Protein 8BIQ (pdb70)

InterPro domains:
  IPR000873 AMP-dependent synthetase/ligase domain [PF00501] (49-410)
  IPR025110 AMP-binding enzyme, C-terminal domain [PF13193] (460-538)
  IPR042099 ANL, N-terminal domain [G3DSA:3.40.50.12780] (11-444)
  IPR045851 AMP-binding enzyme domain superfamily [G3DSA:3.30.300.30] (447-563)
  IPR051087 Mitochondrial Acyl-CoA Synthetase Medium-Chain [PTHR43605] (36-550)

Organism: Metallosphaera sedula (strain ATCC 51363 / DSM 5348 / JCM 9185 / NBRC 15509 / TH2) (NCBI:txid399549)

Radius of gyration: 42.98 Å; Cα contacts (8 Å, |Δi|>4): 4979; chains: 4; bounding box: 106×104×85 Å

GO terms:
  GO:0031956 medium-chain fatty acid-CoA ligase activity (F, IDA)
  GO:0003987 acetyl-CoA synthetase activity (F, IDA)
  GO:0050218 propionate-CoA ligase activity (F, IDA)

Secondary structure (DSSP, 8-state):
-HHHHHHHHHHHHHS--HHHHHHHHHHHHT---SB--HIIIIIIIIIIHHHTTSEEEEEEETTT--EEEEEHHHHHHHHHHHHHHHHHTT--TT-EEEEE--S-HHHHHHHHHHHHHT-EEEEE-TT--HHHHHHHHHHS--SEEEE-GGGHHHHHHHHTT---EEEESSS--TT-B-SSSS-S--PPP--BTTSEEEEEEE--SSSS-EEEEEETTHHHHHHHHHHHHHT--TT-EEEE---TTSHHIIIIIIIHHHHTTPEEEEEE--SS--HHHHHHHHHHTT-SEEE--HHHHHHHTTS-GGG---TT--EEEEESS---HHHHHHHHHHHS--EEEEE--TTSS--EE--TTSPPPTT--BEE-TTS-EEEE-TTSPBP-STT--EEEEEE-SS--TTS--EES-HHHHHHHEETTEEEEEEEEEE-TT--EEEEEESS--EEETTEEE-HHHHHHHHHTSTTEEEEEEEEEEETTTEEEEEEEEEEPTT----HHHHHHHHHHHHHHS-GGGS-SEEEE-S---B-TTS-B-HHHHHHHHHHHHTTT---TTEEE-/--HHHHHHHHHHHS--HHHHHHHHHHHHT---SB--HIIIIIIIIIIHHHTTSEEEEEEETTT--EEEEEHHHHHHHHHHHHHHHHHTT--TT-EEEEE--S-HHHHHHHHHHHHHT-EEEE--TT--HHHHHHHHHHS--SEEEE-GGGHHHHHHHHTT---EEEESSS--TT-B-SSSS-S--PPP--BTTSEEEEEEE--SSSS-EEEEEETTHHHHHTHHHHHHHT--TT-EEEE---TTSHHHIIIIIIHHHHTT-EEEEEE--SS--HHHHHHHHHHTT-SEEE--HHHHHHHTTS-GGG---TT--EEEEESS---HHHHHHHHHHHS--EEEEE--TTSS--EE--TTSPPPTT--BEE-TTS-EEEE-TTSPBP-STT--EEEEEE-SS--TTS---BS-HHHHHHHEETTEEEEEEEEEE-TT--EEEEEESSS-EEETTEEE-HHHHHHHHHTSTTEEEEEEEEEEETTTEEEEEEEEEEPTT----HHHHHHHHHHHHHHS-GGGS-SEEEE-S---B-TTS-B-HHHHHHHHHHHHTTT---TTEEE-/--HHHHHHHHHHHS--HHHHHHHHHHHHT---SB--HIIIIIIIIIIHHHTTSEEEEEEETTT--EEEEEHHHHHHHHHHHHHHHHHTT--TT-EEEEE--S-HHHHHHHHHHHHHT-EEEE--TT--HHHHHHHHHHS--SEEEE-GGGHHHHHHHHSS---EEEESSS--TT-B-SSSS-S--PPP--BTTSEEEEEEE--SSSS-EEEEEETTHHHHHHHHHHHHHT--SS-EEEE---TTSHHIIIIIIIHHHHTT-EEEEEE--SS--HHHHHHHHHHTT-SEEE--HHHHHHHTTS-GGG---TT--EEEEESS---HHHHHHHHHHHS--EEEEE--TTSS--EE--TTSPPPTT--BEE-TTS-EEEE-TTSPBP-STT--EEEEEE-SS--TTS--EES-HHHHHHHEETTEEEEEEEEEE-TT--EEEEEESSS-EEETTEEE-HHHHHHHHHTSTTEEEEEEEEEEETTTEEEEEEEEEEPTT----HHHHHHHHHHHHHHS-GGGS-SEEEE-S----HHHHHHHHHHHHTTT---TTEEE-/-HHHHHHHHHHHHS--HHHHHHHHHHHHT---SB--HIIIIIIHHTHHHHTTSEEEEEEETTT--EEEEEHHHHHHHHHHHHHHHHHTT--TT-EEEEE--S-HHHHHHHHHHHHHT-EEEE--TT--HHHHHHHHHHS--SEEEE-GGGHHHHHHHHTT---EEEESSS--TT-B-SSSS-S--PPP--BTTSEEEEEEE--SSSS-EEEEEETTHHHHHHHHHHHHHT--TT-EEEE---TTSHHIIIIIIIHHHHTT-EEEEEE--SS--HHHHHHHHHHTT-SEEE--HHHHHHHTTS-GGG---TT--EEEEESS---HHHHHHHHHHHS--EEEEE--TTSS--EE--TTSPPPTT--BEE-TTS-EEEE-TTSPBP-STT--EEEEEE-SS--TTS---BS-HHHHHHHEETTEEEEEEEEEE-TT--EEEEEESSS-EEETTEEE-HHHHHHHHHTSTTEEEEEEEEEEETTTEEEEEEEEEEPTT----HHHHHHHHHHHHHHS-GGGS-SEEEE-S---B-TT--B-HHHHHHHHHHHHTTT---TTEEE-

Foldseek 3Di:
DQVLLVLLLVCLVPPDDVSLVVNLVVVVPDDQQWDFCCVSFLVPPACVPFVAPWQEWEAELVVGDIDTHGSNNLLLLLLLQLQVCVVLPDAAAAEEEEEEFFDSVLLSVLNSLSQRNYEYAQDYQLAFLQNLLVVCVQPPHQEYEYAPSRVVSVVSSCPDDDHAYEHDYDDDPSHDYRRPDGSDDHGDRDGQLRWRYWYFAAFADAGTFTFTDGSCLLLPLLSLVLQQQSAHLAFAEEEPDTTRAQVCSNGQHRSNSSRNHHHYYYGYPDDDPLVSVVCVCLVVLGAGYEYALLSLVVNLPDPPVVDQSVSHHTAEYELDWHALVSQVSCCVRRVYGHKYFYDDRQFHTFATNHPPHDDDHQFRHAGSVLWPWFFAAPVRHTDDDAPDKGWIKTAVVVHRRNGTPATPDVVVRVVQAPPRIGTPQWMWGAHPVRTIHTDGGVGQWDFFQSGTHYFNLLQVLLVVDVFFDGKTWHWAQDPNRRTFTEIETETDPPDDQDPVVVVVSLVSVSNNDRPRNRGQKYAYDNDADADPVRHGPSVVVHVVVVVCVVVVHDHPRMDGD/DAQVLLVLLLVCLVPNDDVSLVVNLVVVVPHDQQWDFLCVRFLCPPQCVPPVAPWQEWEAELVPGDIDTHGSNNLLLLLLLLLQQVVVLPDAAAAEEEEEEWFDSVLLSPLSSLSQRNYEYQFDYNLAFLQNVLVVCVQPPHQEYEYAPSCVVSVCSSCPDDDHAYEHDDDDDPSHDYSNPDGSDDGGDRGGQARWRYWYFAAFQPAGTFTFTDGSFLLLPLLSLVLQQLSAHQAFAEEEDDTTRALVCSNGQHRSQSSRNHNHYYYGYPDDDPLVVVVVVCLVVLGAGYEYALLSLVVNLPDPPVVDQSPRHHTAEHEQDWHALVSQVSCCVRHVYGHKYFYDHSQFHTFAINGPPHDDDHQFRHAGSPLWDWFFAAPVRHTDDDFPDKGWTKTAVVPHRGNGTPAIPDVVVRDVQQPPRIGTPQWMWGAHPVRTIHTDGGVHQWDFFQSGTHYFNVLQVLLVVDVFFPGKTWGWAADPNGRTFTEIETETDPPDDQDPVVVVVSLVSVSNNDRVRNRGQKYAYDNDADADPVRHGPVVVVHVVVVVCVVVVDDDPRMDGD/DQVLLVLLQVCLVPPDDVSLVVNLVVVVVDDQQWDFCCVSFLCPPQCVPPVAPWQEWEAELVVGDIDTDGSNVLLLLLLLLLQQCVVLPDAAAAEEEEEEWFDSVLLSPLSSLSQRNYEYAQDYNLAFLQNVLVVCVQPPHQEYEYAPSRVVSNCSSCPDDDHAYEHPYDDDPSHDYSRPDGSDDGGDRDGQARWRYWYFAAFQDAGTFTFTDGSCLLLPLLSLVLQQLSAHLAFAEEEPDTGRADVCSNRQHRSNSSRNHHHYYYGYPDDDPLVSVVVVCQVVLGAGYEYALLSLVVNLPDPPVVDQSVSYHTAEYEQDWHALVSQVSCCVPRVYGHKYFYDHRQFHTFATQHPPHDDDHQFRHAGSVLWPWFFAAPVGDTDDDAPDKGWIKTAVVVHRRNGTPAIPDPVRRPVQQPPRIGTPQWMWGAHPVRTIHGDGGVGQWDFFQSGTHYFNLLQVLLVVPVFFPGKTWHWDQDPNTRTFIEIETETDPPDDQDLVVVVVSLVSSSNNDRVSNRGQKYFYDNDADADPVRHGPSVVVHVVVVVCVVVPDDDPRIDGD/DLVLLVLLQVCLVPNDDVSLVVNLVVVVVDDQQWDFLCVSFLVVPQCVPPVAPWQEWEAELVVGDIDTHGSNNLLLLLQLQLQVCVVVPDAAAAEEEEEEFFDSVLLSPVSSLSQRNYEYQFDYNLAFLQNVLVVCVQPNHQEYEYAPSRVVSVCSSCVDDDHAYEHPYDDDPSHDYRRPGGSDDHGDRDGQQRWRYWYFAAFAPDGTFTFTAGSFLLLPLLSLVLQQQSAHLAFAEEEPDTTRAVVCSSGQHRSQSSRNHYRYYYGYPDDDPLVVVVVVCLVVLGARYEYALLSLVVNLPDPPVVDQSVRHHTAEYEQDWHALVSQVSCCVRHVYGHKYFYDHSQFHTFAIRHPPHDDDHRFRHAGRPLWPWFFAAPVRHTDDDAPDKGWTKTAVVVHRGNGTPAIPDPVRRVVQAPPRIGTPQWMWGAHPVRTIHTDGGVHQWDFFQSGTHYFVLLQVLLVVPVFFDGKTWGWDADPNGRTFTEIEGETDPPDDQDLVVLVVSLVSVSNNDRVRNRGQKYAYDNDDDPSPVVHVVVVVCVVVVHDHPRIDGD

Nearest PDB structures (foldseek):
  8biq-assembly1_C  TM=1.002E+00  e=0.000E+00  Metallosphaera sedula DSM 5348
  8bit-assembly1_B  TM=9.961E-01  e=0.000E+00  Metallosphaera sedula DSM 5348
  3etc-assembly3_B  TM=9.527E-01  e=1.221E-58  Methanosarcina acetivorans
  3b7w-assembly1_A  TM=9.551E-01  e=7.570E-53  Homo sapiens
  3day-assembly1_A  TM=7.893E-01  e=4.247E-52  Homo sapiens

B-factor: mean 61.15, std 14.41, range [35.47, 150.33]

Sequence (2238 aa):
VQDFFRKFIEFQNSPNEKSLQEIVKLVGQLDLRRFNWVRDVFEDIHVKERGSKTALIWRDINTGEEAKLSYHELSLMSNRVLSTLRKHGLKKGDVVYLMTKVHPMHWAVFLAVIKGGFVMVPSATNLTVAEMKYRFSDLKPSAIISDSLRASVMEEALGSLKVEKFLIDGKRETWNSLEDESSNAEPEDTRGEDVIINYFTSGTTGMPKRVIHTAVSYPVGSITTASIVGVRESDLHLNLSATGWAKFAWSSFFSPLLVGATVVGINYEGKLDTRRYLGEVENLGVTSFCAPPTAWRQFITLDLDQFRFERLRSVVSAGEPLNPEVIKIWKDKFNLTIRDFYGQTETTAMVGNFPFLKVKPGSMGKPHPLYDIRLLDDEGKEITKPYEVGHITVKLNPRPIGLFLGYSDEKKNMESFREGYYYTGDKAYFDEEGYFYFVGRGDDVIKTSDYRVGPFEVESALLEHPAVAEAAVVGVPDTVRWQLVKAYIVLKKGYMPSKELAEEIREKMKTLLSPYKVPRIIEFVDELPKTISGKIRRVELRKREEEKRKKGEVGQNEYVFTVQDFFRKFIEFQNSPNEKSLQEIVKLVGQLDLRRFNWVRDVFEDIHVKERGSKTALIWRDINTGEEAKLSYHELSLMSNRVLSTLRKHGLKKGDVVYLMTKVHPMHWAVFLAVIKGGFVMVPSATNLTVAEMKYRFSDLKPSAIISDSLRASVMEEALGSLKVEKFLIDGKRETWNSLEDESSNAEPEDTRGEDVIINYFTSGTTGMPKRVIHTAVSYPVGSITTASIVGVRESDLHLNLSATGWAKFAWSSFFSPLLVGATVVGINYEGKLDTRRYLGEVENLGVTSFCAPPTAWRQFITLDLDQFRFERLRSVVSAGEPLNPEVIKIWKDKFNLTIRDFYGQTETTAMVGNFPFLKVKPGSMGKPHPLYDIRLLDDEGKEITKPYEVGHITVKLNPRPIGLFLGYSDEKKNMESFREGYYYTGDKAYFDEEGYFYFVGRGDDVIKTSDYRVGPFEVESALLEHPAVAEAAVVGVPDTVRWQLVKAYIVLKKGYMPSKELAEEIREKMKTLLSPYKVPRIIEFVDELPKTISGKIRRVELRKREEEKRKKGEVGQNEYVFVQDFFRKFIEFQNSPNEKSLQEIVKLVGQLDLRRFNWVRDVFEDIHVKERGSKTALIWRDINTGEEAKLSYHELSLMSNRVLSTLRKHGLKKGDVVYLMTKVHPMHWAVFLAVIKGGFVMVPSATNLTVAEMKYRFSDLKPSAIISDSLRASVMEEALGSLKVEKFLIDGKRETWNSLEDESSNAEPEDTRGEDVIINYFTSGTTGMPKRVIHTAVSYPVGSITTASIVGVRESDLHLNLSATGWAKFAWSSFFSPLLVGATVVGINYEGKLDTRRYLGEVENLGVTSFCAPPTAWRQFITLDLDQFRFERLRSVVSAGEPLNPEVIKIWKDKFNLTIRDFYGQTETTAMVGNFPFLKVKPGSMGKPHPLYDIRLLDDEGKEITKPYEVGHITVKLNPRPIGLFLGYSDEKKNMESFREGYYYTGDKAYFDEEGYFYFVGRGDDVIKTSDYRVGPFEVESALLEHPAVAEAAVVGVPDTVRWQLVKAYIVLKKGYMPSKELAEEIREKMKTLLSPYKVPRIIEFVDELPKTISGKIRRVELRKREEEKRKKGEVGQNEYVFVQDFFRKFIEFQNSPNEKSLQEIVKLVGQLDLRRFNWVRDVFEDIHVKERGSKTALIWRDINTGEEAKLSYHELSLMSNRVLSTLRKHGLKKGDVVYLMTKVHPMHWAVFLAVIKGGFVMVPSATNLTVAEMKYRFSDLKPSAIISDSLRASVMEEALGSLKVEKFLIDGKRETWNSLEDESSNAEPEDTRGEDVIINYFTSGTTGMPKRVIHTAVSYPVGSITTASIVGVRESDLHLNLSATGWAKFAWSSFFSPLLVGATVVGINYEGKLDTRRYLGEVENLGVTSFCAPPTAWRQFITLDLDQFRFERLRSVVSAGEPLNPEVIKIWKDKFNLTIRDFYGQTETTAMVGNFPFLKVKPGSMGKPHPLYDIRLLDDEGKEITKPYEVGHITVKLNPRPIGLFLGYSDEKKNMESFREGYYYTGDKAYFDEEGYFYFVGRGDDVIKTSDYRVGPFEVESALLEHPAVAEAAVVGVPDTVRWQLVKAYIVLKKGYMPSKELAEEIREKMKTLLSPYKVPRIIEFVDELPRRVELRKREEEKRKKGEVGQNEYVF

Structure (mmCIF, N/CA/C/O backbone):
data_8BIQ
#
_entry.id   8BIQ
#
_cell.length_a   100.864
_cell.length_b   88.289
_cell.length_c   131.207
_cell.angle_alpha   90.00
_cell.angle_beta   92.97
_cell.angle_gamma   90.00
#
_symmetry.space_group_name_H-M   'P 1 21 1'
#
loop_
_entity.id
_entity.type
_entity.pdbx_description
1 polymer '4-hydroxybutyrate--CoA ligase 1'
2 non-polymer 'ADENOSINE MONOPHOSPHATE'
3 non-polymer '[[(2~{R},3~{S},4~{R},5~{R})-5-(6-aminopurin-9-yl)-3,4-bis(oxidanyl)oxolan-2-yl]methoxy-oxidanyl-phosphoryl] ethanoate'
#
loop_
_atom_site.group_PDB
_atom_site.id
_atom_site.type_symbol
_atom_site.label_atom_id
_atom_site.label_alt_id
_atom_site.label_comp_id
_atom_site.label_asym_id
_atom_site.label_entity_id
_atom_site.label_seq_id
_atom_site.pdbx_PDB_ins_code
_atom_site.Cartn_x
_atom_site.Cartn_y
_atom_site.Cartn_z
_atom_site.occupancy
_atom_site.B_iso_or_equiv
_atom_site.auth_seq_id
_atom_site.auth_comp_id
_atom_site.auth_asym_id
_atom_site.auth_atom_id
_atom_site.pdbx_PDB_model_num
ATOM 1 N N . VAL A 1 10 ? -16.057 -24.723 67.887 1.00 78.23 10 VAL D N 1
ATOM 2 C CA . VAL A 1 10 ? -15.080 -24.231 66.857 1.00 78.00 10 VAL D CA 1
ATOM 3 C C . VAL A 1 10 ? -13.663 -24.755 67.167 1.00 75.18 10 VAL D C 1
ATOM 4 O O . VAL A 1 10 ? -12.907 -25.239 66.337 1.00 69.76 10 VAL D O 1
ATOM 8 N N . GLN A 1 11 ? -13.300 -24.527 68.422 1.00 76.30 11 GLN D N 1
ATOM 9 C CA . GLN A 1 11 ? -12.168 -25.129 69.079 1.00 76.26 11 GLN D CA 1
ATOM 10 C C . GLN A 1 11 ? -12.526 -26.591 69.332 1.00 76.30 11 GLN D C 1
ATOM 11 O O . GLN A 1 11 ? -11.715 -27.471 69.127 1.00 76.42 11 GLN D O 1
ATOM 17 N N . ASP A 1 12 ? -13.774 -26.846 69.740 1.00 77.63 12 ASP D N 1
ATOM 18 C CA . ASP A 1 12 ? -14.247 -28.177 70.094 1.00 78.53 12 ASP D CA 1
ATOM 19 C C . ASP A 1 12 ? -14.147 -29.115 68.892 1.00 76.02 12 ASP D C 1
ATOM 20 O O . ASP A 1 12 ? -13.979 -30.326 69.056 1.00 73.46 12 ASP D O 1
ATOM 25 N N . PHE A 1 13 ? -14.290 -28.534 67.688 1.00 75.89 13 PHE D N 1
ATOM 26 C CA . PHE A 1 13 ? -14.233 -29.285 66.451 1.00 73.43 13 PHE D CA 1
ATOM 27 C C . PHE A 1 13 ? -12.891 -29.993 66.335 1.00 71.09 13 PHE D C 1
ATOM 28 O O . PHE A 1 13 ? -12.831 -31.204 66.050 1.00 70.41 13 PHE D O 1
ATOM 36 N N . PHE A 1 14 ? -11.808 -29.228 66.519 1.00 70.25 14 PHE D N 1
ATOM 37 C CA . PHE A 1 14 ? -10.470 -29.771 66.287 1.00 70.14 14 PHE D CA 1
ATOM 38 C C . PHE A 1 14 ? -10.099 -30.785 67.363 1.00 71.63 14 PHE D C 1
ATOM 39 O O . PHE A 1 14 ? -9.330 -31.705 67.109 1.00 72.01 14 PHE D O 1
ATOM 47 N N . ARG A 1 15 ? -10.654 -30.606 68.558 1.00 73.68 15 ARG D N 1
ATOM 48 C CA . ARG A 1 15 ? -10.402 -31.539 69.634 1.00 75.80 15 ARG D CA 1
ATOM 49 C C . ARG A 1 15 ? -11.089 -32.861 69.274 1.00 76.02 15 ARG D C 1
ATOM 50 O O . ARG A 1 15 ? -10.528 -33.914 69.536 1.00 77.57 15 ARG D O 1
ATOM 58 N N . LYS A 1 16 ? -12.276 -32.817 68.637 1.00 74.65 16 LYS D N 1
ATOM 59 C CA . LYS A 1 16 ? -12.945 -34.025 68.161 1.00 74.89 16 LYS D CA 1
ATOM 60 C C . LYS A 1 16 ? -12.182 -34.616 66.981 1.00 73.34 16 LYS D C 1
ATOM 61 O O . LYS A 1 16 ? -12.077 -35.832 66.818 1.00 73.21 16 LYS D O 1
ATOM 67 N N . PHE A 1 17 ? -11.672 -33.733 66.132 1.00 71.57 17 PHE D N 1
ATOM 68 C CA . PHE A 1 17 ? -10.883 -34.186 65.008 1.00 70.05 17 PHE D CA 1
ATOM 69 C C . PHE A 1 17 ? -9.638 -34.943 65.495 1.00 69.73 17 PHE D C 1
ATOM 70 O O . PHE A 1 17 ? -9.379 -36.061 65.061 1.00 68.18 17 PHE D O 1
ATOM 78 N N . ILE A 1 18 ? -8.873 -34.319 66.393 1.00 71.32 18 ILE D N 1
ATOM 79 C CA . ILE A 1 18 ? -7.638 -34.883 66.947 1.00 71.70 18 ILE D CA 1
ATOM 80 C C . ILE A 1 18 ? -7.878 -36.285 67.528 1.00 72.30 18 ILE D C 1
ATOM 81 O O . ILE A 1 18 ? -7.008 -37.167 67.408 1.00 71.55 18 ILE D O 1
ATOM 86 N N . GLU A 1 19 ? -9.054 -36.491 68.141 1.00 71.90 19 GLU D N 1
ATOM 87 C CA . GLU A 1 19 ? -9.414 -37.803 68.644 1.00 74.74 19 GLU D CA 1
ATOM 88 C C . GLU A 1 19 ? -9.668 -38.781 67.491 1.00 74.06 19 GLU D C 1
ATOM 89 O O . GLU A 1 19 ? -9.166 -39.911 67.503 1.00 73.08 19 GLU D O 1
ATOM 95 N N . PHE A 1 20 ? -10.495 -38.360 66.517 1.00 73.58 20 PHE D N 1
ATOM 96 C CA . PHE A 1 20 ? -10.740 -39.158 65.331 1.00 73.39 20 PHE D CA 1
ATOM 97 C C . PHE A 1 20 ? -9.432 -39.776 64.820 1.00 69.81 20 PHE D C 1
ATOM 98 O O . PHE A 1 20 ? -9.387 -40.944 64.414 1.00 69.67 20 PHE D O 1
ATOM 106 N N . GLN A 1 21 ? -8.359 -38.973 64.854 1.00 66.28 21 GLN D N 1
ATOM 107 C CA . GLN A 1 21 ? -7.068 -39.382 64.340 1.00 65.24 21 GLN D CA 1
ATOM 108 C C . GLN A 1 21 ? -6.462 -40.555 65.111 1.00 66.21 21 GLN D C 1
ATOM 109 O O . GLN A 1 21 ? -5.765 -41.374 64.505 1.00 66.60 21 GLN D O 1
ATOM 115 N N . ASN A 1 22 ? -6.719 -40.638 66.424 1.00 66.76 22 ASN D N 1
ATOM 116 C CA . ASN A 1 22 ? -6.035 -41.607 67.265 1.00 67.73 22 ASN D CA 1
ATOM 117 C C . ASN A 1 22 ? -6.574 -43.015 67.008 1.00 68.07 22 ASN D C 1
ATOM 118 O O . ASN A 1 22 ? -5.917 -44.010 67.315 1.00 68.00 22 ASN D O 1
ATOM 123 N N . SER A 1 23 ? -7.764 -43.101 66.421 1.00 68.77 23 SER D N 1
ATOM 124 C CA . SER A 1 23 ? -8.206 -44.347 65.807 1.00 70.37 23 SER D CA 1
ATOM 125 C C . SER A 1 23 ? -9.326 -44.029 64.835 1.00 70.96 23 SER D C 1
ATOM 126 O O . SER A 1 23 ? -10.467 -43.891 65.232 1.00 71.42 23 SER D O 1
ATOM 129 N N . PRO A 1 24 ? -9.000 -43.859 63.546 1.00 71.18 24 PRO D N 1
ATOM 130 C CA . PRO A 1 24 ? -10.006 -43.453 62.573 1.00 72.83 24 PRO D CA 1
ATOM 131 C C . PRO A 1 24 ? -10.681 -44.621 61.872 1.00 75.94 24 PRO D C 1
ATOM 132 O O . PRO A 1 24 ? -10.112 -45.709 61.762 1.00 75.22 24 PRO D O 1
ATOM 136 N N . ASN A 1 25 ? -11.907 -44.363 61.414 1.00 79.74 25 ASN D N 1
ATOM 137 C CA . ASN A 1 25 ? -12.611 -45.285 60.543 1.00 83.93 25 ASN D CA 1
ATOM 138 C C . ASN A 1 25 ? -13.663 -44.534 59.736 1.00 85.84 25 ASN D C 1
ATOM 139 O O . ASN A 1 25 ? -13.940 -43.351 59.968 1.00 83.99 25 ASN D O 1
ATOM 144 N N . GLU A 1 26 ? -14.188 -45.276 58.754 1.00 89.22 26 GLU D N 1
ATOM 145 C CA . GLU A 1 26 ? -15.142 -44.780 57.785 1.00 91.90 26 GLU D CA 1
ATOM 146 C C . GLU A 1 26 ? -16.258 -43.982 58.450 1.00 90.03 26 GLU D C 1
ATOM 147 O O . GLU A 1 26 ? -16.490 -42.820 58.119 1.00 87.80 26 GLU D O 1
ATOM 153 N N . LYS A 1 27 ? -16.915 -44.637 59.419 1.00 88.18 27 LYS D N 1
ATOM 154 C CA . LYS A 1 27 ? -18.104 -44.123 60.076 1.00 86.36 27 LYS D CA 1
ATOM 155 C C . LYS A 1 27 ? -17.790 -42.817 60.805 1.00 84.42 27 LYS D C 1
ATOM 156 O O . LYS A 1 27 ? -18.493 -41.820 60.632 1.00 84.06 27 LYS D O 1
ATOM 162 N N . SER A 1 28 ? -16.718 -42.829 61.612 1.00 83.68 28 SER D N 1
ATOM 163 C CA . SER A 1 28 ? -16.363 -41.682 62.438 1.00 83.28 28 SER D CA 1
ATOM 164 C C . SER A 1 28 ? -15.881 -40.531 61.555 1.00 81.16 28 SER D C 1
ATOM 165 O O . SER A 1 28 ? -15.992 -39.359 61.915 1.00 78.83 28 SER D O 1
ATOM 168 N N . LEU A 1 29 ? -15.351 -40.867 60.379 1.00 82.48 29 LEU D N 1
ATOM 169 C CA . LEU A 1 29 ? -14.989 -39.848 59.412 1.00 81.99 29 LEU D CA 1
ATOM 170 C C . LEU A 1 29 ? -16.212 -39.022 59.009 1.00 84.63 29 LEU D C 1
ATOM 171 O O . LEU A 1 29 ? -16.154 -37.799 58.967 1.00 83.66 29 LEU D O 1
ATOM 176 N N . GLN A 1 30 ? -17.304 -39.723 58.681 1.00 87.59 30 GLN D N 1
ATOM 177 C CA . GLN A 1 30 ? -18.548 -39.113 58.234 1.00 89.13 30 GLN D CA 1
ATOM 178 C C . GLN A 1 30 ? -19.098 -38.111 59.258 1.00 88.84 30 GLN D C 1
ATOM 179 O O . GLN A 1 30 ? -19.660 -37.089 58.855 1.00 90.15 30 GLN D O 1
ATOM 185 N N . GLU A 1 31 ? -18.976 -38.427 60.561 1.00 87.08 31 GLU D N 1
ATOM 186 C CA . GLU A 1 31 ? -19.327 -37.503 61.633 1.00 87.24 31 GLU D CA 1
ATOM 187 C C . GLU A 1 31 ? -18.481 -36.227 61.513 1.00 81.17 31 GLU D C 1
ATOM 188 O O . GLU A 1 31 ? -18.996 -35.102 61.619 1.00 78.90 31 GLU D O 1
ATOM 194 N N . ILE A 1 32 ? -17.159 -36.403 61.349 1.00 77.38 32 ILE D N 1
ATOM 195 C CA . ILE A 1 32 ? -16.254 -35.274 61.240 1.00 75.24 32 ILE D CA 1
ATOM 196 C C . ILE A 1 32 ? -16.725 -34.356 60.118 1.00 75.04 32 ILE D C 1
ATOM 197 O O . ILE A 1 32 ? -16.834 -33.149 60.312 1.00 73.81 32 ILE D O 1
ATOM 202 N N . VAL A 1 33 ? -16.957 -34.962 58.940 1.00 75.65 33 VAL D N 1
ATOM 203 C CA . VAL A 1 33 ? -17.515 -34.314 57.758 1.00 74.65 33 VAL D CA 1
ATOM 204 C C . VAL A 1 33 ? -18.708 -33.416 58.080 1.00 75.49 33 VAL D C 1
ATOM 205 O O . VAL A 1 33 ? -18.778 -32.261 57.658 1.00 73.58 33 VAL D O 1
ATOM 209 N N . LYS A 1 34 ? -19.684 -33.991 58.777 1.00 78.75 34 LYS D N 1
ATOM 210 C CA . LYS A 1 34 ? -20.915 -33.286 59.087 1.00 81.08 34 LYS D CA 1
ATOM 211 C C . LYS A 1 34 ? -20.631 -32.064 59.966 1.00 79.72 34 LYS D C 1
ATOM 212 O O . LYS A 1 34 ? -21.192 -30.980 59.737 1.00 80.36 34 LYS D O 1
ATOM 218 N N . LEU A 1 35 ? -19.692 -32.237 60.909 1.00 77.51 35 LEU D N 1
ATOM 219 C CA . LEU A 1 35 ? -19.363 -31.201 61.873 1.00 77.56 35 LEU D CA 1
ATOM 220 C C . LEU A 1 35 ? -18.666 -30.009 61.223 1.00 77.25 35 LEU D C 1
ATOM 221 O O . LEU A 1 35 ? -18.808 -28.880 61.670 1.00 77.01 35 LEU D O 1
ATOM 226 N N . VAL A 1 36 ? -17.886 -30.260 60.181 1.00 78.58 36 VAL D N 1
ATOM 227 C CA . VAL A 1 36 ? -17.214 -29.177 59.482 1.00 78.08 36 VAL D CA 1
ATOM 228 C C . VAL A 1 36 ? -18.241 -28.257 58.832 1.00 78.52 36 VAL D C 1
ATOM 229 O O . VAL A 1 36 ? -18.064 -27.038 58.823 1.00 77.02 36 VAL D O 1
ATOM 233 N N . GLY A 1 37 ? -19.297 -28.868 58.281 1.00 80.83 37 GLY D N 1
ATOM 234 C CA . GLY A 1 37 ? -20.345 -28.127 57.596 1.00 84.28 37 GLY D CA 1
ATOM 235 C C . GLY A 1 37 ? -21.028 -27.116 58.514 1.00 86.50 37 GLY D C 1
ATOM 236 O O . GLY A 1 37 ? -21.535 -26.093 58.057 1.00 89.09 37 GLY D O 1
ATOM 237 N N . GLN A 1 38 ? -21.009 -27.413 59.815 1.00 88.71 38 GLN D N 1
ATOM 238 C CA . GLN A 1 38 ? -21.691 -26.609 60.820 1.00 93.80 38 GLN D CA 1
ATOM 239 C C . GLN A 1 38 ? -20.733 -25.665 61.563 1.00 88.82 38 GLN D C 1
ATOM 240 O O . GLN A 1 38 ? -21.124 -25.040 62.549 1.00 86.51 38 GLN D O 1
ATOM 246 N N . LEU A 1 39 ? -19.470 -25.557 61.136 1.00 83.36 39 LEU D N 1
ATOM 247 C CA . LEU A 1 39 ? -18.604 -24.521 61.692 1.00 80.53 39 LEU D CA 1
ATOM 248 C C . LEU A 1 39 ? -19.088 -23.140 61.232 1.00 78.88 39 LEU D C 1
ATOM 249 O O . LEU A 1 39 ? -19.617 -23.035 60.121 1.00 79.94 39 LEU D O 1
ATOM 254 N N . ASP A 1 40 ? -18.921 -22.100 62.071 1.00 76.18 40 ASP D N 1
ATOM 255 C CA . ASP A 1 40 ? -19.153 -20.728 61.634 1.00 75.15 40 ASP D CA 1
ATOM 256 C C . ASP A 1 40 ? -17.833 -20.069 61.260 1.00 72.30 40 ASP D C 1
ATOM 257 O O . ASP A 1 40 ? -17.014 -19.792 62.131 1.00 70.99 40 ASP D O 1
ATOM 262 N N . LEU A 1 41 ? -17.653 -19.830 59.956 1.00 70.98 41 LEU D N 1
ATOM 263 C CA . LEU A 1 41 ? -16.343 -19.517 59.425 1.00 68.77 41 LEU D CA 1
ATOM 264 C C . LEU A 1 41 ? -16.344 -18.151 58.755 1.00 68.89 41 LEU D C 1
ATOM 265 O O . LEU A 1 41 ? -15.389 -17.820 58.103 1.00 67.30 41 LEU D O 1
ATOM 270 N N . ARG A 1 42 ? -17.328 -17.323 59.077 1.00 71.57 42 ARG D N 1
ATOM 271 C CA . ARG A 1 42 ? -17.414 -15.944 58.630 1.00 73.46 42 ARG D CA 1
ATOM 272 C C . ARG A 1 42 ? -16.177 -15.121 59.010 1.00 71.40 42 ARG D C 1
ATOM 273 O O . ARG A 1 42 ? -15.643 -14.401 58.188 1.00 70.24 42 ARG D O 1
ATOM 281 N N . ARG A 1 43 ? -15.793 -15.156 60.294 1.00 71.76 43 ARG D N 1
ATOM 282 C CA . ARG A 1 43 ? -14.571 -14.535 60.783 1.00 70.56 43 ARG D CA 1
ATOM 283 C C . ARG A 1 43 ? -13.669 -15.628 61.358 1.00 68.63 43 ARG D C 1
ATOM 284 O O . ARG A 1 43 ? -14.018 -16.273 62.344 1.00 68.34 43 ARG D O 1
ATOM 292 N N . PHE A 1 44 ? -12.527 -15.873 60.711 1.00 66.64 44 PHE D N 1
ATOM 293 C CA . PHE A 1 44 ? -11.690 -16.997 61.111 1.00 64.08 44 PHE D CA 1
ATOM 294 C C . PHE A 1 44 ? -10.227 -16.629 60.893 1.00 61.72 44 PHE D C 1
ATOM 295 O O . PHE A 1 44 ? -9.903 -15.814 60.030 1.00 61.12 44 PHE D O 1
ATOM 303 N N . ASN A 1 45 ? -9.370 -17.227 61.726 1.00 59.78 45 ASN D N 1
ATOM 304 C CA . ASN A 1 45 ? -7.943 -16.973 61.708 1.00 57.77 45 ASN D CA 1
ATOM 305 C C . ASN A 1 45 ? -7.295 -18.179 62.355 1.00 56.30 45 ASN D C 1
ATOM 306 O O . ASN A 1 45 ? -7.346 -18.367 63.550 1.00 57.24 45 ASN D O 1
ATOM 311 N N . TRP A 1 46 ? -6.734 -19.045 61.544 1.00 54.85 46 TRP D N 1
ATOM 312 C CA . TRP A 1 46 ? -6.296 -20.336 62.016 1.00 53.74 46 TRP D CA 1
ATOM 313 C C . TRP A 1 46 ? -5.204 -20.228 63.089 1.00 55.16 46 TRP D C 1
ATOM 314 O O . TRP A 1 46 ? -5.137 -21.091 63.974 1.00 55.46 46 TRP D O 1
ATOM 325 N N . VAL A 1 47 ? -4.353 -19.194 63.028 1.00 55.44 47 VAL D N 1
ATOM 326 C CA . VAL A 1 47 ? -3.303 -19.031 64.026 1.00 56.13 47 VAL D CA 1
ATOM 327 C C . VAL A 1 47 ? -3.922 -18.755 65.404 1.00 58.44 47 VAL D C 1
ATOM 328 O O . VAL A 1 47 ? -3.698 -19.493 66.369 1.00 59.62 47 VAL D O 1
ATOM 332 N N . ARG A 1 48 ? -4.672 -17.651 65.511 1.00 59.63 48 ARG D N 1
ATOM 333 C CA . ARG A 1 48 ? -5.420 -17.317 66.719 1.00 60.65 48 ARG D CA 1
ATOM 334 C C . ARG A 1 48 ? -6.253 -18.504 67.202 1.00 61.33 48 ARG D C 1
ATOM 335 O O . ARG A 1 48 ? -6.074 -18.973 68.309 1.00 61.83 48 ARG D O 1
ATOM 343 N N . ASP A 1 49 ? -7.114 -19.020 66.317 1.00 61.88 49 ASP D N 1
ATOM 344 C CA . ASP A 1 49 ? -8.200 -19.923 66.695 1.00 62.96 49 ASP D CA 1
ATOM 345 C C . ASP A 1 49 ? -7.735 -21.364 66.949 1.00 63.17 49 ASP D C 1
ATOM 346 O O . ASP A 1 49 ? -8.407 -22.090 67.674 1.00 63.15 49 ASP D O 1
ATOM 351 N N . VAL A 1 50 ? -6.630 -21.794 66.314 1.00 63.22 50 VAL D N 1
ATOM 352 C CA . VAL A 1 50 ? -6.204 -23.188 66.391 1.00 63.15 50 VAL D CA 1
ATOM 353 C C . VAL A 1 50 ? -4.792 -23.246 66.975 1.00 62.75 50 VAL D C 1
ATOM 354 O O . VAL A 1 50 ? -4.535 -23.954 67.947 1.00 63.58 50 VAL D O 1
ATOM 358 N N . PHE A 1 51 ? -3.868 -22.508 66.359 1.00 60.88 51 PHE D N 1
ATOM 359 C CA . PHE A 1 51 ? -2.493 -22.584 66.803 1.00 59.69 51 PHE D CA 1
ATOM 360 C C . PHE A 1 51 ? -2.417 -22.092 68.253 1.00 60.40 51 PHE D C 1
ATOM 361 O O . PHE A 1 51 ? -2.055 -22.843 69.159 1.00 60.56 51 PHE D O 1
ATOM 369 N N . GLU A 1 52 ? -2.822 -20.845 68.451 1.00 60.83 52 GLU D N 1
ATOM 370 C CA . GLU A 1 52 ? -2.674 -20.163 69.722 1.00 62.14 52 GLU D CA 1
ATOM 371 C C . GLU A 1 52 ? -3.698 -20.646 70.751 1.00 64.56 52 GLU D C 1
ATOM 372 O O . GLU A 1 52 ? -3.438 -20.532 71.934 1.00 66.66 52 GLU D O 1
ATOM 378 N N . ASP A 1 53 ? -4.887 -21.083 70.323 1.00 65.78 53 ASP D N 1
ATOM 379 C CA . ASP A 1 53 ? -5.968 -21.343 71.255 1.00 68.11 53 ASP D CA 1
ATOM 380 C C . ASP A 1 53 ? -6.233 -22.828 71.427 1.00 69.00 53 ASP D C 1
ATOM 381 O O . ASP A 1 53 ? -7.149 -23.188 72.147 1.00 70.31 53 ASP D O 1
ATOM 386 N N . ILE A 1 54 ? -5.471 -23.703 70.775 1.00 70.31 54 ILE D N 1
ATOM 387 C CA . ILE A 1 54 ? -5.626 -25.129 71.032 1.00 74.05 54 ILE D CA 1
ATOM 388 C C . ILE A 1 54 ? -4.267 -25.819 71.159 1.00 77.37 54 ILE D C 1
ATOM 389 O O . ILE A 1 54 ? -4.231 -27.042 71.342 1.00 87.35 54 ILE D O 1
ATOM 394 N N . HIS A 1 55 ? -3.147 -25.072 71.019 1.00 72.87 55 HIS D N 1
ATOM 395 C CA . HIS A 1 55 ? -1.842 -25.702 71.013 1.00 66.28 55 HIS D CA 1
ATOM 396 C C . HIS A 1 55 ? -0.832 -24.894 71.817 1.00 63.06 55 HIS D C 1
ATOM 397 O O . HIS A 1 55 ? -0.187 -25.428 72.702 1.00 62.17 55 HIS D O 1
ATOM 404 N N . VAL A 1 56 ? -0.756 -23.592 71.565 1.00 62.12 56 VAL D N 1
ATOM 405 C CA . VAL A 1 56 ? 0.088 -22.725 72.366 1.00 63.74 56 VAL D CA 1
ATOM 406 C C . VAL A 1 56 ? -0.439 -22.719 73.797 1.00 69.02 56 VAL D C 1
ATOM 407 O O . VAL A 1 56 ? 0.337 -22.646 74.756 1.00 71.22 56 VAL D O 1
ATOM 411 N N . LYS A 1 57 ? -1.765 -22.853 73.920 1.00 73.61 57 LYS D N 1
ATOM 412 C CA . LYS A 1 57 ? -2.424 -22.855 75.208 1.00 76.22 57 LYS D CA 1
ATOM 413 C C . LYS A 1 57 ? -2.424 -24.252 75.811 1.00 76.36 57 LYS D C 1
ATOM 414 O O . LYS A 1 57 ? -2.278 -24.348 77.027 1.00 80.52 57 LYS D O 1
ATOM 420 N N . GLU A 1 58 ? -2.618 -25.323 75.023 1.00 74.04 58 GLU D N 1
ATOM 421 C CA . GLU A 1 58 ? -2.713 -26.652 75.631 1.00 73.42 58 GLU D CA 1
ATOM 422 C C . GLU A 1 58 ? -1.380 -27.412 75.683 1.00 70.87 58 GLU D C 1
ATOM 423 O O . GLU A 1 58 ? -1.227 -28.335 76.477 1.00 69.19 58 GLU D O 1
ATOM 429 N N . ARG A 1 59 ? -0.426 -27.082 74.789 1.00 67.84 59 ARG D N 1
ATOM 430 C CA . ARG A 1 59 ? 0.832 -27.800 74.690 1.00 64.76 59 ARG D CA 1
ATOM 431 C C . ARG A 1 59 ? 1.958 -26.841 74.350 1.00 63.54 59 ARG D C 1
ATOM 432 O O . ARG A 1 59 ? 2.989 -27.267 73.848 1.00 63.83 59 ARG D O 1
ATOM 440 N N . GLY A 1 60 ? 1.807 -25.572 74.753 1.00 63.75 60 GLY D N 1
ATOM 441 C CA . GLY A 1 60 ? 2.755 -24.504 74.496 1.00 63.78 60 GLY D CA 1
ATOM 442 C C . GLY A 1 60 ? 4.224 -24.885 74.646 1.00 63.70 60 GLY D C 1
ATOM 443 O O . GLY A 1 60 ? 5.067 -24.322 73.957 1.00 62.87 60 GLY D O 1
ATOM 444 N N . SER A 1 61 ? 4.556 -25.828 75.530 1.00 64.30 61 SER D N 1
ATOM 445 C CA . SER A 1 61 ? 5.965 -26.137 75.688 1.00 64.46 61 SER D CA 1
ATOM 446 C C . SER A 1 61 ? 6.247 -27.582 75.291 1.00 63.90 61 SER D C 1
ATOM 447 O O . SER A 1 61 ? 7.276 -28.136 75.674 1.00 65.96 61 SER D O 1
ATOM 450 N N . LYS A 1 62 ? 5.345 -28.180 74.508 1.00 61.88 62 LYS D N 1
ATOM 451 C CA . LYS A 1 62 ? 5.674 -29.321 73.663 1.00 60.69 62 LYS D CA 1
ATOM 452 C C . LYS A 1 62 ? 6.517 -28.837 72.487 1.00 59.29 62 LYS D C 1
ATOM 453 O O . LYS A 1 62 ? 6.339 -27.709 72.029 1.00 60.03 62 LYS D O 1
ATOM 459 N N . THR A 1 63 ? 7.404 -29.699 71.962 1.00 58.02 63 THR D N 1
ATOM 460 C CA . THR A 1 63 ? 8.131 -29.408 70.726 1.00 56.33 63 THR D CA 1
ATOM 461 C C . THR A 1 63 ? 7.166 -29.365 69.526 1.00 55.28 63 THR D C 1
ATOM 462 O O . THR A 1 63 ? 6.592 -30.393 69.120 1.00 54.41 63 THR D O 1
ATOM 466 N N . ALA A 1 64 ? 7.056 -28.155 68.944 1.00 55.15 64 ALA D N 1
ATOM 467 C CA . ALA A 1 64 ? 6.355 -27.915 67.682 1.00 55.05 64 ALA D CA 1
ATOM 468 C C . ALA A 1 64 ? 7.201 -28.355 66.482 1.00 54.25 64 ALA D C 1
ATOM 469 O O . ALA A 1 64 ? 6.684 -28.963 65.538 1.00 53.03 64 ALA D O 1
ATOM 471 N N . LEU A 1 65 ? 8.496 -27.998 66.532 1.00 54.67 65 LEU D N 1
ATOM 472 C CA . LEU A 1 65 ? 9.407 -28.230 65.425 1.00 54.36 65 LEU D CA 1
ATOM 473 C C . LEU A 1 65 ? 10.769 -28.728 65.921 1.00 55.39 65 LEU D C 1
ATOM 474 O O . LEU A 1 65 ? 11.378 -28.187 66.838 1.00 55.63 65 LEU D O 1
ATOM 479 N N . ILE A 1 66 ? 11.225 -29.792 65.257 1.00 56.13 66 ILE D N 1
ATOM 480 C CA . ILE A 1 66 ? 12.611 -30.237 65.276 1.00 57.57 66 ILE D CA 1
ATOM 481 C C . ILE A 1 66 ? 13.158 -30.051 63.859 1.00 58.09 66 ILE D C 1
ATOM 482 O O . ILE A 1 66 ? 12.628 -30.645 62.914 1.00 58.65 66 ILE D O 1
ATOM 487 N N . TRP A 1 67 ? 14.223 -29.244 63.730 1.00 56.41 67 TRP D N 1
ATOM 488 C CA . TRP A 1 67 ? 14.833 -28.913 62.458 1.00 54.17 67 TRP D CA 1
ATOM 489 C C . TRP A 1 67 ? 16.270 -29.457 62.387 1.00 56.02 67 TRP D C 1
ATOM 490 O O . TRP A 1 67 ? 16.968 -29.569 63.406 1.00 58.11 67 TRP D O 1
ATOM 501 N N . ARG A 1 68 ? 16.709 -29.789 61.158 1.00 55.04 68 ARG D N 1
ATOM 502 C CA . ARG A 1 68 ? 18.057 -30.292 60.951 1.00 55.87 68 ARG D CA 1
ATOM 503 C C . ARG A 1 68 ? 18.501 -30.060 59.511 1.00 55.06 68 ARG D C 1
ATOM 504 O O . ARG A 1 68 ? 17.765 -30.375 58.591 1.00 56.16 68 ARG D O 1
ATOM 512 N N . ASP A 1 69 ? 19.718 -29.533 59.331 1.00 54.35 69 ASP D N 1
ATOM 513 C CA . ASP A 1 69 ? 20.365 -29.300 58.046 1.00 52.59 69 ASP D CA 1
ATOM 514 C C . ASP A 1 69 ? 21.410 -30.393 57.865 1.00 53.57 69 ASP D C 1
ATOM 515 O O . ASP A 1 69 ? 22.345 -30.486 58.645 1.00 54.33 69 ASP D O 1
ATOM 520 N N . ILE A 1 70 ? 21.220 -31.273 56.892 1.00 53.83 70 ILE D N 1
ATOM 521 C CA . ILE A 1 70 ? 22.081 -32.439 56.824 1.00 55.32 70 ILE D CA 1
ATOM 522 C C . ILE A 1 70 ? 23.434 -32.042 56.218 1.00 54.04 70 ILE D C 1
ATOM 523 O O . ILE A 1 70 ? 24.365 -32.837 56.237 1.00 53.81 70 ILE D O 1
ATOM 528 N N . ASN A 1 71 ? 23.549 -30.839 55.648 1.00 52.72 71 ASN D N 1
ATOM 529 C CA . ASN A 1 71 ? 24.832 -30.358 55.150 1.00 53.12 71 ASN D CA 1
ATOM 530 C C . ASN A 1 71 ? 25.600 -29.791 56.348 1.00 54.41 71 ASN D C 1
ATOM 531 O O . ASN A 1 71 ? 26.510 -30.437 56.831 1.00 54.95 71 ASN D O 1
ATOM 536 N N . THR A 1 72 ? 25.112 -28.686 56.933 1.00 55.22 72 THR D N 1
ATOM 537 C CA . THR A 1 72 ? 25.790 -27.955 58.007 1.00 56.55 72 THR D CA 1
ATOM 538 C C . THR A 1 72 ? 25.846 -28.783 59.292 1.00 57.47 72 THR D C 1
ATOM 539 O O . THR A 1 72 ? 26.801 -28.692 60.039 1.00 58.70 72 THR D O 1
ATOM 543 N N . GLY A 1 73 ? 24.814 -29.587 59.565 1.00 57.60 73 GLY D N 1
ATOM 544 C CA . GLY A 1 73 ? 24.758 -30.365 60.794 1.00 59.49 73 GLY D CA 1
ATOM 545 C C . GLY A 1 73 ? 23.874 -29.724 61.876 1.00 59.91 73 GLY D C 1
ATOM 546 O O . GLY A 1 73 ? 23.371 -30.426 62.755 1.00 59.35 73 GLY D O 1
ATOM 547 N N . GLU A 1 74 ? 23.696 -28.388 61.794 1.00 60.44 74 GLU D N 1
ATOM 548 C CA . GLU A 1 74 ? 22.842 -27.612 62.671 1.00 61.07 74 GLU D CA 1
ATOM 549 C C . GLU A 1 74 ? 21.528 -28.346 62.940 1.00 59.72 74 GLU D C 1
ATOM 550 O O . GLU A 1 74 ? 20.932 -28.934 62.034 1.00 57.50 74 GLU D O 1
ATOM 556 N N . GLU A 1 75 ? 21.082 -28.230 64.204 1.00 59.48 75 GLU D N 1
ATOM 557 C CA . GLU A 1 75 ? 19.783 -28.657 64.677 1.00 58.63 75 GLU D CA 1
ATOM 558 C C . GLU A 1 75 ? 19.201 -27.475 65.447 1.00 58.67 75 GLU D C 1
ATOM 559 O O . GLU A 1 75 ? 19.940 -26.666 65.981 1.00 58.52 75 GLU D O 1
ATOM 565 N N . ALA A 1 76 ? 17.871 -27.397 65.489 1.00 58.82 76 ALA D N 1
ATOM 566 C CA . ALA A 1 76 ? 17.170 -26.439 66.334 1.00 58.44 76 ALA D CA 1
ATOM 567 C C . ALA A 1 76 ? 15.806 -27.012 66.695 1.00 58.86 76 ALA D C 1
ATOM 568 O O . ALA A 1 76 ? 15.180 -27.712 65.894 1.00 59.30 76 ALA D O 1
ATOM 570 N N . LYS A 1 77 ? 15.356 -26.696 67.919 1.00 59.60 77 LYS D N 1
ATOM 571 C CA . LYS A 1 77 ? 14.147 -27.277 68.467 1.00 59.56 77 LYS D CA 1
ATOM 572 C C . LYS A 1 77 ? 13.289 -26.157 69.022 1.00 59.90 77 LYS D C 1
ATOM 573 O O . LYS A 1 77 ? 13.795 -25.339 69.781 1.00 59.95 77 LYS D O 1
ATOM 579 N N . LEU A 1 78 ? 12.022 -26.087 68.581 1.00 59.72 78 LEU D N 1
ATOM 580 C CA . LEU A 1 78 ? 11.141 -24.987 68.952 1.00 59.32 78 LEU D CA 1
ATOM 581 C C . LEU A 1 78 ? 9.830 -25.552 69.475 1.00 58.54 78 LEU D C 1
ATOM 582 O O . LEU A 1 78 ? 9.213 -26.442 68.888 1.00 57.06 78 LEU D O 1
ATOM 587 N N . SER A 1 79 ? 9.446 -25.034 70.646 1.00 59.68 79 SER D N 1
ATOM 588 C CA . SER A 1 79 ? 8.167 -25.351 71.239 1.00 59.53 79 SER D CA 1
ATOM 589 C C . SER A 1 79 ? 7.083 -24.504 70.576 1.00 59.17 79 SER D C 1
ATOM 590 O O . SER A 1 79 ? 7.383 -23.483 69.939 1.00 59.92 79 SER D O 1
ATOM 593 N N . TYR A 1 80 ? 5.825 -24.939 70.744 1.00 58.00 80 TYR D N 1
ATOM 594 C CA . TYR A 1 80 ? 4.681 -24.202 70.241 1.00 57.64 80 TYR D CA 1
ATOM 595 C C . TYR A 1 80 ? 4.714 -22.751 70.725 1.00 58.65 80 TYR D C 1
ATOM 596 O O . TYR A 1 80 ? 4.326 -21.839 69.996 1.00 58.85 80 TYR D O 1
ATOM 605 N N . HIS A 1 81 ? 5.215 -22.540 71.945 1.00 60.16 81 HIS D N 1
ATOM 606 C CA . HIS A 1 81 ? 5.389 -21.206 72.508 1.00 61.80 81 HIS D CA 1
ATOM 607 C C . HIS A 1 81 ? 6.442 -20.432 71.710 1.00 61.59 81 HIS D C 1
ATOM 608 O O . HIS A 1 81 ? 6.099 -19.467 71.023 1.00 61.26 81 HIS D O 1
ATOM 615 N N . GLU A 1 82 ? 7.711 -20.874 71.776 1.00 61.84 82 GLU D N 1
ATOM 616 C CA . GLU A 1 82 ? 8.809 -20.125 71.180 1.00 63.01 82 GLU D CA 1
ATOM 617 C C . GLU A 1 82 ? 8.450 -19.777 69.728 1.00 60.71 82 GLU D C 1
ATOM 618 O O . GLU A 1 82 ? 8.789 -18.696 69.251 1.00 60.34 82 GLU D O 1
ATOM 624 N N . LEU A 1 83 ? 7.764 -20.704 69.047 1.00 58.07 83 LEU D N 1
ATOM 625 C CA . LEU A 1 83 ? 7.389 -20.554 67.653 1.00 57.00 83 LEU D CA 1
ATOM 626 C C . LEU A 1 83 ? 6.347 -19.452 67.479 1.00 56.96 83 LEU D C 1
ATOM 627 O O . LEU A 1 83 ? 6.438 -18.632 66.556 1.00 55.87 83 LEU D O 1
ATOM 632 N N . SER A 1 84 ? 5.366 -19.434 68.390 1.00 57.71 84 SER D N 1
ATOM 633 C CA . SER A 1 84 ? 4.344 -18.396 68.352 1.00 59.00 84 SER D CA 1
ATOM 634 C C . SER A 1 84 ? 4.960 -17.024 68.616 1.00 59.90 84 SER D C 1
ATOM 635 O O . SER A 1 84 ? 4.482 -16.032 68.067 1.00 59.89 84 SER D O 1
ATOM 638 N N . LEU A 1 85 ? 5.983 -16.974 69.484 1.00 60.45 85 LEU D N 1
ATOM 639 C CA . LEU A 1 85 ? 6.652 -15.735 69.831 1.00 61.60 85 LEU D CA 1
ATOM 640 C C . LEU A 1 85 ? 7.446 -15.261 68.636 1.00 61.37 85 LEU D C 1
ATOM 641 O O . LEU A 1 85 ? 7.337 -14.127 68.220 1.00 61.93 85 LEU D O 1
ATOM 646 N N . MET A 1 86 ? 8.231 -16.182 68.100 1.00 60.71 86 MET D N 1
ATOM 647 C CA . MET A 1 86 ? 9.117 -15.915 66.986 1.00 60.74 86 MET D CA 1
ATOM 648 C C . MET A 1 86 ? 8.344 -15.374 65.789 1.00 59.28 86 MET D C 1
ATOM 649 O O . MET A 1 86 ? 8.811 -14.464 65.099 1.00 58.86 86 MET D O 1
ATOM 654 N N . SER A 1 87 ? 7.164 -15.962 65.550 1.00 58.15 87 SER D N 1
ATOM 655 C CA . SER A 1 87 ? 6.258 -15.528 64.493 1.00 57.32 87 SER D CA 1
ATOM 656 C C . SER A 1 87 ? 5.706 -14.135 64.790 1.00 58.65 87 SER D C 1
ATOM 657 O O . SER A 1 87 ? 5.535 -13.349 63.879 1.00 58.28 87 SER D O 1
ATOM 660 N N . ASN A 1 88 ? 5.424 -13.807 66.057 1.00 60.24 88 ASN D N 1
ATOM 661 C CA . ASN A 1 88 ? 4.913 -12.483 66.383 1.00 62.43 88 ASN D CA 1
ATOM 662 C C . ASN A 1 88 ? 5.982 -11.423 66.109 1.00 64.44 88 ASN D C 1
ATOM 663 O O . ASN A 1 88 ? 5.647 -10.319 65.704 1.00 65.26 88 ASN D O 1
ATOM 668 N N . ARG A 1 89 ? 7.262 -11.743 66.351 1.00 65.60 89 ARG D N 1
ATOM 669 C CA . ARG A 1 89 ? 8.368 -10.835 66.065 1.00 67.20 89 ARG D CA 1
ATOM 670 C C . ARG A 1 89 ? 8.444 -10.569 64.565 1.00 64.79 89 ARG D C 1
ATOM 671 O O . ARG A 1 89 ? 8.707 -9.446 64.160 1.00 64.78 89 ARG D O 1
ATOM 679 N N . VAL A 1 90 ? 8.170 -11.596 63.755 1.00 62.28 90 VAL D N 1
ATOM 680 C CA . VAL A 1 90 ? 8.050 -11.431 62.312 1.00 61.25 90 VAL D CA 1
ATOM 681 C C . VAL A 1 90 ? 6.947 -10.411 62.019 1.00 61.84 90 VAL D C 1
ATOM 682 O O . VAL A 1 90 ? 7.182 -9.366 61.446 1.00 61.81 90 VAL D O 1
ATOM 686 N N . LEU A 1 91 ? 5.735 -10.721 62.463 1.00 62.20 91 LEU D N 1
ATOM 687 C CA . LEU A 1 91 ? 4.555 -9.926 62.190 1.00 63.36 91 LEU D CA 1
ATOM 688 C C . LEU A 1 91 ? 4.693 -8.522 62.771 1.00 65.38 91 LEU D C 1
ATOM 689 O O . LEU A 1 91 ? 4.228 -7.580 62.147 1.00 67.86 91 LEU D O 1
ATOM 694 N N . SER A 1 92 ? 5.315 -8.366 63.943 1.00 65.35 92 SER D N 1
ATOM 695 C CA . SER A 1 92 ? 5.610 -7.042 64.468 1.00 67.57 92 SER D CA 1
ATOM 696 C C . SER A 1 92 ? 6.579 -6.297 63.560 1.00 68.59 92 SER D C 1
ATOM 697 O O . SER A 1 92 ? 6.340 -5.128 63.275 1.00 69.76 92 SER D O 1
ATOM 700 N N . THR A 1 93 ? 7.649 -6.977 63.118 1.00 68.80 93 THR D N 1
ATOM 701 C CA . THR A 1 93 ? 8.637 -6.401 62.207 1.00 70.08 93 THR D CA 1
ATOM 702 C C . THR A 1 93 ? 7.974 -5.998 60.872 1.00 69.51 93 THR D C 1
ATOM 703 O O . THR A 1 93 ? 8.232 -4.903 60.377 1.00 70.26 93 THR D O 1
ATOM 707 N N . LEU A 1 94 ? 7.073 -6.832 60.321 1.00 67.99 94 LEU D N 1
ATOM 708 C CA . LEU A 1 94 ? 6.401 -6.541 59.061 1.00 68.72 94 LEU D CA 1
ATOM 709 C C . LEU A 1 94 ? 5.545 -5.291 59.169 1.00 71.52 94 LEU D C 1
ATOM 710 O O . LEU A 1 94 ? 5.615 -4.421 58.289 1.00 72.94 94 LEU D O 1
ATOM 715 N N . ARG A 1 95 ? 4.727 -5.275 60.237 1.00 72.25 95 ARG D N 1
ATOM 716 C CA . ARG A 1 95 ? 3.794 -4.203 60.566 1.00 74.19 95 ARG D CA 1
ATOM 717 C C . ARG A 1 95 ? 4.549 -2.895 60.770 1.00 78.10 95 ARG D C 1
ATOM 718 O O . ARG A 1 95 ? 4.040 -1.830 60.409 1.00 80.15 95 ARG D O 1
ATOM 726 N N . LYS A 1 96 ? 5.752 -3.021 61.353 1.00 79.30 96 LYS D N 1
ATOM 727 C CA . LYS A 1 96 ? 6.642 -1.910 61.647 1.00 82.14 96 LYS D CA 1
ATOM 728 C C . LYS A 1 96 ? 7.123 -1.289 60.344 1.00 80.43 96 LYS D C 1
ATOM 729 O O . LYS A 1 96 ? 7.328 -0.085 60.315 1.00 82.65 96 LYS D O 1
ATOM 735 N N . HIS A 1 97 ? 7.262 -2.109 59.290 1.00 77.59 97 HIS D N 1
ATOM 736 C CA . HIS A 1 97 ? 7.621 -1.653 57.947 1.00 77.42 97 HIS D CA 1
ATOM 737 C C . HIS A 1 97 ? 6.363 -1.348 57.122 1.00 76.91 97 HIS D C 1
ATOM 738 O O . HIS A 1 97 ? 6.411 -1.276 55.909 1.00 75.78 97 HIS D O 1
ATOM 745 N N . GLY A 1 98 ? 5.232 -1.150 57.799 1.00 78.47 98 GLY D N 1
ATOM 746 C CA . GLY A 1 98 ? 4.024 -0.600 57.212 1.00 79.48 98 GLY D CA 1
ATOM 747 C C . GLY A 1 98 ? 3.275 -1.612 56.349 1.00 77.79 98 GLY D C 1
ATOM 748 O O . GLY A 1 98 ? 2.826 -1.235 55.287 1.00 80.31 98 GLY D O 1
ATOM 749 N N . LEU A 1 99 ? 3.126 -2.862 56.801 1.00 75.91 99 LEU D N 1
ATOM 750 C CA . LEU A 1 99 ? 2.395 -3.874 56.052 1.00 73.54 99 LEU D CA 1
ATOM 751 C C . LEU A 1 99 ? 0.988 -4.035 56.616 1.00 74.58 99 LEU D C 1
ATOM 752 O O . LEU A 1 99 ? 0.797 -4.476 57.756 1.00 75.03 99 LEU D O 1
ATOM 757 N N . LYS A 1 100 ? 0.018 -3.630 55.785 1.00 75.24 100 LYS D N 1
ATOM 758 C CA . LYS A 1 100 ? -1.397 -3.783 56.059 1.00 75.70 100 LYS D CA 1
ATOM 759 C C . LYS A 1 100 ? -1.827 -5.168 55.584 1.00 73.09 100 LYS D C 1
ATOM 760 O O . LYS A 1 100 ? -1.058 -5.852 54.921 1.00 70.53 100 LYS D O 1
ATOM 766 N N . LYS A 1 101 ? -3.059 -5.552 55.942 1.00 73.21 101 LYS D N 1
ATOM 767 C CA . LYS A 1 101 ? -3.707 -6.787 55.520 1.00 70.70 101 LYS D CA 1
ATOM 768 C C . LYS A 1 101 ? -3.809 -6.794 54.007 1.00 70.40 101 LYS D C 1
ATOM 769 O O . LYS A 1 101 ? -4.065 -5.754 53.407 1.00 72.51 101 LYS D O 1
ATOM 775 N N . GLY A 1 102 ? -3.590 -7.971 53.404 1.00 68.86 102 GLY D N 1
ATOM 776 C CA . GLY A 1 102 ? -3.770 -8.148 51.966 1.00 67.66 102 GLY D CA 1
ATOM 777 C C . GLY A 1 102 ? -2.512 -7.842 51.160 1.00 66.42 102 GLY D C 1
ATOM 778 O O . GLY A 1 102 ? -2.470 -8.187 49.988 1.00 65.99 102 GLY D O 1
ATOM 779 N N . ASP A 1 103 ? -1.492 -7.246 51.809 1.00 66.61 103 ASP D N 1
ATOM 780 C CA . ASP A 1 103 ? -0.206 -6.926 51.203 1.00 65.92 103 ASP D CA 1
ATOM 781 C C . ASP A 1 103 ? 0.578 -8.183 50.834 1.00 63.07 103 ASP D C 1
ATOM 782 O O . ASP A 1 103 ? 0.588 -9.189 51.539 1.00 61.14 103 ASP D O 1
ATOM 787 N N . VAL A 1 104 ? 1.319 -8.063 49.735 1.00 62.77 104 VAL D N 1
ATOM 788 C CA . VAL A 1 104 ? 1.973 -9.211 49.142 1.00 61.13 104 VAL D CA 1
ATOM 789 C C . VAL A 1 104 ? 3.369 -9.423 49.729 1.00 59.82 104 VAL D C 1
ATOM 790 O O . VAL A 1 104 ? 4.194 -8.498 49.790 1.00 60.02 104 VAL D O 1
ATOM 794 N N . VAL A 1 105 ? 3.619 -10.687 50.091 1.00 58.00 105 VAL D N 1
ATOM 795 C CA . VAL A 1 105 ? 4.885 -11.086 50.677 1.00 57.40 105 VAL D CA 1
ATOM 796 C C . VAL A 1 105 ? 5.428 -12.317 49.967 1.00 55.27 105 VAL D C 1
ATOM 797 O O . VAL A 1 105 ? 4.883 -13.417 50.092 1.00 54.38 105 VAL D O 1
ATOM 801 N N . TYR A 1 106 ? 6.529 -12.119 49.250 1.00 54.55 106 TYR D N 1
ATOM 802 C CA . TYR A 1 106 ? 7.202 -13.241 48.631 1.00 53.20 106 TYR D CA 1
ATOM 803 C C . TYR A 1 106 ? 8.098 -13.868 49.683 1.00 51.97 106 TYR D C 1
ATOM 804 O O . TYR A 1 106 ? 8.756 -13.157 50.448 1.00 52.37 106 TYR D O 1
ATOM 813 N N . LEU A 1 107 ? 8.109 -15.203 49.689 1.00 50.20 107 LEU D N 1
ATOM 814 C CA . LEU A 1 107 ? 8.907 -15.934 50.657 1.00 49.60 107 LEU D CA 1
ATOM 815 C C . LEU A 1 107 ? 9.699 -17.034 49.962 1.00 47.80 107 LEU D C 1
ATOM 816 O O . LEU A 1 107 ? 9.184 -18.107 49.587 1.00 46.25 107 LEU D O 1
ATOM 821 N N . MET A 1 108 ? 11.005 -16.776 49.955 1.00 47.62 108 MET D N 1
ATOM 822 C CA . MET A 1 108 ? 11.955 -17.668 49.333 1.00 47.10 108 MET D CA 1
ATOM 823 C C . MET A 1 108 ? 13.001 -18.021 50.385 1.00 46.86 108 MET D C 1
ATOM 824 O O . MET A 1 108 ? 13.987 -17.324 50.543 1.00 47.66 108 MET D O 1
ATOM 829 N N . THR A 1 109 ? 12.820 -19.130 51.086 1.00 45.99 109 THR D N 1
ATOM 830 C CA . THR A 1 109 ? 13.896 -19.564 51.963 1.00 46.35 109 THR D CA 1
ATOM 831 C C . THR A 1 109 ? 13.985 -21.071 51.937 1.00 45.96 109 THR D C 1
ATOM 832 O O . THR A 1 109 ? 13.045 -21.745 51.570 1.00 45.43 109 THR D O 1
ATOM 836 N N . LYS A 1 110 ? 15.155 -21.537 52.354 1.00 47.10 110 LYS D N 1
ATOM 837 C CA . LYS A 1 110 ? 15.400 -22.936 52.640 1.00 47.41 110 LYS D CA 1
ATOM 838 C C . LYS A 1 110 ? 14.492 -23.379 53.786 1.00 47.55 110 LYS D C 1
ATOM 839 O O . LYS A 1 110 ? 13.857 -22.551 54.440 1.00 47.94 110 LYS D O 1
ATOM 845 N N . VAL A 1 111 ? 14.469 -24.701 54.007 1.00 47.02 111 VAL D N 1
ATOM 846 C CA . VAL A 1 111 ? 13.826 -25.282 55.159 1.00 46.85 111 VAL D CA 1
ATOM 847 C C . VAL A 1 111 ? 14.596 -24.800 56.393 1.00 48.25 111 VAL D C 1
ATOM 848 O O . VAL A 1 111 ? 15.814 -24.944 56.475 1.00 50.17 111 VAL D O 1
ATOM 852 N N . HIS A 1 112 ? 13.868 -24.181 57.334 1.00 48.30 112 HIS D N 1
ATOM 853 C CA . HIS A 1 112 ? 14.410 -23.467 58.485 1.00 48.87 112 HIS D CA 1
ATOM 854 C C . HIS A 1 112 ? 13.241 -23.100 59.387 1.00 48.77 112 HIS D C 1
ATOM 855 O O . HIS A 1 112 ? 12.149 -22.831 58.896 1.00 48.40 112 HIS D O 1
ATOM 862 N N . PRO A 1 113 ? 13.432 -23.031 60.715 1.00 49.64 113 PRO D N 1
ATOM 863 C CA . PRO A 1 113 ? 12.334 -22.670 61.625 1.00 50.08 113 PRO D CA 1
ATOM 864 C C . PRO A 1 113 ? 11.640 -21.376 61.203 1.00 50.26 113 PRO D C 1
ATOM 865 O O . PRO A 1 113 ? 10.408 -21.287 61.191 1.00 50.04 113 PRO D O 1
ATOM 869 N N . MET A 1 114 ? 12.457 -20.402 60.795 1.00 50.40 114 MET D N 1
ATOM 870 C CA . MET A 1 114 ? 11.976 -19.075 60.459 1.00 50.81 114 MET D CA 1
ATOM 871 C C . MET A 1 114 ? 11.013 -19.130 59.263 1.00 49.47 114 MET D C 1
ATOM 872 O O . MET A 1 114 ? 10.222 -18.220 59.038 1.00 49.75 114 MET D O 1
ATOM 877 N N . HIS A 1 115 ? 11.009 -20.248 58.535 1.00 48.07 115 HIS D N 1
ATOM 878 C CA . HIS A 1 115 ? 10.049 -20.458 57.472 1.00 47.36 115 HIS D CA 1
ATOM 879 C C . HIS A 1 115 ? 8.662 -20.601 58.077 1.00 46.96 115 HIS D C 1
ATOM 880 O O . HIS A 1 115 ? 7.729 -19.870 57.701 1.00 47.42 115 HIS D O 1
ATOM 887 N N . TRP A 1 116 ? 8.546 -21.537 59.021 1.00 46.49 116 TRP D N 1
ATOM 888 C CA . TRP A 1 116 ? 7.293 -21.740 59.739 1.00 46.29 116 TRP D CA 1
ATOM 889 C C . TRP A 1 116 ? 6.865 -20.425 60.371 1.00 47.00 116 TRP D C 1
ATOM 890 O O . TRP A 1 116 ? 5.727 -19.981 60.241 1.00 47.37 116 TRP D O 1
ATOM 901 N N . ALA A 1 117 ? 7.833 -19.776 60.998 1.00 47.61 117 ALA D N 1
ATOM 902 C CA . ALA A 1 117 ? 7.600 -18.481 61.602 1.00 49.32 117 ALA D CA 1
ATOM 903 C C . ALA A 1 117 ? 6.898 -17.519 60.654 1.00 49.81 117 ALA D C 1
ATOM 904 O O . ALA A 1 117 ? 5.911 -16.870 61.014 1.00 50.52 117 ALA D O 1
ATOM 906 N N . VAL A 1 118 ? 7.436 -17.406 59.444 1.00 49.85 118 VAL D N 1
ATOM 907 C CA . VAL A 1 118 ? 6.903 -16.434 58.518 1.00 50.39 118 VAL D CA 1
ATOM 908 C C . VAL A 1 118 ? 5.486 -16.857 58.112 1.00 50.10 118 VAL D C 1
ATOM 909 O O . VAL A 1 118 ? 4.568 -16.025 58.082 1.00 51.00 118 VAL D O 1
ATOM 913 N N . PHE A 1 119 ? 5.318 -18.148 57.796 1.00 49.06 119 PHE D N 1
ATOM 914 C CA . PHE A 1 119 ? 3.998 -18.683 57.510 1.00 48.88 119 PHE D CA 1
ATOM 915 C C . PHE A 1 119 ? 2.962 -18.179 58.512 1.00 49.70 119 PHE D C 1
ATOM 916 O O . PHE A 1 119 ? 1.924 -17.620 58.159 1.00 49.69 119 PHE D O 1
ATOM 924 N N . LEU A 1 120 ? 3.277 -18.396 59.787 1.00 50.06 120 LEU D N 1
ATOM 925 C CA . LEU A 1 120 ? 2.376 -18.035 60.866 1.00 50.96 120 LEU D CA 1
ATOM 926 C C . LEU A 1 120 ? 2.133 -16.534 60.855 1.00 51.67 120 LEU D C 1
ATOM 927 O O . LEU A 1 120 ? 1.007 -16.097 61.030 1.00 52.30 120 LEU D O 1
ATOM 932 N N . ALA A 1 121 ? 3.200 -15.749 60.708 1.00 51.97 121 ALA D N 1
ATOM 933 C CA . ALA A 1 121 ? 3.071 -14.307 60.829 1.00 53.66 121 ALA D CA 1
ATOM 934 C C . ALA A 1 121 ? 2.119 -13.775 59.766 1.00 54.49 121 ALA D C 1
ATOM 935 O O . ALA A 1 121 ? 1.307 -12.893 60.058 1.00 55.57 121 ALA D O 1
ATOM 937 N N . VAL A 1 122 ? 2.239 -14.345 58.546 1.00 53.91 122 VAL D N 1
ATOM 938 C CA . VAL A 1 122 ? 1.399 -14.015 57.401 1.00 54.18 122 VAL D CA 1
ATOM 939 C C . VAL A 1 122 ? -0.062 -14.381 57.668 1.00 55.07 122 VAL D C 1
ATOM 940 O O . VAL A 1 122 ? -0.958 -13.576 57.449 1.00 56.63 122 VAL D O 1
ATOM 944 N N . ILE A 1 123 ? -0.316 -15.632 58.076 1.00 54.40 123 ILE D N 1
ATOM 945 C CA . ILE A 1 123 ? -1.677 -16.113 58.301 1.00 54.76 123 ILE D CA 1
ATOM 946 C C . ILE A 1 123 ? -2.360 -15.233 59.362 1.00 56.54 123 ILE D C 1
ATOM 947 O O . ILE A 1 123 ? -3.541 -14.894 59.253 1.00 57.56 123 ILE D O 1
ATOM 952 N N . LYS A 1 124 ? -1.596 -14.890 60.403 1.00 57.62 124 LYS D N 1
ATOM 953 C CA . LYS A 1 124 ? -2.107 -14.182 61.564 1.00 59.71 124 LYS D CA 1
ATOM 954 C C . LYS A 1 124 ? -2.399 -12.738 61.161 1.00 60.79 124 LYS D C 1
ATOM 955 O O . LYS A 1 124 ? -3.388 -12.149 61.609 1.00 62.10 124 LYS D O 1
ATOM 961 N N . GLY A 1 125 ? -1.494 -12.193 60.337 1.00 60.14 125 GLY D N 1
ATOM 962 C CA . GLY A 1 125 ? -1.517 -10.792 59.974 1.00 61.65 125 GLY D CA 1
ATOM 963 C C . GLY A 1 125 ? -2.399 -10.538 58.759 1.00 62.00 125 GLY D C 1
ATOM 964 O O . GLY A 1 125 ? -2.527 -9.389 58.340 1.00 63.32 125 GLY D O 1
ATOM 965 N N . GLY A 1 126 ? -2.957 -11.605 58.159 1.00 61.16 126 GLY D N 1
ATOM 966 C CA . GLY A 1 126 ? -3.884 -11.465 57.036 1.00 61.42 126 GLY D CA 1
ATOM 967 C C . GLY A 1 126 ? -3.215 -10.950 55.763 1.00 61.16 126 GLY D C 1
ATOM 968 O O . GLY A 1 126 ? -3.834 -10.299 54.931 1.00 62.71 126 GLY D O 1
ATOM 969 N N . PHE A 1 127 ? -1.940 -11.287 55.605 1.00 60.22 127 PHE D N 1
ATOM 970 C CA . PHE A 1 127 ? -1.169 -10.914 54.441 1.00 60.38 127 PHE D CA 1
ATOM 971 C C . PHE A 1 127 ? -1.388 -11.999 53.397 1.00 59.28 127 PHE D C 1
ATOM 972 O O . PHE A 1 127 ? -1.885 -13.076 53.725 1.00 58.75 127 PHE D O 1
ATOM 980 N N . VAL A 1 128 ? -1.018 -11.657 52.149 1.00 59.18 128 VAL D N 1
ATOM 981 C CA . VAL A 1 128 ? -0.960 -12.576 51.026 1.00 56.94 128 VAL D CA 1
ATOM 982 C C . VAL A 1 128 ? 0.504 -12.997 50.857 1.00 55.99 128 VAL D C 1
ATOM 983 O O . VAL A 1 128 ? 1.399 -12.204 50.554 1.00 56.23 128 VAL D O 1
ATOM 987 N N . MET A 1 129 ? 0.740 -14.273 51.105 1.00 55.11 129 MET D N 1
ATOM 988 C CA . MET A 1 129 ? 2.060 -14.816 50.926 1.00 55.74 129 MET D CA 1
ATOM 989 C C . MET A 1 129 ? 2.096 -15.506 49.577 1.00 55.00 129 MET D C 1
ATOM 990 O O . MET A 1 129 ? 1.103 -16.142 49.178 1.00 55.76 129 MET D O 1
ATOM 995 N N . VAL A 1 130 ? 3.256 -15.352 48.924 1.00 53.63 130 VAL D N 1
ATOM 996 C CA . VAL A 1 130 ? 3.575 -16.046 47.687 1.00 51.95 130 VAL D CA 1
ATOM 997 C C . VAL A 1 130 ? 4.797 -16.915 47.965 1.00 50.51 130 VAL D C 1
ATOM 998 O O . VAL A 1 130 ? 5.925 -16.439 47.984 1.00 50.85 130 VAL D O 1
ATOM 1002 N N . PRO A 1 131 ? 4.601 -18.222 48.221 1.00 49.13 131 PRO D N 1
ATOM 1003 C CA . PRO A 1 131 ? 5.709 -19.164 48.322 1.00 49.13 131 PRO D CA 1
ATOM 1004 C C . PRO A 1 131 ? 6.510 -19.141 47.027 1.00 51.27 131 PRO D C 1
ATOM 1005 O O . PRO A 1 131 ? 5.976 -19.272 45.917 1.00 52.01 131 PRO D O 1
ATOM 1009 N N . SER A 1 132 ? 7.811 -18.908 47.184 1.00 53.30 132 SER D N 1
ATOM 1010 C CA . SER A 1 132 ? 8.736 -18.864 46.054 1.00 53.02 132 SER D CA 1
ATOM 1011 C C . SER A 1 132 ? 9.857 -19.872 46.290 1.00 51.68 132 SER D C 1
ATOM 1012 O O . SER A 1 132 ? 10.349 -19.988 47.417 1.00 55.67 132 SER D O 1
ATOM 1015 N N . ALA A 1 133 ? 10.097 -20.730 45.295 1.00 49.55 133 ALA D N 1
ATOM 1016 C CA . ALA A 1 133 ? 11.075 -21.793 45.456 1.00 48.62 133 ALA D CA 1
ATOM 1017 C C . ALA A 1 133 ? 12.503 -21.232 45.372 1.00 49.62 133 ALA D C 1
ATOM 1018 O O . ALA A 1 133 ? 12.737 -20.196 44.746 1.00 50.37 133 ALA D O 1
ATOM 1020 N N . THR A 1 134 ? 13.465 -21.950 45.982 1.00 49.51 134 THR D N 1
ATOM 1021 C CA . THR A 1 134 ? 14.843 -21.490 46.048 1.00 51.06 134 THR D CA 1
ATOM 1022 C C . THR A 1 134 ? 15.628 -21.780 44.762 1.00 52.35 134 THR D C 1
ATOM 1023 O O . THR A 1 134 ? 16.757 -21.302 44.630 1.00 55.30 134 THR D O 1
ATOM 1027 N N . ASN A 1 135 ? 15.088 -22.572 43.825 1.00 50.80 135 ASN D N 1
ATOM 1028 C CA . ASN A 1 135 ? 15.780 -22.858 42.573 1.00 49.76 135 ASN D CA 1
ATOM 1029 C C . ASN A 1 135 ? 15.223 -22.012 41.422 1.00 50.73 135 ASN D C 1
ATOM 1030 O O . ASN A 1 135 ? 15.591 -22.194 40.237 1.00 52.39 135 ASN D O 1
ATOM 1035 N N . LEU A 1 136 ? 14.351 -21.049 41.742 1.00 49.96 136 LEU D N 1
ATOM 1036 C CA . LEU A 1 136 ? 13.800 -20.125 40.743 1.00 48.93 136 LEU D CA 1
ATOM 1037 C C . LEU A 1 136 ? 14.870 -19.147 40.280 1.00 48.38 136 LEU D C 1
ATOM 1038 O O . LEU A 1 136 ? 15.588 -18.568 41.091 1.00 48.36 136 LEU D O 1
ATOM 1043 N N . THR A 1 137 ? 14.848 -18.905 38.960 1.00 47.71 137 THR D N 1
ATOM 1044 C CA . THR A 1 137 ? 15.797 -18.057 38.262 1.00 47.74 137 THR D CA 1
ATOM 1045 C C . THR A 1 137 ? 15.337 -16.608 38.341 1.00 48.07 137 THR D C 1
ATOM 1046 O O . THR A 1 137 ? 14.166 -16.326 38.585 1.00 47.61 137 THR D O 1
ATOM 1050 N N . VAL A 1 138 ? 16.295 -15.703 38.138 1.00 48.87 138 VAL D N 1
ATOM 1051 C CA . VAL A 1 138 ? 16.046 -14.270 38.086 1.00 49.79 138 VAL D CA 1
ATOM 1052 C C . VAL A 1 138 ? 14.884 -13.977 37.141 1.00 49.71 138 VAL D C 1
ATOM 1053 O O . VAL A 1 138 ? 14.018 -13.179 37.464 1.00 50.28 138 VAL D O 1
ATOM 1057 N N . ALA A 1 139 ? 14.868 -14.677 36.009 1.00 49.69 139 ALA D N 1
ATOM 1058 C CA . ALA A 1 139 ? 13.853 -14.546 34.969 1.00 50.34 139 ALA D CA 1
ATOM 1059 C C . ALA A 1 139 ? 12.465 -14.920 35.485 1.00 50.23 139 ALA D C 1
ATOM 1060 O O . ALA A 1 139 ? 11.510 -14.162 35.352 1.00 50.16 139 ALA D O 1
ATOM 1062 N N . GLU A 1 140 ? 12.369 -16.119 36.059 1.00 50.28 140 GLU D N 1
ATOM 1063 C CA . GLU A 1 140 ? 11.118 -16.603 36.611 1.00 50.21 140 GLU D CA 1
ATOM 1064 C C . GLU A 1 140 ? 10.625 -15.618 37.669 1.00 53.30 140 GLU D C 1
ATOM 1065 O O . GLU A 1 140 ? 9.434 -15.327 37.717 1.00 54.38 140 GLU D O 1
ATOM 1071 N N . MET A 1 141 ? 11.538 -15.072 38.486 1.00 55.57 141 MET D N 1
ATOM 1072 C CA . MET A 1 141 ? 11.111 -14.200 39.568 1.00 59.04 141 MET D CA 1
ATOM 1073 C C . MET A 1 141 ? 10.593 -12.852 39.052 1.00 62.01 141 MET D C 1
ATOM 1074 O O . MET A 1 141 ? 9.633 -12.303 39.618 1.00 65.25 141 MET D O 1
ATOM 1079 N N . LYS A 1 142 ? 11.247 -12.310 38.014 1.00 62.06 142 LYS D N 1
ATOM 1080 C CA . LYS A 1 142 ? 10.788 -11.100 37.349 1.00 63.75 142 LYS D CA 1
ATOM 1081 C C . LYS A 1 142 ? 9.406 -11.301 36.729 1.00 64.67 142 LYS D C 1
ATOM 1082 O O . LYS A 1 142 ? 8.609 -10.355 36.706 1.00 67.79 142 LYS D O 1
ATOM 1088 N N . TYR A 1 143 ? 9.130 -12.511 36.201 1.00 62.42 143 TYR D N 1
ATOM 1089 C CA . TYR A 1 143 ? 7.812 -12.834 35.649 1.00 60.72 143 TYR D CA 1
ATOM 1090 C C . TYR A 1 143 ? 6.760 -12.658 36.744 1.00 59.72 143 TYR D C 1
ATOM 1091 O O . TYR A 1 143 ? 5.725 -12.025 36.542 1.00 59.95 143 TYR D O 1
ATOM 1100 N N . ARG A 1 144 ? 7.071 -13.231 37.911 1.00 59.33 144 ARG D N 1
ATOM 1101 C CA . ARG A 1 144 ? 6.202 -13.185 39.074 1.00 59.32 144 ARG D CA 1
ATOM 1102 C C . ARG A 1 144 ? 5.896 -11.743 39.457 1.00 62.06 144 ARG D C 1
ATOM 1103 O O . ARG A 1 144 ? 4.746 -11.419 39.718 1.00 62.02 144 ARG D O 1
ATOM 1111 N N . PHE A 1 145 ? 6.932 -10.895 39.480 1.00 65.00 145 PHE D N 1
ATOM 1112 C CA . PHE A 1 145 ? 6.787 -9.499 39.875 1.00 67.56 145 PHE D CA 1
ATOM 1113 C C . PHE A 1 145 ? 5.917 -8.716 38.892 1.00 66.81 145 PHE D C 1
ATOM 1114 O O . PHE A 1 145 ? 5.195 -7.798 39.291 1.00 65.24 145 PHE D O 1
ATOM 1122 N N . SER A 1 146 ? 6.033 -9.042 37.598 1.00 66.51 146 SER D N 1
ATOM 1123 C CA . SER A 1 146 ? 5.177 -8.424 36.598 1.00 67.05 146 SER D CA 1
ATOM 1124 C C . SER A 1 146 ? 3.715 -8.734 36.929 1.00 66.32 146 SER D C 1
ATOM 1125 O O . SER A 1 146 ? 2.846 -7.878 36.757 1.00 69.18 146 SER D O 1
ATOM 1128 N N . ASP A 1 147 ? 3.461 -9.961 37.415 1.00 62.08 147 ASP D N 1
ATOM 1129 C CA . ASP A 1 147 ? 2.111 -10.478 37.555 1.00 60.89 147 ASP D CA 1
ATOM 1130 C C . ASP A 1 147 ? 1.507 -10.045 38.889 1.00 61.64 147 ASP D C 1
ATOM 1131 O O . ASP A 1 147 ? 0.312 -9.743 38.966 1.00 62.51 147 ASP D O 1
ATOM 1136 N N . LEU A 1 148 ? 2.338 -10.015 39.949 1.00 61.08 148 LEU D N 1
ATOM 1137 C CA . LEU A 1 148 ? 1.919 -9.555 41.263 1.00 59.50 148 LEU D CA 1
ATOM 1138 C C . LEU A 1 148 ? 3.077 -8.841 41.947 1.00 59.55 148 LEU D C 1
ATOM 1139 O O . LEU A 1 148 ? 4.055 -9.484 42.335 1.00 57.61 148 LEU D O 1
ATOM 1144 N N . LYS A 1 149 ? 2.925 -7.513 42.091 1.00 61.70 149 LYS D N 1
ATOM 1145 C CA . LYS A 1 149 ? 3.954 -6.655 42.661 1.00 63.49 149 LYS D CA 1
ATOM 1146 C C . LYS A 1 149 ? 4.109 -6.898 44.160 1.00 64.06 149 LYS D C 1
ATOM 1147 O O . LYS A 1 149 ? 3.111 -6.940 44.882 1.00 65.49 149 LYS D O 1
ATOM 1153 N N . PRO A 1 150 ? 5.362 -7.053 44.651 1.00 64.07 150 PRO D N 1
ATOM 1154 C CA . PRO A 1 150 ? 5.622 -7.293 46.081 1.00 62.79 150 PRO D CA 1
ATOM 1155 C C . PRO A 1 150 ? 5.636 -6.045 46.963 1.00 63.40 150 PRO D C 1
ATOM 1156 O O . PRO A 1 150 ? 6.175 -5.013 46.562 1.00 63.87 150 PRO D O 1
ATOM 1160 N N . SER A 1 151 ? 5.003 -6.154 48.150 1.00 63.04 151 SER D N 1
ATOM 1161 C CA . SER A 1 151 ? 5.056 -5.138 49.199 1.00 63.87 151 SER D CA 1
ATOM 1162 C C . SER A 1 151 ? 6.258 -5.428 50.103 1.00 63.06 151 SER D C 1
ATOM 1163 O O . SER A 1 151 ? 7.000 -4.526 50.519 1.00 64.24 151 SER D O 1
ATOM 1166 N N . ALA A 1 152 ? 6.516 -6.724 50.293 1.00 60.89 152 ALA D N 1
ATOM 1167 C CA . ALA A 1 152 ? 7.715 -7.154 50.979 1.00 60.62 152 ALA D CA 1
ATOM 1168 C C . ALA A 1 152 ? 8.210 -8.476 50.421 1.00 58.78 152 ALA D C 1
ATOM 1169 O O . ALA A 1 152 ? 7.408 -9.302 49.984 1.00 57.04 152 ALA D O 1
ATOM 1171 N N . ILE A 1 153 ? 9.521 -8.693 50.541 1.00 59.34 153 ILE D N 1
ATOM 1172 C CA . ILE A 1 153 ? 10.096 -9.969 50.166 1.00 58.16 153 ILE D CA 1
ATOM 1173 C C . ILE A 1 153 ? 11.093 -10.412 51.238 1.00 57.02 153 ILE D C 1
ATOM 1174 O O . ILE A 1 153 ? 11.787 -9.599 51.869 1.00 58.46 153 ILE D O 1
ATOM 1179 N N . ILE A 1 154 ? 11.170 -11.738 51.387 1.00 54.65 154 ILE D N 1
ATOM 1180 C CA . ILE A 1 154 ? 11.847 -12.381 52.500 1.00 54.02 154 ILE D CA 1
ATOM 1181 C C . ILE A 1 154 ? 12.632 -13.568 51.976 1.00 52.73 154 ILE D C 1
ATOM 1182 O O . ILE A 1 154 ? 12.055 -14.480 51.387 1.00 51.55 154 ILE D O 1
ATOM 1187 N N . SER A 1 155 ? 13.936 -13.560 52.250 1.00 53.01 155 SER D N 1
ATOM 1188 C CA . SER A 1 155 ? 14.826 -14.562 51.697 1.00 52.73 155 SER D CA 1
ATOM 1189 C C . SER A 1 155 ? 15.842 -15.004 52.729 1.00 52.88 155 SER D C 1
ATOM 1190 O O . SER A 1 155 ? 15.911 -14.416 53.813 1.00 55.33 155 SER D O 1
ATOM 1193 N N . ASP A 1 156 ? 16.563 -16.094 52.410 1.00 51.64 156 ASP D N 1
ATOM 1194 C CA . ASP A 1 156 ? 17.797 -16.433 53.113 1.00 52.24 156 ASP D CA 1
ATOM 1195 C C . ASP A 1 156 ? 18.953 -15.749 52.390 1.00 52.94 156 ASP D C 1
ATOM 1196 O O . ASP A 1 156 ? 18.728 -15.123 51.359 1.00 52.78 156 ASP D O 1
ATOM 1201 N N . SER A 1 157 ? 20.160 -15.798 52.971 1.00 54.09 157 SER D N 1
ATOM 1202 C CA . SER A 1 157 ? 21.265 -15.009 52.436 1.00 56.09 157 SER D CA 1
ATOM 1203 C C . SER A 1 157 ? 21.816 -15.677 51.168 1.00 56.15 157 SER D C 1
ATOM 1204 O O . SER A 1 157 ? 22.435 -15.046 50.300 1.00 57.61 157 SER D O 1
ATOM 1207 N N . LEU A 1 158 ? 21.513 -16.976 51.050 1.00 54.58 158 LEU D N 1
ATOM 1208 C CA . LEU A 1 158 ? 21.941 -17.812 49.944 1.00 52.68 158 LEU D CA 1
ATOM 1209 C C . LEU A 1 158 ? 21.233 -17.428 48.657 1.00 52.93 158 LEU D C 1
ATOM 1210 O O . LEU A 1 158 ? 21.754 -17.768 47.611 1.00 53.67 158 LEU D O 1
ATOM 1215 N N . ARG A 1 159 ? 20.074 -16.748 48.701 1.00 52.85 159 ARG D N 1
ATOM 1216 C CA . ARG A 1 159 ? 19.324 -16.458 47.486 1.00 52.90 159 ARG D CA 1
ATOM 1217 C C . ARG A 1 159 ? 18.898 -15.008 47.429 1.00 54.86 159 ARG D C 1
ATOM 1218 O O . ARG A 1 159 ? 17.892 -14.688 46.818 1.00 54.55 159 ARG D O 1
ATOM 1226 N N . ALA A 1 160 ? 19.691 -14.161 48.086 1.00 57.94 160 ALA D N 1
ATOM 1227 C CA . ALA A 1 160 ? 19.350 -12.761 48.241 1.00 60.04 160 ALA D CA 1
ATOM 1228 C C . ALA A 1 160 ? 19.692 -12.023 46.952 1.00 60.40 160 ALA D C 1
ATOM 1229 O O . ALA A 1 160 ? 18.930 -11.183 46.495 1.00 59.85 160 ALA D O 1
ATOM 1231 N N . SER A 1 161 ? 20.822 -12.385 46.349 1.00 61.78 161 SER D N 1
ATOM 1232 C CA . SER A 1 161 ? 21.257 -11.841 45.070 1.00 63.12 161 SER D CA 1
ATOM 1233 C C . SER A 1 161 ? 20.186 -12.020 43.988 1.00 62.97 161 SER D C 1
ATOM 1234 O O . SER A 1 161 ? 19.885 -11.075 43.259 1.00 64.53 161 SER D O 1
ATOM 1237 N N . VAL A 1 162 ? 19.586 -13.225 43.918 1.00 62.29 162 VAL D N 1
ATOM 1238 C CA . VAL A 1 162 ? 18.549 -13.562 42.944 1.00 62.12 162 VAL D CA 1
ATOM 1239 C C . VAL A 1 162 ? 17.344 -12.635 43.126 1.00 64.09 162 VAL D C 1
ATOM 1240 O O . VAL A 1 162 ? 16.767 -12.139 42.153 1.00 67.54 162 VAL D O 1
ATOM 1244 N N . MET A 1 163 ? 16.940 -12.409 44.369 1.00 64.98 163 MET D N 1
ATOM 1245 C CA . MET A 1 163 ? 15.823 -11.519 44.607 1.00 67.71 163 MET D CA 1
ATOM 1246 C C . MET A 1 163 ? 16.241 -10.080 44.300 1.00 69.36 163 MET D C 1
ATOM 1247 O O . MET A 1 163 ? 15.494 -9.343 43.674 1.00 69.42 163 MET D O 1
ATOM 1252 N N . GLU A 1 164 ? 17.455 -9.704 44.701 1.00 70.40 164 GLU D N 1
ATOM 1253 C CA . GLU A 1 164 ? 17.973 -8.357 44.539 1.00 73.61 164 GLU D CA 1
ATOM 1254 C C . GLU A 1 164 ? 18.013 -7.966 43.063 1.00 75.90 164 GLU D C 1
ATOM 1255 O O . GLU A 1 164 ? 17.629 -6.845 42.690 1.00 80.53 164 GLU D O 1
ATOM 1261 N N . GLU A 1 165 ? 18.461 -8.925 42.232 1.00 74.14 165 GLU D N 1
ATOM 1262 C CA . GLU A 1 165 ? 18.558 -8.775 40.780 1.00 72.58 165 GLU D CA 1
ATOM 1263 C C . GLU A 1 165 ? 17.161 -8.763 40.140 1.00 69.32 165 GLU D C 1
ATOM 1264 O O . GLU A 1 165 ? 16.911 -7.949 39.262 1.00 71.52 165 GLU D O 1
ATOM 1270 N N . ALA A 1 166 ? 16.256 -9.655 40.552 1.00 65.58 166 ALA D N 1
ATOM 1271 C CA . ALA A 1 166 ? 14.936 -9.733 39.944 1.00 64.73 166 ALA D CA 1
ATOM 1272 C C . ALA A 1 166 ? 14.117 -8.479 40.256 1.00 66.35 166 ALA D C 1
ATOM 1273 O O . ALA A 1 166 ? 13.249 -8.065 39.485 1.00 66.03 166 ALA D O 1
ATOM 1275 N N . LEU A 1 167 ? 14.398 -7.903 41.422 1.00 69.10 167 LEU D N 1
ATOM 1276 C CA . LEU A 1 167 ? 13.742 -6.707 41.907 1.00 72.23 167 LEU D CA 1
ATOM 1277 C C . LEU A 1 167 ? 14.146 -5.524 41.063 1.00 73.13 167 LEU D C 1
ATOM 1278 O O . LEU A 1 167 ? 13.279 -4.753 40.676 1.00 73.79 167 LEU D O 1
ATOM 1283 N N . GLY A 1 168 ? 15.453 -5.374 40.874 1.00 73.43 168 GLY D N 1
ATOM 1284 C CA . GLY A 1 168 ? 15.930 -4.320 40.014 1.00 77.87 168 GLY D CA 1
ATOM 1285 C C . GLY A 1 168 ? 15.837 -2.956 40.672 1.00 81.76 168 GLY D C 1
ATOM 1286 O O . GLY A 1 168 ? 16.800 -2.582 41.293 1.00 82.53 168 GLY D O 1
ATOM 1287 N N . SER A 1 169 ? 14.737 -2.213 40.471 1.00 86.32 169 SER D N 1
ATOM 1288 C CA . SER A 1 169 ? 14.600 -0.863 40.993 1.00 91.90 169 SER D CA 1
ATOM 1289 C C . SER A 1 169 ? 13.231 -0.618 41.653 1.00 98.92 169 SER D C 1
ATOM 1290 O O . SER A 1 169 ? 12.802 0.529 41.704 1.00 105.95 169 SER D O 1
ATOM 1293 N N . LEU A 1 170 ? 12.556 -1.667 42.152 1.00 100.35 170 LEU D N 1
ATOM 1294 C CA . LEU A 1 170 ? 11.289 -1.516 42.852 1.00 101.31 170 LEU D CA 1
ATOM 1295 C C . LEU A 1 170 ? 11.615 -1.185 44.313 1.00 96.39 170 LEU D C 1
ATOM 1296 O O . LEU A 1 170 ? 12.520 -1.794 44.857 1.00 94.86 170 LEU D O 1
ATOM 1301 N N . LYS A 1 171 ? 10.887 -0.254 44.954 1.00 94.29 171 LYS D N 1
ATOM 1302 C CA . LYS A 1 171 ? 10.813 -0.200 46.416 1.00 92.05 171 LYS D CA 1
ATOM 1303 C C . LYS A 1 171 ? 10.101 -1.444 46.952 1.00 86.86 171 LYS D C 1
ATOM 1304 O O . LYS A 1 171 ? 8.927 -1.673 46.664 1.00 84.86 171 LYS D O 1
ATOM 1310 N N . VAL A 1 172 ? 10.793 -2.200 47.810 1.00 83.64 172 VAL D N 1
ATOM 1311 C CA . VAL A 1 172 ? 10.120 -3.116 48.728 1.00 80.39 172 VAL D CA 1
ATOM 1312 C C . VAL A 1 172 ? 10.927 -3.198 50.015 1.00 79.42 172 VAL D C 1
ATOM 1313 O O . VAL A 1 172 ? 12.113 -2.856 50.030 1.00 80.03 172 VAL D O 1
ATOM 1317 N N . GLU A 1 173 ? 10.264 -3.707 51.054 1.00 77.41 173 GLU D N 1
ATOM 1318 C CA . GLU A 1 173 ? 10.915 -4.063 52.299 1.00 76.26 173 GLU D CA 1
ATOM 1319 C C . GLU A 1 173 ? 11.463 -5.485 52.187 1.00 72.01 173 GLU D C 1
ATOM 1320 O O . GLU A 1 173 ? 10.739 -6.424 51.847 1.00 68.63 173 GLU D O 1
ATOM 1326 N N . LYS A 1 174 ? 12.760 -5.625 52.480 1.00 71.51 174 LYS D N 1
ATOM 1327 C CA . LYS A 1 174 ? 13.450 -6.890 52.287 1.00 69.36 174 LYS D CA 1
ATOM 1328 C C . LYS A 1 174 ? 13.889 -7.446 53.635 1.00 66.96 174 LYS D C 1
ATOM 1329 O O . LYS A 1 174 ? 14.240 -6.674 54.521 1.00 66.64 174 LYS D O 1
ATOM 1335 N N . PHE A 1 175 ? 13.919 -8.781 53.755 1.00 64.91 175 PHE D N 1
ATOM 1336 C CA . PHE A 1 175 ? 14.240 -9.391 55.035 1.00 64.68 175 PHE D CA 1
ATOM 1337 C C . PHE A 1 175 ? 14.989 -10.711 54.892 1.00 63.02 175 PHE D C 1
ATOM 1338 O O . PHE A 1 175 ? 14.642 -11.533 54.053 1.00 62.70 175 PHE D O 1
ATOM 1346 N N . LEU A 1 176 ? 15.996 -10.885 55.760 1.00 62.91 176 LEU D N 1
ATOM 1347 C CA . LEU A 1 176 ? 16.841 -12.070 55.834 1.00 61.90 176 LEU D CA 1
ATOM 1348 C C . LEU A 1 176 ? 16.525 -12.867 57.103 1.00 60.70 176 LEU D C 1
ATOM 1349 O O . LEU A 1 176 ? 16.402 -12.342 58.221 1.00 60.76 176 LEU D O 1
ATOM 1354 N N . ILE A 1 177 ? 16.447 -14.182 56.905 1.00 58.84 177 ILE D N 1
ATOM 1355 C CA . ILE A 1 177 ? 16.171 -15.122 57.976 1.00 58.58 177 ILE D CA 1
ATOM 1356 C C . ILE A 1 177 ? 17.450 -15.643 58.634 1.00 59.29 177 ILE D C 1
ATOM 1357 O O . ILE A 1 177 ? 17.391 -16.207 59.730 1.00 60.14 177 ILE D O 1
ATOM 1362 N N . ASP A 1 178 ? 18.599 -15.441 57.982 1.00 60.41 178 ASP D N 1
ATOM 1363 C CA . ASP A 1 178 ? 19.881 -15.964 58.429 1.00 61.45 178 ASP D CA 1
ATOM 1364 C C . ASP A 1 178 ? 20.998 -15.078 57.886 1.00 64.09 178 ASP D C 1
ATOM 1365 O O . ASP A 1 178 ? 21.298 -15.097 56.699 1.00 63.89 178 ASP D O 1
ATOM 1370 N N . GLY A 1 179 ? 21.596 -14.254 58.744 1.00 67.70 179 GLY D N 1
ATOM 1371 C CA . GLY A 1 179 ? 22.706 -13.411 58.330 1.00 70.36 179 GLY D CA 1
ATOM 1372 C C . GLY A 1 179 ? 22.249 -12.007 57.924 1.00 73.26 179 GLY D C 1
ATOM 1373 O O . GLY A 1 179 ? 21.044 -11.720 57.820 1.00 72.87 179 GLY D O 1
ATOM 1374 N N . LYS A 1 180 ? 23.274 -11.161 57.719 1.00 75.50 180 LYS D N 1
ATOM 1375 C CA . LYS A 1 180 ? 23.138 -9.761 57.348 1.00 77.16 180 LYS D CA 1
ATOM 1376 C C . LYS A 1 180 ? 23.529 -9.554 55.879 1.00 76.33 180 LYS D C 1
ATOM 1377 O O . LYS A 1 180 ? 24.332 -10.287 55.288 1.00 73.61 180 LYS D O 1
ATOM 1383 N N . ARG A 1 181 ? 22.950 -8.498 55.307 1.00 76.74 181 ARG D N 1
ATOM 1384 C CA . ARG A 1 181 ? 23.257 -8.093 53.952 1.00 76.25 181 ARG D CA 1
ATOM 1385 C C . ARG A 1 181 ? 22.786 -6.660 53.761 1.00 77.34 181 ARG D C 1
ATOM 1386 O O . ARG A 1 181 ? 21.768 -6.258 54.313 1.00 76.47 181 ARG D O 1
ATOM 1394 N N . GLU A 1 182 ? 23.534 -5.906 52.952 1.00 78.59 182 GLU D N 1
ATOM 1395 C CA . GLU A 1 182 ? 23.297 -4.484 52.810 1.00 80.25 182 GLU D CA 1
ATOM 1396 C C . GLU A 1 182 ? 21.867 -4.242 52.304 1.00 79.49 182 GLU D C 1
ATOM 1397 O O . GLU A 1 182 ? 21.465 -4.840 51.305 1.00 77.53 182 GLU D O 1
ATOM 1403 N N . THR A 1 183 ? 21.108 -3.398 53.040 1.00 80.10 183 THR D N 1
ATOM 1404 C CA . THR A 1 183 ? 19.739 -2.970 52.732 1.00 78.44 183 THR D CA 1
ATOM 1405 C C . THR A 1 183 ? 18.718 -4.105 52.913 1.00 75.67 183 THR D C 1
ATOM 1406 O O . THR A 1 183 ? 17.566 -3.969 52.500 1.00 74.44 183 THR D O 1
ATOM 1410 N N . TRP A 1 184 ? 19.128 -5.206 53.563 1.00 74.71 184 TRP D N 1
ATOM 1411 C CA . TRP A 1 184 ? 18.213 -6.207 54.116 1.00 72.29 184 TRP D CA 1
ATOM 1412 C C . TRP A 1 184 ? 18.055 -6.064 55.630 1.00 71.37 184 TRP D C 1
ATOM 1413 O O . TRP A 1 184 ? 19.018 -5.717 56.308 1.00 71.15 184 TRP D O 1
ATOM 1424 N N . ASN A 1 185 ? 16.863 -6.407 56.136 1.00 70.67 185 ASN D N 1
ATOM 1425 C CA . ASN A 1 185 ? 16.543 -6.259 57.549 1.00 72.17 185 ASN D CA 1
ATOM 1426 C C . ASN A 1 185 ? 16.395 -7.623 58.227 1.00 71.84 185 ASN D C 1
ATOM 1427 O O . ASN A 1 185 ? 16.166 -8.633 57.560 1.00 69.46 185 ASN D O 1
ATOM 1432 N N . SER A 1 186 ? 16.552 -7.607 59.559 1.00 75.69 186 SER D N 1
ATOM 1433 C CA . SER A 1 186 ? 16.276 -8.724 60.454 1.00 77.67 186 SER D CA 1
ATOM 1434 C C . SER A 1 186 ? 14.773 -8.873 60.716 1.00 75.71 186 SER D C 1
ATOM 1435 O O . SER A 1 186 ? 14.015 -7.916 60.560 1.00 75.86 186 SER D O 1
ATOM 1438 N N . LEU A 1 187 ? 14.366 -10.069 61.171 1.00 73.43 187 LEU D N 1
ATOM 1439 C CA . LEU A 1 187 ? 12.972 -10.378 61.456 1.00 73.04 187 LEU D CA 1
ATOM 1440 C C . LEU A 1 187 ? 12.663 -10.620 62.946 1.00 72.87 187 LEU D C 1
ATOM 1441 O O . LEU A 1 187 ? 11.485 -10.826 63.302 1.00 69.81 187 LEU D O 1
ATOM 1446 N N . GLU A 1 188 ? 13.697 -10.629 63.808 1.00 74.88 188 GLU D N 1
ATOM 1447 C CA . GLU A 1 188 ? 13.513 -10.982 65.208 1.00 75.53 188 GLU D CA 1
ATOM 1448 C C . GLU A 1 188 ? 13.807 -9.792 66.116 1.00 74.43 188 GLU D C 1
ATOM 1449 O O . GLU A 1 188 ? 14.081 -10.004 67.272 1.00 74.04 188 GLU D O 1
ATOM 1455 N N . ASP A 1 189 ? 13.791 -8.560 65.603 1.00 75.53 189 ASP D N 1
ATOM 1456 C CA . ASP A 1 189 ? 14.327 -7.452 66.372 1.00 77.25 189 ASP D CA 1
ATOM 1457 C C . ASP A 1 189 ? 13.193 -6.593 66.920 1.00 78.13 189 ASP D C 1
ATOM 1458 O O . ASP A 1 189 ? 13.522 -5.674 67.655 1.00 80.40 189 ASP D O 1
ATOM 1463 N N . GLU A 1 190 ? 11.907 -6.841 66.586 1.00 77.63 190 GLU D N 1
ATOM 1464 C CA . GLU A 1 190 ? 10.799 -6.127 67.232 1.00 79.03 190 GLU D CA 1
ATOM 1465 C C . GLU A 1 190 ? 10.108 -7.018 68.280 1.00 78.09 190 GLU D C 1
ATOM 1466 O O . GLU A 1 190 ? 10.498 -8.176 68.455 1.00 75.73 190 GLU D O 1
ATOM 1472 N N . SER A 1 191 ? 9.073 -6.487 68.977 1.00 78.65 191 SER D N 1
ATOM 1473 C CA . SER A 1 191 ? 8.480 -7.160 70.134 1.00 78.16 191 SER D CA 1
ATOM 1474 C C . SER A 1 191 ? 7.643 -8.358 69.677 1.00 74.83 191 SER D C 1
ATOM 1475 O O . SER A 1 191 ? 7.070 -8.307 68.610 1.00 72.73 191 SER D O 1
ATOM 1478 N N . SER A 1 192 ? 7.620 -9.438 70.488 1.00 74.10 192 SER D N 1
ATOM 1479 C CA . SER A 1 192 ? 6.970 -10.700 70.155 1.00 72.02 192 SER D CA 1
ATOM 1480 C C . SER A 1 192 ? 5.511 -10.676 70.626 1.00 73.60 192 SER D C 1
ATOM 1481 O O . SER A 1 192 ? 4.956 -11.709 71.012 1.00 72.52 192 SER D O 1
ATOM 1484 N N . ASN A 1 193 ? 4.891 -9.484 70.585 1.00 76.22 193 ASN D N 1
ATOM 1485 C CA . ASN A 1 193 ? 3.480 -9.278 70.840 1.00 77.00 193 ASN D CA 1
ATOM 1486 C C . ASN A 1 193 ? 2.943 -8.358 69.748 1.00 76.18 193 ASN D C 1
ATOM 1487 O O . ASN A 1 193 ? 3.113 -7.141 69.855 1.00 78.38 193 ASN D O 1
ATOM 1492 N N . ALA A 1 194 ? 2.277 -8.936 68.717 1.00 73.37 194 ALA D N 1
ATOM 1493 C CA . ALA A 1 194 ? 1.257 -8.193 67.961 1.00 72.73 194 ALA D CA 1
ATOM 1494 C C . ALA A 1 194 ? -0.067 -8.977 67.887 1.00 70.54 194 ALA D C 1
ATOM 1495 O O . ALA A 1 194 ? -0.102 -10.187 68.130 1.00 67.83 194 ALA D O 1
ATOM 1497 N N . GLU A 1 195 ? -1.171 -8.267 67.605 1.00 71.01 195 GLU D N 1
ATOM 1498 C CA . GLU A 1 195 ? -2.510 -8.840 67.702 1.00 70.68 195 GLU D CA 1
ATOM 1499 C C . GLU A 1 195 ? -2.937 -9.531 66.402 1.00 69.27 195 GLU D C 1
ATOM 1500 O O . GLU A 1 195 ? -2.421 -9.200 65.341 1.00 68.31 195 GLU D O 1
ATOM 1506 N N . PRO A 1 196 ? -3.885 -10.509 66.433 1.00 69.32 196 PRO D N 1
ATOM 1507 C CA . PRO A 1 196 ? -4.501 -11.056 65.219 1.00 68.68 196 PRO D CA 1
ATOM 1508 C C . PRO A 1 196 ? -5.121 -9.983 64.324 1.00 70.65 196 PRO D C 1
ATOM 1509 O O . PRO A 1 196 ? -5.590 -8.962 64.826 1.00 71.24 196 PRO D O 1
ATOM 1513 N N . GLU A 1 197 ? -5.078 -10.225 62.995 1.00 71.50 197 GLU D N 1
ATOM 1514 C CA . GLU A 1 197 ? -5.946 -9.561 62.017 1.00 72.64 197 GLU D CA 1
ATOM 1515 C C . GLU A 1 197 ? -7.253 -10.358 61.949 1.00 73.54 197 GLU D C 1
ATOM 1516 O O . GLU A 1 197 ? -7.220 -11.571 61.700 1.00 73.69 197 GLU D O 1
ATOM 1522 N N . ASP A 1 198 ? -8.393 -9.691 62.211 1.00 73.25 198 ASP D N 1
ATOM 1523 C CA . ASP A 1 198 ? -9.654 -10.409 62.171 1.00 72.00 198 ASP D CA 1
ATOM 1524 C C . ASP A 1 198 ? -10.027 -10.714 60.717 1.00 70.96 198 ASP D C 1
ATOM 1525 O O . ASP A 1 198 ? -10.647 -9.903 60.044 1.00 70.42 198 ASP D O 1
ATOM 1530 N N . THR A 1 199 ? -9.610 -11.882 60.239 1.00 70.28 199 THR D N 1
ATOM 1531 C CA . THR A 1 199 ? -9.756 -12.205 58.834 1.00 71.48 199 THR D CA 1
ATOM 1532 C C . THR A 1 199 ? -11.138 -12.821 58.661 1.00 73.84 199 THR D C 1
ATOM 1533 O O . THR A 1 199 ? -11.651 -13.453 59.604 1.00 74.39 199 THR D O 1
ATOM 1537 N N . ARG A 1 200 ? -11.751 -12.511 57.499 1.00 74.42 200 ARG D N 1
ATOM 1538 C CA . ARG A 1 200 ? -12.829 -13.313 56.940 1.00 73.28 200 ARG D CA 1
ATOM 1539 C C . ARG A 1 200 ? -12.250 -14.655 56.502 1.00 68.44 200 ARG D C 1
ATOM 1540 O O . ARG A 1 200 ? -11.109 -14.708 56.079 1.00 65.34 200 ARG D O 1
ATOM 1548 N N . GLY A 1 201 ? -13.034 -15.731 56.599 1.00 67.50 201 GLY D N 1
ATOM 1549 C CA . GLY A 1 201 ? -12.550 -17.065 56.265 1.00 65.72 201 GLY D CA 1
ATOM 1550 C C . GLY A 1 201 ? -12.238 -17.222 54.782 1.00 66.19 201 GLY D C 1
ATOM 1551 O O . GLY A 1 201 ? -11.460 -18.086 54.390 1.00 65.45 201 GLY D O 1
ATOM 1552 N N . GLU A 1 202 ? -12.920 -16.404 53.964 1.00 67.50 202 GLU D N 1
ATOM 1553 C CA . GLU A 1 202 ? -12.813 -16.353 52.510 1.00 64.96 202 GLU D CA 1
ATOM 1554 C C . GLU A 1 202 ? -11.737 -15.347 52.093 1.00 64.36 202 GLU D C 1
ATOM 1555 O O . GLU A 1 202 ? -11.445 -15.252 50.895 1.00 65.99 202 GLU D O 1
ATOM 1561 N N . ASP A 1 203 ? -11.131 -14.609 53.045 1.00 63.26 203 ASP D N 1
ATOM 1562 C CA . ASP A 1 203 ? -10.025 -13.720 52.734 1.00 62.92 203 ASP D CA 1
ATOM 1563 C C . ASP A 1 203 ? -8.816 -14.493 52.195 1.00 62.56 203 ASP D C 1
ATOM 1564 O O . ASP A 1 203 ? -8.450 -15.568 52.692 1.00 61.93 203 ASP D O 1
ATOM 1569 N N . VAL A 1 204 ? -8.117 -13.864 51.242 1.00 62.85 204 VAL D N 1
ATOM 1570 C CA . VAL A 1 204 ? -6.923 -14.455 50.665 1.00 61.25 204 VAL D CA 1
ATOM 1571 C C . VAL A 1 204 ? -5.716 -14.334 51.599 1.00 61.13 204 VAL D C 1
ATOM 1572 O O . VAL A 1 204 ? -5.418 -13.265 52.143 1.00 60.88 204 VAL D O 1
ATOM 1576 N N . ILE A 1 205 ? -4.993 -15.455 51.730 1.00 60.68 205 ILE D N 1
ATOM 1577 C CA . ILE A 1 205 ? -3.727 -15.479 52.447 1.00 59.54 205 ILE D CA 1
ATOM 1578 C C . ILE A 1 205 ? -2.596 -16.086 51.605 1.00 57.63 205 ILE D C 1
ATOM 1579 O O . ILE A 1 205 ? -1.431 -15.812 51.894 1.00 56.75 205 ILE D O 1
ATOM 1584 N N . ILE A 1 206 ? -2.907 -16.938 50.613 1.00 56.56 206 ILE D N 1
ATOM 1585 C CA . ILE A 1 206 ? -1.858 -17.609 49.850 1.00 55.86 206 ILE D CA 1
ATOM 1586 C C . ILE A 1 206 ? -2.121 -17.465 48.344 1.00 55.65 206 ILE D C 1
ATOM 1587 O O . ILE A 1 206 ? -3.267 -17.578 47.896 1.00 54.91 206 ILE D O 1
ATOM 1592 N N . ASN A 1 207 ? -1.044 -17.193 47.581 1.00 54.59 207 ASN D N 1
ATOM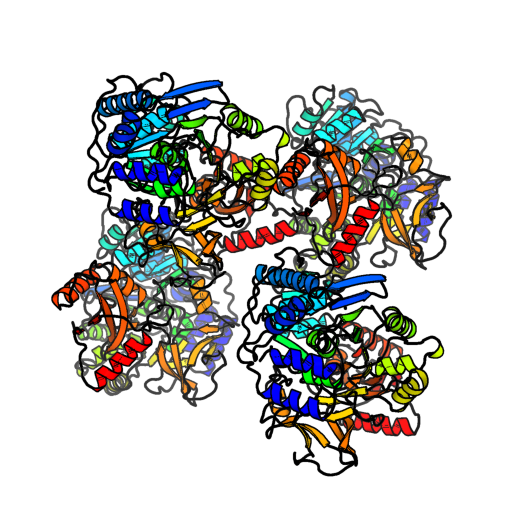 1593 C CA . ASN A 1 207 ? -1.045 -17.337 46.126 1.00 53.48 207 ASN D CA 1
ATOM 1594 C C . ASN A 1 207 ? 0.117 -18.235 45.711 1.00 52.61 207 ASN D C 1
ATOM 1595 O O . ASN A 1 207 ? 1.287 -18.001 46.068 1.00 52.64 207 ASN D O 1
ATOM 1600 N N . TYR A 1 208 ? -0.252 -19.279 44.956 1.00 52.47 208 TYR D N 1
ATOM 1601 C CA . TYR A 1 208 ? 0.682 -20.238 44.372 1.00 52.27 208 TYR D CA 1
ATOM 1602 C C . TYR A 1 208 ? 0.737 -20.065 42.844 1.00 50.76 208 TYR D C 1
ATOM 1603 O O . TYR A 1 208 ? -0.274 -20.266 42.162 1.00 51.92 208 TYR D O 1
ATOM 1612 N N . PHE A 1 209 ? 1.900 -19.674 42.290 1.00 49.66 209 PHE D N 1
ATOM 1613 C CA . PHE A 1 209 ? 2.117 -19.662 40.835 1.00 48.91 209 PHE D CA 1
ATOM 1614 C C . PHE A 1 209 ? 2.205 -21.110 40.347 1.00 48.69 209 PHE D C 1
ATOM 1615 O O . PHE A 1 209 ? 3.133 -21.819 40.747 1.00 49.29 209 PHE D O 1
ATOM 1623 N N . THR A 1 210 ? 1.224 -21.583 39.560 1.00 48.94 210 THR D N 1
ATOM 1624 C CA . THR A 1 210 ? 1.264 -22.960 39.084 1.00 49.20 210 THR D CA 1
ATOM 1625 C C . THR A 1 210 ? 1.119 -23.010 37.565 1.00 50.06 210 THR D C 1
ATOM 1626 O O . THR A 1 210 ? 0.501 -22.157 36.918 1.00 50.60 210 THR D O 1
ATOM 1630 N N . SER A 1 211 ? 1.756 -24.044 37.008 1.00 50.69 211 SER D N 1
ATOM 1631 C CA . SER A 1 211 ? 1.852 -24.224 35.572 1.00 51.36 211 SER D CA 1
ATOM 1632 C C . SER A 1 211 ? 0.513 -24.763 35.038 1.00 52.35 211 SER D C 1
ATOM 1633 O O . SER A 1 211 ? -0.155 -25.562 35.692 1.00 51.89 211 SER D O 1
ATOM 1636 N N . GLY A 1 212 ? 0.122 -24.328 33.825 1.00 53.32 212 GLY D N 1
ATOM 1637 C CA . GLY A 1 212 ? -1.050 -24.832 33.120 1.00 53.97 212 GLY D CA 1
ATOM 1638 C C . GLY A 1 212 ? -0.633 -25.399 31.763 1.00 54.58 212 GLY D C 1
ATOM 1639 O O . GLY A 1 212 ? 0.570 -25.438 31.481 1.00 55.66 212 GLY D O 1
ATOM 1640 N N . THR A 1 213 ? -1.595 -25.870 30.960 1.00 54.90 213 THR D N 1
ATOM 1641 C CA . THR A 1 213 ? -1.270 -26.478 29.674 1.00 54.83 213 THR D CA 1
ATOM 1642 C C . THR A 1 213 ? -1.231 -25.430 28.570 1.00 56.20 213 THR D C 1
ATOM 1643 O O . THR A 1 213 ? -0.830 -25.775 27.478 1.00 60.40 213 THR D O 1
ATOM 1647 N N . THR A 1 214 ? -1.692 -24.218 28.827 1.00 57.14 214 THR D N 1
ATOM 1648 C CA . THR A 1 214 ? -1.898 -23.258 27.766 1.00 59.45 214 THR D CA 1
ATOM 1649 C C . THR A 1 214 ? -0.896 -22.126 27.837 1.00 59.97 214 THR D C 1
ATOM 1650 O O . THR A 1 214 ? -0.279 -21.820 26.817 1.00 72.33 214 THR D O 1
ATOM 1654 N N . GLY A 1 215 ? -0.784 -21.443 28.967 1.00 56.11 215 GLY D N 1
ATOM 1655 C CA . GLY A 1 215 ? 0.000 -20.221 28.944 1.00 54.52 215 GLY D CA 1
ATOM 1656 C C . GLY A 1 215 ? 1.125 -20.241 29.962 1.00 53.14 215 GLY D C 1
ATOM 1657 O O . GLY A 1 215 ? 1.609 -21.310 30.368 1.00 51.03 215 GLY D O 1
ATOM 1658 N N . MET A 1 216 ? 1.561 -19.030 30.320 1.00 54.13 216 MET D N 1
ATOM 1659 C CA . MET A 1 216 ? 2.500 -18.881 31.423 1.00 55.77 216 MET D CA 1
ATOM 1660 C C . MET A 1 216 ? 1.819 -19.230 32.766 1.00 54.80 216 MET D C 1
ATOM 1661 O O . MET A 1 216 ? 0.593 -19.347 32.876 1.00 52.96 216 MET D O 1
ATOM 1666 N N . PRO A 1 217 ? 2.607 -19.500 33.834 1.00 54.41 217 PRO D N 1
ATOM 1667 C CA . PRO A 1 217 ? 2.023 -19.879 35.126 1.00 54.55 217 PRO D CA 1
ATOM 1668 C C . PRO A 1 217 ? 1.232 -18.750 35.796 1.00 55.33 217 PRO D C 1
ATOM 1669 O O . PRO A 1 217 ? 1.644 -17.580 35.752 1.00 55.97 217 PRO D O 1
ATOM 1673 N N . LYS A 1 218 ? 0.072 -19.130 36.375 1.00 55.55 218 LYS D N 1
ATOM 1674 C CA . LYS A 1 218 ? -0.848 -18.179 36.987 1.00 57.64 218 LYS D CA 1
ATOM 1675 C C . LYS A 1 218 ? -0.952 -18.467 38.490 1.00 54.85 218 LYS D C 1
ATOM 1676 O O . LYS A 1 218 ? -0.555 -19.526 38.976 1.00 52.63 218 LYS D O 1
ATOM 1682 N N . ARG A 1 219 ? -1.546 -17.536 39.228 1.00 53.84 219 ARG D N 1
ATOM 1683 C CA . ARG A 1 219 ? -1.682 -17.677 40.662 1.00 52.33 219 ARG D CA 1
ATOM 1684 C C . ARG A 1 219 ? -2.953 -18.463 40.952 1.00 51.80 219 ARG D C 1
ATOM 1685 O O . ARG A 1 219 ? -3.987 -18.201 40.338 1.00 52.59 219 ARG D O 1
ATOM 1693 N N . VAL A 1 220 ? -2.808 -19.487 41.810 1.00 50.31 220 VAL D N 1
ATOM 1694 C CA . VAL A 1 220 ? -3.898 -20.220 42.444 1.00 49.97 220 VAL D CA 1
ATOM 1695 C C . VAL A 1 220 ? -4.182 -19.502 43.759 1.00 50.33 220 VAL D C 1
ATOM 1696 O O . VAL A 1 220 ? -3.221 -19.204 44.471 1.00 50.40 220 VAL D O 1
ATOM 1700 N N . ILE A 1 221 ? -5.467 -19.189 44.052 1.00 51.00 221 ILE D N 1
ATOM 1701 C CA . ILE A 1 221 ? -5.795 -18.344 45.193 1.00 51.88 221 ILE D CA 1
ATOM 1702 C C . ILE A 1 221 ? -6.429 -19.164 46.310 1.00 51.52 221 ILE D C 1
ATOM 1703 O O . ILE A 1 221 ? -7.512 -19.687 46.127 1.00 51.81 221 ILE D O 1
ATOM 1708 N N . HIS A 1 222 ? -5.742 -19.225 47.466 1.00 51.58 222 HIS D N 1
ATOM 1709 C CA . HIS A 1 222 ? -6.242 -19.889 48.680 1.00 51.67 222 HIS D CA 1
ATOM 1710 C C . HIS A 1 222 ? -6.542 -18.911 49.834 1.00 52.76 222 HIS D C 1
ATOM 1711 O O . HIS A 1 222 ? -5.904 -17.861 50.012 1.00 52.40 222 HIS D O 1
ATOM 1718 N N . THR A 1 223 ? -7.556 -19.291 50.625 1.00 54.80 223 THR D N 1
ATOM 1719 C CA . THR A 1 223 ? -8.140 -18.454 51.673 1.00 57.54 223 THR D CA 1
ATOM 1720 C C . THR A 1 223 ? -7.753 -18.942 53.077 1.00 57.23 223 THR D C 1
ATOM 1721 O O . THR A 1 223 ? -7.056 -19.943 53.250 1.00 56.21 223 THR D O 1
ATOM 1725 N N . ALA A 1 224 ? -8.254 -18.203 54.072 1.00 58.30 224 ALA D N 1
ATOM 1726 C CA . ALA A 1 224 ? -7.951 -18.419 55.475 1.00 58.82 224 ALA D CA 1
ATOM 1727 C C . ALA A 1 224 ? -8.611 -19.684 56.017 1.00 58.66 224 ALA D C 1
ATOM 1728 O O . ALA A 1 224 ? -8.329 -19.996 57.171 1.00 59.43 224 ALA D O 1
ATOM 1730 N N . VAL A 1 225 ? -9.446 -20.371 55.193 1.00 57.97 225 VAL D N 1
ATOM 1731 C CA . VAL A 1 225 ? -10.066 -21.663 55.514 1.00 57.08 225 VAL D CA 1
ATOM 1732 C C . VAL A 1 225 ? -9.740 -22.742 54.471 1.00 55.56 225 VAL D C 1
ATOM 1733 O O . VAL A 1 225 ? -9.735 -23.922 54.812 1.00 55.12 225 VAL D O 1
ATOM 1737 N N . SER A 1 226 ? -9.537 -22.376 53.196 1.00 54.45 226 SER D N 1
ATOM 1738 C CA . SER A 1 226 ? -9.425 -23.387 52.156 1.00 53.48 226 SER D CA 1
ATOM 1739 C C . SER A 1 226 ? -8.267 -24.319 52.493 1.00 52.30 226 SER D C 1
ATOM 1740 O O . SER A 1 226 ? -8.483 -25.517 52.625 1.00 51.64 226 SER D O 1
ATOM 1743 N N . TYR A 1 227 ? -7.072 -23.759 52.755 1.00 51.88 227 TYR D N 1
ATOM 1744 C CA . TYR A 1 227 ? -5.930 -24.571 53.173 1.00 51.14 227 TYR D CA 1
ATOM 1745 C C . TYR A 1 227 ? -5.997 -24.839 54.681 1.00 51.38 227 TYR D C 1
ATOM 1746 O O . TYR A 1 227 ? -5.916 -25.990 55.136 1.00 50.88 227 TYR D O 1
ATOM 1755 N N . PRO A 1 228 ? -6.110 -23.797 55.528 1.00 52.05 228 PRO D N 1
ATOM 1756 C CA . PRO A 1 228 ? -6.065 -24.009 56.980 1.00 52.27 228 PRO D CA 1
ATOM 1757 C C . PRO A 1 228 ? -7.105 -24.999 57.512 1.00 52.99 228 PRO D C 1
ATOM 1758 O O . PRO A 1 228 ? -6.906 -25.613 58.542 1.00 53.63 228 PRO D O 1
ATOM 1762 N N . VAL A 1 229 ? -8.208 -25.184 56.786 1.00 53.77 229 VAL D N 1
ATOM 1763 C CA . VAL A 1 229 ? -9.285 -26.082 57.209 1.00 54.57 229 VAL D CA 1
ATOM 1764 C C . VAL A 1 229 ? -9.475 -27.209 56.174 1.00 54.55 229 VAL D C 1
ATOM 1765 O O . VAL A 1 229 ? -9.736 -28.341 56.567 1.00 55.27 229 VAL D O 1
ATOM 1769 N N . GLY A 1 230 ? -9.330 -26.941 54.858 1.00 53.16 230 GLY D N 1
ATOM 1770 C CA . GLY A 1 230 ? -9.293 -28.015 53.884 1.00 52.55 230 GLY D CA 1
ATOM 1771 C C . GLY A 1 230 ? -8.318 -29.111 54.295 1.00 52.22 230 GLY D C 1
ATOM 1772 O O . GLY A 1 230 ? -8.665 -30.278 54.156 1.00 52.36 230 GLY D O 1
ATOM 1773 N N . SER A 1 231 ? -7.121 -28.731 54.814 1.00 51.90 231 SER D N 1
ATOM 1774 C CA . SER A 1 231 ? -6.016 -29.669 55.052 1.00 51.76 231 SER D CA 1
ATOM 1775 C C . SER A 1 231 ? -6.446 -30.824 55.950 1.00 54.49 231 SER D C 1
ATOM 1776 O O . SER A 1 231 ? -5.730 -31.825 56.006 1.00 54.56 231 SER D O 1
ATOM 1779 N N . ILE A 1 232 ? -7.545 -30.662 56.711 1.00 56.93 232 ILE D N 1
ATOM 1780 C CA . ILE A 1 232 ? -8.282 -31.765 57.321 1.00 58.99 232 ILE D CA 1
ATOM 1781 C C . ILE A 1 232 ? -8.287 -32.983 56.394 1.00 57.50 232 ILE D C 1
ATOM 1782 O O . ILE A 1 232 ? -7.826 -34.064 56.765 1.00 57.43 232 ILE D O 1
ATOM 1787 N N . THR A 1 233 ? -8.790 -32.804 55.170 1.00 56.02 233 THR D N 1
ATOM 1788 C CA . THR A 1 233 ? -8.889 -33.902 54.237 1.00 55.66 233 THR D CA 1
ATOM 1789 C C . THR A 1 233 ? -7.533 -34.588 54.104 1.00 54.33 233 THR D C 1
ATOM 1790 O O . THR A 1 233 ? -7.416 -35.821 54.140 1.00 54.65 233 THR D O 1
ATOM 1794 N N . THR A 1 234 ? -6.497 -33.756 53.974 1.00 52.95 234 THR D N 1
ATOM 1795 C CA . THR A 1 234 ? -5.129 -34.234 53.837 1.00 51.81 234 THR D CA 1
ATOM 1796 C C . THR A 1 234 ? -4.731 -34.997 55.110 1.00 52.37 234 THR D C 1
ATOM 1797 O O . THR A 1 234 ? -4.452 -36.200 55.086 1.00 51.98 234 THR D O 1
ATOM 1801 N N . ALA A 1 235 ? -4.790 -34.292 56.239 1.00 53.07 235 ALA D N 1
ATOM 1802 C CA . ALA A 1 235 ? -4.436 -34.823 57.545 1.00 54.75 235 ALA D CA 1
ATOM 1803 C C . ALA A 1 235 ? -5.114 -36.165 57.798 1.00 56.84 235 ALA D C 1
ATOM 1804 O O . ALA A 1 235 ? -4.499 -37.081 58.350 1.00 57.76 235 ALA D O 1
ATOM 1806 N N . SER A 1 236 ? -6.386 -36.257 57.371 1.00 57.84 236 SER D N 1
ATOM 1807 C CA . SER A 1 236 ? -7.219 -37.436 57.553 1.00 59.38 236 SER D CA 1
ATOM 1808 C C . SER A 1 236 ? -6.749 -38.600 56.684 1.00 59.30 236 SER D C 1
ATOM 1809 O O . SER A 1 236 ? -6.653 -39.744 57.122 1.00 60.63 236 SER D O 1
ATOM 1812 N N . ILE A 1 237 ? -6.418 -38.330 55.443 1.00 58.41 237 ILE D N 1
ATOM 1813 C CA . ILE A 1 237 ? -5.854 -39.399 54.660 1.00 58.73 237 ILE D CA 1
ATOM 1814 C C . ILE A 1 237 ? -4.481 -39.795 55.201 1.00 57.91 237 ILE D C 1
ATOM 1815 O O . ILE A 1 237 ? -4.178 -40.987 55.334 1.00 58.30 237 ILE D O 1
ATOM 1820 N N . VAL A 1 238 ? -3.658 -38.787 55.503 1.00 57.17 238 VAL D N 1
ATOM 1821 C CA . VAL A 1 238 ? -2.287 -39.028 55.941 1.00 58.01 238 VAL D CA 1
ATOM 1822 C C . VAL A 1 238 ? -2.265 -39.870 57.225 1.00 60.15 238 VAL D C 1
ATOM 1823 O O . VAL A 1 238 ? -1.376 -40.695 57.415 1.00 60.37 238 VAL D O 1
ATOM 1827 N N . GLY A 1 239 ? -3.197 -39.568 58.131 1.00 61.12 239 GLY D N 1
ATOM 1828 C CA . GLY A 1 239 ? -3.295 -40.264 59.396 1.00 63.57 239 GLY D CA 1
ATOM 1829 C C . GLY A 1 239 ? -2.298 -39.735 60.439 1.00 64.20 239 GLY D C 1
ATOM 1830 O O . GLY A 1 239 ? -1.895 -40.501 61.324 1.00 64.80 239 GLY D O 1
ATOM 1831 N N . VAL A 1 240 ? -1.969 -38.425 60.363 1.00 62.70 240 VAL D N 1
ATOM 1832 C CA . VAL A 1 240 ? -1.135 -37.751 61.357 1.00 61.32 240 VAL D CA 1
ATOM 1833 C C . VAL A 1 240 ? -1.899 -37.473 62.664 1.00 61.59 240 VAL D C 1
ATOM 1834 O O . VAL A 1 240 ? -3.030 -36.963 62.668 1.00 62.19 240 VAL D O 1
ATOM 1838 N N . ARG A 1 241 ? -1.239 -37.783 63.796 1.00 61.14 241 ARG D N 1
ATOM 1839 C CA . ARG A 1 241 ? -1.835 -37.670 65.125 1.00 61.22 241 ARG D CA 1
ATOM 1840 C C . ARG A 1 241 ? -1.077 -36.625 65.933 1.00 60.92 241 ARG D C 1
ATOM 1841 O O . ARG A 1 241 ? -0.045 -36.112 65.482 1.00 60.88 241 ARG D O 1
ATOM 1849 N N . GLU A 1 242 ? -1.607 -36.347 67.131 1.00 61.16 242 GLU D N 1
ATOM 1850 C CA . GLU A 1 242 ? -0.930 -35.491 68.091 1.00 61.60 242 GLU D CA 1
ATOM 1851 C C . GLU A 1 242 ? 0.380 -36.117 68.580 1.00 60.41 242 GLU D C 1
ATOM 1852 O O . GLU A 1 242 ? 1.342 -35.405 68.844 1.00 59.02 242 GLU D O 1
ATOM 1858 N N . SER A 1 243 ? 0.367 -37.449 68.751 1.00 60.41 243 SER D N 1
ATOM 1859 C CA . SER A 1 243 ? 1.492 -38.209 69.266 1.00 59.61 243 SER D CA 1
ATOM 1860 C C . SER A 1 243 ? 2.668 -38.165 68.296 1.00 57.92 243 SER D C 1
ATOM 1861 O O . SER A 1 243 ? 3.765 -38.448 68.724 1.00 58.18 243 SER D O 1
ATOM 1864 N N . ASP A 1 244 ? 2.449 -37.838 67.015 1.00 56.45 244 ASP D N 1
ATOM 1865 C CA . ASP A 1 244 ? 3.408 -38.129 65.949 1.00 55.19 244 ASP D CA 1
ATOM 1866 C C . ASP A 1 244 ? 4.577 -37.142 65.873 1.00 54.54 244 ASP D C 1
ATOM 1867 O O . ASP A 1 244 ? 4.427 -35.966 66.206 1.00 54.28 244 ASP D O 1
ATOM 1872 N N . LEU A 1 245 ? 5.730 -37.666 65.423 1.00 54.34 245 LEU D N 1
ATOM 1873 C CA . LEU A 1 245 ? 6.789 -36.874 64.838 1.00 54.30 245 LEU D CA 1
ATOM 1874 C C . LEU A 1 245 ? 6.751 -37.026 63.317 1.00 53.10 245 LEU D C 1
ATOM 1875 O O . LEU A 1 245 ? 7.155 -38.066 62.800 1.00 53.14 245 LEU D O 1
ATOM 1880 N N . HIS A 1 246 ? 6.330 -35.946 62.656 1.00 51.73 246 HIS D N 1
ATOM 1881 C CA . HIS A 1 246 ? 5.945 -35.978 61.261 1.00 51.48 246 HIS D CA 1
ATOM 1882 C C . HIS A 1 246 ? 6.913 -35.186 60.376 1.00 50.61 246 HIS D C 1
ATOM 1883 O O . HIS A 1 246 ? 7.097 -33.988 60.564 1.00 49.65 246 HIS D O 1
ATOM 1890 N N . LEU A 1 247 ? 7.464 -35.877 59.366 1.00 50.83 247 LEU D N 1
ATOM 1891 C CA . LEU A 1 247 ? 8.350 -35.284 58.357 1.00 50.55 247 LEU D CA 1
ATOM 1892 C C . LEU A 1 247 ? 7.754 -35.387 56.942 1.00 50.71 247 LEU D C 1
ATOM 1893 O O . LEU A 1 247 ? 7.251 -36.459 56.570 1.00 51.05 247 LEU D O 1
ATOM 1898 N N . ASN A 1 248 ? 7.844 -34.294 56.155 1.00 50.10 248 ASN D N 1
ATOM 1899 C CA . ASN A 1 248 ? 7.510 -34.328 54.733 1.00 49.58 248 ASN D CA 1
ATOM 1900 C C . ASN A 1 248 ? 8.742 -33.940 53.921 1.00 49.73 248 ASN D C 1
ATOM 1901 O O . ASN A 1 248 ? 9.213 -32.811 54.024 1.00 49.39 248 ASN D O 1
ATOM 1906 N N . LEU A 1 249 ? 9.281 -34.864 53.102 1.00 50.28 249 LEU D N 1
ATOM 1907 C CA . LEU A 1 249 ? 10.326 -34.540 52.135 1.00 50.21 249 LEU D CA 1
ATOM 1908 C C . LEU A 1 249 ? 9.756 -33.736 50.978 1.00 48.71 249 LEU D C 1
ATOM 1909 O O . LEU A 1 249 ? 9.107 -34.315 50.111 1.00 48.40 249 LEU D O 1
ATOM 1914 N N . SER A 1 250 ? 9.978 -32.421 51.000 1.00 47.78 250 SER D N 1
ATOM 1915 C CA . SER A 1 250 ? 9.324 -31.517 50.077 1.00 47.33 250 SER D CA 1
ATOM 1916 C C . SER A 1 250 ? 9.953 -30.133 50.241 1.00 47.56 250 SER D C 1
ATOM 1917 O O . SER A 1 250 ? 10.627 -29.858 51.221 1.00 47.03 250 SER D O 1
ATOM 1920 N N . ALA A 1 251 ? 9.831 -29.285 49.223 1.00 48.62 251 ALA D N 1
ATOM 1921 C CA . ALA A 1 251 ? 10.628 -28.080 49.121 1.00 50.10 251 ALA D CA 1
ATOM 1922 C C . ALA A 1 251 ? 9.764 -26.862 49.398 1.00 51.76 251 ALA D C 1
ATOM 1923 O O . ALA A 1 251 ? 8.543 -26.997 49.409 1.00 51.45 251 ALA D O 1
ATOM 1925 N N . THR A 1 252 ? 10.388 -25.677 49.457 1.00 54.58 252 THR D N 1
ATOM 1926 C CA . THR A 1 252 ? 9.831 -24.564 50.212 1.00 58.67 252 THR D CA 1
ATOM 1927 C C . THR A 1 252 ? 8.807 -23.742 49.424 1.00 64.39 252 THR D C 1
ATOM 1928 O O . THR A 1 252 ? 8.018 -22.984 50.036 1.00 80.18 252 THR D O 1
ATOM 1932 N N . GLY A 1 253 ? 8.766 -23.866 48.102 1.00 59.24 253 GLY D N 1
ATOM 1933 C CA . GLY A 1 253 ? 7.936 -22.913 47.383 1.00 60.76 253 GLY D CA 1
ATOM 1934 C C . GLY A 1 253 ? 6.610 -23.487 46.890 1.00 60.42 253 GLY D C 1
ATOM 1935 O O . GLY A 1 253 ? 6.026 -22.886 45.989 1.00 60.76 253 GLY D O 1
ATOM 1936 N N . TRP A 1 254 ? 6.178 -24.628 47.448 1.00 59.38 254 TRP D N 1
ATOM 1937 C CA . TRP A 1 254 ? 5.134 -25.428 46.822 1.00 59.86 254 TRP D CA 1
ATOM 1938 C C . TRP A 1 254 ? 4.024 -25.781 47.821 1.00 58.45 254 TRP D C 1
ATOM 1939 O O . TRP A 1 254 ? 4.120 -25.553 49.030 1.00 61.22 254 TRP D O 1
ATOM 1950 N N . ALA A 1 255 ? 2.940 -26.345 47.266 1.00 55.57 255 ALA D N 1
ATOM 1951 C CA . ALA A 1 255 ? 1.741 -26.681 47.992 1.00 53.78 255 ALA D CA 1
ATOM 1952 C C . ALA A 1 255 ? 1.988 -27.814 48.966 1.00 52.42 255 ALA D C 1
ATOM 1953 O O . ALA A 1 255 ? 1.370 -27.788 50.023 1.00 53.13 255 ALA D O 1
ATOM 1955 N N . LYS A 1 256 ? 2.782 -28.838 48.603 1.00 50.13 256 LYS D N 1
ATOM 1956 C CA . LYS A 1 256 ? 2.908 -30.018 49.456 1.00 48.31 256 LYS D CA 1
ATOM 1957 C C . LYS A 1 256 ? 3.509 -29.639 50.794 1.00 48.12 256 LYS D C 1
ATOM 1958 O O . LYS A 1 256 ? 3.368 -30.383 51.764 1.00 49.14 256 LYS D O 1
ATOM 1964 N N . PHE A 1 257 ? 4.218 -28.505 50.845 1.00 47.67 257 PHE D N 1
ATOM 1965 C CA . PHE A 1 257 ? 4.816 -28.059 52.092 1.00 47.28 257 PHE D CA 1
ATOM 1966 C C . PHE A 1 257 ? 3.721 -27.538 52.997 1.00 49.00 257 PHE D C 1
ATOM 1967 O O . PHE A 1 257 ? 3.597 -27.982 54.141 1.00 50.05 257 PHE D O 1
ATOM 1975 N N . ALA A 1 258 ? 2.895 -26.616 52.464 1.00 49.53 258 ALA D N 1
ATOM 1976 C CA . ALA A 1 258 ? 1.719 -26.173 53.197 1.00 48.90 258 ALA D CA 1
ATOM 1977 C C . ALA A 1 258 ? 0.961 -27.395 53.678 1.00 48.55 258 ALA D C 1
ATOM 1978 O O . ALA A 1 258 ? 0.681 -27.530 54.852 1.00 50.91 258 ALA D O 1
ATOM 1980 N N . TRP A 1 259 ? 0.743 -28.331 52.775 1.00 47.42 259 TRP D N 1
ATOM 1981 C CA . TRP A 1 259 ? -0.032 -29.526 53.058 1.00 47.88 259 TRP D CA 1
ATOM 1982 C C . TRP A 1 259 ? 0.467 -30.275 54.292 1.00 47.86 259 TRP D C 1
ATOM 1983 O O . TRP A 1 259 ? -0.332 -30.514 55.197 1.00 48.71 259 TRP D O 1
ATOM 1994 N N . SER A 1 260 ? 1.737 -30.726 54.276 1.00 46.96 260 SER D N 1
ATOM 1995 C CA . SER A 1 260 ? 2.185 -31.754 55.208 1.00 47.33 260 SER D CA 1
ATOM 1996 C C . SER A 1 260 ? 3.382 -31.323 56.049 1.00 46.33 260 SER D C 1
ATOM 1997 O O . SER A 1 260 ? 3.685 -31.938 57.063 1.00 46.70 260 SER D O 1
ATOM 2000 N N . SER A 1 261 ? 4.081 -30.263 55.651 1.00 45.36 261 SER D N 1
ATOM 2001 C CA . SER A 1 261 ? 5.169 -29.748 56.473 1.00 44.96 261 SER D CA 1
ATOM 2002 C C . SER A 1 261 ? 4.655 -28.730 57.492 1.00 44.95 261 SER D C 1
ATOM 2003 O O . SER A 1 261 ? 5.359 -28.372 58.430 1.00 44.25 261 SER D O 1
ATOM 2006 N N . PHE A 1 262 ? 3.421 -28.261 57.264 1.00 45.21 262 PHE D N 1
ATOM 2007 C CA . PHE A 1 262 ? 2.864 -27.158 58.026 1.00 45.45 262 PHE D CA 1
ATOM 2008 C C . PHE A 1 262 ? 1.475 -27.493 58.566 1.00 46.02 262 PHE D C 1
ATOM 2009 O O . PHE A 1 262 ? 1.364 -27.844 59.720 1.00 46.34 262 PHE D O 1
ATOM 2017 N N . PHE A 1 263 ? 0.428 -27.413 57.731 1.00 46.01 263 PHE D N 1
ATOM 2018 C CA . PHE A 1 263 ? -0.945 -27.439 58.209 1.00 46.59 263 PHE D CA 1
ATOM 2019 C C . PHE A 1 263 ? -1.273 -28.789 58.851 1.00 47.34 263 PHE D C 1
ATOM 2020 O O . PHE A 1 263 ? -1.688 -28.832 60.008 1.00 48.05 263 PHE D O 1
ATOM 2028 N N . SER A 1 264 ? -1.151 -29.891 58.092 1.00 47.46 264 SER D N 1
ATOM 2029 C CA . SER A 1 264 ? -1.647 -31.186 58.555 1.00 48.35 264 SER D CA 1
ATOM 2030 C C . SER A 1 264 ? -1.064 -31.547 59.929 1.00 48.91 264 SER D C 1
ATOM 2031 O O . SER A 1 264 ? -1.790 -32.057 60.764 1.00 49.17 264 SER D O 1
ATOM 2034 N N . PRO A 1 265 ? 0.259 -31.389 60.197 1.00 48.74 265 PRO D N 1
ATOM 2035 C CA . PRO A 1 265 ? 0.785 -31.636 61.542 1.00 49.64 265 PRO D CA 1
ATOM 2036 C C . PRO A 1 265 ? 0.377 -30.665 62.664 1.00 50.84 265 PRO D C 1
ATOM 2037 O O . PRO A 1 265 ? 0.123 -31.085 63.811 1.00 51.80 265 PRO D O 1
ATOM 2041 N N . LEU A 1 266 ? 0.308 -29.369 62.345 1.00 51.02 266 LEU D N 1
ATOM 2042 C CA . LEU A 1 266 ? -0.012 -28.365 63.347 1.00 52.49 266 LEU D CA 1
ATOM 2043 C C . LEU A 1 266 ? -1.510 -28.346 63.653 1.00 55.21 266 LEU D C 1
ATOM 2044 O O . LEU A 1 266 ? -1.899 -27.947 64.755 1.00 59.53 266 LEU D O 1
ATOM 2049 N N . LEU A 1 267 ? -2.352 -28.805 62.721 1.00 55.24 267 LEU D N 1
ATOM 2050 C CA . LEU A 1 267 ? -3.761 -29.033 63.008 1.00 56.21 267 LEU D CA 1
ATOM 2051 C C . LEU A 1 267 ? -3.954 -29.949 64.220 1.00 57.18 267 LEU D C 1
ATOM 2052 O O . LEU A 1 267 ? -4.801 -29.654 65.081 1.00 59.19 267 LEU D O 1
ATOM 2057 N N . VAL A 1 268 ? -3.206 -31.067 64.256 1.00 55.86 268 VAL D N 1
ATOM 2058 C CA . VAL A 1 268 ? -3.408 -32.112 65.246 1.00 56.68 268 VAL D CA 1
ATOM 2059 C C . VAL A 1 268 ? -2.428 -31.991 66.421 1.00 56.98 268 VAL D C 1
ATOM 2060 O O . VAL A 1 268 ? -2.415 -32.870 67.272 1.00 57.53 268 VAL D O 1
ATOM 2064 N N . GLY A 1 269 ? -1.624 -30.914 66.476 1.00 56.16 269 GLY D N 1
ATOM 2065 C CA . GLY A 1 269 ? -0.737 -30.648 67.603 1.00 56.04 269 GLY D CA 1
ATOM 2066 C C . GLY A 1 269 ? 0.466 -31.592 67.672 1.00 55.14 269 GLY D C 1
ATOM 2067 O O . GLY A 1 269 ? 1.048 -31.805 68.741 1.00 55.26 269 GLY D O 1
ATOM 2068 N N . ALA A 1 270 ? 0.886 -32.102 66.511 1.00 54.08 270 ALA D N 1
ATOM 2069 C CA . ALA A 1 270 ? 2.005 -33.033 66.445 1.00 53.75 270 ALA D CA 1
ATOM 2070 C C . ALA A 1 270 ? 3.345 -32.276 66.498 1.00 52.63 270 ALA D C 1
ATOM 2071 O O . ALA A 1 270 ? 3.370 -31.043 66.557 1.00 52.48 270 ALA D O 1
ATOM 2073 N N . THR A 1 271 ? 4.452 -33.025 66.548 1.00 52.23 271 THR D N 1
ATOM 2074 C CA . THR A 1 271 ? 5.786 -32.449 66.394 1.00 51.44 271 THR D CA 1
ATOM 2075 C C . THR A 1 271 ? 6.191 -32.539 64.917 1.00 50.53 271 THR D C 1
ATOM 2076 O O . THR A 1 271 ? 6.269 -33.627 64.340 1.00 49.98 271 THR D O 1
ATOM 2080 N N . VAL A 1 272 ? 6.416 -31.372 64.292 1.00 50.11 272 VAL D N 1
ATOM 2081 C CA . VAL A 1 272 ? 6.898 -31.297 62.923 1.00 49.10 272 VAL D CA 1
ATOM 2082 C C . VAL A 1 272 ? 8.389 -31.619 62.952 1.00 49.87 272 VAL D C 1
ATOM 2083 O O . VAL A 1 272 ? 9.120 -31.190 63.853 1.00 51.15 272 VAL D O 1
ATOM 2087 N N . VAL A 1 273 ? 8.832 -32.402 61.960 1.00 49.35 273 VAL D N 1
ATOM 2088 C CA . VAL A 1 273 ? 10.254 -32.616 61.750 1.00 48.78 273 VAL D CA 1
ATOM 2089 C C . VAL A 1 273 ? 10.581 -32.022 60.383 1.00 48.30 273 VAL D C 1
ATOM 2090 O O . VAL A 1 273 ? 9.900 -32.316 59.414 1.00 48.43 273 VAL D O 1
ATOM 2094 N N . GLY A 1 274 ? 11.568 -31.126 60.319 1.00 48.11 274 GLY D N 1
ATOM 2095 C CA . GLY A 1 274 ? 11.951 -30.479 59.080 1.00 47.61 274 GLY D CA 1
ATOM 2096 C C . GLY A 1 274 ? 13.444 -30.697 58.819 1.00 48.42 274 GLY D C 1
ATOM 2097 O O . GLY A 1 274 ? 14.255 -30.438 59.697 1.00 49.82 274 GLY D O 1
ATOM 2098 N N . ILE A 1 275 ? 13.808 -31.173 57.598 1.00 47.73 275 ILE D N 1
ATOM 2099 C CA . ILE A 1 275 ? 15.185 -31.393 57.175 1.00 46.74 275 ILE D CA 1
ATOM 2100 C C . ILE A 1 275 ? 15.470 -30.607 55.904 1.00 45.90 275 ILE D C 1
ATOM 2101 O O . ILE A 1 275 ? 14.764 -30.735 54.926 1.00 45.07 275 ILE D O 1
ATOM 2106 N N . ASN A 1 276 ? 16.540 -29.818 55.975 1.00 46.57 276 ASN D N 1
ATOM 2107 C CA . ASN A 1 276 ? 17.065 -28.956 54.929 1.00 46.61 276 ASN D CA 1
ATOM 2108 C C . ASN A 1 276 ? 18.310 -29.597 54.323 1.00 47.71 276 ASN D C 1
ATOM 2109 O O . ASN A 1 276 ? 19.157 -30.152 55.043 1.00 48.45 276 ASN D O 1
ATOM 2114 N N . TYR A 1 277 ? 18.394 -29.509 52.989 1.00 48.26 277 TYR D N 1
ATOM 2115 C CA . TYR A 1 277 ? 19.599 -29.895 52.257 1.00 49.47 277 TYR D CA 1
ATOM 2116 C C . TYR A 1 277 ? 19.722 -29.018 51.026 1.00 48.18 277 TYR D C 1
ATOM 2117 O O . TYR A 1 277 ? 18.724 -28.653 50.451 1.00 48.36 277 TYR D O 1
ATOM 2126 N N . GLU A 1 278 ? 20.944 -28.651 50.689 1.00 48.38 278 GLU D N 1
ATOM 2127 C CA . GLU A 1 278 ? 21.238 -27.985 49.444 1.00 47.86 278 GLU D CA 1
ATOM 2128 C C . GLU A 1 278 ? 21.690 -29.018 48.433 1.00 47.99 278 GLU D C 1
ATOM 2129 O O . GLU A 1 278 ? 22.309 -30.036 48.766 1.00 48.33 278 GLU D O 1
ATOM 2135 N N . GLY A 1 279 ? 21.313 -28.715 47.192 1.00 47.77 279 GLY D N 1
ATOM 2136 C CA . GLY A 1 279 ? 21.755 -29.504 46.076 1.00 48.51 279 GLY D CA 1
ATOM 2137 C C . GLY A 1 279 ? 21.089 -30.865 46.114 1.00 49.13 279 GLY D C 1
ATOM 2138 O O . GLY A 1 279 ? 19.906 -30.995 46.478 1.00 47.92 279 GLY D O 1
ATOM 2139 N N . LYS A 1 280 ? 21.909 -31.859 45.775 1.00 50.93 280 LYS D N 1
ATOM 2140 C CA . LYS A 1 280 ? 21.366 -33.159 45.468 1.00 52.08 280 LYS D CA 1
ATOM 2141 C C . LYS A 1 280 ? 21.064 -33.840 46.795 1.00 52.21 280 LYS D C 1
ATOM 2142 O O . LYS A 1 280 ? 21.788 -33.694 47.770 1.00 50.42 280 LYS D O 1
ATOM 2148 N N . LEU A 1 281 ? 19.961 -34.576 46.767 1.00 53.41 281 LEU D N 1
ATOM 2149 C CA . LEU A 1 281 ? 19.533 -35.394 47.879 1.00 55.68 281 LEU D CA 1
ATOM 2150 C C . LEU A 1 281 ? 20.510 -36.545 48.064 1.00 57.75 281 LEU D C 1
ATOM 2151 O O . LEU A 1 281 ? 20.758 -37.317 47.139 1.00 58.40 281 LEU D O 1
ATOM 2156 N N . ASP A 1 282 ? 20.996 -36.666 49.299 1.00 60.02 282 ASP D N 1
ATOM 2157 C CA . ASP A 1 282 ? 21.755 -37.824 49.713 1.00 61.81 282 ASP D CA 1
ATOM 2158 C C . ASP A 1 282 ? 20.768 -38.851 50.238 1.00 64.70 282 ASP D C 1
ATOM 2159 O O . ASP A 1 282 ? 20.352 -38.718 51.377 1.00 68.57 282 ASP D O 1
ATOM 2164 N N . THR A 1 283 ? 20.341 -39.839 49.433 1.00 64.59 283 THR D N 1
ATOM 2165 C CA . THR A 1 283 ? 19.311 -40.755 49.907 1.00 64.44 283 THR D CA 1
ATOM 2166 C C . THR A 1 283 ? 19.654 -41.338 51.289 1.00 66.97 283 THR D C 1
ATOM 2167 O O . THR A 1 283 ? 18.791 -41.349 52.183 1.00 67.45 283 THR D O 1
ATOM 2171 N N . ARG A 1 284 ? 20.864 -41.886 51.456 1.00 68.64 284 ARG D N 1
ATOM 2172 C CA . ARG A 1 284 ? 21.198 -42.581 52.699 1.00 72.18 284 ARG D CA 1
ATOM 2173 C C . ARG A 1 284 ? 21.180 -41.620 53.889 1.00 68.70 284 ARG D C 1
ATOM 2174 O O . ARG A 1 284 ? 20.560 -41.904 54.919 1.00 68.84 284 ARG D O 1
ATOM 2182 N N . ARG A 1 285 ? 21.800 -40.452 53.718 1.00 66.36 285 ARG D N 1
ATOM 2183 C CA . ARG A 1 285 ? 21.943 -39.489 54.802 1.00 65.70 285 ARG D CA 1
ATOM 2184 C C . ARG A 1 285 ? 20.582 -39.041 55.346 1.00 64.00 285 ARG D C 1
ATOM 2185 O O . ARG A 1 285 ? 20.412 -38.937 56.577 1.00 65.91 285 ARG D O 1
ATOM 2193 N N . TYR A 1 286 ? 19.624 -38.806 54.409 1.00 59.92 286 TYR D N 1
ATOM 2194 C CA . TYR A 1 286 ? 18.269 -38.370 54.751 1.00 56.97 286 TYR D CA 1
ATOM 2195 C C . TYR A 1 286 ? 17.564 -39.467 55.551 1.00 56.06 286 TYR D C 1
ATOM 2196 O O . TYR A 1 286 ? 16.941 -39.198 56.570 1.00 55.83 286 TYR D O 1
ATOM 2205 N N . LEU A 1 287 ? 17.718 -40.711 55.100 1.00 56.63 287 LEU D N 1
ATOM 2206 C CA . LEU A 1 287 ? 17.021 -41.809 55.736 1.00 58.31 287 LEU D CA 1
ATOM 2207 C C . LEU A 1 287 ? 17.623 -42.100 57.095 1.00 59.12 287 LEU D C 1
ATOM 2208 O O . LEU A 1 287 ? 16.895 -42.543 57.986 1.00 58.97 287 LEU D O 1
ATOM 2213 N N . GLY A 1 288 ? 18.944 -41.908 57.217 1.00 59.95 288 GLY D N 1
ATOM 2214 C CA . GLY A 1 288 ? 19.618 -41.971 58.506 1.00 61.45 288 GLY D CA 1
ATOM 2215 C C . GLY A 1 288 ? 19.054 -40.949 59.495 1.00 60.28 288 GLY D C 1
ATOM 2216 O O . GLY A 1 288 ? 18.846 -41.293 60.650 1.00 59.78 288 GLY D O 1
ATOM 2217 N N . GLU A 1 289 ? 18.797 -39.722 59.015 1.00 59.78 289 GLU D N 1
ATOM 2218 C CA . GLU A 1 289 ? 18.231 -38.655 59.831 1.00 59.70 289 GLU D CA 1
ATOM 2219 C C . GLU A 1 289 ? 16.769 -38.894 60.194 1.00 59.19 289 GLU D C 1
ATOM 2220 O O . GLU A 1 289 ? 16.323 -38.455 61.283 1.00 59.54 289 GLU D O 1
ATOM 2226 N N . VAL A 1 290 ? 16.038 -39.586 59.304 1.00 57.59 290 VAL D N 1
ATOM 2227 C CA . VAL A 1 290 ? 14.697 -40.033 59.659 1.00 57.52 290 VAL D CA 1
ATOM 2228 C C . VAL A 1 290 ? 14.735 -40.951 60.895 1.00 58.06 290 VAL D C 1
ATOM 2229 O O . VAL A 1 290 ? 14.085 -40.656 61.873 1.00 56.60 290 VAL D O 1
ATOM 2233 N N . GLU A 1 291 ? 15.496 -42.049 60.817 1.00 59.67 291 GLU D N 1
ATOM 2234 C CA . GLU A 1 291 ? 15.627 -43.038 61.872 1.00 61.45 291 GLU D CA 1
ATOM 2235 C C . GLU A 1 291 ? 16.209 -42.397 63.133 1.00 62.70 291 GLU D C 1
ATOM 2236 O O . GLU A 1 291 ? 15.696 -42.600 64.230 1.00 62.50 291 GLU D O 1
ATOM 2242 N N . ASN A 1 292 ? 17.268 -41.606 62.960 1.00 63.40 292 ASN D N 1
ATOM 2243 C CA . ASN A 1 292 ? 18.003 -40.956 64.036 1.00 64.83 292 ASN D CA 1
ATOM 2244 C C . ASN A 1 292 ? 17.106 -39.996 64.827 1.00 62.58 292 ASN D C 1
ATOM 2245 O O . ASN A 1 292 ? 17.348 -39.784 66.001 1.00 63.72 292 ASN D O 1
ATOM 2250 N N . LEU A 1 293 ? 16.088 -39.396 64.207 1.00 60.60 293 LEU D N 1
ATOM 2251 C CA . LEU A 1 293 ? 15.225 -38.453 64.904 1.00 59.17 293 LEU D CA 1
ATOM 2252 C C . LEU A 1 293 ? 13.900 -39.116 65.255 1.00 59.10 293 LEU D C 1
ATOM 2253 O O . LEU A 1 293 ? 12.995 -38.425 65.703 1.00 58.79 293 LEU D O 1
ATOM 2258 N N . GLY A 1 294 ? 13.780 -40.417 64.973 1.00 59.58 294 GLY D N 1
ATOM 2259 C CA . GLY A 1 294 ? 12.608 -41.217 65.308 1.00 60.28 294 GLY D CA 1
ATOM 2260 C C . GLY A 1 294 ? 11.308 -40.629 64.777 1.00 58.28 294 GLY D C 1
ATOM 2261 O O . GLY A 1 294 ? 10.289 -40.545 65.475 1.00 58.95 294 GLY D O 1
ATOM 2262 N N . VAL A 1 295 ? 11.338 -40.248 63.518 1.00 55.65 295 VAL D N 1
ATOM 2263 C CA . VAL A 1 295 ? 10.103 -39.860 62.886 1.00 54.12 295 VAL D CA 1
ATOM 2264 C C . VAL A 1 295 ? 9.157 -41.056 62.954 1.00 54.42 295 VAL D C 1
ATOM 2265 O O . VAL A 1 295 ? 9.615 -42.201 62.910 1.00 54.98 295 VAL D O 1
ATOM 2269 N N . THR A 1 296 ? 7.852 -40.752 63.035 1.00 53.79 296 THR D N 1
ATOM 2270 C CA . THR A 1 296 ? 6.795 -41.751 63.092 1.00 54.46 296 THR D CA 1
ATOM 2271 C C . THR A 1 296 ? 5.892 -41.682 61.855 1.00 53.74 296 THR D C 1
ATOM 2272 O O . THR A 1 296 ? 5.423 -42.713 61.388 1.00 54.03 296 THR D O 1
ATOM 2276 N N . SER A 1 297 ? 5.649 -40.474 61.333 1.00 52.45 297 SER D N 1
ATOM 2277 C CA . SER A 1 297 ? 4.885 -40.268 60.115 1.00 52.13 297 SER D CA 1
ATOM 2278 C C . SER A 1 297 ? 5.784 -39.570 59.111 1.00 52.09 297 SER D C 1
ATOM 2279 O O . SER A 1 297 ? 6.273 -38.488 59.414 1.00 51.78 297 SER D O 1
ATOM 2282 N N . PHE A 1 298 ? 5.909 -40.160 57.900 1.00 52.87 298 PHE D N 1
ATOM 2283 C CA . PHE A 1 298 ? 6.755 -39.649 56.825 1.00 52.00 298 PHE D CA 1
ATOM 2284 C C . PHE A 1 298 ? 5.995 -39.635 55.500 1.00 52.01 298 PHE D C 1
ATOM 2285 O O . PHE A 1 298 ? 5.551 -40.679 55.028 1.00 52.41 298 PHE D O 1
ATOM 2293 N N . CYS A 1 299 ? 5.878 -38.440 54.895 1.00 52.00 299 CYS D N 1
ATOM 2294 C CA . CYS A 1 29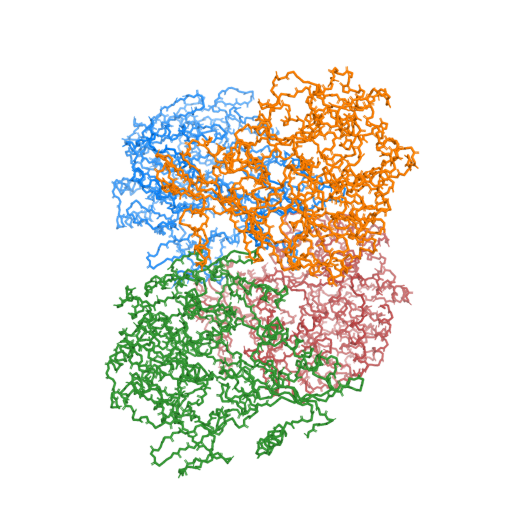9 ? 5.375 -38.289 53.530 1.00 51.92 299 CYS D CA 1
ATOM 2295 C C . CYS A 1 299 ? 6.545 -37.956 52.635 1.00 51.01 299 CYS D C 1
ATOM 2296 O O . CYS A 1 299 ? 7.253 -37.024 52.978 1.00 49.69 299 CYS D O 1
ATOM 2299 N N . ALA A 1 300 ? 6.742 -38.755 51.579 1.00 52.03 300 ALA D N 1
ATOM 2300 C CA . ALA A 1 300 ? 7.728 -38.455 50.540 1.00 52.25 300 ALA D CA 1
ATOM 2301 C C . ALA A 1 300 ? 7.110 -38.684 49.163 1.00 51.49 300 ALA D C 1
ATOM 2302 O O . ALA A 1 300 ? 6.241 -39.540 49.032 1.00 53.05 300 ALA D O 1
ATOM 2304 N N . PRO A 1 301 ? 7.576 -37.999 48.086 1.00 50.06 301 PRO D N 1
ATOM 2305 C CA . PRO A 1 301 ? 7.099 -38.252 46.718 1.00 49.71 301 PRO D CA 1
ATOM 2306 C C . PRO A 1 301 ? 7.627 -39.552 46.104 1.00 50.42 301 PRO D C 1
ATOM 2307 O O . PRO A 1 301 ? 8.700 -40.007 46.481 1.00 51.10 301 PRO D O 1
ATOM 2311 N N . PRO A 1 302 ? 6.904 -40.210 45.172 1.00 50.90 302 PRO D N 1
ATOM 2312 C CA . PRO A 1 302 ? 7.354 -41.463 44.557 1.00 51.76 302 PRO D CA 1
ATOM 2313 C C . PRO A 1 302 ? 8.768 -41.362 43.997 1.00 51.32 302 PRO D C 1
ATOM 2314 O O . PRO A 1 302 ? 9.507 -42.349 44.018 1.00 52.36 302 PRO D O 1
ATOM 2318 N N . THR A 1 303 ? 9.151 -40.159 43.547 1.00 49.81 303 THR D N 1
ATOM 2319 C CA . THR A 1 303 ? 10.511 -39.900 43.090 1.00 49.94 303 THR D CA 1
ATOM 2320 C C . THR A 1 303 ? 11.528 -40.261 44.169 1.00 50.29 303 THR D C 1
ATOM 2321 O O . THR A 1 303 ? 12.512 -40.963 43.918 1.00 51.62 303 THR D O 1
ATOM 2325 N N . ALA A 1 304 ? 11.295 -39.715 45.362 1.00 49.59 304 ALA D N 1
ATOM 2326 C CA . ALA A 1 304 ? 12.093 -40.055 46.512 1.00 49.89 304 ALA D CA 1
ATOM 2327 C C . ALA A 1 304 ? 11.986 -41.553 46.817 1.00 50.88 304 ALA D C 1
ATOM 2328 O O . ALA A 1 304 ? 12.984 -42.222 46.997 1.00 51.52 304 ALA D O 1
ATOM 2330 N N . TRP A 1 305 ? 10.777 -42.099 46.824 1.00 51.67 305 TRP D N 1
ATOM 2331 C CA . TRP A 1 305 ? 10.556 -43.482 47.221 1.00 53.90 305 TRP D CA 1
ATOM 2332 C C . TRP A 1 305 ? 11.313 -44.424 46.296 1.00 55.69 305 TRP D C 1
ATOM 2333 O O . TRP A 1 305 ? 11.931 -45.381 46.760 1.00 55.27 305 TRP D O 1
ATOM 2344 N N . ARG A 1 306 ? 11.276 -44.101 44.995 1.00 57.75 306 ARG D N 1
ATOM 2345 C CA . ARG A 1 306 ? 11.961 -44.886 43.981 1.00 59.93 306 ARG D CA 1
ATOM 2346 C C . ARG A 1 306 ? 13.449 -44.940 44.307 1.00 60.48 306 ARG D C 1
ATOM 2347 O O . ARG A 1 306 ? 14.064 -45.989 44.151 1.00 60.91 306 ARG D O 1
ATOM 2355 N N . GLN A 1 307 ? 14.004 -43.819 44.783 1.00 60.01 307 GLN D N 1
ATOM 2356 C CA . GLN A 1 307 ? 15.428 -43.745 45.088 1.00 61.39 307 GLN D CA 1
ATOM 2357 C C . GLN A 1 307 ? 15.781 -44.458 46.403 1.00 61.05 307 GLN D C 1
ATOM 2358 O O . GLN A 1 307 ? 16.912 -44.902 46.597 1.00 60.89 307 GLN D O 1
ATOM 2364 N N . PHE A 1 308 ? 14.824 -44.531 47.323 1.00 59.74 308 PHE D N 1
ATOM 2365 C CA . PHE A 1 308 ? 15.094 -45.062 48.636 1.00 60.57 308 PHE D CA 1
ATOM 2366 C C . PHE A 1 308 ? 15.247 -46.565 48.526 1.00 62.29 308 PHE D C 1
ATOM 2367 O O . PHE A 1 308 ? 16.111 -47.138 49.174 1.00 65.63 308 PHE D O 1
ATOM 2375 N N . ILE A 1 309 ? 14.416 -47.186 47.686 1.00 61.90 309 ILE D N 1
ATOM 2376 C CA . ILE A 1 309 ? 14.302 -48.638 47.662 1.00 63.25 309 ILE D CA 1
ATOM 2377 C C . ILE A 1 309 ? 15.512 -49.249 46.980 1.00 63.46 309 ILE D C 1
ATOM 2378 O O . ILE A 1 309 ? 15.633 -50.463 46.923 1.00 64.57 309 ILE D O 1
ATOM 2383 N N . THR A 1 310 ? 16.380 -48.401 46.428 1.00 62.96 310 THR D N 1
ATOM 2384 C CA . THR A 1 310 ? 17.598 -48.840 45.749 1.00 63.83 310 THR D CA 1
ATOM 2385 C C . THR A 1 310 ? 18.748 -48.845 46.760 1.00 64.30 310 THR D C 1
ATOM 2386 O O . THR A 1 310 ? 19.892 -49.217 46.431 1.00 64.77 310 THR D O 1
ATOM 2390 N N . LEU A 1 311 ? 18.470 -48.375 47.974 1.00 63.19 311 LEU D N 1
ATOM 2391 C CA . LEU A 1 311 ? 19.490 -48.429 49.006 1.00 63.95 311 LEU D CA 1
ATOM 2392 C C . LEU A 1 311 ? 19.559 -49.862 49.508 1.00 66.12 311 LEU D C 1
ATOM 2393 O O . LEU A 1 311 ? 18.657 -50.664 49.245 1.00 66.32 311 LEU D O 1
ATOM 2398 N N . ASP A 1 312 ? 20.656 -50.166 50.216 1.00 67.86 312 ASP D N 1
ATOM 2399 C CA . ASP A 1 312 ? 20.734 -51.353 51.054 1.00 70.36 312 ASP D CA 1
ATOM 2400 C C . ASP A 1 312 ? 19.940 -51.027 52.302 1.00 70.73 312 ASP D C 1
ATOM 2401 O O . ASP A 1 312 ? 20.368 -50.181 53.072 1.00 71.20 312 ASP D O 1
ATOM 2406 N N . LEU A 1 313 ? 18.744 -51.614 52.433 1.00 72.03 313 LEU D N 1
ATOM 2407 C CA . LEU A 1 313 ? 17.786 -51.172 53.437 1.00 71.85 313 LEU D CA 1
ATOM 2408 C C . LEU A 1 313 ? 17.917 -51.957 54.751 1.00 74.75 313 LEU D C 1
ATOM 2409 O O . LEU A 1 313 ? 17.137 -51.776 55.694 1.00 73.97 313 LEU D O 1
ATOM 2414 N N . ASP A 1 314 ? 18.926 -52.838 54.813 1.00 77.04 314 ASP D N 1
ATOM 2415 C CA . ASP A 1 314 ? 19.227 -53.621 56.002 1.00 79.48 314 ASP D CA 1
ATOM 2416 C C . ASP A 1 314 ? 20.024 -52.770 56.992 1.00 78.89 314 ASP D C 1
ATOM 2417 O O . ASP A 1 314 ? 20.090 -53.113 58.165 1.00 79.44 314 ASP D O 1
ATOM 2422 N N . GLN A 1 315 ? 20.476 -51.592 56.539 1.00 77.79 315 GLN D N 1
ATOM 2423 C CA . GLN A 1 315 ? 21.167 -50.639 57.392 1.00 78.21 315 GLN D CA 1
ATOM 2424 C C . GLN A 1 315 ? 20.176 -49.898 58.290 1.00 77.67 315 GLN D C 1
ATOM 2425 O O . GLN A 1 315 ? 20.609 -48.967 58.948 1.00 77.70 315 GLN D O 1
ATOM 2431 N N . PHE A 1 316 ? 18.865 -50.178 58.230 1.00 77.92 316 PHE D N 1
ATOM 2432 C CA . PHE A 1 316 ? 17.870 -49.424 58.989 1.00 76.35 316 PHE D CA 1
ATOM 2433 C C . PHE A 1 316 ? 16.892 -50.353 59.701 1.00 78.95 316 PHE D C 1
ATOM 2434 O O . PHE A 1 316 ? 16.528 -51.401 59.158 1.00 80.28 316 PHE D O 1
ATOM 2442 N N . ARG A 1 317 ? 16.425 -49.919 60.888 1.00 79.99 317 ARG D N 1
ATOM 2443 C CA . ARG A 1 317 ? 15.365 -50.585 61.637 1.00 82.42 317 ARG D CA 1
ATOM 2444 C C . ARG A 1 317 ? 14.036 -49.844 61.475 1.00 77.15 317 ARG D C 1
ATOM 2445 O O . ARG A 1 317 ? 13.019 -50.489 61.226 1.00 74.87 317 ARG D O 1
ATOM 2453 N N . PHE A 1 318 ? 14.064 -48.509 61.666 1.00 74.22 318 PHE D N 1
ATOM 2454 C CA . PHE A 1 318 ? 12.883 -47.655 61.680 1.00 73.38 318 PHE D CA 1
ATOM 2455 C C . PHE A 1 318 ? 11.860 -48.166 62.708 1.00 76.32 318 PHE D C 1
ATOM 2456 O O . PHE A 1 318 ? 10.680 -48.274 62.399 1.00 77.41 318 PHE D O 1
ATOM 2464 N N . GLU A 1 319 ? 12.288 -48.454 63.949 1.00 78.22 319 GLU D N 1
ATOM 2465 C CA . GLU A 1 319 ? 11.400 -49.098 64.911 1.00 78.68 319 GLU D CA 1
ATOM 2466 C C . GLU A 1 319 ? 10.282 -48.133 65.287 1.00 75.84 319 GLU D C 1
ATOM 2467 O O . GLU A 1 319 ? 9.231 -48.577 65.731 1.00 75.84 319 GLU D O 1
ATOM 2473 N N . ARG A 1 320 ? 10.523 -46.833 65.059 1.00 73.18 320 ARG D N 1
ATOM 2474 C CA . ARG A 1 320 ? 9.718 -45.743 65.583 1.00 72.40 320 ARG D CA 1
ATOM 2475 C C . ARG A 1 320 ? 8.767 -45.218 64.506 1.00 69.08 320 ARG D C 1
ATOM 2476 O O . ARG A 1 320 ? 7.802 -44.534 64.824 1.00 67.54 320 ARG D O 1
ATOM 2484 N N . LEU A 1 321 ? 9.008 -45.627 63.249 1.00 66.81 321 LEU D N 1
ATOM 2485 C CA . LEU A 1 321 ? 8.216 -45.212 62.113 1.00 63.65 321 LEU D CA 1
ATOM 2486 C C . LEU A 1 321 ? 6.967 -46.075 62.005 1.00 63.55 321 LEU D C 1
ATOM 2487 O O . LEU A 1 321 ? 7.069 -47.288 61.938 1.00 63.97 321 LEU D O 1
ATOM 2492 N N . ARG A 1 322 ? 5.800 -45.422 61.945 1.00 62.34 322 ARG D N 1
ATOM 2493 C CA . ARG A 1 322 ? 4.508 -46.088 61.952 1.00 63.43 322 ARG D CA 1
ATOM 2494 C C . ARG A 1 322 ? 3.687 -45.801 60.677 1.00 62.74 322 ARG D C 1
ATOM 2495 O O . ARG A 1 322 ? 2.913 -46.679 60.273 1.00 64.22 322 ARG D O 1
ATOM 2503 N N . SER A 1 323 ? 3.794 -44.580 60.095 1.00 60.53 323 SER D N 1
ATOM 2504 C CA . SER A 1 323 ? 3.009 -44.160 58.917 1.00 59.39 323 SER D CA 1
ATOM 2505 C C . SER A 1 323 ? 3.946 -43.722 57.781 1.00 57.50 323 SER D C 1
ATOM 2506 O O . SER A 1 323 ? 4.874 -42.963 58.040 1.00 57.05 323 SER D O 1
ATOM 2509 N N . VAL A 1 324 ? 3.706 -44.218 56.555 1.00 56.84 324 VAL D N 1
ATOM 2510 C CA . VAL A 1 324 ? 4.452 -43.805 55.367 1.00 55.53 324 VAL D CA 1
ATOM 2511 C C . VAL A 1 324 ? 3.490 -43.543 54.209 1.00 55.34 324 VAL D C 1
ATOM 2512 O O . VAL A 1 324 ? 2.660 -44.393 53.888 1.00 55.87 324 VAL D O 1
ATOM 2516 N N . VAL A 1 325 ? 3.658 -42.378 53.561 1.00 54.75 325 VAL D N 1
ATOM 2517 C CA . VAL A 1 325 ? 2.712 -41.893 52.560 1.00 55.13 325 VAL D CA 1
ATOM 2518 C C . VAL A 1 325 ? 3.425 -41.255 51.361 1.00 55.10 325 VAL D C 1
ATOM 2519 O O . VAL A 1 325 ? 4.558 -40.786 51.510 1.00 55.90 325 VAL D O 1
ATOM 2523 N N . SER A 1 326 ? 2.741 -41.232 50.195 1.00 54.91 326 SER D N 1
ATOM 2524 C CA . SER A 1 326 ? 3.266 -40.691 48.941 1.00 53.82 326 SER D CA 1
ATOM 2525 C C . SER A 1 326 ? 2.197 -39.848 48.249 1.00 53.43 326 SER D C 1
ATOM 2526 O O . SER A 1 326 ? 1.003 -40.111 48.372 1.00 54.41 326 SER D O 1
ATOM 2529 N N . ALA A 1 327 ? 2.621 -38.845 47.479 1.00 52.22 327 ALA D N 1
ATOM 2530 C CA . ALA A 1 327 ? 1.678 -38.006 46.748 1.00 51.77 327 ALA D CA 1
ATOM 2531 C C . ALA A 1 327 ? 2.334 -37.220 45.609 1.00 51.18 327 ALA D C 1
ATOM 2532 O O . ALA A 1 327 ? 3.515 -36.849 45.691 1.00 50.86 327 ALA D O 1
ATOM 2534 N N . GLY A 1 328 ? 1.554 -36.971 44.539 1.00 50.96 328 GLY D N 1
ATOM 2535 C CA . GLY A 1 328 ? 1.947 -36.067 43.462 1.00 50.35 328 GLY D CA 1
ATOM 2536 C C . GLY A 1 328 ? 2.173 -36.774 42.121 1.00 50.32 328 GLY D C 1
ATOM 2537 O O . GLY A 1 328 ? 2.174 -36.128 41.094 1.00 50.49 328 GLY D O 1
ATOM 2538 N N . GLU A 1 329 ? 2.404 -38.084 42.167 1.00 51.03 329 GLU D N 1
ATOM 2539 C CA . GLU A 1 329 ? 2.588 -38.951 41.028 1.00 52.07 329 GLU D CA 1
ATOM 2540 C C . GLU A 1 329 ? 2.162 -40.349 41.448 1.00 54.34 329 GLU D C 1
ATOM 2541 O O . GLU A 1 329 ? 2.014 -40.622 42.640 1.00 59.06 329 GLU D O 1
ATOM 2547 N N . PRO A 1 330 ? 1.976 -41.294 40.514 1.00 55.77 330 PRO D N 1
ATOM 2548 C CA . PRO A 1 330 ? 1.565 -42.634 40.900 1.00 57.68 330 PRO D CA 1
ATOM 2549 C C . PRO A 1 330 ? 2.703 -43.380 41.593 1.00 58.52 330 PRO D C 1
ATOM 2550 O O . PRO A 1 330 ? 3.879 -43.024 41.514 1.00 57.15 330 PRO D O 1
ATOM 2554 N N . LEU A 1 331 ? 2.294 -44.405 42.331 1.00 61.47 331 LEU D N 1
ATOM 2555 C CA . LEU A 1 331 ? 3.176 -45.157 43.189 1.00 62.35 331 LEU D CA 1
ATOM 2556 C C . LEU A 1 331 ? 3.172 -46.599 42.702 1.00 63.88 331 LEU D C 1
ATOM 2557 O O . LEU A 1 331 ? 2.206 -47.355 42.875 1.00 64.29 331 LEU D O 1
ATOM 2562 N N . ASN A 1 332 ? 4.295 -46.914 42.068 1.00 64.38 332 ASN D N 1
ATOM 2563 C CA . ASN A 1 332 ? 4.598 -48.209 41.509 1.00 67.76 332 ASN D CA 1
ATOM 2564 C C . ASN A 1 332 ? 4.253 -49.279 42.542 1.00 68.85 332 ASN D C 1
ATOM 2565 O O . ASN A 1 332 ? 4.690 -49.186 43.680 1.00 68.64 332 ASN D O 1
ATOM 2570 N N . PRO A 1 333 ? 3.415 -50.285 42.211 1.00 71.41 333 PRO D N 1
ATOM 2571 C CA . PRO A 1 333 ? 3.164 -51.423 43.101 1.00 74.00 333 PRO D CA 1
ATOM 2572 C C . PRO A 1 333 ? 4.410 -52.117 43.643 1.00 76.08 333 PRO D C 1
ATOM 2573 O O . PRO A 1 333 ? 4.356 -52.778 44.688 1.00 76.01 333 PRO D O 1
ATOM 2577 N N . GLU A 1 334 ? 5.515 -52.009 42.894 1.00 77.24 334 GLU D N 1
ATOM 2578 C CA . GLU A 1 334 ? 6.701 -52.768 43.238 1.00 79.85 334 GLU D CA 1
ATOM 2579 C C . GLU A 1 334 ? 7.478 -52.032 44.331 1.00 75.44 334 GLU D C 1
ATOM 2580 O O . GLU A 1 334 ? 8.141 -52.652 45.168 1.00 74.14 334 GLU D O 1
ATOM 2586 N N . VAL A 1 335 ? 7.346 -50.704 44.333 1.00 71.47 335 VAL D N 1
ATOM 2587 C CA . VAL A 1 335 ? 7.931 -49.870 45.366 1.00 68.81 335 VAL D CA 1
ATOM 2588 C C . VAL A 1 335 ? 7.249 -50.190 46.679 1.00 68.97 335 VAL D C 1
ATOM 2589 O O . VAL A 1 335 ? 7.930 -50.409 47.675 1.00 71.53 335 VAL D O 1
ATOM 2593 N N . ILE A 1 336 ? 5.914 -50.204 46.643 1.00 68.15 336 ILE D N 1
ATOM 2594 C CA . ILE A 1 336 ? 5.096 -50.389 47.830 1.00 68.14 336 ILE D CA 1
ATOM 2595 C C . ILE A 1 336 ? 5.502 -51.684 48.519 1.00 70.27 336 ILE D C 1
ATOM 2596 O O . ILE A 1 336 ? 5.650 -51.701 49.741 1.00 71.21 336 ILE D O 1
ATOM 2601 N N . LYS A 1 337 ? 5.661 -52.725 47.691 1.00 71.91 337 LYS D N 1
ATOM 2602 C CA . LYS A 1 337 ? 5.921 -54.087 48.118 1.00 74.87 337 LYS D CA 1
ATOM 2603 C C . LYS A 1 337 ? 7.309 -54.242 48.741 1.00 74.73 337 LYS D C 1
ATOM 2604 O O . LYS A 1 337 ? 7.476 -54.903 49.750 1.00 76.43 337 LYS D O 1
ATOM 2610 N N . ILE A 1 338 ? 8.327 -53.653 48.129 1.00 73.12 338 ILE D N 1
ATOM 2611 C CA . ILE A 1 338 ? 9.681 -53.810 48.627 1.00 73.09 338 ILE D CA 1
ATOM 2612 C C . ILE A 1 338 ? 9.783 -53.198 50.018 1.00 71.73 338 ILE D C 1
ATOM 2613 O O . ILE A 1 338 ? 10.393 -53.789 50.898 1.00 71.95 338 ILE D O 1
ATOM 2618 N N . TRP A 1 339 ? 9.146 -52.038 50.210 1.00 69.78 339 TRP D N 1
ATOM 2619 C CA . TRP A 1 339 ? 9.255 -51.315 51.466 1.00 69.37 339 TRP D CA 1
ATOM 2620 C C . TRP A 1 339 ? 8.476 -52.042 52.569 1.00 71.84 339 TRP D C 1
ATOM 2621 O O . TRP A 1 339 ? 8.870 -52.055 53.743 1.00 71.04 339 TRP D O 1
ATOM 2632 N N . LYS A 1 340 ? 7.337 -52.613 52.184 1.00 74.06 340 LYS D N 1
ATOM 2633 C CA . LYS A 1 340 ? 6.527 -53.425 53.074 1.00 77.26 340 LYS D CA 1
ATOM 2634 C C . LYS A 1 340 ? 7.291 -54.675 53.504 1.00 77.32 340 LYS D C 1
ATOM 2635 O O . LYS A 1 340 ? 7.374 -54.951 54.687 1.00 77.44 340 LYS D O 1
ATOM 2641 N N . ASP A 1 341 ? 7.820 -55.447 52.551 1.00 77.83 341 ASP D N 1
ATOM 2642 C CA . ASP A 1 341 ? 8.482 -56.710 52.854 1.00 79.95 341 ASP D CA 1
ATOM 2643 C C . ASP A 1 341 ? 9.599 -56.477 53.870 1.00 79.52 341 ASP D C 1
ATOM 2644 O O . ASP A 1 341 ? 9.858 -57.349 54.702 1.00 82.07 341 ASP D O 1
ATOM 2649 N N . LYS A 1 342 ? 10.231 -55.296 53.802 1.00 76.69 342 LYS D N 1
ATOM 2650 C CA . LYS A 1 342 ? 11.376 -54.984 54.636 1.00 76.07 342 LYS D CA 1
ATOM 2651 C C . LYS A 1 342 ? 10.935 -54.444 55.998 1.00 74.29 342 LYS D C 1
ATOM 2652 O O . LYS A 1 342 ? 11.257 -55.069 56.998 1.00 74.26 342 LYS D O 1
ATOM 2658 N N . PHE A 1 343 ? 10.212 -53.310 56.025 1.00 71.81 343 PHE D N 1
ATOM 2659 C CA . PHE A 1 343 ? 9.927 -52.576 57.260 1.00 70.93 343 PHE D CA 1
ATOM 2660 C C . PHE A 1 343 ? 8.508 -52.784 57.798 1.00 71.88 343 PHE D C 1
ATOM 2661 O O . PHE A 1 343 ? 8.150 -52.266 58.863 1.00 71.61 343 PHE D O 1
ATOM 2669 N N . ASN A 1 344 ? 7.696 -53.499 57.019 1.00 73.00 344 ASN D N 1
ATOM 2670 C CA . ASN A 1 344 ? 6.353 -53.908 57.401 1.00 73.97 344 ASN D CA 1
ATOM 2671 C C . ASN A 1 344 ? 5.429 -52.694 57.517 1.00 71.32 344 ASN D C 1
ATOM 2672 O O . ASN A 1 344 ? 4.664 -52.583 58.468 1.00 71.95 344 ASN D O 1
ATOM 2677 N N . LEU A 1 345 ? 5.490 -51.838 56.491 1.00 68.28 345 LEU D N 1
ATOM 2678 C CA . LEU A 1 345 ? 4.735 -50.607 56.387 1.00 65.92 345 LEU D CA 1
ATOM 2679 C C . LEU A 1 345 ? 4.252 -50.467 54.948 1.00 65.44 345 LEU D C 1
ATOM 2680 O O . LEU A 1 345 ? 4.973 -50.790 54.011 1.00 65.88 345 LEU D O 1
ATOM 2685 N N . THR A 1 346 ? 3.021 -49.975 54.779 1.00 64.94 346 THR D N 1
ATOM 2686 C CA . THR A 1 346 ? 2.453 -49.752 53.460 1.00 64.11 346 THR D CA 1
ATOM 2687 C C . THR A 1 346 ? 2.587 -48.263 53.128 1.00 61.98 346 THR D C 1
ATOM 2688 O O . THR A 1 346 ? 2.223 -47.404 53.913 1.00 60.28 346 THR D O 1
ATOM 2692 N N . ILE A 1 347 ? 3.183 -47.952 51.971 1.00 62.34 347 ILE D N 1
ATOM 2693 C CA . ILE A 1 347 ? 3.281 -46.566 51.513 1.00 61.27 347 ILE D CA 1
ATOM 2694 C C . ILE A 1 347 ? 1.956 -46.186 50.845 1.00 62.18 347 ILE D C 1
ATOM 2695 O O . ILE A 1 347 ? 1.604 -46.677 49.773 1.00 62.63 347 ILE D O 1
ATOM 2700 N N . ARG A 1 348 ? 1.200 -45.333 51.538 1.00 62.92 348 ARG D N 1
ATOM 2701 C CA . ARG A 1 348 ? -0.178 -45.065 51.190 1.00 63.59 348 ARG D CA 1
ATOM 2702 C C . ARG A 1 348 ? -0.211 -43.850 50.278 1.00 61.03 348 ARG D C 1
ATOM 2703 O O . ARG A 1 348 ? 0.083 -42.730 50.687 1.00 58.88 348 ARG D O 1
ATOM 2711 N N . ASP A 1 349 ? -0.574 -44.113 49.020 1.00 60.47 349 ASP D N 1
ATOM 2712 C CA . ASP A 1 349 ? -0.604 -43.087 48.003 1.00 58.61 349 ASP D CA 1
ATOM 2713 C C . ASP A 1 349 ? -1.896 -42.286 48.148 1.00 57.83 349 ASP D C 1
ATOM 2714 O O . ASP A 1 349 ? -2.928 -42.844 48.540 1.00 59.19 349 ASP D O 1
ATOM 2719 N N . PHE A 1 350 ? -1.827 -40.995 47.793 1.00 55.65 350 PHE D N 1
ATOM 2720 C CA . PHE A 1 350 ? -3.008 -40.143 47.807 1.00 55.72 350 PHE D CA 1
ATOM 2721 C C . PHE A 1 350 ? -2.847 -38.951 46.863 1.00 54.44 350 PHE D C 1
ATOM 2722 O O . PHE A 1 350 ? -1.743 -38.639 46.472 1.00 54.04 350 PHE D O 1
ATOM 2730 N N . TYR A 1 351 ? -3.952 -38.261 46.547 1.00 54.51 351 TYR D N 1
ATOM 2731 C CA . TYR A 1 351 ? -4.087 -37.433 45.350 1.00 53.66 351 TYR D CA 1
ATOM 2732 C C . TYR A 1 351 ? -4.619 -36.032 45.689 1.00 53.28 351 TYR D C 1
ATOM 2733 O O . TYR A 1 351 ? -5.501 -35.829 46.544 1.00 54.09 351 TYR D O 1
ATOM 2742 N N . GLY A 1 352 ? -4.126 -35.053 44.933 1.00 52.38 352 GLY D N 1
ATOM 2743 C CA . GLY A 1 352 ? -4.569 -33.674 45.079 1.00 52.51 352 GLY D CA 1
ATOM 2744 C C . GLY A 1 352 ? -3.724 -32.748 44.201 1.00 51.95 352 GLY D C 1
ATOM 2745 O O . GLY A 1 352 ? -2.820 -33.222 43.507 1.00 51.60 352 GLY D O 1
ATOM 2746 N N . GLN A 1 353 ? -4.080 -31.452 44.189 1.00 51.73 353 GLN D N 1
ATOM 2747 C CA . GLN A 1 353 ? -3.431 -30.429 43.377 1.00 50.22 353 GLN D CA 1
ATOM 2748 C C . GLN A 1 353 ? -3.256 -29.151 44.195 1.00 49.38 353 GLN D C 1
ATOM 2749 O O . GLN A 1 353 ? -3.899 -28.972 45.231 1.00 49.02 353 GLN D O 1
ATOM 2755 N N . THR A 1 354 ? -2.435 -28.242 43.662 1.00 48.53 354 THR D N 1
ATOM 2756 C CA . THR A 1 354 ? -2.254 -26.939 44.272 1.00 48.41 354 THR D CA 1
ATOM 2757 C C . THR A 1 354 ? -3.631 -26.302 44.459 1.00 48.47 354 THR D C 1
ATOM 2758 O O . THR A 1 354 ? -3.908 -25.744 45.520 1.00 48.77 354 THR D O 1
ATOM 2762 N N . GLU A 1 355 ? -4.495 -26.450 43.447 1.00 48.49 355 GLU D N 1
ATOM 2763 C CA . GLU A 1 355 ? -5.841 -25.875 43.474 1.00 49.59 355 GLU D CA 1
ATOM 2764 C C . GLU A 1 355 ? -6.706 -26.419 44.631 1.00 49.25 355 GLU D C 1
ATOM 2765 O O . GLU A 1 355 ? -7.719 -25.824 44.991 1.00 49.69 355 GLU D O 1
ATOM 2771 N N . THR A 1 356 ? -6.354 -27.590 45.175 1.00 48.28 356 THR D N 1
ATOM 2772 C CA . THR A 1 356 ? -7.177 -28.229 46.184 1.00 48.99 356 THR D CA 1
ATOM 2773 C C . THR A 1 356 ? -6.359 -28.595 47.426 1.00 48.84 356 THR D C 1
ATOM 2774 O O . THR A 1 356 ? -5.202 -28.213 47.583 1.00 48.98 356 THR D O 1
ATOM 2778 N N . THR A 1 357 ? -7.030 -29.283 48.352 1.00 49.34 357 THR D N 1
ATOM 2779 C CA . THR A 1 357 ? -6.390 -30.158 49.318 1.00 49.28 357 THR D CA 1
ATOM 2780 C C . THR A 1 357 ? -6.522 -31.594 48.809 1.00 49.68 357 THR D C 1
ATOM 2781 O O . THR A 1 357 ? -6.920 -31.845 47.655 1.00 49.66 357 THR D O 1
ATOM 2785 N N . ALA A 1 358 ? -6.155 -32.542 49.666 1.00 49.79 358 ALA D N 1
ATOM 2786 C CA . ALA A 1 358 ? -6.226 -33.930 49.261 1.00 50.70 358 ALA D CA 1
ATOM 2787 C C . ALA A 1 358 ? -7.684 -34.283 48.965 1.00 52.21 358 ALA D C 1
ATOM 2788 O O . ALA A 1 358 ? -8.577 -33.991 49.762 1.00 52.29 358 ALA D O 1
ATOM 2790 N N . MET A 1 359 ? -7.893 -34.916 47.805 1.00 52.94 359 MET D N 1
ATOM 2791 C CA . MET A 1 359 ? -9.235 -35.181 47.329 1.00 54.85 359 MET D CA 1
ATOM 2792 C C . MET A 1 359 ? -9.541 -36.668 47.340 1.00 56.23 359 MET D C 1
ATOM 2793 O O . MET A 1 359 ? -10.701 -37.042 47.485 1.00 57.25 359 MET D O 1
ATOM 2798 N N . VAL A 1 360 ? -8.503 -37.489 47.177 1.00 56.21 360 VAL D N 1
ATOM 2799 C CA . VAL A 1 360 ? -8.670 -38.926 47.119 1.00 58.56 360 VAL D CA 1
ATOM 2800 C C . VAL A 1 360 ? -7.439 -39.543 47.756 1.00 58.26 360 VAL D C 1
ATOM 2801 O O . VAL A 1 360 ? -6.359 -38.984 47.669 1.00 57.20 360 VAL D O 1
ATOM 2805 N N . GLY A 1 361 ? -7.586 -40.683 48.426 1.00 59.87 361 GLY D N 1
ATOM 2806 C CA . GLY A 1 361 ? -6.467 -41.203 49.194 1.00 59.61 361 GLY D CA 1
ATOM 2807 C C . GLY A 1 361 ? -6.757 -42.560 49.826 1.00 61.65 361 GLY D C 1
ATOM 2808 O O . GLY A 1 361 ? -7.905 -42.824 50.201 1.00 62.92 361 GLY D O 1
ATOM 2809 N N . ASN A 1 362 ? -5.687 -43.380 49.984 1.00 61.90 362 ASN D N 1
ATOM 2810 C CA . ASN A 1 362 ? -5.729 -44.577 50.825 1.00 63.46 362 ASN D CA 1
ATOM 2811 C C . ASN A 1 362 ? -5.492 -44.128 52.279 1.00 62.71 362 ASN D C 1
ATOM 2812 O O . ASN A 1 362 ? -4.388 -43.814 52.714 1.00 62.20 362 ASN D O 1
ATOM 2817 N N . PHE A 1 363 ? -6.601 -44.041 53.018 1.00 63.22 363 PHE D N 1
ATOM 2818 C CA . PHE A 1 363 ? -6.610 -43.735 54.427 1.00 62.80 363 PHE D CA 1
ATOM 2819 C C . PHE A 1 363 ? -5.988 -44.884 55.205 1.00 63.58 363 PHE D C 1
ATOM 2820 O O . PHE A 1 363 ? -5.792 -45.978 54.667 1.00 64.11 363 PHE D O 1
ATOM 2828 N N . PRO A 1 364 ? -5.626 -44.639 56.489 1.00 63.50 364 PRO D N 1
ATOM 2829 C CA . PRO A 1 364 ? -5.005 -45.649 57.350 1.00 64.02 364 PRO D CA 1
ATOM 2830 C C . PRO A 1 364 ? -5.774 -46.965 57.399 1.00 66.11 364 PRO D C 1
ATOM 2831 O O . PRO A 1 364 ? -5.181 -48.031 57.364 1.00 66.17 364 PRO D O 1
ATOM 2835 N N . PHE A 1 365 ? -7.106 -46.860 57.432 1.00 67.98 365 PHE D N 1
ATOM 2836 C CA . PHE A 1 365 ? -8.028 -47.968 57.670 1.00 71.55 365 PHE D CA 1
ATOM 2837 C C . PHE A 1 365 ? -8.516 -48.624 56.375 1.00 73.55 365 PHE D C 1
ATOM 2838 O O . PHE A 1 365 ? -9.372 -49.509 56.418 1.00 75.06 365 PHE D O 1
ATOM 2846 N N . LEU A 1 366 ? -7.978 -48.176 55.235 1.00 73.80 366 LEU D N 1
ATOM 2847 C CA . LEU A 1 366 ? -8.450 -48.586 53.918 1.00 75.22 366 LEU D CA 1
ATOM 2848 C C . LEU A 1 366 ? -7.468 -49.611 53.342 1.00 76.16 366 LEU D C 1
ATOM 2849 O O . LEU A 1 366 ? -6.256 -49.358 53.287 1.00 74.44 366 LEU D O 1
ATOM 2854 N N . LYS A 1 367 ? -8.003 -50.778 52.946 1.00 78.66 367 LYS D N 1
ATOM 2855 C CA . LYS A 1 367 ? -7.213 -51.826 52.315 1.00 80.33 367 LYS D CA 1
ATOM 2856 C C . LYS A 1 367 ? -6.694 -51.314 50.979 1.00 80.35 367 LYS D C 1
ATOM 2857 O O . LYS A 1 367 ? -7.487 -50.899 50.151 1.00 83.17 367 LYS D O 1
ATOM 2863 N N . VAL A 1 368 ? -5.380 -51.383 50.775 1.00 79.70 368 VAL D N 1
ATOM 2864 C CA . VAL A 1 368 ? -4.755 -50.778 49.609 1.00 78.15 368 VAL D CA 1
ATOM 2865 C C . VAL A 1 368 ? -4.879 -51.740 48.427 1.00 78.80 368 VAL D C 1
ATOM 2866 O O . VAL A 1 368 ? -4.553 -52.915 48.548 1.00 79.19 368 VAL D O 1
ATOM 2870 N N . LYS A 1 369 ? -5.376 -51.243 47.292 1.00 78.40 369 LYS D N 1
ATOM 2871 C CA . LYS A 1 369 ? -5.246 -51.967 46.033 1.00 80.35 369 LYS D CA 1
ATOM 2872 C C . LYS A 1 369 ? -4.128 -51.291 45.248 1.00 78.40 369 LYS D C 1
ATOM 2873 O O . LYS A 1 369 ? -4.242 -50.101 44.997 1.00 75.36 369 LYS D O 1
ATOM 2879 N N . PRO A 1 370 ? -2.996 -51.981 44.916 1.00 79.62 370 PRO D N 1
ATOM 2880 C CA . PRO A 1 370 ? -1.806 -51.304 44.389 1.00 77.06 370 PRO D CA 1
ATOM 2881 C C . PRO A 1 370 ? -2.050 -50.601 43.052 1.00 73.03 370 PRO D C 1
ATOM 2882 O O . PRO A 1 370 ? -2.818 -51.072 42.214 1.00 72.76 370 PRO D O 1
ATOM 2886 N N . GLY A 1 371 ? -1.431 -49.419 42.917 1.00 68.68 371 GLY D N 1
ATOM 2887 C CA . GLY A 1 371 ? -1.659 -48.515 41.801 1.00 66.21 371 GLY D CA 1
ATOM 2888 C C . GLY A 1 371 ? -3.045 -47.863 41.811 1.00 65.31 371 GLY D C 1
ATOM 2889 O O . GLY A 1 371 ? -3.521 -47.412 40.773 1.00 64.54 371 GLY D O 1
ATOM 2890 N N . SER A 1 372 ? -3.690 -47.804 42.983 1.00 65.37 372 SER D N 1
ATOM 2891 C CA . SER A 1 372 ? -4.904 -47.027 43.169 1.00 64.46 372 SER D CA 1
ATOM 2892 C C . SER A 1 372 ? -4.668 -46.002 44.272 1.00 61.96 372 SER D C 1
ATOM 2893 O O . SER A 1 372 ? -4.149 -46.346 45.317 1.00 61.56 372 SER D O 1
ATOM 2896 N N . MET A 1 373 ? -5.069 -44.759 44.001 1.00 60.68 373 MET D N 1
ATOM 2897 C CA . MET A 1 373 ? -4.958 -43.635 44.909 1.00 59.95 373 MET D CA 1
ATOM 2898 C C . MET A 1 373 ? -6.079 -43.659 45.960 1.00 61.57 373 MET D C 1
ATOM 2899 O O . MET A 1 373 ? -6.239 -42.719 46.751 1.00 60.57 373 MET D O 1
ATOM 2904 N N . GLY A 1 374 ? -6.879 -44.732 45.937 1.00 64.27 374 GLY D N 1
ATOM 2905 C CA . GLY A 1 374 ? -7.886 -45.002 46.951 1.00 65.81 374 GLY D CA 1
ATOM 2906 C C . GLY A 1 374 ? -9.251 -44.465 46.566 1.00 66.31 374 GLY D C 1
ATOM 2907 O O . GLY A 1 374 ? -9.616 -44.469 45.388 1.00 67.39 374 GLY D O 1
ATOM 2908 N N . LYS A 1 375 ? -9.959 -43.975 47.582 1.00 66.37 375 LYS D N 1
ATOM 2909 C CA . LYS A 1 375 ? -11.318 -43.510 47.424 1.00 68.07 375 LYS D CA 1
ATOM 2910 C C . LYS A 1 375 ? -11.410 -42.026 47.732 1.00 66.92 375 LYS D C 1
ATOM 2911 O O . LYS A 1 375 ? -10.559 -41.486 48.432 1.00 65.68 375 LYS D O 1
ATOM 2917 N N . PRO A 1 376 ? -12.467 -41.352 47.233 1.00 66.67 376 PRO D N 1
ATOM 2918 C CA . PRO A 1 376 ? -12.664 -39.935 47.528 1.00 65.80 376 PRO D CA 1
ATOM 2919 C C . PRO A 1 376 ? -12.868 -39.628 49.024 1.00 66.46 376 PRO D C 1
ATOM 2920 O O . PRO A 1 376 ? -13.559 -40.350 49.763 1.00 66.95 376 PRO D O 1
ATOM 2924 N N . HIS A 1 377 ? -12.278 -38.506 49.450 1.00 65.40 377 HIS D N 1
ATOM 2925 C CA . HIS A 1 377 ? -12.565 -37.959 50.760 1.00 66.40 377 HIS D CA 1
ATOM 2926 C C . HIS A 1 377 ? -13.984 -37.394 50.754 1.00 67.94 377 HIS D C 1
ATOM 2927 O O . HIS A 1 377 ? -14.374 -36.685 49.824 1.00 68.10 377 HIS D O 1
ATOM 2934 N N . PRO A 1 378 ? -14.814 -37.709 51.756 1.00 70.17 378 PRO D N 1
ATOM 2935 C CA . PRO A 1 378 ? -16.218 -37.316 51.707 1.00 71.96 378 PRO D CA 1
ATOM 2936 C C . PRO A 1 378 ? -16.493 -35.812 51.741 1.00 70.55 378 PRO D C 1
ATOM 2937 O O . PRO A 1 378 ? -17.622 -35.397 51.482 1.00 70.74 378 PRO D O 1
ATOM 2941 N N . LEU A 1 379 ? -15.461 -35.005 52.006 1.00 68.35 379 LEU D N 1
ATOM 2942 C CA . LEU A 1 379 ? -15.614 -33.558 51.985 1.00 68.29 379 LEU D CA 1
ATOM 2943 C C . LEU A 1 379 ? -15.513 -32.970 50.562 1.00 67.98 379 LEU D C 1
ATOM 2944 O O . LEU A 1 379 ? -15.814 -31.787 50.361 1.00 68.17 379 LEU D O 1
ATOM 2949 N N . TYR A 1 380 ? -15.094 -33.790 49.570 1.00 67.23 380 TYR D N 1
ATOM 2950 C CA . TYR A 1 380 ? -15.177 -33.469 48.144 1.00 66.59 380 TYR D CA 1
ATOM 2951 C C . TYR A 1 380 ? -16.227 -34.376 47.481 1.00 69.01 380 TYR D C 1
ATOM 2952 O O . TYR A 1 380 ? -16.280 -35.582 47.730 1.00 68.16 380 TYR D O 1
ATOM 2961 N N . ASP A 1 381 ? -17.070 -33.787 46.609 1.00 71.09 381 ASP D N 1
ATOM 2962 C CA . ASP A 1 381 ? -17.968 -34.573 45.777 1.00 72.69 381 ASP D CA 1
ATOM 2963 C C . ASP A 1 381 ? -17.273 -34.874 44.449 1.00 72.45 381 ASP D C 1
ATOM 2964 O O . ASP A 1 381 ? -17.390 -34.111 43.482 1.00 74.70 381 ASP D O 1
ATOM 2969 N N . ILE A 1 382 ? -16.560 -36.017 44.404 1.00 71.83 382 ILE D N 1
ATOM 2970 C CA . ILE A 1 382 ? -15.708 -36.369 43.274 1.00 71.33 382 ILE D CA 1
ATOM 2971 C C . ILE A 1 382 ? -16.513 -37.157 42.227 1.00 73.55 382 ILE D C 1
ATOM 2972 O O . ILE A 1 382 ? -17.156 -38.158 42.551 1.00 73.49 382 ILE D O 1
ATOM 2977 N N . ARG A 1 383 ? -16.466 -36.708 40.963 1.00 74.16 383 ARG D N 1
ATOM 2978 C CA . ARG A 1 383 ? -17.147 -37.394 39.875 1.00 77.65 383 ARG D CA 1
ATOM 2979 C C . ARG A 1 383 ? -16.266 -37.554 38.627 1.00 76.73 383 ARG D C 1
ATOM 2980 O O . ARG A 1 383 ? -15.606 -36.613 38.177 1.00 74.18 383 ARG D O 1
ATOM 2988 N N . LEU A 1 384 ? -16.312 -38.747 38.029 1.00 77.41 384 LEU D N 1
ATOM 2989 C CA . LEU A 1 384 ? -15.803 -38.936 36.678 1.00 76.88 384 LEU D CA 1
ATOM 2990 C C . LEU A 1 384 ? -16.864 -38.481 35.684 1.00 76.16 384 LEU D C 1
ATOM 2991 O O . LEU A 1 384 ? -17.969 -39.023 35.646 1.00 76.76 384 LEU D O 1
ATOM 2996 N N . LEU A 1 385 ? -16.488 -37.528 34.837 1.00 72.53 385 LEU D N 1
ATOM 2997 C CA . LEU A 1 385 ? -17.336 -37.114 33.738 1.00 72.05 385 LEU D CA 1
ATOM 2998 C C . LEU A 1 385 ? -16.697 -37.541 32.416 1.00 72.54 385 LEU D C 1
ATOM 2999 O O . LEU A 1 385 ? -15.467 -37.628 32.322 1.00 71.05 385 LEU D O 1
ATOM 3004 N N . ASP A 1 386 ? -17.550 -37.833 31.412 1.00 74.67 386 ASP D N 1
ATOM 3005 C CA . ASP A 1 386 ? -17.072 -38.129 30.071 1.00 75.19 386 ASP D CA 1
ATOM 3006 C C . ASP A 1 386 ? -16.909 -36.802 29.323 1.00 76.27 386 ASP D C 1
ATOM 3007 O O . ASP A 1 386 ? -16.982 -35.724 29.935 1.00 75.92 386 ASP D O 1
ATOM 3012 N N . ASP A 1 387 ? -16.623 -36.905 28.009 1.00 77.73 387 ASP D N 1
ATOM 3013 C CA . ASP A 1 387 ? -16.314 -35.773 27.143 1.00 77.48 387 ASP D CA 1
ATOM 3014 C C . ASP A 1 387 ? -17.507 -34.820 27.013 1.00 79.42 387 ASP D C 1
ATOM 3015 O O . ASP A 1 387 ? -17.346 -33.613 26.859 1.00 78.53 387 ASP D O 1
ATOM 3020 N N . GLU A 1 388 ? -18.716 -35.375 27.083 1.00 82.68 388 GLU D N 1
ATOM 3021 C CA . GLU A 1 388 ? -19.929 -34.588 26.946 1.00 85.16 388 GLU D CA 1
ATOM 3022 C C . GLU A 1 388 ? -20.292 -33.979 28.300 1.00 85.21 388 GLU D C 1
ATOM 3023 O O . GLU A 1 388 ? -21.186 -33.142 28.374 1.00 89.65 388 GLU D O 1
ATOM 3029 N N . GLY A 1 389 ? -19.624 -34.417 29.376 1.00 82.50 389 GLY D N 1
ATOM 3030 C CA . GLY A 1 389 ? -19.855 -33.847 30.699 1.00 80.02 389 GLY D CA 1
ATOM 3031 C C . GLY A 1 389 ? -20.970 -34.544 31.484 1.00 79.64 389 GLY D C 1
ATOM 3032 O O . GLY A 1 389 ? -21.371 -34.034 32.528 1.00 77.79 389 GLY D O 1
ATOM 3033 N N . LYS A 1 390 ? -21.418 -35.714 30.994 1.00 81.19 390 LYS D N 1
ATOM 3034 C CA . LYS A 1 390 ? -22.338 -36.607 31.689 1.00 82.49 390 LYS D CA 1
ATOM 3035 C C . LYS A 1 390 ? -21.554 -37.488 32.661 1.00 80.42 390 LYS D C 1
ATOM 3036 O O . LYS A 1 390 ? -20.422 -37.878 32.382 1.00 79.23 390 LYS D O 1
ATOM 3042 N N . GLU A 1 391 ? -22.175 -37.823 33.789 1.00 81.32 391 GLU D N 1
ATOM 3043 C CA . GLU A 1 391 ? -21.472 -38.500 34.867 1.00 80.41 391 GLU D CA 1
ATOM 3044 C C . GLU A 1 391 ? -21.240 -39.976 34.544 1.00 80.27 391 GLU D C 1
ATOM 3045 O O . GLU A 1 391 ? -22.162 -40.677 34.152 1.00 81.08 391 GLU D O 1
ATOM 3051 N N . ILE A 1 392 ? -20.005 -40.451 34.765 1.00 79.12 392 ILE D N 1
ATOM 3052 C CA . ILE A 1 392 ? -19.653 -41.844 34.511 1.00 81.21 392 ILE D CA 1
ATOM 3053 C C . ILE A 1 392 ? -20.059 -42.695 35.709 1.00 84.04 392 ILE D C 1
ATOM 3054 O O . ILE A 1 392 ? -19.592 -42.437 36.804 1.00 82.28 392 ILE D O 1
ATOM 3059 N N . THR A 1 393 ? -20.894 -43.722 35.481 1.00 88.41 393 THR D N 1
ATOM 3060 C CA . THR A 1 393 ? -21.306 -44.671 36.511 1.00 90.86 393 THR D CA 1
ATOM 3061 C C . THR A 1 393 ? -21.110 -46.080 35.949 1.00 93.81 393 THR D C 1
ATOM 3062 O O . THR A 1 393 ? -22.019 -46.915 35.974 1.00 97.99 393 THR D O 1
ATOM 3066 N N . LYS A 1 394 ? -19.931 -46.313 35.370 1.00 92.61 394 LYS D N 1
ATOM 3067 C CA . LYS A 1 394 ? -19.512 -47.632 34.940 1.00 93.71 394 LYS D CA 1
ATOM 3068 C C . LYS A 1 394 ? -18.049 -47.881 35.343 1.00 90.76 394 LYS D C 1
ATOM 3069 O O . LYS A 1 394 ? -17.164 -47.077 35.031 1.00 89.14 394 LYS D O 1
ATOM 3075 N N . PRO A 1 395 ? -17.745 -49.012 36.026 1.00 88.83 395 PRO D N 1
ATOM 3076 C CA . PRO A 1 395 ? -16.360 -49.426 36.264 1.00 85.40 395 PRO D CA 1
ATOM 3077 C C . PRO A 1 395 ? -15.491 -49.512 35.007 1.00 82.16 395 PRO D C 1
ATOM 3078 O O . PRO A 1 395 ? -15.969 -49.903 33.942 1.00 83.74 395 PRO D O 1
ATOM 3082 N N . TYR A 1 396 ? -14.216 -49.122 35.156 1.00 77.89 396 TYR D N 1
ATOM 3083 C CA . TYR A 1 396 ? -13.149 -49.335 34.187 1.00 75.79 396 TYR D CA 1
ATOM 3084 C C . TYR A 1 396 ? -13.322 -48.387 33.000 1.00 73.93 396 TYR D C 1
ATOM 3085 O O . TYR A 1 396 ? -12.639 -48.539 31.992 1.00 73.28 396 TYR D O 1
ATOM 3094 N N . GLU A 1 397 ? -14.184 -47.375 33.143 1.00 72.70 397 GLU D N 1
ATOM 3095 C CA . GLU A 1 397 ? -14.365 -46.369 32.118 1.00 71.02 397 GLU D CA 1
ATOM 3096 C C . GLU A 1 397 ? -13.666 -45.098 32.581 1.00 68.07 397 GLU D C 1
ATOM 3097 O O . GLU A 1 397 ? -13.927 -44.584 33.673 1.00 67.40 397 GLU D O 1
ATOM 3103 N N . VAL A 1 398 ? -12.787 -44.619 31.707 1.00 66.15 398 VAL D N 1
ATOM 3104 C CA . VAL A 1 398 ? -11.955 -43.469 31.988 1.00 63.63 398 VAL D CA 1
ATOM 3105 C C . VAL A 1 398 ? -12.740 -42.175 31.790 1.00 63.66 398 VAL D C 1
ATOM 3106 O O . VAL A 1 398 ? -13.629 -42.082 30.953 1.00 66.12 398 VAL D O 1
ATOM 3110 N N . GLY A 1 399 ? -12.369 -41.145 32.535 1.00 62.18 399 GLY D N 1
ATOM 3111 C CA . GLY A 1 399 ? -13.035 -39.869 32.434 1.00 62.36 399 GLY D CA 1
ATOM 3112 C C . GLY A 1 399 ? -12.225 -38.796 33.134 1.00 61.04 399 GLY D C 1
ATOM 3113 O O . GLY A 1 399 ? -11.161 -39.083 33.671 1.00 60.55 399 GLY D O 1
ATOM 3114 N N . HIS A 1 400 ? -12.805 -37.591 33.179 1.00 61.94 400 HIS D N 1
ATOM 3115 C CA . HIS A 1 400 ? -12.197 -36.445 33.838 1.00 61.67 400 HIS D CA 1
ATOM 3116 C C . HIS A 1 400 ? -12.556 -36.494 35.325 1.00 63.41 400 HIS D C 1
ATOM 3117 O O . HIS A 1 400 ? -13.730 -36.668 35.702 1.00 63.91 400 HIS D O 1
ATOM 3124 N N . ILE A 1 401 ? -11.523 -36.343 36.171 1.00 63.72 401 ILE D N 1
ATOM 3125 C CA . ILE A 1 401 ? -11.759 -36.132 37.587 1.00 64.56 401 ILE D CA 1
ATOM 3126 C C . ILE A 1 401 ? -12.276 -34.699 37.783 1.00 65.79 401 ILE D C 1
ATOM 3127 O O . ILE A 1 401 ? -11.665 -33.740 37.302 1.00 65.52 401 ILE D O 1
ATOM 3132 N N . THR A 1 402 ? -13.446 -34.584 38.441 1.00 67.52 402 THR D N 1
ATOM 3133 C CA . THR A 1 402 ? -14.102 -33.308 38.685 1.00 67.91 402 THR D CA 1
ATOM 3134 C C . THR A 1 402 ? -14.587 -33.232 40.135 1.00 70.14 402 THR D C 1
ATOM 3135 O O . THR A 1 402 ? -14.730 -34.239 40.848 1.00 71.62 402 THR D O 1
ATOM 3139 N N . VAL A 1 403 ? -14.817 -31.981 40.559 1.00 70.69 403 VAL D N 1
ATOM 3140 C CA . VAL A 1 403 ? -15.288 -31.649 41.889 1.00 69.69 403 VAL D CA 1
ATOM 3141 C C . VAL A 1 403 ? -16.615 -30.928 41.706 1.00 69.97 403 VAL D C 1
ATOM 3142 O O . VAL A 1 403 ? -16.679 -29.945 40.970 1.00 71.40 403 VAL D O 1
ATOM 3146 N N . LYS A 1 404 ? -17.651 -31.404 42.387 1.00 71.22 404 LYS D N 1
ATOM 3147 C CA . LYS A 1 404 ? -18.960 -30.767 42.327 1.00 73.23 404 LYS D CA 1
ATOM 3148 C C . LYS A 1 404 ? -18.967 -29.505 43.188 1.00 73.51 404 LYS D C 1
ATOM 3149 O O . LYS A 1 404 ? -18.521 -29.565 44.321 1.00 76.22 404 LYS D O 1
ATOM 3155 N N . LEU A 1 405 ? -19.546 -28.412 42.661 1.00 73.97 405 LEU D N 1
ATOM 3156 C CA . LEU A 1 405 ? -19.392 -27.053 43.169 1.00 73.36 405 LEU D CA 1
ATOM 3157 C C . LEU A 1 405 ? -20.613 -26.560 43.939 1.00 74.57 405 LEU D C 1
ATOM 3158 O O . LEU A 1 405 ? -20.504 -25.527 44.600 1.00 73.89 405 LEU D O 1
ATOM 3163 N N . ASN A 1 406 ? -21.773 -27.212 43.806 1.00 76.99 406 ASN D N 1
ATOM 3164 C CA . ASN A 1 406 ? -22.878 -26.933 44.721 1.00 79.54 406 ASN D CA 1
ATOM 3165 C C . ASN A 1 406 ? -23.112 -28.184 45.566 1.00 79.88 406 ASN D C 1
ATOM 3166 O O . ASN A 1 406 ? -23.370 -29.247 45.011 1.00 81.39 406 ASN D O 1
ATOM 3171 N N . PRO A 1 407 ? -22.936 -28.157 46.913 1.00 78.65 407 PRO D N 1
ATOM 3172 C CA . PRO A 1 407 ? -22.226 -27.090 47.629 1.00 77.29 407 PRO D CA 1
ATOM 3173 C C . PRO A 1 407 ? -20.738 -27.054 47.365 1.00 74.86 407 PRO D C 1
ATOM 3174 O O . PRO A 1 407 ? -20.121 -28.093 47.137 1.00 72.61 407 PRO D O 1
ATOM 3178 N N . ARG A 1 408 ? -20.175 -25.854 47.507 1.00 74.85 408 ARG D N 1
ATOM 3179 C CA . ARG A 1 408 ? -18.787 -25.620 47.139 1.00 74.36 408 ARG D CA 1
ATOM 3180 C C . ARG A 1 408 ? -17.872 -26.153 48.232 1.00 73.10 408 ARG D C 1
ATOM 3181 O O . ARG A 1 408 ? -17.906 -25.590 49.322 1.00 74.59 408 ARG D O 1
ATOM 3189 N N . PRO A 1 409 ? -17.050 -27.218 48.001 1.00 71.79 409 PRO D N 1
ATOM 3190 C CA . PRO A 1 409 ? -16.221 -27.800 49.061 1.00 71.06 409 PRO D CA 1
ATOM 3191 C C . PRO A 1 409 ? -15.285 -26.754 49.642 1.00 70.23 409 PRO D C 1
ATOM 3192 O O . PRO A 1 409 ? -14.975 -25.759 48.967 1.00 72.19 409 PRO D O 1
ATOM 3196 N N . ILE A 1 410 ? -14.782 -27.029 50.846 1.00 68.13 410 ILE D N 1
ATOM 3197 C CA . ILE A 1 410 ? -14.130 -25.987 51.614 1.00 66.68 410 ILE D CA 1
ATOM 3198 C C . ILE A 1 410 ? -12.684 -25.788 51.161 1.00 63.59 410 ILE D C 1
ATOM 3199 O O . ILE A 1 410 ? -12.247 -24.640 51.070 1.00 63.22 410 ILE D O 1
ATOM 3204 N N . GLY A 1 411 ? -11.987 -26.898 50.853 1.00 61.49 411 GLY D N 1
ATOM 3205 C CA . GLY A 1 411 ? -10.563 -26.851 50.526 1.00 59.74 411 GLY D CA 1
ATOM 3206 C C . GLY A 1 411 ? -10.230 -26.389 49.095 1.00 58.26 411 GLY D C 1
ATOM 3207 O O . GLY A 1 411 ? -9.052 -26.302 48.742 1.00 55.85 411 GLY D O 1
ATOM 3208 N N . LEU A 1 412 ? -11.245 -26.102 48.260 1.00 59.60 412 LEU D N 1
ATOM 3209 C CA . LEU A 1 412 ? -11.050 -25.720 46.856 1.00 59.51 412 LEU D CA 1
ATOM 3210 C C . LEU A 1 412 ? -10.658 -24.244 46.747 1.00 58.71 412 LEU D C 1
ATOM 3211 O O . LEU A 1 412 ? -11.312 -23.403 47.362 1.00 60.76 412 LEU D O 1
ATOM 3216 N N . PHE A 1 413 ? -9.632 -23.936 45.941 1.00 56.54 413 PHE D N 1
ATOM 3217 C CA . PHE A 1 413 ? -9.156 -22.576 45.752 1.00 56.14 413 PHE D CA 1
ATOM 3218 C C . PHE A 1 413 ? -10.302 -21.713 45.253 1.00 57.02 413 PHE D C 1
ATOM 3219 O O . PHE A 1 413 ? -11.334 -22.231 44.826 1.00 57.51 413 PHE D O 1
ATOM 3227 N N . LEU A 1 414 ? -10.104 -20.396 45.351 1.00 57.57 414 LEU D N 1
ATOM 3228 C CA . LEU A 1 414 ? -11.113 -19.436 44.953 1.00 59.39 414 LEU D CA 1
ATOM 3229 C C . LEU A 1 414 ? -11.225 -19.431 43.443 1.00 59.79 414 LEU D C 1
ATOM 3230 O O . LEU A 1 414 ? -12.327 -19.310 42.912 1.00 62.08 414 LEU D O 1
ATOM 3235 N N . GLY A 1 415 ? -10.056 -19.549 42.802 1.00 58.16 415 GLY D N 1
ATOM 3236 C CA . GLY A 1 415 ? -9.903 -19.554 41.361 1.00 57.76 415 GLY D CA 1
ATOM 3237 C C . GLY A 1 415 ? -8.473 -19.151 41.008 1.00 56.63 415 GLY D C 1
ATOM 3238 O O . GLY A 1 415 ? -7.680 -18.986 41.934 1.00 55.78 415 GLY D O 1
ATOM 3239 N N . TYR A 1 416 ? -8.192 -18.990 39.700 1.00 56.02 416 TYR D N 1
ATOM 3240 C CA . TYR A 1 416 ? -6.936 -18.470 39.210 1.00 55.14 416 TYR D CA 1
ATOM 3241 C C . TYR A 1 416 ? -7.017 -16.947 39.144 1.00 56.74 416 TYR D C 1
ATOM 3242 O O . TYR A 1 416 ? -8.110 -16.402 39.109 1.00 58.15 416 TYR D O 1
ATOM 3251 N N . SER A 1 417 ? -5.855 -16.282 39.103 1.00 57.49 417 SER D N 1
ATOM 3252 C CA . SER A 1 417 ? -5.742 -14.872 38.751 1.00 60.21 417 SER D CA 1
ATOM 3253 C C . SER A 1 417 ? -5.990 -14.638 37.263 1.00 62.23 417 SER D C 1
ATOM 3254 O O . SER A 1 417 ? -5.834 -13.524 36.774 1.00 63.51 417 SER D O 1
ATOM 3257 N N . ASP A 1 418 ? -6.362 -15.692 36.534 1.00 63.62 418 ASP D N 1
ATOM 3258 C CA . ASP A 1 418 ? -6.679 -15.603 35.127 1.00 66.82 418 ASP D CA 1
ATOM 3259 C C . ASP A 1 418 ? -8.132 -15.998 34.886 1.00 68.80 418 ASP D C 1
ATOM 3260 O O . ASP A 1 418 ? -8.487 -17.175 35.029 1.00 68.55 418 ASP D O 1
ATOM 3265 N N . GLU A 1 419 ? -8.933 -15.032 34.406 1.00 71.24 419 GLU D N 1
ATOM 3266 C CA . GLU A 1 419 ? -10.373 -15.211 34.343 1.00 74.74 419 GLU D CA 1
ATOM 3267 C C . GLU A 1 419 ? -10.737 -16.141 33.185 1.00 77.23 419 GLU D C 1
ATOM 3268 O O . GLU A 1 419 ? -11.804 -16.764 33.183 1.00 81.53 419 GLU D O 1
ATOM 3274 N N . LYS A 1 420 ? -9.870 -16.211 32.170 1.00 79.07 420 LYS D N 1
ATOM 3275 C CA . LYS A 1 420 ? -10.130 -17.102 31.054 1.00 82.17 420 LYS D CA 1
ATOM 3276 C C . LYS A 1 420 ? -9.948 -18.537 31.532 1.00 78.15 420 LYS D C 1
ATOM 3277 O O . LYS A 1 420 ? -10.687 -19.413 31.112 1.00 79.84 420 LYS D O 1
ATOM 3283 N N . LYS A 1 421 ? -8.946 -18.768 32.388 1.00 72.52 421 LYS D N 1
ATOM 3284 C CA . LYS A 1 421 ? -8.579 -20.110 32.813 1.00 69.66 421 LYS D CA 1
ATOM 3285 C C . LYS A 1 421 ? -9.615 -20.639 33.800 1.00 69.37 421 LYS D C 1
ATOM 3286 O O . LYS A 1 421 ? -9.808 -21.847 33.920 1.00 67.60 421 LYS D O 1
ATOM 3292 N N . ASN A 1 422 ? -10.275 -19.710 34.506 1.00 70.22 422 ASN D N 1
ATOM 3293 C CA . ASN A 1 422 ? -11.418 -20.009 35.360 1.00 71.65 422 ASN D CA 1
ATOM 3294 C C . ASN A 1 422 ? -12.583 -20.493 34.487 1.00 74.00 422 ASN D C 1
ATOM 3295 O O . ASN A 1 422 ? -13.333 -21.388 34.850 1.00 75.08 422 ASN D O 1
ATOM 3300 N N . MET A 1 423 ? -12.743 -19.886 33.314 1.00 76.55 423 MET D N 1
ATOM 3301 C CA . MET A 1 423 ? -13.876 -20.184 32.455 1.00 78.50 423 MET D CA 1
ATOM 3302 C C . MET A 1 423 ? -13.738 -21.578 31.836 1.00 75.24 423 MET D C 1
ATOM 3303 O O . MET A 1 423 ? -14.737 -22.279 31.629 1.00 76.37 423 MET D O 1
ATOM 3308 N N . GLU A 1 424 ? -12.495 -22.009 31.613 1.00 72.77 424 GLU D N 1
ATOM 3309 C CA . GLU A 1 424 ? -12.209 -23.349 31.123 1.00 72.67 424 GLU D CA 1
ATOM 3310 C C . GLU A 1 424 ? -12.328 -24.399 32.220 1.00 72.70 424 GLU D C 1
ATOM 3311 O O . GLU A 1 424 ? -12.795 -25.477 31.916 1.00 74.72 424 GLU D O 1
ATOM 3317 N N . SER A 1 425 ? -11.873 -24.102 33.457 1.00 70.48 425 SER D N 1
ATOM 3318 C CA . SER A 1 425 ? -11.753 -25.103 34.514 1.00 66.95 425 SER D CA 1
ATOM 3319 C C . SER A 1 425 ? -13.050 -25.296 35.307 1.00 68.00 425 SER D C 1
ATOM 3320 O O . SER A 1 425 ? -13.346 -26.429 35.673 1.00 68.15 425 SER D O 1
ATOM 3323 N N . PHE A 1 426 ? -13.803 -24.217 35.568 1.00 69.35 426 PHE D N 1
ATOM 3324 C CA . PHE A 1 426 ? -15.056 -24.296 36.310 1.00 70.85 426 PHE D CA 1
ATOM 3325 C C . PHE A 1 426 ? -16.211 -24.104 35.330 1.00 74.59 426 PHE D C 1
ATOM 3326 O O . PHE A 1 426 ? -16.382 -23.004 34.796 1.00 74.22 426 PHE D O 1
ATOM 3334 N N . ARG A 1 427 ? -17.046 -25.130 35.160 1.00 77.46 427 ARG D N 1
ATOM 3335 C CA . ARG A 1 427 ? -18.139 -25.018 34.207 1.00 78.54 427 ARG D CA 1
ATOM 3336 C C . ARG A 1 427 ? -19.159 -26.138 34.357 1.00 79.18 427 ARG D C 1
ATOM 3337 O O . ARG A 1 427 ? -18.824 -27.281 34.681 1.00 76.80 427 ARG D O 1
ATOM 3345 N N . GLU A 1 428 ? -20.419 -25.748 34.086 1.00 82.39 428 GLU D N 1
ATOM 3346 C CA . GLU A 1 428 ? -21.627 -26.543 34.284 1.00 83.50 428 GLU D CA 1
ATOM 3347 C C . GLU A 1 428 ? -21.617 -27.131 35.685 1.00 81.24 428 GLU D C 1
ATOM 3348 O O . GLU A 1 428 ? -22.060 -28.262 35.892 1.00 83.10 428 GLU D O 1
ATOM 3354 N N . GLY A 1 429 ? -21.126 -26.309 36.626 1.00 77.99 429 GLY D N 1
ATOM 3355 C CA . GLY A 1 429 ? -21.169 -26.597 38.045 1.00 76.47 429 GLY D CA 1
ATOM 3356 C C . GLY A 1 429 ? -20.184 -27.682 38.444 1.00 73.97 429 GLY D C 1
ATOM 3357 O O . GLY A 1 429 ? -20.441 -28.429 39.382 1.00 73.68 429 GLY D O 1
ATOM 3358 N N . TYR A 1 430 ? -19.046 -27.735 37.750 1.00 72.49 430 TYR D N 1
ATOM 3359 C CA . TYR A 1 430 ? -17.951 -28.598 38.171 1.00 70.76 430 TYR D CA 1
ATOM 3360 C C . TYR A 1 430 ? -16.613 -27.898 37.953 1.00 68.25 430 TYR D C 1
ATOM 3361 O O . TYR A 1 430 ? -16.460 -27.078 37.037 1.00 68.66 430 TYR D O 1
ATOM 3370 N N . TYR A 1 431 ? -15.658 -28.202 38.828 1.00 66.19 431 TYR D N 1
ATOM 3371 C CA . TYR A 1 431 ? -14.281 -27.826 38.586 1.00 64.23 431 TYR D CA 1
ATOM 3372 C C . TYR A 1 431 ? -13.587 -29.055 38.018 1.00 64.48 431 TYR D C 1
ATOM 3373 O O . TYR A 1 431 ? -13.666 -30.122 38.637 1.00 63.73 431 TYR D O 1
ATOM 3382 N N . TYR A 1 432 ? -12.943 -28.883 36.854 1.00 64.87 432 TYR D N 1
ATOM 3383 C CA . TYR A 1 432 ? -12.184 -29.954 36.223 1.00 65.00 432 TYR D CA 1
ATOM 3384 C C . TYR A 1 432 ? -10.737 -29.908 36.709 1.00 62.68 432 TYR D C 1
ATOM 3385 O O . TYR A 1 432 ? -10.112 -28.852 36.662 1.00 63.72 432 TYR D O 1
ATOM 3394 N N . THR A 1 433 ? -10.224 -31.034 37.205 1.00 60.64 433 THR D N 1
ATOM 3395 C CA . THR A 1 433 ? -8.845 -31.113 37.686 1.00 58.26 433 THR D CA 1
ATOM 3396 C C . THR A 1 433 ? -7.856 -31.203 36.516 1.00 58.54 433 THR D C 1
ATOM 3397 O O . THR A 1 433 ? -6.654 -30.952 36.646 1.00 56.27 433 THR D O 1
ATOM 3401 N N . GLY A 1 434 ? -8.372 -31.596 35.345 1.00 60.58 434 GLY D N 1
ATOM 3402 C CA . GLY A 1 434 ? -7.545 -31.928 34.201 1.00 58.44 434 GLY D CA 1
ATOM 3403 C C . GLY A 1 434 ? -6.760 -33.221 34.412 1.00 57.80 434 GLY D C 1
ATOM 3404 O O . GLY A 1 434 ? -5.735 -33.405 33.769 1.00 59.02 434 GLY D O 1
ATOM 3405 N N . ASP A 1 435 ? -7.245 -34.109 35.291 1.00 57.48 435 ASP D N 1
ATOM 3406 C CA . ASP A 1 435 ? -6.713 -35.447 35.461 1.00 57.18 435 ASP D CA 1
ATOM 3407 C C . ASP A 1 435 ? -7.756 -36.459 35.003 1.00 58.87 435 ASP D C 1
ATOM 3408 O O . ASP A 1 435 ? -8.967 -36.198 35.033 1.00 59.94 435 ASP D O 1
ATOM 3413 N N . LYS A 1 436 ? -7.260 -37.608 34.554 1.00 59.83 436 LYS D N 1
ATOM 3414 C CA . LYS A 1 436 ? -8.126 -38.646 34.028 1.00 62.46 436 LYS D CA 1
ATOM 3415 C C . LYS A 1 436 ? -7.894 -39.906 34.843 1.00 61.11 436 LYS D C 1
ATOM 3416 O O . LYS A 1 436 ? -6.773 -40.158 35.303 1.00 59.33 436 LYS D O 1
ATOM 3422 N N . ALA A 1 437 ? -8.978 -40.667 34.995 1.00 61.88 437 ALA D N 1
ATOM 3423 C CA . ALA A 1 437 ? -8.984 -41.816 35.878 1.00 63.22 437 ALA D CA 1
ATOM 3424 C C . ALA A 1 437 ? -10.096 -42.763 35.489 1.00 64.82 437 ALA D C 1
ATOM 3425 O O . ALA A 1 437 ? -10.967 -42.375 34.744 1.00 65.93 437 ALA D O 1
ATOM 3427 N N . TYR A 1 438 ? -10.064 -43.981 36.031 1.00 65.93 438 TYR D N 1
ATOM 3428 C CA . TYR A 1 438 ? -11.230 -44.852 36.090 1.00 68.56 438 TYR D CA 1
ATOM 3429 C C . TYR A 1 438 ? -11.431 -45.337 37.534 1.00 69.73 438 TYR D C 1
ATOM 3430 O O . TYR A 1 438 ? -10.503 -45.245 38.330 1.00 69.12 438 TYR D O 1
ATOM 3439 N N . PHE A 1 439 ? -12.643 -45.789 37.894 1.00 71.78 439 PHE D N 1
ATOM 3440 C CA . PHE A 1 439 ? -12.880 -46.401 39.197 1.00 73.51 439 PHE D CA 1
ATOM 3441 C C . PHE A 1 439 ? -13.254 -47.861 38.966 1.00 76.55 439 PHE D C 1
ATOM 3442 O O . PHE A 1 439 ? -13.549 -48.233 37.839 1.00 76.92 439 PHE D O 1
ATOM 3450 N N . ASP A 1 440 ? -13.229 -48.667 40.046 1.00 79.21 440 ASP D N 1
ATOM 3451 C CA . ASP A 1 440 ? -13.539 -50.086 39.972 1.00 82.35 440 ASP D CA 1
ATOM 3452 C C . ASP A 1 440 ? -14.860 -50.353 40.693 1.00 85.21 440 ASP D C 1
ATOM 3453 O O . ASP A 1 440 ? -15.625 -49.442 41.004 1.00 84.95 440 ASP D O 1
ATOM 3458 N N . GLU A 1 441 ? -15.111 -51.637 40.963 1.00 88.55 441 GLU D N 1
ATOM 3459 C CA . GLU A 1 441 ? -16.415 -52.106 41.417 1.00 92.29 441 GLU D CA 1
ATOM 3460 C C . GLU A 1 441 ? -16.609 -51.771 42.898 1.00 91.62 441 GLU D C 1
ATOM 3461 O O . GLU A 1 441 ? -17.726 -51.844 43.407 1.00 92.75 441 GLU D O 1
ATOM 3467 N N . GLU A 1 442 ? -15.503 -51.443 43.585 1.00 90.32 442 GLU D N 1
ATOM 3468 C CA . GLU A 1 442 ? -15.523 -51.034 44.983 1.00 89.56 442 GLU D CA 1
ATOM 3469 C C . GLU A 1 442 ? -15.213 -49.537 45.129 1.00 85.07 442 GLU D C 1
ATOM 3470 O O . GLU A 1 442 ? -15.007 -49.064 46.242 1.00 84.53 442 GLU D O 1
ATOM 3476 N N . GLY A 1 443 ? -15.191 -48.781 44.023 1.00 81.98 443 GLY D N 1
ATOM 3477 C CA . GLY A 1 443 ? -15.107 -47.329 44.084 1.00 78.44 443 GLY D CA 1
ATOM 3478 C C . GLY A 1 443 ? -13.683 -46.839 44.307 1.00 75.18 443 GLY D C 1
ATOM 3479 O O . GLY A 1 443 ? -13.478 -45.704 44.730 1.00 72.50 443 GLY D O 1
ATOM 3480 N N . TYR A 1 444 ? -12.698 -47.700 44.028 1.00 74.99 444 TYR D N 1
ATOM 3481 C CA . TYR A 1 444 ? -11.298 -47.304 44.089 1.00 72.11 444 TYR D CA 1
ATOM 3482 C C . TYR A 1 444 ? -10.899 -46.637 42.775 1.00 70.74 444 TYR D C 1
ATOM 3483 O O . TYR A 1 444 ? -11.157 -47.165 41.695 1.00 70.61 444 TYR D O 1
ATOM 3492 N N . PHE A 1 445 ? -10.214 -45.494 42.894 1.00 68.26 445 PHE D N 1
ATOM 3493 C CA . PHE A 1 445 ? -9.859 -44.685 41.745 1.00 66.64 445 PHE D CA 1
ATOM 3494 C C . PHE A 1 445 ? -8.442 -45.038 41.290 1.00 65.81 445 PHE D C 1
ATOM 3495 O O . PHE A 1 445 ? -7.535 -45.268 42.099 1.00 65.22 445 PHE D O 1
ATOM 3503 N N . TYR A 1 446 ? -8.275 -45.070 39.959 1.00 65.31 446 TYR D N 1
ATOM 3504 C CA . TYR A 1 446 ? -7.002 -45.341 39.310 1.00 64.28 446 TYR D CA 1
ATOM 3505 C C . TYR A 1 446 ? -6.614 -44.211 38.359 1.00 62.55 446 TYR D C 1
ATOM 3506 O O . TYR A 1 446 ? -7.321 -43.956 37.403 1.00 62.46 446 TYR D O 1
ATOM 3515 N N . PHE A 1 447 ? -5.479 -43.550 38.658 1.00 61.45 447 PHE D N 1
ATOM 3516 C CA . PHE A 1 447 ? -4.934 -42.475 37.849 1.00 60.30 447 PHE D CA 1
ATOM 3517 C C . PHE A 1 447 ? -4.459 -42.999 36.503 1.00 61.60 447 PHE D C 1
ATOM 3518 O O . PHE A 1 447 ? -3.738 -43.990 36.454 1.00 62.48 447 PHE D O 1
ATOM 3526 N N . VAL A 1 448 ? -4.844 -42.292 35.434 1.00 61.76 448 VAL D N 1
ATOM 3527 C CA . VAL A 1 448 ? -4.487 -42.686 34.079 1.00 62.31 448 VAL D CA 1
ATOM 3528 C C . VAL A 1 448 ? -3.411 -41.732 33.547 1.00 60.77 448 VAL D C 1
ATOM 3529 O O . VAL A 1 448 ? -2.385 -42.170 33.036 1.00 58.84 448 VAL D O 1
ATOM 3533 N N . GLY A 1 449 ? -3.668 -40.426 33.678 1.00 60.53 449 GLY D N 1
ATOM 3534 C CA . GLY A 1 449 ? -2.711 -39.376 33.379 1.00 58.88 449 GLY D CA 1
ATOM 3535 C C . GLY A 1 449 ? -3.422 -38.029 33.215 1.00 59.10 449 GLY D C 1
ATOM 3536 O O . GLY A 1 449 ? -4.584 -37.833 33.594 1.00 59.85 449 GLY D O 1
ATOM 3537 N N . ARG A 1 450 ? -2.710 -37.103 32.585 1.00 58.27 450 ARG D N 1
ATOM 3538 C CA . ARG A 1 450 ? -3.232 -35.781 32.298 1.00 57.77 450 ARG D CA 1
ATOM 3539 C C . ARG A 1 450 ? -4.054 -35.793 31.002 1.00 58.66 450 ARG D C 1
ATOM 3540 O O . ARG A 1 450 ? -3.698 -36.455 30.028 1.00 59.04 450 ARG D O 1
ATOM 3548 N N . GLY A 1 451 ? -5.181 -35.067 30.989 1.00 59.11 451 GLY D N 1
ATOM 3549 C CA . GLY A 1 451 ? -5.878 -34.753 29.755 1.00 59.71 451 GLY D CA 1
ATOM 3550 C C . GLY A 1 451 ? -5.255 -33.511 29.125 1.00 59.99 451 GLY D C 1
ATOM 3551 O O . GLY A 1 451 ? -5.581 -33.136 28.007 1.00 62.64 451 GLY D O 1
ATOM 3552 N N . ASP A 1 452 ? -4.403 -32.845 29.906 1.00 59.51 452 ASP D N 1
ATOM 3553 C CA . ASP A 1 452 ? -3.627 -31.681 29.520 1.00 58.28 452 ASP D CA 1
ATOM 3554 C C . ASP A 1 452 ? -2.346 -32.085 28.812 1.00 55.47 452 ASP D C 1
ATOM 3555 O O . ASP A 1 452 ? -2.047 -33.279 28.655 1.00 54.09 452 ASP D O 1
ATOM 3560 N N . ASP A 1 453 ? -1.553 -31.040 28.530 1.00 53.46 453 ASP D N 1
ATOM 3561 C CA . ASP A 1 453 ? -0.157 -31.193 28.157 1.00 53.40 453 ASP D CA 1
ATOM 3562 C C . ASP A 1 453 ? 0.762 -30.829 29.323 1.00 52.56 453 ASP D C 1
ATOM 3563 O O . ASP A 1 453 ? 1.930 -30.494 29.131 1.00 52.65 453 ASP D O 1
ATOM 3568 N N . VAL A 1 454 ? 0.251 -30.878 30.536 1.00 53.45 454 VAL D N 1
ATOM 3569 C CA . VAL A 1 454 ? 1.067 -30.471 31.665 1.00 52.72 454 VAL D CA 1
ATOM 3570 C C . VAL A 1 454 ? 1.907 -31.680 32.037 1.00 52.60 454 VAL D C 1
ATOM 3571 O O . VAL A 1 454 ? 1.488 -32.825 31.874 1.00 53.43 454 VAL D O 1
ATOM 3575 N N . ILE A 1 455 ? 3.122 -31.388 32.499 1.00 52.54 455 ILE D N 1
ATOM 3576 C CA . ILE A 1 455 ? 4.150 -32.394 32.658 1.00 52.31 455 ILE D CA 1
ATOM 3577 C C . ILE A 1 455 ? 4.484 -32.503 34.135 1.00 53.01 455 ILE D C 1
ATOM 3578 O O . ILE A 1 455 ? 4.378 -31.501 34.852 1.00 51.94 455 ILE D O 1
ATOM 3583 N N . LYS A 1 456 ? 4.849 -33.724 34.569 1.00 55.16 456 LYS D N 1
ATOM 3584 C CA . LYS A 1 456 ? 5.366 -33.907 35.909 1.00 56.44 456 LYS D CA 1
ATOM 3585 C C . LYS A 1 456 ? 6.679 -34.685 35.887 1.00 56.60 456 LYS D C 1
ATOM 3586 O O . LYS A 1 456 ? 6.688 -35.906 35.962 1.00 55.92 456 LYS D O 1
ATOM 3592 N N . THR A 1 457 ? 7.788 -33.936 35.821 1.00 58.87 457 THR D N 1
ATOM 3593 C CA . THR A 1 457 ? 9.134 -34.464 35.978 1.00 60.80 457 THR D CA 1
ATOM 3594 C C . THR A 1 457 ? 9.491 -34.347 37.444 1.00 62.70 457 THR D C 1
ATOM 3595 O O . THR A 1 457 ? 9.538 -33.222 37.905 1.00 62.48 457 THR D O 1
ATOM 3599 N N . SER A 1 458 ? 9.856 -35.462 38.106 1.00 64.11 458 SER D N 1
ATOM 3600 C CA . SER A 1 458 ? 10.460 -35.415 39.437 1.00 62.98 458 SER D CA 1
ATOM 3601 C C . SER A 1 458 ? 9.541 -34.702 40.431 1.00 66.56 458 SER D C 1
ATOM 3602 O O . SER A 1 458 ? 10.015 -33.938 41.288 1.00 71.29 458 SER D O 1
ATOM 3605 N N . ASP A 1 459 ? 8.230 -34.974 40.328 1.00 65.11 459 ASP D N 1
ATOM 3606 C CA . ASP A 1 459 ? 7.230 -34.364 41.197 1.00 65.70 459 ASP D CA 1
ATOM 3607 C C . ASP A 1 459 ? 7.260 -32.830 41.097 1.00 64.08 459 ASP D C 1
ATOM 3608 O O . ASP A 1 459 ? 7.035 -32.120 42.088 1.00 67.68 459 ASP D O 1
ATOM 3613 N N . TYR A 1 460 ? 7.497 -32.335 39.879 1.00 59.39 460 TYR D N 1
ATOM 3614 C CA . TYR A 1 460 ? 7.357 -30.926 39.597 1.00 56.05 460 TYR D CA 1
ATOM 3615 C C . TYR A 1 460 ? 6.434 -30.756 38.404 1.00 53.09 460 TYR D C 1
ATOM 3616 O O . TYR A 1 460 ? 6.660 -31.329 37.343 1.00 51.63 460 TYR D O 1
ATOM 3625 N N . ARG A 1 461 ? 5.411 -29.947 38.645 1.00 51.16 461 ARG D N 1
ATOM 3626 C CA . ARG A 1 461 ? 4.448 -29.564 37.633 1.00 51.12 461 ARG D CA 1
ATOM 3627 C C . ARG A 1 461 ? 5.125 -28.576 36.694 1.00 50.72 461 ARG D C 1
ATOM 3628 O O . ARG A 1 461 ? 5.755 -27.619 37.154 1.00 51.03 461 ARG D O 1
ATOM 3636 N N . VAL A 1 462 ? 5.003 -28.850 35.384 1.00 50.85 462 VAL D N 1
ATOM 3637 C CA . VAL A 1 462 ? 5.700 -28.073 34.372 1.00 49.70 462 VAL D CA 1
ATOM 3638 C C . VAL A 1 462 ? 4.715 -27.670 33.285 1.00 48.67 462 VAL D C 1
ATOM 3639 O O . VAL A 1 462 ? 4.046 -28.551 32.752 1.00 48.07 462 VAL D O 1
ATOM 3643 N N . GLY A 1 463 ? 4.697 -26.358 32.975 1.00 48.74 463 GLY D N 1
ATOM 3644 C CA . GLY A 1 463 ? 3.886 -25.796 31.905 1.00 50.61 463 GLY D CA 1
ATOM 3645 C C . GLY A 1 463 ? 4.621 -25.754 30.551 1.00 51.96 463 GLY D C 1
ATOM 3646 O O . GLY A 1 463 ? 5.736 -25.245 30.480 1.00 52.89 463 GLY D O 1
ATOM 3647 N N . PRO A 1 464 ? 4.070 -26.300 29.428 1.00 52.68 464 PRO D N 1
ATOM 3648 C CA . PRO A 1 464 ? 4.794 -26.293 28.149 1.00 52.10 464 PRO D CA 1
ATOM 3649 C C . PRO A 1 464 ? 5.209 -24.911 27.655 1.00 50.75 464 PRO D C 1
ATOM 3650 O O . PRO A 1 464 ? 6.387 -24.715 27.330 1.00 51.44 464 PRO D O 1
ATOM 3654 N N . PHE A 1 465 ? 4.242 -23.984 27.602 1.00 49.85 465 PHE D N 1
ATOM 3655 C CA . PHE A 1 465 ? 4.460 -22.666 27.034 1.00 49.98 465 PHE D CA 1
ATOM 3656 C C . PHE A 1 465 ? 5.628 -21.959 27.707 1.00 50.53 465 PHE D C 1
ATOM 3657 O O . PHE A 1 465 ? 6.407 -21.261 27.075 1.00 50.73 465 PHE D O 1
ATOM 3665 N N . GLU A 1 466 ? 5.756 -22.172 28.987 1.00 51.69 466 GLU D N 1
ATOM 3666 C CA . GLU A 1 466 ? 6.803 -21.520 29.743 1.00 53.07 466 GLU D CA 1
ATOM 3667 C C . GLU A 1 466 ? 8.193 -21.912 29.242 1.00 50.84 466 GLU D C 1
ATOM 3668 O O . GLU A 1 466 ? 9.065 -21.037 29.188 1.00 51.81 466 GLU D O 1
ATOM 3674 N N . VAL A 1 467 ? 8.383 -23.199 28.885 1.00 48.47 467 VAL D N 1
ATOM 3675 C CA . VAL A 1 467 ? 9.651 -23.702 28.341 1.00 47.60 467 VAL D CA 1
ATOM 3676 C C . VAL A 1 467 ? 9.809 -23.312 26.855 1.00 47.56 467 VAL D C 1
ATOM 3677 O O . VAL A 1 467 ? 10.891 -22.913 26.387 1.00 47.35 467 VAL D O 1
ATOM 3681 N N . GLU A 1 468 ? 8.714 -23.458 26.099 1.00 47.26 468 GLU D N 1
ATOM 3682 C CA . GLU A 1 468 ? 8.657 -23.007 24.730 1.00 47.89 468 GLU D CA 1
ATOM 3683 C C . GLU A 1 468 ? 9.010 -21.525 24.625 1.00 48.58 468 GLU D C 1
ATOM 3684 O O . GLU A 1 468 ? 9.738 -21.153 23.711 1.00 49.54 468 GLU D O 1
ATOM 3690 N N . SER A 1 469 ? 8.487 -20.689 25.538 1.00 48.46 469 SER D N 1
ATOM 3691 C CA . SER A 1 469 ? 8.763 -19.256 25.579 1.00 48.82 469 SER D CA 1
ATOM 3692 C C . SER A 1 469 ? 10.245 -19.010 25.720 1.00 49.00 469 SER D C 1
ATOM 3693 O O . SER A 1 469 ? 10.807 -18.234 24.958 1.00 50.04 469 SER D O 1
ATOM 3696 N N . ALA A 1 470 ? 10.832 -19.628 26.752 1.00 48.51 470 ALA D N 1
ATOM 3697 C CA . ALA A 1 470 ? 12.234 -19.439 27.067 1.00 48.65 470 ALA D CA 1
ATOM 3698 C C . ALA A 1 470 ? 13.089 -19.898 25.898 1.00 48.31 470 ALA D C 1
ATOM 3699 O O . ALA A 1 470 ? 14.170 -19.362 25.701 1.00 48.95 470 ALA D O 1
ATOM 3701 N N . LEU A 1 471 ? 12.621 -20.915 25.174 1.00 47.58 471 LEU D N 1
ATOM 3702 C CA . LEU A 1 471 ? 13.336 -21.405 24.007 1.00 47.78 471 LEU D CA 1
ATOM 3703 C C . LEU A 1 471 ? 13.359 -20.359 22.875 1.00 49.20 471 LEU D C 1
ATOM 3704 O O . LEU A 1 471 ? 14.369 -20.242 22.195 1.00 50.27 471 LEU D O 1
ATOM 3709 N N . LEU A 1 472 ? 12.280 -19.599 22.653 1.00 50.02 472 LEU D N 1
ATOM 3710 C CA . LEU A 1 472 ? 12.231 -18.616 21.574 1.00 52.23 472 LEU D CA 1
ATOM 3711 C C . LEU A 1 472 ? 13.156 -17.436 21.876 1.00 54.21 472 LEU D C 1
ATOM 3712 O O . LEU A 1 472 ? 13.418 -16.604 21.012 1.00 55.85 472 LEU D O 1
ATOM 3717 N N . GLU A 1 473 ? 13.657 -17.367 23.106 1.00 54.93 473 GLU D N 1
ATOM 3718 C CA . GLU A 1 473 ? 14.638 -16.372 23.492 1.00 57.24 473 GLU D CA 1
ATOM 3719 C C . GLU A 1 473 ? 15.969 -16.598 22.782 1.00 57.76 473 GLU D C 1
ATOM 3720 O O . GLU A 1 473 ? 16.821 -15.709 22.761 1.00 59.08 473 GLU D O 1
ATOM 3726 N N . HIS A 1 474 ? 16.199 -17.830 22.316 1.00 57.45 474 HIS D N 1
ATOM 3727 C CA . HIS A 1 474 ? 17.458 -18.136 21.654 1.00 58.92 474 HIS D CA 1
ATOM 3728 C C . HIS A 1 474 ? 17.341 -17.703 20.196 1.00 60.63 474 HIS D C 1
ATOM 3729 O O . HIS A 1 474 ? 16.355 -18.061 19.525 1.00 65.01 474 HIS D O 1
ATOM 3736 N N . PRO A 1 475 ? 18.305 -16.902 19.678 1.00 60.16 475 PRO D N 1
ATOM 3737 C CA . PRO A 1 475 ? 18.228 -16.415 18.294 1.00 60.31 475 PRO D CA 1
ATOM 3738 C C . PRO A 1 475 ? 17.959 -17.476 17.225 1.00 59.25 475 PRO D C 1
ATOM 3739 O O . PRO A 1 475 ? 17.378 -17.159 16.204 1.00 60.20 475 PRO D O 1
ATOM 3743 N N . ALA A 1 476 ? 18.322 -18.731 17.490 1.00 58.29 476 ALA D N 1
ATOM 3744 C CA . ALA A 1 476 ? 18.273 -19.812 16.512 1.00 58.13 476 ALA D CA 1
ATOM 3745 C C . ALA A 1 476 ? 16.893 -20.431 16.385 1.00 56.39 476 ALA D C 1
ATOM 3746 O O . ALA A 1 476 ? 16.642 -21.123 15.387 1.00 55.96 476 ALA D O 1
ATOM 3748 N N . VAL A 1 477 ? 16.071 -20.239 17.436 1.00 54.85 477 VAL D N 1
ATOM 3749 C CA . VAL A 1 477 ? 14.822 -20.962 17.635 1.00 53.41 477 VAL D CA 1
ATOM 3750 C C . VAL A 1 477 ? 13.686 -20.145 17.030 1.00 53.52 477 VAL D C 1
ATOM 3751 O O . VAL A 1 477 ? 13.500 -18.966 17.387 1.00 53.75 477 VAL D O 1
ATOM 3755 N N . ALA A 1 478 ? 12.979 -20.828 16.107 1.00 53.22 478 ALA D N 1
ATOM 3756 C CA . ALA A 1 478 ? 11.863 -20.301 15.343 1.00 53.19 478 ALA D CA 1
ATOM 3757 C C . ALA A 1 478 ? 10.556 -20.772 15.973 1.00 52.19 478 ALA D C 1
ATOM 3758 O O . ALA A 1 478 ? 9.649 -20.007 16.217 1.00 52.84 478 ALA D O 1
ATOM 3760 N N . GLU A 1 479 ? 10.479 -22.082 16.224 1.00 50.98 479 GLU D N 1
ATOM 3761 C CA . GLU A 1 479 ? 9.356 -22.744 16.855 1.00 49.45 479 GLU D CA 1
ATOM 3762 C C . GLU A 1 479 ? 9.858 -23.777 17.868 1.00 48.07 479 GLU D C 1
ATOM 3763 O O . GLU A 1 479 ? 10.959 -24.314 17.731 1.00 47.77 479 GLU D O 1
ATOM 3769 N N . ALA A 1 480 ? 8.990 -24.097 18.833 1.00 47.51 480 ALA D N 1
ATOM 3770 C CA . ALA A 1 480 ? 9.276 -25.056 19.899 1.00 46.71 480 ALA D CA 1
ATOM 3771 C C . ALA A 1 480 ? 7.992 -25.723 20.403 1.00 45.88 480 ALA D C 1
ATOM 3772 O O . ALA A 1 480 ? 6.975 -25.067 20.595 1.00 45.46 480 ALA D O 1
ATOM 3774 N N . ALA A 1 481 ? 8.065 -27.037 20.634 1.00 45.47 481 ALA D N 1
ATOM 3775 C CA . ALA A 1 481 ? 6.980 -27.756 21.273 1.00 45.45 481 ALA D CA 1
ATOM 3776 C C . ALA A 1 481 ? 7.547 -28.669 22.355 1.00 45.23 481 ALA D C 1
ATOM 3777 O O . ALA A 1 481 ? 8.391 -29.513 22.024 1.00 45.25 481 ALA D O 1
ATOM 3779 N N . VAL A 1 482 ? 7.091 -28.460 23.622 1.00 44.70 482 VAL D N 1
ATOM 3780 C CA . VAL A 1 482 ? 7.630 -29.173 24.773 1.00 44.33 482 VAL D CA 1
ATOM 3781 C C . VAL A 1 482 ? 6.611 -30.196 25.261 1.00 44.54 482 VAL D C 1
ATOM 3782 O O . VAL A 1 482 ? 5.463 -29.848 25.533 1.00 44.86 482 VAL D O 1
ATOM 3786 N N . VAL A 1 483 ? 7.036 -31.468 25.303 1.00 44.90 483 VAL D N 1
ATOM 3787 C CA . VAL A 1 483 ? 6.201 -32.562 25.760 1.00 45.52 483 VAL D CA 1
ATOM 3788 C C . VAL A 1 483 ? 7.001 -33.375 26.760 1.00 46.02 483 VAL D C 1
ATOM 3789 O O . VAL A 1 483 ? 8.213 -33.216 26.856 1.00 46.51 483 VAL D O 1
ATOM 3793 N N . GLY A 1 484 ? 6.284 -34.196 27.538 1.00 46.24 484 GLY D N 1
ATOM 3794 C CA . GLY A 1 484 ? 6.913 -35.083 28.494 1.00 45.70 484 GLY D CA 1
ATOM 3795 C C . GLY A 1 484 ? 6.965 -36.493 27.953 1.00 46.34 484 GLY D C 1
ATOM 3796 O O . GLY A 1 484 ? 6.015 -36.992 27.370 1.00 46.69 484 GLY D O 1
ATOM 3797 N N . VAL A 1 485 ? 8.092 -37.136 28.169 1.00 46.84 485 VAL D N 1
ATOM 3798 C CA . VAL A 1 485 ? 8.257 -38.491 27.691 1.00 48.72 485 VAL D CA 1
ATOM 3799 C C . VAL A 1 485 ? 8.494 -39.400 28.877 1.00 49.72 485 VAL D C 1
ATOM 3800 O O . VAL A 1 485 ? 9.276 -39.089 29.780 1.00 49.17 485 VAL D O 1
ATOM 3804 N N . PRO A 1 486 ? 7.824 -40.559 28.906 1.00 51.44 486 PRO D N 1
ATOM 3805 C CA . PRO A 1 486 ? 8.093 -41.577 29.928 1.00 52.63 486 PRO D CA 1
ATOM 3806 C C . PRO A 1 486 ? 9.560 -41.795 30.297 1.00 54.08 486 PRO D C 1
ATOM 3807 O O . PRO A 1 486 ? 10.433 -41.905 29.460 1.00 54.76 486 PRO D O 1
ATOM 3811 N N . ASP A 1 487 ? 9.820 -41.780 31.604 1.00 55.97 487 ASP D N 1
ATOM 3812 C CA . ASP A 1 487 ? 11.108 -42.084 32.193 1.00 56.92 487 ASP D CA 1
ATOM 3813 C C . ASP A 1 487 ? 10.807 -42.675 33.563 1.00 57.39 487 ASP D C 1
ATOM 3814 O O . ASP A 1 487 ? 10.177 -42.024 34.378 1.00 56.57 487 ASP D O 1
ATOM 3819 N N . THR A 1 488 ? 11.305 -43.885 33.820 1.00 59.08 488 THR D N 1
ATOM 3820 C CA . THR A 1 488 ? 11.006 -44.642 35.025 1.00 59.47 488 THR D CA 1
ATOM 3821 C C . THR A 1 488 ? 11.359 -43.862 36.306 1.00 58.36 488 THR D C 1
ATOM 3822 O O . THR A 1 488 ? 10.591 -43.939 37.249 1.00 57.24 488 THR D O 1
ATOM 3826 N N . VAL A 1 489 ? 12.474 -43.102 36.284 1.00 57.28 489 VAL D N 1
ATOM 3827 C CA . VAL A 1 489 ? 13.001 -42.404 37.445 1.00 56.28 489 VAL D CA 1
ATOM 3828 C C . VAL A 1 489 ? 12.273 -41.083 37.658 1.00 55.14 489 VAL D C 1
ATOM 3829 O O . VAL A 1 489 ? 11.893 -40.801 38.786 1.00 54.11 489 VAL D O 1
ATOM 3833 N N . ARG A 1 490 ? 12.113 -40.257 36.604 1.00 55.56 490 ARG D N 1
ATOM 3834 C CA . ARG A 1 490 ? 11.502 -38.939 36.794 1.00 54.73 490 ARG D CA 1
ATOM 3835 C C . ARG A 1 490 ? 10.038 -38.913 36.372 1.00 52.74 490 ARG D C 1
ATOM 3836 O O . ARG A 1 490 ? 9.469 -37.836 36.296 1.00 51.43 490 ARG D O 1
ATOM 3844 N N . TRP A 1 491 ? 9.438 -40.096 36.129 1.00 52.52 491 TRP D N 1
ATOM 3845 C CA . TRP A 1 491 ? 8.080 -40.234 35.628 1.00 52.73 491 TRP D CA 1
ATOM 3846 C C . TRP A 1 491 ? 8.001 -39.716 34.186 1.00 52.28 491 TRP D C 1
ATOM 3847 O O . TRP A 1 491 ? 7.687 -40.476 33.282 1.00 52.68 491 TRP D O 1
ATOM 3858 N N . GLN A 1 492 ? 8.240 -38.412 33.989 1.00 50.74 492 GLN D N 1
ATOM 3859 C CA . GLN A 1 492 ? 8.302 -37.819 32.669 1.00 50.30 492 GLN D CA 1
ATOM 3860 C C . GLN A 1 492 ? 9.599 -37.014 32.506 1.00 51.09 492 GLN D C 1
ATOM 3861 O O . GLN A 1 492 ? 10.105 -36.478 33.484 1.00 51.09 492 GLN D O 1
ATOM 3867 N N . LEU A 1 493 ? 10.122 -36.958 31.272 1.00 52.06 493 LEU D N 1
ATOM 3868 C CA . LEU A 1 493 ? 11.214 -36.088 30.885 1.00 52.25 493 LEU D CA 1
ATOM 3869 C C . LEU A 1 493 ? 10.708 -34.987 29.977 1.00 51.63 493 LEU D C 1
ATOM 3870 O O . LEU A 1 493 ? 9.933 -35.257 29.055 1.00 51.66 493 LEU D O 1
ATOM 3875 N N . VAL A 1 494 ? 11.223 -33.771 30.199 1.00 49.82 494 VAL D N 1
ATOM 3876 C CA . VAL A 1 494 ? 10.958 -32.631 29.330 1.00 48.11 494 VAL D CA 1
ATOM 3877 C C . VAL A 1 494 ? 11.775 -32.795 28.066 1.00 47.75 494 VAL D C 1
ATOM 3878 O O . VAL A 1 494 ? 12.994 -32.752 28.154 1.00 48.13 494 VAL D O 1
ATOM 3882 N N . LYS A 1 495 ? 11.087 -32.985 26.928 1.00 47.93 495 LYS D N 1
ATOM 3883 C CA . LYS A 1 495 ? 11.706 -32.980 25.596 1.00 47.76 495 LYS D CA 1
ATOM 3884 C C . LYS A 1 495 ? 11.213 -31.760 24.817 1.00 46.52 495 LYS D C 1
ATOM 3885 O O . LYS A 1 495 ? 10.034 -31.401 24.927 1.00 46.19 495 LYS D O 1
ATOM 3891 N N . ALA A 1 496 ? 12.120 -31.136 24.043 1.00 45.70 496 ALA D N 1
ATOM 3892 C CA . ALA A 1 496 ? 11.755 -30.048 23.156 1.00 45.30 496 ALA D CA 1
ATOM 3893 C C . ALA A 1 496 ? 11.961 -30.465 21.696 1.00 45.77 496 ALA D C 1
ATOM 3894 O O . ALA A 1 496 ? 13.000 -31.006 21.333 1.00 46.04 496 ALA D O 1
ATOM 3896 N N . TYR A 1 497 ? 10.920 -30.234 20.875 1.00 45.70 497 TYR D N 1
ATOM 3897 C CA . TYR A 1 497 ? 11.025 -30.200 19.428 1.00 45.90 497 TYR D CA 1
ATOM 3898 C C . TYR A 1 497 ? 11.318 -28.748 19.059 1.00 46.02 497 TYR D C 1
ATOM 3899 O O . TYR A 1 497 ? 10.594 -27.856 19.487 1.00 45.64 497 TYR D O 1
ATOM 3908 N N . ILE A 1 498 ? 12.416 -28.539 18.307 1.00 46.85 498 ILE D N 1
ATOM 3909 C CA . ILE A 1 498 ? 12.766 -27.231 17.781 1.00 47.33 498 ILE D CA 1
ATOM 3910 C C . ILE A 1 498 ? 12.862 -27.230 16.234 1.00 47.88 498 ILE D C 1
ATOM 3911 O O . ILE A 1 498 ? 13.474 -28.078 15.594 1.00 47.05 498 ILE D O 1
ATOM 3916 N N . VAL A 1 499 ? 12.137 -26.262 15.667 1.00 48.35 499 VAL D N 1
ATOM 3917 C CA . VAL A 1 499 ? 12.285 -25.803 14.310 1.00 49.88 499 VAL D CA 1
ATOM 3918 C C . VAL A 1 499 ? 13.269 -24.648 14.332 1.00 50.28 499 VAL D C 1
ATOM 3919 O O . VAL A 1 499 ? 13.163 -23.726 15.151 1.00 45.53 499 VAL D O 1
ATOM 3923 N N . LEU A 1 500 ? 14.220 -24.722 13.377 1.00 52.17 500 LEU D N 1
ATOM 3924 C CA . LEU A 1 500 ? 15.321 -23.774 13.358 1.00 53.23 500 LEU D CA 1
ATOM 3925 C C . LEU A 1 500 ? 15.028 -22.649 12.383 1.00 55.05 500 LEU D C 1
ATOM 3926 O O . LEU A 1 500 ? 14.288 -22.841 11.428 1.00 55.08 500 LEU D O 1
ATOM 3931 N N . LYS A 1 501 ? 15.585 -21.472 12.674 1.00 56.88 501 LYS D N 1
ATOM 3932 C CA . LYS A 1 501 ? 15.540 -20.385 11.718 1.00 59.58 501 LYS D CA 1
ATOM 3933 C C . LYS A 1 501 ? 16.434 -20.732 10.544 1.00 62.15 501 LYS D C 1
ATOM 3934 O O . LYS A 1 501 ? 17.389 -21.486 10.675 1.00 61.97 501 LYS D O 1
ATOM 3940 N N . LYS A 1 502 ? 16.106 -20.162 9.392 1.00 66.10 502 LYS D N 1
ATOM 3941 C CA . LYS A 1 502 ? 16.965 -20.254 8.218 1.00 69.47 502 LYS D CA 1
ATOM 3942 C C . LYS A 1 502 ? 18.317 -19.617 8.552 1.00 67.56 502 LYS D C 1
ATOM 3943 O O . LYS A 1 502 ? 18.388 -18.503 9.083 1.00 67.28 502 LYS D O 1
ATOM 3949 N N . GLY A 1 503 ? 19.399 -20.359 8.327 1.00 65.92 503 GLY D N 1
ATOM 3950 C CA . GLY A 1 503 ? 20.711 -19.860 8.710 1.00 66.21 503 GLY D CA 1
ATOM 3951 C C . GLY A 1 503 ? 21.425 -20.783 9.691 1.00 64.98 503 GLY D C 1
ATOM 3952 O O . GLY A 1 503 ? 22.614 -21.025 9.541 1.00 66.07 503 GLY D O 1
ATOM 3953 N N . TYR A 1 504 ? 20.697 -21.304 10.683 1.00 62.74 504 TYR D N 1
ATOM 3954 C CA . TYR A 1 504 ? 21.249 -22.292 11.587 1.00 61.76 504 TYR D CA 1
ATOM 3955 C C . TYR A 1 504 ? 20.982 -23.702 11.074 1.00 61.76 504 TYR D C 1
ATOM 3956 O O . TYR A 1 504 ? 19.995 -23.929 10.391 1.00 62.59 504 TYR D O 1
ATOM 3965 N N . MET A 1 505 ? 21.878 -24.647 11.362 1.00 62.04 505 MET D N 1
ATOM 3966 C CA . MET A 1 505 ? 21.661 -26.055 11.035 1.00 61.91 505 MET D CA 1
ATOM 3967 C C . MET A 1 505 ? 21.697 -26.903 12.316 1.00 60.28 505 MET D C 1
ATOM 3968 O O . MET A 1 505 ? 22.380 -26.573 13.294 1.00 60.66 505 MET D O 1
ATOM 3973 N N . PRO A 1 506 ? 21.081 -28.109 12.301 1.00 58.28 506 PRO D N 1
ATOM 3974 C CA . PRO A 1 506 ? 21.029 -28.987 13.456 1.00 57.49 506 PRO D CA 1
ATOM 3975 C C . PRO A 1 506 ? 22.362 -29.623 13.848 1.00 58.74 506 PRO D C 1
ATOM 3976 O O . PRO A 1 506 ? 22.798 -30.578 13.211 1.00 59.04 506 PRO D O 1
ATOM 3980 N N . SER A 1 507 ? 22.951 -29.176 14.964 1.00 59.50 507 SER D N 1
ATOM 3981 C CA . SER A 1 507 ? 24.121 -29.850 15.528 1.00 60.65 507 SER D CA 1
ATOM 3982 C C . SER A 1 507 ? 23.915 -30.107 17.014 1.00 62.09 507 SER D C 1
ATOM 3983 O O . SER A 1 507 ? 23.181 -29.389 17.699 1.00 61.69 507 SER D O 1
ATOM 3986 N N . LYS A 1 508 ? 24.634 -31.100 17.512 1.00 64.55 508 LYS D N 1
ATOM 3987 C CA . LYS A 1 508 ? 24.669 -31.292 18.953 1.00 65.91 508 LYS D CA 1
ATOM 3988 C C . LYS A 1 508 ? 25.167 -30.017 19.642 1.00 63.60 508 LYS D C 1
ATOM 3989 O O . LYS A 1 508 ? 24.716 -29.682 20.722 1.00 61.18 508 LYS D O 1
ATOM 3995 N N . GLU A 1 509 ? 26.145 -29.324 19.048 1.00 63.16 509 GLU D N 1
ATOM 3996 C CA . GLU A 1 509 ? 26.765 -28.156 19.644 1.00 62.12 509 GLU D CA 1
ATOM 3997 C C . GLU A 1 509 ? 25.729 -27.045 19.763 1.00 60.54 509 GLU D C 1
ATOM 3998 O O . GLU A 1 509 ? 25.821 -26.224 20.674 1.00 61.54 509 GLU D O 1
ATOM 4004 N N . LEU A 1 510 ? 24.753 -27.031 18.854 1.00 58.47 510 LEU D N 1
ATOM 4005 C CA . LEU A 1 510 ? 23.703 -26.033 18.902 1.00 57.38 510 LEU D CA 1
ATOM 4006 C C . LEU A 1 510 ? 22.710 -26.391 20.013 1.00 56.67 510 LEU D C 1
ATOM 4007 O O . LEU A 1 510 ? 22.396 -25.565 20.876 1.00 55.33 510 LEU D O 1
ATOM 4012 N N . ALA A 1 511 ? 22.222 -27.633 19.955 1.00 56.75 511 ALA D N 1
ATOM 4013 C CA . ALA A 1 511 ? 21.369 -28.170 21.006 1.00 56.68 511 ALA D CA 1
ATOM 4014 C C . ALA A 1 511 ? 21.891 -27.816 22.415 1.00 56.51 511 ALA D C 1
ATOM 4015 O O . ALA A 1 511 ? 21.136 -27.311 23.236 1.00 54.51 511 ALA D O 1
ATOM 4017 N N . GLU A 1 512 ? 23.189 -28.067 22.674 1.00 58.61 512 GLU D N 1
ATOM 4018 C CA . GLU A 1 512 ? 23.869 -27.754 23.929 1.00 59.53 512 GLU D CA 1
ATOM 4019 C C . GLU A 1 512 ? 23.874 -26.257 24.196 1.00 57.18 512 GLU D C 1
ATOM 4020 O O . GLU A 1 512 ? 23.607 -25.826 25.306 1.00 55.83 512 GLU D O 1
ATOM 4026 N N . GLU A 1 513 ? 24.236 -25.458 23.192 1.00 56.54 513 GLU D N 1
ATOM 4027 C CA . GLU A 1 513 ? 24.332 -24.032 23.408 1.00 56.01 513 GLU D CA 1
ATOM 4028 C C . GLU A 1 513 ? 23.003 -23.501 23.910 1.00 55.78 513 GLU D C 1
ATOM 4029 O O . GLU A 1 513 ? 23.011 -22.659 24.808 1.00 56.02 513 GLU D O 1
ATOM 4035 N N . ILE A 1 514 ? 21.902 -24.025 23.322 1.00 55.99 514 ILE D N 1
ATOM 4036 C CA . ILE A 1 514 ? 20.527 -23.637 23.620 1.00 54.87 514 ILE D CA 1
ATOM 4037 C C . ILE A 1 514 ? 20.142 -24.119 25.013 1.00 54.21 514 ILE D C 1
ATOM 4038 O O . ILE A 1 514 ? 19.498 -23.404 25.772 1.00 54.24 514 ILE D O 1
ATOM 4043 N N . ARG A 1 515 ? 20.530 -25.345 25.344 1.00 54.69 515 ARG D N 1
ATOM 4044 C CA . ARG A 1 515 ? 20.283 -25.906 26.658 1.00 55.08 515 ARG D CA 1
ATOM 4045 C C . ARG A 1 515 ? 20.971 -25.086 27.749 1.00 54.40 515 ARG D C 1
ATOM 4046 O O . ARG A 1 515 ? 20.366 -24.813 28.779 1.00 52.72 515 ARG D O 1
ATOM 4054 N N . GLU A 1 516 ? 22.232 -24.704 27.529 1.00 55.05 516 GLU D N 1
ATOM 4055 C CA . GLU A 1 516 ? 22.967 -23.929 28.513 1.00 55.57 516 GLU D CA 1
ATOM 4056 C C . GLU A 1 516 ? 22.334 -22.554 28.692 1.00 55.52 516 GLU D C 1
ATOM 4057 O O . GLU A 1 516 ? 22.315 -22.017 29.806 1.00 57.39 516 GLU D O 1
ATOM 4063 N N . LYS A 1 517 ? 21.852 -21.965 27.601 1.00 54.64 517 LYS D N 1
ATOM 4064 C CA . LYS A 1 517 ? 21.063 -20.753 27.726 1.00 54.10 517 LYS D CA 1
ATOM 4065 C C . LYS A 1 517 ? 19.846 -20.998 28.614 1.00 52.43 517 LYS D C 1
ATOM 4066 O O . LYS A 1 517 ? 19.577 -20.229 29.542 1.00 51.89 517 LYS D O 1
ATOM 4072 N N . MET A 1 518 ? 19.102 -22.074 28.314 1.00 51.21 518 MET D N 1
ATOM 4073 C CA . MET A 1 518 ? 17.885 -22.381 29.064 1.00 50.04 518 MET D CA 1
ATOM 4074 C C . MET A 1 518 ? 18.187 -22.518 30.570 1.00 49.80 518 MET D C 1
ATOM 4075 O O . MET A 1 518 ? 17.333 -22.203 31.404 1.00 48.89 518 MET D O 1
ATOM 4080 N N . LYS A 1 519 ? 19.393 -22.989 30.933 1.00 49.68 519 LYS D N 1
ATOM 4081 C CA . LYS A 1 519 ? 19.778 -23.171 32.326 1.00 49.25 519 LYS D CA 1
ATOM 4082 C C . LYS A 1 519 ? 19.792 -21.852 33.109 1.00 49.42 519 LYS D C 1
ATOM 4083 O O . LYS A 1 519 ? 19.454 -21.847 34.292 1.00 48.84 519 LYS D O 1
ATOM 4089 N N . THR A 1 520 ? 20.128 -20.733 32.452 1.00 49.86 520 THR D N 1
ATOM 4090 C CA . THR A 1 520 ? 20.085 -19.425 33.094 1.00 49.77 520 THR D CA 1
ATOM 4091 C C . THR A 1 520 ? 18.656 -18.873 33.188 1.00 49.36 520 THR D C 1
ATOM 4092 O O . THR A 1 520 ? 18.410 -18.008 34.019 1.00 49.33 520 THR D O 1
ATOM 4096 N N . LEU A 1 521 ? 17.713 -19.366 32.369 1.00 49.18 521 LEU D N 1
ATOM 4097 C CA . LEU A 1 521 ? 16.349 -18.828 32.330 1.00 49.41 521 LEU D CA 1
ATOM 4098 C C . LEU A 1 521 ? 15.357 -19.682 33.109 1.00 49.28 521 LEU D C 1
ATOM 4099 O O . LEU A 1 521 ? 14.375 -19.150 33.621 1.00 50.28 521 LEU D O 1
ATOM 4104 N N . LEU A 1 522 ? 15.608 -20.998 33.171 1.00 49.10 522 LEU D N 1
ATOM 4105 C CA . LEU A 1 522 ? 14.643 -21.945 33.702 1.00 48.63 522 LEU D CA 1
ATOM 4106 C C . LEU A 1 522 ? 15.187 -22.652 34.945 1.00 48.61 522 LEU D C 1
ATOM 4107 O O . LEU A 1 522 ? 16.375 -22.997 35.070 1.00 48.47 522 LEU D O 1
ATOM 4112 N N . SER A 1 523 ? 14.250 -22.867 35.860 1.00 48.20 523 SER D N 1
ATOM 4113 C CA . SER A 1 523 ? 14.401 -23.892 36.859 1.00 48.85 523 SER D CA 1
ATOM 4114 C C . SER A 1 523 ? 14.958 -25.191 36.265 1.00 49.68 523 SER D C 1
ATOM 4115 O O . SER A 1 523 ? 14.490 -25.693 35.255 1.00 48.28 523 SER D O 1
ATOM 4118 N N . PRO A 1 524 ? 15.970 -25.808 36.921 1.00 51.92 524 PRO D N 1
ATOM 4119 C CA . PRO A 1 524 ? 16.543 -27.065 36.441 1.00 52.82 524 PRO D CA 1
ATOM 4120 C C . PRO A 1 524 ? 15.560 -28.125 35.948 1.00 53.38 524 PRO D C 1
ATOM 4121 O O . PRO A 1 524 ? 15.831 -28.811 34.975 1.00 54.59 524 PRO D O 1
ATOM 4125 N N . TYR A 1 525 ? 14.436 -28.292 36.640 1.00 54.50 525 TYR D N 1
ATOM 4126 C CA . TYR A 1 525 ? 13.536 -29.399 36.336 1.00 56.17 525 TYR D CA 1
ATOM 4127 C C . TYR A 1 525 ? 12.904 -29.140 34.970 1.00 53.18 525 TYR D C 1
ATOM 4128 O O . TYR A 1 525 ? 12.533 -30.070 34.259 1.00 52.50 525 TYR D O 1
ATOM 4137 N N . LYS A 1 526 ? 12.840 -27.864 34.600 1.00 50.83 526 LYS D N 1
ATOM 4138 C CA . LYS A 1 526 ? 12.237 -27.460 33.349 1.00 50.81 526 LYS D CA 1
ATOM 4139 C C . LYS A 1 526 ? 13.183 -27.518 32.139 1.00 50.51 526 LYS D C 1
ATOM 4140 O O . LYS A 1 526 ? 12.690 -27.496 31.011 1.00 49.45 526 LYS D O 1
ATOM 4146 N N . VAL A 1 527 ? 14.509 -27.562 32.368 1.00 49.68 527 VAL D N 1
ATOM 4147 C CA . VAL A 1 527 ? 15.497 -27.524 31.292 1.00 50.69 527 VAL D CA 1
ATOM 4148 C C . VAL A 1 527 ? 15.451 -28.845 30.512 1.00 50.51 527 VAL D C 1
ATOM 4149 O O . VAL A 1 527 ? 15.751 -29.905 31.066 1.00 52.74 527 VAL D O 1
ATOM 4153 N N . PRO A 1 528 ? 15.064 -28.839 29.216 1.00 48.71 528 PRO D N 1
ATOM 4154 C CA . PRO A 1 528 ? 14.833 -30.091 28.499 1.00 48.46 528 PRO D CA 1
ATOM 4155 C C . PRO A 1 528 ? 16.017 -31.036 28.623 1.00 48.92 528 PRO D C 1
ATOM 4156 O O . PRO A 1 528 ? 17.164 -30.620 28.446 1.00 49.48 528 PRO D O 1
ATOM 4160 N N . ARG A 1 529 ? 15.710 -32.296 28.925 1.00 49.18 529 ARG D N 1
ATOM 4161 C CA . ARG A 1 529 ? 16.694 -33.355 28.956 1.00 50.50 529 ARG D CA 1
ATOM 4162 C C . ARG A 1 529 ? 16.906 -33.894 27.548 1.00 51.34 529 ARG D C 1
ATOM 4163 O O . ARG A 1 529 ? 17.933 -34.539 27.302 1.00 53.01 529 ARG D O 1
ATOM 4171 N N . ILE A 1 530 ? 15.936 -33.648 26.647 1.00 50.22 530 ILE D N 1
ATOM 4172 C CA . ILE A 1 530 ? 16.116 -34.030 25.260 1.00 50.76 530 ILE D CA 1
ATOM 4173 C C . ILE A 1 530 ? 15.791 -32.843 24.350 1.00 50.99 530 ILE D C 1
ATOM 4174 O O . ILE A 1 530 ? 14.841 -32.111 24.657 1.00 51.43 530 ILE D O 1
ATOM 4179 N N . ILE A 1 531 ? 16.535 -32.698 23.222 1.00 50.31 531 ILE D N 1
ATOM 4180 C CA . ILE A 1 531 ? 16.250 -31.686 22.218 1.00 50.11 531 ILE D CA 1
ATOM 4181 C C . ILE A 1 531 ? 16.295 -32.343 20.830 1.00 51.72 531 ILE D C 1
ATOM 4182 O O . ILE A 1 531 ? 17.255 -33.019 20.504 1.00 54.02 531 ILE D O 1
ATOM 4187 N N . GLU A 1 532 ? 15.240 -32.183 20.019 1.00 50.94 532 GLU D N 1
ATOM 4188 C CA . GLU A 1 532 ? 15.187 -32.744 18.682 1.00 51.61 532 GLU D CA 1
ATOM 4189 C C . GLU A 1 532 ? 14.814 -31.610 17.724 1.00 51.37 532 GLU D C 1
ATOM 4190 O O . GLU A 1 532 ? 13.854 -30.865 17.981 1.00 49.91 532 GLU D O 1
ATOM 4196 N N . PHE A 1 533 ? 15.635 -31.469 16.661 1.00 51.78 533 PHE D N 1
ATOM 4197 C CA . PHE A 1 533 ? 15.403 -30.482 15.631 1.00 51.19 533 PHE D CA 1
ATOM 4198 C C . PHE A 1 533 ? 14.571 -31.163 14.565 1.00 45.86 533 PHE D C 1
ATOM 4199 O O . PHE A 1 533 ? 14.800 -32.327 14.220 1.00 46.40 533 PHE D O 1
ATOM 4207 N N . VAL A 1 534 ? 13.541 -30.434 14.167 1.00 45.74 534 VAL D N 1
ATOM 4208 C CA . VAL A 1 534 ? 12.628 -30.950 13.180 1.00 48.33 534 VAL D CA 1
ATOM 4209 C C . VAL A 1 534 ? 12.301 -29.829 12.199 1.00 48.97 534 VAL D C 1
ATOM 4210 O O . VAL A 1 534 ? 12.478 -28.642 12.488 1.00 48.67 534 VAL D O 1
ATOM 4214 N N . ASP A 1 535 ? 11.891 -30.236 11.000 1.00 50.30 535 ASP D N 1
ATOM 4215 C CA . ASP A 1 535 ? 11.608 -29.254 9.959 1.00 51.81 535 ASP D CA 1
ATOM 4216 C C . ASP A 1 535 ? 10.286 -28.537 10.244 1.00 52.03 535 ASP D C 1
ATOM 4217 O O . ASP A 1 535 ? 10.156 -27.375 9.871 1.00 52.16 535 ASP D O 1
ATOM 4222 N N . GLU A 1 536 ? 9.332 -29.225 10.912 1.00 52.09 536 GLU D N 1
ATOM 4223 C CA . GLU A 1 536 ? 8.019 -28.687 11.235 1.00 52.28 536 GLU D CA 1
ATOM 4224 C C . GLU A 1 536 ? 7.344 -29.466 12.364 1.00 51.82 536 GLU D C 1
ATOM 4225 O O . GLU A 1 536 ? 7.738 -30.596 12.689 1.00 51.57 536 GLU D O 1
ATOM 4231 N N . LEU A 1 537 ? 6.311 -28.820 12.939 1.00 51.73 537 LEU D N 1
ATOM 4232 C CA . LEU A 1 537 ? 5.528 -29.329 14.065 1.00 51.21 537 LEU D CA 1
ATOM 4233 C C . LEU A 1 537 ? 4.126 -29.727 13.589 1.00 52.51 537 LEU D C 1
ATOM 4234 O O . LEU A 1 537 ? 3.518 -29.031 12.762 1.00 54.43 537 LEU D O 1
ATOM 4239 N N . PRO A 1 538 ? 3.573 -30.880 14.040 1.00 51.99 538 PRO D N 1
ATOM 4240 C CA . PRO A 1 538 ? 2.252 -31.336 13.604 1.00 52.34 538 PRO D CA 1
ATOM 4241 C C . PRO A 1 538 ? 1.242 -30.331 14.112 1.00 51.56 538 PRO D C 1
ATOM 4242 O O . PRO A 1 538 ? 1.336 -29.991 15.259 1.00 50.66 538 PRO D O 1
ATOM 4246 N N . LYS A 1 539 ? 0.370 -29.816 13.250 1.00 51.92 539 LYS D N 1
ATOM 4247 C CA . LYS A 1 539 ? -0.479 -28.690 13.590 1.00 51.96 539 LYS D CA 1
ATOM 4248 C C . LYS A 1 539 ? -1.911 -28.953 13.094 1.00 56.08 539 LYS D C 1
ATOM 4249 O O . LYS A 1 539 ? -2.148 -29.776 12.205 1.00 57.87 539 LYS D O 1
ATOM 4255 N N . THR A 1 540 ? -2.885 -28.286 13.731 1.00 56.43 540 THR D N 1
ATOM 4256 C CA . THR A 1 540 ? -4.269 -28.285 13.295 1.00 58.04 540 THR D CA 1
ATOM 4257 C C . THR A 1 540 ? -4.386 -27.248 12.182 1.00 59.34 540 THR D C 1
ATOM 4258 O O . THR A 1 540 ? -3.396 -26.587 11.902 1.00 57.91 540 THR D O 1
ATOM 4262 N N . ILE A 1 541 ? -5.572 -27.086 11.585 1.00 62.11 541 ILE D N 1
ATOM 4263 C CA . ILE A 1 541 ? -5.730 -26.182 10.444 1.00 65.14 541 ILE D CA 1
ATOM 4264 C C . ILE A 1 541 ? -5.439 -24.720 10.827 1.00 66.30 541 ILE D C 1
ATOM 4265 O O . ILE A 1 541 ? -5.088 -23.891 9.978 1.00 66.88 541 ILE D O 1
ATOM 4270 N N . SER A 1 542 ? -5.660 -24.375 12.092 1.00 67.04 542 SER D N 1
ATOM 4271 C CA . SER A 1 542 ? -5.444 -23.025 12.585 1.00 68.44 542 SER D CA 1
ATOM 4272 C C . SER A 1 542 ? -3.948 -22.753 12.842 1.00 69.34 542 SER D C 1
ATOM 4273 O O . SER A 1 542 ? -3.473 -21.605 12.857 1.00 71.42 542 SER D O 1
ATOM 4276 N N . GLY A 1 543 ? -3.183 -23.834 13.042 1.00 68.16 543 GLY D N 1
ATOM 4277 C CA . GLY A 1 543 ? -1.783 -23.737 13.438 1.00 65.76 543 GLY D CA 1
ATOM 4278 C C . GLY A 1 543 ? -1.544 -24.037 14.921 1.00 63.44 543 GLY D C 1
ATOM 4279 O O . GLY A 1 543 ? -0.488 -23.699 15.432 1.00 63.82 543 GLY D O 1
ATOM 4280 N N . LYS A 1 544 ? -2.487 -24.663 15.627 1.00 61.86 544 LYS D N 1
ATOM 4281 C CA . LYS A 1 544 ? -2.183 -25.115 16.971 1.00 62.54 544 LYS D CA 1
ATOM 4282 C C . LYS A 1 544 ? -1.372 -26.410 16.948 1.00 58.38 544 LYS D C 1
ATOM 4283 O O . LYS A 1 544 ? -1.757 -27.372 16.296 1.00 57.43 544 LYS D O 1
ATOM 4289 N N . ILE A 1 545 ? -0.303 -26.416 17.751 1.00 54.80 545 ILE D N 1
ATOM 4290 C CA . ILE A 1 545 ? 0.574 -27.556 17.886 1.00 52.78 545 ILE D CA 1
ATOM 4291 C C . ILE A 1 545 ? -0.214 -28.712 18.482 1.00 51.72 545 ILE D C 1
ATOM 4292 O O . ILE A 1 545 ? -0.910 -28.528 19.437 1.00 51.58 545 ILE D O 1
ATOM 4297 N N . ARG A 1 546 ? -0.125 -29.878 17.871 1.00 51.65 546 ARG D N 1
ATOM 4298 C CA . ARG A 1 546 ? -0.726 -31.106 18.352 1.00 52.02 546 ARG D CA 1
ATOM 4299 C C . ARG A 1 546 ? 0.323 -31.885 19.138 1.00 51.32 546 ARG D C 1
ATOM 4300 O O . ARG A 1 546 ? 0.934 -32.840 18.629 1.00 51.06 546 ARG D O 1
ATOM 4308 N N . ARG A 1 547 ? 0.500 -31.450 20.400 1.00 51.02 547 ARG D N 1
ATOM 4309 C CA . ARG A 1 547 ? 1.433 -32.056 21.336 1.00 50.65 547 ARG D CA 1
ATOM 4310 C C . ARG A 1 547 ? 1.020 -33.485 21.607 1.00 50.19 547 ARG D C 1
ATOM 4311 O O . ARG A 1 547 ? 1.857 -34.319 21.949 1.00 49.52 547 ARG D O 1
ATOM 4319 N N . VAL A 1 548 ? -0.268 -33.739 21.444 1.00 50.81 548 VAL D N 1
ATOM 4320 C CA . VAL A 1 548 ? -0.766 -35.098 21.477 1.00 52.18 548 VAL D CA 1
ATOM 4321 C C . VAL A 1 548 ? 0.015 -35.991 20.507 1.00 53.65 548 VAL D C 1
ATOM 4322 O O . VAL A 1 548 ? 0.436 -37.086 20.901 1.00 53.79 548 VAL D O 1
ATOM 4326 N N . GLU A 1 549 ? 0.136 -35.555 19.234 1.00 54.55 549 GLU D N 1
ATOM 4327 C CA . GLU A 1 549 ? 0.654 -36.453 18.224 1.00 56.47 549 GLU D CA 1
ATOM 4328 C C . GLU A 1 549 ? 2.183 -36.535 18.307 1.00 55.38 549 GLU D C 1
ATOM 4329 O O . GLU A 1 549 ? 2.783 -37.545 17.920 1.00 55.62 549 GLU D O 1
ATOM 4335 N N . LEU A 1 550 ? 2.820 -35.482 18.828 1.00 53.61 550 LEU D N 1
ATOM 4336 C CA . LEU A 1 550 ? 4.238 -35.546 19.123 1.00 52.98 550 LEU D CA 1
ATOM 4337 C C . LEU A 1 550 ? 4.508 -36.705 20.091 1.00 53.60 550 LEU D C 1
ATOM 4338 O O . LEU A 1 550 ? 5.487 -37.440 19.891 1.00 54.95 550 LEU D O 1
ATOM 4343 N N . ARG A 1 551 ? 3.648 -36.838 21.131 1.00 52.96 551 ARG D N 1
ATOM 4344 C CA . ARG A 1 551 ? 3.730 -37.901 22.122 1.00 52.47 551 ARG D CA 1
ATOM 4345 C C . ARG A 1 551 ? 3.478 -39.272 21.488 1.00 53.74 551 ARG D C 1
ATOM 4346 O O . ARG A 1 551 ? 4.279 -40.203 21.655 1.00 54.08 551 ARG D O 1
ATOM 4354 N N . LYS A 1 552 ? 2.368 -39.409 20.747 1.00 54.89 552 LYS D N 1
ATOM 4355 C CA . LYS A 1 552 ? 2.045 -40.689 20.136 1.00 56.98 552 LYS D CA 1
ATOM 4356 C C . LYS A 1 552 ? 3.208 -41.185 19.280 1.00 57.26 552 LYS D C 1
ATOM 4357 O O . LYS A 1 552 ? 3.484 -42.380 19.239 1.00 57.92 552 LYS D O 1
ATOM 4363 N N . ARG A 1 553 ? 3.864 -40.243 18.589 1.00 57.01 553 ARG D N 1
ATOM 4364 C CA . ARG A 1 553 ? 4.920 -40.562 17.649 1.00 58.53 553 ARG D CA 1
ATOM 4365 C C . ARG A 1 553 ? 6.141 -41.067 18.386 1.00 59.11 553 ARG D C 1
ATOM 4366 O O . ARG A 1 553 ? 6.786 -41.972 17.906 1.00 59.00 553 ARG D O 1
ATOM 4374 N N . GLU A 1 554 ? 6.427 -40.450 19.534 1.00 60.72 554 GLU D N 1
ATOM 4375 C CA . GLU A 1 554 ? 7.521 -40.853 20.407 1.00 62.29 554 GLU D CA 1
ATOM 4376 C C . GLU A 1 554 ? 7.333 -42.308 20.846 1.00 64.18 554 GLU D C 1
ATOM 4377 O O . GLU A 1 554 ? 8.316 -43.056 20.930 1.00 64.55 554 GLU D O 1
ATOM 4383 N N . GLU A 1 555 ? 6.071 -42.683 21.119 1.00 66.61 555 GLU D N 1
ATOM 4384 C CA . GLU A 1 555 ? 5.718 -44.012 21.594 1.00 71.53 555 GLU D CA 1
ATOM 4385 C C . GLU A 1 555 ? 6.016 -45.069 20.541 1.00 72.06 555 GLU D C 1
ATOM 4386 O O . GLU A 1 555 ? 6.506 -46.136 20.877 1.00 70.65 555 GLU D O 1
ATOM 4392 N N . GLU A 1 556 ? 5.654 -44.770 19.279 1.00 73.63 556 GLU D N 1
ATOM 4393 C CA . GLU A 1 556 ? 5.794 -45.729 18.195 1.00 75.14 556 GLU D CA 1
ATOM 4394 C C . GLU A 1 556 ? 7.270 -45.882 17.890 1.00 74.05 556 GLU D C 1
ATOM 4395 O O . GLU A 1 556 ? 7.707 -46.981 17.569 1.00 74.00 556 GLU D O 1
ATOM 4401 N N . LYS A 1 557 ? 8.021 -44.793 18.085 1.00 73.22 557 LYS D N 1
ATOM 4402 C CA . LYS A 1 557 ? 9.470 -44.795 17.921 1.00 75.87 557 LYS D CA 1
ATOM 4403 C C . LYS A 1 557 ? 10.135 -45.632 19.012 1.00 75.83 557 LYS D C 1
ATOM 4404 O O . LYS A 1 557 ? 11.104 -46.327 18.745 1.00 76.34 557 LYS D O 1
ATOM 4410 N N . ARG A 1 558 ? 9.621 -45.568 20.239 1.00 77.30 558 ARG D N 1
ATOM 4411 C CA . ARG A 1 558 ? 10.159 -46.380 21.317 1.00 80.74 558 ARG D CA 1
ATOM 4412 C C . ARG A 1 558 ? 10.038 -47.875 21.029 1.00 81.68 558 ARG D C 1
ATOM 4413 O O . ARG A 1 558 ? 10.953 -48.622 21.361 1.00 82.82 558 ARG D O 1
ATOM 4421 N N . LYS A 1 559 ? 8.911 -48.306 20.446 1.00 82.87 559 LYS D N 1
ATOM 4422 C CA . LYS A 1 559 ? 8.612 -49.719 20.234 1.00 86.91 559 LYS D CA 1
ATOM 4423 C C . LYS A 1 559 ? 9.494 -50.351 19.158 1.00 88.30 559 LYS D C 1
ATOM 4424 O O . LYS A 1 559 ? 9.505 -51.572 18.993 1.00 90.75 559 LYS D O 1
ATOM 4430 N N . LYS A 1 560 ? 10.207 -49.509 18.396 1.00 87.25 560 LYS D N 1
ATOM 4431 C CA . LYS A 1 560 ? 11.159 -49.966 17.401 1.00 85.13 560 LYS D CA 1
ATOM 4432 C C . LYS A 1 560 ? 12.550 -49.453 17.748 1.00 81.77 560 LYS D C 1
ATOM 4433 O O . LYS A 1 560 ? 13.384 -49.342 16.871 1.00 81.33 560 LYS D O 1
ATOM 4439 N N . GLY A 1 561 ? 12.772 -49.112 19.023 1.00 82.55 561 GLY D N 1
ATOM 4440 C CA . GLY A 1 561 ? 14.025 -48.559 19.531 1.00 83.13 561 GLY D CA 1
ATOM 4441 C C . GLY A 1 561 ? 14.763 -47.642 18.550 1.00 84.79 561 GLY D C 1
ATOM 4442 O O . GLY A 1 561 ? 15.982 -47.770 18.403 1.00 84.03 561 GLY D O 1
ATOM 4443 N N . GLU A 1 562 ? 14.033 -46.705 17.907 1.00 86.23 562 GLU D N 1
ATOM 4444 C CA . GLU A 1 562 ? 14.631 -45.802 16.925 1.00 86.19 562 GLU D CA 1
ATOM 4445 C C . GLU A 1 562 ? 14.682 -44.365 17.464 1.00 83.83 562 GLU D C 1
ATOM 4446 O O . GLU A 1 562 ? 13.707 -43.874 18.030 1.00 80.70 562 GLU D O 1
ATOM 4452 N N . VAL A 1 563 ? 15.865 -43.744 17.294 1.00 84.08 563 VAL D N 1
ATOM 4453 C CA . VAL A 1 563 ? 16.116 -42.352 17.651 1.00 81.99 563 VAL D CA 1
ATOM 4454 C C . VAL A 1 563 ? 15.602 -41.477 16.504 1.00 85.96 563 VAL D C 1
ATOM 4455 O O . VAL A 1 563 ? 15.466 -41.946 15.369 1.00 92.27 563 VAL D O 1
ATOM 4459 N N . GLY A 1 564 ? 15.260 -40.213 16.811 1.00 86.21 564 GLY D N 1
ATOM 4460 C CA . GLY A 1 564 ? 15.013 -39.224 15.771 1.00 83.47 564 GLY D CA 1
ATOM 4461 C C . GLY A 1 564 ? 16.326 -38.802 15.100 1.00 82.84 564 GLY D C 1
ATOM 4462 O O . GLY A 1 564 ? 17.421 -38.933 15.668 1.00 77.68 564 GLY D O 1
ATOM 4463 N N . GLN A 1 565 ? 16.222 -38.258 13.882 1.00 81.36 565 GLN D N 1
ATOM 4464 C CA . GLN A 1 565 ? 17.425 -38.051 13.086 1.00 80.56 565 GLN D CA 1
ATOM 4465 C C . GLN A 1 565 ? 18.396 -37.033 13.709 1.00 74.81 565 GLN D C 1
ATOM 4466 O O . GLN A 1 565 ? 19.605 -37.124 13.505 1.00 74.02 565 GLN D O 1
ATOM 4472 N N . ASN A 1 566 ? 17.853 -36.037 14.424 1.00 70.02 566 ASN D N 1
ATOM 4473 C CA . ASN A 1 566 ? 18.615 -35.004 15.116 1.00 65.90 566 ASN D CA 1
ATOM 4474 C C . ASN A 1 566 ? 18.081 -34.842 16.534 1.00 63.14 566 ASN D C 1
ATOM 4475 O O . ASN A 1 566 ? 17.912 -33.716 16.998 1.00 61.49 566 ASN D O 1
ATOM 4480 N N . GLU A 1 567 ? 17.834 -35.994 17.171 1.00 62.59 567 GLU D N 1
ATOM 4481 C CA . GLU A 1 567 ? 17.472 -36.082 18.577 1.00 62.61 567 GLU D CA 1
ATOM 4482 C C . GLU A 1 567 ? 18.741 -36.237 19.433 1.00 62.67 567 GLU D C 1
ATOM 4483 O O . GLU A 1 567 ? 19.501 -37.198 19.314 1.00 61.05 567 GLU D O 1
ATOM 4489 N N . TYR A 1 568 ? 18.936 -35.274 20.345 1.00 63.30 568 TYR D N 1
ATOM 4490 C CA . TYR A 1 568 ? 20.110 -35.182 21.200 1.00 62.95 568 TYR D CA 1
ATOM 4491 C C . TYR A 1 568 ? 19.656 -35.343 22.659 1.00 63.03 568 TYR D C 1
ATOM 4492 O O . TYR A 1 568 ? 18.902 -34.531 23.195 1.00 60.48 568 TYR D O 1
ATOM 4501 N N . VAL A 1 569 ? 20.137 -36.429 23.293 1.00 63.80 569 VAL D N 1
ATOM 4502 C CA . VAL A 1 569 ? 19.884 -36.784 24.685 1.00 62.31 569 VAL D CA 1
ATOM 4503 C C . VAL A 1 569 ? 21.002 -36.242 25.570 1.00 62.24 569 VAL D C 1
ATOM 4504 O O . VAL A 1 569 ? 22.159 -36.325 25.240 1.00 64.23 569 VAL D O 1
ATOM 4508 N N . PHE A 1 570 ? 20.647 -35.691 26.722 1.00 61.91 570 PHE D N 1
ATOM 4509 C CA . PHE A 1 570 ? 21.627 -35.299 27.717 1.00 61.94 570 PHE D CA 1
ATOM 4510 C C . PHE A 1 570 ? 21.487 -36.251 28.911 1.00 63.60 570 PHE D C 1
ATOM 4511 O O . PHE A 1 570 ? 20.349 -36.249 29.448 1.00 65.15 570 PHE D O 1
ATOM 4520 N N . THR B 1 9 ? 18.482 6.760 -6.794 1.00 63.68 9 THR A N 1
ATOM 4521 C CA . THR B 1 9 ? 17.217 6.019 -6.593 1.00 63.70 9 THR A CA 1
ATOM 4522 C C . THR B 1 9 ? 16.545 6.811 -5.506 1.00 65.92 9 THR A C 1
ATOM 4523 O O . THR B 1 9 ? 15.325 6.843 -5.403 1.00 70.53 9 THR A O 1
ATOM 4527 N N . VAL B 1 10 ? 17.376 7.551 -4.780 1.00 70.04 10 VAL A N 1
ATOM 4528 C CA . VAL B 1 10 ? 17.019 7.916 -3.417 1.00 75.15 10 VAL A CA 1
ATOM 4529 C C . VAL B 1 10 ? 16.208 9.221 -3.471 1.00 74.15 10 VAL A C 1
ATOM 4530 O O . VAL B 1 10 ? 15.189 9.403 -2.801 1.00 70.30 10 VAL A O 1
ATOM 4534 N N . GLN B 1 11 ? 16.704 10.156 -4.277 1.00 76.13 11 GLN A N 1
ATOM 4535 C CA . GLN B 1 11 ? 16.000 11.379 -4.558 1.00 74.81 11 GLN A CA 1
ATOM 4536 C C . GLN B 1 11 ? 14.888 11.010 -5.529 1.00 73.57 11 GLN A C 1
ATOM 4537 O O . GLN B 1 11 ? 13.820 11.560 -5.382 1.00 78.02 11 GLN A O 1
ATOM 4543 N N . ASP B 1 12 ? 15.155 10.117 -6.507 1.00 73.25 12 ASP A N 1
ATOM 4544 C CA . ASP B 1 12 ? 14.197 9.867 -7.584 1.00 70.73 12 ASP A CA 1
ATOM 4545 C C . ASP B 1 12 ? 12.902 9.282 -7.061 1.00 68.09 12 ASP A C 1
ATOM 4546 O O . ASP B 1 12 ? 11.864 9.417 -7.709 1.00 67.82 12 ASP A O 1
ATOM 4551 N N . PHE B 1 13 ? 13.000 8.588 -5.914 1.00 67.19 13 PHE A N 1
ATOM 4552 C CA . PHE B 1 13 ? 11.827 8.057 -5.235 1.00 62.38 13 PHE A CA 1
ATOM 4553 C C . PHE B 1 13 ? 10.767 9.131 -5.016 1.00 60.52 13 PHE A C 1
ATOM 4554 O O . PHE B 1 13 ? 9.618 8.917 -5.363 1.00 59.71 13 PHE A O 1
ATOM 4562 N N . PHE B 1 14 ? 11.169 10.267 -4.432 1.00 61.70 14 PHE A N 1
ATOM 4563 C CA . PHE B 1 14 ? 10.236 11.295 -3.980 1.00 63.80 14 PHE A CA 1
ATOM 4564 C C . PHE B 1 14 ? 9.600 11.998 -5.167 1.00 67.07 14 PHE A C 1
ATOM 4565 O O . PHE B 1 14 ? 8.452 12.454 -5.113 1.00 71.73 14 PHE A O 1
ATOM 4573 N N . ARG B 1 15 ? 10.369 12.078 -6.239 1.00 67.19 15 ARG A N 1
ATOM 4574 C CA . ARG B 1 15 ? 9.883 12.731 -7.431 1.00 69.02 15 ARG A CA 1
ATOM 4575 C C . ARG B 1 15 ? 8.820 11.817 -8.047 1.00 66.61 15 ARG A C 1
ATOM 4576 O O . ARG B 1 15 ? 7.804 12.334 -8.510 1.00 69.62 15 ARG A O 1
ATOM 4584 N N . LYS B 1 16 ? 9.007 10.480 -7.990 1.00 63.19 16 LYS A N 1
ATOM 4585 C CA . LYS B 1 16 ? 7.995 9.523 -8.444 1.00 60.42 16 LYS A CA 1
ATOM 4586 C C . LYS B 1 16 ? 6.790 9.562 -7.497 1.00 57.65 16 LYS A C 1
ATOM 4587 O O . LYS B 1 16 ? 5.626 9.450 -7.896 1.00 56.70 16 LYS A O 1
ATOM 4593 N N . PHE B 1 17 ? 7.089 9.691 -6.211 1.00 54.84 17 PHE A N 1
ATOM 4594 C CA . PHE B 1 17 ? 6.045 9.727 -5.214 1.00 52.44 17 PHE A CA 1
ATOM 4595 C C . PHE B 1 17 ? 5.162 10.948 -5.416 1.00 50.27 17 PHE A C 1
ATOM 4596 O O . PHE B 1 17 ? 3.958 10.803 -5.450 1.00 48.91 17 PHE A O 1
ATOM 4604 N N . ILE B 1 18 ? 5.762 12.134 -5.559 1.00 49.61 18 ILE A N 1
ATOM 4605 C CA . ILE B 1 18 ? 5.001 13.374 -5.649 1.00 49.18 18 ILE A CA 1
ATOM 4606 C C . ILE B 1 18 ? 4.002 13.309 -6.805 1.00 49.69 18 ILE A C 1
ATOM 4607 O O . ILE B 1 18 ? 2.929 13.911 -6.747 1.00 50.03 18 ILE A O 1
ATOM 4612 N N . GLU B 1 19 ? 4.289 12.451 -7.780 1.00 50.12 19 GLU A N 1
ATOM 4613 C CA . GLU B 1 19 ? 3.400 12.298 -8.917 1.00 50.15 19 GLU A CA 1
ATOM 4614 C C . GLU B 1 19 ? 2.249 11.373 -8.570 1.00 48.50 19 GLU A C 1
ATOM 4615 O O . GLU B 1 19 ? 1.096 11.709 -8.829 1.00 48.07 19 GLU A O 1
ATOM 4621 N N . PHE B 1 20 ? 2.544 10.223 -7.966 1.00 47.93 20 PHE A N 1
ATOM 4622 C CA . PHE B 1 20 ? 1.492 9.360 -7.424 1.00 48.00 20 PHE A CA 1
ATOM 4623 C C . PHE B 1 20 ? 0.428 10.191 -6.685 1.00 47.27 20 PHE A C 1
ATOM 4624 O O . PHE B 1 20 ? -0.747 9.900 -6.798 1.00 47.01 20 PHE A O 1
ATOM 4632 N N . GLN B 1 21 ? 0.866 11.240 -5.976 1.00 46.04 21 GLN A N 1
ATOM 4633 C CA . GLN B 1 21 ? 0.005 12.099 -5.192 1.00 45.06 21 GLN A CA 1
ATOM 4634 C C . GLN B 1 21 ? -0.967 12.923 -6.045 1.00 45.42 21 GLN A C 1
ATOM 4635 O O . GLN B 1 21 ? -2.050 13.262 -5.570 1.00 44.73 21 GLN A O 1
ATOM 4641 N N . ASN B 1 22 ? -0.549 13.326 -7.254 1.00 46.03 22 ASN A N 1
ATOM 4642 C CA . ASN B 1 22 ? -1.318 14.273 -8.042 1.00 46.86 22 ASN A CA 1
ATOM 4643 C C . ASN B 1 22 ? -2.487 13.538 -8.706 1.00 47.63 22 ASN A C 1
ATOM 4644 O O . ASN B 1 22 ? -3.396 14.175 -9.259 1.00 47.77 22 ASN A O 1
ATOM 4649 N N . SER B 1 23 ? -2.426 12.204 -8.668 1.00 48.04 23 SER A N 1
ATOM 4650 C CA . SER B 1 23 ? -3.472 11.351 -9.196 1.00 49.24 23 SER A CA 1
ATOM 4651 C C . SER B 1 23 ? -3.131 9.921 -8.832 1.00 48.82 23 SER A C 1
ATOM 4652 O O . SER B 1 23 ? -2.423 9.239 -9.550 1.00 49.56 23 SER A O 1
ATOM 4655 N N . PRO B 1 24 ? -3.606 9.411 -7.691 1.00 48.04 24 PRO A N 1
ATOM 4656 C CA . PRO B 1 24 ? -3.216 8.097 -7.222 1.00 48.12 24 PRO A CA 1
ATOM 4657 C C . PRO B 1 24 ? -4.079 6.958 -7.701 1.00 49.62 24 PRO A C 1
ATOM 4658 O O . PRO B 1 24 ? -5.208 7.171 -8.116 1.00 49.73 24 PRO A O 1
ATOM 4662 N N . ASN B 1 25 ? -3.527 5.750 -7.637 1.00 51.79 25 ASN A N 1
ATOM 4663 C CA . ASN B 1 25 ? -4.349 4.573 -7.895 1.00 55.17 25 ASN A CA 1
ATOM 4664 C C . ASN B 1 25 ? -3.715 3.337 -7.282 1.00 55.89 25 ASN A C 1
ATOM 4665 O O . ASN B 1 25 ? -2.543 3.350 -6.908 1.00 54.15 25 ASN A O 1
ATOM 4670 N N . GLU B 1 26 ? -4.537 2.290 -7.188 1.00 59.04 26 GLU A N 1
ATOM 4671 C CA . GLU B 1 26 ? -4.174 1.006 -6.601 1.00 61.16 26 GLU A CA 1
ATOM 4672 C C . GLU B 1 26 ? -2.811 0.571 -7.121 1.00 60.43 26 GLU A C 1
ATOM 4673 O O . GLU B 1 26 ? -1.888 0.308 -6.343 1.00 58.75 26 GLU A O 1
ATOM 4679 N N . LYS B 1 27 ? -2.738 0.473 -8.448 1.00 61.77 27 LYS A N 1
ATOM 4680 C CA . LYS B 1 27 ? -1.619 -0.157 -9.125 1.00 63.20 27 LYS A CA 1
ATOM 4681 C C . LYS B 1 27 ? -0.344 0.656 -8.881 1.00 62.05 27 LYS A C 1
ATOM 4682 O O . LYS B 1 27 ? 0.690 0.082 -8.479 1.00 62.33 27 LYS A O 1
ATOM 4688 N N . SER B 1 28 ? -0.449 1.992 -9.065 1.00 60.05 28 SER A N 1
ATOM 4689 C CA . SER B 1 28 ? 0.693 2.879 -8.916 1.00 58.52 28 SER A CA 1
ATOM 4690 C C . SER B 1 28 ? 1.134 2.941 -7.453 1.00 57.45 28 SER A C 1
ATOM 4691 O O . SER B 1 28 ? 2.294 3.180 -7.161 1.00 60.23 28 SER A O 1
ATOM 4694 N N . LEU B 1 29 ? 0.215 2.702 -6.526 1.00 55.69 29 LEU A N 1
ATOM 4695 C CA . LEU B 1 29 ? 0.584 2.594 -5.131 1.00 54.00 29 LEU A CA 1
ATOM 4696 C C . LEU B 1 29 ? 1.575 1.469 -4.898 1.00 54.28 29 LEU A C 1
ATOM 4697 O O . LEU B 1 29 ? 2.582 1.657 -4.219 1.00 53.89 29 LEU A O 1
ATOM 4702 N N . GLN B 1 30 ? 1.246 0.298 -5.450 1.00 56.13 30 GLN A N 1
ATOM 4703 C CA . GLN B 1 30 ? 2.044 -0.906 -5.279 1.00 58.86 30 GLN A CA 1
ATOM 4704 C C . GLN B 1 30 ? 3.486 -0.717 -5.746 1.00 59.83 30 GLN A C 1
ATOM 4705 O O . GLN B 1 30 ? 4.412 -1.278 -5.153 1.00 59.93 30 GLN A O 1
ATOM 4711 N N . GLU B 1 31 ? 3.654 0.042 -6.840 1.00 59.68 31 GLU A N 1
ATOM 4712 C CA . GLU B 1 31 ? 4.973 0.403 -7.347 1.00 59.29 31 GLU A CA 1
ATOM 4713 C C . GLU B 1 31 ? 5.690 1.270 -6.316 1.00 56.68 31 GLU A C 1
ATOM 4714 O O . GLU B 1 31 ? 6.867 1.052 -6.070 1.00 56.32 31 GLU A O 1
ATOM 4720 N N . ILE B 1 32 ? 5.002 2.266 -5.733 1.00 54.09 32 ILE A N 1
ATOM 4721 C CA . ILE B 1 32 ? 5.614 3.115 -4.718 1.00 52.02 32 ILE A CA 1
ATOM 4722 C C . ILE B 1 32 ? 6.145 2.248 -3.583 1.00 51.66 32 ILE A C 1
ATOM 4723 O O . ILE B 1 32 ? 7.284 2.404 -3.180 1.00 51.25 32 ILE A O 1
ATOM 4728 N N . VAL B 1 33 ? 5.292 1.351 -3.088 1.00 52.26 33 VAL A N 1
ATOM 4729 C CA . VAL B 1 33 ? 5.640 0.339 -2.095 1.00 53.88 33 VAL A CA 1
ATOM 4730 C C . VAL B 1 33 ? 6.966 -0.365 -2.390 1.00 54.81 33 VAL A C 1
ATOM 4731 O O . VAL B 1 33 ? 7.838 -0.495 -1.532 1.00 53.37 33 VAL A O 1
ATOM 4735 N N . LYS B 1 34 ? 7.061 -0.899 -3.601 1.00 57.38 34 LYS A N 1
ATOM 4736 C CA . LYS B 1 34 ? 8.209 -1.686 -4.018 1.00 60.14 34 LYS A CA 1
ATOM 4737 C C . LYS B 1 34 ? 9.476 -0.821 -4.021 1.00 60.36 34 LYS A C 1
ATOM 4738 O O . LYS B 1 34 ? 10.554 -1.279 -3.636 1.00 59.31 34 LYS A O 1
ATOM 4744 N N . LEU B 1 35 ? 9.317 0.449 -4.410 1.00 59.72 35 LEU A N 1
ATOM 4745 C CA . LEU B 1 35 ? 10.424 1.390 -4.526 1.00 58.86 35 LEU A CA 1
ATOM 4746 C C . LEU B 1 35 ? 10.979 1.792 -3.171 1.00 57.73 35 LEU A C 1
ATOM 4747 O O . LEU B 1 35 ? 12.160 2.051 -3.036 1.00 56.92 35 LEU A O 1
ATOM 4752 N N . VAL B 1 36 ? 10.128 1.857 -2.163 1.00 58.88 36 VAL A N 1
ATOM 4753 C CA . VAL B 1 36 ? 10.590 2.168 -0.819 1.00 58.90 36 VAL A CA 1
ATOM 4754 C C . VAL B 1 36 ? 11.511 1.049 -0.343 1.00 59.67 36 VAL A C 1
ATOM 4755 O O . VAL B 1 36 ? 12.513 1.316 0.309 1.00 58.54 36 VAL A O 1
ATOM 4759 N N . GLY B 1 37 ? 11.137 -0.201 -0.662 1.00 61.33 37 GLY A N 1
ATOM 4760 C CA . GLY B 1 37 ? 11.878 -1.381 -0.248 1.00 62.55 37 GLY A CA 1
ATOM 4761 C C . GLY B 1 37 ? 13.312 -1.368 -0.766 1.00 63.75 37 GLY A C 1
ATOM 4762 O O . GLY B 1 37 ? 14.206 -1.935 -0.125 1.00 66.85 37 GLY A O 1
ATOM 4763 N N . GLN B 1 38 ? 13.516 -0.681 -1.905 1.00 62.20 38 GLN A N 1
ATOM 4764 C CA . GLN B 1 38 ? 14.813 -0.617 -2.553 1.00 61.95 38 GLN A CA 1
ATOM 4765 C C . GLN B 1 38 ? 15.550 0.689 -2.251 1.00 60.16 38 GLN A C 1
ATOM 4766 O O . GLN B 1 38 ? 16.579 0.972 -2.842 1.00 61.56 38 GLN A O 1
ATOM 4772 N N . LEU B 1 39 ? 15.059 1.517 -1.333 1.00 58.59 39 LEU A N 1
ATOM 4773 C CA . LEU B 1 39 ? 15.855 2.648 -0.869 1.00 57.57 39 LEU A CA 1
ATOM 4774 C C . LEU B 1 39 ? 17.074 2.144 -0.074 1.00 58.13 39 LEU A C 1
ATOM 4775 O O . LEU B 1 39 ? 17.094 1.029 0.471 1.00 57.42 39 LEU A O 1
ATOM 4780 N N . ASP B 1 40 ? 18.144 2.943 -0.104 1.00 58.71 40 ASP A N 1
ATOM 4781 C CA . ASP B 1 40 ? 19.247 2.755 0.816 1.00 60.16 40 ASP A CA 1
ATOM 4782 C C . ASP B 1 40 ? 19.124 3.747 1.953 1.00 58.36 40 ASP A C 1
ATOM 4783 O O . ASP B 1 40 ? 19.385 4.933 1.771 1.00 56.63 40 ASP A O 1
ATOM 4788 N N . LEU B 1 41 ? 18.744 3.225 3.133 1.00 57.82 41 LEU A N 1
ATOM 4789 C CA . LEU B 1 41 ? 18.408 4.062 4.272 1.00 55.11 41 LEU A CA 1
ATOM 4790 C C . LEU B 1 41 ? 19.344 3.748 5.434 1.00 55.91 41 LEU A C 1
ATOM 4791 O O . LEU B 1 41 ? 19.069 4.081 6.568 1.00 56.34 41 LEU A O 1
ATOM 4796 N N . ARG B 1 42 ? 20.489 3.142 5.130 1.00 58.24 42 ARG A N 1
ATOM 4797 C CA . ARG B 1 42 ? 21.506 2.768 6.097 1.00 58.91 42 ARG A CA 1
ATOM 4798 C C . ARG B 1 42 ? 22.058 3.997 6.822 1.00 58.45 42 ARG A C 1
ATOM 4799 O O . ARG B 1 42 ? 22.179 3.958 8.044 1.00 60.77 42 ARG A O 1
ATOM 4807 N N . ARG B 1 43 ? 22.450 5.038 6.083 1.00 57.59 43 ARG A N 1
ATOM 4808 C CA . ARG B 1 43 ? 22.764 6.351 6.629 1.00 56.50 43 ARG A CA 1
ATOM 4809 C C . ARG B 1 43 ? 21.851 7.361 5.940 1.00 53.48 43 ARG A C 1
ATOM 4810 O O . ARG B 1 43 ? 21.934 7.578 4.759 1.00 53.89 43 ARG A O 1
ATOM 4818 N N . PHE B 1 44 ? 20.974 8.012 6.668 1.00 51.43 44 PHE A N 1
ATOM 4819 C CA . PHE B 1 44 ? 19.933 8.848 6.070 1.00 49.20 44 PHE A CA 1
ATOM 4820 C C . PHE B 1 44 ? 19.615 9.986 7.061 1.00 47.63 44 PHE A C 1
ATOM 4821 O O . PHE B 1 44 ? 19.780 9.857 8.306 1.00 47.26 44 PHE A O 1
ATOM 4829 N N . ASN B 1 45 ? 19.164 11.096 6.470 1.00 46.00 45 ASN A N 1
ATOM 4830 C CA . ASN B 1 45 ? 18.876 12.311 7.193 1.00 44.83 45 ASN A CA 1
ATOM 4831 C C . ASN B 1 45 ? 17.842 13.073 6.370 1.00 44.01 45 ASN A C 1
ATOM 4832 O O . ASN B 1 45 ? 18.141 13.648 5.338 1.00 44.54 45 ASN A O 1
ATOM 4837 N N . TRP B 1 46 ? 16.609 13.051 6.836 1.00 42.59 46 TRP A N 1
ATOM 4838 C CA . TRP B 1 46 ? 15.520 13.525 6.030 1.00 42.27 46 TRP A CA 1
ATOM 4839 C C . TRP B 1 46 ? 15.636 15.007 5.683 1.00 43.00 46 TRP A C 1
ATOM 4840 O O . TRP B 1 46 ? 15.155 15.412 4.605 1.00 43.79 46 TRP A O 1
ATOM 4851 N N . VAL B 1 47 ? 16.232 15.821 6.574 1.00 42.81 47 VAL A N 1
ATOM 4852 C CA . VAL B 1 47 ? 16.353 17.245 6.278 1.00 43.18 47 VAL A CA 1
ATOM 4853 C C . VAL B 1 47 ? 17.290 17.473 5.081 1.00 44.04 47 VAL A C 1
ATOM 4854 O O . VAL B 1 47 ? 16.906 18.072 4.071 1.00 44.37 47 VAL A O 1
ATOM 4858 N N . ARG B 1 48 ? 18.536 17.021 5.229 1.00 44.71 48 ARG A N 1
ATOM 4859 C CA . ARG B 1 48 ? 19.520 17.067 4.168 1.00 46.05 48 ARG A CA 1
ATOM 4860 C C . ARG B 1 48 ? 18.962 16.456 2.888 1.00 46.83 48 ARG A C 1
ATOM 4861 O O . ARG B 1 48 ? 18.882 17.134 1.862 1.00 47.63 48 ARG A O 1
ATOM 4869 N N . ASP B 1 49 ? 18.500 15.198 2.982 1.00 46.68 49 ASP A N 1
ATOM 4870 C CA . ASP B 1 49 ? 18.222 14.360 1.825 1.00 46.70 49 ASP A CA 1
ATOM 4871 C C . ASP B 1 49 ? 16.902 14.686 1.134 1.00 46.27 49 ASP A C 1
ATOM 4872 O O . ASP B 1 49 ? 16.782 14.382 -0.060 1.00 49.25 49 ASP A O 1
ATOM 4877 N N . VAL B 1 50 ? 15.932 15.273 1.832 1.00 44.40 50 VAL A N 1
ATOM 4878 C CA . VAL B 1 50 ? 14.621 15.511 1.241 1.00 43.37 50 VAL A CA 1
ATOM 4879 C C . VAL B 1 50 ? 14.310 16.999 1.323 1.00 42.95 50 VAL A C 1
ATOM 4880 O O . VAL B 1 50 ? 13.936 17.625 0.348 1.00 42.71 50 VAL A O 1
ATOM 4884 N N . PHE B 1 51 ? 14.395 17.560 2.529 1.00 43.28 51 PHE A N 1
ATOM 4885 C CA . PHE B 1 51 ? 13.970 18.934 2.735 1.00 43.03 51 PHE A CA 1
ATOM 4886 C C . PHE B 1 51 ? 14.845 19.830 1.866 1.00 44.34 51 PHE A C 1
ATOM 4887 O O . PHE B 1 51 ? 14.352 20.499 0.940 1.00 44.97 51 PHE A O 1
ATOM 4895 N N . GLU B 1 52 ? 16.153 19.749 2.133 1.00 45.49 52 GLU A N 1
ATOM 4896 C CA . GLU B 1 52 ? 17.126 20.592 1.471 1.00 47.42 52 GLU A CA 1
ATOM 4897 C C . GLU B 1 52 ? 17.308 20.184 -0.007 1.00 48.18 52 GLU A C 1
ATOM 4898 O O . GLU B 1 52 ? 17.184 21.015 -0.915 1.00 47.67 52 GLU A O 1
ATOM 4904 N N . ASP B 1 53 ? 17.542 18.882 -0.239 1.00 48.46 53 ASP A N 1
ATOM 4905 C CA . ASP B 1 53 ? 18.029 18.389 -1.516 1.00 49.31 53 ASP A CA 1
ATOM 4906 C C . ASP B 1 53 ? 16.923 18.366 -2.562 1.00 49.37 53 ASP A C 1
ATOM 4907 O O . ASP B 1 53 ? 17.203 18.494 -3.773 1.00 50.95 53 ASP A O 1
ATOM 4912 N N . ILE B 1 54 ? 15.685 18.223 -2.110 1.00 47.46 54 ILE A N 1
ATOM 4913 C CA . ILE B 1 54 ? 14.593 18.288 -3.054 1.00 47.82 54 ILE A CA 1
ATOM 4914 C C . ILE B 1 54 ? 13.903 19.646 -2.961 1.00 47.84 54 ILE A C 1
ATOM 4915 O O . ILE B 1 54 ? 13.905 20.421 -3.933 1.00 48.45 54 ILE A O 1
ATOM 4920 N N . HIS B 1 55 ? 13.332 19.952 -1.796 1.00 46.87 55 HIS A N 1
ATOM 4921 C CA . HIS B 1 55 ? 12.386 21.046 -1.750 1.00 46.59 55 HIS A CA 1
ATOM 4922 C C . HIS B 1 55 ? 13.119 22.381 -1.761 1.00 47.16 55 HIS A C 1
ATOM 4923 O O . HIS B 1 55 ? 12.702 23.256 -2.517 1.00 47.61 55 HIS A O 1
ATOM 4930 N N . VAL B 1 56 ? 14.188 22.531 -0.960 1.00 46.93 56 VAL A N 1
ATOM 4931 C CA . VAL B 1 56 ? 14.852 23.822 -0.900 1.00 47.87 56 VAL A CA 1
ATOM 4932 C C . VAL B 1 56 ? 15.499 24.119 -2.254 1.00 49.93 56 VAL A C 1
ATOM 4933 O O . VAL B 1 56 ? 15.560 25.271 -2.718 1.00 49.91 56 VAL A O 1
ATOM 4937 N N . LYS B 1 57 ? 15.954 23.043 -2.897 1.00 51.65 57 LYS A N 1
ATOM 4938 C CA . LYS B 1 57 ? 16.625 23.109 -4.181 1.00 53.65 57 LYS A CA 1
ATOM 4939 C C . LYS B 1 57 ? 15.643 23.438 -5.297 1.00 54.33 57 LYS A C 1
ATOM 4940 O O . LYS B 1 57 ? 15.830 24.433 -5.994 1.00 54.26 57 LYS A O 1
ATOM 4946 N N . GLU B 1 58 ? 14.581 22.618 -5.435 1.00 55.26 58 GLU A N 1
ATOM 4947 C CA . GLU B 1 58 ? 13.611 22.756 -6.532 1.00 55.22 58 GLU A CA 1
ATOM 4948 C C . GLU B 1 58 ? 12.528 23.812 -6.259 1.00 52.62 58 GLU A C 1
ATOM 4949 O O . GLU B 1 58 ? 11.952 24.344 -7.192 1.00 52.16 58 GLU A O 1
ATOM 4955 N N . ARG B 1 59 ? 12.188 24.090 -4.990 1.00 50.67 59 ARG A N 1
ATOM 4956 C CA . ARG B 1 59 ? 11.106 25.029 -4.693 1.00 49.21 59 ARG A CA 1
ATOM 4957 C C . ARG B 1 59 ? 11.401 25.803 -3.418 1.00 48.42 59 ARG A C 1
ATOM 4958 O O . ARG B 1 59 ? 10.557 25.968 -2.579 1.00 47.16 59 ARG A O 1
ATOM 4966 N N . GLY B 1 60 ? 12.631 26.293 -3.346 1.00 49.52 60 GLY A N 1
ATOM 4967 C CA . GLY B 1 60 ? 13.149 27.064 -2.240 1.00 49.49 60 GLY A CA 1
ATOM 4968 C C . GLY B 1 60 ? 12.303 28.282 -1.920 1.00 49.85 60 GLY A C 1
ATOM 4969 O O . GLY B 1 60 ? 12.313 28.736 -0.772 1.00 50.97 60 GLY A O 1
ATOM 4970 N N . SER B 1 61 ? 11.634 28.870 -2.910 1.00 50.21 61 SER A N 1
ATOM 4971 C CA . SER B 1 61 ? 11.007 30.153 -2.651 1.00 50.50 61 SER A CA 1
ATOM 4972 C C . SER B 1 61 ? 9.489 30.059 -2.742 1.00 49.84 61 SER A C 1
ATOM 4973 O O . SER B 1 61 ? 8.858 31.086 -2.591 1.00 50.06 61 SER A O 1
ATOM 4976 N N . LYS B 1 62 ? 8.968 28.830 -2.838 1.00 49.34 62 LYS A N 1
ATOM 4977 C CA . LYS B 1 62 ? 7.570 28.541 -2.563 1.00 49.08 62 LYS A CA 1
ATOM 4978 C C . LYS B 1 62 ? 7.318 28.620 -1.058 1.00 49.39 62 LYS A C 1
ATOM 4979 O O . LYS B 1 62 ? 8.212 28.314 -0.248 1.00 50.87 62 LYS A O 1
ATOM 4985 N N . THR B 1 63 ? 6.075 28.986 -0.683 1.00 49.18 63 THR A N 1
ATOM 4986 C CA . THR B 1 63 ? 5.659 29.044 0.707 1.00 47.04 63 THR A CA 1
ATOM 4987 C C . THR B 1 63 ? 5.624 27.632 1.302 1.00 46.23 63 THR A C 1
ATOM 4988 O O . THR B 1 63 ? 4.802 26.782 0.913 1.00 44.94 63 THR A O 1
ATOM 4992 N N . ALA B 1 64 ? 6.501 27.441 2.302 1.00 46.55 64 ALA A N 1
ATOM 4993 C CA . ALA B 1 64 ? 6.533 26.257 3.154 1.00 46.15 64 ALA A CA 1
ATOM 4994 C C . ALA B 1 64 ? 5.488 26.356 4.246 1.00 46.24 64 ALA A C 1
ATOM 4995 O O . ALA B 1 64 ? 4.839 25.352 4.527 1.00 47.01 64 ALA A O 1
ATOM 4997 N N . LEU B 1 65 ? 5.344 27.542 4.858 1.00 47.01 65 LEU A N 1
ATOM 4998 C CA . LEU B 1 65 ? 4.447 27.730 5.996 1.00 46.61 65 LEU A CA 1
ATOM 4999 C C . LEU B 1 65 ? 3.694 29.059 5.885 1.00 48.23 65 LEU A C 1
ATOM 5000 O O . LEU B 1 65 ? 4.278 30.110 5.613 1.00 49.25 65 LEU A O 1
ATOM 5005 N N . ILE B 1 66 ? 2.367 28.957 6.065 1.00 48.92 66 ILE A N 1
ATOM 5006 C CA . ILE B 1 66 ? 1.496 30.072 6.393 1.00 50.59 66 ILE A CA 1
ATOM 5007 C C . ILE B 1 66 ? 0.969 29.845 7.806 1.00 50.56 66 ILE A C 1
ATOM 5008 O O . ILE B 1 66 ? 0.286 28.844 8.034 1.00 50.93 66 ILE A O 1
ATOM 5013 N N . TRP B 1 67 ? 1.243 30.809 8.710 1.00 51.15 67 TRP A N 1
ATOM 5014 C CA . TRP B 1 67 ? 0.903 30.691 10.126 1.00 50.13 67 TRP A CA 1
ATOM 5015 C C . TRP B 1 67 ? -0.081 31.789 10.550 1.00 51.90 67 TRP A C 1
ATOM 5016 O O . TRP B 1 67 ? -0.059 32.919 10.048 1.00 52.86 67 TRP A O 1
ATOM 5027 N N . ARG B 1 68 ? -0.991 31.454 11.481 1.00 52.53 68 ARG A N 1
ATOM 5028 C CA . ARG B 1 68 ? -1.815 32.462 12.129 1.00 52.70 68 ARG A CA 1
ATOM 5029 C C . ARG B 1 68 ? -2.216 32.001 13.521 1.00 51.55 68 ARG A C 1
ATOM 5030 O O . ARG B 1 68 ? -2.461 30.806 13.729 1.00 49.86 68 ARG A O 1
ATOM 5038 N N . ASP B 1 69 ? -2.260 32.984 14.445 1.00 53.16 69 ASP A N 1
ATOM 5039 C CA . ASP B 1 69 ? -2.796 32.870 15.801 1.00 51.99 69 ASP A CA 1
ATOM 5040 C C . ASP B 1 69 ? -4.141 33.585 15.803 1.00 52.35 69 ASP A C 1
ATOM 5041 O O . ASP B 1 69 ? -4.188 34.805 15.582 1.00 52.33 69 ASP A O 1
ATOM 5046 N N . ILE B 1 70 ? -5.224 32.817 16.011 1.00 52.41 70 ILE A N 1
ATOM 5047 C CA . ILE B 1 70 ? -6.580 33.352 15.954 1.00 52.44 70 ILE A CA 1
ATOM 5048 C C . ILE B 1 70 ? -6.832 34.321 17.110 1.00 50.91 70 ILE A C 1
ATOM 5049 O O . ILE B 1 70 ? -7.707 35.185 17.031 1.00 50.79 70 ILE A O 1
ATOM 5054 N N . ASN B 1 71 ? -6.076 34.161 18.202 1.00 49.24 71 ASN A N 1
ATOM 5055 C CA . ASN B 1 71 ? -6.290 35.017 19.361 1.00 50.03 71 ASN A CA 1
ATOM 5056 C C . ASN B 1 71 ? -5.582 36.347 19.106 1.00 51.34 71 ASN A C 1
ATOM 5057 O O . ASN B 1 71 ? -6.225 37.381 18.991 1.00 53.35 71 ASN A O 1
ATOM 5062 N N . THR B 1 72 ? -4.260 36.304 18.945 1.00 51.36 72 THR A N 1
ATOM 5063 C CA . THR B 1 72 ? -3.439 37.513 18.892 1.00 52.43 72 THR A CA 1
ATOM 5064 C C . THR B 1 72 ? -3.636 38.269 17.578 1.00 52.45 72 THR A C 1
ATOM 5065 O O . THR B 1 72 ? -3.537 39.486 17.539 1.00 52.47 72 THR A O 1
ATOM 5069 N N . GLY B 1 73 ? -3.884 37.551 16.491 1.00 52.83 73 GLY A N 1
ATOM 5070 C CA . GLY B 1 73 ? -3.908 38.196 15.177 1.00 54.62 73 GLY A CA 1
ATOM 5071 C C . GLY B 1 73 ? -2.642 37.928 14.358 1.00 54.21 73 GLY A C 1
ATOM 5072 O O . GLY B 1 73 ? -2.725 37.809 13.147 1.00 54.55 73 GLY A O 1
ATOM 5073 N N . GLU B 1 74 ? -1.500 37.823 15.042 1.00 54.46 74 GLU A N 1
ATOM 5074 C CA . GLU B 1 74 ? -0.194 37.563 14.465 1.00 55.15 74 GLU A CA 1
ATOM 5075 C C . GLU B 1 74 ? -0.273 36.502 13.364 1.00 55.67 74 GLU A C 1
ATOM 5076 O O . GLU B 1 74 ? -0.964 35.491 13.498 1.00 54.23 74 GLU A O 1
ATOM 5082 N N . GLU B 1 75 ? 0.506 36.737 12.290 1.00 57.88 75 GLU A N 1
ATOM 5083 C CA . GLU B 1 75 ? 0.564 35.917 11.090 1.00 57.54 75 GLU A CA 1
ATOM 5084 C C . GLU B 1 75 ? 2.024 35.873 10.655 1.00 57.13 75 GLU A C 1
ATOM 5085 O O . GLU B 1 75 ? 2.807 36.735 11.039 1.00 57.81 75 GLU A O 1
ATOM 5091 N N . ALA B 1 76 ? 2.391 34.846 9.887 1.00 55.73 76 ALA A N 1
ATOM 5092 C CA . ALA B 1 76 ? 3.717 34.718 9.307 1.00 56.33 76 ALA A CA 1
ATOM 5093 C C . ALA B 1 76 ? 3.655 33.911 8.003 1.00 55.92 76 ALA A C 1
ATOM 5094 O O . ALA B 1 76 ? 2.770 33.056 7.841 1.00 56.57 76 ALA A O 1
ATOM 5096 N N . LYS B 1 77 ? 4.629 34.142 7.118 1.00 54.83 77 LYS A N 1
ATOM 5097 C CA . LYS B 1 77 ? 4.779 33.378 5.886 1.00 54.13 77 LYS A CA 1
ATOM 5098 C C . LYS B 1 77 ? 6.253 33.022 5.756 1.00 51.16 77 LYS A C 1
ATOM 5099 O O . LYS B 1 77 ? 7.079 33.927 5.782 1.00 50.78 77 LYS A O 1
ATOM 5105 N N . LEU B 1 78 ? 6.575 31.730 5.600 1.00 48.88 78 LEU A N 1
ATOM 5106 C CA . LEU B 1 78 ? 7.952 31.300 5.385 1.00 47.69 78 LEU A CA 1
ATOM 5107 C C . LEU B 1 78 ? 8.054 30.413 4.152 1.00 46.68 78 LEU A C 1
ATOM 5108 O O . LEU B 1 78 ? 7.249 29.511 3.923 1.00 46.48 78 LEU A O 1
ATOM 5113 N N . SER B 1 79 ? 9.056 30.705 3.334 1.00 46.64 79 SER A N 1
ATOM 5114 C CA . SER B 1 79 ? 9.389 29.861 2.197 1.00 45.96 79 SER A CA 1
ATOM 5115 C C . SER B 1 79 ? 10.264 28.709 2.677 1.00 45.22 79 SER A C 1
ATOM 5116 O O . SER B 1 79 ? 10.837 28.765 3.760 1.00 44.89 79 SER A O 1
ATOM 5119 N N . TYR B 1 80 ? 10.361 27.663 1.865 1.00 44.71 80 TYR A N 1
ATOM 5120 C CA . TYR B 1 80 ? 11.223 26.524 2.146 1.00 44.55 80 TYR A CA 1
ATOM 5121 C C . TYR B 1 80 ? 12.651 26.982 2.432 1.00 45.62 80 TYR A C 1
ATOM 5122 O O . TYR B 1 80 ? 13.342 26.397 3.266 1.00 45.74 80 TYR A O 1
ATOM 5131 N N . HIS B 1 81 ? 13.086 28.051 1.753 1.00 47.02 81 HIS A N 1
ATOM 5132 C CA . HIS B 1 81 ? 14.394 28.660 1.987 1.00 47.87 81 HIS A CA 1
ATOM 5133 C C . HIS B 1 81 ? 14.430 29.267 3.391 1.00 47.69 81 HIS A C 1
ATOM 5134 O O . HIS B 1 81 ? 15.160 28.767 4.240 1.00 47.70 81 HIS A O 1
ATOM 5141 N N . GLU B 1 82 ? 13.620 30.307 3.648 1.00 47.92 82 GLU A N 1
ATOM 5142 C CA . GLU B 1 82 ? 13.692 31.058 4.897 1.00 47.82 82 GLU A CA 1
ATOM 5143 C C . GLU B 1 82 ? 13.638 30.088 6.068 1.00 46.74 82 GLU A C 1
ATOM 5144 O O . GLU B 1 82 ? 14.311 30.303 7.062 1.00 47.37 82 GLU A O 1
ATOM 5150 N N . LEU B 1 83 ? 12.832 29.030 5.919 1.00 45.78 83 LEU A N 1
ATOM 5151 C CA . LEU B 1 83 ? 12.625 28.009 6.941 1.00 45.01 83 LEU A CA 1
ATOM 5152 C C . LEU B 1 83 ? 13.899 27.193 7.138 1.00 46.11 83 LEU A C 1
ATOM 5153 O O . LEU B 1 83 ? 14.269 26.876 8.281 1.00 46.43 83 LEU A O 1
ATOM 5158 N N . SER B 1 84 ? 14.569 26.839 6.030 1.00 46.99 84 SER A N 1
ATOM 5159 C CA . SER B 1 84 ? 15.814 26.094 6.152 1.00 48.06 84 SER A CA 1
ATOM 5160 C C . SER B 1 84 ? 16.896 26.950 6.807 1.00 48.47 84 SER A C 1
ATOM 5161 O O . SER B 1 84 ? 17.724 26.385 7.497 1.00 48.52 84 SER A O 1
ATOM 5164 N N . LEU B 1 85 ? 16.872 28.268 6.576 1.00 49.36 85 LEU A N 1
ATOM 5165 C CA . LEU B 1 85 ? 17.828 29.194 7.155 1.00 51.75 85 LEU A CA 1
ATOM 5166 C C . LEU B 1 85 ? 17.583 29.276 8.645 1.00 52.26 85 LEU A C 1
ATOM 5167 O O . LEU B 1 85 ? 18.488 29.078 9.457 1.00 53.22 85 LEU A O 1
ATOM 5172 N N . MET B 1 86 ? 16.317 29.546 8.954 1.00 52.66 86 MET A N 1
ATOM 5173 C CA . MET B 1 86 ? 15.838 29.712 10.308 1.00 52.03 86 MET A CA 1
ATOM 5174 C C . MET B 1 86 ? 16.210 28.505 11.154 1.00 50.59 86 MET A C 1
ATOM 5175 O O . MET B 1 86 ? 16.687 28.693 12.253 1.00 50.64 86 MET A O 1
ATOM 5180 N N . SER B 1 87 ? 15.992 27.307 10.599 1.00 49.84 87 SER A N 1
ATOM 5181 C CA . SER B 1 87 ? 16.310 26.040 11.234 1.00 50.08 87 SER A CA 1
ATOM 5182 C C . SER B 1 87 ? 17.820 25.890 11.438 1.00 51.58 87 SER A C 1
ATOM 5183 O O . SER B 1 87 ? 18.245 25.345 12.449 1.00 52.27 87 SER A O 1
ATOM 5186 N N . ASN B 1 88 ? 18.648 26.361 10.502 1.00 53.15 88 ASN A N 1
ATOM 5187 C CA . ASN B 1 88 ? 20.082 26.225 10.666 1.00 55.47 88 ASN A CA 1
ATOM 5188 C C . ASN B 1 88 ? 20.588 27.112 11.801 1.00 56.26 88 ASN A C 1
ATOM 5189 O O . ASN B 1 88 ? 21.524 26.722 12.495 1.00 58.42 88 ASN A O 1
ATOM 5194 N N . ARG B 1 89 ? 19.990 28.299 11.977 1.00 55.69 89 ARG A N 1
ATOM 5195 C CA . ARG B 1 89 ? 20.354 29.185 13.076 1.00 56.06 89 ARG A CA 1
ATOM 5196 C C . ARG B 1 89 ? 19.996 28.532 14.417 1.00 55.14 89 ARG A C 1
ATOM 5197 O O . ARG B 1 89 ? 20.709 28.681 15.401 1.00 56.57 89 ARG A O 1
ATOM 5205 N N . VAL B 1 90 ? 18.886 27.790 14.442 1.00 53.30 90 VAL A N 1
ATOM 5206 C CA . VAL B 1 90 ? 18.516 26.985 15.592 1.00 51.95 90 VAL A CA 1
ATOM 5207 C C . VAL B 1 90 ? 19.645 26.007 15.887 1.00 51.69 90 VAL A C 1
ATOM 5208 O O . VAL B 1 90 ? 20.233 26.059 16.963 1.00 52.89 90 VAL A O 1
ATOM 5212 N N . LEU B 1 91 ? 19.947 25.153 14.907 1.00 50.61 91 LEU A N 1
ATOM 5213 C CA . LEU B 1 91 ? 20.910 24.080 15.060 1.00 50.50 91 LEU A CA 1
ATOM 5214 C C . LEU B 1 91 ? 22.293 24.617 15.418 1.00 52.01 91 LEU A C 1
ATOM 5215 O O . LEU B 1 91 ? 22.986 24.009 16.213 1.00 52.58 91 LEU A O 1
ATOM 5220 N N . SER B 1 92 ? 22.688 25.744 14.825 1.00 53.40 92 SER A N 1
ATOM 5221 C CA . SER B 1 92 ? 23.922 26.431 15.175 1.00 55.36 92 SER A CA 1
ATOM 5222 C C . SER B 1 92 ? 23.894 26.885 16.634 1.00 55.82 92 SER A C 1
ATOM 5223 O O . SER B 1 92 ? 24.880 26.691 17.354 1.00 60.77 92 SER A O 1
ATOM 5226 N N . THR B 1 93 ? 22.773 27.496 17.065 1.00 53.72 93 THR A N 1
ATOM 5227 C CA . THR B 1 93 ? 22.620 27.989 18.432 1.00 52.91 93 THR A CA 1
ATOM 5228 C C . THR B 1 93 ? 22.644 26.811 19.430 1.00 51.70 93 THR A C 1
ATOM 5229 O O . THR B 1 93 ? 23.315 26.898 20.463 1.00 52.44 93 THR A O 1
ATOM 5233 N N . LEU B 1 94 ? 21.984 25.683 19.109 1.00 49.71 94 LEU A N 1
ATOM 5234 C CA . LEU B 1 94 ? 21.969 24.506 19.967 1.00 49.25 94 LEU A CA 1
ATOM 5235 C C . LEU B 1 94 ? 23.376 23.953 20.173 1.00 50.65 94 LEU A C 1
ATOM 5236 O O . LEU B 1 94 ? 23.757 23.629 21.300 1.00 51.03 94 LEU A O 1
ATOM 5241 N N . ARG B 1 95 ? 24.090 23.795 19.051 1.00 51.13 95 ARG A N 1
ATOM 5242 C CA . ARG B 1 95 ? 25.451 23.275 18.976 1.00 51.88 95 ARG A CA 1
ATOM 5243 C C . ARG B 1 95 ? 26.391 24.142 19.796 1.00 53.08 95 ARG A C 1
ATOM 5244 O O . ARG B 1 95 ? 27.318 23.603 20.408 1.00 53.10 95 ARG A O 1
ATOM 5252 N N . LYS B 1 96 ? 26.113 25.460 19.761 1.00 53.78 96 LYS A N 1
ATOM 5253 C CA . LYS B 1 96 ? 26.876 26.464 20.482 1.00 55.75 96 LYS A CA 1
ATOM 5254 C C . LYS B 1 96 ? 26.738 26.241 21.987 1.00 56.22 96 LYS A C 1
ATOM 5255 O O . LYS B 1 96 ? 27.670 26.528 22.730 1.00 57.67 96 LYS A O 1
ATOM 5261 N N . HIS B 1 97 ? 25.566 25.742 22.417 1.00 55.36 97 HIS A N 1
ATOM 5262 C CA . HIS B 1 97 ? 25.288 25.408 23.813 1.00 55.23 97 HIS A CA 1
ATOM 5263 C C . HIS B 1 97 ? 25.613 23.931 24.082 1.00 55.09 97 HIS A C 1
ATOM 5264 O O . HIS B 1 97 ? 25.133 23.331 25.046 1.00 55.23 97 HIS A O 1
ATOM 5271 N N . GLY B 1 98 ? 26.416 23.329 23.201 1.00 55.40 98 GLY A N 1
ATOM 5272 C CA . GLY B 1 98 ? 27.075 22.061 23.462 1.00 55.80 98 GLY A CA 1
ATOM 5273 C C . GLY B 1 98 ? 26.144 20.877 23.276 1.00 54.64 98 GLY A C 1
ATOM 5274 O O . GLY B 1 98 ? 26.131 19.989 24.117 1.00 55.38 98 GLY A O 1
ATOM 5275 N N . LEU B 1 99 ? 25.351 20.875 22.195 1.00 54.09 99 LEU A N 1
ATOM 5276 C CA . LEU B 1 99 ? 24.437 19.774 21.925 1.00 52.80 99 LEU A CA 1
ATOM 5277 C C . LEU B 1 99 ? 25.034 18.843 20.880 1.00 52.29 99 LEU A C 1
ATOM 5278 O O . LEU B 1 99 ? 25.210 19.226 19.734 1.00 51.98 99 LEU A O 1
ATOM 5283 N N . LYS B 1 100 ? 25.399 17.640 21.323 1.00 51.90 100 LYS A N 1
ATOM 5284 C CA . LYS B 1 100 ? 25.881 16.591 20.445 1.00 51.60 100 LYS A CA 1
ATOM 5285 C C . LYS B 1 100 ? 24.689 15.745 20.030 1.00 50.19 100 LYS A C 1
ATOM 5286 O O . LYS B 1 100 ? 23.598 15.972 20.522 1.00 48.73 100 LYS A O 1
ATOM 5292 N N . LYS B 1 101 ? 24.948 14.791 19.124 1.00 50.46 101 LYS A N 1
ATOM 5293 C CA . LYS B 1 101 ? 23.971 13.847 18.615 1.00 49.37 101 LYS A CA 1
ATOM 5294 C C . LYS B 1 101 ? 23.430 13.013 19.757 1.00 48.42 101 LYS A C 1
ATOM 5295 O O . LYS B 1 101 ? 24.201 12.631 20.617 1.00 49.19 101 LYS A O 1
ATOM 5301 N N . GLY B 1 102 ? 22.122 12.745 19.739 1.00 47.40 102 GLY A N 1
ATOM 5302 C CA . GLY B 1 102 ? 21.469 11.891 20.730 1.00 47.23 102 GLY A CA 1
ATOM 5303 C C . GLY B 1 102 ? 21.015 12.602 22.017 1.00 46.77 102 GLY A C 1
ATOM 5304 O O . GLY B 1 102 ? 20.304 11.994 22.811 1.00 46.17 102 GLY A O 1
ATOM 5305 N N . ASP B 1 103 ? 21.409 13.875 22.193 1.00 46.87 103 ASP A N 1
ATOM 5306 C CA . ASP B 1 103 ? 21.046 14.702 23.333 1.00 46.73 103 ASP A CA 1
ATOM 5307 C C . ASP B 1 103 ? 19.567 15.033 23.368 1.00 46.32 103 ASP A C 1
ATOM 5308 O O . ASP B 1 103 ? 18.953 15.322 22.345 1.00 46.03 103 ASP A O 1
ATOM 5313 N N . VAL B 1 104 ? 19.009 15.057 24.587 1.00 46.95 104 VAL A N 1
ATOM 5314 C CA . VAL B 1 104 ? 17.573 15.136 24.752 1.00 46.16 104 VAL A CA 1
ATOM 5315 C C . VAL B 1 104 ? 17.110 16.589 24.817 1.00 46.38 104 VAL A C 1
ATOM 5316 O O . VAL B 1 104 ? 17.632 17.416 25.577 1.00 47.18 104 VAL A O 1
ATOM 5320 N N . VAL B 1 105 ? 16.071 16.853 24.021 1.00 45.89 105 VAL A N 1
ATOM 5321 C CA . VAL B 1 105 ? 15.528 18.187 23.889 1.00 46.38 105 VAL A CA 1
ATOM 5322 C C . VAL B 1 105 ? 14.020 18.127 24.067 1.00 45.86 105 VAL A C 1
ATOM 5323 O O . VAL B 1 105 ? 13.300 17.610 23.199 1.00 45.13 105 VAL A O 1
ATOM 5327 N N . TYR B 1 106 ? 13.567 18.703 25.188 1.00 45.66 106 TYR A N 1
ATOM 5328 C CA . TYR B 1 106 ? 12.144 18.836 25.397 1.00 44.97 106 TYR A CA 1
ATOM 5329 C C . TYR B 1 106 ? 11.695 20.062 24.612 1.00 44.63 106 TYR A C 1
ATOM 5330 O O . TYR B 1 106 ? 12.336 21.108 24.631 1.00 43.93 106 TYR A O 1
ATOM 5339 N N . LEU B 1 107 ? 10.575 19.886 23.913 1.00 44.56 107 LEU A N 1
ATOM 5340 C CA . LEU B 1 107 ? 9.974 20.977 23.184 1.00 45.10 107 LEU A CA 1
ATOM 5341 C C . LEU B 1 107 ? 8.501 21.152 23.551 1.00 44.07 107 LEU A C 1
ATOM 5342 O O . LEU B 1 107 ? 7.637 20.366 23.152 1.00 43.72 107 LEU A O 1
ATOM 5347 N N . MET B 1 108 ? 8.253 22.285 24.205 1.00 43.64 108 MET A N 1
ATOM 5348 C CA . MET B 1 108 ? 6.933 22.606 24.722 1.00 43.49 108 MET A CA 1
ATOM 5349 C C . MET B 1 108 ? 6.557 23.996 24.219 1.00 43.09 108 MET A C 1
ATOM 5350 O O . MET B 1 108 ? 6.940 25.008 24.821 1.00 42.73 108 MET A O 1
ATOM 5355 N N . THR B 1 109 ? 5.844 24.034 23.075 1.00 42.55 109 THR A N 1
ATOM 5356 C CA . THR B 1 109 ? 5.418 25.327 22.566 1.00 42.55 109 THR A CA 1
ATOM 5357 C C . THR B 1 109 ? 4.055 25.217 21.879 1.00 41.61 109 THR A C 1
ATOM 5358 O O . THR B 1 109 ? 3.507 24.162 21.564 1.00 39.69 109 THR A O 1
ATOM 5362 N N . LYS B 1 110 ? 3.485 26.403 21.735 1.00 42.41 110 LYS A N 1
ATOM 5363 C CA . LYS B 1 110 ? 2.344 26.624 20.893 1.00 43.44 110 LYS A CA 1
ATOM 5364 C C . LYS B 1 110 ? 2.715 26.379 19.435 1.00 46.02 110 LYS A C 1
ATOM 5365 O O . LYS B 1 110 ? 3.899 26.226 19.089 1.00 50.14 110 LYS A O 1
ATOM 5371 N N . VAL B 1 111 ? 1.667 26.321 18.590 1.00 45.03 111 VAL A N 1
ATOM 5372 C CA . VAL B 1 111 ? 1.825 26.281 17.159 1.00 44.06 111 VAL A CA 1
ATOM 5373 C C . VAL B 1 111 ? 2.430 27.621 16.733 1.00 44.01 111 VAL A C 1
ATOM 5374 O O . VAL B 1 111 ? 1.896 28.677 17.088 1.00 44.29 111 VAL A O 1
ATOM 5378 N N . HIS B 1 112 ? 3.569 27.559 16.026 1.00 43.14 112 HIS A N 1
ATOM 5379 C CA . HIS B 1 112 ? 4.420 28.711 15.766 1.00 44.04 112 HIS A CA 1
ATOM 5380 C C . HIS B 1 112 ? 5.493 28.285 14.778 1.00 45.05 112 HIS A C 1
ATOM 5381 O O . HIS B 1 112 ? 5.950 27.145 14.820 1.00 45.46 112 HIS A O 1
ATOM 5388 N N . PRO B 1 113 ? 5.949 29.192 13.888 1.00 45.93 113 PRO A N 1
ATOM 5389 C CA . PRO B 1 113 ? 6.946 28.815 12.890 1.00 45.96 113 PRO A CA 1
ATOM 5390 C C . PRO B 1 113 ? 8.173 28.164 13.527 1.00 45.75 113 PRO A C 1
ATOM 5391 O O . PRO B 1 113 ? 8.675 27.139 13.049 1.00 45.35 113 PRO A O 1
ATOM 5395 N N . MET B 1 114 ? 8.623 28.758 14.633 1.00 45.51 114 MET A N 1
ATOM 5396 C CA . MET B 1 114 ? 9.853 28.343 15.291 1.00 45.34 114 MET A CA 1
ATOM 5397 C C . MET B 1 114 ? 9.753 26.882 15.763 1.00 43.72 114 MET A C 1
ATOM 5398 O O . MET B 1 114 ? 10.749 26.215 15.999 1.00 42.24 114 MET A O 1
ATOM 5403 N N . HIS B 1 115 ? 8.525 26.362 15.842 1.00 43.41 115 HIS A N 1
ATOM 5404 C CA . HIS B 1 115 ? 8.293 24.962 16.170 1.00 43.27 115 HIS A CA 1
ATOM 5405 C C . HIS B 1 115 ? 8.823 24.108 15.018 1.00 42.55 115 HIS A C 1
ATOM 5406 O O . HIS B 1 115 ? 9.643 23.225 15.243 1.00 42.95 115 HIS A O 1
ATOM 5413 N N . TRP B 1 116 ? 8.373 24.404 13.789 1.00 41.42 116 TRP A N 1
ATOM 5414 C CA . TRP B 1 116 ? 8.853 23.711 12.610 1.00 40.96 116 TRP A CA 1
ATOM 5415 C C . TRP B 1 116 ? 10.366 23.850 12.527 1.00 41.22 116 TRP A C 1
ATOM 5416 O O . TRP B 1 116 ? 11.106 22.882 12.328 1.00 41.16 116 TRP A O 1
ATOM 5427 N N . ALA B 1 117 ? 10.822 25.079 12.734 1.00 41.25 117 ALA A N 1
ATOM 5428 C CA . ALA B 1 117 ? 12.243 25.355 12.719 1.00 42.12 117 ALA A CA 1
ATOM 5429 C C . ALA B 1 117 ? 13.015 24.382 13.607 1.00 42.35 117 ALA A C 1
ATOM 5430 O O . ALA B 1 117 ? 14.032 23.809 13.225 1.00 42.60 117 ALA A O 1
ATOM 5432 N N . VAL B 1 118 ? 12.537 24.225 14.833 1.00 42.77 118 VAL A N 1
ATOM 5433 C CA . VAL B 1 118 ? 13.238 23.410 15.791 1.00 43.18 118 VAL A CA 1
ATOM 5434 C C . VAL B 1 118 ? 13.162 21.957 15.356 1.00 43.14 118 VAL A C 1
ATOM 5435 O O . VAL B 1 118 ? 14.163 21.268 15.415 1.00 43.36 118 VAL A O 1
ATOM 5439 N N . PHE B 1 119 ? 11.980 21.492 14.936 1.00 42.97 119 PHE A N 1
ATOM 5440 C CA . PHE B 1 119 ? 11.847 20.153 14.395 1.00 43.34 119 PHE A CA 1
ATOM 5441 C C . PHE B 1 119 ? 12.986 19.854 13.429 1.00 44.61 119 PHE A C 1
ATOM 5442 O O . PHE B 1 119 ? 13.682 18.848 13.528 1.00 44.07 119 PHE A O 1
ATOM 5450 N N . LEU B 1 120 ? 13.152 20.755 12.460 1.00 45.56 120 LEU A N 1
ATOM 5451 C CA . LEU B 1 120 ? 14.146 20.580 11.426 1.00 46.23 120 LEU A CA 1
ATOM 5452 C C . LEU B 1 120 ? 15.530 20.515 12.052 1.00 47.18 120 LEU A C 1
ATOM 5453 O O . LEU B 1 120 ? 16.328 19.654 11.693 1.00 49.02 120 LEU A O 1
ATOM 5458 N N . ALA B 1 121 ? 15.819 21.459 12.943 1.00 47.38 121 ALA A N 1
ATOM 5459 C CA . ALA B 1 121 ? 17.153 21.568 13.507 1.00 48.38 121 ALA A CA 1
ATOM 5460 C C . ALA B 1 121 ? 17.524 20.262 14.219 1.00 48.02 121 ALA A C 1
ATOM 5461 O O . ALA B 1 121 ? 18.653 19.809 14.089 1.00 48.10 121 ALA A O 1
ATOM 5463 N N . VAL B 1 122 ? 16.551 19.687 14.951 1.00 47.42 122 VAL A N 1
ATOM 5464 C CA . VAL B 1 122 ? 16.662 18.427 15.679 1.00 47.53 122 VAL A CA 1
ATOM 5465 C C . VAL B 1 122 ? 16.961 17.275 14.720 1.00 48.33 122 VAL A C 1
ATOM 5466 O O . VAL B 1 122 ? 17.880 16.492 14.944 1.00 48.69 122 VAL A O 1
ATOM 5470 N N . ILE B 1 123 ? 16.127 17.118 13.679 1.00 48.74 123 ILE A N 1
ATOM 5471 C CA . ILE B 1 123 ? 16.241 15.985 12.763 1.00 48.48 123 ILE A CA 1
ATOM 5472 C C . ILE B 1 123 ? 17.614 16.044 12.082 1.00 49.47 123 ILE A C 1
ATOM 5473 O O . ILE B 1 123 ? 18.272 15.013 11.858 1.00 48.83 123 ILE A O 1
ATOM 5478 N N . LYS B 1 124 ? 18.024 17.275 11.737 1.00 50.62 124 LYS A N 1
ATOM 5479 C CA . LYS B 1 124 ? 19.234 17.514 10.962 1.00 52.99 124 LYS A CA 1
ATOM 5480 C C . LYS B 1 124 ? 20.434 17.256 11.858 1.00 53.65 124 LYS A C 1
ATOM 5481 O O . LYS B 1 124 ? 21.433 16.703 11.417 1.00 53.15 124 LYS A O 1
ATOM 5487 N N . GLY B 1 125 ? 20.302 17.686 13.122 1.00 53.21 125 GLY A N 1
ATOM 5488 C CA . GLY B 1 125 ? 21.384 17.633 14.083 1.00 52.92 125 GLY A CA 1
ATOM 5489 C C . GLY B 1 125 ? 21.410 16.295 14.812 1.00 52.39 125 GLY A C 1
ATOM 5490 O O . GLY B 1 125 ? 22.300 16.106 15.613 1.00 55.01 125 GLY A O 1
ATOM 5491 N N . GLY B 1 126 ? 20.449 15.388 14.568 1.00 49.86 126 GLY A N 1
ATOM 5492 C CA . GLY B 1 126 ? 20.497 14.033 15.121 1.00 48.92 126 GLY A CA 1
ATOM 5493 C C . GLY B 1 126 ? 20.299 13.970 16.640 1.00 48.04 126 GLY A C 1
ATOM 5494 O O . GLY B 1 126 ? 20.732 13.010 17.300 1.00 47.08 126 GLY A O 1
ATOM 5495 N N . PHE B 1 127 ? 19.564 14.966 17.148 1.00 47.43 127 PHE A N 1
ATOM 5496 C CA . PHE B 1 127 ? 19.170 15.084 18.534 1.00 46.48 127 PHE A CA 1
ATOM 5497 C C . PHE B 1 127 ? 17.902 14.265 18.737 1.00 45.59 127 PHE A C 1
ATOM 5498 O O . PHE B 1 127 ? 17.271 13.880 17.760 1.00 45.56 127 PHE A O 1
ATOM 5506 N N . VAL B 1 128 ? 17.575 14.016 20.020 1.00 45.58 128 VAL A N 1
ATOM 5507 C CA . VAL B 1 128 ? 16.383 13.324 20.466 1.00 44.92 128 VAL A CA 1
ATOM 5508 C C . VAL B 1 128 ? 15.451 14.403 20.982 1.00 44.98 128 VAL A C 1
ATOM 5509 O O . VAL B 1 128 ? 15.720 15.094 21.960 1.00 45.92 128 VAL A O 1
ATO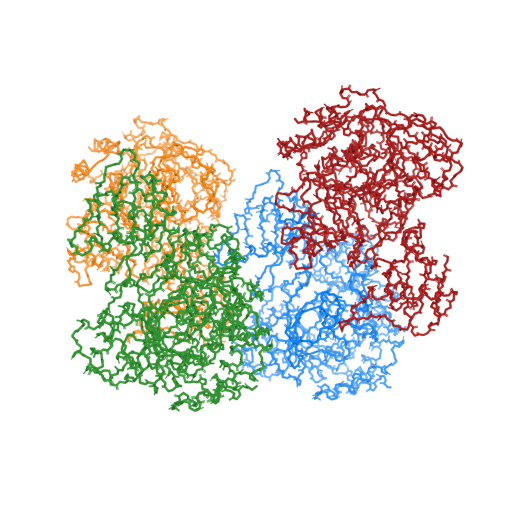M 5513 N N . MET B 1 129 ? 14.353 14.561 20.272 1.00 45.15 129 MET A N 1
ATOM 5514 C CA . MET B 1 129 ? 13.355 15.520 20.685 1.00 45.83 129 MET A CA 1
ATOM 5515 C C . MET B 1 129 ? 12.268 14.761 21.405 1.00 44.82 129 MET A C 1
ATOM 5516 O O . MET B 1 129 ? 11.927 13.657 20.977 1.00 43.23 129 MET A O 1
ATOM 5521 N N . VAL B 1 130 ? 11.801 15.385 22.502 1.00 45.07 130 VAL A N 1
ATOM 5522 C CA . VAL B 1 130 ? 10.664 14.929 23.283 1.00 44.24 130 VAL A CA 1
ATOM 5523 C C . VAL B 1 130 ? 9.561 15.984 23.204 1.00 42.83 130 VAL A C 1
ATOM 5524 O O . VAL B 1 130 ? 9.570 17.001 23.899 1.00 42.06 130 VAL A O 1
ATOM 5528 N N . PRO B 1 131 ? 8.597 15.784 22.287 1.00 42.40 131 PRO A N 1
ATOM 5529 C CA . PRO B 1 131 ? 7.445 16.685 22.169 1.00 42.07 131 PRO A CA 1
ATOM 5530 C C . PRO B 1 131 ? 6.669 16.668 23.471 1.00 41.57 131 PRO A C 1
ATOM 5531 O O . PRO B 1 131 ? 6.325 15.602 24.011 1.00 39.77 131 PRO A O 1
ATOM 5535 N N . SER B 1 132 ? 6.495 17.885 23.987 1.00 42.57 132 SER A N 1
ATOM 5536 C CA . SER B 1 132 ? 5.742 18.096 25.209 1.00 43.64 132 SER A CA 1
ATOM 5537 C C . SER B 1 132 ? 4.586 19.056 24.933 1.00 44.52 132 SER A C 1
ATOM 5538 O O . SER B 1 132 ? 4.759 20.062 24.244 1.00 48.44 132 SER A O 1
ATOM 5541 N N . ALA B 1 133 ? 3.377 18.626 25.299 1.00 43.63 133 ALA A N 1
ATOM 5542 C CA . ALA B 1 133 ? 2.189 19.437 25.125 1.00 44.09 133 ALA A CA 1
ATOM 5543 C C . ALA B 1 133 ? 2.162 20.638 26.094 1.00 44.23 133 ALA A C 1
ATOM 5544 O O . ALA B 1 133 ? 2.760 20.598 27.172 1.00 45.10 133 ALA A O 1
ATOM 5546 N N . THR B 1 134 ? 1.445 21.711 25.718 1.00 43.64 134 THR A N 1
ATOM 5547 C CA . THR B 1 134 ? 1.415 22.954 26.487 1.00 44.35 134 THR A CA 1
ATOM 5548 C C . THR B 1 134 ? 0.507 22.884 27.718 1.00 45.84 134 THR A C 1
ATOM 5549 O O . THR B 1 134 ? 0.512 23.806 28.524 1.00 46.87 134 THR A O 1
ATOM 5553 N N . ASN B 1 135 ? -0.344 21.852 27.827 1.00 46.35 135 ASN A N 1
ATOM 5554 C CA . ASN B 1 135 ? -1.302 21.725 28.918 1.00 45.80 135 ASN A CA 1
ATOM 5555 C C . ASN B 1 135 ? -0.761 20.791 30.002 1.00 44.30 135 ASN A C 1
ATOM 5556 O O . ASN B 1 135 ? -1.455 20.551 30.971 1.00 44.57 135 ASN A O 1
ATOM 5561 N N . LEU B 1 136 ? 0.498 20.320 29.867 1.00 43.32 136 LEU A N 1
ATOM 5562 C CA . LEU B 1 136 ? 1.157 19.499 30.864 1.00 42.79 136 LEU A CA 1
ATOM 5563 C C . LEU B 1 136 ? 1.476 20.337 32.103 1.00 43.83 136 LEU A C 1
ATOM 5564 O O . LEU B 1 136 ? 1.983 21.470 32.003 1.00 43.49 136 LEU A O 1
ATOM 5569 N N . THR B 1 137 ? 1.226 19.700 33.272 1.00 44.26 137 THR A N 1
ATOM 5570 C CA . THR B 1 137 ? 1.409 20.293 34.585 1.00 45.31 137 THR A CA 1
ATOM 5571 C C . THR B 1 137 ? 2.853 20.116 35.050 1.00 45.13 137 THR A C 1
ATOM 5572 O O . THR B 1 137 ? 3.587 19.268 34.528 1.00 44.39 137 THR A O 1
ATOM 5576 N N . VAL B 1 138 ? 3.226 20.918 36.063 1.00 45.40 138 VAL A N 1
ATOM 5577 C CA . VAL B 1 138 ? 4.546 20.865 36.686 1.00 45.58 138 VAL A CA 1
ATOM 5578 C C . VAL B 1 138 ? 4.862 19.424 37.082 1.00 46.09 138 VAL A C 1
ATOM 5579 O O . VAL B 1 138 ? 5.969 18.939 36.837 1.00 47.28 138 VAL A O 1
ATOM 5583 N N . ALA B 1 139 ? 3.844 18.746 37.627 1.00 45.76 139 ALA A N 1
ATOM 5584 C CA . ALA B 1 139 ? 3.928 17.380 38.114 1.00 45.67 139 ALA A CA 1
ATOM 5585 C C . ALA B 1 139 ? 4.246 16.417 36.988 1.00 44.62 139 ALA A C 1
ATOM 5586 O O . ALA B 1 139 ? 5.182 15.620 37.095 1.00 45.40 139 ALA A O 1
ATOM 5588 N N . GLU B 1 140 ? 3.434 16.489 35.927 1.00 43.31 140 GLU A N 1
ATOM 5589 C CA . GLU B 1 140 ? 3.646 15.639 34.768 1.00 42.19 140 GLU A CA 1
ATOM 5590 C C . GLU B 1 140 ? 5.052 15.841 34.222 1.00 42.14 140 GLU A C 1
ATOM 5591 O O . GLU B 1 140 ? 5.703 14.867 33.871 1.00 41.71 140 GLU A O 1
ATOM 5597 N N . MET B 1 141 ? 5.525 17.090 34.195 1.00 42.72 141 MET A N 1
ATOM 5598 C CA . MET B 1 141 ? 6.815 17.363 33.573 1.00 43.53 141 MET A CA 1
ATOM 5599 C C . MET B 1 141 ? 7.974 16.810 34.408 1.00 44.19 141 MET A C 1
ATOM 5600 O O . MET B 1 141 ? 8.965 16.335 33.836 1.00 43.39 141 MET A O 1
ATOM 5605 N N . LYS B 1 142 ? 7.846 16.902 35.742 1.00 45.30 142 LYS A N 1
ATOM 5606 C CA . LYS B 1 142 ? 8.809 16.314 36.657 1.00 46.94 142 LYS A CA 1
ATOM 5607 C C . LYS B 1 142 ? 8.892 14.797 36.475 1.00 46.48 142 LYS A C 1
ATOM 5608 O O . LYS B 1 142 ? 9.984 14.215 36.615 1.00 46.71 142 LYS A O 1
ATOM 5614 N N . TYR B 1 143 ? 7.733 14.164 36.211 1.00 45.46 143 TYR A N 1
ATOM 5615 C CA . TYR B 1 143 ? 7.681 12.727 35.989 1.00 45.87 143 TYR A CA 1
ATOM 5616 C C . TYR B 1 143 ? 8.569 12.378 34.789 1.00 46.99 143 TYR A C 1
ATOM 5617 O O . TYR B 1 143 ? 9.367 11.430 34.803 1.00 47.19 143 TYR A O 1
ATOM 5626 N N . ARG B 1 144 ? 8.384 13.171 33.723 1.00 47.38 144 ARG A N 1
ATOM 5627 C CA . ARG B 1 144 ? 9.107 13.018 32.482 1.00 47.16 144 ARG A CA 1
ATOM 5628 C C . ARG B 1 144 ? 10.604 13.117 32.729 1.00 46.92 144 ARG A C 1
ATOM 5629 O O . ARG B 1 144 ? 11.358 12.314 32.201 1.00 48.40 144 ARG A O 1
ATOM 5637 N N . PHE B 1 145 ? 11.027 14.108 33.506 1.00 46.19 145 PHE A N 1
ATOM 5638 C CA . PHE B 1 145 ? 12.437 14.326 33.773 1.00 46.50 145 PHE A CA 1
ATOM 5639 C C . PHE B 1 145 ? 13.041 13.168 34.590 1.00 47.83 145 PHE A C 1
ATOM 5640 O O . PHE B 1 145 ? 14.233 12.840 34.429 1.00 47.87 145 PHE A O 1
ATOM 5648 N N . SER B 1 146 ? 12.245 12.573 35.501 1.00 48.37 146 SER A N 1
ATOM 5649 C CA . SER B 1 146 ? 12.697 11.394 36.223 1.00 49.09 146 SER A CA 1
ATOM 5650 C C . SER B 1 146 ? 13.014 10.274 35.223 1.00 49.24 146 SER A C 1
ATOM 5651 O O . SER B 1 146 ? 13.966 9.518 35.413 1.00 50.78 146 SER A O 1
ATOM 5654 N N . ASP B 1 147 ? 12.208 10.173 34.160 1.00 48.09 147 ASP A N 1
ATOM 5655 C CA . ASP B 1 147 ? 12.318 9.066 33.227 1.00 48.31 147 ASP A CA 1
ATOM 5656 C C . ASP B 1 147 ? 13.392 9.329 32.146 1.00 49.61 147 ASP A C 1
ATOM 5657 O O . ASP B 1 147 ? 14.146 8.426 31.730 1.00 50.34 147 ASP A O 1
ATOM 5662 N N . LEU B 1 148 ? 13.463 10.577 31.670 1.00 49.11 148 LEU A N 1
ATOM 5663 C CA . LEU B 1 148 ? 14.484 10.973 30.722 1.00 49.15 148 LEU A CA 1
ATOM 5664 C C . LEU B 1 148 ? 14.946 12.400 30.984 1.00 49.76 148 LEU A C 1
ATOM 5665 O O . LEU B 1 148 ? 14.191 13.340 30.784 1.00 47.90 148 LEU A O 1
ATOM 5670 N N . LYS B 1 149 ? 16.216 12.526 31.383 1.00 52.89 149 LYS A N 1
ATOM 5671 C CA . LYS B 1 149 ? 16.815 13.784 31.811 1.00 55.91 149 LYS A CA 1
ATOM 5672 C C . LYS B 1 149 ? 17.037 14.672 30.583 1.00 53.58 149 LYS A C 1
ATOM 5673 O O . LYS B 1 149 ? 17.604 14.235 29.562 1.00 52.27 149 LYS A O 1
ATOM 5679 N N . PRO B 1 150 ? 16.628 15.963 30.668 1.00 50.68 150 PRO A N 1
ATOM 5680 C CA . PRO B 1 150 ? 16.840 16.906 29.568 1.00 48.89 150 PRO A CA 1
ATOM 5681 C C . PRO B 1 150 ? 18.247 17.507 29.483 1.00 48.83 150 PRO A C 1
ATOM 5682 O O . PRO B 1 150 ? 18.797 17.910 30.501 1.00 49.54 150 PRO A O 1
ATOM 5686 N N . SER B 1 151 ? 18.795 17.564 28.253 1.00 47.93 151 SER A N 1
ATOM 5687 C CA . SER B 1 151 ? 20.042 18.255 27.965 1.00 47.92 151 SER A CA 1
ATOM 5688 C C . SER B 1 151 ? 19.704 19.710 27.625 1.00 47.32 151 SER A C 1
ATOM 5689 O O . SER B 1 151 ? 20.388 20.673 28.012 1.00 48.50 151 SER A O 1
ATOM 5692 N N . ALA B 1 152 ? 18.567 19.883 26.965 1.00 45.96 152 ALA A N 1
ATOM 5693 C CA . ALA B 1 152 ? 18.081 21.222 26.723 1.00 46.56 152 ALA A CA 1
ATOM 5694 C C . ALA B 1 152 ? 16.570 21.221 26.699 1.00 45.61 152 ALA A C 1
ATOM 5695 O O . ALA B 1 152 ? 15.956 20.227 26.281 1.00 45.06 152 ALA A O 1
ATOM 5697 N N . ILE B 1 153 ? 16.008 22.378 27.051 1.00 45.75 153 ILE A N 1
ATOM 5698 C CA . ILE B 1 153 ? 14.575 22.516 26.969 1.00 46.13 153 ILE A CA 1
ATOM 5699 C C . ILE B 1 153 ? 14.244 23.840 26.295 1.00 46.46 153 ILE A C 1
ATOM 5700 O O . ILE B 1 153 ? 14.967 24.831 26.434 1.00 46.03 153 ILE A O 1
ATOM 5705 N N . ILE B 1 154 ? 13.104 23.801 25.590 1.00 46.82 154 ILE A N 1
ATOM 5706 C CA . ILE B 1 154 ? 12.689 24.864 24.697 1.00 48.08 154 ILE A CA 1
ATOM 5707 C C . ILE B 1 154 ? 11.199 25.108 24.885 1.00 48.03 154 ILE A C 1
ATOM 5708 O O . ILE B 1 154 ? 10.381 24.200 24.663 1.00 47.02 154 ILE A O 1
ATOM 5713 N N . SER B 1 155 ? 10.871 26.365 25.193 1.00 48.78 155 SER A N 1
ATOM 5714 C CA . SER B 1 155 ? 9.496 26.720 25.471 1.00 49.35 155 SER A CA 1
ATOM 5715 C C . SER B 1 155 ? 9.147 28.059 24.822 1.00 49.25 155 SER A C 1
ATOM 5716 O O . SER B 1 155 ? 10.044 28.784 24.355 1.00 50.52 155 SER A O 1
ATOM 5719 N N . ASP B 1 156 ? 7.838 28.365 24.814 1.00 47.13 156 ASP A N 1
ATOM 5720 C CA . ASP B 1 156 ? 7.373 29.733 24.630 1.00 47.14 156 ASP A CA 1
ATOM 5721 C C . ASP B 1 156 ? 7.300 30.393 26.001 1.00 47.41 156 ASP A C 1
ATOM 5722 O O . ASP B 1 156 ? 7.527 29.758 27.015 1.00 47.57 156 ASP A O 1
ATOM 5727 N N . SER B 1 157 ? 7.062 31.702 26.019 1.00 48.03 157 SER A N 1
ATOM 5728 C CA . SER B 1 157 ? 7.155 32.496 27.232 1.00 49.34 157 SER A CA 1
ATOM 5729 C C . SER B 1 157 ? 5.935 32.224 28.107 1.00 49.74 157 SER A C 1
ATOM 5730 O O . SER B 1 157 ? 5.954 32.443 29.301 1.00 50.39 157 SER A O 1
ATOM 5733 N N . LEU B 1 158 ? 4.890 31.692 27.485 1.00 50.13 158 LEU A N 1
ATOM 5734 C CA . LEU B 1 158 ? 3.633 31.385 28.138 1.00 50.07 158 LEU A CA 1
ATOM 5735 C C . LEU B 1 158 ? 3.767 30.180 29.046 1.00 51.18 158 LEU A C 1
ATOM 5736 O O . LEU B 1 158 ? 2.926 30.040 29.907 1.00 54.60 158 LEU A O 1
ATOM 5741 N N . ARG B 1 159 ? 4.773 29.312 28.882 1.00 51.85 159 ARG A N 1
ATOM 5742 C CA . ARG B 1 159 ? 4.863 28.077 29.660 1.00 52.37 159 ARG A CA 1
ATOM 5743 C C . ARG B 1 159 ? 6.270 27.894 30.211 1.00 54.91 159 ARG A C 1
ATOM 5744 O O . ARG B 1 159 ? 6.716 26.762 30.418 1.00 57.59 159 ARG A O 1
ATOM 5752 N N . ALA B 1 160 ? 6.957 29.025 30.426 1.00 54.92 160 ALA A N 1
ATOM 5753 C CA . ALA B 1 160 ? 8.355 29.000 30.808 1.00 53.82 160 ALA A CA 1
ATOM 5754 C C . ALA B 1 160 ? 8.450 28.698 32.296 1.00 52.46 160 ALA A C 1
ATOM 5755 O O . ALA B 1 160 ? 9.273 27.899 32.735 1.00 51.73 160 ALA A O 1
ATOM 5757 N N . SER B 1 161 ? 7.563 29.326 33.063 1.00 51.94 161 SER A N 1
ATOM 5758 C CA . SER B 1 161 ? 7.478 29.110 34.505 1.00 51.36 161 SER A CA 1
ATOM 5759 C C . SER B 1 161 ? 7.236 27.635 34.843 1.00 49.95 161 SER A C 1
ATOM 5760 O O . SER B 1 161 ? 7.881 27.088 35.730 1.00 50.11 161 SER A O 1
ATOM 5763 N N . VAL B 1 162 ? 6.363 26.969 34.085 1.00 49.34 162 VAL A N 1
ATOM 5764 C CA . VAL B 1 162 ? 6.053 25.549 34.267 1.00 48.78 162 VAL A CA 1
ATOM 5765 C C . VAL B 1 162 ? 7.305 24.690 34.052 1.00 50.35 162 VAL A C 1
ATOM 5766 O O . VAL B 1 162 ? 7.571 23.760 34.831 1.00 50.49 162 VAL A O 1
ATOM 5770 N N . MET B 1 163 ? 8.077 24.990 32.998 1.00 51.08 163 MET A N 1
ATOM 5771 C CA . MET B 1 163 ? 9.321 24.271 32.782 1.00 52.26 163 MET A CA 1
ATOM 5772 C C . MET B 1 163 ? 10.305 24.611 33.908 1.00 52.33 163 MET A C 1
ATOM 5773 O O . MET B 1 163 ? 10.943 23.730 34.468 1.00 52.16 163 MET A O 1
ATOM 5778 N N . GLU B 1 164 ? 10.415 25.893 34.246 1.00 52.33 164 GLU A N 1
ATOM 5779 C CA . GLU B 1 164 ? 11.359 26.367 35.245 1.00 53.61 164 GLU A CA 1
ATOM 5780 C C . GLU B 1 164 ? 11.134 25.704 36.607 1.00 53.61 164 GLU A C 1
ATOM 5781 O O . GLU B 1 164 ? 12.101 25.299 37.268 1.00 54.49 164 GLU A O 1
ATOM 5787 N N . GLU B 1 165 ? 9.850 25.560 36.989 1.00 52.95 165 GLU A N 1
ATOM 5788 C CA . GLU B 1 165 ? 9.444 24.909 38.241 1.00 53.43 165 GLU A CA 1
ATOM 5789 C C . GLU B 1 165 ? 9.619 23.384 38.173 1.00 52.59 165 GLU A C 1
ATOM 5790 O O . GLU B 1 165 ? 10.037 22.785 39.133 1.00 51.95 165 GLU A O 1
ATOM 5796 N N . ALA B 1 166 ? 9.296 22.729 37.049 1.00 52.27 166 ALA A N 1
ATOM 5797 C CA . ALA B 1 166 ? 9.422 21.280 36.965 1.00 51.82 166 ALA A CA 1
ATOM 5798 C C . ALA B 1 166 ? 10.898 20.866 36.921 1.00 53.73 166 ALA A C 1
ATOM 5799 O O . ALA B 1 166 ? 11.275 19.775 37.365 1.00 55.64 166 ALA A O 1
ATOM 5801 N N . LEU B 1 167 ? 11.737 21.774 36.412 1.00 54.81 167 LEU A N 1
ATOM 5802 C CA . LEU B 1 167 ? 13.177 21.589 36.337 1.00 55.76 167 LEU A CA 1
ATOM 5803 C C . LEU B 1 167 ? 13.777 21.594 37.716 1.00 59.58 167 LEU A C 1
ATOM 5804 O O . LEU B 1 167 ? 14.627 20.766 37.990 1.00 59.35 167 LEU A O 1
ATOM 5809 N N . GLY B 1 168 ? 13.373 22.595 38.510 1.00 63.66 168 GLY A N 1
ATOM 5810 C CA . GLY B 1 168 ? 13.980 22.822 39.798 1.00 66.53 168 GLY A CA 1
ATOM 5811 C C . GLY B 1 168 ? 15.358 23.418 39.570 1.00 71.17 168 GLY A C 1
ATOM 5812 O O . GLY B 1 168 ? 15.472 24.563 39.110 1.00 76.23 168 GLY A O 1
ATOM 5813 N N . SER B 1 169 ? 16.384 22.582 39.791 1.00 72.66 169 SER A N 1
ATOM 5814 C CA . SER B 1 169 ? 17.766 23.005 39.615 1.00 72.02 169 SER A CA 1
ATOM 5815 C C . SER B 1 169 ? 18.619 21.935 38.916 1.00 70.13 169 SER A C 1
ATOM 5816 O O . SER B 1 169 ? 19.770 21.702 39.295 1.00 71.35 169 SER A O 1
ATOM 5819 N N . LEU B 1 170 ? 18.064 21.314 37.865 1.00 66.97 170 LEU A N 1
ATOM 5820 C CA . LEU B 1 170 ? 18.842 20.587 36.868 1.00 66.89 170 LEU A CA 1
ATOM 5821 C C . LEU B 1 170 ? 19.618 21.590 36.007 1.00 65.30 170 LEU A C 1
ATOM 5822 O O . LEU B 1 170 ? 19.048 22.633 35.681 1.00 61.97 170 LEU A O 1
ATOM 5827 N N . LYS B 1 171 ? 20.901 21.295 35.673 1.00 67.25 171 LYS A N 1
ATOM 5828 C CA . LYS B 1 171 ? 21.565 21.962 34.562 1.00 70.36 171 LYS A CA 1
ATOM 5829 C C . LYS B 1 171 ? 20.853 21.624 33.250 1.00 63.88 171 LYS A C 1
ATOM 5830 O O . LYS B 1 171 ? 20.828 20.468 32.820 1.00 62.60 171 LYS A O 1
ATOM 5836 N N . VAL B 1 172 ? 20.327 22.672 32.613 1.00 59.26 172 VAL A N 1
ATOM 5837 C CA . VAL B 1 172 ? 19.944 22.560 31.233 1.00 56.55 172 VAL A CA 1
ATOM 5838 C C . VAL B 1 172 ? 20.161 23.918 30.586 1.00 57.18 172 VAL A C 1
ATOM 5839 O O . VAL B 1 172 ? 20.146 24.963 31.255 1.00 58.51 172 VAL A O 1
ATOM 5843 N N . GLU B 1 173 ? 20.318 23.843 29.250 1.00 55.36 173 GLU A N 1
ATOM 5844 C CA . GLU B 1 173 ? 20.204 24.994 28.387 1.00 53.68 173 GLU A CA 1
ATOM 5845 C C . GLU B 1 173 ? 18.746 25.210 28.047 1.00 50.80 173 GLU A C 1
ATOM 5846 O O . GLU B 1 173 ? 18.069 24.299 27.584 1.00 48.80 173 GLU A O 1
ATOM 5852 N N . LYS B 1 174 ? 18.291 26.441 28.269 1.00 50.59 174 LYS A N 1
ATOM 5853 C CA . LYS B 1 174 ? 16.891 26.787 28.063 1.00 49.64 174 LYS A CA 1
ATOM 5854 C C . LYS B 1 174 ? 16.737 27.760 26.900 1.00 49.20 174 LYS A C 1
ATOM 5855 O O . LYS B 1 174 ? 17.614 28.580 26.686 1.00 49.22 174 LYS A O 1
ATOM 5861 N N . PHE B 1 175 ? 15.589 27.712 26.211 1.00 48.75 175 PHE A N 1
ATOM 5862 C CA . PHE B 1 175 ? 15.395 28.556 25.038 1.00 49.15 175 PHE A CA 1
ATOM 5863 C C . PHE B 1 175 ? 13.944 28.985 24.856 1.00 49.87 175 PHE A C 1
ATOM 5864 O O . PHE B 1 175 ? 13.037 28.163 25.008 1.00 50.58 175 PHE A O 1
ATOM 5872 N N . LEU B 1 176 ? 13.773 30.277 24.515 1.00 50.86 176 LEU A N 1
ATOM 5873 C CA . LEU B 1 176 ? 12.481 30.915 24.303 1.00 50.54 176 LEU A CA 1
ATOM 5874 C C . LEU B 1 176 ? 12.329 31.260 22.836 1.00 50.80 176 LEU A C 1
ATOM 5875 O O . LEU B 1 176 ? 13.178 31.932 22.254 1.00 51.97 176 LEU A O 1
ATOM 5880 N N . ILE B 1 177 ? 11.155 30.915 22.301 1.00 50.52 177 ILE A N 1
ATOM 5881 C CA . ILE B 1 177 ? 10.812 31.115 20.899 1.00 49.81 177 ILE A CA 1
ATOM 5882 C C . ILE B 1 177 ? 10.172 32.494 20.668 1.00 51.62 177 ILE A C 1
ATOM 5883 O O . ILE B 1 177 ? 10.111 32.974 19.541 1.00 52.84 177 ILE A O 1
ATOM 5888 N N . ASP B 1 178 ? 9.736 33.159 21.749 1.00 53.55 178 ASP A N 1
ATOM 5889 C CA . ASP B 1 178 ? 9.021 34.431 21.693 1.00 54.52 178 ASP A CA 1
ATOM 5890 C C . ASP B 1 178 ? 9.274 35.246 22.957 1.00 56.03 178 ASP A C 1
ATOM 5891 O O . ASP B 1 178 ? 8.670 34.970 23.968 1.00 57.29 178 ASP A O 1
ATOM 5896 N N . GLY B 1 179 ? 10.173 36.235 22.904 1.00 58.12 179 GLY A N 1
ATOM 5897 C CA . GLY B 1 179 ? 10.429 37.117 24.032 1.00 59.89 179 GLY A CA 1
ATOM 5898 C C . GLY B 1 179 ? 11.692 36.749 24.818 1.00 60.70 179 GLY A C 1
ATOM 5899 O O . GLY B 1 179 ? 12.297 35.703 24.546 1.00 58.76 179 GLY A O 1
ATOM 5900 N N . LYS B 1 180 ? 12.026 37.638 25.783 1.00 62.67 180 LYS A N 1
ATOM 5901 C CA . LYS B 1 180 ? 13.124 37.506 26.720 1.00 64.62 180 LYS A CA 1
ATOM 5902 C C . LYS B 1 180 ? 12.684 36.975 28.085 1.00 66.50 180 LYS A C 1
ATOM 5903 O O . LYS B 1 180 ? 11.621 37.341 28.588 1.00 68.06 180 LYS A O 1
ATOM 5909 N N . ARG B 1 181 ? 13.572 36.238 28.754 1.00 67.16 181 ARG A N 1
ATOM 5910 C CA . ARG B 1 181 ? 13.353 35.898 30.153 1.00 64.57 181 ARG A CA 1
ATOM 5911 C C . ARG B 1 181 ? 14.684 35.545 30.794 1.00 64.13 181 ARG A C 1
ATOM 5912 O O . ARG B 1 181 ? 15.553 34.992 30.140 1.00 65.68 181 ARG A O 1
ATOM 5920 N N . GLU B 1 182 ? 14.827 35.838 32.077 1.00 63.15 182 GLU A N 1
ATOM 5921 C CA . GLU B 1 182 ? 16.100 35.686 32.742 1.00 62.84 182 GLU A CA 1
ATOM 5922 C C . GLU B 1 182 ? 16.563 34.230 32.677 1.00 59.76 182 GLU A C 1
ATOM 5923 O O . GLU B 1 182 ? 15.810 33.335 33.006 1.00 57.17 182 GLU A O 1
ATOM 5929 N N . THR B 1 183 ? 17.798 34.030 32.190 1.00 59.86 183 THR A N 1
ATOM 5930 C CA . THR B 1 183 ? 18.484 32.745 32.052 1.00 58.80 183 THR A CA 1
ATOM 5931 C C . THR B 1 183 ? 17.898 31.891 30.918 1.00 57.83 183 THR A C 1
ATOM 5932 O O . THR B 1 183 ? 18.275 30.722 30.780 1.00 57.58 183 THR A O 1
ATOM 5936 N N . TRP B 1 184 ? 17.016 32.471 30.091 1.00 56.97 184 TRP A N 1
ATOM 5937 C CA . TRP B 1 184 ? 16.600 31.859 28.834 1.00 55.18 184 TRP A CA 1
ATOM 5938 C C . TRP B 1 184 ? 17.299 32.505 27.647 1.00 54.77 184 TRP A C 1
ATOM 5939 O O . TRP B 1 184 ? 17.508 33.717 27.634 1.00 54.76 184 TRP A O 1
ATOM 5950 N N . ASN B 1 185 ? 17.573 31.667 26.638 1.00 53.82 185 ASN A N 1
ATOM 5951 C CA . ASN B 1 185 ? 18.320 32.099 25.479 1.00 54.55 185 ASN A CA 1
ATOM 5952 C C . ASN B 1 185 ? 17.382 32.166 24.278 1.00 53.96 185 ASN A C 1
ATOM 5953 O O . ASN B 1 185 ? 16.331 31.546 24.242 1.00 51.53 185 ASN A O 1
ATOM 5958 N N . SER B 1 186 ? 17.791 33.001 23.319 1.00 56.54 186 SER A N 1
ATOM 5959 C CA . SER B 1 186 ? 17.273 33.091 21.960 1.00 56.20 186 SER A CA 1
ATOM 5960 C C . SER B 1 186 ? 17.789 31.932 21.094 1.00 56.03 186 SER A C 1
ATOM 5961 O O . SER B 1 186 ? 18.795 31.314 21.412 1.00 57.04 186 SER A O 1
ATOM 5964 N N . LEU B 1 187 ? 17.152 31.674 19.936 1.00 56.22 187 LEU A N 1
ATOM 5965 C CA . LEU B 1 187 ? 17.532 30.592 19.017 1.00 54.97 187 LEU A CA 1
ATOM 5966 C C . LEU B 1 187 ? 18.060 31.102 17.669 1.00 56.60 187 LEU A C 1
ATOM 5967 O O . LEU B 1 187 ? 18.427 30.291 16.790 1.00 56.85 187 LEU A O 1
ATOM 5972 N N . GLU B 1 188 ? 18.142 32.439 17.500 1.00 59.06 188 GLU A N 1
ATOM 5973 C CA . GLU B 1 188 ? 18.596 33.003 16.234 1.00 62.74 188 GLU A CA 1
ATOM 5974 C C . GLU B 1 188 ? 19.909 33.762 16.445 1.00 65.26 188 GLU A C 1
ATOM 5975 O O . GLU B 1 188 ? 20.151 34.796 15.829 1.00 66.56 188 GLU A O 1
ATOM 5981 N N . ASP B 1 189 ? 20.785 33.233 17.301 1.00 65.49 189 ASP A N 1
ATOM 5982 C CA . ASP B 1 189 ? 21.934 34.006 17.737 1.00 67.37 189 ASP A CA 1
ATOM 5983 C C . ASP B 1 189 ? 23.148 33.678 16.891 1.00 65.76 189 ASP A C 1
ATOM 5984 O O . ASP B 1 189 ? 23.978 34.546 16.750 1.00 64.39 189 ASP A O 1
ATOM 5989 N N . GLU B 1 190 ? 23.234 32.449 16.374 1.00 67.43 190 GLU A N 1
ATOM 5990 C CA . GLU B 1 190 ? 24.391 32.021 15.584 1.00 72.91 190 GLU A CA 1
ATOM 5991 C C . GLU B 1 190 ? 24.054 31.971 14.078 1.00 75.63 190 GLU A C 1
ATOM 5992 O O . GLU B 1 190 ? 22.907 32.211 13.681 1.00 73.34 190 GLU A O 1
ATOM 5998 N N . SER B 1 191 ? 25.063 31.657 13.230 1.00 78.86 191 SER A N 1
ATOM 5999 C CA . SER B 1 191 ? 24.964 31.776 11.769 1.00 79.82 191 SER A CA 1
ATOM 6000 C C . SER B 1 191 ? 24.028 30.703 11.221 1.00 86.57 191 SER A C 1
ATOM 6001 O O . SER B 1 191 ? 23.954 29.627 11.811 1.00 90.28 191 SER A O 1
ATOM 6004 N N . SER B 1 192 ? 23.347 30.986 10.092 1.00 98.66 192 SER A N 1
ATOM 6005 C CA . SER B 1 192 ? 22.306 30.121 9.516 1.00 98.45 192 SER A CA 1
ATOM 6006 C C . SER B 1 192 ? 22.920 29.069 8.580 1.00 105.28 192 SER A C 1
ATOM 6007 O O . SER B 1 192 ? 22.331 28.710 7.547 1.00 95.73 192 SER A O 1
ATOM 6010 N N . ASN B 1 193 ? 24.084 28.548 9.023 1.00 109.60 193 ASN A N 1
ATOM 6011 C CA . ASN B 1 193 ? 24.896 27.549 8.329 1.00 105.90 193 ASN A CA 1
ATOM 6012 C C . ASN B 1 193 ? 25.634 26.685 9.373 1.00 109.48 193 ASN A C 1
ATOM 6013 O O . ASN B 1 193 ? 26.675 27.098 9.919 1.00 113.26 193 ASN A O 1
ATOM 6018 N N . ALA B 1 194 ? 25.023 25.544 9.767 1.00 97.26 194 ALA A N 1
ATOM 6019 C CA . ALA B 1 194 ? 25.755 24.414 10.343 1.00 84.54 194 ALA A CA 1
ATOM 6020 C C . ALA B 1 194 ? 25.218 23.112 9.733 1.00 70.64 194 ALA A C 1
ATOM 6021 O O . ALA B 1 194 ? 24.088 23.021 9.299 1.00 64.57 194 ALA A O 1
ATOM 6023 N N . GLU B 1 195 ? 26.100 22.111 9.694 1.00 65.69 195 GLU A N 1
ATOM 6024 C CA . GLU B 1 195 ? 26.081 21.017 8.745 1.00 62.63 195 GLU A CA 1
ATOM 6025 C C . GLU B 1 195 ? 25.241 19.853 9.261 1.00 59.08 195 GLU A C 1
ATOM 6026 O O . GLU B 1 195 ? 25.077 19.711 10.470 1.00 57.11 195 GLU A O 1
ATOM 6032 N N . PRO B 1 196 ? 24.768 18.930 8.377 1.00 57.55 196 PRO A N 1
ATOM 6033 C CA . PRO B 1 196 ? 24.059 17.724 8.821 1.00 56.48 196 PRO A CA 1
ATOM 6034 C C . PRO B 1 196 ? 24.864 16.867 9.804 1.00 56.49 196 PRO A C 1
ATOM 6035 O O . PRO B 1 196 ? 26.079 16.876 9.769 1.00 59.55 196 PRO A O 1
ATOM 6039 N N . GLU B 1 197 ? 24.176 16.172 10.712 1.00 54.55 197 GLU A N 1
ATOM 6040 C CA . GLU B 1 197 ? 24.683 15.005 11.421 1.00 54.49 197 GLU A CA 1
ATOM 6041 C C . GLU B 1 197 ? 24.407 13.782 10.549 1.00 56.13 197 GLU A C 1
ATOM 6042 O O . GLU B 1 197 ? 23.261 13.531 10.161 1.00 55.73 197 GLU A O 1
ATOM 6048 N N . ASP B 1 198 ? 25.450 13.019 10.208 1.00 59.53 198 ASP A N 1
ATOM 6049 C CA . ASP B 1 198 ? 25.235 11.827 9.409 1.00 62.62 198 ASP A CA 1
ATOM 6050 C C . ASP B 1 198 ? 24.555 10.756 10.254 1.00 62.58 198 ASP A C 1
ATOM 6051 O O . ASP B 1 198 ? 25.229 9.963 10.907 1.00 67.29 198 ASP A O 1
ATOM 6056 N N . THR B 1 199 ? 23.214 10.748 10.251 1.00 59.33 199 THR A N 1
ATOM 6057 C CA . THR B 1 199 ? 22.486 9.801 11.063 1.00 57.03 199 THR A CA 1
ATOM 6058 C C . THR B 1 199 ? 22.407 8.483 10.295 1.00 57.82 199 THR A C 1
ATOM 6059 O O . THR B 1 199 ? 22.357 8.511 9.057 1.00 58.21 199 THR A O 1
ATOM 6063 N N . ARG B 1 200 ? 22.548 7.363 11.038 1.00 57.39 200 ARG A N 1
ATOM 6064 C CA . ARG B 1 200 ? 22.019 6.070 10.634 1.00 58.12 200 ARG A CA 1
ATOM 6065 C C . ARG B 1 200 ? 20.498 6.173 10.585 1.00 56.27 200 ARG A C 1
ATOM 6066 O O . ARG B 1 200 ? 19.912 6.899 11.378 1.00 55.38 200 ARG A O 1
ATOM 6074 N N . GLY B 1 201 ? 19.857 5.436 9.667 1.00 55.66 201 GLY A N 1
ATOM 6075 C CA . GLY B 1 201 ? 18.422 5.457 9.510 1.00 55.12 201 GLY A CA 1
ATOM 6076 C C . GLY B 1 201 ? 17.683 4.969 10.759 1.00 56.82 201 GLY A C 1
ATOM 6077 O O . GLY B 1 201 ? 16.532 5.398 10.993 1.00 55.81 201 GLY A O 1
ATOM 6078 N N . GLU B 1 202 ? 18.365 4.085 11.520 1.00 59.09 202 GLU A N 1
ATOM 6079 C CA . GLU B 1 202 ? 17.850 3.487 12.744 1.00 60.01 202 GLU A CA 1
ATOM 6080 C C . GLU B 1 202 ? 18.234 4.316 13.976 1.00 57.33 202 GLU A C 1
ATOM 6081 O O . GLU B 1 202 ? 17.813 3.993 15.083 1.00 60.94 202 GLU A O 1
ATOM 6087 N N . ASP B 1 203 ? 18.989 5.409 13.802 1.00 54.52 203 ASP A N 1
ATOM 6088 C CA . ASP B 1 203 ? 19.275 6.335 14.898 1.00 52.55 203 ASP A CA 1
ATOM 6089 C C . ASP B 1 203 ? 18.004 7.005 15.434 1.00 49.90 203 ASP A C 1
ATOM 6090 O O . ASP B 1 203 ? 17.112 7.400 14.698 1.00 49.33 203 ASP A O 1
ATOM 6095 N N . VAL B 1 204 ? 17.971 7.224 16.749 1.00 48.11 204 VAL A N 1
ATOM 6096 C CA . VAL B 1 204 ? 16.814 7.839 17.371 1.00 46.35 204 VAL A CA 1
ATOM 6097 C C . VAL B 1 204 ? 16.797 9.357 17.202 1.00 45.77 204 VAL A C 1
ATOM 6098 O O . VAL B 1 204 ? 17.792 10.024 17.443 1.00 46.14 204 VAL A O 1
ATOM 6102 N N . ILE B 1 205 ? 15.626 9.894 16.855 1.00 45.49 205 ILE A N 1
ATOM 6103 C CA . ILE B 1 205 ? 15.417 11.336 16.826 1.00 46.24 205 ILE A CA 1
ATOM 6104 C C . ILE B 1 205 ? 14.194 11.793 17.636 1.00 45.93 205 ILE A C 1
ATOM 6105 O O . ILE B 1 205 ? 14.112 12.986 17.984 1.00 46.42 205 ILE A O 1
ATOM 6110 N N . ILE B 1 206 ? 13.209 10.906 17.892 1.00 45.44 206 ILE A N 1
ATOM 6111 C CA . ILE B 1 206 ? 12.000 11.319 18.602 1.00 44.18 206 ILE A CA 1
ATOM 6112 C C . ILE B 1 206 ? 11.701 10.335 19.735 1.00 43.51 206 ILE A C 1
ATOM 6113 O O . ILE B 1 206 ? 11.856 9.130 19.552 1.00 43.96 206 ILE A O 1
ATOM 6118 N N . ASN B 1 207 ? 11.292 10.868 20.900 1.00 42.36 207 ASN A N 1
ATOM 6119 C CA . ASN B 1 207 ? 10.668 10.087 21.963 1.00 42.02 207 ASN A CA 1
ATOM 6120 C C . ASN B 1 207 ? 9.345 10.719 22.388 1.00 40.76 207 ASN A C 1
ATOM 6121 O O . ASN B 1 207 ? 9.278 11.909 22.716 1.00 39.48 207 ASN A O 1
ATOM 6126 N N . TYR B 1 208 ? 8.307 9.867 22.367 1.00 40.67 208 TYR A N 1
ATOM 6127 C CA . TYR B 1 208 ? 6.933 10.228 22.707 1.00 40.34 208 TYR A CA 1
ATOM 6128 C C . TYR B 1 208 ? 6.499 9.532 24.013 1.00 40.97 208 TYR A C 1
ATOM 6129 O O . TYR B 1 208 ? 6.443 8.298 24.061 1.00 40.90 208 TYR A O 1
ATOM 6138 N N . PHE B 1 209 ? 6.175 10.326 25.049 1.00 41.67 209 PHE A N 1
ATOM 6139 C CA . PHE B 1 209 ? 5.608 9.769 26.274 1.00 43.76 209 PHE A CA 1
ATOM 6140 C C . PHE B 1 209 ? 4.145 9.395 26.014 1.00 44.50 209 PHE A C 1
ATOM 6141 O O . PHE B 1 209 ? 3.346 10.284 25.737 1.00 46.01 209 PHE A O 1
ATOM 6149 N N . THR B 1 210 ? 3.796 8.096 26.077 1.00 45.06 210 THR A N 1
ATOM 6150 C CA . THR B 1 210 ? 2.411 7.695 25.857 1.00 45.32 210 THR A CA 1
ATOM 6151 C C . THR B 1 210 ? 1.859 6.850 27.015 1.00 44.99 210 THR A C 1
ATOM 6152 O O . THR B 1 210 ? 2.539 6.068 27.686 1.00 43.56 210 THR A O 1
ATOM 6156 N N . SER B 1 211 ? 0.559 7.049 27.226 1.00 45.74 211 SER A N 1
ATOM 6157 C CA . SER B 1 211 ? -0.200 6.363 28.251 1.00 46.43 211 SER A CA 1
ATOM 6158 C C . SER B 1 211 ? -0.451 4.921 27.814 1.00 47.54 211 SER A C 1
ATOM 6159 O O . SER B 1 211 ? -0.679 4.639 26.635 1.00 48.48 211 SER A O 1
ATOM 6162 N N . GLY B 1 212 ? -0.503 4.039 28.812 1.00 48.86 212 GLY A N 1
ATOM 6163 C CA . GLY B 1 212 ? -0.818 2.636 28.614 1.00 50.50 212 GLY A CA 1
ATOM 6164 C C . GLY B 1 212 ? -1.898 2.252 29.611 1.00 52.53 212 GLY A C 1
ATOM 6165 O O . GLY B 1 212 ? -2.242 3.077 30.466 1.00 55.80 212 GLY A O 1
ATOM 6166 N N . THR B 1 213 ? -2.379 1.010 29.524 1.00 53.71 213 THR A N 1
ATOM 6167 C CA . THR B 1 213 ? -3.426 0.556 30.417 1.00 57.27 213 THR A CA 1
ATOM 6168 C C . THR B 1 213 ? -2.857 0.236 31.809 1.00 62.99 213 THR A C 1
ATOM 6169 O O . THR B 1 213 ? -3.584 0.243 32.780 1.00 60.76 213 THR A O 1
ATOM 6173 N N . THR B 1 214 ? -1.556 -0.024 31.900 1.00 69.77 214 THR A N 1
ATOM 6174 C CA . THR B 1 214 ? -0.965 -0.626 33.075 1.00 74.05 214 THR A CA 1
ATOM 6175 C C . THR B 1 214 ? -0.373 0.405 34.016 1.00 73.92 214 THR A C 1
ATOM 6176 O O . THR B 1 214 ? -0.628 0.286 35.220 1.00 104.22 214 THR A O 1
ATOM 6180 N N . GLY B 1 215 ? 0.439 1.345 33.539 1.00 60.59 215 GLY A N 1
ATOM 6181 C CA . GLY B 1 215 ? 1.123 2.156 34.538 1.00 56.15 215 GLY A CA 1
ATOM 6182 C C . GLY B 1 215 ? 1.237 3.612 34.148 1.00 52.69 215 GLY A C 1
ATOM 6183 O O . GLY B 1 215 ? 0.385 4.141 33.456 1.00 51.97 215 GLY A O 1
ATOM 6184 N N . MET B 1 216 ? 2.289 4.238 34.659 1.00 51.64 216 MET A N 1
ATOM 6185 C CA . MET B 1 216 ? 2.671 5.576 34.247 1.00 50.31 216 MET A CA 1
ATOM 6186 C C . MET B 1 216 ? 3.193 5.583 32.795 1.00 49.14 216 MET A C 1
ATOM 6187 O O . MET B 1 216 ? 3.590 4.551 32.239 1.00 48.11 216 MET A O 1
ATOM 6192 N N . PRO B 1 217 ? 3.141 6.760 32.127 1.00 48.29 217 PRO A N 1
ATOM 6193 C CA . PRO B 1 217 ? 3.506 6.866 30.720 1.00 48.77 217 PRO A CA 1
ATOM 6194 C C . PRO B 1 217 ? 4.985 6.617 30.419 1.00 49.14 217 PRO A C 1
ATOM 6195 O O . PRO B 1 217 ? 5.864 7.042 31.180 1.00 49.49 217 PRO A O 1
ATOM 6199 N N . LYS B 1 218 ? 5.206 5.889 29.298 1.00 47.91 218 LYS A N 1
ATOM 6200 C CA . LYS B 1 218 ? 6.518 5.419 28.867 1.00 48.12 218 LYS A CA 1
ATOM 6201 C C . LYS B 1 218 ? 6.860 6.038 27.515 1.00 45.34 218 LYS A C 1
ATOM 6202 O O . LYS B 1 218 ? 6.001 6.637 26.901 1.00 43.64 218 LYS A O 1
ATOM 6208 N N . ARG B 1 219 ? 8.114 5.891 27.077 1.00 44.47 219 ARG A N 1
ATOM 6209 C CA . ARG B 1 219 ? 8.535 6.537 25.848 1.00 44.03 219 ARG A CA 1
ATOM 6210 C C . ARG B 1 219 ? 8.386 5.552 24.690 1.00 42.97 219 ARG A C 1
ATOM 6211 O O . ARG B 1 219 ? 8.722 4.380 24.830 1.00 42.90 219 ARG A O 1
ATOM 6219 N N . VAL B 1 220 ? 7.787 6.049 23.602 1.00 41.68 220 VAL A N 1
ATOM 6220 C CA . VAL B 1 220 ? 7.809 5.434 22.269 1.00 41.66 220 VAL A CA 1
ATOM 6221 C C . VAL B 1 220 ? 9.043 5.945 21.501 1.00 41.21 220 VAL A C 1
ATOM 6222 O O . VAL B 1 220 ? 9.253 7.157 21.454 1.00 40.72 220 VAL A O 1
ATOM 6226 N N . ILE B 1 221 ? 9.841 5.051 20.907 1.00 41.26 221 ILE A N 1
ATOM 6227 C CA . ILE B 1 221 ? 11.101 5.451 20.294 1.00 41.94 221 ILE A CA 1
ATOM 6228 C C . ILE B 1 221 ? 11.020 5.421 18.765 1.00 41.61 221 ILE A C 1
ATOM 6229 O O . ILE B 1 221 ? 10.900 4.344 18.188 1.00 41.37 221 ILE A O 1
ATOM 6234 N N . HIS B 1 222 ? 11.156 6.601 18.132 1.00 41.73 222 HIS A N 1
ATOM 6235 C CA . HIS B 1 222 ? 11.164 6.734 16.668 1.00 42.69 222 HIS A CA 1
ATOM 6236 C C . HIS B 1 222 ? 12.522 7.183 16.095 1.00 43.72 222 HIS A C 1
ATOM 6237 O O . HIS B 1 222 ? 13.265 7.944 16.731 1.00 44.51 222 HIS A O 1
ATOM 6244 N N . THR B 1 223 ? 12.822 6.705 14.860 1.00 43.67 223 THR A N 1
ATOM 6245 C CA . THR B 1 223 ? 14.130 6.827 14.222 1.00 43.43 223 THR A CA 1
ATOM 6246 C C . THR B 1 223 ? 14.082 7.828 13.072 1.00 43.09 223 THR A C 1
ATOM 6247 O O . THR B 1 223 ? 13.040 8.380 12.742 1.00 42.86 223 THR A O 1
ATOM 6251 N N . ALA B 1 224 ? 15.248 8.009 12.445 1.00 44.02 224 ALA A N 1
ATOM 6252 C CA . ALA B 1 224 ? 15.471 8.974 11.378 1.00 43.94 224 ALA A CA 1
ATOM 6253 C C . ALA B 1 224 ? 14.835 8.545 10.064 1.00 43.41 224 ALA A C 1
ATOM 6254 O O . ALA B 1 224 ? 14.902 9.359 9.152 1.00 42.29 224 ALA A O 1
ATOM 6256 N N . VAL B 1 225 ? 14.219 7.332 10.026 1.00 43.99 225 VAL A N 1
ATOM 6257 C CA . VAL B 1 225 ? 13.411 6.823 8.905 1.00 44.35 225 VAL A CA 1
ATOM 6258 C C . VAL B 1 225 ? 11.977 6.445 9.314 1.00 43.95 225 VAL A C 1
ATOM 6259 O O . VAL B 1 225 ? 11.087 6.488 8.473 1.00 42.94 225 VAL A O 1
ATOM 6263 N N . SER B 1 226 ? 11.755 5.997 10.564 1.00 44.67 226 SER A N 1
ATOM 6264 C CA . SER B 1 226 ? 10.460 5.451 10.934 1.00 45.13 226 SER A CA 1
ATOM 6265 C C . SER B 1 226 ? 9.375 6.504 10.701 1.00 44.56 226 SER A C 1
ATOM 6266 O O . SER B 1 226 ? 8.437 6.257 9.954 1.00 44.61 226 SER A O 1
ATOM 6269 N N . TYR B 1 227 ? 9.559 7.719 11.234 1.00 44.25 227 TYR A N 1
ATOM 6270 C CA . TYR B 1 227 ? 8.615 8.809 10.977 1.00 44.14 227 TYR A CA 1
ATOM 6271 C C . TYR B 1 227 ? 8.941 9.481 9.621 1.00 44.26 227 TYR A C 1
ATOM 6272 O O . TYR B 1 227 ? 8.088 9.645 8.742 1.00 44.07 227 TYR A O 1
ATOM 6281 N N . PRO B 1 228 ? 10.180 9.948 9.418 1.00 44.99 228 PRO A N 1
ATOM 6282 C CA . PRO B 1 228 ? 10.507 10.688 8.214 1.00 45.84 228 PRO A CA 1
ATOM 6283 C C . PRO B 1 228 ? 10.208 9.957 6.901 1.00 47.22 228 PRO A C 1
ATOM 6284 O O . PRO B 1 228 ? 10.005 10.595 5.854 1.00 47.64 228 PRO A O 1
ATOM 6288 N N . VAL B 1 229 ? 10.177 8.615 6.955 1.00 47.09 229 VAL A N 1
ATOM 6289 C CA . VAL B 1 229 ? 9.906 7.816 5.761 1.00 46.58 229 VAL A CA 1
ATOM 6290 C C . VAL B 1 229 ? 8.607 7.012 5.945 1.00 45.50 229 VAL A C 1
ATOM 6291 O O . VAL B 1 229 ? 7.854 6.916 4.981 1.00 45.94 229 VAL A O 1
ATOM 6295 N N . GLY B 1 230 ? 8.308 6.476 7.145 1.00 43.62 230 GLY A N 1
ATOM 6296 C CA . GLY B 1 230 ? 7.001 5.891 7.377 1.00 42.47 230 GLY A CA 1
ATOM 6297 C C . GLY B 1 230 ? 5.870 6.806 6.910 1.00 41.31 230 GLY A C 1
ATOM 6298 O O . GLY B 1 230 ? 4.932 6.298 6.272 1.00 41.81 230 GLY A O 1
ATOM 6299 N N . SER B 1 231 ? 5.978 8.134 7.195 1.00 40.30 231 SER A N 1
ATOM 6300 C CA . SER B 1 231 ? 4.877 9.090 6.954 1.00 39.52 231 SER A CA 1
ATOM 6301 C C . SER B 1 231 ? 4.361 9.024 5.521 1.00 39.58 231 SER A C 1
ATOM 6302 O O . SER B 1 231 ? 3.280 9.537 5.270 1.00 39.61 231 SER A O 1
ATOM 6305 N N . ILE B 1 232 ? 5.159 8.489 4.594 1.00 40.09 232 ILE A N 1
ATOM 6306 C CA . ILE B 1 232 ? 4.692 8.129 3.257 1.00 40.92 232 ILE A CA 1
ATOM 6307 C C . ILE B 1 232 ? 3.304 7.482 3.319 1.00 40.58 232 ILE A C 1
ATOM 6308 O O . ILE B 1 232 ? 2.352 7.961 2.670 1.00 40.78 232 ILE A O 1
ATOM 6313 N N . THR B 1 233 ? 3.202 6.411 4.116 1.00 39.87 233 THR A N 1
ATOM 6314 C CA . THR B 1 233 ? 1.940 5.702 4.227 1.00 39.46 233 THR A CA 1
ATOM 6315 C C . THR B 1 233 ? 0.828 6.707 4.558 1.00 38.43 233 THR A C 1
ATOM 6316 O O . THR B 1 233 ? -0.265 6.700 3.989 1.00 37.63 233 THR A O 1
ATOM 6320 N N . THR B 1 234 ? 1.141 7.589 5.512 1.00 37.84 234 THR A N 1
ATOM 6321 C CA . THR B 1 234 ? 0.215 8.621 5.952 1.00 37.52 234 THR A CA 1
ATOM 6322 C C . THR B 1 234 ? -0.112 9.558 4.787 1.00 37.22 234 THR A C 1
ATOM 6323 O O . THR B 1 234 ? -1.256 9.650 4.355 1.00 37.43 234 THR A O 1
ATOM 6327 N N . ALA B 1 235 ? 0.923 10.192 4.246 1.00 37.19 235 ALA A N 1
ATOM 6328 C CA . ALA B 1 235 ? 0.804 11.139 3.145 1.00 37.46 235 ALA A CA 1
ATOM 6329 C C . ALA B 1 235 ? -0.047 10.565 1.995 1.00 37.58 235 ALA A C 1
ATOM 6330 O O . ALA B 1 235 ? -0.874 11.270 1.407 1.00 36.13 235 ALA A O 1
ATOM 6332 N N . SER B 1 236 ? 0.150 9.259 1.745 1.00 37.99 236 SER A N 1
ATOM 6333 C CA . SER B 1 236 ? -0.543 8.514 0.707 1.00 38.72 236 SER A CA 1
ATOM 6334 C C . SER B 1 236 ? -2.027 8.344 1.023 1.00 38.76 236 SER A C 1
ATOM 6335 O O . SER B 1 236 ? -2.908 8.527 0.184 1.00 39.57 236 SER A O 1
ATOM 6338 N N . ILE B 1 237 ? -2.340 7.976 2.243 1.00 38.19 237 ILE A N 1
ATOM 6339 C CA . ILE B 1 237 ? -3.741 7.894 2.595 1.00 37.59 237 ILE A CA 1
ATOM 6340 C C . ILE B 1 237 ? -4.382 9.278 2.642 1.00 36.96 237 ILE A C 1
ATOM 6341 O O . ILE B 1 237 ? -5.484 9.470 2.147 1.00 37.35 237 ILE A O 1
ATOM 6346 N N . VAL B 1 238 ? -3.665 10.248 3.193 1.00 37.43 238 VAL A N 1
ATOM 6347 C CA . VAL B 1 238 ? -4.177 11.609 3.325 1.00 37.93 238 VAL A CA 1
ATOM 6348 C C . VAL B 1 238 ? -4.503 12.200 1.948 1.00 39.07 238 VAL A C 1
ATOM 6349 O O . VAL B 1 238 ? -5.455 12.963 1.782 1.00 38.79 238 VAL A O 1
ATOM 6353 N N . GLY B 1 239 ? -3.618 11.921 0.979 1.00 40.41 239 GLY A N 1
ATOM 6354 C CA . GLY B 1 239 ? -3.757 12.418 -0.377 1.00 41.21 239 GLY A CA 1
ATOM 6355 C C . GLY B 1 239 ? -3.257 13.856 -0.516 1.00 41.74 239 GLY A C 1
ATOM 6356 O O . GLY B 1 239 ? -3.761 14.587 -1.371 1.00 41.81 239 GLY A O 1
ATOM 6357 N N . VAL B 1 240 ? -2.240 14.236 0.289 1.00 41.75 240 VAL A N 1
ATOM 6358 C CA . VAL B 1 240 ? -1.612 15.551 0.188 1.00 42.22 240 VAL A CA 1
ATOM 6359 C C . VAL B 1 240 ? -0.659 15.656 -1.014 1.00 43.32 240 VAL A C 1
ATOM 6360 O O . VAL B 1 240 ? 0.164 14.772 -1.257 1.00 44.07 240 VAL A O 1
ATOM 6364 N N . ARG B 1 241 ? -0.747 16.787 -1.741 1.00 43.52 241 ARG A N 1
ATOM 6365 C CA . ARG B 1 241 ? 0.034 17.023 -2.952 1.00 43.94 241 ARG A CA 1
ATOM 6366 C C . ARG B 1 241 ? 0.923 18.237 -2.753 1.00 44.73 241 ARG A C 1
ATOM 6367 O O . ARG B 1 241 ? 0.800 18.922 -1.756 1.00 44.33 241 ARG A O 1
ATOM 6375 N N . GLU B 1 242 ? 1.765 18.522 -3.743 1.00 47.43 242 GLU A N 1
ATOM 6376 C CA . GLU B 1 242 ? 2.652 19.676 -3.682 1.00 48.86 242 GLU A CA 1
ATOM 6377 C C . GLU B 1 242 ? 1.840 20.967 -3.797 1.00 48.32 242 GLU A C 1
ATOM 6378 O O . GLU B 1 242 ? 2.172 21.976 -3.187 1.00 48.37 242 GLU A O 1
ATOM 6384 N N . SER B 1 243 ? 0.803 20.949 -4.628 1.00 48.14 243 SER A N 1
ATOM 6385 C CA . SER B 1 243 ? 0.078 22.195 -4.863 1.00 46.88 243 SER A CA 1
ATOM 6386 C C . SER B 1 243 ? -0.824 22.517 -3.679 1.00 45.06 243 SER A C 1
ATOM 6387 O O . SER B 1 243 ? -1.282 23.645 -3.652 1.00 45.26 243 SER A O 1
ATOM 6390 N N . ASP B 1 244 ? -1.009 21.599 -2.714 1.00 43.25 244 ASP A N 1
ATOM 6391 C CA . ASP B 1 244 ? -1.925 21.811 -1.585 1.00 42.71 244 ASP A CA 1
ATOM 6392 C C . ASP B 1 244 ? -1.447 22.846 -0.555 1.00 42.52 244 ASP A C 1
ATOM 6393 O O . ASP B 1 244 ? -0.250 23.022 -0.330 1.00 43.31 244 ASP A O 1
ATOM 6398 N N . LEU B 1 245 ? -2.425 23.543 0.047 1.00 42.14 245 LEU A N 1
ATOM 6399 C CA . LEU B 1 245 ? -2.292 24.250 1.314 1.00 41.03 245 LEU A CA 1
ATOM 6400 C C . LEU B 1 245 ? -2.985 23.396 2.367 1.00 40.54 245 LEU A C 1
ATOM 6401 O O . LEU B 1 245 ? -4.229 23.354 2.429 1.00 40.48 245 LEU A O 1
ATOM 6406 N N . HIS B 1 246 ? -2.143 22.767 3.211 1.00 40.07 246 HIS A N 1
ATOM 6407 C CA . HIS B 1 246 ? -2.549 21.684 4.090 1.00 39.54 246 HIS A CA 1
ATOM 6408 C C . HIS B 1 246 ? -2.506 22.113 5.555 1.00 39.10 246 HIS A C 1
ATOM 6409 O O . HIS B 1 246 ? -1.448 22.465 6.103 1.00 37.82 246 HIS A O 1
ATOM 6416 N N . LEU B 1 247 ? -3.691 22.028 6.181 1.00 39.69 247 LEU A N 1
ATOM 6417 C CA . LEU B 1 247 ? -3.893 22.358 7.597 1.00 39.33 247 LEU A CA 1
ATOM 6418 C C . LEU B 1 247 ? -4.269 21.110 8.383 1.00 38.99 247 LEU A C 1
ATOM 6419 O O . LEU B 1 247 ? -5.204 20.392 8.030 1.00 39.01 247 LEU A O 1
ATOM 6424 N N . ASN B 1 248 ? -3.540 20.899 9.482 1.00 39.09 248 ASN A N 1
ATOM 6425 C CA . ASN B 1 248 ? -3.828 19.830 10.427 1.00 39.03 248 ASN A CA 1
ATOM 6426 C C . ASN B 1 248 ? -4.126 20.493 11.743 1.00 39.01 248 ASN A C 1
ATOM 6427 O O . ASN B 1 248 ? -3.365 21.368 12.122 1.00 39.25 248 ASN A O 1
ATOM 6432 N N . LEU B 1 249 ? -5.321 20.180 12.261 1.00 39.77 249 LEU A N 1
ATOM 6433 C CA . LEU B 1 249 ? -5.839 20.705 13.525 1.00 39.90 249 LEU A CA 1
ATOM 6434 C C . LEU B 1 249 ? -5.518 19.695 14.617 1.00 39.20 249 LEU A C 1
ATOM 6435 O O . LEU B 1 249 ? -6.080 18.620 14.757 1.00 37.86 249 LEU A O 1
ATOM 6440 N N . SER B 1 250 ? -4.484 20.052 15.323 1.00 40.48 250 SER A N 1
ATOM 6441 C CA . SER B 1 250 ? -3.798 19.164 16.237 1.00 42.28 250 SER A CA 1
ATOM 6442 C C . SER B 1 250 ? -2.898 20.056 17.112 1.00 43.77 250 SER A C 1
ATOM 6443 O O . SER B 1 250 ? -2.551 21.195 16.739 1.00 44.82 250 SER A O 1
ATOM 6446 N N . ALA B 1 251 ? -2.620 19.599 18.330 1.00 44.41 251 ALA A N 1
ATOM 6447 C CA . ALA B 1 251 ? -1.792 20.378 19.232 1.00 46.29 251 ALA A CA 1
ATOM 6448 C C . ALA B 1 251 ? -0.375 19.800 19.225 1.00 47.57 251 ALA A C 1
ATOM 6449 O O . ALA B 1 251 ? -0.160 18.730 18.652 1.00 47.04 251 ALA A O 1
ATOM 6451 N N . THR B 1 252 ? 0.561 20.486 19.890 1.00 50.08 252 THR A N 1
ATOM 6452 C CA . THR B 1 252 ? 1.958 20.490 19.480 1.00 50.47 252 THR A CA 1
ATOM 6453 C C . THR B 1 252 ? 2.749 19.284 20.005 1.00 53.30 252 THR A C 1
ATOM 6454 O O . THR B 1 252 ? 3.850 18.986 19.477 1.00 69.01 252 THR A O 1
ATOM 6458 N N . GLY B 1 253 ? 2.259 18.597 21.042 1.00 48.33 253 GLY A N 1
ATOM 6459 C CA . GLY B 1 253 ? 3.150 17.682 21.736 1.00 46.52 253 GLY A CA 1
ATOM 6460 C C . GLY B 1 253 ? 2.883 16.212 21.411 1.00 45.08 253 GLY A C 1
ATOM 6461 O O . GLY B 1 253 ? 3.206 15.334 22.212 1.00 47.05 253 GLY A O 1
ATOM 6462 N N . TRP B 1 254 ? 2.210 15.932 20.290 1.00 44.41 254 TRP A N 1
ATOM 6463 C CA . TRP B 1 254 ? 1.680 14.594 20.014 1.00 44.14 254 TRP A CA 1
ATOM 6464 C C . TRP B 1 254 ? 2.135 14.079 18.640 1.00 43.42 254 TRP A C 1
ATOM 6465 O O . TRP B 1 254 ? 2.742 14.810 17.852 1.00 42.23 254 TRP A O 1
ATOM 6476 N N . ALA B 1 255 ? 1.887 12.795 18.369 1.00 43.84 255 ALA A N 1
ATOM 6477 C CA . ALA B 1 255 ? 2.234 12.160 17.104 1.00 44.40 255 ALA A CA 1
ATOM 6478 C C . ALA B 1 255 ? 1.507 12.771 15.898 1.00 47.33 255 ALA A C 1
ATOM 6479 O O . ALA B 1 255 ? 2.106 12.845 14.826 1.00 47.06 255 ALA A O 1
ATOM 6481 N N . LYS B 1 256 ? 0.233 13.180 16.024 1.00 51.12 256 LYS A N 1
ATOM 6482 C CA . LYS B 1 256 ? -0.467 13.764 14.888 1.00 55.37 256 LYS A CA 1
ATOM 6483 C C . LYS B 1 256 ? 0.180 15.055 14.389 1.00 51.47 256 LYS A C 1
ATOM 6484 O O . LYS B 1 256 ? -0.009 15.384 13.223 1.00 54.62 256 LYS A O 1
ATOM 6490 N N . PHE B 1 257 ? 0.821 15.867 15.233 1.00 47.09 257 PHE A N 1
ATOM 6491 C CA . PHE B 1 257 ? 1.523 17.040 14.725 1.00 43.67 257 PHE A CA 1
ATOM 6492 C C . PHE B 1 257 ? 2.652 16.626 13.773 1.00 41.92 257 PHE A C 1
ATOM 6493 O O . PHE B 1 257 ? 2.812 17.171 12.693 1.00 41.02 257 PHE A O 1
ATOM 6501 N N . ALA B 1 258 ? 3.381 15.595 14.165 1.00 41.18 258 ALA A N 1
ATOM 6502 C CA . ALA B 1 258 ? 4.458 15.080 13.361 1.00 41.96 258 ALA A CA 1
ATOM 6503 C C . ALA B 1 258 ? 3.853 14.586 12.056 1.00 42.10 258 ALA A C 1
ATOM 6504 O O . ALA B 1 258 ? 4.223 15.054 10.993 1.00 41.54 258 ALA A O 1
ATOM 6506 N N . TRP B 1 259 ? 2.913 13.645 12.165 1.00 42.37 259 TRP A N 1
ATOM 6507 C CA . TRP B 1 259 ? 2.226 13.058 11.034 1.00 42.94 259 TRP A CA 1
ATOM 6508 C C . TRP B 1 259 ? 1.780 14.124 10.033 1.00 44.02 259 TRP A C 1
ATOM 6509 O O . TRP B 1 259 ? 2.288 14.134 8.907 1.00 45.49 259 TRP A O 1
ATOM 6520 N N . SER B 1 260 ? 0.875 15.038 10.421 1.00 43.97 260 SER A N 1
ATOM 6521 C CA . SER B 1 260 ? 0.202 15.849 9.422 1.00 46.28 260 SER A CA 1
ATOM 6522 C C . SER B 1 260 ? 0.575 17.320 9.459 1.00 43.81 260 SER A C 1
ATOM 6523 O O . SER B 1 260 ? 0.318 18.011 8.473 1.00 47.50 260 SER A O 1
ATOM 6526 N N . SER B 1 261 ? 1.167 17.822 10.530 1.00 41.27 261 SER A N 1
ATOM 6527 C CA . SER B 1 261 ? 1.523 19.235 10.545 1.00 39.71 261 SER A CA 1
ATOM 6528 C C . SER B 1 261 ? 2.935 19.443 9.998 1.00 38.50 261 SER A C 1
ATOM 6529 O O . SER B 1 261 ? 3.327 20.562 9.661 1.00 37.37 261 SER A O 1
ATOM 6532 N N . PHE B 1 262 ? 3.669 18.329 9.919 1.00 37.76 262 PHE A N 1
ATOM 6533 C CA . PHE B 1 262 ? 5.081 18.368 9.597 1.00 38.06 262 PHE A CA 1
ATOM 6534 C C . PHE B 1 262 ? 5.434 17.426 8.448 1.00 38.16 262 PHE A C 1
ATOM 6535 O O . PHE B 1 262 ? 5.541 17.890 7.349 1.00 38.08 262 PHE A O 1
ATOM 6543 N N . PHE B 1 263 ? 5.585 16.123 8.711 1.00 38.26 263 PHE A N 1
ATOM 6544 C CA . PHE B 1 263 ? 6.143 15.194 7.758 1.00 39.20 263 PHE A CA 1
ATOM 6545 C C . PHE B 1 263 ? 5.275 15.093 6.491 1.00 40.97 263 PHE A C 1
ATOM 6546 O O . PHE B 1 263 ? 5.768 15.374 5.377 1.00 42.38 263 PHE A O 1
ATOM 6554 N N . SER B 1 264 ? 4.009 14.674 6.624 1.00 41.19 264 SER A N 1
ATOM 6555 C CA . SER B 1 264 ? 3.188 14.382 5.453 1.00 42.22 264 SER A CA 1
ATOM 6556 C C . SER B 1 264 ? 3.153 15.550 4.462 1.00 41.55 264 SER A C 1
ATOM 6557 O O . SER B 1 264 ? 3.272 15.317 3.268 1.00 41.60 264 SER A O 1
ATOM 6560 N N . PRO B 1 265 ? 2.942 16.826 4.881 1.00 40.45 265 PRO A N 1
ATOM 6561 C CA . PRO B 1 265 ? 3.005 17.958 3.943 1.00 40.15 265 PRO A CA 1
ATOM 6562 C C . PRO B 1 265 ? 4.375 18.285 3.328 1.00 40.53 265 PRO A C 1
ATOM 6563 O O . PRO B 1 265 ? 4.499 18.579 2.118 1.00 40.89 265 PRO A O 1
ATOM 6567 N N . LEU B 1 266 ? 5.423 18.234 4.161 1.00 40.00 266 LEU A N 1
ATOM 6568 C CA . LEU B 1 266 ? 6.752 18.640 3.735 1.00 39.98 266 LEU A CA 1
ATOM 6569 C C . LEU B 1 266 ? 7.396 17.558 2.885 1.00 40.43 266 LEU A C 1
ATOM 6570 O O . LEU B 1 266 ? 8.203 17.904 2.022 1.00 41.16 266 LEU A O 1
ATOM 6575 N N . LEU B 1 267 ? 6.994 16.286 3.076 1.00 40.12 267 LEU A N 1
ATOM 6576 C CA . LEU B 1 267 ? 7.389 15.219 2.155 1.00 40.59 267 LEU A CA 1
ATOM 6577 C C . LEU B 1 267 ? 7.093 15.561 0.697 1.00 41.02 267 LEU A C 1
ATOM 6578 O O . LEU B 1 267 ? 7.929 15.304 -0.140 1.00 41.72 267 LEU A O 1
ATOM 6583 N N . VAL B 1 268 ? 5.887 16.061 0.405 1.00 41.23 268 VAL A N 1
ATOM 6584 C CA . VAL B 1 268 ? 5.426 16.269 -0.960 1.00 41.85 268 VAL A CA 1
ATOM 6585 C C . VAL B 1 268 ? 5.572 17.735 -1.386 1.00 41.96 268 VAL A C 1
ATOM 6586 O O . VAL B 1 268 ? 5.074 18.121 -2.428 1.00 42.72 268 VAL A O 1
ATOM 6590 N N . GLY B 1 269 ? 6.246 18.559 -0.584 1.00 41.67 269 GLY A N 1
ATOM 6591 C CA . GLY B 1 269 ? 6.572 19.923 -0.961 1.00 41.73 269 GLY A CA 1
ATOM 6592 C C . GLY B 1 269 ? 5.364 20.852 -0.936 1.00 41.13 269 GLY A C 1
ATOM 6593 O O . GLY B 1 269 ? 5.390 21.854 -1.635 1.00 41.11 269 GLY A O 1
ATOM 6594 N N . ALA B 1 270 ? 4.377 20.568 -0.070 1.00 40.43 270 ALA A N 1
ATOM 6595 C CA . ALA B 1 270 ? 3.156 21.368 0.038 1.00 39.82 270 ALA A CA 1
ATOM 6596 C C . ALA B 1 270 ? 3.421 22.666 0.798 1.00 39.58 270 ALA A C 1
ATOM 6597 O O . ALA B 1 270 ? 4.524 22.895 1.272 1.00 39.40 270 ALA A O 1
ATOM 6599 N N . THR B 1 271 ? 2.440 23.574 0.800 1.00 39.93 271 THR A N 1
ATOM 6600 C CA . THR B 1 271 ? 2.427 24.683 1.749 1.00 40.91 271 THR A CA 1
ATOM 6601 C C . THR B 1 271 ? 1.706 24.211 3.036 1.00 41.16 271 THR A C 1
ATOM 6602 O O . THR B 1 271 ? 0.537 23.791 3.016 1.00 41.87 271 THR A O 1
ATOM 6606 N N . VAL B 1 272 ? 2.412 24.217 4.168 1.00 40.89 272 VAL A N 1
ATOM 6607 C CA . VAL B 1 272 ? 1.805 23.900 5.450 1.00 40.86 272 VAL A CA 1
ATOM 6608 C C . VAL B 1 272 ? 1.000 25.121 5.892 1.00 40.98 272 VAL A C 1
ATOM 6609 O O . VAL B 1 272 ? 1.441 26.256 5.701 1.00 41.56 272 VAL A O 1
ATOM 6613 N N . VAL B 1 273 ? -0.197 24.875 6.441 1.00 40.34 273 VAL A N 1
ATOM 6614 C CA . VAL B 1 273 ? -0.928 25.933 7.109 1.00 40.71 273 VAL A CA 1
ATOM 6615 C C . VAL B 1 273 ? -1.011 25.577 8.599 1.00 40.20 273 VAL A C 1
ATOM 6616 O O . VAL B 1 273 ? -1.354 24.459 8.972 1.00 39.35 273 VAL A O 1
ATOM 6620 N N . GLY B 1 274 ? -0.610 26.512 9.461 1.00 40.60 274 GLY A N 1
ATOM 6621 C CA . GLY B 1 274 ? -0.589 26.285 10.894 1.00 40.27 274 GLY A CA 1
ATOM 6622 C C . GLY B 1 274 ? -1.433 27.353 11.595 1.00 41.04 274 GLY A C 1
ATOM 6623 O O . GLY B 1 274 ? -1.222 28.545 11.338 1.00 41.90 274 GLY A O 1
ATOM 6624 N N . ILE B 1 275 ? -2.385 26.901 12.440 1.00 40.88 275 ILE A N 1
ATOM 6625 C CA . ILE B 1 275 ? -3.234 27.788 13.214 1.00 42.08 275 ILE A CA 1
ATOM 6626 C C . ILE B 1 275 ? -3.104 27.417 14.700 1.00 42.11 275 ILE A C 1
ATOM 6627 O O . ILE B 1 275 ? -3.321 26.265 15.107 1.00 41.19 275 ILE A O 1
ATOM 6632 N N . ASN B 1 276 ? -2.750 28.453 15.475 1.00 42.01 276 ASN A N 1
ATOM 6633 C CA . ASN B 1 276 ? -2.594 28.438 16.909 1.00 41.78 276 ASN A CA 1
ATOM 6634 C C . ASN B 1 276 ? -3.802 29.127 17.544 1.00 42.66 276 ASN A C 1
ATOM 6635 O O . ASN B 1 276 ? -4.265 30.167 17.044 1.00 43.10 276 ASN A O 1
ATOM 6640 N N . TYR B 1 277 ? -4.287 28.526 18.644 1.00 42.17 277 TYR A N 1
ATOM 6641 C CA . TYR B 1 277 ? -5.302 29.146 19.491 1.00 43.41 277 TYR A CA 1
ATOM 6642 C C . TYR B 1 277 ? -5.045 28.660 20.922 1.00 44.21 277 TYR A C 1
ATOM 6643 O O . TYR B 1 277 ? -4.613 27.521 21.140 1.00 44.06 277 TYR A O 1
ATOM 6652 N N . GLU B 1 278 ? -5.283 29.540 21.888 1.00 45.07 278 GLU A N 1
ATOM 6653 C CA . GLU B 1 278 ? -5.226 29.158 23.276 1.00 46.06 278 GLU A CA 1
ATOM 6654 C C . GLU B 1 278 ? -6.613 28.763 23.761 1.00 46.01 278 GLU A C 1
ATOM 6655 O O . GLU B 1 278 ? -7.642 29.305 23.337 1.00 45.81 278 GLU A O 1
ATOM 6661 N N . GLY B 1 279 ? -6.570 27.746 24.617 1.00 45.54 279 GLY A N 1
ATOM 6662 C CA . GLY B 1 279 ? -7.748 27.310 25.315 1.00 46.07 279 GLY A CA 1
ATOM 6663 C C . GLY B 1 279 ? -8.714 26.628 24.372 1.00 45.77 279 GLY A C 1
ATOM 6664 O O . GLY B 1 279 ? -8.306 25.865 23.507 1.00 44.94 279 GLY A O 1
ATOM 6665 N N . LYS B 1 280 ? -9.978 26.957 24.585 1.00 47.24 280 LYS A N 1
ATOM 6666 C CA . LYS B 1 280 ? -11.072 26.187 24.059 1.00 48.78 280 LYS A CA 1
ATOM 6667 C C . LYS B 1 280 ? -11.209 26.561 22.591 1.00 49.81 280 LYS A C 1
ATOM 6668 O O . LYS B 1 280 ? -11.028 27.732 22.212 1.00 49.46 280 LYS A O 1
ATOM 6674 N N . LEU B 1 281 ? -11.480 25.512 21.794 1.00 49.83 281 LEU A N 1
ATOM 6675 C CA . LEU B 1 281 ? -11.658 25.641 20.361 1.00 49.72 281 LEU A CA 1
ATOM 6676 C C . LEU B 1 281 ? -12.955 26.378 20.075 1.00 48.78 281 LEU A C 1
ATOM 6677 O O . LEU B 1 281 ? -14.006 25.971 20.541 1.00 50.40 281 LEU A O 1
ATOM 6682 N N . ASP B 1 282 ? -12.833 27.446 19.283 1.00 47.20 282 ASP A N 1
ATOM 6683 C CA . ASP B 1 282 ? -13.949 28.235 18.783 1.00 46.63 282 ASP A CA 1
ATOM 6684 C C . ASP B 1 282 ? -14.346 27.690 17.421 1.00 46.93 282 ASP A C 1
ATOM 6685 O O . ASP B 1 282 ? -13.761 28.099 16.431 1.00 47.04 282 ASP A O 1
ATOM 6690 N N . THR B 1 283 ? -15.280 26.743 17.334 1.00 47.60 283 THR A N 1
ATOM 6691 C CA . THR B 1 283 ? -15.458 26.051 16.052 1.00 48.02 283 THR A CA 1
ATOM 6692 C C . THR B 1 283 ? -15.763 27.030 14.918 1.00 49.58 283 THR A C 1
ATOM 6693 O O . THR B 1 283 ? -15.226 26.858 13.819 1.00 50.51 283 THR A O 1
ATOM 6697 N N . ARG B 1 284 ? -16.587 28.060 15.169 1.00 51.38 284 ARG A N 1
ATOM 6698 C CA . ARG B 1 284 ? -17.102 28.915 14.108 1.00 53.39 284 ARG A CA 1
ATOM 6699 C C . ARG B 1 284 ? -15.975 29.779 13.537 1.00 53.45 284 ARG A C 1
ATOM 6700 O O . ARG B 1 284 ? -15.862 29.971 12.334 1.00 53.41 284 ARG A O 1
ATOM 6708 N N . ARG B 1 285 ? -15.112 30.288 14.407 1.00 55.69 285 ARG A N 1
ATOM 6709 C CA . ARG B 1 285 ? -14.019 31.123 13.959 1.00 59.07 285 ARG A CA 1
ATOM 6710 C C . ARG B 1 285 ? -12.898 30.307 13.311 1.00 55.27 285 ARG A C 1
ATOM 6711 O O . ARG B 1 285 ? -12.283 30.847 12.408 1.00 56.15 285 ARG A O 1
ATOM 6719 N N . TYR B 1 286 ? -12.602 29.073 13.759 1.00 52.09 286 TYR A N 1
ATOM 6720 C CA . TYR B 1 286 ? -11.533 28.241 13.185 1.00 49.99 286 TYR A CA 1
ATOM 6721 C C . TYR B 1 286 ? -11.889 27.851 11.746 1.00 48.34 286 TYR A C 1
ATOM 6722 O O . TYR B 1 286 ? -11.070 27.972 10.844 1.00 46.79 286 TYR A O 1
ATOM 6731 N N . LEU B 1 287 ? -13.127 27.421 11.523 1.00 47.97 287 LEU A N 1
ATOM 6732 C CA . LEU B 1 287 ? -13.572 27.071 10.179 1.00 47.15 287 LEU A CA 1
ATOM 6733 C C . LEU B 1 287 ? -13.636 28.309 9.302 1.00 47.46 287 LEU A C 1
ATOM 6734 O O . LEU B 1 287 ? -13.439 28.196 8.120 1.00 48.21 287 LEU A O 1
ATOM 6739 N N . GLY B 1 288 ? -13.967 29.482 9.844 1.00 48.42 288 GLY A N 1
ATOM 6740 C CA . GLY B 1 288 ? -13.886 30.742 9.118 1.00 49.41 288 GLY A CA 1
ATOM 6741 C C . GLY B 1 288 ? -12.457 31.026 8.646 1.00 49.72 288 GLY A C 1
ATOM 6742 O O . GLY B 1 288 ? -12.240 31.461 7.520 1.00 50.34 288 GLY A O 1
ATOM 6743 N N . GLU B 1 289 ? -11.479 30.720 9.508 1.00 49.63 289 GLU A N 1
ATOM 6744 C CA . GLU B 1 289 ? -10.069 30.907 9.193 1.00 50.29 289 GLU A CA 1
ATOM 6745 C C . GLU B 1 289 ? -9.568 29.869 8.186 1.00 50.60 289 GLU A C 1
ATOM 6746 O O . GLU B 1 289 ? -8.633 30.149 7.435 1.00 53.69 289 GLU A O 1
ATOM 6752 N N . VAL B 1 290 ? -10.164 28.665 8.189 1.00 48.57 290 VAL A N 1
ATOM 6753 C CA . VAL B 1 290 ? -9.833 27.637 7.213 1.00 46.40 290 VAL A CA 1
ATOM 6754 C C . VAL B 1 290 ? -10.207 28.140 5.822 1.00 46.70 290 VAL A C 1
ATOM 6755 O O . VAL B 1 290 ? -9.347 28.168 4.934 1.00 47.30 290 VAL A O 1
ATOM 6759 N N . GLU B 1 291 ? -11.473 28.547 5.659 1.00 46.93 291 GLU A N 1
ATOM 6760 C CA . GLU B 1 291 ? -11.988 29.131 4.424 1.00 48.30 291 GLU A CA 1
ATOM 6761 C C . GLU B 1 291 ? -11.193 30.379 4.030 1.00 49.32 291 GLU A C 1
ATOM 6762 O O . GLU B 1 291 ? -10.797 30.518 2.881 1.00 49.36 291 GLU A O 1
ATOM 6768 N N . ASN B 1 292 ? -10.946 31.266 5.000 1.00 50.80 292 ASN A N 1
ATOM 6769 C CA . ASN B 1 292 ? -10.332 32.561 4.754 1.00 52.06 292 ASN A CA 1
ATOM 6770 C C . ASN B 1 292 ? -8.885 32.393 4.259 1.00 49.75 292 ASN A C 1
ATOM 6771 O O . ASN B 1 292 ? -8.339 33.258 3.601 1.00 49.33 292 ASN A O 1
ATOM 6776 N N . LEU B 1 293 ? -8.243 31.271 4.577 1.00 47.88 293 LEU A N 1
ATOM 6777 C CA . LEU B 1 293 ? -6.849 31.042 4.205 1.00 46.90 293 LEU A CA 1
ATOM 6778 C C . LEU B 1 293 ? -6.766 30.114 3.001 1.00 45.97 293 LEU A C 1
ATOM 6779 O O . LEU B 1 293 ? -5.658 29.762 2.582 1.00 45.77 293 LEU A O 1
ATOM 6784 N N . GLY B 1 294 ? -7.929 29.679 2.504 1.00 45.32 294 GLY A N 1
ATOM 6785 C CA . GLY B 1 294 ? -8.030 28.767 1.380 1.00 44.55 294 GLY A CA 1
ATOM 6786 C C . GLY B 1 294 ? -7.192 27.508 1.579 1.00 43.05 294 GLY A C 1
ATOM 6787 O O . GLY B 1 294 ? -6.464 27.038 0.713 1.00 43.40 294 GLY A O 1
ATOM 6788 N N . VAL B 1 295 ? -7.269 26.926 2.743 1.00 41.86 295 VAL A N 1
ATOM 6789 C CA . VAL B 1 295 ? -6.756 25.578 2.862 1.00 40.84 295 VAL A CA 1
ATOM 6790 C C . VAL B 1 295 ? -7.493 24.690 1.853 1.00 40.56 295 VAL A C 1
ATOM 6791 O O . VAL B 1 295 ? -8.668 24.903 1.584 1.00 40.33 295 VAL A O 1
ATOM 6795 N N . THR B 1 296 ? -6.770 23.684 1.351 1.00 40.45 296 THR A N 1
ATOM 6796 C CA . THR B 1 296 ? -7.229 22.778 0.308 1.00 41.02 296 THR A CA 1
ATOM 6797 C C . THR B 1 296 ? -7.248 21.336 0.835 1.00 41.09 296 THR A C 1
ATOM 6798 O O . THR B 1 296 ? -8.100 20.549 0.419 1.00 41.33 296 THR A O 1
ATOM 6802 N N . SER B 1 297 ? -6.273 20.960 1.691 1.00 41.43 297 SER A N 1
ATOM 6803 C CA . SER B 1 297 ? -6.317 19.700 2.435 1.00 42.12 297 SER A CA 1
ATOM 6804 C C . SER B 1 297 ? -6.438 20.008 3.919 1.00 42.53 297 SER A C 1
ATOM 6805 O O . SER B 1 297 ? -5.599 20.759 4.442 1.00 42.31 297 SER A O 1
ATOM 6808 N N . PHE B 1 298 ? -7.442 19.390 4.576 1.00 42.85 298 PHE A N 1
ATOM 6809 C CA . PHE B 1 298 ? -7.666 19.530 6.011 1.00 42.75 298 PHE A CA 1
ATOM 6810 C C . PHE B 1 298 ? -7.803 18.178 6.726 1.00 42.96 298 PHE A C 1
ATOM 6811 O O . PHE B 1 298 ? -8.783 17.461 6.551 1.00 41.80 298 PHE A O 1
ATOM 6819 N N . CYS B 1 299 ? -6.814 17.828 7.579 1.00 44.33 299 CYS A N 1
ATOM 6820 C CA . CYS B 1 299 ? -6.962 16.829 8.648 1.00 44.26 299 CYS A CA 1
ATOM 6821 C C . CYS B 1 299 ? -7.497 17.512 9.889 1.00 42.20 299 CYS A C 1
ATOM 6822 O O . CYS B 1 299 ? -6.992 18.575 10.244 1.00 42.51 299 CYS A O 1
ATOM 6825 N N . ALA B 1 300 ? -8.549 16.940 10.473 1.00 41.23 300 ALA A N 1
ATOM 6826 C CA . ALA B 1 300 ? -8.997 17.309 11.814 1.00 40.00 300 ALA A CA 1
ATOM 6827 C C . ALA B 1 300 ? -9.460 16.044 12.521 1.00 39.14 300 ALA A C 1
ATOM 6828 O O . ALA B 1 300 ? -9.931 15.132 11.846 1.00 38.89 300 ALA A O 1
ATOM 6830 N N . PRO B 1 301 ? -9.439 15.984 13.883 1.00 38.53 301 PRO A N 1
ATOM 6831 C CA . PRO B 1 301 ? -9.931 14.799 14.616 1.00 38.04 301 PRO A CA 1
ATOM 6832 C C . PRO B 1 301 ? -11.471 14.741 14.713 1.00 37.95 301 PRO A C 1
ATOM 6833 O O . PRO B 1 301 ? -12.151 15.768 14.624 1.00 37.39 301 PRO A O 1
ATOM 6837 N N . PRO B 1 302 ? -12.082 13.533 14.812 1.00 38.12 302 PRO A N 1
ATOM 6838 C CA . PRO B 1 302 ? -13.534 13.393 14.866 1.00 39.40 302 PRO A CA 1
ATOM 6839 C C . PRO B 1 302 ? -14.173 14.302 15.917 1.00 40.19 302 PRO A C 1
ATOM 6840 O O . PRO B 1 302 ? -15.287 14.774 15.705 1.00 41.44 302 PRO A O 1
ATOM 6844 N N . THR B 1 303 ? -13.440 14.585 17.005 1.00 39.66 303 THR A N 1
ATOM 6845 C CA . THR B 1 303 ? -13.911 15.512 18.022 1.00 40.65 303 THR A CA 1
ATOM 6846 C C . THR B 1 303 ? -14.219 16.878 17.419 1.00 41.27 303 THR A C 1
ATOM 6847 O O . THR B 1 303 ? -15.294 17.469 17.683 1.00 42.99 303 THR A O 1
ATOM 6851 N N . ALA B 1 304 ? -13.239 17.392 16.679 1.00 40.53 304 ALA A N 1
ATOM 6852 C CA . ALA B 1 304 ? -13.450 18.620 15.932 1.00 41.05 304 ALA A CA 1
ATOM 6853 C C . ALA B 1 304 ? -14.612 18.469 14.934 1.00 41.59 304 ALA A C 1
ATOM 6854 O O . ALA B 1 304 ? -15.515 19.309 14.894 1.00 41.98 304 ALA A O 1
ATOM 6856 N N . TRP B 1 305 ? -14.614 17.365 14.174 1.00 41.54 305 TRP A N 1
ATOM 6857 C CA . TRP B 1 305 ? -15.581 17.183 13.104 1.00 42.80 305 TRP A CA 1
ATOM 6858 C C . TRP B 1 305 ? -16.989 17.168 13.661 1.00 43.91 305 TRP A C 1
ATOM 6859 O O . TRP B 1 305 ? -17.894 17.782 13.082 1.00 43.96 305 TRP A O 1
ATOM 6870 N N . ARG B 1 306 ? -17.135 16.489 14.810 1.00 44.81 306 ARG A N 1
ATOM 6871 C CA . ARG B 1 306 ? -18.416 16.376 15.479 1.00 45.43 306 ARG A CA 1
ATOM 6872 C C . ARG B 1 306 ? -18.910 17.763 15.818 1.00 45.51 306 ARG A C 1
ATOM 6873 O O . ARG B 1 306 ? -20.091 18.012 15.676 1.00 45.96 306 ARG A O 1
ATOM 6881 N N . GLN B 1 307 ? -18.017 18.673 16.215 1.00 45.95 307 GLN A N 1
ATOM 6882 C CA . GLN B 1 307 ? -18.446 20.016 16.565 1.00 49.23 307 GLN A CA 1
ATOM 6883 C C . GLN B 1 307 ? -18.784 20.895 15.367 1.00 47.68 307 GLN A C 1
ATOM 6884 O O . GLN B 1 307 ? -19.569 21.835 15.474 1.00 46.25 307 GLN A O 1
ATOM 6890 N N . PHE B 1 308 ? -18.138 20.608 14.237 1.00 47.28 308 PHE A N 1
ATOM 6891 C CA . PHE B 1 308 ? -18.267 21.472 13.077 1.00 46.82 308 PHE A CA 1
ATOM 6892 C C . PHE B 1 308 ? -19.659 21.296 12.475 1.00 47.34 308 PHE A C 1
ATOM 6893 O O . PHE B 1 308 ? -20.308 22.260 12.079 1.00 47.65 308 PHE A O 1
ATOM 6901 N N . ILE B 1 309 ? -20.133 20.048 12.470 1.00 46.95 309 ILE A N 1
ATOM 6902 C CA . ILE B 1 309 ? -21.349 19.685 11.758 1.00 47.72 309 ILE A CA 1
ATOM 6903 C C . ILE B 1 309 ? -22.582 20.211 12.484 1.00 47.79 309 ILE A C 1
ATOM 6904 O O . ILE B 1 309 ? -23.698 20.050 12.011 1.00 48.76 309 ILE A O 1
ATOM 6909 N N . THR B 1 310 ? -22.388 20.741 13.684 1.00 47.24 310 THR A N 1
ATOM 6910 C CA . THR B 1 310 ? -23.503 21.239 14.469 1.00 48.00 310 THR A CA 1
ATOM 6911 C C . THR B 1 310 ? -23.689 22.708 14.123 1.00 47.87 310 THR A C 1
ATOM 6912 O O . THR B 1 310 ? -24.695 23.286 14.479 1.00 48.26 310 THR A O 1
ATOM 6916 N N . LEU B 1 311 ? -22.721 23.313 13.430 1.00 47.18 311 LEU A N 1
ATOM 6917 C CA . LEU B 1 311 ? -22.893 24.690 13.015 1.00 47.88 311 LEU A CA 1
ATOM 6918 C C . LEU B 1 311 ? -23.996 24.782 11.965 1.00 48.89 311 LEU A C 1
ATOM 6919 O O . LEU B 1 311 ? -24.495 23.766 11.458 1.00 48.10 311 LEU A O 1
ATOM 6924 N N . ASP B 1 312 ? -24.379 26.025 11.684 1.00 50.36 312 ASP A N 1
ATOM 6925 C CA . ASP B 1 312 ? -25.119 26.361 10.469 1.00 52.11 312 ASP A CA 1
ATOM 6926 C C . ASP B 1 312 ? -24.094 26.397 9.352 1.00 51.40 312 ASP A C 1
ATOM 6927 O O . ASP B 1 312 ? -23.241 27.272 9.382 1.00 51.86 312 ASP A O 1
ATOM 6932 N N . LEU B 1 313 ? -24.106 25.414 8.448 1.00 50.76 313 LEU A N 1
ATOM 6933 C CA . LEU B 1 313 ? -23.007 25.246 7.502 1.00 49.83 313 LEU A CA 1
ATOM 6934 C C . LEU B 1 313 ? -23.234 26.008 6.186 1.00 51.41 313 LEU A C 1
ATOM 6935 O O . LEU B 1 313 ? -22.417 25.933 5.277 1.00 51.80 313 LEU A O 1
ATOM 6940 N N . ASP B 1 314 ? -24.326 26.770 6.091 1.00 52.91 314 ASP A N 1
ATOM 6941 C CA . ASP B 1 314 ? -24.607 27.623 4.955 1.00 54.08 314 ASP A CA 1
ATOM 6942 C C . ASP B 1 314 ? -23.851 28.945 5.113 1.00 55.72 314 ASP A C 1
ATOM 6943 O O . ASP B 1 314 ? -23.932 29.797 4.240 1.00 57.51 314 ASP A O 1
ATOM 6948 N N . GLN B 1 315 ? -23.126 29.129 6.222 1.00 56.65 315 GLN A N 1
ATOM 6949 C CA . GLN B 1 315 ? -22.221 30.248 6.404 1.00 59.10 315 GLN A CA 1
ATOM 6950 C C . GLN B 1 315 ? -20.984 30.105 5.515 1.00 59.05 315 GLN A C 1
ATOM 6951 O O . GLN B 1 315 ? -20.321 31.103 5.245 1.00 59.18 315 GLN A O 1
ATOM 6957 N N . PHE B 1 316 ? -20.657 28.877 5.077 1.00 59.50 316 PHE A N 1
ATOM 6958 C CA . PHE B 1 316 ? -19.403 28.609 4.372 1.00 59.80 316 PHE A CA 1
ATOM 6959 C C . PHE B 1 316 ? -19.628 28.096 2.938 1.00 61.73 316 PHE A C 1
ATOM 6960 O O . PHE B 1 316 ? -20.593 27.381 2.647 1.00 60.02 316 PHE A O 1
ATOM 6968 N N . ARG B 1 317 ? -18.668 28.437 2.062 1.00 64.81 317 ARG A N 1
ATOM 6969 C CA . ARG B 1 317 ? -18.586 27.917 0.699 1.00 68.24 317 ARG A CA 1
ATOM 6970 C C . ARG B 1 317 ? -17.511 26.833 0.580 1.00 63.97 317 ARG A C 1
ATOM 6971 O O . ARG B 1 317 ? -17.772 25.764 0.038 1.00 61.68 317 ARG A O 1
ATOM 6979 N N . PHE B 1 318 ? -16.319 27.115 1.109 1.00 63.15 318 PHE A N 1
ATOM 6980 C CA . PHE B 1 318 ? -15.152 26.239 1.012 1.00 61.83 318 PHE A CA 1
ATOM 6981 C C . PHE B 1 318 ? -14.794 26.038 -0.459 1.00 62.23 318 PHE A C 1
ATOM 6982 O O . PHE B 1 318 ? -14.577 24.911 -0.923 1.00 59.29 318 PHE A O 1
ATOM 6990 N N . GLU B 1 319 ? -14.616 27.196 -1.109 1.00 65.63 319 GLU A N 1
ATOM 6991 C CA . GLU B 1 319 ? -14.311 27.340 -2.527 1.00 70.82 319 GLU A CA 1
ATOM 6992 C C . GLU B 1 319 ? -13.097 26.489 -2.889 1.00 65.32 319 GLU A C 1
ATOM 6993 O O . GLU B 1 319 ? -13.067 25.921 -3.967 1.00 65.88 319 GLU A O 1
ATOM 6999 N N . ARG B 1 320 ? -12.125 26.376 -1.979 1.00 62.65 320 ARG A N 1
ATOM 7000 C CA . ARG B 1 320 ? -10.773 25.957 -2.331 1.00 59.08 320 ARG A CA 1
ATOM 7001 C C . ARG B 1 320 ? -10.501 24.581 -1.735 1.00 54.11 320 ARG A C 1
ATOM 7002 O O . ARG B 1 320 ? -9.422 24.038 -1.928 1.00 54.29 320 ARG A O 1
ATOM 7010 N N . LEU B 1 321 ? -11.453 24.018 -0.998 1.00 49.87 321 LEU A N 1
ATOM 7011 C CA . LEU B 1 321 ? -11.139 22.840 -0.211 1.00 47.40 321 LEU A CA 1
ATOM 7012 C C . LEU B 1 321 ? -11.410 21.588 -1.030 1.00 46.31 321 LEU A C 1
ATOM 7013 O O . LEU B 1 321 ? -12.532 21.450 -1.501 1.00 46.92 321 LEU A O 1
ATOM 7018 N N . ARG B 1 322 ? -10.444 20.666 -1.131 1.00 45.02 322 ARG A N 1
ATOM 7019 C CA . ARG B 1 322 ? -10.672 19.489 -1.969 1.00 45.78 322 ARG A CA 1
ATOM 7020 C C . ARG B 1 322 ? -10.546 18.152 -1.236 1.00 45.63 322 ARG A C 1
ATOM 7021 O O . ARG B 1 322 ? -11.150 17.171 -1.697 1.00 45.40 322 ARG A O 1
ATOM 7029 N N . SER B 1 323 ? -9.728 18.114 -0.168 1.00 46.01 323 SER A N 1
ATOM 7030 C CA . SER B 1 323 ? -9.492 16.932 0.663 1.00 47.19 323 SER A CA 1
ATOM 7031 C C . SER B 1 323 ? -9.827 17.246 2.125 1.00 45.47 323 SER A C 1
ATOM 7032 O O . SER B 1 323 ? -9.390 18.272 2.652 1.00 44.66 323 SER A O 1
ATOM 7035 N N . VAL B 1 324 ? -10.562 16.329 2.780 1.00 44.93 324 VAL A N 1
ATOM 7036 C CA . VAL B 1 324 ? -10.856 16.381 4.212 1.00 43.48 324 VAL A CA 1
ATOM 7037 C C . VAL B 1 324 ? -10.693 14.982 4.824 1.00 44.71 324 VAL A C 1
ATOM 7038 O O . VAL B 1 324 ? -11.231 13.978 4.332 1.00 44.41 324 VAL A O 1
ATOM 7042 N N . VAL B 1 325 ? -10.011 14.943 5.988 1.00 46.50 325 VAL A N 1
ATOM 7043 C CA . VAL B 1 325 ? -9.572 13.705 6.603 1.00 47.94 325 VAL A CA 1
ATOM 7044 C C . VAL B 1 325 ? -9.667 13.747 8.121 1.00 51.21 325 VAL A C 1
ATOM 7045 O O . VAL B 1 325 ? -9.563 14.824 8.684 1.00 55.12 325 VAL A O 1
ATOM 7049 N N . SER B 1 326 ? -9.773 12.564 8.764 1.00 53.11 326 SER A N 1
ATOM 7050 C CA . SER B 1 326 ? -9.883 12.410 10.215 1.00 53.84 326 SER A CA 1
ATOM 7051 C C . SER B 1 326 ? -8.984 11.270 10.691 1.00 53.18 326 SER A C 1
ATOM 7052 O O . SER B 1 326 ? -8.744 10.303 9.967 1.00 50.93 326 SER A O 1
ATOM 7055 N N . ALA B 1 327 ? -8.514 11.374 11.954 1.00 53.05 327 ALA A N 1
ATOM 7056 C CA . ALA B 1 327 ? -7.716 10.319 12.563 1.00 49.92 327 ALA A CA 1
ATOM 7057 C C . ALA B 1 327 ? -7.755 10.369 14.108 1.00 47.79 327 ALA A C 1
ATOM 7058 O O . ALA B 1 327 ? -7.907 11.429 14.722 1.00 46.44 327 ALA A O 1
ATOM 7060 N N . GLY B 1 328 ? -7.664 9.193 14.750 1.00 46.20 328 GLY A N 1
ATOM 7061 C CA . GLY B 1 328 ? -7.408 9.134 16.185 1.00 46.43 328 GLY A CA 1
ATOM 7062 C C . GLY B 1 328 ? -8.527 8.477 16.990 1.00 45.50 328 GLY A C 1
ATOM 7063 O O . GLY B 1 328 ? -8.248 7.937 18.052 1.00 44.57 328 GLY A O 1
ATOM 7064 N N . GLU B 1 329 ? -9.751 8.541 16.447 1.00 45.20 329 GLU A N 1
ATOM 7065 C CA . GLU B 1 329 ? -10.936 7.914 17.002 1.00 45.22 329 GLU A CA 1
ATOM 7066 C C . GLU B 1 329 ? -11.827 7.531 15.819 1.00 45.84 329 GLU A C 1
ATOM 7067 O O . GLU B 1 329 ? -11.597 7.973 14.687 1.00 46.45 329 GLU A O 1
ATOM 7073 N N . PRO B 1 330 ? -12.908 6.754 16.025 1.00 45.62 330 PRO A N 1
ATOM 7074 C CA . PRO B 1 330 ? -13.863 6.493 14.967 1.00 45.92 330 PRO A CA 1
ATOM 7075 C C . PRO B 1 330 ? -14.594 7.758 14.523 1.00 45.70 330 PRO A C 1
ATOM 7076 O O . PRO B 1 330 ? -14.674 8.748 15.231 1.00 44.40 330 PRO A O 1
ATOM 7080 N N . LEU B 1 331 ? -15.086 7.693 13.292 1.00 46.64 331 LEU A N 1
ATOM 7081 C CA . LEU B 1 331 ? -15.742 8.793 12.629 1.00 46.84 331 LEU A CA 1
ATOM 7082 C C . LEU B 1 331 ? -17.132 8.283 12.312 1.00 48.17 331 LEU A C 1
ATOM 7083 O O . LEU B 1 331 ? -17.333 7.375 11.523 1.00 48.55 331 LEU A O 1
ATOM 7088 N N . ASN B 1 332 ? -18.053 8.852 13.062 1.00 50.37 332 ASN A N 1
ATOM 7089 C CA . ASN B 1 332 ? -19.470 8.521 13.045 1.00 52.25 332 ASN A CA 1
ATOM 7090 C C . ASN B 1 332 ? -19.928 8.629 11.591 1.00 51.38 332 ASN A C 1
ATOM 7091 O O . ASN B 1 332 ? -19.654 9.617 10.938 1.00 50.38 332 ASN A O 1
ATOM 7096 N N . PRO B 1 333 ? -20.585 7.604 11.015 1.00 52.03 333 PRO A N 1
ATOM 7097 C CA . PRO B 1 333 ? -21.217 7.705 9.690 1.00 52.71 333 PRO A CA 1
ATOM 7098 C C . PRO B 1 333 ? -22.087 8.931 9.449 1.00 54.42 333 PRO A C 1
ATOM 7099 O O . PRO B 1 333 ? -22.274 9.351 8.294 1.00 54.98 333 PRO A O 1
ATOM 7103 N N . GLU B 1 334 ? -22.639 9.488 10.528 1.00 57.32 334 GLU A N 1
ATOM 7104 C CA . GLU B 1 334 ? -23.613 10.561 10.369 1.00 62.32 334 GLU A CA 1
ATOM 7105 C C . GLU B 1 334 ? -22.871 11.883 10.166 1.00 58.56 334 GLU A C 1
ATOM 7106 O O . GLU B 1 334 ? -23.341 12.802 9.494 1.00 59.62 334 GLU A O 1
ATOM 7112 N N . VAL B 1 335 ? -21.674 11.950 10.736 1.00 54.20 335 VAL A N 1
ATOM 7113 C CA . VAL B 1 335 ? -20.826 13.114 10.584 1.00 52.31 335 VAL A CA 1
ATOM 7114 C C . VAL B 1 335 ? -20.371 13.197 9.135 1.00 51.56 335 VAL A C 1
ATOM 7115 O O . VAL B 1 335 ? -20.427 14.259 8.517 1.00 50.76 335 VAL A O 1
ATOM 7119 N N . ILE B 1 336 ? -19.926 12.048 8.617 1.00 51.10 336 ILE A N 1
ATOM 7120 C CA . ILE B 1 336 ? -19.388 11.945 7.268 1.00 51.59 336 ILE A CA 1
ATOM 7121 C C . ILE B 1 336 ? -20.419 12.474 6.277 1.00 52.97 336 ILE A C 1
ATOM 7122 O O . ILE B 1 336 ? -20.066 13.242 5.376 1.00 53.34 336 ILE A O 1
ATOM 7127 N N . LYS B 1 337 ? -21.667 12.030 6.494 1.00 54.10 337 LYS A N 1
ATOM 7128 C CA . LYS B 1 337 ? -22.799 12.295 5.626 1.00 55.52 337 LYS A CA 1
ATOM 7129 C C . LYS B 1 337 ? -23.208 13.770 5.634 1.00 55.15 337 LYS A C 1
ATOM 7130 O O . LYS B 1 337 ? -23.522 14.351 4.600 1.00 54.82 337 LYS A O 1
ATOM 7136 N N . ILE B 1 338 ? -23.252 14.384 6.814 1.00 54.62 338 ILE A N 1
ATOM 7137 C CA . ILE B 1 338 ? -23.682 15.767 6.901 1.00 54.14 338 ILE A CA 1
ATOM 7138 C C . ILE B 1 338 ? -22.723 16.648 6.101 1.00 53.02 338 ILE A C 1
ATOM 7139 O O . ILE B 1 338 ? -23.146 17.549 5.370 1.00 53.03 338 ILE A O 1
ATOM 7144 N N . TRP B 1 339 ? -21.426 16.360 6.224 1.00 51.60 339 TRP A N 1
ATOM 7145 C CA . TRP B 1 339 ? -20.423 17.221 5.623 1.00 51.14 339 TRP A CA 1
ATOM 7146 C C . TRP B 1 339 ? -20.417 17.051 4.102 1.00 52.72 339 TRP A C 1
ATOM 7147 O O . TRP B 1 339 ? -20.199 17.999 3.347 1.00 52.23 339 TRP A O 1
ATOM 7158 N N . LYS B 1 340 ? -20.635 15.808 3.673 1.00 54.16 340 LYS A N 1
ATOM 7159 C CA . LYS B 1 340 ? -20.763 15.468 2.273 1.00 55.54 340 LYS A CA 1
ATOM 7160 C C . LYS B 1 340 ? -21.982 16.166 1.667 1.00 58.98 340 LYS A C 1
ATOM 7161 O O . LYS B 1 340 ? -21.855 16.827 0.639 1.00 61.01 340 LYS A O 1
ATOM 7167 N N . ASP B 1 341 ? -23.168 15.992 2.277 1.00 59.75 341 ASP A N 1
ATOM 7168 C CA . ASP B 1 341 ? -24.400 16.522 1.708 1.00 60.84 341 ASP A CA 1
ATOM 7169 C C . ASP B 1 341 ? -24.260 18.023 1.466 1.00 60.56 341 ASP A C 1
ATOM 7170 O O . ASP B 1 341 ? -24.859 18.556 0.534 1.00 64.37 341 ASP A O 1
ATOM 7175 N N . LYS B 1 342 ? -23.475 18.693 2.315 1.00 58.14 342 LYS A N 1
ATOM 7176 C CA . LYS B 1 342 ? -23.362 20.132 2.273 1.00 57.97 342 LYS A CA 1
ATOM 7177 C C . LYS B 1 342 ? -22.285 20.547 1.283 1.00 55.67 342 LYS A C 1
ATOM 7178 O O . LYS B 1 342 ? -22.627 21.236 0.341 1.00 57.15 342 LYS A O 1
ATOM 7184 N N . PHE B 1 343 ? -21.027 20.133 1.500 1.00 53.26 343 PHE A N 1
ATOM 7185 C CA . PHE B 1 343 ? -19.875 20.655 0.768 1.00 52.66 343 PHE A CA 1
ATOM 7186 C C . PHE B 1 343 ? -19.355 19.731 -0.348 1.00 53.16 343 PHE A C 1
ATOM 7187 O O . PHE B 1 343 ? -18.414 20.075 -1.085 1.00 51.52 343 PHE A O 1
ATOM 7195 N N . ASN B 1 344 ? -19.933 18.523 -0.397 1.00 54.09 344 ASN A N 1
ATOM 7196 C CA . ASN B 1 344 ? -19.682 17.540 -1.437 1.00 54.64 344 ASN A CA 1
ATOM 7197 C C . ASN B 1 344 ? -18.260 17.000 -1.322 1.00 51.72 344 ASN A C 1
ATOM 7198 O O . ASN B 1 344 ? -17.582 16.858 -2.329 1.00 52.57 344 ASN A O 1
ATOM 7203 N N . LEU B 1 345 ? -17.856 16.671 -0.083 1.00 48.54 345 LEU A N 1
ATOM 7204 C CA . LEU B 1 345 ? -16.562 16.136 0.262 1.00 46.22 345 LEU A CA 1
ATOM 7205 C C . LEU B 1 345 ? -16.763 14.987 1.244 1.00 45.51 345 LEU A C 1
ATOM 7206 O O . LEU B 1 345 ? -17.593 15.063 2.140 1.00 46.19 345 LEU A O 1
ATOM 7211 N N . THR B 1 346 ? -15.972 13.930 1.112 1.00 44.60 346 THR A N 1
ATOM 7212 C CA . THR B 1 346 ? -15.990 12.814 2.041 1.00 43.80 346 THR A CA 1
ATOM 7213 C C . THR B 1 346 ? -14.845 13.005 3.041 1.00 42.78 346 THR A C 1
ATOM 7214 O O . THR B 1 346 ? -13.710 13.238 2.663 1.00 42.09 346 THR A O 1
ATOM 7218 N N . ILE B 1 347 ? -15.171 12.959 4.345 1.00 42.87 347 ILE A N 1
ATOM 7219 C CA . ILE B 1 347 ? -14.170 12.958 5.385 1.00 41.72 347 ILE A CA 1
ATOM 7220 C C . ILE B 1 347 ? -13.674 11.520 5.546 1.00 41.59 347 ILE A C 1
ATOM 7221 O O . ILE B 1 347 ? -14.366 10.578 5.978 1.00 40.71 347 ILE A O 1
ATOM 7226 N N . ARG B 1 348 ? -12.400 11.375 5.155 1.00 41.90 348 ARG A N 1
ATOM 7227 C CA . ARG B 1 348 ? -11.782 10.068 5.049 1.00 42.29 348 ARG A CA 1
ATOM 7228 C C . ARG B 1 348 ? -11.133 9.736 6.395 1.00 42.51 348 ARG A C 1
ATOM 7229 O O . ARG B 1 348 ? -10.184 10.383 6.816 1.00 41.25 348 ARG A O 1
ATOM 7237 N N . ASP B 1 349 ? -11.646 8.703 7.059 1.00 44.40 349 ASP A N 1
ATOM 7238 C CA . ASP B 1 349 ? -11.012 8.316 8.307 1.00 46.34 349 ASP A CA 1
ATOM 7239 C C . ASP B 1 349 ? -9.844 7.387 8.021 1.00 44.63 349 ASP A C 1
ATOM 7240 O O . ASP B 1 349 ? -9.800 6.708 6.998 1.00 43.32 349 ASP A O 1
ATOM 7245 N N . PHE B 1 350 ? -8.881 7.413 8.952 1.00 43.22 350 PHE A N 1
ATOM 7246 C CA . PHE B 1 350 ? -7.737 6.530 8.850 1.00 42.42 350 PHE A CA 1
ATOM 7247 C C . PHE B 1 350 ? -7.083 6.366 10.226 1.00 42.04 350 PHE A C 1
ATOM 7248 O O . PHE B 1 350 ? -7.225 7.205 11.103 1.00 40.93 350 PHE A O 1
ATOM 7256 N N . TYR B 1 351 ? -6.227 5.336 10.323 1.00 42.12 351 TYR A N 1
ATOM 7257 C CA . TYR B 1 351 ? -5.913 4.676 11.568 1.00 41.75 351 TYR A CA 1
ATOM 7258 C C . TYR B 1 351 ? -4.406 4.541 11.741 1.00 42.77 351 TYR A C 1
ATOM 7259 O O . TYR B 1 351 ? -3.639 4.327 10.812 1.00 43.30 351 TYR A O 1
ATOM 7268 N N . GLY B 1 352 ? -3.994 4.659 13.007 1.00 44.37 352 GLY A N 1
ATOM 7269 C CA . GLY B 1 352 ? -2.621 4.475 13.422 1.00 43.92 352 GLY A CA 1
ATOM 7270 C C . GLY B 1 352 ? -2.462 4.863 14.890 1.00 43.78 352 GLY A C 1
ATOM 7271 O O . GLY B 1 352 ? -3.439 5.265 15.538 1.00 44.69 352 GLY A O 1
ATOM 7272 N N . GLN B 1 353 ? -1.218 4.707 15.392 1.00 43.08 353 GLN A N 1
ATOM 7273 C CA . GLN B 1 353 ? -0.845 4.991 16.772 1.00 41.93 353 GLN A CA 1
ATOM 7274 C C . GLN B 1 353 ? 0.466 5.790 16.807 1.00 41.10 353 GLN A C 1
ATOM 7275 O O . GLN B 1 353 ? 1.203 5.845 15.820 1.00 40.55 353 GLN A O 1
ATOM 7281 N N . THR B 1 354 ? 0.772 6.347 17.991 1.00 40.66 354 THR A N 1
ATOM 7282 C CA . THR B 1 354 ? 2.071 6.965 18.231 1.00 40.01 354 THR A CA 1
ATOM 7283 C C . THR B 1 354 ? 3.187 6.004 17.787 1.00 39.81 354 THR A C 1
ATOM 7284 O O . THR B 1 354 ? 4.135 6.401 17.121 1.00 39.01 354 THR A O 1
ATOM 7288 N N . GLU B 1 355 ? 3.008 4.720 18.119 1.00 39.88 355 GLU A N 1
ATOM 7289 C CA . GLU B 1 355 ? 3.960 3.660 17.816 1.00 40.50 355 GLU A CA 1
ATOM 7290 C C . GLU B 1 355 ? 4.204 3.493 16.308 1.00 40.36 355 GLU A C 1
ATOM 7291 O O . GLU B 1 355 ? 5.193 2.885 15.902 1.00 40.42 355 GLU A O 1
ATOM 7297 N N . THR B 1 356 ? 3.258 3.946 15.477 1.00 39.90 356 THR A N 1
ATOM 7298 C CA . THR B 1 356 ? 3.330 3.725 14.047 1.00 40.23 356 THR A CA 1
ATOM 7299 C C . THR B 1 356 ? 3.139 5.038 13.281 1.00 39.98 356 THR A C 1
ATOM 7300 O O . THR B 1 356 ? 3.102 6.133 13.839 1.00 39.11 356 THR A O 1
ATOM 7304 N N . THR B 1 357 ? 3.107 4.888 11.949 1.00 41.04 357 THR A N 1
ATOM 7305 C CA . THR B 1 357 ? 2.469 5.837 11.040 1.00 41.02 357 THR A CA 1
ATOM 7306 C C . THR B 1 357 ? 1.093 5.279 10.676 1.00 42.07 357 THR A C 1
ATOM 7307 O O . THR B 1 357 ? 0.613 4.298 11.271 1.00 43.36 357 THR A O 1
ATOM 7311 N N . ALA B 1 358 ? 0.453 5.902 9.683 1.00 41.89 358 ALA A N 1
ATOM 7312 C CA . ALA B 1 358 ? -0.838 5.415 9.245 1.00 42.17 358 ALA A CA 1
ATOM 7313 C C . ALA B 1 358 ? -0.702 3.988 8.745 1.00 42.91 358 ALA A C 1
ATOM 7314 O O . ALA B 1 358 ? 0.158 3.699 7.919 1.00 43.77 358 ALA A O 1
ATOM 7316 N N . MET B 1 359 ? -1.573 3.117 9.239 1.00 43.51 359 MET A N 1
ATOM 7317 C CA . MET B 1 359 ? -1.487 1.702 8.949 1.00 45.14 359 MET A CA 1
ATOM 7318 C C . MET B 1 359 ? -2.679 1.251 8.124 1.00 44.78 359 MET A C 1
ATOM 7319 O O . MET B 1 359 ? -2.540 0.291 7.389 1.00 45.59 359 MET A O 1
ATOM 7324 N N . VAL B 1 360 ? -3.813 1.934 8.254 1.00 43.82 360 VAL A N 1
ATOM 7325 C CA . VAL B 1 360 ? -5.030 1.587 7.538 1.00 44.47 360 VAL A CA 1
ATOM 7326 C C . VAL B 1 360 ? -5.768 2.891 7.238 1.00 43.37 360 VAL A C 1
ATOM 7327 O O . VAL B 1 360 ? -5.694 3.829 8.030 1.00 42.54 360 VAL A O 1
ATOM 7331 N N . GLY B 1 361 ? -6.477 2.965 6.115 1.00 43.43 361 GLY A N 1
ATOM 7332 C CA . GLY B 1 361 ? -6.997 4.256 5.709 1.00 43.15 361 GLY A CA 1
ATOM 7333 C C . GLY B 1 361 ? -7.867 4.209 4.448 1.00 43.99 361 GLY A C 1
ATOM 7334 O O . GLY B 1 361 ? -7.721 3.346 3.577 1.00 44.39 361 GLY A O 1
ATOM 7335 N N . ASN B 1 362 ? -8.823 5.157 4.393 1.00 44.18 362 ASN A N 1
ATOM 7336 C CA . ASN B 1 362 ? -9.571 5.468 3.183 1.00 45.03 362 ASN A CA 1
ATOM 7337 C C . ASN B 1 362 ? -8.697 6.398 2.312 1.00 44.54 362 ASN A C 1
ATOM 7338 O O . ASN B 1 362 ? -8.600 7.612 2.532 1.00 43.66 362 ASN A O 1
ATOM 7343 N N . PHE B 1 363 ? -8.040 5.787 1.315 1.00 44.69 363 PHE A N 1
ATOM 7344 C CA . PHE B 1 363 ? -7.188 6.499 0.384 1.00 44.19 363 PHE A CA 1
ATOM 7345 C C . PHE B 1 363 ? -8.070 7.306 -0.547 1.00 44.73 363 PHE A C 1
ATOM 7346 O O . PHE B 1 363 ? -9.277 7.062 -0.583 1.00 45.72 363 PHE A O 1
ATOM 7354 N N . PRO B 1 364 ? -7.516 8.322 -1.253 1.00 43.97 364 PRO A N 1
ATOM 7355 C CA . PRO B 1 364 ? -8.388 9.255 -1.965 1.00 44.06 364 PRO A CA 1
ATOM 7356 C C . PRO B 1 364 ? -9.184 8.563 -3.068 1.00 45.07 364 PRO A C 1
ATOM 7357 O O . PRO B 1 364 ? -10.335 8.925 -3.255 1.00 45.56 364 PRO A O 1
ATOM 7361 N N . PHE B 1 365 ? -8.608 7.497 -3.662 1.00 45.91 365 PHE A N 1
ATOM 7362 C CA . PHE B 1 365 ? -9.154 6.761 -4.797 1.00 47.04 365 PHE A CA 1
ATOM 7363 C C . PHE B 1 365 ? -10.068 5.594 -4.387 1.00 48.50 365 PHE A C 1
ATOM 7364 O O . PHE B 1 365 ? -10.462 4.779 -5.212 1.00 49.09 365 PHE A O 1
ATOM 7372 N N . LEU B 1 366 ? -10.306 5.455 -3.088 1.00 49.58 366 LEU A N 1
ATOM 7373 C CA . LEU B 1 366 ? -10.962 4.286 -2.518 1.00 51.21 366 LEU A CA 1
ATOM 7374 C C . LEU B 1 366 ? -12.382 4.693 -2.123 1.00 50.32 366 LEU A C 1
ATOM 7375 O O . LEU B 1 366 ? -12.574 5.707 -1.453 1.00 48.60 366 LEU A O 1
ATOM 7380 N N . LYS B 1 367 ? -13.368 3.926 -2.580 1.00 51.84 367 LYS A N 1
ATOM 7381 C CA . LYS B 1 367 ? -14.773 4.152 -2.236 1.00 52.84 367 LYS A CA 1
ATOM 7382 C C . LYS B 1 367 ? -14.981 3.974 -0.733 1.00 51.52 367 LYS A C 1
ATOM 7383 O O . LYS B 1 367 ? -14.674 2.901 -0.222 1.00 51.19 367 LYS A O 1
ATOM 7389 N N . VAL B 1 368 ? -15.503 5.000 -0.044 1.00 50.55 368 VAL A N 1
ATOM 7390 C CA . VAL B 1 368 ? -15.635 4.966 1.406 1.00 49.78 368 VAL A CA 1
ATOM 7391 C C . VAL B 1 368 ? -16.900 4.189 1.769 1.00 50.90 368 VAL A C 1
ATOM 7392 O O . VAL B 1 368 ? -17.986 4.439 1.238 1.00 51.17 368 VAL A O 1
ATOM 7396 N N . LYS B 1 369 ? -16.739 3.207 2.658 1.00 51.51 369 LYS A N 1
ATOM 7397 C CA . LYS B 1 369 ? -17.887 2.610 3.339 1.00 52.28 369 LYS A CA 1
ATOM 7398 C C . LYS B 1 369 ? -17.980 3.192 4.757 1.00 51.14 369 LYS A C 1
ATOM 7399 O O . LYS B 1 369 ? -17.011 3.071 5.507 1.00 49.86 369 LYS A O 1
ATOM 7405 N N . PRO B 1 370 ? -19.059 3.928 5.145 1.00 51.43 370 PRO A N 1
ATOM 7406 C CA . PRO B 1 370 ? -19.039 4.724 6.386 1.00 51.00 370 PRO A CA 1
ATOM 7407 C C . PRO B 1 370 ? -18.907 3.869 7.647 1.00 50.62 370 PRO A C 1
ATOM 7408 O O . PRO B 1 370 ? -19.408 2.745 7.722 1.00 51.39 370 PRO A O 1
ATOM 7412 N N . GLY B 1 371 ? -18.131 4.401 8.590 1.00 49.79 371 GLY A N 1
ATOM 7413 C CA . GLY B 1 371 ? -17.751 3.664 9.784 1.00 50.07 371 GLY A CA 1
ATOM 7414 C C . GLY B 1 371 ? -16.705 2.578 9.527 1.00 49.99 371 GLY A C 1
ATOM 7415 O O . GLY B 1 371 ? -16.554 1.672 10.342 1.00 50.96 371 GLY A O 1
ATOM 7416 N N . SER B 1 372 ? -15.966 2.680 8.409 1.00 49.15 372 SER A N 1
ATOM 7417 C CA . SER B 1 372 ? -14.797 1.847 8.167 1.00 47.43 372 SER A CA 1
ATOM 7418 C C . SER B 1 372 ? -13.587 2.742 7.952 1.00 45.95 372 SER A C 1
ATOM 7419 O O . SER B 1 372 ? -13.696 3.752 7.268 1.00 45.47 372 SER A O 1
ATOM 7422 N N . MET B 1 373 ? -12.466 2.361 8.575 1.00 45.83 373 MET A N 1
ATOM 7423 C CA . MET B 1 373 ? -11.187 3.066 8.456 1.00 45.40 373 MET A CA 1
ATOM 7424 C C . MET B 1 373 ? -10.457 2.677 7.168 1.00 45.99 373 MET A C 1
ATOM 7425 O O . MET B 1 373 ? -9.308 3.067 6.939 1.00 46.24 373 MET A O 1
ATOM 7430 N N . GLY B 1 374 ? -11.124 1.872 6.335 1.00 46.83 374 GLY A N 1
ATOM 7431 C CA . GLY B 1 374 ? -10.634 1.493 5.028 1.00 47.18 374 GLY A CA 1
ATOM 7432 C C . GLY B 1 374 ? -9.827 0.193 5.090 1.00 47.60 374 GLY A C 1
ATOM 7433 O O . GLY B 1 374 ? -10.156 -0.720 5.836 1.00 47.00 374 GLY A O 1
ATOM 7434 N N . LYS B 1 375 ? -8.782 0.139 4.265 1.00 48.27 375 LYS A N 1
ATOM 7435 C CA . LYS B 1 375 ? -7.983 -1.050 4.067 1.00 48.92 375 LYS A CA 1
ATOM 7436 C C . LYS B 1 375 ? -6.540 -0.804 4.471 1.00 47.74 375 LYS A C 1
ATOM 7437 O O . LYS B 1 375 ? -6.081 0.339 4.470 1.00 47.33 375 LYS A O 1
ATOM 7443 N N . PRO B 1 376 ? -5.794 -1.880 4.802 1.00 47.39 376 PRO A N 1
ATOM 7444 C CA . PRO B 1 376 ? -4.393 -1.747 5.202 1.00 46.67 376 PRO A CA 1
ATOM 7445 C C . PRO B 1 376 ? -3.484 -1.153 4.116 1.00 47.02 376 PRO A C 1
ATOM 7446 O O . PRO B 1 376 ? -3.617 -1.466 2.917 1.00 47.42 376 PRO A O 1
ATOM 7450 N N . HIS B 1 377 ? -2.548 -0.305 4.557 1.00 46.12 377 HIS A N 1
ATOM 7451 C CA . HIS B 1 377 ? -1.526 0.195 3.660 1.00 46.68 377 HIS A CA 1
ATOM 7452 C C . HIS B 1 377 ? -0.556 -0.939 3.348 1.00 49.48 377 HIS A C 1
ATOM 7453 O O . HIS B 1 377 ? -0.133 -1.663 4.253 1.00 51.29 377 HIS A O 1
ATOM 7460 N N . PRO B 1 378 ? -0.204 -1.183 2.074 1.00 50.96 378 PRO A N 1
ATOM 7461 C CA . PRO B 1 378 ? 0.561 -2.378 1.743 1.00 52.94 378 PRO A CA 1
ATOM 7462 C C . PRO B 1 378 ? 1.984 -2.367 2.285 1.00 54.51 378 PRO A C 1
ATOM 7463 O O . PRO B 1 378 ? 2.670 -3.384 2.243 1.00 57.22 378 PRO A O 1
ATOM 7467 N N . LEU B 1 379 ? 2.413 -1.225 2.835 1.00 54.30 379 LEU A N 1
ATOM 7468 C CA . LEU B 1 379 ? 3.734 -1.118 3.435 1.00 54.52 379 LEU A CA 1
ATOM 7469 C C . LEU B 1 379 ? 3.759 -1.598 4.898 1.00 54.52 379 LEU A C 1
ATOM 7470 O O . LEU B 1 379 ? 4.839 -1.675 5.491 1.00 55.95 379 LEU A O 1
ATOM 7475 N N . TYR B 1 380 ? 2.577 -1.913 5.493 1.00 52.39 380 TYR A N 1
ATOM 7476 C CA . TYR B 1 380 ? 2.446 -2.633 6.760 1.00 50.91 380 TYR A CA 1
ATOM 7477 C C . TYR B 1 380 ? 1.820 -4.004 6.500 1.00 50.94 380 TYR A C 1
ATOM 7478 O O . TYR B 1 380 ? 0.869 -4.111 5.734 1.00 52.23 380 TYR A O 1
ATOM 7487 N N . ASP B 1 381 ? 2.288 -5.042 7.207 1.00 50.58 381 ASP A N 1
ATOM 7488 C CA . ASP B 1 381 ? 1.651 -6.348 7.128 1.00 51.01 381 ASP A CA 1
ATOM 7489 C C . ASP B 1 381 ? 0.622 -6.482 8.259 1.00 51.10 381 ASP A C 1
ATOM 7490 O O . ASP B 1 381 ? 0.926 -7.047 9.308 1.00 51.69 381 ASP A O 1
ATOM 7495 N N . ILE B 1 382 ? -0.625 -6.025 8.018 1.00 50.42 382 ILE A N 1
ATOM 7496 C CA . ILE B 1 382 ? -1.689 -5.977 9.022 1.00 49.52 382 ILE A CA 1
ATOM 7497 C C . ILE B 1 382 ? -2.450 -7.305 9.055 1.00 50.55 382 ILE A C 1
ATOM 7498 O O . ILE B 1 382 ? -2.925 -7.786 8.034 1.00 51.54 382 ILE A O 1
ATOM 7503 N N . ARG B 1 383 ? -2.572 -7.893 10.251 1.00 50.75 383 ARG A N 1
ATOM 7504 C CA . ARG B 1 383 ? -3.318 -9.130 10.436 1.00 51.96 383 ARG A CA 1
ATOM 7505 C C . ARG B 1 383 ? -4.268 -9.047 11.631 1.00 51.59 383 ARG A C 1
ATOM 7506 O O . ARG B 1 383 ? -3.880 -8.651 12.731 1.00 51.43 383 ARG A O 1
ATOM 7514 N N . LEU B 1 384 ? -5.518 -9.473 11.426 1.00 51.93 384 LEU A N 1
ATOM 7515 C CA . LEU B 1 384 ? -6.390 -9.788 12.541 1.00 52.27 384 LEU A CA 1
ATOM 7516 C C . LEU B 1 384 ? -6.034 -11.170 13.063 1.00 53.59 384 LEU A C 1
ATOM 7517 O O . LEU B 1 384 ? -6.111 -12.148 12.318 1.00 54.94 384 LEU A O 1
ATOM 7522 N N . LEU B 1 385 ? -5.702 -11.225 14.351 1.00 53.28 385 LEU A N 1
ATOM 7523 C CA . LEU B 1 385 ? -5.499 -12.496 15.017 1.00 54.88 385 LEU A CA 1
ATOM 7524 C C . LEU B 1 385 ? -6.591 -12.677 16.067 1.00 55.70 385 LEU A C 1
ATOM 7525 O O . LEU B 1 385 ? -7.076 -11.699 16.632 1.00 53.99 385 LEU A O 1
ATOM 7530 N N . ASP B 1 386 ? -6.965 -13.938 16.319 1.00 58.60 386 ASP A N 1
ATOM 7531 C CA . ASP B 1 386 ? -7.918 -14.271 17.369 1.00 60.45 386 ASP A CA 1
ATOM 7532 C C . ASP B 1 386 ? -7.169 -14.391 18.697 1.00 61.77 386 ASP A C 1
ATOM 7533 O O . ASP B 1 386 ? -5.997 -14.022 18.776 1.00 60.67 386 ASP A O 1
ATOM 7538 N N . ASP B 1 387 ? -7.887 -14.866 19.736 1.00 65.38 387 ASP A N 1
ATOM 7539 C CA . ASP B 1 387 ? -7.403 -14.930 21.111 1.00 66.77 387 ASP A CA 1
ATOM 7540 C C . ASP B 1 387 ? -6.210 -15.881 21.243 1.00 69.19 387 ASP A C 1
ATOM 7541 O O . ASP B 1 387 ? -5.311 -15.659 22.059 1.00 70.42 387 ASP A O 1
ATOM 7546 N N . GLU B 1 388 ? -6.207 -16.939 20.422 1.00 70.91 388 GLU A N 1
ATOM 7547 C CA . GLU B 1 388 ? -5.145 -17.928 20.448 1.00 72.63 388 GLU A CA 1
ATOM 7548 C C . GLU B 1 388 ? -3.968 -17.453 19.592 1.00 71.51 388 GLU A C 1
ATOM 7549 O O . GLU B 1 388 ? -2.934 -18.109 19.537 1.00 72.32 388 GLU A O 1
ATOM 7555 N N . GLY B 1 389 ? -4.145 -16.346 18.865 1.00 70.12 389 GLY A N 1
ATOM 7556 C CA . GLY B 1 389 ? -3.063 -15.719 18.125 1.00 70.26 389 GLY A CA 1
ATOM 7557 C C . GLY B 1 389 ? -2.924 -16.258 16.701 1.00 71.96 389 GLY A C 1
ATOM 7558 O O . GLY B 1 389 ? -1.890 -16.060 16.069 1.00 74.27 389 GLY A O 1
ATOM 7559 N N . LYS B 1 390 ? -3.938 -16.988 16.215 1.00 72.52 390 LYS A N 1
ATOM 7560 C CA . LYS B 1 390 ? -3.966 -17.526 14.854 1.00 70.89 390 LYS A CA 1
ATOM 7561 C C . LYS B 1 390 ? -4.659 -16.510 13.957 1.00 65.85 390 LYS A C 1
ATOM 7562 O O . LYS B 1 390 ? -5.574 -15.826 14.391 1.00 63.19 390 LYS A O 1
ATOM 7568 N N . GLU B 1 391 ? -4.227 -16.432 12.696 1.00 63.85 391 GLU A N 1
ATOM 7569 C CA . GLU B 1 391 ? -4.701 -15.411 11.771 1.00 61.16 391 GLU A CA 1
ATOM 7570 C C . GLU B 1 391 ? -6.136 -15.684 11.297 1.00 60.06 391 GLU A C 1
ATOM 7571 O O . GLU B 1 391 ? -6.437 -16.802 10.875 1.00 60.48 391 GLU A O 1
ATOM 7577 N N . ILE B 1 392 ? -6.980 -14.632 11.361 1.00 57.82 392 ILE A N 1
ATOM 7578 C CA . ILE B 1 392 ? -8.408 -14.669 11.069 1.00 57.47 392 ILE A CA 1
ATOM 7579 C C . ILE B 1 392 ? -8.645 -14.681 9.553 1.00 57.52 392 ILE A C 1
ATOM 7580 O O . ILE B 1 392 ? -8.134 -13.813 8.833 1.00 56.08 392 ILE A O 1
ATOM 7585 N N . THR B 1 393 ? -9.431 -15.668 9.077 1.00 58.59 393 THR A N 1
ATOM 7586 C CA . THR B 1 393 ? -9.679 -15.855 7.645 1.00 58.85 393 THR A CA 1
ATOM 7587 C C . THR B 1 393 ? -11.181 -15.901 7.324 1.00 59.53 393 THR A C 1
ATOM 7588 O O . THR B 1 393 ? -11.632 -16.712 6.514 1.00 60.39 393 THR A O 1
ATOM 7592 N N . LYS B 1 394 ? -11.942 -14.995 7.946 1.00 58.69 394 LYS A N 1
ATOM 7593 C CA . LYS B 1 394 ? -13.396 -15.031 7.921 1.00 59.65 394 LYS A CA 1
ATOM 7594 C C . LYS B 1 394 ? -13.913 -13.603 8.134 1.00 59.04 394 LYS A C 1
ATOM 7595 O O . LYS B 1 394 ? -13.627 -12.961 9.164 1.00 58.82 394 LYS A O 1
ATOM 7601 N N . PRO B 1 395 ? -14.780 -13.080 7.221 1.00 59.35 395 PRO A N 1
ATOM 7602 C CA . PRO B 1 395 ? -15.478 -11.811 7.459 1.00 58.46 395 PRO A CA 1
ATOM 7603 C C . PRO B 1 395 ? -16.305 -11.792 8.749 1.00 58.93 395 PRO A C 1
ATOM 7604 O O . PRO B 1 395 ? -16.874 -12.810 9.144 1.00 59.55 395 PRO A O 1
ATOM 7608 N N . TYR B 1 396 ? -16.352 -10.608 9.372 1.00 58.57 396 TYR A N 1
ATOM 7609 C CA . TYR B 1 396 ? -17.250 -10.266 10.477 1.00 59.31 396 TYR A CA 1
ATOM 7610 C C . TYR B 1 396 ? -16.798 -10.988 11.746 1.00 59.39 396 TYR A C 1
ATOM 7611 O O . TYR B 1 396 ? -17.578 -11.147 12.682 1.00 59.93 396 TYR A O 1
ATOM 7620 N N . GLU B 1 397 ? -15.530 -11.425 11.755 1.00 59.13 397 GLU A N 1
ATOM 7621 C CA . GLU B 1 397 ? -14.944 -12.005 12.945 1.00 58.77 397 GLU A CA 1
ATOM 7622 C C . GLU B 1 397 ? -13.980 -10.996 13.539 1.00 56.66 397 GLU A C 1
ATOM 7623 O O . GLU B 1 397 ? -13.066 -10.525 12.868 1.00 55.77 397 GLU A O 1
ATOM 7629 N N . VAL B 1 398 ? -14.219 -10.685 14.808 1.00 55.91 398 VAL A N 1
ATOM 7630 C CA . VAL B 1 398 ? -13.441 -9.687 15.532 1.00 53.47 398 VAL A CA 1
ATOM 7631 C C . VAL B 1 398 ? -12.140 -10.303 16.046 1.00 52.65 398 VAL A C 1
ATOM 7632 O O . VAL B 1 398 ? -12.070 -11.493 16.376 1.00 53.28 398 VAL A O 1
ATOM 7636 N N . GLY B 1 399 ? -11.116 -9.459 16.157 1.00 50.82 399 GLY A N 1
ATOM 7637 C CA . GLY B 1 399 ? -9.839 -9.932 16.653 1.00 50.40 399 GLY A CA 1
ATOM 7638 C C . GLY B 1 399 ? -8.883 -8.763 16.820 1.00 48.79 399 GLY A C 1
ATOM 7639 O O . GLY B 1 399 ? -9.304 -7.624 16.694 1.00 47.51 399 GLY A O 1
ATOM 7640 N N . HIS B 1 400 ? -7.621 -9.071 17.133 1.00 49.06 400 HIS A N 1
ATOM 7641 C CA . HIS B 1 400 ? -6.620 -8.062 17.455 1.00 48.17 400 HIS A CA 1
ATOM 7642 C C . HIS B 1 400 ? -5.973 -7.575 16.157 1.00 47.90 400 HIS A C 1
ATOM 7643 O O . HIS B 1 400 ? -5.563 -8.365 15.297 1.00 48.72 400 HIS A O 1
ATOM 7650 N N . ILE B 1 401 ? -5.882 -6.251 16.014 1.00 46.64 401 ILE A N 1
ATOM 7651 C CA . ILE B 1 401 ? -5.061 -5.680 14.955 1.00 45.98 401 ILE A CA 1
ATOM 7652 C C . ILE B 1 401 ? -3.585 -5.851 15.345 1.00 46.29 401 ILE A C 1
ATOM 7653 O O . ILE B 1 401 ? -3.175 -5.478 16.452 1.00 46.88 401 ILE A O 1
ATOM 7658 N N . THR B 1 402 ? -2.811 -6.486 14.463 1.00 46.78 402 THR A N 1
ATOM 7659 C CA . THR B 1 402 ? -1.393 -6.759 14.672 1.00 47.13 402 THR A CA 1
ATOM 7660 C C . THR B 1 402 ? -0.585 -6.397 13.412 1.00 47.88 402 THR A C 1
ATOM 7661 O O . THR B 1 402 ? -1.120 -6.246 12.298 1.00 47.40 402 THR A O 1
ATOM 7665 N N . VAL B 1 403 ? 0.729 -6.250 13.628 1.00 48.25 403 VAL A N 1
ATOM 7666 C CA . VAL B 1 403 ? 1.686 -5.961 12.590 1.00 48.81 403 VAL A CA 1
ATOM 7667 C C . VAL B 1 403 ? 2.659 -7.131 12.585 1.00 51.37 403 VAL A C 1
ATOM 7668 O O . VAL B 1 403 ? 3.237 -7.479 13.605 1.00 52.37 403 VAL A O 1
ATOM 7672 N N . LYS B 1 404 ? 2.803 -7.755 11.416 1.00 54.00 404 LYS A N 1
ATOM 7673 C CA . LYS B 1 404 ? 3.726 -8.863 11.248 1.00 56.78 404 LYS A CA 1
ATOM 7674 C C . LYS B 1 404 ? 5.132 -8.299 11.076 1.00 58.85 404 LYS A C 1
ATOM 7675 O O . LYS B 1 404 ? 5.320 -7.337 10.309 1.00 62.37 404 LYS A O 1
ATOM 7681 N N . LEU B 1 405 ? 6.110 -8.934 11.763 1.00 60.50 405 LEU A N 1
ATOM 7682 C CA . LEU B 1 405 ? 7.385 -8.306 12.099 1.00 60.73 405 LEU A CA 1
ATOM 7683 C C . LEU B 1 405 ? 8.544 -8.728 11.206 1.00 63.51 405 LEU A C 1
ATOM 7684 O O . LEU B 1 405 ? 9.578 -8.076 11.262 1.00 66.26 405 LEU A O 1
ATOM 7689 N N . ASN B 1 406 ? 8.415 -9.853 10.499 1.00 67.04 406 ASN A N 1
ATOM 7690 C CA . ASN B 1 406 ? 9.390 -10.229 9.484 1.00 70.93 406 ASN A CA 1
ATOM 7691 C C . ASN B 1 406 ? 8.729 -10.094 8.107 1.00 68.70 406 ASN A C 1
ATOM 7692 O O . ASN B 1 406 ? 7.734 -10.759 7.837 1.00 66.13 406 ASN A O 1
ATOM 7697 N N . PRO B 1 407 ? 9.230 -9.206 7.208 1.00 67.88 407 PRO A N 1
ATOM 7698 C CA . PRO B 1 407 ? 10.156 -8.117 7.561 1.00 65.48 407 PRO A CA 1
ATOM 7699 C C . PRO B 1 407 ? 9.475 -6.999 8.344 1.00 62.13 407 PRO A C 1
ATOM 7700 O O . PRO B 1 407 ? 8.269 -6.745 8.221 1.00 59.69 407 PRO A O 1
ATOM 7704 N N . ARG B 1 408 ? 10.317 -6.288 9.088 1.00 60.49 408 ARG A N 1
ATOM 7705 C CA . ARG B 1 408 ? 9.865 -5.255 9.997 1.00 59.24 408 ARG A CA 1
ATOM 7706 C C . ARG B 1 408 ? 9.489 -3.981 9.226 1.00 58.26 408 ARG A C 1
ATOM 7707 O O . ARG B 1 408 ? 10.356 -3.339 8.635 1.00 57.35 408 ARG A O 1
ATOM 7715 N N . PRO B 1 409 ? 8.195 -3.556 9.224 1.00 57.88 409 PRO A N 1
ATOM 7716 C CA . PRO B 1 409 ? 7.758 -2.356 8.497 1.00 55.90 409 PRO A CA 1
ATOM 7717 C C . PRO B 1 409 ? 8.514 -1.116 8.923 1.00 53.21 409 PRO A C 1
ATOM 7718 O O . PRO B 1 409 ? 9.055 -1.074 10.012 1.00 52.99 409 PRO A O 1
ATOM 7722 N N . ILE B 1 410 ? 8.470 -0.086 8.097 1.00 51.84 410 ILE A N 1
ATOM 7723 C CA . ILE B 1 410 ? 9.457 0.972 8.192 1.00 51.89 410 ILE A CA 1
ATOM 7724 C C . ILE B 1 410 ? 9.020 2.017 9.204 1.00 48.80 410 ILE A C 1
ATOM 7725 O O . ILE B 1 410 ? 9.858 2.516 9.959 1.00 48.32 410 ILE A O 1
ATOM 7730 N N . GLY B 1 411 ? 7.723 2.334 9.206 1.00 47.01 411 GLY A N 1
ATOM 7731 C CA . GLY B 1 411 ? 7.199 3.383 10.073 1.00 45.67 411 GLY A CA 1
ATOM 7732 C C . GLY B 1 411 ? 7.000 2.961 11.537 1.00 44.83 411 GLY A C 1
ATOM 7733 O O . GLY B 1 411 ? 6.611 3.809 12.332 1.00 43.57 411 GLY A O 1
ATOM 7734 N N . LEU B 1 412 ? 7.296 1.685 11.873 1.00 44.97 412 LEU A N 1
ATOM 7735 C CA . LEU B 1 412 ? 7.125 1.109 13.199 1.00 45.22 412 LEU A CA 1
ATOM 7736 C C . LEU B 1 412 ? 8.235 1.571 14.148 1.00 46.59 412 LEU A C 1
ATOM 7737 O O . LEU B 1 412 ? 9.418 1.459 13.794 1.00 47.96 412 LEU A O 1
ATOM 7742 N N . PHE B 1 413 ? 7.852 2.043 15.360 1.00 45.77 413 PHE A N 1
ATOM 7743 C CA . PHE B 1 413 ? 8.805 2.487 16.370 1.00 45.32 413 PHE A CA 1
ATOM 7744 C C . PHE B 1 413 ? 9.762 1.351 16.709 1.00 47.08 413 PHE A C 1
ATOM 7745 O O . PHE B 1 413 ? 9.501 0.205 16.358 1.00 48.29 413 PHE A O 1
ATOM 7753 N N . LEU B 1 414 ? 10.892 1.701 17.352 1.00 47.63 414 LEU A N 1
ATOM 7754 C CA . LEU B 1 414 ? 11.921 0.734 17.688 1.00 48.48 414 LEU A CA 1
ATOM 7755 C C . LEU B 1 414 ? 11.417 -0.194 18.777 1.00 48.68 414 LEU A C 1
ATOM 7756 O O . LEU B 1 414 ? 11.737 -1.372 18.800 1.00 49.78 414 LEU A O 1
ATOM 7761 N N . GLY B 1 415 ? 10.670 0.418 19.694 1.00 48.05 415 GLY A N 1
ATOM 7762 C CA . GLY B 1 415 ? 10.051 -0.226 20.838 1.00 47.97 415 GLY A CA 1
ATOM 7763 C C . GLY B 1 415 ? 9.790 0.864 21.866 1.00 47.00 415 GLY A C 1
ATOM 7764 O O . GLY B 1 415 ? 9.977 2.057 21.553 1.00 45.38 415 GLY A O 1
ATOM 7765 N N . TYR B 1 416 ? 9.391 0.419 23.075 1.00 47.20 416 TYR A N 1
ATOM 7766 C CA . TYR B 1 416 ? 9.243 1.310 24.211 1.00 45.97 416 TYR A CA 1
ATOM 7767 C C . TYR B 1 416 ? 10.562 1.387 24.952 1.00 46.67 416 TYR A C 1
ATOM 7768 O O . TYR B 1 416 ? 11.377 0.492 24.815 1.00 46.71 416 TYR A O 1
ATOM 7777 N N . SER B 1 417 ? 10.748 2.455 25.736 1.00 47.66 417 SER A N 1
ATOM 7778 C CA . SER B 1 417 ? 11.831 2.540 26.716 1.00 49.72 417 SER A CA 1
ATOM 7779 C C . SER B 1 417 ? 11.606 1.588 27.893 1.00 52.92 417 SER A C 1
ATOM 7780 O O . SER B 1 417 ? 12.431 1.541 28.785 1.00 56.45 417 SER A O 1
ATOM 7783 N N . ASP B 1 418 ? 10.505 0.826 27.874 1.00 54.75 418 ASP A N 1
ATOM 7784 C CA . ASP B 1 418 ? 10.159 -0.087 28.939 1.00 57.62 418 ASP A CA 1
ATOM 7785 C C . ASP B 1 418 ? 10.109 -1.522 28.431 1.00 59.20 418 ASP A C 1
ATOM 7786 O O . ASP B 1 418 ? 9.256 -1.863 27.640 1.00 58.47 418 ASP A O 1
ATOM 7791 N N . GLU B 1 419 ? 10.983 -2.375 28.954 1.00 64.20 419 GLU A N 1
ATOM 7792 C CA . GLU B 1 419 ? 11.178 -3.722 28.432 1.00 68.33 419 GLU A CA 1
ATOM 7793 C C . GLU B 1 419 ? 10.005 -4.640 28.804 1.00 69.02 419 GLU A C 1
ATOM 7794 O O . GLU B 1 419 ? 9.770 -5.652 28.140 1.00 67.83 419 GLU A O 1
ATOM 7800 N N . LYS B 1 420 ? 9.278 -4.314 29.881 1.00 69.00 420 LYS A N 1
ATOM 7801 C CA . LYS B 1 420 ? 8.109 -5.092 30.243 1.00 70.11 420 LYS A CA 1
ATOM 7802 C C . LYS B 1 420 ? 7.023 -4.837 29.205 1.00 66.46 420 LYS A C 1
ATOM 7803 O O . LYS B 1 420 ? 6.293 -5.752 28.826 1.00 67.92 420 LYS A O 1
ATOM 7809 N N . LYS B 1 421 ? 6.905 -3.577 28.768 1.00 62.13 421 LYS A N 1
ATOM 7810 C CA . LYS B 1 421 ? 5.829 -3.162 27.879 1.00 60.08 421 LYS A CA 1
ATOM 7811 C C . LYS B 1 421 ? 6.100 -3.692 26.462 1.00 59.23 421 LYS A C 1
ATOM 7812 O O . LYS B 1 421 ? 5.171 -3.914 25.685 1.00 60.78 421 LYS A O 1
ATOM 7818 N N . ASN B 1 422 ? 7.390 -3.870 26.141 1.00 57.54 422 ASN A N 1
ATOM 7819 C CA . ASN B 1 422 ? 7.827 -4.467 24.886 1.00 56.27 422 ASN A CA 1
ATOM 7820 C C . ASN B 1 422 ? 7.450 -5.950 24.888 1.00 58.81 422 ASN A C 1
ATOM 7821 O O . ASN B 1 422 ? 7.129 -6.503 23.844 1.00 61.07 422 ASN A O 1
ATOM 7826 N N . MET B 1 423 ? 7.517 -6.604 26.046 1.00 60.48 423 MET A N 1
ATOM 7827 C CA . MET B 1 423 ? 7.247 -8.032 26.106 1.00 63.70 423 MET A CA 1
ATOM 7828 C C . MET B 1 423 ? 5.763 -8.319 25.883 1.00 64.10 423 MET A C 1
ATOM 7829 O O . MET B 1 423 ? 5.388 -9.403 25.451 1.00 65.55 423 MET A O 1
ATOM 7834 N N . GLU B 1 424 ? 4.917 -7.353 26.224 1.00 63.19 424 GLU A N 1
ATOM 7835 C CA . GLU B 1 424 ? 3.483 -7.453 26.039 1.00 63.85 424 GLU A CA 1
ATOM 7836 C C . GLU B 1 424 ? 3.103 -7.149 24.596 1.00 60.55 424 GLU A C 1
ATOM 7837 O O . GLU B 1 424 ? 2.215 -7.812 24.062 1.00 60.47 424 GLU A O 1
ATOM 7843 N N . SER B 1 425 ? 3.729 -6.107 24.011 1.00 57.96 425 SER A N 1
ATOM 7844 C CA . SER B 1 425 ? 3.349 -5.597 22.699 1.00 55.65 425 SER A CA 1
ATOM 7845 C C . SER B 1 425 ? 3.956 -6.424 21.559 1.00 53.74 425 SER A C 1
ATOM 7846 O O . SER B 1 425 ? 3.350 -6.566 20.517 1.00 53.16 425 SER A O 1
ATOM 7849 N N . PHE B 1 426 ? 5.137 -6.994 21.779 1.00 53.08 426 PHE A N 1
ATOM 7850 C CA . PHE B 1 426 ? 5.867 -7.754 20.774 1.00 53.37 426 PHE A CA 1
ATOM 7851 C C . PHE B 1 426 ? 5.810 -9.213 21.186 1.00 55.45 426 PHE A C 1
ATOM 7852 O O . PHE B 1 426 ? 6.553 -9.603 22.067 1.00 57.48 426 PHE A O 1
ATOM 7860 N N . ARG B 1 427 ? 4.938 -10.013 20.556 1.00 56.68 427 ARG A N 1
ATOM 7861 C CA . ARG B 1 427 ? 4.747 -11.401 20.932 1.00 59.40 427 ARG A CA 1
ATOM 7862 C C . ARG B 1 427 ? 4.599 -12.327 19.724 1.00 60.70 427 ARG A C 1
ATOM 7863 O O . ARG B 1 427 ? 3.906 -11.958 18.771 1.00 60.22 427 ARG A O 1
ATOM 7871 N N . GLU B 1 428 ? 5.275 -13.491 19.797 1.00 62.77 428 GLU A N 1
ATOM 7872 C CA . GLU B 1 428 ? 5.209 -14.600 18.855 1.00 65.03 428 GLU A CA 1
ATOM 7873 C C . GLU B 1 428 ? 5.233 -14.094 17.414 1.00 62.77 428 GLU A C 1
ATOM 7874 O O . GLU B 1 428 ? 4.602 -14.689 16.551 1.00 64.06 428 GLU A O 1
ATOM 7880 N N . GLY B 1 429 ? 5.998 -13.026 17.175 1.00 59.88 429 GLY A N 1
ATOM 7881 C CA . GLY B 1 429 ? 6.289 -12.536 15.844 1.00 58.32 429 GLY A CA 1
ATOM 7882 C C . GLY B 1 429 ? 5.356 -11.411 15.430 1.00 56.32 429 GLY A C 1
ATOM 7883 O O . GLY B 1 429 ? 5.234 -11.128 14.240 1.00 57.28 429 GLY A O 1
ATOM 7884 N N . TYR B 1 430 ? 4.691 -10.754 16.376 1.00 54.22 430 TYR A N 1
ATOM 7885 C CA . TYR B 1 430 ? 3.719 -9.734 16.022 1.00 52.39 430 TYR A CA 1
ATOM 7886 C C . TYR B 1 430 ? 3.769 -8.606 17.037 1.00 50.43 430 TYR A C 1
ATOM 7887 O O . TYR B 1 430 ? 3.871 -8.870 18.232 1.00 50.12 430 TYR A O 1
ATOM 7896 N N . TYR B 1 431 ? 3.631 -7.371 16.545 1.00 48.27 431 TYR A N 1
ATOM 7897 C CA . TYR B 1 431 ? 3.411 -6.245 17.426 1.00 46.46 431 TYR A CA 1
ATOM 7898 C C . TYR B 1 431 ? 1.907 -6.069 17.509 1.00 45.79 431 TYR A C 1
ATOM 7899 O O . TYR B 1 431 ? 1.251 -5.968 16.488 1.00 46.30 431 TYR A O 1
ATOM 7908 N N . TYR B 1 432 ? 1.372 -6.101 18.729 1.00 45.15 432 TYR A N 1
ATOM 7909 C CA . TYR B 1 432 ? -0.041 -5.949 18.966 1.00 44.23 432 TYR A CA 1
ATOM 7910 C C . TYR B 1 432 ? -0.319 -4.478 19.198 1.00 43.74 432 TYR A C 1
ATOM 7911 O O . TYR B 1 432 ? 0.318 -3.842 20.007 1.00 43.99 432 TYR A O 1
ATOM 7920 N N . THR B 1 433 ? -1.276 -3.931 18.471 1.00 44.13 433 THR A N 1
ATOM 7921 C CA . THR B 1 433 ? -1.708 -2.554 18.640 1.00 43.77 433 THR A CA 1
ATOM 7922 C C . THR B 1 433 ? -2.603 -2.448 19.890 1.00 44.65 433 THR A C 1
ATOM 7923 O O . THR B 1 433 ? -2.821 -1.351 20.429 1.00 43.74 433 THR A O 1
ATOM 7927 N N . GLY B 1 434 ? -3.172 -3.598 20.310 1.00 46.10 434 GLY A N 1
ATOM 7928 C CA . GLY B 1 434 ? -4.163 -3.637 21.370 1.00 46.74 434 GLY A CA 1
ATOM 7929 C C . GLY B 1 434 ? -5.474 -2.980 20.956 1.00 46.90 434 GLY A C 1
ATOM 7930 O O . GLY B 1 434 ? -6.200 -2.465 21.809 1.00 48.25 434 GLY A O 1
ATOM 7931 N N . ASP B 1 435 ? -5.763 -2.993 19.651 1.00 46.53 435 ASP A N 1
ATOM 7932 C CA . ASP B 1 435 ? -7.045 -2.577 19.110 1.00 46.38 435 ASP A CA 1
ATOM 7933 C C . ASP B 1 435 ? -7.714 -3.820 18.540 1.00 47.64 435 ASP A C 1
ATOM 7934 O O . ASP B 1 435 ? -7.041 -4.756 18.086 1.00 48.56 435 ASP A O 1
ATOM 7939 N N . LYS B 1 436 ? -9.046 -3.804 18.547 1.00 48.12 436 LYS A N 1
ATOM 7940 C CA . LYS B 1 436 ? -9.829 -4.898 18.004 1.00 49.76 436 LYS A CA 1
ATOM 7941 C C . LYS B 1 436 ? -10.678 -4.385 16.843 1.00 48.53 436 LYS A C 1
ATOM 7942 O O . LYS B 1 436 ? -11.074 -3.218 16.845 1.00 47.18 436 LYS A O 1
ATOM 7948 N N . ALA B 1 437 ? -10.948 -5.275 15.874 1.00 48.31 437 ALA A N 1
ATOM 7949 C CA . ALA B 1 437 ? -11.604 -4.918 14.623 1.00 47.46 437 ALA A CA 1
ATOM 7950 C C . ALA B 1 437 ? -12.191 -6.166 13.979 1.00 47.86 437 ALA A C 1
ATOM 7951 O O . ALA B 1 437 ? -11.858 -7.263 14.405 1.00 47.87 437 ALA A O 1
ATOM 7953 N N . TYR B 1 438 ? -13.056 -5.968 12.978 1.00 47.89 438 TYR A N 1
ATOM 7954 C CA . TYR B 1 438 ? -13.400 -7.017 12.028 1.00 49.59 438 TYR A CA 1
ATOM 7955 C C . TYR B 1 438 ? -13.248 -6.454 10.600 1.00 49.14 438 TYR A C 1
ATOM 7956 O O . TYR B 1 438 ? -13.268 -5.232 10.396 1.00 47.80 438 TYR A O 1
ATOM 7965 N N . PHE B 1 439 ? -13.052 -7.345 9.612 1.00 49.97 439 PHE A N 1
ATOM 7966 C CA . PHE B 1 439 ? -13.048 -6.931 8.213 1.00 50.17 439 PHE A CA 1
ATOM 7967 C C . PHE B 1 439 ? -14.292 -7.536 7.549 1.00 52.13 439 PHE A C 1
ATOM 7968 O O . PHE B 1 439 ? -14.919 -8.447 8.110 1.00 53.38 439 PHE A O 1
ATOM 7976 N N . ASP B 1 440 ? -14.614 -7.021 6.347 1.00 51.98 440 ASP A N 1
ATOM 7977 C CA . ASP B 1 440 ? -15.771 -7.464 5.592 1.00 53.07 440 ASP A CA 1
ATOM 7978 C C . ASP B 1 440 ? -15.305 -8.241 4.358 1.00 54.23 440 ASP A C 1
ATOM 7979 O O . ASP B 1 440 ? -14.138 -8.651 4.243 1.00 54.35 440 ASP A O 1
ATOM 7984 N N . GLU B 1 441 ? -16.239 -8.459 3.433 1.00 55.21 441 GLU A N 1
ATOM 7985 C CA . GLU B 1 441 ? -16.003 -9.380 2.326 1.00 56.57 441 GLU A CA 1
ATOM 7986 C C . GLU B 1 441 ? -15.144 -8.701 1.251 1.00 56.00 441 GLU A C 1
ATOM 7987 O O . GLU B 1 441 ? -14.642 -9.360 0.341 1.00 56.72 441 GLU A O 1
ATOM 7993 N N . GLU B 1 442 ? -14.997 -7.377 1.359 1.00 54.78 442 GLU A N 1
ATOM 7994 C CA . GLU B 1 442 ? -14.159 -6.592 0.464 1.00 54.66 442 GLU A CA 1
ATOM 7995 C C . GLU B 1 442 ? -12.879 -6.135 1.191 1.00 53.51 442 GLU A C 1
ATOM 7996 O O . GLU B 1 442 ? -12.124 -5.358 0.628 1.00 53.48 442 GLU A O 1
ATOM 8002 N N . GLY B 1 443 ? -12.619 -6.604 2.428 1.00 52.55 443 GLY A N 1
ATOM 8003 C CA . GLY B 1 443 ? -11.363 -6.337 3.104 1.00 51.11 443 GLY A CA 1
ATOM 8004 C C . GLY B 1 443 ? -11.322 -4.941 3.727 1.00 49.67 443 GLY A C 1
ATOM 8005 O O . GLY B 1 443 ? -10.259 -4.433 4.061 1.00 49.13 443 GLY A O 1
ATOM 8006 N N . TYR B 1 444 ? -12.485 -4.323 3.916 1.00 49.38 444 TYR A N 1
ATOM 8007 C CA . TYR B 1 444 ? -12.571 -3.087 4.675 1.00 48.22 444 TYR A CA 1
ATOM 8008 C C . TYR B 1 444 ? -12.621 -3.378 6.183 1.00 47.81 444 TYR A C 1
ATOM 8009 O O . TYR B 1 444 ? -13.380 -4.226 6.644 1.00 48.17 444 TYR A O 1
ATOM 8018 N N . PHE B 1 445 ? -11.854 -2.592 6.942 1.00 46.62 445 PHE A N 1
ATOM 8019 C CA . PHE B 1 445 ? -11.706 -2.773 8.381 1.00 45.95 445 PHE A CA 1
ATOM 8020 C C . PHE B 1 445 ? -12.694 -1.888 9.129 1.00 45.28 445 PHE A C 1
ATOM 8021 O O . PHE B 1 445 ? -12.873 -0.727 8.782 1.00 44.17 445 PHE A O 1
ATOM 8029 N N . TYR B 1 446 ? -13.285 -2.461 10.184 1.00 46.10 446 TYR A N 1
ATOM 8030 C CA . TYR B 1 446 ? -14.148 -1.750 11.127 1.00 46.43 446 TYR A CA 1
ATOM 8031 C C . TYR B 1 446 ? -13.592 -1.856 12.565 1.00 46.21 446 TYR A C 1
ATOM 8032 O O . TYR B 1 446 ? -13.489 -2.963 13.109 1.00 46.26 446 TYR A O 1
ATOM 8041 N N . PHE B 1 447 ? -13.238 -0.702 13.171 1.00 45.76 447 PHE A N 1
ATOM 8042 C CA . PHE B 1 447 ? -12.835 -0.597 14.579 1.00 46.35 447 PHE A CA 1
ATOM 8043 C C . PHE B 1 447 ? -13.941 -1.030 15.539 1.00 45.95 447 PHE A C 1
ATOM 8044 O O . PHE B 1 447 ? -15.064 -0.578 15.411 1.00 45.15 447 PHE A O 1
ATOM 8052 N N . VAL B 1 448 ? -13.584 -1.874 16.501 1.00 46.26 448 VAL A N 1
ATOM 8053 C CA . VAL B 1 448 ? -14.528 -2.416 17.475 1.00 47.58 448 VAL A CA 1
ATOM 8054 C C . VAL B 1 448 ? -14.303 -1.760 18.848 1.00 48.03 448 VAL A C 1
ATOM 8055 O O . VAL B 1 448 ? -15.230 -1.276 19.453 1.00 46.89 448 VAL A O 1
ATOM 8059 N N . GLY B 1 449 ? -13.048 -1.734 19.305 1.00 49.80 449 GLY A N 1
ATOM 8060 C CA . GLY B 1 449 ? -12.636 -1.021 20.494 1.00 50.82 449 GLY A CA 1
ATOM 8061 C C . GLY B 1 449 ? -11.275 -1.508 21.007 1.00 53.20 449 GLY A C 1
ATOM 8062 O O . GLY B 1 449 ? -10.534 -2.213 20.318 1.00 54.72 449 GLY A O 1
ATOM 8063 N N . ARG B 1 450 ? -10.947 -1.110 22.242 1.00 54.12 450 ARG A N 1
ATOM 8064 C CA . ARG B 1 450 ? -9.673 -1.456 22.853 1.00 53.57 450 ARG A CA 1
ATOM 8065 C C . ARG B 1 450 ? -9.791 -2.816 23.549 1.00 54.81 450 ARG A C 1
ATOM 8066 O O . ARG B 1 450 ? -10.827 -3.141 24.127 1.00 56.08 450 ARG A O 1
ATOM 8074 N N . GLY B 1 451 ? -8.716 -3.620 23.510 1.00 54.98 451 GLY A N 1
ATOM 8075 C CA . GLY B 1 451 ? -8.571 -4.787 24.377 1.00 55.87 451 GLY A CA 1
ATOM 8076 C C . GLY B 1 451 ? -8.110 -4.361 25.773 1.00 55.93 451 GLY A C 1
ATOM 8077 O O . GLY B 1 451 ? -8.258 -5.088 26.745 1.00 57.46 451 GLY A O 1
ATOM 8078 N N . ASP B 1 452 ? -7.587 -3.137 25.815 1.00 54.95 452 ASP A N 1
ATOM 8079 C CA . ASP B 1 452 ? -7.094 -2.460 26.993 1.00 54.09 452 ASP A CA 1
ATOM 8080 C C . ASP B 1 452 ? -8.197 -1.759 27.760 1.00 53.39 452 ASP A C 1
ATOM 8081 O O . ASP B 1 452 ? -9.349 -1.717 27.323 1.00 51.71 452 ASP A O 1
ATOM 8086 N N . ASP B 1 453 ? -7.739 -1.136 28.867 1.00 53.67 453 ASP A N 1
ATOM 8087 C CA . ASP B 1 453 ? -8.503 -0.156 29.621 1.00 53.61 453 ASP A CA 1
ATOM 8088 C C . ASP B 1 453 ? -8.037 1.258 29.290 1.00 51.88 453 ASP A C 1
ATOM 8089 O O . ASP B 1 453 ? -8.208 2.166 30.094 1.00 52.82 453 ASP A O 1
ATOM 8094 N N . VAL B 1 454 ? -7.487 1.465 28.104 1.00 50.39 454 VAL A N 1
ATOM 8095 C CA . VAL B 1 454 ? -6.998 2.786 27.786 1.00 49.49 454 VAL A CA 1
ATOM 8096 C C . VAL B 1 454 ? -8.181 3.596 27.316 1.00 49.02 454 VAL A C 1
ATOM 8097 O O . VAL B 1 454 ? -9.127 3.039 26.769 1.00 52.16 454 VAL A O 1
ATOM 8101 N N . ILE B 1 455 ? -8.096 4.898 27.564 1.00 47.80 455 ILE A N 1
ATOM 8102 C CA . ILE B 1 455 ? -9.213 5.796 27.346 1.00 47.93 455 ILE A CA 1
ATOM 8103 C C . ILE B 1 455 ? -8.822 6.816 26.286 1.00 46.11 455 ILE A C 1
ATOM 8104 O O . ILE B 1 455 ? -7.672 7.194 26.226 1.00 45.04 455 ILE A O 1
ATOM 8109 N N . LYS B 1 456 ? -9.786 7.256 25.465 1.00 45.41 456 LYS A N 1
ATOM 8110 C CA . LYS B 1 456 ? -9.535 8.343 24.543 1.00 44.61 456 LYS A CA 1
ATOM 8111 C C . LYS B 1 456 ? -10.660 9.367 24.624 1.00 43.27 456 LYS A C 1
ATOM 8112 O O . LYS B 1 456 ? -11.644 9.286 23.930 1.00 44.69 456 LYS A O 1
ATOM 8118 N N . THR B 1 457 ? -10.468 10.355 25.486 1.00 42.59 457 THR A N 1
ATOM 8119 C CA . THR B 1 457 ? -11.313 11.540 25.558 1.00 42.42 457 THR A CA 1
ATOM 8120 C C . THR B 1 457 ? -10.736 12.552 24.598 1.00 41.22 457 THR A C 1
ATOM 8121 O O . THR B 1 457 ? -9.555 12.871 24.743 1.00 39.37 457 THR A O 1
ATOM 8125 N N . SER B 1 458 ? -11.612 13.110 23.754 1.00 41.54 458 SER A N 1
ATOM 8126 C CA . SER B 1 458 ? -11.309 14.302 22.980 1.00 42.23 458 SER A CA 1
ATOM 8127 C C . SER B 1 458 ? -10.017 14.134 22.172 1.00 42.96 458 SER A C 1
ATOM 8128 O O . SER B 1 458 ? -9.216 15.065 22.032 1.00 41.79 458 SER A O 1
ATOM 8131 N N . ASP B 1 459 ? -9.853 12.910 21.649 1.00 44.93 459 ASP A N 1
ATOM 8132 C CA . ASP B 1 459 ? -8.663 12.512 20.918 1.00 48.53 459 ASP A CA 1
ATOM 8133 C C . ASP B 1 459 ? -7.399 12.659 21.779 1.00 50.43 459 ASP A C 1
ATOM 8134 O O . ASP B 1 459 ? -6.336 13.031 21.269 1.00 60.85 459 ASP A O 1
ATOM 8139 N N . TYR B 1 460 ? -7.482 12.294 23.054 1.00 48.31 460 TYR A N 1
ATOM 8140 C CA . TYR B 1 460 ? -6.311 12.163 23.889 1.00 46.73 460 TYR A CA 1
ATOM 8141 C C . TYR B 1 460 ? -6.355 10.848 24.658 1.00 46.94 460 TYR A C 1
ATOM 8142 O O . TYR B 1 460 ? -7.317 10.517 25.355 1.00 45.47 460 TYR A O 1
ATOM 8151 N N . ARG B 1 461 ? -5.277 10.095 24.449 1.00 47.81 461 ARG A N 1
ATOM 8152 C CA . ARG B 1 461 ? -5.070 8.773 25.015 1.00 48.92 461 ARG A CA 1
ATOM 8153 C C . ARG B 1 461 ? -4.717 8.976 26.483 1.00 47.56 461 ARG A C 1
ATOM 8154 O O . ARG B 1 461 ? -3.873 9.808 26.805 1.00 48.36 461 ARG A O 1
ATOM 8162 N N . VAL B 1 462 ? -5.416 8.248 27.358 1.00 47.32 462 VAL A N 1
ATOM 8163 C CA . VAL B 1 462 ? -5.371 8.453 28.802 1.00 46.95 462 VAL A CA 1
ATOM 8164 C C . VAL B 1 462 ? -5.210 7.108 29.509 1.00 47.59 462 VAL A C 1
ATOM 8165 O O . VAL B 1 462 ? -5.899 6.136 29.150 1.00 47.80 462 VAL A O 1
ATOM 8169 N N . GLY B 1 463 ? -4.258 7.079 30.472 1.00 47.71 463 GLY A N 1
ATOM 8170 C CA . GLY B 1 463 ? -3.958 5.884 31.252 1.00 49.32 463 GLY A CA 1
ATOM 8171 C C . GLY B 1 463 ? -4.743 5.835 32.568 1.00 51.36 463 GLY A C 1
ATOM 8172 O O . GLY B 1 463 ? -4.732 6.792 33.342 1.00 51.45 463 GLY A O 1
ATOM 8173 N N . PRO B 1 464 ? -5.476 4.741 32.911 1.00 52.52 464 PRO A N 1
ATOM 8174 C CA . PRO B 1 464 ? -6.203 4.709 34.177 1.00 53.22 464 PRO A CA 1
ATOM 8175 C C . PRO B 1 464 ? -5.316 4.936 35.411 1.00 55.55 464 PRO A C 1
ATOM 8176 O O . PRO B 1 464 ? -5.609 5.786 36.244 1.00 53.85 464 PRO A O 1
ATOM 8180 N N . PHE B 1 465 ? -4.255 4.130 35.559 1.00 58.64 465 PHE A N 1
ATOM 8181 C CA . PHE B 1 465 ? -3.383 4.136 36.731 1.00 57.57 465 PHE A CA 1
ATOM 8182 C C . PHE B 1 465 ? -2.815 5.524 36.986 1.00 55.74 465 PHE A C 1
ATOM 8183 O O . PHE B 1 465 ? -2.649 5.946 38.119 1.00 58.71 465 PHE A O 1
ATOM 8191 N N . GLU B 1 466 ? -2.536 6.242 35.923 1.00 54.03 466 GLU A N 1
ATOM 8192 C CA . GLU B 1 466 ? -1.990 7.569 36.076 1.00 53.88 466 GLU A CA 1
ATOM 8193 C C . GLU B 1 466 ? -2.926 8.472 36.877 1.00 51.92 466 GLU A C 1
ATOM 8194 O O . GLU B 1 466 ? -2.459 9.244 37.715 1.00 51.75 466 GLU A O 1
ATOM 8200 N N . VAL B 1 467 ? -4.234 8.374 36.568 1.00 50.40 467 VAL A N 1
ATOM 8201 C CA . VAL B 1 467 ? -5.278 9.178 37.200 1.00 49.96 467 VAL A CA 1
ATOM 8202 C C . VAL B 1 467 ? -5.658 8.586 38.576 1.00 50.85 467 VAL A C 1
ATOM 8203 O O . VAL B 1 467 ? -5.882 9.319 39.539 1.00 51.81 467 VAL A O 1
ATOM 8207 N N . GLU B 1 468 ? -5.744 7.251 38.674 1.00 50.19 468 GLU A N 1
ATOM 8208 C CA . GLU B 1 468 ? -5.933 6.544 39.935 1.00 49.86 468 GLU A CA 1
ATOM 8209 C C . GLU B 1 468 ? -4.851 6.945 40.934 1.00 49.61 468 GLU A C 1
ATOM 8210 O O . GLU B 1 468 ? -5.158 7.204 42.107 1.00 49.82 468 GLU A O 1
ATOM 8216 N N . SER B 1 469 ? -3.593 7.002 40.458 1.00 48.43 469 SER A N 1
ATOM 8217 C CA . SER B 1 469 ? -2.457 7.421 41.269 1.00 48.54 469 SER A CA 1
ATOM 8218 C C . SER B 1 469 ? -2.641 8.828 41.814 1.00 48.02 469 SER A C 1
ATOM 8219 O O . SER B 1 469 ? -2.510 9.037 43.015 1.00 48.76 469 SER A O 1
ATOM 8222 N N . ALA B 1 470 ? -2.900 9.779 40.917 1.00 46.44 470 ALA A N 1
ATOM 8223 C CA . ALA B 1 470 ? -3.086 11.173 41.298 1.00 46.76 470 ALA A CA 1
ATOM 8224 C C . ALA B 1 470 ? -4.241 11.317 42.287 1.00 48.40 470 ALA A C 1
ATOM 8225 O O . ALA B 1 470 ? -4.230 12.221 43.117 1.00 48.62 470 ALA A O 1
ATOM 8227 N N . LEU B 1 471 ? -5.247 10.443 42.160 1.00 48.92 471 LEU A N 1
ATOM 8228 C CA . LEU B 1 471 ? -6.383 10.492 43.045 1.00 50.35 471 LEU A CA 1
ATOM 8229 C C . LEU B 1 471 ? -5.992 10.069 44.478 1.00 51.62 471 LEU A C 1
ATOM 8230 O O . LEU B 1 471 ? -6.517 10.624 45.436 1.00 50.89 471 LEU A O 1
ATOM 8235 N N . LEU B 1 472 ? -5.081 9.093 44.647 1.00 52.43 472 LEU A N 1
ATOM 8236 C CA . LEU B 1 472 ? -4.683 8.641 45.984 1.00 53.55 472 LEU A CA 1
ATOM 8237 C C . LEU B 1 472 ? -3.852 9.722 46.685 1.00 54.44 472 LEU A C 1
ATOM 8238 O O . LEU B 1 472 ? -3.599 9.652 47.869 1.00 56.21 472 LEU A O 1
ATOM 8243 N N . GLU B 1 473 ? -3.432 10.744 45.954 1.00 55.04 473 GLU A N 1
ATOM 8244 C CA . GLU B 1 473 ? -2.758 11.902 46.513 1.00 55.75 473 GLU A CA 1
ATOM 8245 C C . GLU B 1 473 ? -3.703 12.712 47.397 1.00 54.80 473 GLU A C 1
ATOM 8246 O O . GLU B 1 473 ? -3.244 13.523 48.198 1.00 54.74 473 GLU A O 1
ATOM 8252 N N . HIS B 1 474 ? -5.012 12.575 47.168 1.00 53.58 474 HIS A N 1
ATOM 8253 C CA . HIS B 1 474 ? -5.962 13.312 47.981 1.00 54.13 474 HIS A CA 1
ATOM 8254 C C . HIS B 1 474 ? -6.201 12.495 49.249 1.00 55.23 474 HIS A C 1
ATOM 8255 O O . HIS B 1 474 ? -6.486 11.284 49.172 1.00 54.54 474 HIS A O 1
ATOM 8262 N N . PRO B 1 475 ? -6.023 13.120 50.445 1.00 56.64 475 PRO A N 1
ATOM 8263 C CA . PRO B 1 475 ? -6.141 12.401 51.709 1.00 57.56 475 PRO A CA 1
ATOM 8264 C C . PRO B 1 475 ? -7.384 11.512 51.832 1.00 57.61 475 PRO A C 1
ATOM 8265 O O . PRO B 1 475 ? -7.337 10.488 52.505 1.00 59.27 475 PRO A O 1
ATOM 8269 N N . ALA B 1 476 ? -8.486 11.927 51.181 1.00 56.13 476 ALA A N 1
ATOM 8270 C CA . ALA B 1 476 ? -9.789 11.325 51.358 1.00 55.93 476 ALA A CA 1
ATOM 8271 C C . ALA B 1 476 ? -9.928 9.986 50.646 1.00 55.13 476 ALA A C 1
ATOM 8272 O O . ALA B 1 476 ? -10.855 9.246 50.952 1.00 55.71 476 ALA A O 1
ATOM 8274 N N . VAL B 1 477 ? -9.052 9.744 49.653 1.00 53.99 477 VAL A N 1
ATOM 8275 C CA . VAL B 1 477 ? -9.222 8.684 48.670 1.00 52.87 477 VAL A CA 1
ATOM 8276 C C . VAL B 1 477 ? -8.451 7.448 49.125 1.00 53.07 477 VAL A C 1
ATOM 8277 O O . VAL B 1 477 ? -7.244 7.510 49.382 1.00 53.42 477 VAL A O 1
ATOM 8281 N N . ALA B 1 478 ? -9.216 6.359 49.249 1.00 53.05 478 ALA A N 1
ATOM 8282 C CA . ALA B 1 478 ? -8.785 5.079 49.784 1.00 53.50 478 ALA A CA 1
ATOM 8283 C C . ALA B 1 478 ? -8.529 4.115 48.639 1.00 52.52 478 ALA A C 1
ATOM 8284 O O . ALA B 1 478 ? -7.537 3.413 48.643 1.00 51.65 478 ALA A O 1
ATOM 8286 N N . GLU B 1 479 ? -9.461 4.098 47.678 1.00 52.29 479 GLU A N 1
ATOM 8287 C CA . GLU B 1 479 ? -9.286 3.425 46.394 1.00 51.42 479 GLU A CA 1
ATOM 8288 C C . GLU B 1 479 ? -9.901 4.243 45.257 1.00 49.74 479 GLU A C 1
ATOM 8289 O O . GLU B 1 479 ? -10.792 5.076 45.505 1.00 48.06 479 GLU A O 1
ATOM 8295 N N . ALA B 1 480 ? -9.427 3.940 44.029 1.00 48.97 480 ALA A N 1
ATOM 8296 C CA . ALA B 1 480 ? -9.894 4.607 42.811 1.00 48.23 480 ALA A CA 1
ATOM 8297 C C . ALA B 1 480 ? -9.885 3.652 41.609 1.00 48.00 480 ALA A C 1
ATOM 8298 O O . ALA B 1 480 ? -8.989 2.838 41.427 1.00 48.54 480 ALA A O 1
ATOM 8300 N N . ALA B 1 481 ? -10.915 3.742 40.774 1.00 47.92 481 ALA A N 1
ATOM 8301 C CA . ALA B 1 481 ? -10.924 3.076 39.482 1.00 47.81 481 ALA A CA 1
ATOM 8302 C C . ALA B 1 481 ? -11.395 4.078 38.434 1.00 47.05 481 ALA A C 1
ATOM 8303 O O . ALA B 1 481 ? -12.483 4.613 38.569 1.00 47.27 481 ALA A O 1
ATOM 8305 N N . VAL B 1 482 ? -10.569 4.316 37.407 1.00 46.80 482 VAL A N 1
ATOM 8306 C CA . VAL B 1 482 ? -10.858 5.278 36.354 1.00 46.49 482 VAL A CA 1
ATOM 8307 C C . VAL B 1 482 ? -11.205 4.512 35.076 1.00 47.69 482 VAL A C 1
ATOM 8308 O O . VAL B 1 482 ? -10.439 3.656 34.616 1.00 48.65 482 VAL A O 1
ATOM 8312 N N . VAL B 1 483 ? -12.426 4.770 34.564 1.00 48.44 483 VAL A N 1
ATOM 8313 C CA . VAL B 1 483 ? -12.886 4.172 33.334 1.00 49.00 483 VAL A CA 1
ATOM 8314 C C . VAL B 1 483 ? -13.349 5.295 32.412 1.00 49.40 483 VAL A C 1
ATOM 8315 O O . VAL B 1 483 ? -13.582 6.434 32.867 1.00 48.91 483 VAL A O 1
ATOM 8319 N N . GLY B 1 484 ? -13.444 4.918 31.110 1.00 48.88 484 GLY A N 1
ATOM 8320 C CA . GLY B 1 484 ? -14.068 5.753 30.109 1.00 47.97 484 GLY A CA 1
ATOM 8321 C C . GLY B 1 484 ? -15.544 5.406 29.963 1.00 48.76 484 GLY A C 1
ATOM 8322 O O . GLY B 1 484 ? -15.917 4.244 29.842 1.00 49.57 484 GLY A O 1
ATOM 8323 N N . VAL B 1 485 ? -16.373 6.442 29.950 1.00 48.97 485 VAL A N 1
ATOM 8324 C CA . VAL B 1 485 ? -17.785 6.232 29.744 1.00 50.31 485 VAL A CA 1
ATOM 8325 C C . VAL B 1 485 ? -18.176 6.868 28.429 1.00 49.63 485 VAL A C 1
ATOM 8326 O O . VAL B 1 485 ? -17.775 7.994 28.122 1.00 47.63 485 VAL A O 1
ATOM 8330 N N . PRO B 1 486 ? -18.965 6.117 27.631 1.00 50.39 486 PRO A N 1
ATOM 8331 C CA . PRO B 1 486 ? -19.504 6.667 26.379 1.00 49.69 486 PRO A CA 1
ATOM 8332 C C . PRO B 1 486 ? -19.982 8.120 26.430 1.00 48.98 486 PRO A C 1
ATOM 8333 O O . PRO B 1 486 ? -20.689 8.538 27.329 1.00 50.27 486 PRO A O 1
ATOM 8337 N N . ASP B 1 487 ? -19.522 8.926 25.482 1.00 47.75 487 ASP A N 1
ATOM 8338 C CA . ASP B 1 487 ? -19.882 10.331 25.390 1.00 47.83 487 ASP A CA 1
ATOM 8339 C C . ASP B 1 487 ? -19.796 10.714 23.905 1.00 47.86 487 ASP A C 1
ATOM 8340 O O . ASP B 1 487 ? -18.793 10.432 23.230 1.00 47.04 487 ASP A O 1
ATOM 8345 N N . THR B 1 488 ? -20.869 11.322 23.377 1.00 48.07 488 THR A N 1
ATOM 8346 C CA . THR B 1 488 ? -20.967 11.536 21.938 1.00 47.71 488 THR A CA 1
ATOM 8347 C C . THR B 1 488 ? -19.959 12.607 21.499 1.00 47.26 488 THR A C 1
ATOM 8348 O O . THR B 1 488 ? -19.306 12.448 20.467 1.00 46.53 488 THR A O 1
ATOM 8352 N N . VAL B 1 489 ? -19.755 13.626 22.344 1.00 47.70 489 VAL A N 1
ATOM 8353 C CA . VAL B 1 489 ? -18.900 14.771 22.058 1.00 47.77 489 VAL A CA 1
ATOM 8354 C C . VAL B 1 489 ? -17.422 14.384 22.095 1.00 46.14 489 VAL A C 1
ATOM 8355 O O . VAL B 1 489 ? -16.695 14.773 21.208 1.00 46.28 489 VAL A O 1
ATOM 8359 N N . ARG B 1 490 ? -16.979 13.617 23.097 1.00 46.31 490 ARG A N 1
ATOM 8360 C CA . ARG B 1 490 ? -15.565 13.339 23.307 1.00 46.07 490 ARG A CA 1
ATOM 8361 C C . ARG B 1 490 ? -15.233 11.845 23.228 1.00 45.50 490 ARG A C 1
ATOM 8362 O O . ARG B 1 490 ? -14.150 11.444 23.655 1.00 44.35 490 ARG A O 1
ATOM 8370 N N . TRP B 1 491 ? -16.138 11.034 22.657 1.00 45.91 491 TRP A N 1
ATOM 8371 C CA . TRP B 1 491 ? -15.965 9.587 22.485 1.00 45.69 491 TRP A CA 1
ATOM 8372 C C . TRP B 1 491 ? -16.074 8.901 23.849 1.00 46.00 491 TRP A C 1
ATOM 8373 O O . TRP B 1 491 ? -16.955 8.069 24.051 1.00 46.06 491 TRP A O 1
ATOM 8384 N N . GLN B 1 492 ? -15.187 9.253 24.786 1.00 46.19 492 GLN A N 1
ATOM 8385 C CA . GLN B 1 492 ? -15.246 8.731 26.147 1.00 48.04 492 GLN A CA 1
ATOM 8386 C C . GLN B 1 492 ? -15.069 9.879 27.144 1.00 48.40 492 GLN A C 1
ATOM 8387 O O . GLN B 1 492 ? -14.330 10.825 26.827 1.00 46.96 492 GLN A O 1
ATOM 8393 N N . LEU B 1 493 ? -15.755 9.788 28.315 1.00 49.26 493 LEU A N 1
ATOM 8394 C CA . LEU B 1 493 ? -15.489 10.613 29.490 1.00 51.14 493 LEU A CA 1
ATOM 8395 C C . LEU B 1 493 ? -14.631 9.838 30.480 1.00 52.24 493 LEU A C 1
ATOM 8396 O O . LEU B 1 493 ? -14.927 8.666 30.762 1.00 52.29 493 LEU A O 1
ATOM 8401 N N . VAL B 1 494 ? -13.689 10.564 31.102 1.00 52.76 494 VAL A N 1
ATOM 8402 C CA . VAL B 1 494 ? -12.970 10.067 32.269 1.00 51.62 494 VAL A CA 1
ATOM 8403 C C . VAL B 1 494 ? -13.891 10.165 33.476 1.00 50.15 494 VAL A C 1
ATOM 8404 O O . VAL B 1 494 ? -14.190 11.273 33.926 1.00 48.92 494 VAL A O 1
ATOM 8408 N N . LYS B 1 495 ? -14.300 8.999 33.990 1.00 50.79 495 LYS A N 1
ATOM 8409 C CA . LYS B 1 495 ? -15.029 8.932 35.248 1.00 53.09 495 LYS A CA 1
ATOM 8410 C C . LYS B 1 495 ? -14.158 8.216 36.285 1.00 53.65 495 LYS A C 1
ATOM 8411 O O . LYS B 1 495 ? -13.473 7.239 35.944 1.00 54.09 495 LYS A O 1
ATOM 8417 N N . ALA B 1 496 ? -14.223 8.680 37.550 1.00 52.84 496 ALA A N 1
ATOM 8418 C CA . ALA B 1 496 ? -13.575 7.983 38.645 1.00 52.11 496 ALA A CA 1
ATOM 8419 C C . ALA B 1 496 ? -14.618 7.435 39.611 1.00 52.80 496 ALA A C 1
ATOM 8420 O O . ALA B 1 496 ? -15.496 8.175 40.051 1.00 53.56 496 ALA A O 1
ATOM 8422 N N . TYR B 1 497 ? -14.479 6.133 39.913 1.00 52.46 497 TYR A N 1
ATOM 8423 C CA . TYR B 1 497 ? -15.061 5.508 41.087 1.00 53.29 497 TYR A CA 1
ATOM 8424 C C . TYR B 1 497 ? -14.081 5.686 42.255 1.00 52.46 497 TYR A C 1
ATOM 8425 O O . TYR B 1 497 ? -12.904 5.362 42.131 1.00 51.62 497 TYR A O 1
ATOM 8434 N N . ILE B 1 498 ? -14.574 6.252 43.367 1.00 52.33 498 ILE A N 1
ATOM 8435 C CA . ILE B 1 498 ? -13.792 6.464 44.584 1.00 52.00 498 ILE A CA 1
ATOM 8436 C C . ILE B 1 498 ? -14.465 5.805 45.812 1.00 52.91 498 ILE A C 1
ATOM 8437 O O . ILE B 1 498 ? -15.648 5.996 46.099 1.00 53.28 498 ILE A O 1
ATOM 8442 N N . VAL B 1 499 ? -13.679 4.969 46.506 1.00 53.05 499 VAL A N 1
ATOM 8443 C CA . VAL B 1 499 ? -13.953 4.522 47.862 1.00 54.44 499 VAL A CA 1
ATOM 8444 C C . VAL B 1 499 ? -13.307 5.507 48.828 1.00 54.23 499 VAL A C 1
ATOM 8445 O O . VAL B 1 499 ? -12.152 5.843 48.666 1.00 53.05 499 VAL A O 1
ATOM 8449 N N . LEU B 1 500 ? -14.069 5.950 49.823 1.00 55.92 500 LEU A N 1
ATOM 8450 C CA . LEU B 1 500 ? -13.620 6.994 50.732 1.00 56.97 500 LEU A CA 1
ATOM 8451 C C . LEU B 1 500 ? -13.027 6.405 52.016 1.00 59.20 500 LEU A C 1
ATOM 8452 O O . LEU B 1 500 ? -13.347 5.294 52.437 1.00 59.36 500 LEU A O 1
ATOM 8457 N N . LYS B 1 501 ? -12.065 7.136 52.574 1.00 60.73 501 LYS A N 1
ATOM 8458 C CA . LYS B 1 501 ? -11.592 6.855 53.903 1.00 63.73 501 LYS A CA 1
ATOM 8459 C C . LYS B 1 501 ? -12.679 7.288 54.876 1.00 66.63 501 LYS A C 1
ATOM 8460 O O . LYS B 1 501 ? -13.425 8.248 54.640 1.00 66.29 501 LYS A O 1
ATOM 8466 N N . LYS B 1 502 ? -12.701 6.561 55.996 1.00 69.83 502 LYS A N 1
ATOM 8467 C CA . LYS B 1 502 ? -13.621 6.820 57.074 1.00 73.81 502 LYS A CA 1
ATOM 8468 C C . LYS B 1 502 ? -13.296 8.204 57.622 1.00 70.19 502 LYS A C 1
ATOM 8469 O O . LYS B 1 502 ? -12.136 8.553 57.834 1.00 69.43 502 LYS A O 1
ATOM 8475 N N . GLY B 1 503 ? -14.329 9.023 57.785 1.00 68.10 503 GLY A N 1
ATOM 8476 C CA . GLY B 1 503 ? -14.145 10.394 58.213 1.00 67.36 503 GLY A CA 1
ATOM 8477 C C . GLY B 1 503 ? -14.722 11.367 57.196 1.00 65.89 503 GLY A C 1
ATOM 8478 O O . GLY B 1 503 ? -15.290 12.380 57.559 1.00 66.82 503 GLY A O 1
ATOM 8479 N N . TYR B 1 504 ? -14.536 11.077 55.916 1.00 63.87 504 TYR A N 1
ATOM 8480 C CA . TYR B 1 504 ? -14.971 11.979 54.867 1.00 62.38 504 TYR A CA 1
ATOM 8481 C C . TYR B 1 504 ? -16.296 11.441 54.353 1.00 62.51 504 TYR A C 1
ATOM 8482 O O . TYR B 1 504 ? -16.462 10.221 54.236 1.00 62.40 504 TYR A O 1
ATOM 8491 N N . MET B 1 505 ? -17.212 12.361 54.041 1.00 62.53 505 MET A N 1
ATOM 8492 C CA . MET B 1 505 ? -18.576 11.983 53.719 1.00 62.52 505 MET A CA 1
ATOM 8493 C C . MET B 1 505 ? -18.807 12.397 52.283 1.00 60.98 505 MET A C 1
ATOM 8494 O O . MET B 1 505 ? -18.336 13.454 51.872 1.00 59.45 505 MET A O 1
ATOM 8499 N N . PRO B 1 506 ? -19.532 11.558 51.507 1.00 61.05 506 PRO A N 1
ATOM 8500 C CA . PRO B 1 506 ? -19.639 11.762 50.060 1.00 59.96 506 PRO A CA 1
ATOM 8501 C C . PRO B 1 506 ? -20.527 12.973 49.793 1.00 61.38 506 PRO A C 1
ATOM 8502 O O . PRO B 1 506 ? -21.713 12.918 50.048 1.00 63.86 506 PRO A O 1
ATOM 8506 N N . SER B 1 507 ? -19.936 14.098 49.371 1.00 61.07 507 SER A N 1
ATOM 8507 C CA . SER B 1 507 ? -20.662 15.334 49.135 1.00 61.33 507 SER A CA 1
ATOM 8508 C C . SER B 1 507 ? -20.198 15.915 47.825 1.00 60.73 507 SER A C 1
ATOM 8509 O O . SER B 1 507 ? -19.063 15.696 47.397 1.00 60.33 507 SER A O 1
ATOM 8512 N N . LYS B 1 508 ? -21.076 16.703 47.233 1.00 61.68 508 LYS A N 1
ATOM 8513 C CA . LYS B 1 508 ? -20.683 17.467 46.081 1.00 62.17 508 LYS A CA 1
ATOM 8514 C C . LYS B 1 508 ? -19.412 18.291 46.356 1.00 61.69 508 LYS A C 1
ATOM 8515 O O . LYS B 1 508 ? -18.508 18.368 45.518 1.00 60.42 508 LYS A O 1
ATOM 8521 N N . GLU B 1 509 ? -19.331 18.908 47.536 1.00 62.96 509 GLU A N 1
ATOM 8522 C CA . GLU B 1 509 ? -18.246 19.838 47.837 1.00 62.69 509 GLU A CA 1
ATOM 8523 C C . GLU B 1 509 ? -16.938 19.067 47.937 1.00 60.10 509 GLU A C 1
ATOM 8524 O O . GLU B 1 509 ? -15.886 19.645 47.698 1.00 58.88 509 GLU A O 1
ATOM 8530 N N . LEU B 1 510 ? -17.028 17.780 48.304 1.00 59.09 510 LEU A N 1
ATOM 8531 C CA . LEU B 1 510 ? -15.853 16.948 48.441 1.00 57.81 510 LEU A CA 1
ATOM 8532 C C . LEU B 1 510 ? -15.369 16.549 47.048 1.00 58.53 510 LEU A C 1
ATOM 8533 O O . LEU B 1 510 ? -14.187 16.690 46.698 1.00 56.48 510 LEU A O 1
ATOM 8538 N N . ALA B 1 511 ? -16.299 15.998 46.265 1.00 58.82 511 ALA A N 1
ATOM 8539 C CA . ALA B 1 511 ? -16.017 15.683 44.878 1.00 58.53 511 ALA A CA 1
ATOM 8540 C C . ALA B 1 511 ? -15.276 16.827 44.175 1.00 57.82 511 ALA A C 1
ATOM 8541 O O . ALA B 1 511 ? -14.264 16.576 43.535 1.00 56.42 511 ALA A O 1
ATOM 8543 N N . GLU B 1 512 ? -15.769 18.074 44.308 1.00 59.29 512 GLU A N 1
ATOM 8544 C CA . GLU B 1 512 ? -15.150 19.272 43.747 1.00 59.35 512 GLU A CA 1
ATOM 8545 C C . GLU B 1 512 ? -13.763 19.498 44.327 1.00 58.88 512 GLU A C 1
ATOM 8546 O O . GLU B 1 512 ? -12.834 19.785 43.596 1.00 58.66 512 GLU A O 1
ATOM 8552 N N . GLU B 1 513 ? -13.627 19.422 45.648 1.00 58.22 513 GLU A N 1
ATOM 8553 C CA . GLU B 1 513 ? -12.340 19.678 46.247 1.00 56.98 513 GLU A CA 1
ATOM 8554 C C . GLU B 1 513 ? -11.277 18.739 45.682 1.00 54.39 513 GLU A C 1
ATOM 8555 O O . GLU B 1 513 ? -10.152 19.178 45.480 1.00 52.84 513 GLU A O 1
ATOM 8561 N N . ILE B 1 514 ? -11.652 17.465 45.460 1.00 53.39 514 ILE A N 1
ATOM 8562 C CA . ILE B 1 514 ? -10.793 16.422 44.892 1.00 52.30 514 ILE A CA 1
ATOM 8563 C C . ILE B 1 514 ? -10.451 16.731 43.426 1.00 51.12 514 ILE A C 1
ATOM 8564 O O . ILE B 1 514 ? -9.321 16.568 42.975 1.00 49.39 514 ILE A O 1
ATOM 8569 N N . ARG B 1 515 ? -11.478 17.148 42.689 1.00 51.52 515 ARG A N 1
ATOM 8570 C CA . ARG B 1 515 ? -11.347 17.481 41.297 1.00 51.81 515 ARG A CA 1
ATOM 8571 C C . ARG B 1 515 ? -10.412 18.668 41.125 1.00 51.86 515 ARG A C 1
ATOM 8572 O O . ARG B 1 515 ? -9.561 18.642 40.223 1.00 53.25 515 ARG A O 1
ATOM 8580 N N . GLU B 1 516 ? -10.576 19.711 41.950 1.00 51.57 516 GLU A N 1
ATOM 8581 C CA . GLU B 1 516 ? -9.754 20.908 41.811 1.00 51.62 516 GLU A CA 1
ATOM 8582 C C . GLU B 1 516 ? -8.298 20.587 42.125 1.00 50.53 516 GLU A C 1
ATOM 8583 O O . GLU B 1 516 ? -7.402 21.151 41.511 1.00 48.94 516 GLU A O 1
ATOM 8589 N N . LYS B 1 517 ? -8.078 19.706 43.100 1.00 50.44 517 LYS A N 1
ATOM 8590 C CA . LYS B 1 517 ? -6.750 19.180 43.349 1.00 50.03 517 LYS A CA 1
ATOM 8591 C C . LYS B 1 517 ? -6.237 18.499 42.084 1.00 48.09 517 LYS A C 1
ATOM 8592 O O . LYS B 1 517 ? -5.128 18.766 41.644 1.00 47.90 517 LYS A O 1
ATOM 8598 N N . MET B 1 518 ? -7.018 17.601 41.509 1.00 46.88 518 MET A N 1
ATOM 8599 C CA . MET B 1 518 ? -6.562 16.865 40.346 1.00 46.08 518 MET A CA 1
ATOM 8600 C C . MET B 1 518 ? -6.198 17.821 39.182 1.00 46.35 518 MET A C 1
ATOM 8601 O O . MET B 1 518 ? -5.308 17.525 38.386 1.00 45.15 518 MET A O 1
ATOM 8606 N N . LYS B 1 519 ? -6.847 18.992 39.089 1.00 47.33 519 LYS A N 1
ATOM 8607 C CA . LYS B 1 519 ? -6.536 19.987 38.068 1.00 47.10 519 LYS A CA 1
ATOM 8608 C C . LYS B 1 519 ? -5.114 20.534 38.180 1.00 47.54 519 LYS A C 1
ATOM 8609 O O . LYS B 1 519 ? -4.522 20.850 37.162 1.00 49.36 519 LYS A O 1
ATOM 8615 N N . THR B 1 520 ? -4.546 20.618 39.383 1.00 48.42 520 THR A N 1
ATOM 8616 C CA . THR B 1 520 ? -3.176 21.072 39.561 1.00 48.99 520 THR A CA 1
ATOM 8617 C C . THR B 1 520 ? -2.186 19.950 39.255 1.00 47.79 520 THR A C 1
ATOM 8618 O O . THR B 1 520 ? -1.034 20.257 38.969 1.00 47.90 520 THR A O 1
ATOM 8622 N N . LEU B 1 521 ? -2.617 18.676 39.276 1.00 46.98 521 LEU A N 1
ATOM 8623 C CA . LEU B 1 521 ? -1.713 17.552 39.019 1.00 46.64 521 LEU A CA 1
ATOM 8624 C C . LEU B 1 521 ? -1.778 17.039 37.570 1.00 45.76 521 LEU A C 1
ATOM 8625 O O . LEU B 1 521 ? -0.776 16.529 37.039 1.00 45.61 521 LEU A O 1
ATOM 8630 N N . LEU B 1 522 ? -2.973 17.116 36.959 1.00 44.94 522 LEU A N 1
ATOM 8631 C CA . LEU B 1 522 ? -3.268 16.429 35.716 1.00 43.55 522 LEU A CA 1
ATOM 8632 C C . LEU B 1 522 ? -3.594 17.438 34.605 1.00 43.20 522 LEU A C 1
ATOM 8633 O O . LEU B 1 522 ? -4.239 18.487 34.786 1.00 42.33 522 LEU A O 1
ATOM 8638 N N . SER B 1 523 ? -3.065 17.084 33.424 1.00 42.86 523 SER A N 1
ATOM 8639 C CA . SER B 1 523 ? -3.501 17.677 32.186 1.00 42.81 523 SER A CA 1
ATOM 8640 C C . SER B 1 523 ? -5.024 17.657 32.126 1.00 42.67 523 SER A C 1
ATOM 8641 O O . SER B 1 523 ? -5.658 16.644 32.429 1.00 42.47 523 SER A O 1
ATOM 8644 N N . PRO B 1 524 ? -5.677 18.774 31.733 1.00 42.85 524 PRO A N 1
ATOM 8645 C CA . PRO B 1 524 ? -7.136 18.863 31.737 1.00 42.87 524 PRO A CA 1
ATOM 8646 C C . PRO B 1 524 ? -7.888 17.664 31.200 1.00 42.94 524 PRO A C 1
ATOM 8647 O O . PRO B 1 524 ? -8.923 17.332 31.702 1.00 43.45 524 PRO A O 1
ATOM 8651 N N . TYR B 1 525 ? -7.399 17.021 30.163 1.00 44.71 525 TYR A N 1
ATOM 8652 C CA . TYR B 1 525 ? -8.162 15.973 29.487 1.00 46.64 525 TYR A CA 1
ATOM 8653 C C . TYR B 1 525 ? -8.225 14.788 30.450 1.00 46.12 525 TYR A C 1
ATOM 8654 O O . TYR B 1 525 ? -9.169 14.005 30.362 1.00 48.80 525 TYR A O 1
ATOM 8663 N N . LYS B 1 526 ? -7.259 14.697 31.369 1.00 44.54 526 LYS A N 1
ATOM 8664 C CA . LYS B 1 526 ? -7.213 13.578 32.289 1.00 45.44 526 LYS A CA 1
ATOM 8665 C C . LYS B 1 526 ? -8.076 13.761 33.531 1.00 46.12 526 LYS A C 1
ATOM 8666 O O . LYS B 1 526 ? -8.380 12.771 34.178 1.00 45.95 526 LYS A O 1
ATOM 8672 N N . VAL B 1 527 ? -8.458 15.010 33.848 1.00 47.29 527 VAL A N 1
ATOM 8673 C CA . VAL B 1 527 ? -9.196 15.348 35.062 1.00 48.41 527 VAL A CA 1
ATOM 8674 C C . VAL B 1 527 ? -10.629 14.814 34.954 1.00 49.22 527 VAL A C 1
ATOM 8675 O O . VAL B 1 527 ? -11.408 15.234 34.091 1.00 48.04 527 VAL A O 1
ATOM 8679 N N . PRO B 1 528 ? -11.026 13.862 35.834 1.00 50.09 528 PRO A N 1
ATOM 8680 C CA . PRO B 1 528 ? -12.339 13.233 35.722 1.00 51.42 528 PRO A CA 1
ATOM 8681 C C . PRO B 1 528 ? -13.463 14.253 35.637 1.00 51.91 528 PRO A C 1
ATOM 8682 O O . PRO B 1 528 ? -13.498 15.204 36.407 1.00 50.69 528 PRO A O 1
ATOM 8686 N N . ARG B 1 529 ? -14.343 14.027 34.662 1.00 52.85 529 ARG A N 1
ATOM 8687 C CA . ARG B 1 529 ? -15.534 14.832 34.458 1.00 54.00 529 ARG A CA 1
ATOM 8688 C C . ARG B 1 529 ? -16.656 14.320 35.358 1.00 52.54 529 ARG A C 1
ATOM 8689 O O . ARG B 1 529 ? -17.602 15.052 35.661 1.00 51.73 529 ARG A O 1
ATOM 8697 N N . ILE B 1 530 ? -16.545 13.051 35.767 1.00 52.27 530 ILE A N 1
ATOM 8698 C CA . ILE B 1 530 ? -17.456 12.523 36.779 1.00 53.61 530 ILE A CA 1
ATOM 8699 C C . ILE B 1 530 ? -16.662 11.906 37.926 1.00 53.46 530 ILE A C 1
ATOM 8700 O O . ILE B 1 530 ? -15.620 11.271 37.687 1.00 54.68 530 ILE A O 1
ATOM 8705 N N . ILE B 1 531 ? -17.198 12.055 39.136 1.00 53.55 531 ILE A N 1
ATOM 8706 C CA . ILE B 1 531 ? -16.692 11.370 40.329 1.00 53.70 531 ILE A CA 1
ATOM 8707 C C . ILE B 1 531 ? -17.868 10.728 41.073 1.00 52.76 531 ILE A C 1
ATOM 8708 O O . ILE B 1 531 ? -18.851 11.401 41.377 1.00 51.54 531 ILE A O 1
ATOM 8713 N N . GLU B 1 532 ? -17.783 9.408 41.257 1.00 52.64 532 GLU A N 1
ATOM 8714 C CA . GLU B 1 532 ? -18.812 8.650 41.944 1.00 54.40 532 GLU A CA 1
ATOM 8715 C C . GLU B 1 532 ? -18.128 7.932 43.104 1.00 55.75 532 GLU A C 1
ATOM 8716 O O . GLU B 1 532 ? -17.082 7.288 42.916 1.00 54.85 532 GLU A O 1
ATOM 8722 N N . PHE B 1 533 ? -18.689 8.163 44.312 1.00 57.05 533 PHE A N 1
ATOM 8723 C CA . PHE B 1 533 ? -18.186 7.587 45.532 1.00 48.57 533 PHE A CA 1
ATOM 8724 C C . PHE B 1 533 ? -18.978 6.319 45.716 1.00 49.51 533 PHE A C 1
ATOM 8725 O O . PHE B 1 533 ? -20.178 6.311 45.479 1.00 50.08 533 PHE A O 1
ATOM 8733 N N . VAL B 1 534 ? -18.269 5.246 46.035 1.00 49.69 534 VAL A N 1
ATOM 8734 C CA . VAL B 1 534 ? -18.913 3.975 46.285 1.00 50.95 534 VAL A CA 1
ATOM 8735 C C . VAL B 1 534 ? -18.296 3.319 47.514 1.00 54.55 534 VAL A C 1
ATOM 8736 O O . VAL B 1 534 ? -17.208 3.672 47.950 1.00 53.85 534 VAL A O 1
ATOM 8740 N N . ASP B 1 535 ? -19.046 2.362 48.066 1.00 56.94 535 ASP A N 1
ATOM 8741 C CA . ASP B 1 535 ? -18.613 1.581 49.201 1.00 58.55 535 ASP A CA 1
ATOM 8742 C C . ASP B 1 535 ? -17.473 0.647 48.808 1.00 58.49 535 ASP A C 1
ATOM 8743 O O . ASP B 1 535 ? -16.552 0.437 49.599 1.00 59.50 535 ASP A O 1
ATOM 8748 N N . GLU B 1 536 ? -17.567 0.048 47.617 1.00 58.03 536 GLU A N 1
ATOM 8749 C CA . GLU B 1 536 ? -16.514 -0.833 47.139 1.00 58.06 536 GLU A CA 1
ATOM 8750 C C . GLU B 1 536 ? -16.513 -0.891 45.626 1.00 56.90 536 GLU A C 1
ATOM 8751 O O . GLU B 1 536 ? -17.514 -0.581 44.991 1.00 57.24 536 GLU A O 1
ATOM 8757 N N . LEU B 1 537 ? -15.393 -1.396 45.104 1.00 56.25 537 LEU A N 1
ATOM 8758 C CA . LEU B 1 537 ? -15.195 -1.625 43.684 1.00 55.66 537 LEU A CA 1
ATOM 8759 C C . LEU B 1 537 ? -15.367 -3.125 43.388 1.00 57.15 537 LEU A C 1
ATOM 8760 O O . LEU B 1 537 ? -14.926 -4.003 44.134 1.00 58.56 537 LEU A O 1
ATOM 8765 N N . PRO B 1 538 ? -16.110 -3.499 42.326 1.00 57.30 538 PRO A N 1
ATOM 8766 C CA . PRO B 1 538 ? -16.373 -4.923 42.073 1.00 58.35 538 PRO A CA 1
ATOM 8767 C C . PRO B 1 538 ? -15.051 -5.539 41.644 1.00 58.10 538 PRO A C 1
ATOM 8768 O O . PRO B 1 538 ? -14.364 -4.932 40.823 1.00 56.35 538 PRO A O 1
ATOM 8772 N N . LYS B 1 539 ? -14.690 -6.690 42.221 1.00 59.82 539 LYS A N 1
ATOM 8773 C CA . LYS B 1 539 ? -13.346 -7.242 42.047 1.00 59.96 539 LYS A CA 1
ATOM 8774 C C . LYS B 1 539 ? -13.408 -8.728 41.691 1.00 61.22 539 LYS A C 1
ATOM 8775 O O . LYS B 1 539 ? -14.380 -9.410 41.991 1.00 62.63 539 LYS A O 1
ATOM 8781 N N . THR B 1 540 ? -12.355 -9.207 41.029 1.00 61.12 540 THR A N 1
ATOM 8782 C CA . THR B 1 540 ? -12.158 -10.625 40.804 1.00 62.47 540 THR A CA 1
ATOM 8783 C C . THR B 1 540 ? -11.581 -11.202 42.091 1.00 63.39 540 THR A C 1
ATOM 8784 O O . THR B 1 540 ? -11.232 -10.482 43.014 1.00 62.71 540 THR A O 1
ATOM 8788 N N . ILE B 1 541 ? -11.479 -12.522 42.104 1.00 64.92 541 ILE A N 1
ATOM 8789 C CA . ILE B 1 541 ? -10.741 -13.296 43.087 1.00 66.42 541 ILE A CA 1
ATOM 8790 C C . ILE B 1 541 ? -9.313 -12.773 43.287 1.00 65.37 541 ILE A C 1
ATOM 8791 O O . ILE B 1 541 ? -8.759 -12.967 44.360 1.00 65.29 541 ILE A O 1
ATOM 8796 N N . SER B 1 542 ? -8.694 -12.190 42.235 1.00 64.30 542 SER A N 1
ATOM 8797 C CA . SER B 1 542 ? -7.321 -11.690 42.278 1.00 63.96 542 SER A CA 1
ATOM 8798 C C . SER B 1 542 ? -7.206 -10.418 43.118 1.00 62.87 542 SER A C 1
ATOM 8799 O O . SER B 1 542 ? -6.105 -10.039 43.529 1.00 62.01 542 SER A O 1
ATOM 8802 N N . GLY B 1 543 ? -8.331 -9.698 43.227 1.00 62.73 543 GLY A N 1
ATOM 8803 C CA . GLY B 1 543 ? -8.344 -8.315 43.656 1.00 62.60 543 GLY A CA 1
ATOM 8804 C C . GLY B 1 543 ? -8.420 -7.316 42.500 1.00 62.27 543 GLY A C 1
ATOM 8805 O O . GLY B 1 543 ? -8.335 -6.116 42.732 1.00 60.93 543 GLY A O 1
ATOM 8806 N N . LYS B 1 544 ? -8.535 -7.789 41.252 1.00 64.15 544 LYS A N 1
ATOM 8807 C CA . LYS B 1 544 ? -8.465 -6.878 40.126 1.00 64.58 544 LYS A CA 1
ATOM 8808 C C . LYS B 1 544 ? -9.849 -6.322 39.806 1.00 62.53 544 LYS A C 1
ATOM 8809 O O . LYS B 1 544 ? -10.860 -7.013 39.842 1.00 62.46 544 LYS A O 1
ATOM 8815 N N . ILE B 1 545 ? -9.856 -5.020 39.503 1.00 59.70 545 ILE A N 1
ATOM 8816 C CA . ILE B 1 545 ? -11.079 -4.275 39.343 1.00 58.27 545 ILE A CA 1
ATOM 8817 C C . ILE B 1 545 ? -11.745 -4.777 38.073 1.00 58.41 545 ILE A C 1
ATOM 8818 O O . ILE B 1 545 ? -11.096 -4.849 37.059 1.00 56.65 545 ILE A O 1
ATOM 8823 N N . ARG B 1 546 ? -13.024 -5.149 38.168 1.00 61.44 546 ARG A N 1
ATOM 8824 C CA . ARG B 1 546 ? -13.857 -5.534 37.043 1.00 63.40 546 ARG A CA 1
ATOM 8825 C C . ARG B 1 546 ? -14.441 -4.281 36.387 1.00 65.51 546 ARG A C 1
ATOM 8826 O O . ARG B 1 546 ? -15.609 -3.971 36.607 1.00 65.19 546 ARG A O 1
ATOM 8834 N N . ARG B 1 547 ? -13.582 -3.591 35.609 1.00 67.38 547 ARG A N 1
ATOM 8835 C CA . ARG B 1 547 ? -13.957 -2.388 34.879 1.00 70.08 547 ARG A CA 1
ATOM 8836 C C . ARG B 1 547 ? -15.024 -2.748 33.849 1.00 74.76 547 ARG A C 1
ATOM 8837 O O . ARG B 1 547 ? -15.795 -1.894 33.420 1.00 75.45 547 ARG A O 1
ATOM 8845 N N . VAL B 1 548 ? -15.008 -4.023 33.436 1.00 76.69 548 VAL A N 1
ATOM 8846 C CA . VAL B 1 548 ? -16.099 -4.708 32.749 1.00 77.72 548 VAL A CA 1
ATOM 8847 C C . VAL B 1 548 ? -17.463 -4.351 33.358 1.00 81.17 548 VAL A C 1
ATOM 8848 O O . VAL B 1 548 ? -18.383 -3.879 32.669 1.00 80.88 548 VAL A O 1
ATOM 8852 N N . GLU B 1 549 ? -17.627 -4.688 34.650 1.00 83.80 549 GLU A N 1
ATOM 8853 C CA . GLU B 1 549 ? -18.945 -4.693 35.270 1.00 85.68 549 GLU A CA 1
ATOM 8854 C C . GLU B 1 549 ? -19.306 -3.271 35.677 1.00 82.86 549 GLU A C 1
ATOM 8855 O O . GLU B 1 549 ? -20.486 -2.947 35.770 1.00 78.81 549 GLU A O 1
ATOM 8861 N N . LEU B 1 550 ? -18.288 -2.424 35.889 1.00 82.25 550 LEU A N 1
ATOM 8862 C CA . LEU B 1 550 ? -18.509 -1.001 36.101 1.00 79.97 550 LEU A CA 1
ATOM 8863 C C . LEU B 1 550 ? -19.233 -0.422 34.882 1.00 81.83 550 LEU A C 1
ATOM 8864 O O . LEU B 1 550 ? -20.176 0.344 35.051 1.00 81.16 550 LEU A O 1
ATOM 8869 N N . ARG B 1 551 ? -18.778 -0.802 33.676 1.00 81.00 551 ARG A N 1
ATOM 8870 C CA . ARG B 1 551 ? -19.390 -0.390 32.417 1.00 81.06 551 ARG A CA 1
ATOM 8871 C C . ARG B 1 551 ? -20.783 -0.995 32.256 1.00 76.85 551 ARG A C 1
ATOM 8872 O O . ARG B 1 551 ? -21.709 -0.258 31.978 1.00 74.25 551 ARG A O 1
ATOM 8880 N N . LYS B 1 552 ? -20.958 -2.295 32.451 1.00 73.71 552 LYS A N 1
ATOM 8881 C CA . LYS B 1 552 ? -22.284 -2.884 32.304 1.00 73.22 552 LYS A CA 1
ATOM 8882 C C . LYS B 1 552 ? -23.303 -2.161 33.186 1.00 74.11 552 LYS A C 1
ATOM 8883 O O . LYS B 1 552 ? -24.449 -1.951 32.780 1.00 75.04 552 LYS A O 1
ATOM 8889 N N . ARG B 1 553 ? -22.866 -1.795 34.399 1.00 74.40 553 ARG A N 1
ATOM 8890 C CA . ARG B 1 553 ? -23.748 -1.198 35.394 1.00 73.82 553 ARG A CA 1
ATOM 8891 C C . ARG B 1 553 ? -24.128 0.210 34.965 1.00 72.40 553 ARG A C 1
ATOM 8892 O O . ARG B 1 553 ? -25.265 0.635 35.193 1.00 71.18 553 ARG A O 1
ATOM 8900 N N . GLU B 1 554 ? -23.142 0.909 34.363 1.00 70.40 554 GLU A N 1
ATOM 8901 C CA . GLU B 1 554 ? -23.320 2.249 33.836 1.00 68.92 554 GLU A CA 1
ATOM 8902 C C . GLU B 1 554 ? -24.414 2.230 32.779 1.00 68.93 554 GLU A C 1
ATOM 8903 O O . GLU B 1 554 ? -25.207 3.160 32.746 1.00 68.40 554 GLU A O 1
ATOM 8909 N N . GLU B 1 555 ? -24.429 1.165 31.953 1.00 71.34 555 GLU A N 1
ATOM 8910 C CA . GLU B 1 555 ? -25.340 0.995 30.831 1.00 73.01 555 GLU A CA 1
ATOM 8911 C C . GLU B 1 555 ? -26.768 0.853 31.321 1.00 76.93 555 GLU A C 1
ATOM 8912 O O . GLU B 1 555 ? -27.634 1.457 30.700 1.00 78.62 555 GLU A O 1
ATOM 8918 N N . GLU B 1 556 ? -26.989 0.058 32.387 1.00 79.42 556 GLU A N 1
ATOM 8919 C CA . GLU B 1 556 ? -28.337 -0.201 32.865 1.00 81.30 556 GLU A CA 1
ATOM 8920 C C . GLU B 1 556 ? -28.855 1.095 33.482 1.00 81.77 556 GLU A C 1
ATOM 8921 O O . GLU B 1 556 ? -30.040 1.407 33.386 1.00 88.97 556 GLU A O 1
ATOM 8927 N N . LYS B 1 557 ? -27.945 1.864 34.080 1.00 80.86 557 LYS A N 1
ATOM 8928 C CA . LYS B 1 557 ? -28.316 3.129 34.683 1.00 86.11 557 LYS A CA 1
ATOM 8929 C C . LYS B 1 557 ? -28.603 4.176 33.614 1.00 81.57 557 LYS A C 1
ATOM 8930 O O . LYS B 1 557 ? -29.438 5.031 33.819 1.00 79.94 557 LYS A O 1
ATOM 8936 N N . ARG B 1 558 ? -27.901 4.137 32.491 1.00 82.41 558 ARG A N 1
ATOM 8937 C CA . ARG B 1 558 ? -28.182 5.052 31.388 1.00 87.32 558 ARG A CA 1
ATOM 8938 C C . ARG B 1 558 ? -29.599 4.870 30.848 1.00 86.41 558 ARG A C 1
ATOM 8939 O O . ARG B 1 558 ? -30.238 5.858 30.506 1.00 83.29 558 ARG A O 1
ATOM 8947 N N . LYS B 1 559 ? -30.071 3.614 30.769 1.00 84.91 559 LYS A N 1
ATOM 8948 C CA . LYS B 1 559 ? -31.377 3.279 30.222 1.00 84.81 559 LYS A CA 1
ATOM 8949 C C . LYS B 1 559 ? -32.518 3.721 31.140 1.00 88.24 559 LYS A C 1
ATOM 8950 O O . LYS B 1 559 ? -33.677 3.635 30.755 1.00 97.80 559 LYS A O 1
ATOM 8956 N N . LYS B 1 560 ? -32.210 4.159 32.362 1.00 85.24 560 LYS A N 1
ATOM 8957 C CA . LYS B 1 560 ? -33.192 4.731 33.265 1.00 87.10 560 LYS A CA 1
ATOM 8958 C C . LYS B 1 560 ? -32.826 6.180 33.577 1.00 82.13 560 LYS A C 1
ATOM 8959 O O . LYS B 1 560 ? -33.303 6.731 34.557 1.00 84.32 560 LYS A O 1
ATOM 8965 N N . GLY B 1 561 ? -31.966 6.783 32.749 1.00 78.14 561 GLY A N 1
ATOM 8966 C CA . GLY B 1 561 ? -31.408 8.118 32.963 1.00 76.56 561 GLY A CA 1
ATOM 8967 C C . GLY B 1 561 ? -31.168 8.478 34.430 1.00 75.18 561 GLY A C 1
ATOM 8968 O O . GLY B 1 561 ? -31.487 9.591 34.839 1.00 74.88 561 GLY A O 1
ATOM 8969 N N . GLU B 1 562 ? -30.579 7.551 35.204 1.00 73.86 562 GLU A N 1
ATOM 8970 C CA . GLU B 1 562 ? -30.305 7.792 36.611 1.00 73.78 562 GLU A CA 1
ATOM 8971 C C . GLU B 1 562 ? -28.792 7.830 36.872 1.00 67.64 562 GLU A C 1
ATOM 8972 O O . GLU B 1 562 ? -28.036 7.025 36.358 1.00 63.82 562 GLU A O 1
ATOM 8978 N N . VAL B 1 563 ? -28.371 8.766 37.745 1.00 65.92 563 VAL A N 1
ATOM 8979 C CA . VAL B 1 563 ? -27.038 8.803 38.341 1.00 62.76 563 VAL A CA 1
ATOM 8980 C C . VAL B 1 563 ? -26.969 7.763 39.470 1.00 61.71 563 VAL A C 1
ATOM 8981 O O . VAL B 1 563 ? -27.977 7.275 39.975 1.00 62.66 563 VAL A O 1
ATOM 8985 N N . GLY B 1 564 ? -25.747 7.375 39.831 1.00 59.54 564 GLY A N 1
ATOM 8986 C CA . GLY B 1 564 ? -25.455 6.606 41.031 1.00 59.57 564 GLY A CA 1
ATOM 8987 C C . GLY B 1 564 ? -25.716 7.431 42.303 1.00 59.31 564 GLY A C 1
ATOM 8988 O O . GLY B 1 564 ? -25.870 8.653 42.294 1.00 58.74 564 GLY A O 1
ATOM 8989 N N . GLN B 1 565 ? -25.841 6.781 43.447 1.00 59.66 565 GLN A N 1
ATOM 8990 C CA . GLN B 1 565 ? -26.288 7.460 44.661 1.00 60.93 565 GLN A CA 1
ATOM 8991 C C . GLN B 1 565 ? -25.461 8.712 45.020 1.00 60.11 565 GLN A C 1
ATOM 8992 O O . GLN B 1 565 ? -26.002 9.647 45.608 1.00 60.29 565 GLN A O 1
ATOM 8998 N N . ASN B 1 566 ? -24.140 8.694 44.729 1.00 58.85 566 ASN A N 1
ATOM 8999 C CA . ASN B 1 566 ? -23.226 9.792 45.015 1.00 57.75 566 ASN A CA 1
ATOM 9000 C C . ASN B 1 566 ? -22.321 9.989 43.797 1.00 55.79 566 ASN A C 1
ATOM 9001 O O . ASN B 1 566 ? -21.107 10.145 43.940 1.00 54.68 566 ASN A O 1
ATOM 9006 N N . GLU B 1 567 ? -22.947 10.017 42.624 1.00 55.55 567 GLU A N 1
ATOM 9007 C CA . GLU B 1 567 ? -22.314 10.348 41.349 1.00 54.75 567 GLU A CA 1
ATOM 9008 C C . GLU B 1 567 ? -22.490 11.832 41.072 1.00 54.66 567 GLU A C 1
ATOM 9009 O O . GLU B 1 567 ? -23.623 12.315 40.997 1.00 55.92 567 GLU A O 1
ATOM 9015 N N . TYR B 1 568 ? -21.358 12.529 40.908 1.00 53.68 568 TYR A N 1
ATOM 9016 C CA . TYR B 1 568 ? -21.346 13.966 40.707 1.00 54.34 568 TYR A CA 1
ATOM 9017 C C . TYR B 1 568 ? -20.768 14.278 39.327 1.00 54.36 568 TYR A C 1
ATOM 9018 O O . TYR B 1 568 ? -19.596 13.978 39.042 1.00 54.91 568 TYR A O 1
ATOM 9027 N N . VAL B 1 569 ? -21.615 14.894 38.478 1.00 54.72 569 VAL A N 1
ATOM 9028 C CA . VAL B 1 569 ? -21.235 15.222 37.116 1.00 54.21 569 VAL A CA 1
ATOM 9029 C C . VAL B 1 569 ? -20.907 16.708 37.046 1.00 54.71 569 VAL A C 1
ATOM 9030 O O . VAL B 1 569 ? -21.690 17.524 37.513 1.00 54.80 569 VAL A O 1
ATOM 9034 N N . PHE B 1 570 ? -19.783 17.037 36.395 1.00 54.96 570 PHE A N 1
ATOM 9035 C CA . PHE B 1 570 ? -19.296 18.396 36.225 1.00 56.06 570 PHE A CA 1
ATOM 9036 C C . PHE B 1 570 ? -19.376 18.804 34.725 1.00 56.97 570 PHE A C 1
ATOM 9037 O O . PHE B 1 570 ? -19.356 17.901 33.828 1.00 56.72 570 PHE A O 1
ATOM 9046 N N . VAL C 1 10 ? -65.157 28.346 67.667 1.00 80.70 10 VAL B N 1
ATOM 9047 C CA . VAL C 1 10 ? -64.197 28.684 66.573 1.00 79.99 10 VAL B CA 1
ATOM 9048 C C . VAL C 1 10 ? -62.813 28.068 66.885 1.00 79.87 10 VAL B C 1
ATOM 9049 O O . VAL C 1 10 ? -62.095 27.541 66.012 1.00 77.65 10 VAL B O 1
ATOM 9053 N N . GLN C 1 11 ? -62.407 28.147 68.155 1.00 79.00 11 GLN B N 1
ATOM 9054 C CA . GLN C 1 11 ? -61.356 27.285 68.658 1.00 76.58 11 GLN B CA 1
ATOM 9055 C C . GLN C 1 11 ? -61.957 25.893 68.848 1.00 75.55 11 GLN B C 1
ATOM 9056 O O . GLN C 1 11 ? -61.312 24.907 68.591 1.00 73.54 11 GLN B O 1
ATOM 9062 N N . ASP C 1 12 ? -63.222 25.827 69.271 1.00 77.52 12 ASP B N 1
ATOM 9063 C CA . ASP C 1 12 ? -63.931 24.583 69.534 1.00 76.94 12 ASP B CA 1
ATOM 9064 C C . ASP C 1 12 ? -64.029 23.733 68.277 1.00 72.74 12 ASP B C 1
ATOM 9065 O O . ASP C 1 12 ? -64.136 22.517 68.390 1.00 72.24 12 ASP B O 1
ATOM 9070 N N . PHE C 1 13 ? -64.018 24.369 67.110 1.00 69.30 13 PHE B N 1
ATOM 9071 C CA . PHE C 1 13 ? -64.022 23.643 65.854 1.00 68.10 13 PHE B CA 1
ATOM 9072 C C . PHE C 1 13 ? -62.864 22.641 65.785 1.00 67.16 13 PHE B C 1
ATOM 9073 O O . PHE C 1 13 ? -63.051 21.458 65.475 1.00 65.93 13 PHE B O 1
ATOM 9081 N N . PHE C 1 14 ? -61.649 23.142 66.047 1.00 67.37 14 PHE B N 1
ATOM 9082 C CA . PHE C 1 14 ? -60.427 22.361 65.857 1.00 66.89 14 PHE B CA 1
ATOM 9083 C C . PHE C 1 14 ? -60.330 21.266 66.915 1.00 67.77 14 PHE B C 1
ATOM 9084 O O . PHE C 1 14 ? -59.750 20.205 66.682 1.00 65.93 14 PHE B O 1
ATOM 9092 N N . ARG C 1 15 ? -60.908 21.541 68.086 1.00 70.23 15 ARG B N 1
ATOM 9093 C CA . ARG C 1 15 ? -60.902 20.567 69.154 1.00 71.28 15 ARG B CA 1
ATOM 9094 C C . ARG C 1 15 ? -61.839 19.428 68.760 1.00 70.45 15 ARG B C 1
ATOM 9095 O O . ARG C 1 15 ? -61.500 18.284 69.020 1.00 71.22 15 ARG B O 1
ATOM 9103 N N . LYS C 1 16 ? -62.960 19.729 68.086 1.00 69.49 16 LYS B N 1
ATOM 9104 C CA . LYS C 1 16 ? -63.856 18.700 67.554 1.00 69.41 16 LYS B CA 1
ATOM 9105 C C . LYS C 1 16 ? -63.165 17.974 66.399 1.00 66.87 16 LYS B C 1
ATOM 9106 O O . LYS C 1 16 ? -63.309 16.764 66.216 1.00 66.37 16 LYS B O 1
ATOM 9112 N N . PHE C 1 17 ? -62.438 18.739 65.590 1.00 64.19 17 PHE B N 1
ATOM 9113 C CA . PHE C 1 17 ? -61.754 18.166 64.457 1.00 62.90 17 PHE B CA 1
ATOM 9114 C C . PHE C 1 17 ? -60.733 17.135 64.937 1.00 62.71 17 PHE B C 1
ATOM 9115 O O . PHE C 1 17 ? -60.729 15.988 64.464 1.00 62.98 17 PHE B O 1
ATOM 9123 N N . ILE C 1 18 ? -59.886 17.554 65.885 1.00 62.04 18 ILE B N 1
ATOM 9124 C CA . ILE C 1 18 ? -58.803 16.717 66.378 1.00 61.11 18 ILE B CA 1
ATOM 9125 C C . ILE C 1 18 ? -59.332 15.385 66.912 1.00 62.07 18 ILE B C 1
ATOM 9126 O O . ILE C 1 18 ? -58.686 14.336 66.769 1.00 60.93 18 ILE B O 1
ATOM 9131 N N . GLU C 1 19 ? -60.527 15.423 67.503 1.00 64.53 19 GLU B N 1
ATOM 9132 C CA . GLU C 1 19 ? -61.165 14.208 67.984 1.00 67.02 19 GLU B CA 1
ATOM 9133 C C . GLU C 1 19 ? -61.649 13.345 66.824 1.00 65.42 19 GLU B C 1
ATOM 9134 O O . GLU C 1 19 ? -61.419 12.137 66.818 1.00 65.36 19 GLU B O 1
ATOM 9140 N N . PHE C 1 20 ? -62.340 13.972 65.865 1.00 63.76 20 PHE B N 1
ATOM 9141 C CA . PHE C 1 20 ? -62.761 13.282 64.659 1.00 62.70 20 PHE B CA 1
ATOM 9142 C C . PHE C 1 20 ? -61.640 12.384 64.138 1.00 60.75 20 PHE B C 1
ATOM 9143 O O . PHE C 1 20 ? -61.880 11.246 63.729 1.00 60.38 20 PHE B O 1
ATOM 9151 N N . GLN C 1 21 ? -60.411 12.907 64.191 1.00 58.98 21 GLN B N 1
ATOM 9152 C CA . GLN C 1 21 ? -59.246 12.222 63.661 1.00 58.43 21 GLN B CA 1
ATOM 9153 C C . GLN C 1 21 ? -58.919 10.929 64.395 1.00 60.42 21 GLN B C 1
ATOM 9154 O O . GLN C 1 21 ? -58.456 9.970 63.768 1.00 59.23 21 GLN B O 1
ATOM 9160 N N . ASN C 1 22 ? -59.184 10.898 65.711 1.00 63.82 22 ASN B N 1
ATOM 9161 C CA . ASN C 1 22 ? -58.716 9.794 66.546 1.00 65.74 22 ASN B CA 1
ATOM 9162 C C . ASN C 1 22 ? -59.562 8.557 66.278 1.00 66.84 22 ASN B C 1
ATOM 9163 O O . ASN C 1 22 ? -59.161 7.442 66.610 1.00 68.26 22 ASN B O 1
ATOM 9168 N N . SER C 1 23 ? -60.711 8.788 65.643 1.00 66.76 23 SER B N 1
ATOM 9169 C CA . SER C 1 23 ? -61.596 7.722 65.245 1.00 68.18 23 SER B CA 1
ATOM 9170 C C . SER C 1 23 ? -62.594 8.253 64.222 1.00 67.90 23 SER B C 1
ATOM 9171 O O . SER C 1 23 ? -63.672 8.702 64.596 1.00 68.30 23 SER B O 1
ATOM 9174 N N . PRO C 1 24 ? -62.249 8.321 62.922 1.00 66.85 24 PRO B N 1
ATOM 9175 C CA . PRO C 1 24 ? -63.129 8.970 61.943 1.00 66.27 24 PRO B CA 1
ATOM 9176 C C . PRO C 1 24 ? -64.096 8.025 61.242 1.00 67.03 24 PRO B C 1
ATOM 9177 O O . PRO C 1 24 ? -63.816 6.837 61.100 1.00 65.88 24 PRO B O 1
ATOM 9181 N N . ASN C 1 25 ? -65.221 8.592 60.806 1.00 68.95 25 ASN B N 1
ATOM 9182 C CA . ASN C 1 25 ? -66.152 7.883 59.947 1.00 71.75 25 ASN B CA 1
ATOM 9183 C C . ASN C 1 25 ? -66.987 8.861 59.131 1.00 73.27 25 ASN B C 1
ATOM 9184 O O . ASN C 1 25 ? -66.957 10.076 59.334 1.00 71.82 25 ASN B O 1
ATOM 9189 N N . GLU C 1 26 ? -67.678 8.263 58.154 1.00 77.00 26 GLU B N 1
ATOM 9190 C CA . GLU C 1 26 ? -68.526 8.945 57.189 1.00 80.26 26 GLU B CA 1
ATOM 9191 C C . GLU C 1 26 ? -69.362 10.018 57.877 1.00 78.68 26 GLU B C 1
ATOM 9192 O O . GLU C 1 26 ? -69.314 11.193 57.506 1.00 75.14 26 GLU B O 1
ATOM 9198 N N . LYS C 1 27 ? -70.160 9.561 58.847 1.00 80.15 27 LYS B N 1
ATOM 9199 C CA . LYS C 1 27 ? -71.188 10.364 59.481 1.00 81.87 27 LYS B CA 1
ATOM 9200 C C . LYS C 1 27 ? -70.548 11.555 60.204 1.00 80.05 27 LYS B C 1
ATOM 9201 O O . LYS C 1 27 ? -70.985 12.691 60.034 1.00 81.02 27 LYS B O 1
ATOM 9207 N N . SER C 1 28 ? -69.508 11.285 61.007 1.00 76.72 28 SER B N 1
ATOM 9208 C CA . SER C 1 28 ? -68.870 12.318 61.812 1.00 74.62 28 SER B CA 1
ATOM 9209 C C . SER C 1 28 ? -68.110 13.282 60.908 1.00 72.00 28 SER B C 1
ATOM 9210 O O . SER C 1 28 ? -67.888 14.437 61.254 1.00 70.65 28 SER B O 1
ATOM 9213 N N . LEU C 1 29 ? -67.716 12.820 59.727 1.00 71.18 29 LEU B N 1
ATOM 9214 C CA . LEU C 1 29 ? -67.126 13.717 58.760 1.00 71.90 29 LEU B CA 1
ATOM 9215 C C . LEU C 1 29 ? -68.105 14.831 58.382 1.00 73.01 29 LEU B C 1
ATOM 9216 O O . LEU C 1 29 ? -67.752 16.006 58.342 1.00 71.46 29 LEU B O 1
ATOM 9221 N N . GLN C 1 30 ? -69.332 14.427 58.075 1.00 76.61 30 GLN B N 1
ATOM 9222 C CA . GLN C 1 30 ? -70.392 15.340 57.677 1.00 80.82 30 GLN B CA 1
ATOM 9223 C C . GLN C 1 30 ? -70.661 16.428 58.715 1.00 81.39 30 GLN B C 1
ATOM 9224 O O . GLN C 1 30 ? -70.967 17.556 58.331 1.00 78.57 30 GLN B O 1
ATOM 9230 N N . GLU C 1 31 ? -70.600 16.070 60.011 1.00 85.77 31 GLU B N 1
ATOM 9231 C CA . GLU C 1 31 ? -70.670 17.029 61.112 1.00 88.04 31 GLU B CA 1
ATOM 9232 C C . GLU C 1 31 ? -69.530 18.059 60.975 1.00 85.60 31 GLU B C 1
ATOM 9233 O O . GLU C 1 31 ? -69.745 19.272 61.096 1.00 88.73 31 GLU B O 1
ATOM 9239 N N . ILE C 1 32 ? -68.297 17.573 60.754 1.00 78.22 32 ILE B N 1
ATOM 9240 C CA . ILE C 1 32 ? -67.156 18.456 60.611 1.00 75.13 32 ILE B CA 1
ATOM 9241 C C . ILE C 1 32 ? -67.430 19.472 59.511 1.00 72.11 32 ILE B C 1
ATOM 9242 O O . ILE C 1 32 ? -67.248 20.666 59.702 1.00 69.12 32 ILE B O 1
ATOM 9247 N N . VAL C 1 33 ? -67.840 18.955 58.355 1.00 73.65 33 VAL B N 1
ATOM 9248 C CA . VAL C 1 33 ? -68.242 19.738 57.190 1.00 74.67 33 VAL B CA 1
ATOM 9249 C C . VAL C 1 33 ? -69.173 20.890 57.535 1.00 75.26 33 VAL B C 1
ATOM 9250 O O . VAL C 1 33 ? -68.955 22.027 57.114 1.00 71.65 33 VAL B O 1
ATOM 9254 N N . LYS C 1 34 ? -70.252 20.552 58.245 1.00 79.93 34 LYS B N 1
ATOM 9255 C CA . LYS C 1 34 ? -71.277 21.515 58.596 1.00 83.19 34 LYS B CA 1
ATOM 9256 C C . LYS C 1 34 ? -70.680 22.604 59.490 1.00 83.09 34 LYS B C 1
ATOM 9257 O O . LYS C 1 34 ? -71.004 23.775 59.333 1.00 85.08 34 LYS B O 1
ATOM 9263 N N . LEU C 1 35 ? -69.771 22.214 60.392 1.00 81.64 35 LEU B N 1
ATOM 9264 C CA . LEU C 1 35 ? -69.202 23.130 61.368 1.00 83.09 35 LEU B CA 1
ATOM 9265 C C . LEU C 1 35 ? -68.263 24.139 60.717 1.00 83.13 35 LEU B C 1
ATOM 9266 O O . LEU C 1 35 ? -68.129 25.270 61.186 1.00 86.53 35 LEU B O 1
ATOM 9271 N N . VAL C 1 36 ? -67.587 23.724 59.651 1.00 78.89 36 VAL B N 1
ATOM 9272 C CA . VAL C 1 36 ? -66.708 24.642 58.964 1.00 76.62 36 VAL B CA 1
ATOM 9273 C C . VAL C 1 36 ? -67.534 25.756 58.325 1.00 77.00 36 VAL B C 1
ATOM 9274 O O . VAL C 1 36 ? -67.119 26.908 58.296 1.00 74.08 36 VAL B O 1
ATOM 9278 N N . GLY C 1 37 ? -68.698 25.381 57.789 1.00 79.52 37 GLY B N 1
ATOM 9279 C CA . GLY C 1 37 ? -69.600 26.304 57.118 1.00 83.46 37 GLY B CA 1
ATOM 9280 C C . GLY C 1 37 ? -70.087 27.409 58.052 1.00 87.68 37 GLY B C 1
ATOM 9281 O O . GLY C 1 37 ? -70.504 28.463 57.587 1.00 90.80 37 GLY B O 1
ATOM 9282 N N . GLN C 1 38 ? -70.049 27.145 59.361 1.00 89.64 38 GLN B N 1
ATOM 9283 C CA . GLN C 1 38 ? -70.502 28.086 60.371 1.00 92.69 38 GLN B CA 1
ATOM 9284 C C . GLN C 1 38 ? -69.336 28.871 60.983 1.00 88.29 38 GLN B C 1
ATOM 9285 O O . GLN C 1 38 ? -69.581 29.684 61.869 1.00 89.77 38 GLN B O 1
ATOM 9291 N N . LEU C 1 39 ? -68.083 28.649 60.544 1.00 81.27 39 LEU B N 1
ATOM 9292 C CA . LEU C 1 39 ? -66.973 29.423 61.080 1.00 75.93 39 LEU B CA 1
ATOM 9293 C C . LEU C 1 39 ? -67.079 30.865 60.602 1.00 73.81 39 LEU B C 1
ATOM 9294 O O . LEU C 1 39 ? -67.604 31.118 59.537 1.00 74.21 39 LEU B O 1
ATOM 9299 N N . ASP C 1 40 ? -66.663 31.804 61.452 1.00 73.10 40 ASP B N 1
ATOM 9300 C CA . ASP C 1 40 ? -66.559 33.202 61.091 1.00 72.70 40 ASP B CA 1
ATOM 9301 C C . ASP C 1 40 ? -65.102 33.503 60.782 1.00 70.45 40 ASP B C 1
ATOM 9302 O O . ASP C 1 40 ? -64.244 33.549 61.672 1.00 69.85 40 ASP B O 1
ATOM 9307 N N . LEU C 1 41 ? -64.833 33.673 59.484 1.00 68.59 41 LEU B N 1
ATOM 9308 C CA . LEU C 1 41 ? -63.473 33.698 58.978 1.00 65.28 41 LEU B CA 1
ATOM 9309 C C . LEU C 1 41 ? -63.218 35.034 58.301 1.00 64.67 41 LEU B C 1
ATOM 9310 O O . LEU C 1 41 ? -62.298 35.168 57.539 1.00 62.97 41 LEU B O 1
ATOM 9315 N N . ARG C 1 42 ? -64.011 36.038 58.658 1.00 67.13 42 ARG B N 1
ATOM 9316 C CA . ARG C 1 42 ? -63.929 37.378 58.110 1.00 68.91 42 ARG B CA 1
ATOM 9317 C C . ARG C 1 42 ? -62.587 38.019 58.450 1.00 68.06 42 ARG B C 1
ATOM 9318 O O . ARG C 1 42 ? -61.992 38.620 57.573 1.00 67.92 42 ARG B O 1
ATOM 9326 N N . ARG C 1 43 ? -62.183 37.975 59.730 1.00 68.06 43 ARG B N 1
ATOM 9327 C CA . ARG C 1 43 ? -60.846 38.341 60.173 1.00 66.44 43 ARG B CA 1
ATOM 9328 C C . ARG C 1 43 ? -60.202 37.119 60.831 1.00 64.14 43 ARG B C 1
ATOM 9329 O O . ARG C 1 43 ? -60.686 36.603 61.831 1.00 64.29 43 ARG B O 1
ATOM 9337 N N . PHE C 1 44 ? -59.135 36.603 60.238 1.00 61.86 44 PHE B N 1
ATOM 9338 C CA . PHE C 1 44 ? -58.588 35.325 60.666 1.00 60.07 44 PHE B CA 1
ATOM 9339 C C . PHE C 1 44 ? -57.089 35.330 60.394 1.00 59.14 44 PHE B C 1
ATOM 9340 O O . PHE C 1 44 ? -56.601 36.038 59.503 1.00 60.16 44 PHE B O 1
ATOM 9348 N N . ASN C 1 45 ? -56.369 34.545 61.205 1.00 57.73 45 ASN B N 1
ATOM 9349 C CA . ASN C 1 45 ? -54.926 34.442 61.140 1.00 56.01 45 ASN B CA 1
ATOM 9350 C C . ASN C 1 45 ? -54.576 33.115 61.797 1.00 55.62 45 ASN B C 1
ATOM 9351 O O . ASN C 1 45 ? -54.663 32.949 63.005 1.00 57.87 45 ASN B O 1
ATOM 9356 N N . TRP C 1 46 ? -54.253 32.132 60.988 1.00 54.14 46 TRP B N 1
ATOM 9357 C CA . TRP C 1 46 ? -54.159 30.777 61.480 1.00 53.53 46 TRP B CA 1
ATOM 9358 C C . TRP C 1 46 ? -53.058 30.623 62.536 1.00 54.48 46 TRP B C 1
ATOM 9359 O O . TRP C 1 46 ? -53.190 29.765 63.415 1.00 55.86 46 TRP B O 1
ATOM 9370 N N . VAL C 1 47 ? -51.984 31.423 62.473 1.00 54.35 47 VAL B N 1
ATOM 9371 C CA . VAL C 1 47 ? -50.917 31.326 63.470 1.00 55.21 47 VAL B CA 1
ATOM 9372 C C . VAL C 1 47 ? -51.428 31.731 64.867 1.00 56.88 47 VAL B C 1
ATOM 9373 O O . VAL C 1 47 ? -51.376 30.953 65.825 1.00 56.29 47 VAL B O 1
ATOM 9377 N N . ARG C 1 48 ? -51.903 32.980 64.977 1.00 57.74 48 ARG B N 1
ATOM 9378 C CA . ARG C 1 48 ? -52.549 33.472 66.184 1.00 58.75 48 ARG B CA 1
ATOM 9379 C C . ARG C 1 48 ? -53.630 32.488 66.653 1.00 58.72 48 ARG B C 1
ATOM 9380 O O . ARG C 1 48 ? -53.586 31.974 67.755 1.00 59.00 48 ARG B O 1
ATOM 9388 N N . ASP C 1 49 ? -54.590 32.207 65.773 1.00 58.27 49 ASP B N 1
ATOM 9389 C CA . ASP C 1 49 ? -55.862 31.588 66.140 1.00 58.74 49 ASP B CA 1
ATOM 9390 C C . ASP C 1 49 ? -55.794 30.070 66.317 1.00 58.65 49 ASP B C 1
ATOM 9391 O O . ASP C 1 49 ? -56.647 29.511 66.982 1.00 59.31 49 ASP B O 1
ATOM 9396 N N . VAL C 1 50 ? -54.800 29.397 65.737 1.00 58.44 50 VAL B N 1
ATOM 9397 C CA . VAL C 1 50 ? -54.699 27.943 65.837 1.00 58.41 50 VAL B CA 1
ATOM 9398 C C . VAL C 1 50 ? -53.350 27.602 66.448 1.00 57.15 50 VAL B C 1
ATOM 9399 O O . VAL C 1 50 ? -53.284 26.848 67.424 1.00 57.65 50 VAL B O 1
ATOM 9403 N N . PHE C 1 51 ? -52.282 28.122 65.840 1.00 55.73 51 PHE B N 1
ATOM 9404 C CA . PHE C 1 51 ? -50.954 27.676 66.217 1.00 55.50 51 PHE B CA 1
ATOM 9405 C C . PHE C 1 51 ? -50.726 28.086 67.676 1.00 57.08 51 PHE B C 1
ATOM 9406 O O . PHE C 1 51 ? -50.528 27.230 68.550 1.00 56.91 51 PHE B O 1
ATOM 9414 N N . GLU C 1 52 ? -50.827 29.404 67.908 1.00 58.18 52 GLU B N 1
ATOM 9415 C CA . GLU C 1 52 ? -50.569 30.016 69.196 1.00 59.20 52 GLU B CA 1
ATOM 9416 C C . GLU C 1 52 ? -51.675 29.621 70.163 1.00 60.39 52 GLU B C 1
ATOM 9417 O O . GLU C 1 52 ? -51.387 29.111 71.224 1.00 62.18 52 GLU B O 1
ATOM 9423 N N . ASP C 1 53 ? -52.931 29.832 69.780 1.00 60.93 53 ASP B N 1
ATOM 9424 C CA . ASP C 1 53 ? -54.053 29.807 70.711 1.00 62.31 53 ASP B CA 1
ATOM 9425 C C . ASP C 1 53 ? -54.451 28.396 71.083 1.00 61.91 53 ASP B C 1
ATOM 9426 O O . ASP C 1 53 ? -54.963 28.206 72.176 1.00 62.71 53 ASP B O 1
ATOM 9431 N N . ILE C 1 54 ? -54.173 27.427 70.215 1.00 60.56 54 ILE B N 1
ATOM 9432 C CA . ILE C 1 54 ? -54.375 26.055 70.635 1.00 60.87 54 ILE B CA 1
ATOM 9433 C C . ILE C 1 54 ? -53.035 25.430 71.015 1.00 61.02 54 ILE B C 1
ATOM 9434 O O . ILE C 1 54 ? -52.825 25.060 72.180 1.00 63.88 54 ILE B O 1
ATOM 9439 N N . HIS C 1 55 ? -52.132 25.310 70.056 1.00 58.80 55 HIS B N 1
ATOM 9440 C CA . HIS C 1 55 ? -51.031 24.379 70.236 1.00 58.42 55 HIS B CA 1
ATOM 9441 C C . HIS C 1 55 ? -49.983 24.971 71.183 1.00 59.07 55 HIS B C 1
ATOM 9442 O O . HIS C 1 55 ? -49.522 24.288 72.090 1.00 58.90 55 HIS B O 1
ATOM 9449 N N . VAL C 1 56 ? -49.608 26.236 70.991 1.00 59.24 56 VAL B N 1
ATOM 9450 C CA . VAL C 1 56 ? -48.550 26.812 71.802 1.00 60.31 56 VAL B CA 1
ATOM 9451 C C . VAL C 1 56 ? -49.056 26.939 73.231 1.00 62.36 56 VAL B C 1
ATOM 9452 O O . VAL C 1 56 ? -48.294 26.786 74.192 1.00 63.31 56 VAL B O 1
ATOM 9456 N N . LYS C 1 57 ? -50.364 27.219 73.347 1.00 63.18 57 LYS B N 1
ATOM 9457 C CA . LYS C 1 57 ? -51.013 27.418 74.631 1.00 65.21 57 LYS B CA 1
ATOM 9458 C C . LYS C 1 57 ? -51.197 26.073 75.346 1.00 65.58 57 LYS B C 1
ATOM 9459 O O . LYS C 1 57 ? -50.750 25.950 76.486 1.00 66.51 57 LYS B O 1
ATOM 9465 N N . GLU C 1 58 ? -51.792 25.064 74.682 1.00 64.33 58 GLU B N 1
ATOM 9466 C CA . GLU C 1 58 ? -52.064 23.767 75.297 1.00 65.05 58 GLU B CA 1
ATOM 9467 C C . GLU C 1 58 ? -50.858 22.813 75.302 1.00 64.94 58 GLU B C 1
ATOM 9468 O O . GLU C 1 58 ? -50.770 21.943 76.166 1.00 65.71 58 GLU B O 1
ATOM 9474 N N . ARG C 1 59 ? -49.947 22.902 74.305 1.00 64.26 59 ARG B N 1
ATOM 9475 C CA . ARG C 1 59 ? -48.861 21.930 74.182 1.00 63.95 59 ARG B CA 1
ATOM 9476 C C . ARG C 1 59 ? -47.558 22.602 73.767 1.00 61.86 59 ARG B C 1
ATOM 9477 O O . ARG C 1 59 ? -46.710 21.964 73.167 1.00 60.59 59 ARG B O 1
ATOM 9485 N N . GLY C 1 60 ? -47.318 23.789 74.323 1.00 61.86 60 GLY B N 1
ATOM 9486 C CA . GLY C 1 60 ? -46.150 24.615 74.091 1.00 61.21 60 GLY B CA 1
ATOM 9487 C C . GLY C 1 60 ? -44.834 23.838 74.141 1.00 61.45 60 GLY B C 1
ATOM 9488 O O . GLY C 1 60 ? -43.890 24.178 73.416 1.00 61.76 60 GLY B O 1
ATOM 9489 N N . SER C 1 61 ? -44.734 22.786 74.953 1.00 62.42 61 SER B N 1
ATOM 9490 C CA . SER C 1 61 ? -43.438 22.149 75.112 1.00 63.03 61 SER B CA 1
ATOM 9491 C C . SER C 1 61 ? -43.480 20.696 74.645 1.00 62.90 61 SER B C 1
ATOM 9492 O O . SER C 1 61 ? -42.537 19.955 74.930 1.00 64.15 61 SER B O 1
ATOM 9495 N N . LYS C 1 62 ? -44.532 20.321 73.900 1.00 61.88 62 LYS B N 1
ATOM 9496 C CA . LYS C 1 62 ? -44.475 19.155 73.022 1.00 60.83 62 LYS B CA 1
ATOM 9497 C C . LYS C 1 62 ? -43.560 19.434 71.822 1.00 58.73 62 LYS B C 1
ATOM 9498 O O . LYS C 1 62 ? -43.488 20.572 71.365 1.00 57.82 62 LYS B O 1
ATOM 9504 N N . THR C 1 63 ? -42.890 18.393 71.297 1.00 57.83 63 THR B N 1
ATOM 9505 C CA . THR C 1 63 ? -42.148 18.469 70.045 1.00 55.52 63 THR B CA 1
ATOM 9506 C C . THR C 1 63 ? -43.092 18.731 68.856 1.00 53.93 63 THR B C 1
ATOM 9507 O O . THR C 1 63 ? -43.904 17.883 68.447 1.00 52.12 63 THR B O 1
ATOM 9511 N N . ALA C 1 64 ? -42.924 19.937 68.287 1.00 53.92 64 ALA B N 1
ATOM 9512 C CA . ALA C 1 64 ? -43.550 20.342 67.036 1.00 53.62 64 ALA B CA 1
ATOM 9513 C C . ALA C 1 64 ? -42.821 19.754 65.821 1.00 52.90 64 ALA B C 1
ATOM 9514 O O . ALA C 1 64 ? -43.479 19.288 64.878 1.00 52.43 64 ALA B O 1
ATOM 9516 N N . LEU C 1 65 ? -41.482 19.784 65.874 1.00 52.69 65 LEU B N 1
ATOM 9517 C CA . LEU C 1 65 ? -40.662 19.348 64.765 1.00 53.06 65 LEU B CA 1
ATOM 9518 C C . LEU C 1 65 ? -39.469 18.511 65.234 1.00 55.10 65 LEU B C 1
ATOM 9519 O O . LEU C 1 65 ? -38.746 18.883 66.167 1.00 59.11 65 LEU B O 1
ATOM 9524 N N . ILE C 1 66 ? -39.287 17.375 64.549 1.00 54.10 66 ILE B N 1
ATOM 9525 C CA . ILE C 1 66 ? -38.055 16.616 64.543 1.00 54.26 66 ILE B CA 1
ATOM 9526 C C . ILE C 1 66 ? -37.479 16.680 63.132 1.00 54.37 66 ILE B C 1
ATOM 9527 O O . ILE C 1 66 ? -38.136 16.202 62.197 1.00 53.98 66 ILE B O 1
ATOM 9532 N N . TRP C 1 67 ? -36.254 17.222 62.994 1.00 54.66 67 TRP B N 1
ATOM 9533 C CA . TRP C 1 67 ? -35.596 17.412 61.709 1.00 53.97 67 TRP B CA 1
ATOM 9534 C C . TRP C 1 67 ? -34.299 16.586 61.627 1.00 55.86 67 TRP B C 1
ATOM 9535 O O . TRP C 1 67 ? -33.603 16.345 62.613 1.00 56.59 67 TRP B O 1
ATOM 9546 N N . ARG C 1 68 ? -33.957 16.147 60.411 1.00 56.79 68 ARG B N 1
ATOM 9547 C CA . ARG C 1 68 ? -32.759 15.340 60.209 1.00 58.12 68 ARG B CA 1
ATOM 9548 C C . ARG C 1 68 ? -32.279 15.487 58.767 1.00 58.24 68 ARG B C 1
ATOM 9549 O O . ARG C 1 68 ? -33.086 15.388 57.837 1.00 61.78 68 ARG B O 1
ATOM 9557 N N . ASP C 1 69 ? -30.967 15.719 58.602 1.00 57.22 69 ASP B N 1
ATOM 9558 C CA . ASP C 1 69 ? -30.297 15.805 57.312 1.00 56.45 69 ASP B CA 1
ATOM 9559 C C . ASP C 1 69 ? -29.571 14.486 57.093 1.00 58.38 69 ASP B C 1
ATOM 9560 O O . ASP C 1 69 ? -28.665 14.182 57.862 1.00 62.84 69 ASP B O 1
ATOM 9565 N N . ILE C 1 70 ? -29.977 13.700 56.093 1.00 57.91 70 ILE B N 1
ATOM 9566 C CA . ILE C 1 70 ? -29.392 12.377 55.945 1.00 60.14 70 ILE B CA 1
ATOM 9567 C C . ILE C 1 70 ? -27.962 12.493 55.383 1.00 59.35 70 ILE B C 1
ATOM 9568 O O . ILE C 1 70 ? -27.205 11.517 55.456 1.00 59.92 70 ILE B O 1
ATOM 9573 N N . ASN C 1 71 ? -27.590 13.655 54.816 1.00 57.01 71 ASN B N 1
ATOM 9574 C CA . ASN C 1 71 ? -26.233 13.829 54.311 1.00 57.27 71 ASN B CA 1
ATOM 9575 C C . ASN C 1 71 ? -25.324 14.217 55.490 1.00 60.18 71 ASN B C 1
ATOM 9576 O O . ASN C 1 71 ? -24.423 13.453 55.827 1.00 61.78 71 ASN B O 1
ATOM 9581 N N . THR C 1 72 ? -25.601 15.372 56.135 1.00 59.97 72 THR B N 1
ATOM 9582 C CA . THR C 1 72 ? -24.745 15.944 57.171 1.00 60.16 72 THR B CA 1
ATOM 9583 C C . THR C 1 72 ? -24.815 15.096 58.449 1.00 62.06 72 THR B C 1
ATOM 9584 O O . THR C 1 72 ? -23.835 14.977 59.186 1.00 61.76 72 THR B O 1
ATOM 9588 N N . GLY C 1 73 ? -25.988 14.527 58.744 1.00 61.81 73 GLY B N 1
ATOM 9589 C CA . GLY C 1 73 ? -26.155 13.803 59.991 1.00 63.67 73 GLY B CA 1
ATOM 9590 C C . GLY C 1 73 ? -26.941 14.609 61.025 1.00 64.58 73 GLY B C 1
ATOM 9591 O O . GLY C 1 73 ? -27.656 13.998 61.824 1.00 67.67 73 GLY B O 1
ATOM 9592 N N . GLU C 1 74 ? -26.819 15.952 60.982 1.00 62.91 74 GLU B N 1
ATOM 9593 C CA . GLU C 1 74 ? -27.512 16.882 61.869 1.00 61.24 74 GLU B CA 1
ATOM 9594 C C . GLU C 1 74 ? -28.938 16.428 62.178 1.00 59.44 74 GLU B C 1
ATOM 9595 O O . GLU C 1 74 ? -29.660 16.017 61.270 1.00 57.72 74 GLU B O 1
ATOM 9601 N N . GLU C 1 75 ? -29.315 16.553 63.471 1.00 58.82 75 GLU B N 1
ATOM 9602 C CA . GLU C 1 75 ? -30.678 16.388 63.956 1.00 56.77 75 GLU B CA 1
ATOM 9603 C C . GLU C 1 75 ? -30.962 17.590 64.842 1.00 56.60 75 GLU B C 1
ATOM 9604 O O . GLU C 1 75 ? -30.049 18.104 65.473 1.00 57.18 75 GLU B O 1
ATOM 9610 N N . ALA C 1 76 ? -32.193 18.091 64.779 1.00 55.56 76 ALA B N 1
ATOM 9611 C CA . ALA C 1 76 ? -32.595 19.237 65.583 1.00 55.82 76 ALA B CA 1
ATOM 9612 C C . ALA C 1 76 ? -34.097 19.149 65.835 1.00 56.04 76 ALA B C 1
ATOM 9613 O O . ALA C 1 76 ? -34.878 18.657 65.029 1.00 55.77 76 ALA B O 1
ATOM 9615 N N . LYS C 1 77 ? -34.499 19.583 67.041 1.00 57.41 77 LYS B N 1
ATOM 9616 C CA . LYS C 1 77 ? -35.823 19.332 67.574 1.00 56.48 77 LYS B CA 1
ATOM 9617 C C . LYS C 1 77 ? -36.384 20.660 68.041 1.00 55.23 77 LYS B C 1
ATOM 9618 O O . LYS C 1 77 ? -35.675 21.362 68.741 1.00 56.14 77 LYS B O 1
ATOM 9624 N N . LEU C 1 78 ? -37.616 20.984 67.652 1.00 53.42 78 LEU B N 1
ATOM 9625 C CA . LEU C 1 78 ? -38.257 22.181 68.151 1.00 54.22 78 LEU B CA 1
ATOM 9626 C C . LEU C 1 78 ? -39.609 21.842 68.787 1.00 54.83 78 LEU B C 1
ATOM 9627 O O . LEU C 1 78 ? -40.411 21.079 68.253 1.00 54.55 78 LEU B O 1
ATOM 9632 N N . SER C 1 79 ? -39.835 22.435 69.962 1.00 55.87 79 SER B N 1
ATOM 9633 C CA . SER C 1 79 ? -41.145 22.431 70.555 1.00 56.29 79 SER B CA 1
ATOM 9634 C C . SER C 1 79 ? -41.996 23.517 69.900 1.00 56.07 79 SER B C 1
ATOM 9635 O O . SER C 1 79 ? -41.464 24.459 69.299 1.00 55.70 79 SER B O 1
ATOM 9638 N N . TYR C 1 80 ? -43.319 23.382 70.087 1.00 56.22 80 TYR B N 1
ATOM 9639 C CA . TYR C 1 80 ? -44.296 24.352 69.632 1.00 55.69 80 TYR B CA 1
ATOM 9640 C C . TYR C 1 80 ? -43.919 25.757 70.103 1.00 57.02 80 TYR B C 1
ATOM 9641 O O . TYR C 1 80 ? -44.079 26.732 69.360 1.00 56.94 80 TYR B O 1
ATOM 9650 N N . HIS C 1 81 ? -43.393 25.846 71.332 1.00 58.78 81 HIS B N 1
ATOM 9651 C CA . HIS C 1 81 ? -42.939 27.111 71.892 1.00 60.58 81 HIS B CA 1
ATOM 9652 C C . HIS C 1 81 ? -41.720 27.625 71.116 1.00 60.47 81 HIS B C 1
ATOM 9653 O O . HIS C 1 81 ? -41.814 28.662 70.458 1.00 60.77 81 HIS B O 1
ATOM 9660 N N . GLU C 1 82 ? -40.590 26.901 71.160 1.00 60.10 82 GLU B N 1
ATOM 9661 C CA . GLU C 1 82 ? -39.356 27.440 70.631 1.00 61.05 82 GLU B CA 1
ATOM 9662 C C . GLU C 1 82 ? -39.591 27.882 69.187 1.00 60.94 82 GLU B C 1
ATOM 9663 O O . GLU C 1 82 ? -39.018 28.878 68.736 1.00 62.25 82 GLU B O 1
ATOM 9669 N N . LEU C 1 83 ? -40.437 27.120 68.463 1.00 59.81 83 LEU B N 1
ATOM 9670 C CA . LEU C 1 83 ? -40.763 27.378 67.064 1.00 57.77 83 LEU B CA 1
ATOM 9671 C C . LEU C 1 83 ? -41.561 28.675 66.934 1.00 58.63 83 LEU B C 1
ATOM 9672 O O . LEU C 1 83 ? -41.326 29.450 66.014 1.00 58.65 83 LEU B O 1
ATOM 9677 N N . SER C 1 84 ? -42.515 28.904 67.851 1.00 60.37 84 SER B N 1
ATOM 9678 C CA . SER C 1 84 ? -43.289 30.140 67.854 1.00 61.04 84 SER B CA 1
ATOM 9679 C C . SER C 1 84 ? -42.379 31.343 68.097 1.00 63.36 84 SER B C 1
ATOM 9680 O O . SER C 1 84 ? -42.629 32.414 67.551 1.00 63.38 84 SER B O 1
ATOM 9683 N N . LEU C 1 85 ? -41.352 31.160 68.940 1.00 66.01 85 LEU B N 1
ATOM 9684 C CA . LEU C 1 85 ? -40.435 32.229 69.303 1.00 67.87 85 LEU B CA 1
ATOM 9685 C C . LEU C 1 85 ? -39.564 32.519 68.099 1.00 67.57 85 LEU B C 1
ATOM 9686 O O . LEU C 1 85 ? -39.429 33.646 67.664 1.00 68.00 85 LEU B O 1
ATOM 9691 N N . MET C 1 86 ? -38.997 31.451 67.567 1.00 67.84 86 MET B N 1
ATOM 9692 C CA . MET C 1 86 ? -38.097 31.509 66.432 1.00 69.25 86 MET B CA 1
ATOM 9693 C C . MET C 1 86 ? -38.756 32.198 65.230 1.00 67.13 86 MET B C 1
ATOM 9694 O O . MET C 1 86 ? -38.113 32.974 64.519 1.00 64.51 86 MET B O 1
ATOM 9699 N N . SER C 1 87 ? -40.040 31.882 65.006 1.00 65.61 87 SER B N 1
ATOM 9700 C CA . SER C 1 87 ? -40.848 32.483 63.956 1.00 63.82 87 SER B CA 1
ATOM 9701 C C . SER C 1 87 ? -41.064 33.974 64.232 1.00 65.44 87 SER B C 1
ATOM 9702 O O . SER C 1 87 ? -41.073 34.782 63.304 1.00 66.75 87 SER B O 1
ATOM 9705 N N . ASN C 1 88 ? -41.241 34.364 65.498 1.00 65.49 88 ASN B N 1
ATOM 9706 C CA . ASN C 1 88 ? -41.445 35.769 65.800 1.00 67.63 88 ASN B CA 1
ATOM 9707 C C . ASN C 1 88 ? -40.175 36.573 65.531 1.00 68.61 88 ASN B C 1
ATOM 9708 O O . ASN C 1 88 ? -40.266 37.726 65.129 1.00 70.50 88 ASN B O 1
ATOM 9713 N N . ARG C 1 89 ? -39.000 35.974 65.761 1.00 68.59 89 ARG B N 1
ATOM 9714 C CA . ARG C 1 89 ? -37.725 36.621 65.470 1.00 69.58 89 ARG B CA 1
ATOM 9715 C C . ARG C 1 89 ? -37.601 36.855 63.965 1.00 65.43 89 ARG B C 1
ATOM 9716 O O . ARG C 1 89 ? -37.082 37.881 63.549 1.00 64.41 89 ARG B O 1
ATOM 9724 N N . VAL C 1 90 ? -38.091 35.900 63.165 1.00 62.44 90 VAL B N 1
ATOM 9725 C CA . VAL C 1 90 ? -38.179 36.070 61.721 1.00 60.42 90 VAL B CA 1
ATOM 9726 C C . VAL C 1 90 ? -39.021 37.308 61.405 1.00 59.83 90 VAL B C 1
ATOM 9727 O O . VAL C 1 90 ? -38.545 38.260 60.788 1.00 59.86 90 VAL B O 1
ATOM 9731 N N . LEU C 1 91 ? -40.268 37.291 61.880 1.00 59.06 91 LEU B N 1
ATOM 9732 C CA . LEU C 1 91 ? -41.229 38.341 61.589 1.00 59.44 91 LEU B CA 1
ATOM 9733 C C . LEU C 1 91 ? -40.748 39.708 62.079 1.00 61.02 91 LEU B C 1
ATOM 9734 O O . LEU C 1 91 ? -40.957 40.711 61.414 1.00 60.89 91 LEU B O 1
ATOM 9739 N N . SER C 1 92 ? -40.115 39.741 63.253 1.00 62.22 92 SER B N 1
ATOM 9740 C CA . SER C 1 92 ? -39.486 40.951 63.768 1.00 63.99 92 SER B CA 1
ATOM 9741 C C . SER C 1 92 ? -38.356 41.414 62.849 1.00 63.17 92 SER B C 1
ATOM 9742 O O . SER C 1 92 ? -38.260 42.595 62.568 1.00 63.47 92 SER B O 1
ATOM 9745 N N . THR C 1 93 ? -37.508 40.485 62.402 1.00 61.90 93 THR B N 1
ATOM 9746 C CA . THR C 1 93 ? -36.392 40.789 61.501 1.00 62.62 93 THR B CA 1
ATOM 9747 C C . THR C 1 93 ? -36.905 41.336 60.148 1.00 61.96 93 THR B C 1
ATOM 9748 O O . THR C 1 93 ? -36.384 42.344 59.658 1.00 62.38 93 THR B O 1
ATOM 9752 N N . LEU C 1 94 ? -37.975 40.733 59.589 1.00 60.22 94 LEU B N 1
ATOM 9753 C CA . LEU C 1 94 ? -38.555 41.194 58.336 1.00 59.85 94 LEU B CA 1
ATOM 9754 C C . LEU C 1 94 ? -39.081 42.615 58.463 1.00 62.14 94 LEU B C 1
ATOM 9755 O O . LEU C 1 94 ? -38.825 43.446 57.598 1.00 62.24 94 LEU B O 1
ATOM 9760 N N . ARG C 1 95 ? -39.864 42.827 59.532 1.00 64.37 95 ARG B N 1
ATOM 9761 C CA . ARG C 1 95 ? -40.521 44.085 59.878 1.00 66.94 95 ARG B CA 1
ATOM 9762 C C . ARG C 1 95 ? -39.488 45.181 60.063 1.00 69.43 95 ARG B C 1
ATOM 9763 O O . ARG C 1 95 ? -39.743 46.333 59.701 1.00 69.72 95 ARG B O 1
ATOM 9771 N N . LYS C 1 96 ? -38.342 44.771 60.639 1.00 71.24 96 LYS B N 1
ATOM 9772 C CA . LYS C 1 96 ? -37.211 45.636 60.925 1.00 73.67 96 LYS B CA 1
ATOM 9773 C C . LYS C 1 96 ? -36.622 46.154 59.629 1.00 73.10 96 LYS B C 1
ATOM 9774 O O . LYS C 1 96 ? -36.157 47.285 59.606 1.00 73.96 96 LYS B O 1
ATOM 9780 N N . HIS C 1 97 ? -36.675 45.319 58.577 1.00 72.80 97 HIS B N 1
ATOM 9781 C CA . HIS C 1 97 ? -36.217 45.668 57.233 1.00 73.99 97 HIS B CA 1
ATOM 9782 C C . HIS C 1 97 ? -37.389 46.230 56.407 1.00 74.15 97 HIS B C 1
ATOM 9783 O O . HIS C 1 97 ? -37.357 46.257 55.186 1.00 75.12 97 HIS B O 1
ATOM 9790 N N . GLY C 1 98 ? -38.443 46.677 57.085 1.00 75.00 98 GLY B N 1
ATOM 9791 C CA . GLY C 1 98 ? -39.478 47.503 56.494 1.00 75.06 98 GLY B CA 1
ATOM 9792 C C . GLY C 1 98 ? -40.487 46.705 55.683 1.00 71.77 98 GLY B C 1
ATOM 9793 O O . GLY C 1 98 ? -40.923 47.224 54.694 1.00 71.07 98 GLY B O 1
ATOM 9794 N N . LEU C 1 99 ? -40.909 45.529 56.152 1.00 70.74 99 LEU B N 1
ATOM 9795 C CA . LEU C 1 99 ? -41.869 44.703 55.443 1.00 70.47 99 LEU B CA 1
ATOM 9796 C C . LEU C 1 99 ? -43.260 44.867 56.037 1.00 73.27 99 LEU B C 1
ATOM 9797 O O . LEU C 1 99 ? -43.526 44.509 57.178 1.00 74.43 99 LEU B O 1
ATOM 9802 N N . LYS C 1 100 ? -44.136 45.485 55.233 1.00 74.59 100 LYS B N 1
ATOM 9803 C CA . LYS C 1 100 ? -45.534 45.664 55.582 1.00 74.42 100 LYS B CA 1
ATOM 9804 C C . LYS C 1 100 ? -46.282 44.461 55.045 1.00 70.26 100 LYS B C 1
ATOM 9805 O O . LYS C 1 100 ? -45.696 43.647 54.341 1.00 66.98 100 LYS B O 1
ATOM 9811 N N . LYS C 1 101 ? -47.566 44.360 55.418 1.00 70.19 101 LYS B N 1
ATOM 9812 C CA . LYS C 1 101 ? -48.469 43.305 54.975 1.00 67.86 101 LYS B CA 1
ATOM 9813 C C . LYS C 1 101 ? -48.564 43.330 53.455 1.00 66.86 101 LYS B C 1
ATOM 9814 O O . LYS C 1 101 ? -48.515 44.408 52.857 1.00 69.19 101 LYS B O 1
ATOM 9820 N N . GLY C 1 102 ? -48.634 42.142 52.844 1.00 63.57 102 GLY B N 1
ATOM 9821 C CA . GLY C 1 102 ? -48.847 42.035 51.409 1.00 61.61 102 GLY B CA 1
ATOM 9822 C C . GLY C 1 102 ? -47.554 41.987 50.606 1.00 59.90 102 GLY B C 1
ATOM 9823 O O . GLY C 1 102 ? -47.593 41.619 49.443 1.00 59.77 102 GLY B O 1
ATOM 9824 N N . ASP C 1 103 ? -46.424 42.356 51.222 1.00 59.82 103 ASP B N 1
ATOM 9825 C CA . ASP C 1 103 ? -45.108 42.371 50.598 1.00 58.91 103 ASP B CA 1
ATOM 9826 C C . ASP C 1 103 ? -44.628 40.970 50.230 1.00 57.14 103 ASP B C 1
ATOM 9827 O O . ASP C 1 103 ? -44.852 39.985 50.938 1.00 56.03 103 ASP B O 1
ATOM 9832 N N . VAL C 1 104 ? -43.870 40.922 49.136 1.00 56.51 104 VAL B N 1
ATOM 9833 C CA . VAL C 1 104 ? -43.503 39.657 48.540 1.00 55.07 104 VAL B CA 1
ATOM 9834 C C . VAL C 1 104 ? -42.197 39.126 49.126 1.00 54.84 104 VAL B C 1
ATOM 9835 O O . VAL C 1 104 ? -41.184 39.825 49.173 1.00 54.96 104 VAL B O 1
ATOM 9839 N N . VAL C 1 105 ? -42.249 37.841 49.492 1.00 54.25 105 VAL B N 1
ATOM 9840 C CA . VAL C 1 105 ? -41.119 37.150 50.075 1.00 54.53 105 VAL B CA 1
ATOM 9841 C C . VAL C 1 105 ? -40.895 35.827 49.352 1.00 53.56 105 VAL B C 1
ATOM 9842 O O . VAL C 1 105 ? -41.698 34.889 49.447 1.00 53.87 105 VAL B O 1
ATOM 9846 N N . TYR C 1 106 ? -39.765 35.754 48.650 1.00 52.46 106 TYR B N 1
ATOM 9847 C CA . TYR C 1 106 ? -39.381 34.509 48.017 1.00 51.19 106 TYR B CA 1
ATOM 9848 C C . TYR C 1 106 ? -38.690 33.671 49.079 1.00 51.87 106 TYR B C 1
ATOM 9849 O O . TYR C 1 106 ? -37.915 34.186 49.887 1.00 53.26 106 TYR B O 1
ATOM 9858 N N . LEU C 1 107 ? -38.985 32.376 49.050 1.00 51.67 107 LEU B N 1
ATOM 9859 C CA . LEU C 1 107 ? -38.384 31.437 49.978 1.00 51.54 107 LEU B CA 1
ATOM 9860 C C . LEU C 1 107 ? -37.838 30.220 49.238 1.00 50.25 107 LEU B C 1
ATOM 9861 O O . LEU C 1 107 ? -38.584 29.302 48.840 1.00 50.69 107 LEU B O 1
ATOM 9866 N N . MET C 1 108 ? -36.510 30.169 49.221 1.00 49.40 108 MET B N 1
ATOM 9867 C CA . MET C 1 108 ? -35.792 29.111 48.524 1.00 48.48 108 MET B CA 1
ATOM 9868 C C . MET C 1 108 ? -34.809 28.485 49.514 1.00 47.03 108 MET B C 1
ATOM 9869 O O . MET C 1 108 ? -33.717 28.973 49.714 1.00 46.21 108 MET B O 1
ATOM 9874 N N . THR C 1 109 ? -35.229 27.417 50.184 1.00 46.10 109 THR B N 1
ATOM 9875 C CA . THR C 1 109 ? -34.336 26.731 51.095 1.00 45.77 109 THR B CA 1
ATOM 9876 C C . THR C 1 109 ? -34.594 25.236 51.062 1.00 44.68 109 THR B C 1
ATOM 9877 O O . THR C 1 109 ? -35.608 24.752 50.597 1.00 43.50 109 THR B O 1
ATOM 9881 N N . LYS C 1 110 ? -33.597 24.515 51.547 1.00 45.07 110 LYS B N 1
ATOM 9882 C CA . LYS C 1 110 ? -33.710 23.099 51.807 1.00 45.34 110 LYS B CA 1
ATOM 9883 C C . LYS C 1 110 ? -34.716 22.862 52.930 1.00 45.27 110 LYS B C 1
ATOM 9884 O O . LYS C 1 110 ? -35.192 23.818 53.562 1.00 45.23 110 LYS B O 1
ATOM 9890 N N . VAL C 1 111 ? -35.015 21.576 53.165 1.00 44.69 111 VAL B N 1
ATOM 9891 C CA . VAL C 1 111 ? -35.774 21.176 54.329 1.00 44.88 111 VAL B CA 1
ATOM 9892 C C . VAL C 1 111 ? -34.961 21.510 55.578 1.00 46.19 111 VAL B C 1
ATOM 9893 O O . VAL C 1 111 ? -33.809 21.078 55.668 1.00 47.99 111 VAL B O 1
ATOM 9897 N N . HIS C 1 112 ? -35.542 22.312 56.491 1.00 46.33 112 HIS B N 1
ATOM 9898 C CA . HIS C 1 112 ? -34.824 22.890 57.624 1.00 47.40 112 HIS B CA 1
ATOM 9899 C C . HIS C 1 112 ? -35.828 23.546 58.550 1.00 47.70 112 HIS B C 1
ATOM 9900 O O . HIS C 1 112 ? -36.834 24.087 58.087 1.00 46.91 112 HIS B O 1
ATOM 9907 N N . PRO C 1 113 ? -35.585 23.526 59.887 1.00 48.78 113 PRO B N 1
ATOM 9908 C CA . PRO C 1 113 ? -36.551 24.097 60.822 1.00 48.73 113 PRO B CA 1
ATOM 9909 C C . PRO C 1 113 ? -36.929 25.532 60.443 1.00 49.01 113 PRO B C 1
ATOM 9910 O O . PRO C 1 113 ? -38.102 25.920 60.463 1.00 49.27 113 PRO B O 1
ATOM 9914 N N . MET C 1 114 ? -35.910 26.308 60.055 1.00 49.51 114 MET B N 1
ATOM 9915 C CA . MET C 1 114 ? -36.079 27.723 59.795 1.00 50.33 114 MET B CA 1
ATOM 9916 C C . MET C 1 114 ? -37.079 27.955 58.648 1.00 48.76 114 MET B C 1
ATOM 9917 O O . MET C 1 114 ? -37.636 29.034 58.490 1.00 47.68 114 MET B O 1
ATOM 9922 N N . HIS C 1 115 ? -37.348 26.901 57.874 1.00 48.64 115 HIS B N 1
ATOM 9923 C CA . HIS C 1 115 ? -38.333 26.953 56.791 1.00 48.45 115 HIS B CA 1
ATOM 9924 C C . HIS C 1 115 ? -39.714 27.078 57.429 1.00 48.70 115 HIS B C 1
ATOM 9925 O O . HIS C 1 115 ? -40.465 27.985 57.090 1.00 48.28 115 HIS B O 1
ATOM 9932 N N . TRP C 1 116 ? -40.028 26.178 58.380 1.00 48.12 116 TRP B N 1
ATOM 9933 C CA . TRP C 1 116 ? -41.294 26.230 59.096 1.00 46.88 116 TRP B CA 1
ATOM 9934 C C . TRP C 1 116 ? -41.415 27.583 59.777 1.00 47.93 116 TRP B C 1
ATOM 9935 O O . TRP C 1 116 ? -42.433 28.273 59.683 1.00 48.15 116 TRP B O 1
ATOM 9946 N N . ALA C 1 117 ? -40.318 27.980 60.418 1.00 48.57 117 ALA B N 1
ATOM 9947 C CA . ALA C 1 117 ? -40.247 29.290 61.044 1.00 49.78 117 ALA B CA 1
ATOM 9948 C C . ALA C 1 117 ? -40.725 30.401 60.099 1.00 49.73 117 ALA B C 1
ATOM 9949 O O . ALA C 1 117 ? -41.519 31.271 60.444 1.00 49.69 117 ALA B O 1
ATOM 9951 N N . VAL C 1 118 ? -40.192 30.397 58.880 1.00 49.55 118 VAL B N 1
ATOM 9952 C CA . VAL C 1 118 ? -40.489 31.471 57.958 1.00 49.29 118 VAL B CA 1
ATOM 9953 C C . VAL C 1 118 ? -41.948 31.374 57.527 1.00 48.84 118 VAL B C 1
ATOM 9954 O O . VAL C 1 118 ? -42.631 32.395 57.504 1.00 49.96 118 VAL B O 1
ATOM 9958 N N . PHE C 1 119 ? -42.419 30.160 57.213 1.00 47.48 119 PHE B N 1
ATOM 9959 C CA . PHE C 1 119 ? -43.831 29.940 56.925 1.00 47.21 119 PHE B CA 1
ATOM 9960 C C . PHE C 1 119 ? -44.705 30.681 57.938 1.00 48.56 119 PHE B C 1
ATOM 9961 O O . PHE C 1 119 ? -45.589 31.466 57.595 1.00 48.27 119 PHE B O 1
ATOM 9969 N N . LEU C 1 120 ? -44.425 30.411 59.220 1.00 49.49 120 LEU B N 1
ATOM 9970 C CA . LEU C 1 120 ? -45.193 30.972 60.312 1.00 50.70 120 LEU B CA 1
ATOM 9971 C C . LEU C 1 120 ? -45.092 32.492 60.290 1.00 52.18 120 LEU B C 1
ATOM 9972 O O . LEU C 1 120 ? -46.102 33.178 60.463 1.00 52.86 120 LEU B O 1
ATOM 9977 N N . ALA C 1 121 ? -43.865 33.003 60.124 1.00 52.41 121 ALA B N 1
ATOM 9978 C CA . ALA C 1 121 ? -43.650 34.434 60.235 1.00 54.14 121 ALA B CA 1
ATOM 9979 C C . ALA C 1 121 ? -44.464 35.167 59.172 1.00 55.03 121 ALA B C 1
ATOM 9980 O O . ALA C 1 121 ? -45.050 36.221 59.452 1.00 56.32 121 ALA B O 1
ATOM 9982 N N . VAL C 1 122 ? -44.498 34.574 57.966 1.00 54.35 122 VAL B N 1
ATOM 9983 C CA . VAL C 1 122 ? -45.239 35.093 56.828 1.00 55.11 122 VAL B CA 1
ATOM 9984 C C . VAL C 1 122 ? -46.743 35.089 57.105 1.00 55.99 122 VAL B C 1
ATOM 9985 O O . VAL C 1 122 ? -47.427 36.092 56.897 1.00 57.10 122 VAL B O 1
ATOM 9989 N N . ILE C 1 123 ? -47.279 33.934 57.518 1.00 55.68 123 ILE B N 1
ATOM 9990 C CA . ILE C 1 123 ? -48.716 33.797 57.734 1.00 56.53 123 ILE B CA 1
ATOM 9991 C C . ILE C 1 123 ? -49.155 34.803 58.811 1.00 58.14 123 ILE B C 1
ATOM 9992 O O . ILE C 1 123 ? -50.210 35.433 58.695 1.00 61.11 123 ILE B O 1
ATOM 9997 N N . LYS C 1 124 ? -48.324 34.950 59.848 1.00 57.84 124 LYS B N 1
ATOM 9998 C CA . LYS C 1 124 ? -48.643 35.781 60.998 1.00 59.76 124 LYS B CA 1
ATOM 9999 C C . LYS C 1 124 ? -48.583 37.258 60.610 1.00 59.83 124 LYS B C 1
ATOM 10000 O O . LYS C 1 124 ? -49.402 38.073 61.051 1.00 60.48 124 LYS B O 1
ATOM 10006 N N . GLY C 1 125 ? -47.598 37.574 59.775 1.00 58.81 125 GLY B N 1
ATOM 10007 C CA . GLY C 1 125 ? -47.348 38.946 59.390 1.00 59.94 125 GLY B CA 1
ATOM 10008 C C . GLY C 1 125 ? -48.165 39.360 58.162 1.00 59.42 125 GLY B C 1
ATOM 10009 O O . GLY C 1 125 ? -48.059 40.512 57.749 1.00 60.74 125 GLY B O 1
ATOM 10010 N N . GLY C 1 126 ? -48.932 38.438 57.556 1.00 57.52 126 GLY B N 1
ATOM 10011 C CA . GLY C 1 126 ? -49.792 38.790 56.429 1.00 57.81 126 GLY B CA 1
ATOM 10012 C C . GLY C 1 126 ? -49.016 39.141 55.150 1.00 58.01 126 GLY B C 1
ATOM 10013 O O . GLY C 1 126 ? -49.458 39.917 54.304 1.00 59.10 126 GLY B O 1
ATOM 10014 N N . PHE C 1 127 ? -47.829 38.546 55.010 1.00 56.96 127 PHE B N 1
ATOM 10015 C CA . PHE C 1 127 ? -46.982 38.724 53.851 1.00 56.10 127 PHE B CA 1
ATOM 10016 C C . PHE C 1 127 ? -47.404 37.715 52.796 1.00 54.16 127 PHE B C 1
ATOM 10017 O O . PHE C 1 127 ? -48.117 36.775 53.129 1.00 52.30 127 PHE B O 1
ATOM 10025 N N . VAL C 1 128 ? -46.925 37.944 51.560 1.00 54.23 128 VAL B N 1
ATOM 10026 C CA . VAL C 1 128 ? -47.109 37.053 50.424 1.00 52.95 128 VAL B CA 1
ATOM 10027 C C . VAL C 1 128 ? -45.792 36.313 50.232 1.00 52.80 128 VAL B C 1
ATOM 10028 O O . VAL C 1 128 ? -44.765 36.885 49.866 1.00 53.20 128 VAL B O 1
ATOM 10032 N N . MET C 1 129 ? -45.846 35.018 50.514 1.00 52.55 129 MET B N 1
ATOM 10033 C CA . MET C 1 129 ? -44.698 34.166 50.321 1.00 51.76 129 MET B CA 1
ATOM 10034 C C . MET C 1 129 ? -44.844 33.488 48.967 1.00 50.75 129 MET B C 1
ATOM 10035 O O . MET C 1 129 ? -45.953 33.097 48.593 1.00 50.15 129 MET B O 1
ATOM 10040 N N . VAL C 1 130 ? -43.701 33.372 48.295 1.00 50.36 130 VAL B N 1
ATOM 10041 C CA . VAL C 1 130 ? -43.564 32.609 47.066 1.00 49.95 130 VAL B CA 1
ATOM 10042 C C . VAL C 1 130 ? -42.576 31.473 47.315 1.00 49.02 130 VAL B C 1
ATOM 10043 O O . VAL C 1 130 ? -41.361 31.680 47.277 1.00 48.75 130 VAL B O 1
ATOM 10047 N N . PRO C 1 131 ? -43.078 30.250 47.578 1.00 48.88 131 PRO B N 1
ATOM 10048 C CA . PRO C 1 131 ? -42.247 29.054 47.677 1.00 49.16 131 PRO B CA 1
ATOM 10049 C C . PRO C 1 131 ? -41.505 28.884 46.356 1.00 52.14 131 PRO B C 1
ATOM 10050 O O . PRO C 1 131 ? -42.095 28.875 45.257 1.00 50.89 131 PRO B O 1
ATOM 10054 N N . SER C 1 132 ? -40.182 28.803 46.482 1.00 52.99 132 SER B N 1
ATOM 10055 C CA . SER C 1 132 ? -39.324 28.561 45.345 1.00 52.81 132 SER B CA 1
ATOM 10056 C C . SER C 1 132 ? -38.470 27.323 45.627 1.00 50.63 132 SER B C 1
ATOM 10057 O O . SER C 1 132 ? -37.953 27.168 46.729 1.00 54.49 132 SER B O 1
ATOM 10060 N N . ALA C 1 133 ? -38.439 26.389 44.681 1.00 48.48 133 ALA B N 1
ATOM 10061 C CA . ALA C 1 133 ? -37.719 25.136 44.839 1.00 46.80 133 ALA B CA 1
ATOM 10062 C C . ALA C 1 133 ? -36.207 25.367 44.718 1.00 45.99 133 ALA B C 1
ATOM 10063 O O . ALA C 1 133 ? -35.765 26.334 44.093 1.00 45.79 133 ALA B O 1
ATOM 10065 N N . THR C 1 134 ? -35.407 24.454 45.291 1.00 45.04 134 THR B N 1
ATOM 10066 C CA . THR C 1 134 ? -33.959 24.603 45.329 1.00 45.27 134 THR B CA 1
ATOM 10067 C C . THR C 1 134 ? -33.299 24.186 44.011 1.00 45.65 134 THR B C 1
ATOM 10068 O O . THR C 1 134 ? -32.098 24.436 43.848 1.00 46.55 134 THR B O 1
ATOM 10072 N N . ASN C 1 135 ? -34.042 23.545 43.077 1.00 44.37 135 ASN B N 1
ATOM 10073 C CA . ASN C 1 135 ? -33.440 23.159 41.801 1.00 43.57 135 ASN B CA 1
ATOM 10074 C C . ASN C 1 135 ? -33.816 24.132 40.685 1.00 43.71 135 ASN B C 1
ATOM 10075 O O . ASN C 1 135 ? -33.434 23.913 39.535 1.00 44.00 135 ASN B O 1
ATOM 10080 N N . LEU C 1 136 ? -34.442 25.259 41.023 1.00 44.43 136 LEU B N 1
ATOM 10081 C CA . LEU C 1 136 ? -34.732 26.328 40.063 1.00 45.72 136 LEU B CA 1
ATOM 10082 C C . LEU C 1 136 ? -33.451 27.040 39.606 1.00 47.41 136 LEU B C 1
ATOM 10083 O O . LEU C 1 136 ? -32.621 27.407 40.452 1.00 50.53 136 LEU B O 1
ATOM 10088 N N . THR C 1 137 ? -33.379 27.317 38.294 1.00 46.51 137 THR B N 1
ATOM 10089 C CA . THR C 1 137 ? -32.247 27.946 37.631 1.00 46.85 137 THR B CA 1
ATOM 10090 C C . THR C 1 137 ? -32.350 29.471 37.719 1.00 46.94 137 THR B C 1
ATOM 10091 O O . THR C 1 137 ? -33.430 30.021 37.971 1.00 46.30 137 THR B O 1
ATOM 10095 N N . VAL C 1 138 ? -31.206 30.133 37.450 1.00 47.13 138 VAL B N 1
ATOM 10096 C CA . VAL C 1 138 ? -31.116 31.587 37.389 1.00 47.35 138 VAL B CA 1
ATOM 10097 C C . VAL C 1 138 ? -32.204 32.144 36.473 1.00 47.13 138 VAL B C 1
ATOM 10098 O O . VAL C 1 138 ? -32.849 33.136 36.800 1.00 47.98 138 VAL B O 1
ATOM 10102 N N . ALA C 1 139 ? -32.410 31.465 35.347 1.00 46.16 139 ALA B N 1
ATOM 10103 C CA . ALA C 1 139 ? -33.358 31.872 34.323 1.00 45.89 139 ALA B CA 1
ATOM 10104 C C . ALA C 1 139 ? -34.780 31.797 34.840 1.00 44.56 139 ALA B C 1
ATOM 10105 O O . ALA C 1 139 ? -35.544 32.756 34.704 1.00 45.08 139 ALA B O 1
ATOM 10107 N N . GLU C 1 140 ? -35.121 30.645 35.419 1.00 43.07 140 GLU B N 1
ATOM 10108 C CA . GLU C 1 140 ? -36.437 30.453 36.003 1.00 42.25 140 GLU B CA 1
ATOM 10109 C C . GLU C 1 140 ? -36.717 31.544 37.027 1.00 42.58 140 GLU B C 1
ATOM 10110 O O . GLU C 1 140 ? -37.810 32.121 37.035 1.00 42.72 140 GLU B O 1
ATOM 10116 N N . MET C 1 141 ? -35.705 31.862 37.838 1.00 43.29 141 MET B N 1
ATOM 10117 C CA . MET C 1 141 ? -35.916 32.818 38.912 1.00 44.65 141 MET B CA 1
ATOM 10118 C C . MET C 1 141 ? -36.105 34.244 38.395 1.00 46.48 141 MET B C 1
ATOM 10119 O O . MET C 1 141 ? -36.899 34.995 38.966 1.00 47.25 141 MET B O 1
ATOM 10124 N N . LYS C 1 142 ? -35.361 34.614 37.342 1.00 47.79 142 LYS B N 1
ATOM 10125 C CA . LYS C 1 142 ? -35.501 35.910 36.690 1.00 49.63 142 LYS B CA 1
ATOM 10126 C C . LYS C 1 142 ? -36.900 36.076 36.116 1.00 50.10 142 LYS B C 1
ATOM 10127 O O . LYS C 1 142 ? -37.426 37.199 36.145 1.00 50.52 142 LYS B O 1
ATOM 10133 N N . TYR C 1 143 ? -37.469 34.969 35.586 1.00 50.14 143 TYR B N 1
ATOM 10134 C CA . TYR C 1 143 ? -38.817 34.996 35.033 1.00 50.86 143 TYR B CA 1
ATOM 10135 C C . TYR C 1 143 ? -39.795 35.379 36.144 1.00 51.44 143 TYR B C 1
ATOM 10136 O O . TYR C 1 143 ? -40.662 36.244 35.973 1.00 52.11 143 TYR B O 1
ATOM 10145 N N . ARG C 1 144 ? -39.629 34.705 37.285 1.00 51.08 144 ARG B N 1
ATOM 10146 C CA . ARG C 1 144 ? -40.445 34.926 38.471 1.00 51.59 144 ARG B CA 1
ATOM 10147 C C . ARG C 1 144 ? -40.395 36.390 38.888 1.00 53.11 144 ARG B C 1
ATOM 10148 O O . ARG C 1 144 ? -41.440 36.963 39.165 1.00 55.59 144 ARG B O 1
ATOM 10156 N N . PHE C 1 145 ? -39.196 36.976 38.918 1.00 53.11 145 PHE B N 1
ATOM 10157 C CA . PHE C 1 145 ? -39.027 38.352 39.359 1.00 54.77 145 PHE B CA 1
ATOM 10158 C C . PHE C 1 145 ? -39.673 39.334 38.384 1.00 55.36 145 PHE B C 1
ATOM 10159 O O . PHE C 1 145 ? -40.152 40.386 38.801 1.00 56.00 145 PHE B O 1
ATOM 10167 N N . SER C 1 146 ? -39.643 39.019 37.084 1.00 54.47 146 SER B N 1
ATOM 10168 C CA . SER C 1 146 ? -40.316 39.855 36.110 1.00 56.08 146 SER B CA 1
ATOM 10169 C C . SER C 1 146 ? -41.815 39.863 36.417 1.00 55.60 146 SER B C 1
ATOM 10170 O O . SER C 1 146 ? -42.464 40.902 36.282 1.00 56.46 146 SER B O 1
ATOM 10173 N N . ASP C 1 147 ? -42.349 38.704 36.842 1.00 54.08 147 ASP B N 1
ATOM 10174 C CA . ASP C 1 147 ? -43.790 38.534 37.018 1.00 54.58 147 ASP B CA 1
ATOM 10175 C C . ASP C 1 147 ? -44.267 39.076 38.375 1.00 54.93 147 ASP B C 1
ATOM 10176 O O . ASP C 1 147 ? -45.346 39.662 38.482 1.00 55.38 147 ASP B O 1
ATOM 10181 N N . LEU C 1 148 ? -43.447 38.874 39.418 1.00 54.82 148 LEU B N 1
ATOM 10182 C CA . LEU C 1 148 ? -43.732 39.416 40.731 1.00 55.65 148 LEU B CA 1
ATOM 10183 C C . LEU C 1 148 ? -42.439 39.835 41.422 1.00 57.31 148 LEU B C 1
ATOM 10184 O O . LEU C 1 148 ? -41.645 38.974 41.818 1.00 56.02 148 LEU B O 1
ATOM 10189 N N . LYS C 1 149 ? -42.285 41.165 41.590 1.00 59.85 149 LYS B N 1
ATOM 10190 C CA . LYS C 1 149 ? -41.065 41.774 42.123 1.00 60.43 149 LYS B CA 1
ATOM 10191 C C . LYS C 1 149 ? -40.956 41.498 43.606 1.00 58.21 149 LYS B C 1
ATOM 10192 O O . LYS C 1 149 ? -41.920 41.716 44.344 1.00 58.33 149 LYS B O 1
ATOM 10198 N N . PRO C 1 150 ? -39.780 41.009 44.071 1.00 56.78 150 PRO B N 1
ATOM 10199 C CA . PRO C 1 150 ? -39.570 40.702 45.485 1.00 56.22 150 PRO B CA 1
ATOM 10200 C C . PRO C 1 150 ? -39.250 41.922 46.357 1.00 56.78 150 PRO B C 1
ATOM 10201 O O . PRO C 1 150 ? -38.490 42.817 45.953 1.00 57.04 150 PRO B O 1
ATOM 10205 N N . SER C 1 151 ? -39.874 41.937 47.554 1.00 56.42 151 SER B N 1
ATOM 10206 C CA . SER C 1 151 ? -39.570 42.906 48.597 1.00 57.28 151 SER B CA 1
ATOM 10207 C C . SER C 1 151 ? -38.450 42.327 49.465 1.00 56.43 151 SER B C 1
ATOM 10208 O O . SER C 1 151 ? -37.537 43.047 49.896 1.00 57.22 151 SER B O 1
ATOM 10211 N N . ALA C 1 152 ? -38.493 40.997 49.626 1.00 54.33 152 ALA B N 1
ATOM 10212 C CA . ALA C 1 152 ? -37.453 40.298 50.346 1.00 53.95 152 ALA B CA 1
ATOM 10213 C C . ALA C 1 152 ? -37.291 38.891 49.803 1.00 51.65 152 ALA B C 1
ATOM 10214 O O . ALA C 1 152 ? -38.260 38.274 49.379 1.00 50.03 152 ALA B O 1
ATOM 10216 N N . ILE C 1 153 ? -36.066 38.376 49.924 1.00 51.44 153 ILE B N 1
ATOM 10217 C CA . ILE C 1 153 ? -35.805 37.012 49.531 1.00 50.55 153 ILE B CA 1
ATOM 10218 C C . ILE C 1 153 ? -34.955 36.351 50.611 1.00 50.23 153 ILE B C 1
ATOM 10219 O O . ILE C 1 153 ? -34.111 36.986 51.236 1.00 50.52 153 ILE B O 1
ATOM 10224 N N . ILE C 1 154 ? -35.187 35.046 50.761 1.00 49.66 154 ILE B N 1
ATOM 10225 C CA . ILE C 1 154 ? -34.672 34.241 51.847 1.00 50.74 154 ILE B CA 1
ATOM 10226 C C . ILE C 1 154 ? -34.185 32.919 51.278 1.00 50.32 154 ILE B C 1
ATOM 10227 O O . ILE C 1 154 ? -34.953 32.174 50.650 1.00 49.61 154 ILE B O 1
ATOM 10232 N N . SER C 1 155 ? -32.927 32.611 51.580 1.00 51.76 155 SER B N 1
ATOM 10233 C CA . SER C 1 155 ? -32.288 31.438 51.014 1.00 53.04 155 SER B CA 1
ATOM 10234 C C . SER C 1 155 ? -31.412 30.759 52.055 1.00 54.84 155 SER B C 1
ATOM 10235 O O . SER C 1 155 ? -31.162 31.333 53.111 1.00 56.13 155 SER B O 1
ATOM 10238 N N . ASP C 1 156 ? -30.979 29.525 51.735 1.00 55.79 156 ASP B N 1
ATOM 10239 C CA . ASP C 1 156 ? -29.846 28.900 52.396 1.00 57.30 156 ASP B CA 1
ATOM 10240 C C . ASP C 1 156 ? -28.575 29.282 51.634 1.00 57.25 156 ASP B C 1
ATOM 10241 O O . ASP C 1 156 ? -28.658 29.937 50.608 1.00 56.18 156 ASP B O 1
ATOM 10246 N N . SER C 1 157 ? -27.399 28.941 52.184 1.00 57.98 157 SER B N 1
ATOM 10247 C CA . SER C 1 157 ? -26.145 29.448 51.657 1.00 58.09 157 SER B CA 1
ATOM 10248 C C . SER C 1 157 ? -25.787 28.693 50.381 1.00 56.28 157 SER B C 1
ATOM 10249 O O . SER C 1 157 ? -25.047 29.182 49.508 1.00 56.37 157 SER B O 1
ATOM 10252 N N . LEU C 1 158 ? -26.372 27.495 50.277 1.00 54.01 158 LEU B N 1
ATOM 10253 C CA . LEU C 1 158 ? -26.168 26.614 49.128 1.00 51.88 158 LEU B CA 1
ATOM 10254 C C . LEU C 1 158 ? -26.784 27.165 47.846 1.00 49.99 158 LEU B C 1
ATOM 10255 O O . LEU C 1 158 ? -26.342 26.740 46.809 1.00 49.90 158 LEU B O 1
ATOM 10260 N N . ARG C 1 159 ? -27.746 28.102 47.910 1.00 49.00 159 ARG B N 1
ATOM 10261 C CA . ARG C 1 159 ? -28.445 28.582 46.734 1.00 48.58 159 ARG B CA 1
ATOM 10262 C C . ARG C 1 159 ? -28.511 30.100 46.709 1.00 50.68 159 ARG B C 1
ATOM 10263 O O . ARG C 1 159 ? -29.417 30.644 46.067 1.00 49.93 159 ARG B O 1
ATOM 10271 N N . ALA C 1 160 ? -27.545 30.744 47.389 1.00 53.12 160 ALA B N 1
ATOM 10272 C CA . ALA C 1 160 ? -27.569 32.187 47.562 1.00 54.98 160 ALA B CA 1
ATOM 10273 C C . ALA C 1 160 ? -27.102 32.858 46.271 1.00 56.46 160 ALA B C 1
ATOM 10274 O O . ALA C 1 160 ? -27.675 33.843 45.816 1.00 56.86 160 ALA B O 1
ATOM 10276 N N . SER C 1 161 ? -26.060 32.279 45.677 1.00 57.52 161 SER B N 1
ATOM 10277 C CA . SER C 1 161 ? -25.512 32.707 44.404 1.00 58.94 161 SER B CA 1
ATOM 10278 C C . SER C 1 161 ? -26.580 32.766 43.296 1.00 56.71 161 SER B C 1
ATOM 10279 O O . SER C 1 161 ? -26.660 33.747 42.555 1.00 55.92 161 SER B O 1
ATOM 10282 N N . VAL C 1 162 ? -27.423 31.721 43.202 1.00 55.14 162 VAL B N 1
ATOM 10283 C CA . VAL C 1 162 ? -28.493 31.639 42.205 1.00 53.73 162 VAL B CA 1
ATOM 10284 C C . VAL C 1 162 ? -29.490 32.789 42.399 1.00 54.96 162 VAL B C 1
ATOM 10285 O O . VAL C 1 162 ? -29.953 33.395 41.431 1.00 56.35 162 VAL B O 1
ATOM 10289 N N . MET C 1 163 ? -29.841 33.094 43.644 1.00 56.25 163 MET B N 1
ATOM 10290 C CA . MET C 1 163 ? -30.734 34.211 43.887 1.00 57.33 163 MET B CA 1
ATOM 10291 C C . MET C 1 163 ? -30.017 35.524 43.571 1.00 58.61 163 MET B C 1
ATOM 10292 O O . MET C 1 163 ? -30.587 36.405 42.946 1.00 58.94 163 MET B O 1
ATOM 10297 N N . GLU C 1 164 ? -28.753 35.636 43.985 1.00 59.49 164 GLU B N 1
ATOM 10298 C CA . GLU C 1 164 ? -27.947 36.835 43.809 1.00 60.47 164 GLU B CA 1
ATOM 10299 C C . GLU C 1 164 ? -27.812 37.195 42.327 1.00 59.26 164 GLU B C 1
ATOM 10300 O O . GLU C 1 164 ? -27.927 38.369 41.945 1.00 58.72 164 GLU B O 1
ATOM 10306 N N . GLU C 1 165 ? -27.593 36.157 41.502 1.00 58.00 165 GLU B N 1
ATOM 10307 C CA . GLU C 1 165 ? -27.468 36.279 40.055 1.00 57.38 165 GLU B CA 1
ATOM 10308 C C . GLU C 1 165 ? -28.812 36.586 39.388 1.00 55.48 165 GLU B C 1
ATOM 10309 O O . GLU C 1 165 ? -28.880 37.406 38.473 1.00 57.35 165 GLU B O 1
ATOM 10315 N N . ALA C 1 166 ? -29.889 35.926 39.800 1.00 53.48 166 ALA B N 1
ATOM 10316 C CA . ALA C 1 166 ? -31.184 36.155 39.184 1.00 53.33 166 ALA B CA 1
ATOM 10317 C C . ALA C 1 166 ? -31.705 37.558 39.508 1.00 54.88 166 ALA B C 1
ATOM 10318 O O . ALA C 1 166 ? -32.475 38.147 38.749 1.00 54.52 166 ALA B O 1
ATOM 10320 N N . LEU C 1 167 ? -31.297 38.067 40.671 1.00 57.50 167 LEU B N 1
ATOM 10321 C CA . LEU C 1 167 ? -31.670 39.379 41.166 1.00 59.96 167 LEU B CA 1
ATOM 10322 C C . LEU C 1 167 ? -31.027 40.437 40.311 1.00 61.25 167 LEU B C 1
ATOM 10323 O O . LEU C 1 167 ? -31.701 41.385 39.953 1.00 63.06 167 LEU B O 1
ATOM 10328 N N . GLY C 1 168 ? -29.729 40.284 40.065 1.00 61.81 168 GLY B N 1
ATOM 10329 C CA . GLY C 1 168 ? -29.018 41.294 39.310 1.00 63.66 168 GLY B CA 1
ATOM 10330 C C . GLY C 1 168 ? -28.803 42.539 40.161 1.00 65.03 168 GLY B C 1
ATOM 10331 O O . GLY C 1 168 ? -27.932 42.514 41.021 1.00 64.48 168 GLY B O 1
ATOM 10332 N N . SER C 1 169 ? -29.618 43.583 39.941 1.00 66.55 169 SER B N 1
ATOM 10333 C CA . SER C 1 169 ? -29.537 44.792 40.756 1.00 69.98 169 SER B CA 1
ATOM 10334 C C . SER C 1 169 ? -30.926 45.347 41.075 1.00 71.79 169 SER B C 1
ATOM 10335 O O . SER C 1 169 ? -31.168 46.555 40.994 1.00 71.95 169 SER B O 1
ATOM 10338 N N . LEU C 1 170 ? -31.843 44.455 41.474 1.00 74.06 170 LEU B N 1
ATOM 10339 C CA . LEU C 1 170 ? -33.106 44.852 42.100 1.00 76.54 170 LEU B CA 1
ATOM 10340 C C . LEU C 1 170 ? -32.801 45.146 43.575 1.00 77.38 170 LEU B C 1
ATOM 10341 O O . LEU C 1 170 ? -32.003 44.420 44.162 1.00 79.32 170 LEU B O 1
ATOM 10346 N N . LYS C 1 171 ? -33.367 46.219 44.150 1.00 77.85 171 LYS B N 1
ATOM 10347 C CA . LYS C 1 171 ? -33.317 46.455 45.593 1.00 79.00 171 LYS B CA 1
ATOM 10348 C C . LYS C 1 171 ? -34.122 45.393 46.347 1.00 75.36 171 LYS B C 1
ATOM 10349 O O . LYS C 1 171 ? -35.340 45.350 46.165 1.00 74.92 171 LYS B O 1
ATOM 10355 N N . VAL C 1 172 ? -33.484 44.553 47.188 1.00 72.81 172 VAL B N 1
ATOM 10356 C CA . VAL C 1 172 ? -34.243 43.717 48.109 1.00 70.86 172 VAL B CA 1
ATOM 10357 C C . VAL C 1 172 ? -33.447 43.486 49.388 1.00 69.37 172 VAL B C 1
ATOM 10358 O O . VAL C 1 172 ? -32.222 43.597 49.404 1.00 70.94 172 VAL B O 1
ATOM 10362 N N . GLU C 1 173 ? -34.198 43.119 50.430 1.00 65.76 173 GLU B N 1
ATOM 10363 C CA . GLU C 1 173 ? -33.640 42.593 51.656 1.00 63.77 173 GLU B CA 1
ATOM 10364 C C . GLU C 1 173 ? -33.447 41.082 51.503 1.00 61.09 173 GLU B C 1
ATOM 10365 O O . GLU C 1 173 ? -34.366 40.340 51.174 1.00 59.36 173 GLU B O 1
ATOM 10371 N N . LYS C 1 174 ? -32.223 40.630 51.759 1.00 61.01 174 LYS B N 1
ATOM 10372 C CA . LYS C 1 174 ? -31.871 39.234 51.593 1.00 59.78 174 LYS B CA 1
ATOM 10373 C C . LYS C 1 174 ? -31.553 38.599 52.940 1.00 59.92 174 LYS B C 1
ATOM 10374 O O . LYS C 1 174 ? -31.063 39.284 53.845 1.00 61.43 174 LYS B O 1
ATOM 10380 N N . PHE C 1 175 ? -31.818 37.288 53.059 1.00 58.03 175 PHE B N 1
ATOM 10381 C CA . PHE C 1 175 ? -31.642 36.621 54.337 1.00 58.10 175 PHE B CA 1
ATOM 10382 C C . PHE C 1 175 ? -31.215 35.170 54.165 1.00 55.72 175 PHE B C 1
ATOM 10383 O O . PHE C 1 175 ? -31.761 34.448 53.335 1.00 53.30 175 PHE B O 1
ATOM 10391 N N . LEU C 1 176 ? -30.256 34.772 55.006 1.00 56.55 176 LEU B N 1
ATOM 10392 C CA . LEU C 1 176 ? -29.728 33.417 55.088 1.00 56.39 176 LEU B CA 1
ATOM 10393 C C . LEU C 1 176 ? -30.212 32.727 56.378 1.00 55.88 176 LEU B C 1
ATOM 10394 O O . LEU C 1 176 ? -30.090 33.249 57.484 1.00 55.78 176 LEU B O 1
ATOM 10399 N N . ILE C 1 177 ? -30.640 31.483 56.193 1.00 54.41 177 ILE B N 1
ATOM 10400 C CA . ILE C 1 177 ? -31.102 30.601 57.236 1.00 54.22 177 ILE B CA 1
ATOM 10401 C C . ILE C 1 177 ? -29.949 29.786 57.817 1.00 56.14 177 ILE B C 1
ATOM 10402 O O . ILE C 1 177 ? -30.119 29.254 58.922 1.00 61.20 177 ILE B O 1
ATOM 10407 N N . ASP C 1 178 ? -28.795 29.712 57.135 1.00 56.47 178 ASP B N 1
ATOM 10408 C CA . ASP C 1 178 ? -27.707 28.854 57.582 1.00 58.63 178 ASP B CA 1
ATOM 10409 C C . ASP C 1 178 ? -26.345 29.372 57.104 1.00 62.31 178 ASP B C 1
ATOM 10410 O O . ASP C 1 178 ? -25.923 29.116 55.987 1.00 63.84 178 ASP B O 1
ATOM 10415 N N . GLY C 1 179 ? -25.599 30.069 57.944 1.00 66.36 179 GLY B N 1
ATOM 10416 C CA . GLY C 1 179 ? -24.288 30.537 57.517 1.00 68.55 179 GLY B CA 1
ATOM 10417 C C . GLY C 1 179 ? -24.299 32.010 57.129 1.00 70.68 179 GLY B C 1
ATOM 10418 O O . GLY C 1 179 ? -25.338 32.659 57.159 1.00 68.15 179 GLY B O 1
ATOM 10419 N N . LYS C 1 180 ? -23.103 32.468 56.727 1.00 76.76 180 LYS B N 1
ATOM 10420 C CA . LYS C 1 180 ? -22.706 33.862 56.537 1.00 81.90 180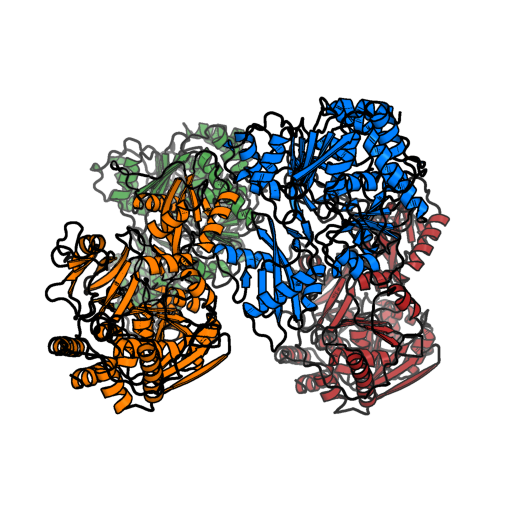 LYS B CA 1
ATOM 10421 C C . LYS C 1 180 ? -22.589 34.165 55.048 1.00 74.75 180 LYS B C 1
ATOM 10422 O O . LYS C 1 180 ? -22.358 33.248 54.249 1.00 71.29 180 LYS B O 1
ATOM 10428 N N . ARG C 1 181 ? -22.826 35.419 54.668 1.00 71.51 181 ARG B N 1
ATOM 10429 C CA . ARG C 1 181 ? -22.572 35.818 53.298 1.00 69.66 181 ARG B CA 1
ATOM 10430 C C . ARG C 1 181 ? -22.724 37.321 53.167 1.00 69.82 181 ARG B C 1
ATOM 10431 O O . ARG C 1 181 ? -23.642 37.903 53.727 1.00 69.14 181 ARG B O 1
ATOM 10439 N N . GLU C 1 182 ? -21.845 37.924 52.366 1.00 70.75 182 GLU B N 1
ATOM 10440 C CA . GLU C 1 182 ? -21.790 39.368 52.321 1.00 72.85 182 GLU B CA 1
ATOM 10441 C C . GLU C 1 182 ? -23.108 39.929 51.782 1.00 71.60 182 GLU B C 1
ATOM 10442 O O . GLU C 1 182 ? -23.600 39.462 50.762 1.00 68.48 182 GLU B O 1
ATOM 10448 N N . THR C 1 183 ? -23.681 40.896 52.530 1.00 72.14 183 THR B N 1
ATOM 10449 C CA . THR C 1 183 ? -24.909 41.631 52.216 1.00 70.42 183 THR B CA 1
ATOM 10450 C C . THR C 1 183 ? -26.145 40.738 52.351 1.00 67.53 183 THR B C 1
ATOM 10451 O O . THR C 1 183 ? -27.232 41.136 51.919 1.00 67.12 183 THR B O 1
ATOM 10455 N N . TRP C 1 184 ? -25.980 39.552 52.964 1.00 65.79 184 TRP B N 1
ATOM 10456 C CA . TRP C 1 184 ? -27.093 38.770 53.482 1.00 63.61 184 TRP B CA 1
ATOM 10457 C C . TRP C 1 184 ? -27.209 38.947 54.989 1.00 63.63 184 TRP B C 1
ATOM 10458 O O . TRP C 1 184 ? -26.210 39.049 55.685 1.00 63.80 184 TRP B O 1
ATOM 10469 N N . ASN C 1 185 ? -28.452 38.927 55.470 1.00 63.57 185 ASN B N 1
ATOM 10470 C CA . ASN C 1 185 ? -28.759 39.160 56.867 1.00 64.36 185 ASN B CA 1
ATOM 10471 C C . ASN C 1 185 ? -29.196 37.853 57.525 1.00 64.12 185 ASN B C 1
ATOM 10472 O O . ASN C 1 185 ? -29.635 36.910 56.863 1.00 62.74 185 ASN B O 1
ATOM 10477 N N . SER C 1 186 ? -29.032 37.843 58.854 1.00 67.07 186 SER B N 1
ATOM 10478 C CA . SER C 1 186 ? -29.557 36.831 59.762 1.00 67.42 186 SER B CA 1
ATOM 10479 C C . SER C 1 186 ? -31.062 37.021 59.968 1.00 68.43 186 SER B C 1
ATOM 10480 O O . SER C 1 186 ? -31.563 38.133 59.791 1.00 67.51 186 SER B O 1
ATOM 10483 N N . LEU C 1 187 ? -31.754 35.961 60.427 1.00 70.58 187 LEU B N 1
ATOM 10484 C CA . LEU C 1 187 ? -33.189 36.043 60.725 1.00 72.83 187 LEU B CA 1
ATOM 10485 C C . LEU C 1 187 ? -33.528 36.019 62.230 1.00 75.78 187 LEU B C 1
ATOM 10486 O O . LEU C 1 187 ? -34.705 36.148 62.604 1.00 76.96 187 LEU B O 1
ATOM 10491 N N . GLU C 1 188 ? -32.509 35.834 63.088 1.00 75.14 188 GLU B N 1
ATOM 10492 C CA . GLU C 1 188 ? -32.743 35.534 64.491 1.00 76.98 188 GLU B CA 1
ATOM 10493 C C . GLU C 1 188 ? -32.164 36.641 65.364 1.00 77.96 188 GLU B C 1
ATOM 10494 O O . GLU C 1 188 ? -31.896 36.389 66.520 1.00 77.50 188 GLU B O 1
ATOM 10500 N N . ASP C 1 189 ? -31.965 37.851 64.820 1.00 79.55 189 ASP B N 1
ATOM 10501 C CA . ASP C 1 189 ? -31.207 38.868 65.527 1.00 80.52 189 ASP B CA 1
ATOM 10502 C C . ASP C 1 189 ? -32.130 39.898 66.166 1.00 81.82 189 ASP B C 1
ATOM 10503 O O . ASP C 1 189 ? -31.610 40.700 66.941 1.00 82.50 189 ASP B O 1
ATOM 10508 N N . GLU C 1 190 ? -33.440 39.912 65.839 1.00 79.94 190 GLU B N 1
ATOM 10509 C CA . GLU C 1 190 ? -34.370 40.820 66.504 1.00 82.05 190 GLU B CA 1
ATOM 10510 C C . GLU C 1 190 ? -35.192 40.059 67.548 1.00 85.24 190 GLU B C 1
ATOM 10511 O O . GLU C 1 190 ? -35.089 38.830 67.623 1.00 84.37 190 GLU B O 1
ATOM 10517 N N . SER C 1 191 ? -35.996 40.792 68.360 1.00 89.39 191 SER B N 1
ATOM 10518 C CA . SER C 1 191 ? -36.684 40.221 69.520 1.00 91.25 191 SER B CA 1
ATOM 10519 C C . SER C 1 191 ? -37.800 39.279 69.061 1.00 92.32 191 SER B C 1
ATOM 10520 O O . SER C 1 191 ? -38.380 39.495 67.994 1.00 92.48 191 SER B O 1
ATOM 10523 N N . SER C 1 192 ? -38.071 38.221 69.859 1.00 94.86 192 SER B N 1
ATOM 10524 C CA . SER C 1 192 ? -38.996 37.141 69.491 1.00 95.27 192 SER B CA 1
ATOM 10525 C C . SER C 1 192 ? -40.432 37.511 69.886 1.00 102.22 192 SER B C 1
ATOM 10526 O O . SER C 1 192 ? -41.223 36.675 70.331 1.00 106.55 192 SER B O 1
ATOM 10529 N N . ASN C 1 193 ? -40.756 38.800 69.654 1.00 105.37 193 ASN B N 1
ATOM 10530 C CA . ASN C 1 193 ? -41.943 39.494 70.155 1.00 98.33 193 ASN B CA 1
ATOM 10531 C C . ASN C 1 193 ? -42.327 40.562 69.119 1.00 93.80 193 ASN B C 1
ATOM 10532 O O . ASN C 1 193 ? -41.780 41.674 69.104 1.00 91.72 193 ASN B O 1
ATOM 10537 N N . ALA C 1 194 ? -43.147 40.150 68.136 1.00 88.38 194 ALA B N 1
ATOM 10538 C CA . ALA C 1 194 ? -43.926 41.062 67.305 1.00 86.28 194 ALA B CA 1
ATOM 10539 C C . ALA C 1 194 ? -45.334 40.473 67.109 1.00 83.04 194 ALA B C 1
ATOM 10540 O O . ALA C 1 194 ? -45.546 39.255 67.214 1.00 80.80 194 ALA B O 1
ATOM 10542 N N . GLU C 1 195 ? -46.292 41.384 66.844 1.00 80.24 195 GLU B N 1
ATOM 10543 C CA . GLU C 1 195 ? -47.713 41.136 66.991 1.00 77.43 195 GLU B CA 1
ATOM 10544 C C . GLU C 1 195 ? -48.311 40.540 65.722 1.00 73.41 195 GLU B C 1
ATOM 10545 O O . GLU C 1 195 ? -47.771 40.776 64.655 1.00 72.25 195 GLU B O 1
ATOM 10551 N N . PRO C 1 196 ? -49.474 39.825 65.787 1.00 71.74 196 PRO B N 1
ATOM 10552 C CA . PRO C 1 196 ? -50.213 39.418 64.586 1.00 69.04 196 PRO B CA 1
ATOM 10553 C C . PRO C 1 196 ? -50.577 40.602 63.687 1.00 68.94 196 PRO B C 1
ATOM 10554 O O . PRO C 1 196 ? -50.783 41.715 64.167 1.00 70.07 196 PRO B O 1
ATOM 10558 N N . GLU C 1 197 ? -50.624 40.344 62.371 1.00 67.42 197 GLU B N 1
ATOM 10559 C CA . GLU C 1 197 ? -51.333 41.185 61.413 1.00 67.33 197 GLU B CA 1
ATOM 10560 C C . GLU C 1 197 ? -52.782 40.713 61.350 1.00 66.19 197 GLU B C 1
ATOM 10561 O O . GLU C 1 197 ? -53.039 39.522 61.143 1.00 64.65 197 GLU B O 1
ATOM 10567 N N . ASP C 1 198 ? -53.730 41.625 61.591 1.00 67.12 198 ASP B N 1
ATOM 10568 C CA . ASP C 1 198 ? -55.126 41.215 61.581 1.00 67.41 198 ASP B CA 1
ATOM 10569 C C . ASP C 1 198 ? -55.585 41.026 60.140 1.00 66.46 198 ASP B C 1
ATOM 10570 O O . ASP C 1 198 ? -56.033 41.966 59.496 1.00 66.76 198 ASP B O 1
ATOM 10575 N N . THR C 1 199 ? -55.433 39.800 59.640 1.00 65.25 199 THR B N 1
ATOM 10576 C CA . THR C 1 199 ? -55.684 39.532 58.235 1.00 64.54 199 THR B CA 1
ATOM 10577 C C . THR C 1 199 ? -57.172 39.249 58.088 1.00 66.11 199 THR B C 1
ATOM 10578 O O . THR C 1 199 ? -57.775 38.732 59.042 1.00 69.33 199 THR B O 1
ATOM 10582 N N . ARG C 1 200 ? -57.743 39.709 56.961 1.00 66.44 200 ARG B N 1
ATOM 10583 C CA . ARG C 1 200 ? -58.977 39.154 56.414 1.00 67.02 200 ARG B CA 1
ATOM 10584 C C . ARG C 1 200 ? -58.707 37.713 55.979 1.00 65.66 200 ARG B C 1
ATOM 10585 O O . ARG C 1 200 ? -57.609 37.407 55.537 1.00 67.12 200 ARG B O 1
ATOM 10593 N N . GLY C 1 201 ? -59.695 36.825 56.105 1.00 64.78 201 GLY B N 1
ATOM 10594 C CA . GLY C 1 201 ? -59.506 35.412 55.777 1.00 62.80 201 GLY B CA 1
ATOM 10595 C C . GLY C 1 201 ? -59.229 35.169 54.292 1.00 61.32 201 GLY B C 1
ATOM 10596 O O . GLY C 1 201 ? -58.670 34.149 53.913 1.00 57.99 201 GLY B O 1
ATOM 10597 N N . GLU C 1 202 ? -59.682 36.120 53.470 1.00 64.29 202 GLU B N 1
ATOM 10598 C CA . GLU C 1 202 ? -59.543 36.120 52.017 1.00 65.91 202 GLU B CA 1
ATOM 10599 C C . GLU C 1 202 ? -58.278 36.874 51.595 1.00 63.63 202 GLU B C 1
ATOM 10600 O O . GLU C 1 202 ? -57.970 36.933 50.407 1.00 65.36 202 GLU B O 1
ATOM 10606 N N . ASP C 1 203 ? -57.515 37.423 52.549 1.00 61.30 203 ASP B N 1
ATOM 10607 C CA . ASP C 1 203 ? -56.237 38.050 52.229 1.00 59.65 203 ASP B CA 1
ATOM 10608 C C . ASP C 1 203 ? -55.230 37.019 51.708 1.00 56.82 203 ASP B C 1
ATOM 10609 O O . ASP C 1 203 ? -55.127 35.884 52.175 1.00 55.26 203 ASP B O 1
ATOM 10614 N N . VAL C 1 204 ? -54.397 37.470 50.782 1.00 56.64 204 VAL B N 1
ATOM 10615 C CA . VAL C 1 204 ? -53.406 36.607 50.153 1.00 55.21 204 VAL B CA 1
ATOM 10616 C C . VAL C 1 204 ? -52.183 36.430 51.050 1.00 55.07 204 VAL B C 1
ATOM 10617 O O . VAL C 1 204 ? -51.633 37.407 51.568 1.00 55.54 204 VAL B O 1
ATOM 10621 N N . ILE C 1 205 ? -51.730 35.177 51.175 1.00 54.81 205 ILE B N 1
ATOM 10622 C CA . ILE C 1 205 ? -50.503 34.879 51.899 1.00 55.97 205 ILE B CA 1
ATOM 10623 C C . ILE C 1 205 ? -49.531 34.030 51.072 1.00 55.28 205 ILE B C 1
ATOM 10624 O O . ILE C 1 205 ? -48.329 34.030 51.341 1.00 57.06 205 ILE B O 1
ATOM 10629 N N . ILE C 1 206 ? -50.023 33.266 50.088 1.00 53.84 206 ILE B N 1
ATOM 10630 C CA . ILE C 1 206 ? -49.146 32.371 49.331 1.00 52.33 206 ILE B CA 1
ATOM 10631 C C . ILE C 1 206 ? -49.393 32.569 47.837 1.00 51.97 206 ILE B C 1
ATOM 10632 O O . ILE C 1 206 ? -50.543 32.734 47.419 1.00 53.65 206 ILE B O 1
ATOM 10637 N N . ASN C 1 207 ? -48.300 32.588 47.055 1.00 50.39 207 ASN B N 1
ATOM 10638 C CA . ASN C 1 207 ? -48.362 32.457 45.601 1.00 48.90 207 ASN B CA 1
ATOM 10639 C C . ASN C 1 207 ? -47.455 31.321 45.150 1.00 46.67 207 ASN B C 1
ATOM 10640 O O . ASN C 1 207 ? -46.282 31.269 45.510 1.00 46.53 207 ASN B O 1
ATOM 10645 N N . TYR C 1 208 ? -48.051 30.427 44.359 1.00 45.65 208 TYR B N 1
ATOM 10646 C CA . TYR C 1 208 ? -47.389 29.278 43.756 1.00 45.12 208 TYR B CA 1
ATOM 10647 C C . TYR C 1 208 ? -47.309 29.460 42.226 1.00 45.07 208 TYR B C 1
ATOM 10648 O O . TYR C 1 208 ? -48.339 29.524 41.545 1.00 45.04 208 TYR B O 1
ATOM 10657 N N . PHE C 1 209 ? -46.087 29.545 41.659 1.00 45.35 209 PHE B N 1
ATOM 10658 C CA . PHE C 1 209 ? -45.884 29.530 40.197 1.00 44.42 209 PHE B CA 1
ATOM 10659 C C . PHE C 1 209 ? -46.131 28.107 39.708 1.00 44.54 209 PHE B C 1
ATOM 10660 O O . PHE C 1 209 ? -45.366 27.221 40.067 1.00 43.89 209 PHE B O 1
ATOM 10668 N N . THR C 1 210 ? -47.211 27.867 38.933 1.00 46.26 210 THR B N 1
ATOM 10669 C CA . THR C 1 210 ? -47.444 26.522 38.398 1.00 47.40 210 THR B CA 1
ATOM 10670 C C . THR C 1 210 ? -47.556 26.534 36.869 1.00 49.42 210 THR B C 1
ATOM 10671 O O . THR C 1 210 ? -47.953 27.527 36.247 1.00 49.85 210 THR B O 1
ATOM 10675 N N . SER C 1 211 ? -47.157 25.404 36.272 1.00 51.65 211 SER B N 1
ATOM 10676 C CA . SER C 1 211 ? -47.203 25.232 34.832 1.00 53.78 211 SER B CA 1
ATOM 10677 C C . SER C 1 211 ? -48.652 25.007 34.402 1.00 54.13 211 SER B C 1
ATOM 10678 O O . SER C 1 211 ? -49.425 24.360 35.106 1.00 52.05 211 SER B O 1
ATOM 10681 N N . GLY C 1 212 ? -48.961 25.476 33.181 1.00 55.53 212 GLY B N 1
ATOM 10682 C CA . GLY C 1 212 ? -50.219 25.187 32.516 1.00 55.16 212 GLY B CA 1
ATOM 10683 C C . GLY C 1 212 ? -49.943 24.486 31.191 1.00 54.90 212 GLY B C 1
ATOM 10684 O O . GLY C 1 212 ? -48.818 24.051 30.968 1.00 55.56 212 GLY B O 1
ATOM 10685 N N . THR C 1 213 ? -50.976 24.334 30.362 1.00 55.00 213 THR B N 1
ATOM 10686 C CA . THR C 1 213 ? -50.812 23.718 29.056 1.00 53.98 213 THR B CA 1
ATOM 10687 C C . THR C 1 213 ? -50.522 24.793 28.020 1.00 55.05 213 THR B C 1
ATOM 10688 O O . THR C 1 213 ? -50.260 24.429 26.883 1.00 58.22 213 THR B O 1
ATOM 10692 N N . THR C 1 214 ? -50.618 26.069 28.379 1.00 56.07 214 THR B N 1
ATOM 10693 C CA . THR C 1 214 ? -50.576 27.106 27.370 1.00 60.91 214 THR B CA 1
ATOM 10694 C C . THR C 1 214 ? -49.301 27.920 27.443 1.00 63.31 214 THR B C 1
ATOM 10695 O O . THR C 1 214 ? -48.668 28.087 26.378 1.00 84.68 214 THR B O 1
ATOM 10699 N N . GLY C 1 215 ? -48.941 28.482 28.594 1.00 55.87 215 GLY B N 1
ATOM 10700 C CA . GLY C 1 215 ? -47.874 29.476 28.522 1.00 54.31 215 GLY B CA 1
ATOM 10701 C C . GLY C 1 215 ? -46.738 29.256 29.507 1.00 52.10 215 GLY B C 1
ATOM 10702 O O . GLY C 1 215 ? -46.434 28.130 29.879 1.00 51.14 215 GLY B O 1
ATOM 10703 N N . MET C 1 216 ? -46.059 30.348 29.844 1.00 51.77 216 MET B N 1
ATOM 10704 C CA . MET C 1 216 ? -45.093 30.305 30.937 1.00 52.73 216 MET B CA 1
ATOM 10705 C C . MET C 1 216 ? -45.829 30.210 32.277 1.00 51.37 216 MET B C 1
ATOM 10706 O O . MET C 1 216 ? -47.005 30.546 32.374 1.00 52.79 216 MET B O 1
ATOM 10711 N N . PRO C 1 217 ? -45.185 29.724 33.355 1.00 50.46 217 PRO B N 1
ATOM 10712 C CA . PRO C 1 217 ? -45.866 29.473 34.634 1.00 50.91 217 PRO B CA 1
ATOM 10713 C C . PRO C 1 217 ? -46.394 30.728 35.332 1.00 52.23 217 PRO B C 1
ATOM 10714 O O . PRO C 1 217 ? -45.752 31.784 35.290 1.00 52.57 217 PRO B O 1
ATOM 10718 N N . LYS C 1 218 ? -47.607 30.591 35.897 1.00 53.39 218 LYS B N 1
ATOM 10719 C CA . LYS C 1 218 ? -48.391 31.684 36.465 1.00 54.04 218 LYS B CA 1
ATOM 10720 C C . LYS C 1 218 ? -48.638 31.426 37.940 1.00 50.52 218 LYS B C 1
ATOM 10721 O O . LYS C 1 218 ? -48.461 30.292 38.394 1.00 48.27 218 LYS B O 1
ATOM 10727 N N . ARG C 1 219 ? -49.088 32.463 38.661 1.00 49.45 219 ARG B N 1
ATOM 10728 C CA . ARG C 1 219 ? -49.200 32.359 40.107 1.00 47.42 219 ARG B CA 1
ATOM 10729 C C . ARG C 1 219 ? -50.609 31.882 40.442 1.00 46.86 219 ARG B C 1
ATOM 10730 O O . ARG C 1 219 ? -51.595 32.421 39.916 1.00 47.66 219 ARG B O 1
ATOM 10738 N N . VAL C 1 220 ? -50.654 30.827 41.281 1.00 45.33 220 VAL B N 1
ATOM 10739 C CA . VAL C 1 220 ? -51.849 30.349 41.966 1.00 45.15 220 VAL B CA 1
ATOM 10740 C C . VAL C 1 220 ? -51.951 31.119 43.278 1.00 45.42 220 VAL B C 1
ATOM 10741 O O . VAL C 1 220 ? -50.946 31.209 43.966 1.00 44.67 220 VAL B O 1
ATOM 10745 N N . ILE C 1 221 ? -53.128 31.683 43.604 1.00 46.67 221 ILE B N 1
ATOM 10746 C CA . ILE C 1 221 ? -53.245 32.613 44.722 1.00 47.56 221 ILE B CA 1
ATOM 10747 C C . ILE C 1 221 ? -54.026 31.950 45.852 1.00 47.70 221 ILE B C 1
ATOM 10748 O O . ILE C 1 221 ? -55.214 31.686 45.692 1.00 48.47 221 ILE B O 1
ATOM 10753 N N . HIS C 1 222 ? -53.350 31.714 46.992 1.00 47.60 222 HIS B N 1
ATOM 10754 C CA . HIS C 1 222 ? -53.961 31.147 48.194 1.00 48.42 222 HIS B CA 1
ATOM 10755 C C . HIS C 1 222 ? -54.007 32.143 49.376 1.00 49.84 222 HIS B C 1
ATOM 10756 O O . HIS C 1 222 ? -53.133 33.015 49.523 1.00 50.14 222 HIS B O 1
ATOM 10763 N N . THR C 1 223 ? -55.085 32.015 50.197 1.00 50.11 223 THR B N 1
ATOM 10764 C CA . THR C 1 223 ? -55.470 32.990 51.216 1.00 50.81 223 THR B CA 1
ATOM 10765 C C . THR C 1 223 ? -55.223 32.439 52.616 1.00 50.89 223 THR B C 1
ATOM 10766 O O . THR C 1 223 ? -54.790 31.303 52.798 1.00 49.91 223 THR B O 1
ATOM 10770 N N . ALA C 1 224 ? -55.555 33.279 53.605 1.00 52.23 224 ALA B N 1
ATOM 10771 C CA . ALA C 1 224 ? -55.341 33.005 55.009 1.00 52.66 224 ALA B CA 1
ATOM 10772 C C . ALA C 1 224 ? -56.296 31.924 55.531 1.00 52.83 224 ALA B C 1
ATOM 10773 O O . ALA C 1 224 ? -56.130 31.556 56.700 1.00 52.83 224 ALA B O 1
ATOM 10775 N N . VAL C 1 225 ? -57.245 31.444 54.679 1.00 52.36 225 VAL B N 1
ATOM 10776 C CA . VAL C 1 225 ? -58.158 30.333 54.978 1.00 52.43 225 VAL B CA 1
ATOM 10777 C C . VAL C 1 225 ? -58.067 29.179 53.971 1.00 51.60 225 VAL B C 1
ATOM 10778 O O . VAL C 1 225 ? -58.338 28.027 54.327 1.00 50.92 225 VAL B O 1
ATOM 10782 N N . SER C 1 226 ? -57.742 29.480 52.702 1.00 51.70 226 SER B N 1
ATOM 10783 C CA . SER C 1 226 ? -57.883 28.477 51.663 1.00 51.69 226 SER B CA 1
ATOM 10784 C C . SER C 1 226 ? -56.994 27.291 52.017 1.00 51.89 226 SER B C 1
ATOM 10785 O O . SER C 1 226 ? -57.470 26.165 52.135 1.00 52.73 226 SER B O 1
ATOM 10788 N N . TYR C 1 227 ? -55.706 27.559 52.299 1.00 52.24 227 TYR B N 1
ATOM 10789 C CA . TYR C 1 227 ? -54.786 26.501 52.700 1.00 51.74 227 TYR B CA 1
ATOM 10790 C C . TYR C 1 227 ? -54.914 26.255 54.205 1.00 51.88 227 TYR B C 1
ATOM 10791 O O . TYR C 1 227 ? -55.098 25.116 54.660 1.00 51.75 227 TYR B O 1
ATOM 10800 N N . PRO C 1 228 ? -54.780 27.300 55.046 1.00 52.34 228 PRO B N 1
ATOM 10801 C CA . PRO C 1 228 ? -54.781 27.091 56.498 1.00 52.36 228 PRO B CA 1
ATOM 10802 C C . PRO C 1 228 ? -55.993 26.346 57.045 1.00 51.92 228 PRO B C 1
ATOM 10803 O O . PRO C 1 228 ? -55.891 25.660 58.063 1.00 51.12 228 PRO B O 1
ATOM 10807 N N . VAL C 1 229 ? -57.125 26.453 56.324 1.00 51.51 229 VAL B N 1
ATOM 10808 C CA . VAL C 1 229 ? -58.364 25.814 56.750 1.00 51.35 229 VAL B CA 1
ATOM 10809 C C . VAL C 1 229 ? -58.799 24.743 55.734 1.00 50.49 229 VAL B C 1
ATOM 10810 O O . VAL C 1 229 ? -59.259 23.689 56.170 1.00 50.54 229 VAL B O 1
ATOM 10814 N N . GLY C 1 230 ? -58.620 24.969 54.415 1.00 48.86 230 GLY B N 1
ATOM 10815 C CA . GLY C 1 230 ? -58.869 23.918 53.449 1.00 48.03 230 GLY B CA 1
ATOM 10816 C C . GLY C 1 230 ? -58.170 22.614 53.831 1.00 47.33 230 GLY B C 1
ATOM 10817 O O . GLY C 1 230 ? -58.775 21.551 53.678 1.00 47.28 230 GLY B O 1
ATOM 10818 N N . SER C 1 231 ? -56.919 22.710 54.356 1.00 46.93 231 SER B N 1
ATOM 10819 C CA . SER C 1 231 ? -56.073 21.545 54.645 1.00 46.50 231 SER B CA 1
ATOM 10820 C C . SER C 1 231 ? -56.784 20.510 55.519 1.00 47.51 231 SER B C 1
ATOM 10821 O O . SER C 1 231 ? -56.323 19.374 55.575 1.00 48.09 231 SER B O 1
ATOM 10824 N N . ILE C 1 232 ? -57.840 20.909 56.235 1.00 47.95 232 ILE B N 1
ATOM 10825 C CA . ILE C 1 232 ? -58.783 19.960 56.816 1.00 49.40 232 ILE B CA 1
ATOM 10826 C C . ILE C 1 232 ? -59.045 18.775 55.883 1.00 48.63 232 ILE B C 1
ATOM 10827 O O . ILE C 1 232 ? -58.840 17.620 56.255 1.00 48.25 232 ILE B O 1
ATOM 10832 N N . THR C 1 233 ? -59.489 19.070 54.665 1.00 48.33 233 THR B N 1
ATOM 10833 C CA . THR C 1 233 ? -59.821 18.021 53.711 1.00 48.22 233 THR B CA 1
ATOM 10834 C C . THR C 1 233 ? -58.626 17.066 53.596 1.00 47.83 233 THR B C 1
ATOM 10835 O O . THR C 1 233 ? -58.779 15.832 53.641 1.00 48.12 233 THR B O 1
ATOM 10839 N N . THR C 1 234 ? -57.422 17.665 53.483 1.00 46.92 234 THR B N 1
ATOM 10840 C CA . THR C 1 234 ? -56.187 16.903 53.374 1.00 45.94 234 THR B CA 1
ATOM 10841 C C . THR C 1 234 ? -56.003 16.056 54.639 1.00 46.29 234 THR B C 1
ATOM 10842 O O . THR C 1 234 ? -56.016 14.822 54.596 1.00 46.39 234 THR B O 1
ATOM 10846 N N . ALA C 1 235 ? -55.940 16.754 55.782 1.00 46.40 235 ALA B N 1
ATOM 10847 C CA . ALA C 1 235 ? -55.709 16.159 57.085 1.00 46.57 235 ALA B CA 1
ATOM 10848 C C . ALA C 1 235 ? -56.650 14.988 57.321 1.00 47.67 235 ALA B C 1
ATOM 10849 O O . ALA C 1 235 ? -56.221 13.948 57.838 1.00 47.67 235 ALA B O 1
ATOM 10851 N N . SER C 1 236 ? -57.910 15.172 56.894 1.00 48.95 236 SER B N 1
ATOM 10852 C CA . SER C 1 236 ? -58.986 14.204 57.067 1.00 50.66 236 SER B CA 1
ATOM 10853 C C . SER C 1 236 ? -58.763 12.965 56.200 1.00 51.78 236 SER B C 1
ATOM 10854 O O . SER C 1 236 ? -58.900 11.828 56.648 1.00 52.96 236 SER B O 1
ATOM 10857 N N . ILE C 1 237 ? -58.401 13.165 54.944 1.00 51.79 237 ILE B N 1
ATOM 10858 C CA . ILE C 1 237 ? -58.072 12.006 54.158 1.00 52.36 237 ILE B CA 1
ATOM 10859 C C . ILE C 1 237 ? -56.810 11.320 54.704 1.00 52.02 237 ILE B C 1
ATOM 10860 O O . ILE C 1 237 ? -56.781 10.094 54.869 1.00 52.33 237 ILE B O 1
ATOM 10865 N N . VAL C 1 238 ? -55.773 12.123 54.977 1.00 51.16 238 VAL B N 1
ATOM 10866 C CA . VAL C 1 238 ? -54.473 11.603 55.384 1.00 51.58 238 VAL B CA 1
ATOM 10867 C C . VAL C 1 238 ? -54.594 10.779 56.664 1.00 53.72 238 VAL B C 1
ATOM 10868 O O . VAL C 1 238 ? -53.903 9.771 56.830 1.00 54.17 238 VAL B O 1
ATOM 10872 N N . GLY C 1 239 ? -55.430 11.273 57.593 1.00 55.23 239 GLY B N 1
ATOM 10873 C CA . GLY C 1 239 ? -55.696 10.570 58.834 1.00 57.03 239 GLY B CA 1
ATOM 10874 C C . GLY C 1 239 ? -54.621 10.853 59.884 1.00 57.56 239 GLY B C 1
ATOM 10875 O O . GLY C 1 239 ? -54.378 10.000 60.743 1.00 58.75 239 GLY B O 1
ATOM 10876 N N . VAL C 1 240 ? -54.026 12.063 59.835 1.00 56.00 240 VAL B N 1
ATOM 10877 C CA . VAL C 1 240 ? -53.041 12.517 60.816 1.00 54.53 240 VAL B CA 1
ATOM 10878 C C . VAL C 1 240 ? -53.725 12.969 62.121 1.00 54.68 240 VAL B C 1
ATOM 10879 O O . VAL C 1 240 ? -54.698 13.738 62.127 1.00 53.57 240 VAL B O 1
ATOM 10883 N N . ARG C 1 241 ? -53.159 12.500 63.249 1.00 55.71 241 ARG B N 1
ATOM 10884 C CA . ARG C 1 241 ? -53.701 12.727 64.578 1.00 57.40 241 ARG B CA 1
ATOM 10885 C C . ARG C 1 241 ? -52.742 13.569 65.398 1.00 56.90 241 ARG B C 1
ATOM 10886 O O . ARG C 1 241 ? -51.616 13.824 64.958 1.00 55.54 241 ARG B O 1
ATOM 10894 N N . GLU C 1 242 ? -53.211 13.943 66.606 1.00 57.64 242 GLU B N 1
ATOM 10895 C CA . GLU C 1 242 ? -52.372 14.626 67.588 1.00 57.06 242 GLU B CA 1
ATOM 10896 C C . GLU C 1 242 ? -51.228 13.733 68.061 1.00 55.53 242 GLU B C 1
ATOM 10897 O O . GLU C 1 242 ? -50.141 14.215 68.302 1.00 54.11 242 GLU B O 1
ATOM 10903 N N . SER C 1 243 ? -51.517 12.438 68.218 1.00 55.61 243 SER B N 1
ATOM 10904 C CA . SER C 1 243 ? -50.562 11.466 68.712 1.00 56.37 243 SER B CA 1
ATOM 10905 C C . SER C 1 243 ? -49.404 11.265 67.739 1.00 56.10 243 SER B C 1
ATOM 10906 O O . SER C 1 243 ? -48.377 10.775 68.170 1.00 56.84 243 SER B O 1
ATOM 10909 N N . ASP C 1 244 ? -49.576 11.590 66.443 1.00 55.20 244 ASP B N 1
ATOM 10910 C CA . ASP C 1 244 ? -48.717 11.061 65.380 1.00 54.62 244 ASP B CA 1
ATOM 10911 C C . ASP C 1 244 ? -47.375 11.797 65.274 1.00 55.38 244 ASP B C 1
ATOM 10912 O O . ASP C 1 244 ? -47.267 12.981 65.617 1.00 55.46 244 ASP B O 1
ATOM 10917 N N . LEU C 1 245 ? -46.359 11.050 64.797 1.00 55.60 245 LEU B N 1
ATOM 10918 C CA . LEU C 1 245 ? -45.163 11.598 64.201 1.00 54.94 245 LEU B CA 1
ATOM 10919 C C . LEU C 1 245 ? -45.275 11.413 62.694 1.00 54.64 245 LEU B C 1
ATOM 10920 O O . LEU C 1 245 ? -45.113 10.286 62.187 1.00 54.58 245 LEU B O 1
ATOM 10925 N N . HIS C 1 246 ? -45.480 12.549 62.004 1.00 53.67 246 HIS B N 1
ATOM 10926 C CA . HIS C 1 246 ? -45.844 12.557 60.600 1.00 52.07 246 HIS B CA 1
ATOM 10927 C C . HIS C 1 246 ? -44.745 13.136 59.712 1.00 50.82 246 HIS B C 1
ATOM 10928 O O . HIS C 1 246 ? -44.324 14.289 59.879 1.00 49.65 246 HIS B O 1
ATOM 10935 N N . LEU C 1 247 ? -44.371 12.340 58.686 1.00 50.05 247 LEU B N 1
ATOM 10936 C CA . LEU C 1 247 ? -43.320 12.678 57.727 1.00 48.65 247 LEU B CA 1
ATOM 10937 C C . LEU C 1 247 ? -43.894 12.775 56.329 1.00 47.48 247 LEU B C 1
ATOM 10938 O O . LEU C 1 247 ? -44.585 11.835 55.937 1.00 49.11 247 LEU B O 1
ATOM 10943 N N . ASN C 1 248 ? -43.558 13.859 55.596 1.00 45.93 248 ASN B N 1
ATOM 10944 C CA . ASN C 1 248 ? -43.929 13.959 54.189 1.00 44.66 248 ASN B CA 1
ATOM 10945 C C . ASN C 1 248 ? -42.671 14.007 53.323 1.00 43.41 248 ASN B C 1
ATOM 10946 O O . ASN C 1 248 ? -41.916 14.967 53.442 1.00 42.97 248 ASN B O 1
ATOM 10951 N N . LEU C 1 249 ? -42.488 13.000 52.453 1.00 42.73 249 LEU B N 1
ATOM 10952 C CA . LEU C 1 249 ? -41.449 13.013 51.423 1.00 42.21 249 LEU B CA 1
ATOM 10953 C C . LEU C 1 249 ? -41.813 13.992 50.325 1.00 41.07 249 LEU B C 1
ATOM 10954 O O . LEU C 1 249 ? -42.423 13.625 49.343 1.00 40.40 249 LEU B O 1
ATOM 10959 N N . SER C 1 250 ? -41.457 15.249 50.526 1.00 41.08 250 SER B N 1
ATOM 10960 C CA . SER C 1 250 ? -41.706 16.233 49.504 1.00 41.32 250 SER B CA 1
ATOM 10961 C C . SER C 1 250 ? -40.645 17.321 49.588 1.00 41.61 250 SER B C 1
ATOM 10962 O O . SER C 1 250 ? -39.792 17.341 50.458 1.00 41.50 250 SER B O 1
ATOM 10965 N N . ALA C 1 251 ? -40.656 18.182 48.589 1.00 42.44 251 ALA B N 1
ATOM 10966 C CA . ALA C 1 251 ? -39.639 19.194 48.429 1.00 43.86 251 ALA B CA 1
ATOM 10967 C C . ALA C 1 251 ? -40.216 20.533 48.844 1.00 45.44 251 ALA B C 1
ATOM 10968 O O . ALA C 1 251 ? -41.435 20.678 48.922 1.00 45.22 251 ALA B O 1
ATOM 10970 N N . THR C 1 252 ? -39.330 21.518 48.966 1.00 48.42 252 THR B N 1
ATOM 10971 C CA . THR C 1 252 ? -39.640 22.753 49.644 1.00 52.28 252 THR B CA 1
ATOM 10972 C C . THR C 1 252 ? -40.502 23.744 48.832 1.00 56.70 252 THR B C 1
ATOM 10973 O O . THR C 1 252 ? -41.154 24.636 49.411 1.00 68.30 252 THR B O 1
ATOM 10977 N N . GLY C 1 253 ? -40.483 23.677 47.508 1.00 53.72 253 GLY B N 1
ATOM 10978 C CA . GLY C 1 253 ? -41.027 24.827 46.791 1.00 54.88 253 GLY B CA 1
ATOM 10979 C C . GLY C 1 253 ? -42.447 24.588 46.265 1.00 55.28 253 GLY B C 1
ATOM 10980 O O . GLY C 1 253 ? -42.928 25.361 45.443 1.00 56.15 253 GLY B O 1
ATOM 10981 N N . TRP C 1 254 ? -43.116 23.533 46.761 1.00 56.06 254 TRP B N 1
ATOM 10982 C CA . TRP C 1 254 ? -44.388 23.069 46.220 1.00 54.59 254 TRP B CA 1
ATOM 10983 C C . TRP C 1 254 ? -45.496 23.020 47.302 1.00 52.19 254 TRP B C 1
ATOM 10984 O O . TRP C 1 254 ? -45.318 23.509 48.422 1.00 53.57 254 TRP B O 1
ATOM 10995 N N . ALA C 1 255 ? -46.686 22.606 46.854 1.00 49.18 255 ALA B N 1
ATOM 10996 C CA . ALA C 1 255 ? -47.895 22.617 47.630 1.00 47.69 255 ALA B CA 1
ATOM 10997 C C . ALA C 1 255 ? -48.029 21.348 48.445 1.00 48.71 255 ALA B C 1
ATOM 10998 O O . ALA C 1 255 ? -48.575 21.443 49.546 1.00 50.52 255 ALA B O 1
ATOM 11000 N N . LYS C 1 256 ? -47.481 20.202 47.996 1.00 47.99 256 LYS B N 1
ATOM 11001 C CA . LYS C 1 256 ? -47.511 19.004 48.836 1.00 48.12 256 LYS B CA 1
ATOM 11002 C C . LYS C 1 256 ? -46.834 19.217 50.189 1.00 47.29 256 LYS B C 1
ATOM 11003 O O . LYS C 1 256 ? -47.097 18.483 51.131 1.00 47.88 256 LYS B O 1
ATOM 11009 N N . PHE C 1 257 ? -45.977 20.224 50.273 1.00 47.52 257 PHE B N 1
ATOM 11010 C CA . PHE C 1 257 ? -45.257 20.515 51.494 1.00 48.78 257 PHE B CA 1
ATOM 11011 C C . PHE C 1 257 ? -46.183 21.266 52.435 1.00 51.21 257 PHE B C 1
ATOM 11012 O O . PHE C 1 257 ? -46.369 20.871 53.611 1.00 52.91 257 PHE B O 1
ATOM 11020 N N . ALA C 1 258 ? -46.788 22.350 51.907 1.00 49.73 258 ALA B N 1
ATOM 11021 C CA . ALA C 1 258 ? -47.724 23.072 52.754 1.00 49.38 258 ALA B CA 1
ATOM 11022 C C . ALA C 1 258 ? -48.808 22.097 53.194 1.00 47.78 258 ALA B C 1
ATOM 11023 O O . ALA C 1 258 ? -49.368 22.287 54.245 1.00 47.13 258 ALA B O 1
ATOM 11025 N N . TRP C 1 259 ? -49.040 21.050 52.401 1.00 47.08 259 TRP B N 1
ATOM 11026 C CA . TRP C 1 259 ? -50.117 20.109 52.631 1.00 47.20 259 TRP B CA 1
ATOM 11027 C C . TRP C 1 259 ? -49.768 19.206 53.788 1.00 47.13 259 TRP B C 1
ATOM 11028 O O . TRP C 1 259 ? -50.389 19.366 54.828 1.00 50.18 259 TRP B O 1
ATOM 11039 N N . SER C 1 260 ? -48.755 18.325 53.634 1.00 45.86 260 SER B N 1
ATOM 11040 C CA . SER C 1 260 ? -48.535 17.311 54.659 1.00 46.37 260 SER B CA 1
ATOM 11041 C C . SER C 1 260 ? -47.294 17.577 55.521 1.00 46.17 260 SER B C 1
ATOM 11042 O O . SER C 1 260 ? -46.992 16.786 56.412 1.00 45.76 260 SER B O 1
ATOM 11045 N N . SER C 1 261 ? -46.522 18.619 55.191 1.00 45.90 261 SER B N 1
ATOM 11046 C CA . SER C 1 261 ? -45.284 18.873 55.932 1.00 46.03 261 SER B CA 1
ATOM 11047 C C . SER C 1 261 ? -45.500 20.003 56.936 1.00 45.44 261 SER B C 1
ATOM 11048 O O . SER C 1 261 ? -44.697 20.216 57.835 1.00 45.45 261 SER B O 1
ATOM 11051 N N . PHE C 1 262 ? -46.594 20.742 56.749 1.00 44.44 262 PHE B N 1
ATOM 11052 C CA . PHE C 1 262 ? -46.865 21.952 57.492 1.00 43.99 262 PHE B CA 1
ATOM 11053 C C . PHE C 1 262 ? -48.294 21.923 57.993 1.00 44.45 262 PHE B C 1
ATOM 11054 O O . PHE C 1 262 ? -48.491 21.617 59.159 1.00 45.92 262 PHE B O 1
ATOM 11062 N N . PHE C 1 263 ? -49.284 22.209 57.146 1.00 44.09 263 PHE B N 1
ATOM 11063 C CA . PHE C 1 263 ? -50.631 22.479 57.636 1.00 45.20 263 PHE B CA 1
ATOM 11064 C C . PHE C 1 263 ? -51.247 21.230 58.300 1.00 46.09 263 PHE B C 1
ATOM 11065 O O . PHE C 1 263 ? -51.637 21.283 59.484 1.00 45.88 263 PHE B O 1
ATOM 11073 N N . SER C 1 264 ? -51.343 20.113 57.528 1.00 45.97 264 SER B N 1
ATOM 11074 C CA . SER C 1 264 ? -52.082 18.945 58.017 1.00 46.79 264 SER B CA 1
ATOM 11075 C C . SER C 1 264 ? -51.600 18.493 59.406 1.00 47.33 264 SER B C 1
ATOM 11076 O O . SER C 1 264 ? -52.427 18.194 60.258 1.00 48.52 264 SER B O 1
ATOM 11079 N N . PRO C 1 265 ? -50.281 18.357 59.675 1.00 46.98 265 PRO B N 1
ATOM 11080 C CA . PRO C 1 265 ? -49.816 18.002 61.026 1.00 47.63 265 PRO B CA 1
ATOM 11081 C C . PRO C 1 265 ? -50.014 19.031 62.156 1.00 48.26 265 PRO B C 1
ATOM 11082 O O . PRO C 1 265 ? -50.362 18.683 63.298 1.00 48.07 265 PRO B O 1
ATOM 11086 N N . LEU C 1 266 ? -49.782 20.309 61.830 1.00 48.14 266 LEU B N 1
ATOM 11087 C CA . LEU C 1 266 ? -49.840 21.374 62.817 1.00 48.72 266 LEU B CA 1
ATOM 11088 C C . LEU C 1 266 ? -51.283 21.742 63.123 1.00 49.72 266 LEU B C 1
ATOM 11089 O O . LEU C 1 266 ? -51.551 22.228 64.216 1.00 53.46 266 LEU B O 1
ATOM 11094 N N . LEU C 1 267 ? -52.216 21.487 62.207 1.00 49.07 267 LEU B N 1
ATOM 11095 C CA . LEU C 1 267 ? -53.640 21.583 62.513 1.00 50.00 267 LEU B CA 1
ATOM 11096 C C . LEU C 1 267 ? -54.033 20.761 63.757 1.00 50.81 267 LEU B C 1
ATOM 11097 O O . LEU C 1 267 ? -54.766 21.257 64.614 1.00 51.21 267 LEU B O 1
ATOM 11102 N N . VAL C 1 268 ? -53.575 19.499 63.800 1.00 49.97 268 VAL B N 1
ATOM 11103 C CA . VAL C 1 268 ? -54.016 18.532 64.785 1.00 50.39 268 VAL B CA 1
ATOM 11104 C C . VAL C 1 268 ? -53.028 18.430 65.951 1.00 51.19 268 VAL B C 1
ATOM 11105 O O . VAL C 1 268 ? -53.197 17.570 66.815 1.00 52.65 268 VAL B O 1
ATOM 11109 N N . GLY C 1 269 ? -51.997 19.296 65.992 1.00 50.69 269 GLY B N 1
ATOM 11110 C CA . GLY C 1 269 ? -51.055 19.341 67.105 1.00 51.33 269 GLY B CA 1
ATOM 11111 C C . GLY C 1 269 ? -50.135 18.123 67.174 1.00 51.22 269 GLY B C 1
ATOM 11112 O O . GLY C 1 269 ? -49.670 17.750 68.249 1.00 51.84 269 GLY B O 1
ATOM 11113 N N . ALA C 1 270 ? -49.817 17.557 65.999 1.00 50.40 270 ALA B N 1
ATOM 11114 C CA . ALA C 1 270 ? -48.967 16.373 65.914 1.00 50.30 270 ALA B CA 1
ATOM 11115 C C . ALA C 1 270 ? -47.503 16.796 65.956 1.00 49.65 270 ALA B C 1
ATOM 11116 O O . ALA C 1 270 ? -47.216 17.988 66.023 1.00 49.30 270 ALA B O 1
ATOM 11118 N N . THR C 1 271 ? -46.580 15.823 65.960 1.00 50.07 271 THR B N 1
ATOM 11119 C CA . THR C 1 271 ? -45.156 16.094 65.746 1.00 49.97 271 THR B CA 1
ATOM 11120 C C . THR C 1 271 ? -44.833 15.938 64.250 1.00 49.14 271 THR B C 1
ATOM 11121 O O . THR C 1 271 ? -45.000 14.857 63.674 1.00 48.45 271 THR B O 1
ATOM 11125 N N . VAL C 1 272 ? -44.364 17.031 63.633 1.00 49.24 272 VAL B N 1
ATOM 11126 C CA . VAL C 1 272 ? -43.870 16.990 62.259 1.00 49.13 272 VAL B CA 1
ATOM 11127 C C . VAL C 1 272 ? -42.501 16.318 62.246 1.00 49.59 272 VAL B C 1
ATOM 11128 O O . VAL C 1 272 ? -41.688 16.565 63.124 1.00 50.86 272 VAL B O 1
ATOM 11132 N N . VAL C 1 273 ? -42.262 15.466 61.244 1.00 49.30 273 VAL B N 1
ATOM 11133 C CA . VAL C 1 273 ? -40.930 14.934 61.000 1.00 49.31 273 VAL B CA 1
ATOM 11134 C C . VAL C 1 273 ? -40.474 15.465 59.638 1.00 48.74 273 VAL B C 1
ATOM 11135 O O . VAL C 1 273 ? -41.202 15.353 58.664 1.00 48.79 273 VAL B O 1
ATOM 11139 N N . GLY C 1 274 ? -39.293 16.097 59.583 1.00 48.62 274 GLY B N 1
ATOM 11140 C CA . GLY C 1 274 ? -38.751 16.619 58.341 1.00 47.86 274 GLY B CA 1
ATOM 11141 C C . GLY C 1 274 ? -37.363 16.026 58.043 1.00 48.57 274 GLY B C 1
ATOM 11142 O O . GLY C 1 274 ? -36.510 16.032 58.940 1.00 49.03 274 GLY B O 1
ATOM 11143 N N . ILE C 1 275 ? -37.150 15.528 56.789 1.00 47.29 275 ILE B N 1
ATOM 11144 C CA . ILE C 1 275 ? -35.863 14.991 56.357 1.00 47.26 275 ILE B CA 1
ATOM 11145 C C . ILE C 1 275 ? -35.381 15.732 55.115 1.00 46.64 275 ILE B C 1
ATOM 11146 O O . ILE C 1 275 ? -36.101 15.793 54.116 1.00 45.59 275 ILE B O 1
ATOM 11151 N N . ASN C 1 276 ? -34.142 16.239 55.222 1.00 46.85 276 ASN B N 1
ATOM 11152 C CA . ASN C 1 276 ? -33.426 16.926 54.153 1.00 46.08 276 ASN B CA 1
ATOM 11153 C C . ASN C 1 276 ? -32.375 15.994 53.561 1.00 45.92 276 ASN B C 1
ATOM 11154 O O . ASN C 1 276 ? -31.683 15.273 54.275 1.00 47.20 276 ASN B O 1
ATOM 11159 N N . TYR C 1 277 ? -32.296 16.019 52.230 1.00 44.49 277 TYR B N 1
ATOM 11160 C CA . TYR C 1 277 ? -31.242 15.352 51.477 1.00 44.45 277 TYR B CA 1
ATOM 11161 C C . TYR C 1 277 ? -30.998 16.201 50.240 1.00 43.36 277 TYR B C 1
ATOM 11162 O O . TYR C 1 277 ? -31.917 16.779 49.672 1.00 42.61 277 TYR B O 1
ATOM 11171 N N . GLU C 1 278 ? -29.729 16.280 49.862 1.00 43.34 278 GLU B N 1
ATOM 11172 C CA . GLU C 1 278 ? -29.359 16.848 48.601 1.00 42.06 278 GLU B CA 1
ATOM 11173 C C . GLU C 1 278 ? -29.151 15.701 47.623 1.00 42.65 278 GLU B C 1
ATOM 11174 O O . GLU C 1 278 ? -28.804 14.551 47.977 1.00 42.42 278 GLU B O 1
ATOM 11180 N N . GLY C 1 279 ? -29.398 16.070 46.353 1.00 42.39 279 GLY B N 1
ATOM 11181 C CA . GLY C 1 279 ? -29.231 15.165 45.247 1.00 42.19 279 GLY B CA 1
ATOM 11182 C C . GLY C 1 279 ? -30.242 14.039 45.305 1.00 41.90 279 GLY B C 1
ATOM 11183 O O . GLY C 1 279 ? -31.412 14.242 45.609 1.00 40.99 279 GLY B O 1
ATOM 11184 N N . LYS C 1 280 ? -29.711 12.855 45.052 1.00 43.41 280 LYS B N 1
ATOM 11185 C CA . LYS C 1 280 ? -30.535 11.716 44.752 1.00 44.68 280 LYS B CA 1
ATOM 11186 C C . LYS C 1 280 ? -31.079 11.191 46.068 1.00 45.61 280 LYS B C 1
ATOM 11187 O O . LYS C 1 280 ? -30.373 11.183 47.059 1.00 45.95 280 LYS B O 1
ATOM 11193 N N . LEU C 1 281 ? -32.341 10.771 46.046 1.00 46.37 281 LEU B N 1
ATOM 11194 C CA . LEU C 1 281 ? -32.972 10.067 47.148 1.00 47.95 281 LEU B CA 1
ATOM 11195 C C . LEU C 1 281 ? -32.320 8.701 47.316 1.00 50.59 281 LEU B C 1
ATOM 11196 O O . LEU C 1 281 ? -32.283 7.887 46.394 1.00 51.40 281 LEU B O 1
ATOM 11201 N N . ASP C 1 282 ? -31.842 8.468 48.537 1.00 53.40 282 ASP B N 1
ATOM 11202 C CA . ASP C 1 282 ? -31.222 7.226 48.933 1.00 56.28 282 ASP B CA 1
ATOM 11203 C C . ASP C 1 282 ? -32.341 6.387 49.516 1.00 58.48 282 ASP B C 1
ATOM 11204 O O . ASP C 1 282 ? -32.694 6.612 50.662 1.00 59.27 282 ASP B O 1
ATOM 11209 N N . THR C 1 283 ? -32.973 5.491 48.744 1.00 60.17 283 THR B N 1
ATOM 11210 C CA . THR C 1 283 ? -34.222 4.929 49.261 1.00 61.94 283 THR B CA 1
ATOM 11211 C C . THR C 1 283 ? -33.960 4.186 50.580 1.00 64.94 283 THR B C 1
ATOM 11212 O O . THR C 1 283 ? -34.757 4.274 51.495 1.00 64.64 283 THR B O 1
ATOM 11216 N N . ARG C 1 284 ? -32.826 3.483 50.699 1.00 67.35 284 ARG B N 1
ATOM 11217 C CA . ARG C 1 284 ? -32.556 2.607 51.826 1.00 68.75 284 ARG B CA 1
ATOM 11218 C C . ARG C 1 284 ? -32.250 3.424 53.078 1.00 67.14 284 ARG B C 1
ATOM 11219 O O . ARG C 1 284 ? -32.623 3.056 54.183 1.00 66.41 284 ARG B O 1
ATOM 11227 N N . ARG C 1 285 ? -31.590 4.564 52.909 1.00 66.27 285 ARG B N 1
ATOM 11228 C CA . ARG C 1 285 ? -31.284 5.448 54.024 1.00 66.37 285 ARG B CA 1
ATOM 11229 C C . ARG C 1 285 ? -32.530 6.185 54.508 1.00 61.10 285 ARG B C 1
ATOM 11230 O O . ARG C 1 285 ? -32.654 6.372 55.704 1.00 62.50 285 ARG B O 1
ATOM 11238 N N . TYR C 1 286 ? -33.416 6.644 53.610 1.00 56.79 286 TYR B N 1
ATOM 11239 C CA . TYR C 1 286 ? -34.617 7.380 54.000 1.00 53.90 286 TYR B CA 1
ATOM 11240 C C . TYR C 1 286 ? -35.582 6.471 54.755 1.00 54.39 286 TYR B C 1
ATOM 11241 O O . TYR C 1 286 ? -36.093 6.858 55.801 1.00 53.64 286 TYR B O 1
ATOM 11250 N N . LEU C 1 287 ? -35.763 5.246 54.251 1.00 55.54 287 LEU B N 1
ATOM 11251 C CA . LEU C 1 287 ? -36.628 4.265 54.882 1.00 57.28 287 LEU B CA 1
ATOM 11252 C C . LEU C 1 287 ? -36.058 3.863 56.234 1.00 59.72 287 LEU B C 1
ATOM 11253 O O . LEU C 1 287 ? -36.822 3.597 57.161 1.00 61.16 287 LEU B O 1
ATOM 11258 N N . GLY C 1 288 ? -34.720 3.748 56.316 1.00 60.13 288 GLY B N 1
ATOM 11259 C CA . GLY C 1 288 ? -34.050 3.487 57.578 1.00 60.64 288 GLY B CA 1
ATOM 11260 C C . GLY C 1 288 ? -34.333 4.584 58.589 1.00 59.65 288 GLY B C 1
ATOM 11261 O O . GLY C 1 288 ? -34.590 4.258 59.736 1.00 61.22 288 GLY B O 1
ATOM 11262 N N . GLU C 1 289 ? -34.321 5.850 58.148 1.00 58.77 289 GLU B N 1
ATOM 11263 C CA . GLU C 1 289 ? -34.586 7.000 59.003 1.00 59.48 289 GLU B CA 1
ATOM 11264 C C . GLU C 1 289 ? -36.054 7.092 59.406 1.00 59.28 289 GLU B C 1
ATOM 11265 O O . GLU C 1 289 ? -36.350 7.602 60.501 1.00 58.96 289 GLU B O 1
ATOM 11271 N N . VAL C 1 290 ? -36.956 6.614 58.534 1.00 58.59 290 VAL B N 1
ATOM 11272 C CA . VAL C 1 290 ? -38.367 6.538 58.882 1.00 59.23 290 VAL B CA 1
ATOM 11273 C C . VAL C 1 290 ? -38.553 5.608 60.085 1.00 59.85 290 VAL B C 1
ATOM 11274 O O . VAL C 1 290 ? -39.102 6.032 61.099 1.00 60.22 290 VAL B O 1
ATOM 11278 N N . GLU C 1 291 ? -38.064 4.369 59.959 1.00 60.39 291 GLU B N 1
ATOM 11279 C CA . GLU C 1 291 ? -38.103 3.363 61.011 1.00 62.15 291 GLU B CA 1
ATOM 11280 C C . GLU C 1 291 ? -37.372 3.841 62.264 1.00 61.99 291 GLU B C 1
ATOM 11281 O O . GLU C 1 291 ? -37.908 3.733 63.378 1.00 62.62 291 GLU B O 1
ATOM 11287 N N . ASN C 1 292 ? -36.170 4.393 62.064 1.00 60.69 292 ASN B N 1
ATOM 11288 C CA . ASN C 1 292 ? -35.271 4.771 63.148 1.00 61.07 292 ASN B CA 1
ATOM 11289 C C . ASN C 1 292 ? -35.895 5.908 63.968 1.00 59.68 292 ASN B C 1
ATOM 11290 O O . ASN C 1 292 ? -35.591 6.045 65.143 1.00 60.30 292 ASN B O 1
ATOM 11295 N N . LEU C 1 293 ? -36.765 6.729 63.368 1.00 57.67 293 LEU B N 1
ATOM 11296 C CA . LEU C 1 293 ? -37.358 7.851 64.081 1.00 56.89 293 LEU B CA 1
ATOM 11297 C C . LEU C 1 293 ? -38.767 7.505 64.536 1.00 56.68 293 LEU B C 1
ATOM 11298 O O . LEU C 1 293 ? -39.440 8.387 65.063 1.00 56.81 293 LEU B O 1
ATOM 11303 N N . GLY C 1 294 ? -39.206 6.262 64.277 1.00 56.56 294 GLY B N 1
ATOM 11304 C CA . GLY C 1 294 ? -40.550 5.801 64.600 1.00 56.49 294 GLY B CA 1
ATOM 11305 C C . GLY C 1 294 ? -41.648 6.734 64.099 1.00 54.35 294 GLY B C 1
ATOM 11306 O O . GLY C 1 294 ? -42.599 7.001 64.812 1.00 53.56 294 GLY B O 1
ATOM 11307 N N . VAL C 1 295 ? -41.525 7.195 62.859 1.00 53.02 295 VAL B N 1
ATOM 11308 C CA . VAL C 1 295 ? -42.643 7.871 62.246 1.00 51.98 295 VAL B CA 1
ATOM 11309 C C . VAL C 1 295 ? -43.846 6.923 62.285 1.00 52.37 295 VAL B C 1
ATOM 11310 O O . VAL C 1 295 ? -43.675 5.691 62.192 1.00 52.69 295 VAL B O 1
ATOM 11314 N N . THR C 1 296 ? -45.040 7.537 62.416 1.00 51.81 296 THR B N 1
ATOM 11315 C CA . THR C 1 296 ? -46.284 6.799 62.507 1.00 53.13 296 THR B CA 1
ATOM 11316 C C . THR C 1 296 ? -47.192 7.071 61.303 1.00 52.80 296 THR B C 1
ATOM 11317 O O . THR C 1 296 ? -47.842 6.133 60.840 1.00 53.27 296 THR B O 1
ATOM 11321 N N . SER C 1 297 ? -47.221 8.325 60.797 1.00 52.42 297 SER B N 1
ATOM 11322 C CA . SER C 1 297 ? -47.894 8.651 59.542 1.00 52.25 297 SER B CA 1
ATOM 11323 C C . SER C 1 297 ? -46.869 9.095 58.505 1.00 51.53 297 SER B C 1
ATOM 11324 O O . SER C 1 297 ? -46.183 10.076 58.768 1.00 50.90 297 SER B O 1
ATOM 11327 N N . PHE C 1 298 ? -46.896 8.459 57.312 1.00 51.78 298 PHE B N 1
ATOM 11328 C CA . PHE C 1 298 ? -45.937 8.722 56.239 1.00 52.01 298 PHE B CA 1
ATOM 11329 C C . PHE C 1 298 ? -46.619 8.960 54.877 1.00 52.14 298 PHE B C 1
ATOM 11330 O O . PHE C 1 298 ? -47.228 8.047 54.307 1.00 52.15 298 PHE B O 1
ATOM 11338 N N . CYS C 1 299 ? -46.436 10.170 54.315 1.00 51.79 299 CYS B N 1
ATOM 11339 C CA . CYS C 1 299 ? -46.894 10.470 52.967 1.00 52.11 299 CYS B CA 1
ATOM 11340 C C . CYS C 1 299 ? -45.713 10.637 52.020 1.00 52.69 299 CYS B C 1
ATOM 11341 O O . CYS C 1 299 ? -45.119 11.686 52.048 1.00 53.19 299 CYS B O 1
ATOM 11344 N N . ALA C 1 300 ? -45.577 9.739 51.030 1.00 52.76 300 ALA B N 1
ATOM 11345 C CA . ALA C 1 300 ? -44.618 9.869 49.949 1.00 50.69 300 ALA B CA 1
ATOM 11346 C C . ALA C 1 300 ? -45.326 9.779 48.602 1.00 49.30 300 ALA B C 1
ATOM 11347 O O . ALA C 1 300 ? -46.397 9.190 48.556 1.00 49.96 300 ALA B O 1
ATOM 11349 N N . PRO C 1 301 ? -44.747 10.294 47.483 1.00 48.21 301 PRO B N 1
ATOM 11350 C CA . PRO C 1 301 ? -45.339 10.183 46.133 1.00 47.66 301 PRO B CA 1
ATOM 11351 C C . PRO C 1 301 ? -45.102 8.830 45.449 1.00 48.36 301 PRO B C 1
ATOM 11352 O O . PRO C 1 301 ? -44.149 8.137 45.799 1.00 48.70 301 PRO B O 1
ATOM 11356 N N . PRO C 1 302 ? -45.947 8.395 44.481 1.00 48.83 302 PRO B N 1
ATOM 11357 C CA . PRO C 1 302 ? -45.815 7.054 43.894 1.00 49.88 302 PRO B CA 1
ATOM 11358 C C . PRO C 1 302 ? -44.414 6.803 43.340 1.00 50.30 302 PRO B C 1
ATOM 11359 O O . PRO C 1 302 ? -43.942 5.669 43.357 1.00 51.65 302 PRO B O 1
ATOM 11363 N N . THR C 1 303 ? -43.744 7.883 42.895 1.00 49.24 303 THR B N 1
ATOM 11364 C CA . THR C 1 303 ? -42.364 7.807 42.443 1.00 50.20 303 THR B CA 1
ATOM 11365 C C . THR C 1 303 ? -41.479 7.201 43.532 1.00 49.52 303 THR B C 1
ATOM 11366 O O . THR C 1 303 ? -40.692 6.279 43.291 1.00 50.99 303 THR B O 1
ATOM 11370 N N . ALA C 1 304 ? -41.582 7.772 44.723 1.00 48.19 304 ALA B N 1
ATOM 11371 C CA . ALA C 1 304 ? -40.886 7.235 45.881 1.00 48.51 304 ALA B CA 1
ATOM 11372 C C . ALA C 1 304 ? -41.347 5.804 46.163 1.00 49.57 304 ALA B C 1
ATOM 11373 O O . ALA C 1 304 ? -40.536 4.905 46.335 1.00 51.26 304 ALA B O 1
ATOM 11375 N N . TRP C 1 305 ? -42.656 5.571 46.153 1.00 49.18 305 TRP B N 1
ATOM 11376 C CA . TRP C 1 305 ? -43.199 4.288 46.560 1.00 50.01 305 TRP B CA 1
ATOM 11377 C C . TRP C 1 305 ? -42.704 3.198 45.618 1.00 51.32 305 TRP B C 1
ATOM 11378 O O . TRP C 1 305 ? -42.333 2.109 46.068 1.00 52.12 305 TRP B O 1
ATOM 11389 N N . ARG C 1 306 ? -42.658 3.535 44.322 1.00 52.17 306 ARG B N 1
ATOM 11390 C CA . ARG C 1 306 ? -42.198 2.620 43.291 1.00 54.38 306 ARG B CA 1
ATOM 11391 C C . ARG C 1 306 ? -40.767 2.200 43.608 1.00 54.87 306 ARG B C 1
ATOM 11392 O O . ARG C 1 306 ? -40.423 1.040 43.421 1.00 54.85 306 ARG B O 1
ATOM 11400 N N . GLN C 1 307 ? -39.951 3.140 44.105 1.00 54.36 307 GLN B N 1
ATOM 11401 C CA . GLN C 1 307 ? -38.550 2.859 44.373 1.00 55.65 307 GLN B CA 1
ATOM 11402 C C . GLN C 1 307 ? -38.359 2.054 45.653 1.00 56.13 307 GLN B C 1
ATOM 11403 O O . GLN C 1 307 ? -37.350 1.348 45.801 1.00 56.16 307 GLN B O 1
ATOM 11409 N N . PHE C 1 308 ? -39.297 2.213 46.604 1.00 55.47 308 PHE B N 1
ATOM 11410 C CA . PHE C 1 308 ? -39.135 1.607 47.901 1.00 56.18 308 PHE B CA 1
ATOM 11411 C C . PHE C 1 308 ? -39.330 0.107 47.770 1.00 57.75 308 PHE B C 1
ATOM 11412 O O . PHE C 1 308 ? -38.581 -0.659 48.372 1.00 58.92 308 PHE B O 1
ATOM 11420 N N . ILE C 1 309 ? -40.295 -0.282 46.933 1.00 58.46 309 ILE B N 1
ATOM 11421 C CA . ILE C 1 309 ? -40.753 -1.661 46.870 1.00 61.23 309 ILE B CA 1
ATOM 11422 C C . ILE C 1 309 ? -39.727 -2.533 46.164 1.00 62.75 309 ILE B C 1
ATOM 11423 O O . ILE C 1 309 ? -39.908 -3.754 46.137 1.00 63.41 309 ILE B O 1
ATOM 11428 N N . THR C 1 310 ? -38.705 -1.899 45.579 1.00 63.51 310 THR B N 1
ATOM 11429 C CA . THR C 1 310 ? -37.664 -2.629 44.876 1.00 67.41 310 THR B CA 1
ATOM 11430 C C . THR C 1 310 ? -36.611 -3.058 45.890 1.00 67.42 310 THR B C 1
ATOM 11431 O O . THR C 1 310 ? -35.809 -3.935 45.592 1.00 69.50 310 THR B O 1
ATOM 11435 N N . LEU C 1 311 ? -36.625 -2.449 47.081 1.00 65.02 311 LEU B N 1
ATOM 11436 C CA . LEU C 1 311 ? -35.623 -2.802 48.054 1.00 65.63 311 LEU B CA 1
ATOM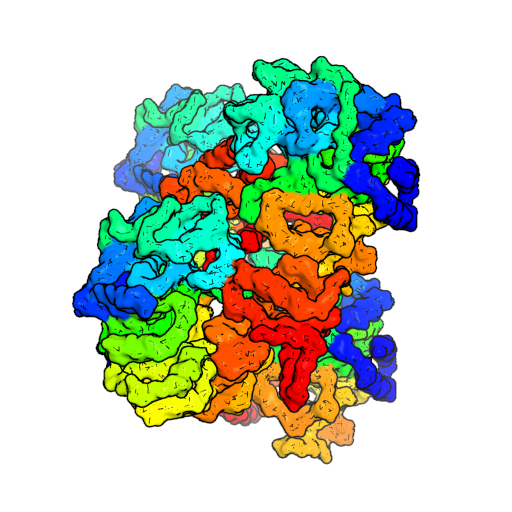 11437 C C . LEU C 1 311 ? -35.867 -4.225 48.537 1.00 68.54 311 LEU B C 1
ATOM 11438 O O . LEU C 1 311 ? -36.899 -4.821 48.209 1.00 68.04 311 LEU B O 1
ATOM 11443 N N . ASP C 1 312 ? -34.871 -4.763 49.259 1.00 70.85 312 ASP B N 1
ATOM 11444 C CA . ASP C 1 312 ? -35.111 -5.919 50.096 1.00 73.88 312 ASP B CA 1
ATOM 11445 C C . ASP C 1 312 ? -35.763 -5.383 51.363 1.00 74.21 312 ASP B C 1
ATOM 11446 O O . ASP C 1 312 ? -35.135 -4.661 52.112 1.00 75.44 312 ASP B O 1
ATOM 11451 N N . LEU C 1 313 ? -37.044 -5.690 51.554 1.00 74.64 313 LEU B N 1
ATOM 11452 C CA . LEU C 1 313 ? -37.854 -5.012 52.561 1.00 74.10 313 LEU B CA 1
ATOM 11453 C C . LEU C 1 313 ? -37.892 -5.786 53.887 1.00 76.68 313 LEU B C 1
ATOM 11454 O O . LEU C 1 313 ? -38.616 -5.415 54.819 1.00 74.95 313 LEU B O 1
ATOM 11459 N N . ASP C 1 314 ? -37.093 -6.854 53.987 1.00 80.30 314 ASP B N 1
ATOM 11460 C CA . ASP C 1 314 ? -36.932 -7.622 55.214 1.00 83.06 314 ASP B CA 1
ATOM 11461 C C . ASP C 1 314 ? -35.903 -6.947 56.121 1.00 84.75 314 ASP B C 1
ATOM 11462 O O . ASP C 1 314 ? -35.719 -7.380 57.253 1.00 87.33 314 ASP B O 1
ATOM 11467 N N . GLN C 1 315 ? -35.257 -5.878 55.625 1.00 84.81 315 GLN B N 1
ATOM 11468 C CA . GLN C 1 315 ? -34.387 -5.027 56.425 1.00 84.82 315 GLN B CA 1
ATOM 11469 C C . GLN C 1 315 ? -35.192 -4.220 57.444 1.00 81.73 315 GLN B C 1
ATOM 11470 O O . GLN C 1 315 ? -34.623 -3.779 58.436 1.00 80.75 315 GLN B O 1
ATOM 11476 N N . PHE C 1 316 ? -36.503 -4.022 57.187 1.00 79.37 316 PHE B N 1
ATOM 11477 C CA . PHE C 1 316 ? -37.318 -3.129 57.999 1.00 77.88 316 PHE B CA 1
ATOM 11478 C C . PHE C 1 316 ? -38.455 -3.847 58.729 1.00 79.46 316 PHE B C 1
ATOM 11479 O O . PHE C 1 316 ? -39.017 -4.825 58.223 1.00 80.41 316 PHE B O 1
ATOM 11487 N N . ARG C 1 317 ? -38.793 -3.317 59.916 1.00 79.73 317 ARG B N 1
ATOM 11488 C CA . ARG C 1 317 ? -39.934 -3.769 60.701 1.00 84.21 317 ARG B CA 1
ATOM 11489 C C . ARG C 1 317 ? -41.110 -2.787 60.595 1.00 80.26 317 ARG B C 1
ATOM 11490 O O . ARG C 1 317 ? -42.260 -3.205 60.401 1.00 76.46 317 ARG B O 1
ATOM 11498 N N . PHE C 1 318 ? -40.803 -1.486 60.781 1.00 76.86 318 PHE B N 1
ATOM 11499 C CA . PHE C 1 318 ? -41.773 -0.396 60.830 1.00 72.53 318 PHE B CA 1
ATOM 11500 C C . PHE C 1 318 ? -42.809 -0.677 61.917 1.00 72.24 318 PHE B C 1
ATOM 11501 O O . PHE C 1 318 ? -44.008 -0.563 61.688 1.00 73.41 318 PHE B O 1
ATOM 11509 N N . GLU C 1 319 ? -42.358 -1.034 63.121 1.00 72.82 319 GLU B N 1
ATOM 11510 C CA . GLU C 1 319 ? -43.287 -1.509 64.131 1.00 73.97 319 GLU B CA 1
ATOM 11511 C C . GLU C 1 319 ? -44.162 -0.351 64.586 1.00 71.62 319 GLU B C 1
ATOM 11512 O O . GLU C 1 319 ? -45.228 -0.605 65.124 1.00 73.19 319 GLU B O 1
ATOM 11518 N N . ARG C 1 320 ? -43.718 0.890 64.323 1.00 68.67 320 ARG B N 1
ATOM 11519 C CA . ARG C 1 320 ? -44.329 2.092 64.865 1.00 67.24 320 ARG B CA 1
ATOM 11520 C C . ARG C 1 320 ? -45.142 2.811 63.789 1.00 63.72 320 ARG B C 1
ATOM 11521 O O . ARG C 1 320 ? -45.789 3.816 64.072 1.00 62.36 320 ARG B O 1
ATOM 11529 N N . LEU C 1 321 ? -45.128 2.293 62.559 1.00 61.38 321 LEU B N 1
ATOM 11530 C CA . LEU C 1 321 ? -45.810 2.952 61.466 1.00 58.56 321 LEU B CA 1
ATOM 11531 C C . LEU C 1 321 ? -47.238 2.439 61.392 1.00 58.05 321 LEU B C 1
ATOM 11532 O O . LEU C 1 321 ? -47.424 1.226 61.278 1.00 58.32 321 LEU B O 1
ATOM 11537 N N . ARG C 1 322 ? -48.222 3.354 61.375 1.00 56.84 322 ARG B N 1
ATOM 11538 C CA . ARG C 1 322 ? -49.619 2.920 61.278 1.00 57.50 322 ARG B CA 1
ATOM 11539 C C . ARG C 1 322 ? -50.389 3.424 60.039 1.00 56.24 322 ARG B C 1
ATOM 11540 O O . ARG C 1 322 ? -51.378 2.787 59.677 1.00 55.90 322 ARG B O 1
ATOM 11548 N N . SER C 1 323 ? -49.969 4.564 59.450 1.00 54.96 323 SER B N 1
ATOM 11549 C CA . SER C 1 323 ? -50.611 5.219 58.314 1.00 54.42 323 SER B CA 1
ATOM 11550 C C . SER C 1 323 ? -49.576 5.460 57.209 1.00 53.24 323 SER B C 1
ATOM 11551 O O . SER C 1 323 ? -48.514 6.000 57.487 1.00 52.53 323 SER B O 1
ATOM 11554 N N . VAL C 1 324 ? -49.919 5.099 55.957 1.00 53.38 324 VAL B N 1
ATOM 11555 C CA . VAL C 1 324 ? -49.095 5.345 54.775 1.00 52.47 324 VAL B CA 1
ATOM 11556 C C . VAL C 1 324 ? -49.968 5.824 53.614 1.00 52.38 324 VAL B C 1
ATOM 11557 O O . VAL C 1 324 ? -50.970 5.190 53.281 1.00 52.75 324 VAL B O 1
ATOM 11561 N N . VAL C 1 325 ? -49.532 6.920 52.961 1.00 51.77 325 VAL B N 1
ATOM 11562 C CA . VAL C 1 325 ? -50.349 7.657 52.006 1.00 51.17 325 VAL B CA 1
ATOM 11563 C C . VAL C 1 325 ? -49.536 8.128 50.788 1.00 50.45 325 VAL B C 1
ATOM 11564 O O . VAL C 1 325 ? -48.335 8.362 50.927 1.00 49.87 325 VAL B O 1
ATOM 11568 N N . SER C 1 326 ? -50.198 8.314 49.622 1.00 50.47 326 SER B N 1
ATOM 11569 C CA . SER C 1 326 ? -49.568 8.749 48.369 1.00 48.85 326 SER B CA 1
ATOM 11570 C C . SER C 1 326 ? -50.412 9.827 47.700 1.00 47.88 326 SER B C 1
ATOM 11571 O O . SER C 1 326 ? -51.631 9.784 47.765 1.00 47.81 326 SER B O 1
ATOM 11574 N N . ALA C 1 327 ? -49.772 10.747 46.972 1.00 47.33 327 ALA B N 1
ATOM 11575 C CA . ALA C 1 327 ? -50.507 11.761 46.216 1.00 47.25 327 ALA B CA 1
ATOM 11576 C C . ALA C 1 327 ? -49.651 12.383 45.097 1.00 47.57 327 ALA B C 1
ATOM 11577 O O . ALA C 1 327 ? -48.425 12.466 45.221 1.00 49.01 327 ALA B O 1
ATOM 11579 N N . GLY C 1 328 ? -50.282 12.828 43.998 1.00 47.31 328 GLY B N 1
ATOM 11580 C CA . GLY C 1 328 ? -49.576 13.579 42.964 1.00 47.16 328 GLY B CA 1
ATOM 11581 C C . GLY C 1 328 ? -49.592 12.880 41.601 1.00 48.13 328 GLY B C 1
ATOM 11582 O O . GLY C 1 328 ? -49.419 13.538 40.581 1.00 46.53 328 GLY B O 1
ATOM 11583 N N . GLU C 1 329 ? -49.771 11.556 41.604 1.00 50.01 329 GLU B N 1
ATOM 11584 C CA . GLU C 1 329 ? -49.884 10.718 40.420 1.00 51.38 329 GLU B CA 1
ATOM 11585 C C . GLU C 1 329 ? -50.598 9.442 40.832 1.00 51.28 329 GLU B C 1
ATOM 11586 O O . GLU C 1 329 ? -50.752 9.199 42.005 1.00 53.35 329 GLU B O 1
ATOM 11592 N N . PRO C 1 330 ? -51.041 8.574 39.915 1.00 52.77 330 PRO B N 1
ATOM 11593 C CA . PRO C 1 330 ? -51.717 7.335 40.303 1.00 54.08 330 PRO B CA 1
ATOM 11594 C C . PRO C 1 330 ? -50.797 6.359 41.014 1.00 53.67 330 PRO B C 1
ATOM 11595 O O . PRO C 1 330 ? -49.583 6.430 40.891 1.00 54.43 330 PRO B O 1
ATOM 11599 N N . LEU C 1 331 ? -51.410 5.472 41.782 1.00 54.23 331 LEU B N 1
ATOM 11600 C CA . LEU C 1 331 ? -50.699 4.554 42.638 1.00 55.48 331 LEU B CA 1
ATOM 11601 C C . LEU C 1 331 ? -51.036 3.154 42.163 1.00 57.78 331 LEU B C 1
ATOM 11602 O O . LEU C 1 331 ? -52.155 2.666 42.322 1.00 57.06 331 LEU B O 1
ATOM 11607 N N . ASN C 1 332 ? -50.012 2.575 41.550 1.00 61.53 332 ASN B N 1
ATOM 11608 C CA . ASN C 1 332 ? -50.069 1.264 40.943 1.00 66.66 332 ASN B CA 1
ATOM 11609 C C . ASN C 1 332 ? -50.637 0.305 41.980 1.00 65.35 332 ASN B C 1
ATOM 11610 O O . ASN C 1 332 ? -50.172 0.274 43.111 1.00 62.52 332 ASN B O 1
ATOM 11615 N N . PRO C 1 333 ? -51.706 -0.463 41.652 1.00 66.54 333 PRO B N 1
ATOM 11616 C CA . PRO C 1 333 ? -52.200 -1.540 42.515 1.00 67.61 333 PRO B CA 1
ATOM 11617 C C . PRO C 1 333 ? -51.141 -2.506 43.027 1.00 70.14 333 PRO B C 1
ATOM 11618 O O . PRO C 1 333 ? -51.342 -3.155 44.044 1.00 71.52 333 PRO B O 1
ATOM 11622 N N . GLU C 1 334 ? -50.050 -2.645 42.278 1.00 72.27 334 GLU B N 1
ATOM 11623 C CA . GLU C 1 334 ? -49.060 -3.654 42.581 1.00 76.49 334 GLU B CA 1
ATOM 11624 C C . GLU C 1 334 ? -48.119 -3.135 43.666 1.00 70.50 334 GLU B C 1
ATOM 11625 O O . GLU C 1 334 ? -47.587 -3.908 44.465 1.00 70.14 334 GLU B O 1
ATOM 11631 N N . VAL C 1 335 ? -47.946 -1.815 43.712 1.00 64.74 335 VAL B N 1
ATOM 11632 C CA . VAL C 1 335 ? -47.167 -1.182 44.761 1.00 61.73 335 VAL B CA 1
ATOM 11633 C C . VAL C 1 335 ? -47.896 -1.376 46.080 1.00 61.33 335 VAL B C 1
ATOM 11634 O O . VAL C 1 335 ? -47.293 -1.771 47.065 1.00 61.59 335 VAL B O 1
ATOM 11638 N N . ILE C 1 336 ? -49.201 -1.078 46.061 1.00 60.41 336 ILE B N 1
ATOM 11639 C CA . ILE C 1 336 ? -50.044 -1.114 47.242 1.00 59.70 336 ILE B CA 1
ATOM 11640 C C . ILE C 1 336 ? -49.959 -2.497 47.869 1.00 60.43 336 ILE B C 1
ATOM 11641 O O . ILE C 1 336 ? -49.851 -2.602 49.079 1.00 60.13 336 ILE B O 1
ATOM 11646 N N . LYS C 1 337 ? -50.027 -3.513 47.002 1.00 61.34 337 LYS B N 1
ATOM 11647 C CA . LYS C 1 337 ? -50.081 -4.919 47.354 1.00 64.10 337 LYS B CA 1
ATOM 11648 C C . LYS C 1 337 ? -48.780 -5.402 47.992 1.00 66.46 337 LYS B C 1
ATOM 11649 O O . LYS C 1 337 ? -48.784 -6.125 48.993 1.00 69.47 337 LYS B O 1
ATOM 11655 N N . ILE C 1 338 ? -47.643 -5.038 47.400 1.00 67.15 338 ILE B N 1
ATOM 11656 C CA . ILE C 1 338 ? -46.371 -5.521 47.897 1.00 67.64 338 ILE B CA 1
ATOM 11657 C C . ILE C 1 338 ? -46.169 -4.992 49.311 1.00 66.34 338 ILE B C 1
ATOM 11658 O O . ILE C 1 338 ? -45.717 -5.724 50.183 1.00 67.94 338 ILE B O 1
ATOM 11663 N N . TRP C 1 339 ? -46.531 -3.727 49.533 1.00 64.09 339 TRP B N 1
ATOM 11664 C CA . TRP C 1 339 ? -46.276 -3.073 50.803 1.00 64.66 339 TRP B CA 1
ATOM 11665 C C . TRP C 1 339 ? -47.203 -3.623 51.888 1.00 67.12 339 TRP B C 1
ATOM 11666 O O . TRP C 1 339 ? -46.813 -3.749 53.049 1.00 67.74 339 TRP B O 1
ATOM 11677 N N . LYS C 1 340 ? -48.446 -3.917 51.499 1.00 67.36 340 LYS B N 1
ATOM 11678 C CA . LYS C 1 340 ? -49.409 -4.551 52.376 1.00 68.66 340 LYS B CA 1
ATOM 11679 C C . LYS C 1 340 ? -48.929 -5.943 52.784 1.00 71.47 340 LYS B C 1
ATOM 11680 O O . LYS C 1 340 ? -48.898 -6.258 53.970 1.00 73.28 340 LYS B O 1
ATOM 11686 N N . ASP C 1 341 ? -48.580 -6.790 51.808 1.00 72.72 341 ASP B N 1
ATOM 11687 C CA . ASP C 1 341 ? -48.230 -8.177 52.097 1.00 75.44 341 ASP B CA 1
ATOM 11688 C C . ASP C 1 341 ? -47.085 -8.229 53.106 1.00 75.20 341 ASP B C 1
ATOM 11689 O O . ASP C 1 341 ? -47.010 -9.161 53.897 1.00 76.14 341 ASP B O 1
ATOM 11694 N N . LYS C 1 342 ? -46.205 -7.220 53.060 1.00 73.39 342 LYS B N 1
ATOM 11695 C CA . LYS C 1 342 ? -45.009 -7.207 53.880 1.00 73.79 342 LYS B CA 1
ATOM 11696 C C . LYS C 1 342 ? -45.297 -6.585 55.245 1.00 72.77 342 LYS B C 1
ATOM 11697 O O . LYS C 1 342 ? -45.109 -7.265 56.246 1.00 73.23 342 LYS B O 1
ATOM 11703 N N . PHE C 1 343 ? -45.733 -5.313 55.279 1.00 70.70 343 PHE B N 1
ATOM 11704 C CA . PHE C 1 343 ? -45.814 -4.530 56.516 1.00 70.11 343 PHE B CA 1
ATOM 11705 C C . PHE C 1 343 ? -47.240 -4.387 57.066 1.00 71.34 343 PHE B C 1
ATOM 11706 O O . PHE C 1 343 ? -47.461 -3.803 58.135 1.00 73.41 343 PHE B O 1
ATOM 11714 N N . ASN C 1 344 ? -48.206 -4.887 56.298 1.00 71.97 344 ASN B N 1
ATOM 11715 C CA . ASN C 1 344 ? -49.589 -5.040 56.716 1.00 71.83 344 ASN B CA 1
ATOM 11716 C C . ASN C 1 344 ? -50.261 -3.673 56.848 1.00 68.85 344 ASN B C 1
ATOM 11717 O O . ASN C 1 344 ? -50.957 -3.429 57.821 1.00 69.05 344 ASN B O 1
ATOM 11722 N N . LEU C 1 345 ? -50.061 -2.826 55.829 1.00 66.40 345 LEU B N 1
ATOM 11723 C CA . LEU C 1 345 ? -50.561 -1.464 55.726 1.00 64.20 345 LEU B CA 1
ATOM 11724 C C . LEU C 1 345 ? -50.994 -1.201 54.274 1.00 63.02 345 LEU B C 1
ATOM 11725 O O . LEU C 1 345 ? -50.329 -1.643 53.332 1.00 62.84 345 LEU B O 1
ATOM 11730 N N . THR C 1 346 ? -52.054 -0.409 54.090 1.00 61.67 346 THR B N 1
ATOM 11731 C CA . THR C 1 346 ? -52.493 -0.009 52.762 1.00 60.26 346 THR B CA 1
ATOM 11732 C C . THR C 1 346 ? -52.005 1.426 52.502 1.00 58.35 346 THR B C 1
ATOM 11733 O O . THR C 1 346 ? -52.128 2.315 53.325 1.00 57.46 346 THR B O 1
ATOM 11737 N N . ILE C 1 347 ? -51.358 1.628 51.356 1.00 58.66 347 ILE B N 1
ATOM 11738 C CA . ILE C 1 347 ? -50.958 2.962 50.924 1.00 58.28 347 ILE B CA 1
ATOM 11739 C C . ILE C 1 347 ? -52.162 3.658 50.285 1.00 58.27 347 ILE B C 1
ATOM 11740 O O . ILE C 1 347 ? -52.630 3.298 49.203 1.00 60.99 347 ILE B O 1
ATOM 11745 N N . ARG C 1 348 ? -52.677 4.657 50.995 1.00 56.22 348 ARG B N 1
ATOM 11746 C CA . ARG C 1 348 ? -53.951 5.263 50.658 1.00 54.54 348 ARG B CA 1
ATOM 11747 C C . ARG C 1 348 ? -53.721 6.455 49.732 1.00 51.45 348 ARG B C 1
ATOM 11748 O O . ARG C 1 348 ? -53.144 7.474 50.128 1.00 49.77 348 ARG B O 1
ATOM 11756 N N . ASP C 1 349 ? -54.215 6.304 48.503 1.00 50.57 349 ASP B N 1
ATOM 11757 C CA . ASP C 1 349 ? -54.048 7.316 47.485 1.00 48.88 349 ASP B CA 1
ATOM 11758 C C . ASP C 1 349 ? -55.037 8.455 47.694 1.00 47.85 349 ASP B C 1
ATOM 11759 O O . ASP C 1 349 ? -56.161 8.199 48.058 1.00 48.35 349 ASP B O 1
ATOM 11764 N N . PHE C 1 350 ? -54.635 9.683 47.342 1.00 46.36 350 PHE B N 1
ATOM 11765 C CA . PHE C 1 350 ? -55.493 10.856 47.428 1.00 46.17 350 PHE B CA 1
ATOM 11766 C C . PHE C 1 350 ? -55.108 11.877 46.363 1.00 45.81 350 PHE B C 1
ATOM 11767 O O . PHE C 1 350 ? -54.016 11.800 45.823 1.00 45.95 350 PHE B O 1
ATOM 11775 N N . TYR C 1 351 ? -56.031 12.787 46.018 1.00 46.26 351 TYR B N 1
ATOM 11776 C CA . TYR C 1 351 ? -55.943 13.604 44.805 1.00 45.77 351 TYR B CA 1
ATOM 11777 C C . TYR C 1 351 ? -56.170 15.082 45.140 1.00 45.25 351 TYR B C 1
ATOM 11778 O O . TYR C 1 351 ? -56.997 15.470 45.970 1.00 45.14 351 TYR B O 1
ATOM 11787 N N . GLY C 1 352 ? -55.444 15.929 44.404 1.00 44.48 352 GLY B N 1
ATOM 11788 C CA . GLY C 1 352 ? -55.615 17.370 44.505 1.00 44.37 352 GLY B CA 1
ATOM 11789 C C . GLY C 1 352 ? -54.610 18.067 43.606 1.00 43.32 352 GLY B C 1
ATOM 11790 O O . GLY C 1 352 ? -53.937 17.379 42.839 1.00 43.07 352 GLY B O 1
ATOM 11791 N N . GLN C 1 353 ? -54.566 19.400 43.685 1.00 43.36 353 GLN B N 1
ATOM 11792 C CA . GLN C 1 353 ? -53.652 20.198 42.878 1.00 43.50 353 GLN B CA 1
ATOM 11793 C C . GLN C 1 353 ? -53.319 21.483 43.596 1.00 43.14 353 GLN B C 1
ATOM 11794 O O . GLN C 1 353 ? -53.973 21.801 44.565 1.00 43.87 353 GLN B O 1
ATOM 11800 N N . THR C 1 354 ? -52.302 22.194 43.103 1.00 42.65 354 THR B N 1
ATOM 11801 C CA . THR C 1 354 ? -51.824 23.410 43.747 1.00 42.55 354 THR B CA 1
ATOM 11802 C C . THR C 1 354 ? -53.001 24.348 43.991 1.00 43.23 354 THR B C 1
ATOM 11803 O O . THR C 1 354 ? -53.135 24.923 45.068 1.00 43.69 354 THR B O 1
ATOM 11807 N N . GLU C 1 355 ? -53.887 24.427 42.998 1.00 43.51 355 GLU B N 1
ATOM 11808 C CA . GLU C 1 355 ? -55.060 25.286 43.026 1.00 44.36 355 GLU B CA 1
ATOM 11809 C C . GLU C 1 355 ? -56.000 24.927 44.180 1.00 44.82 355 GLU B C 1
ATOM 11810 O O . GLU C 1 355 ? -56.830 25.738 44.559 1.00 45.90 355 GLU B O 1
ATOM 11816 N N . THR C 1 356 ? -55.921 23.692 44.690 1.00 44.61 356 THR B N 1
ATOM 11817 C CA . THR C 1 356 ? -56.832 23.235 45.726 1.00 45.98 356 THR B CA 1
ATOM 11818 C C . THR C 1 356 ? -56.082 22.675 46.949 1.00 45.94 356 THR B C 1
ATOM 11819 O O . THR C 1 356 ? -54.860 22.764 47.084 1.00 46.36 356 THR B O 1
ATOM 11823 N N . THR C 1 357 ? -56.866 22.141 47.888 1.00 45.84 357 THR B N 1
ATOM 11824 C CA . THR C 1 357 ? -56.432 21.125 48.835 1.00 45.14 357 THR B CA 1
ATOM 11825 C C . THR C 1 357 ? -56.875 19.753 48.318 1.00 45.46 357 THR B C 1
ATOM 11826 O O . THR C 1 357 ? -57.304 19.594 47.161 1.00 46.15 357 THR B O 1
ATOM 11830 N N . ALA C 1 358 ? -56.784 18.742 49.180 1.00 45.33 358 ALA B N 1
ATOM 11831 C CA . ALA C 1 358 ? -57.210 17.418 48.770 1.00 45.95 358 ALA B CA 1
ATOM 11832 C C . ALA C 1 358 ? -58.711 17.444 48.459 1.00 46.69 358 ALA B C 1
ATOM 11833 O O . ALA C 1 358 ? -59.506 17.936 49.251 1.00 46.60 358 ALA B O 1
ATOM 11835 N N . MET C 1 359 ? -59.071 16.899 47.301 1.00 47.17 359 MET B N 1
ATOM 11836 C CA . MET C 1 359 ? -60.436 16.973 46.805 1.00 48.79 359 MET B CA 1
ATOM 11837 C C . MET C 1 359 ? -61.071 15.594 46.752 1.00 48.80 359 MET B C 1
ATOM 11838 O O . MET C 1 359 ? -62.281 15.506 46.874 1.00 50.10 359 MET B O 1
ATOM 11843 N N . VAL C 1 360 ? -60.262 14.549 46.584 1.00 47.68 360 VAL B N 1
ATOM 11844 C CA . VAL C 1 360 ? -60.754 13.190 46.512 1.00 48.83 360 VAL B CA 1
ATOM 11845 C C . VAL C 1 360 ? -59.711 12.300 47.153 1.00 48.46 360 VAL B C 1
ATOM 11846 O O . VAL C 1 360 ? -58.542 12.606 47.092 1.00 47.65 360 VAL B O 1
ATOM 11850 N N . GLY C 1 361 ? -60.105 11.214 47.806 1.00 49.87 361 GLY B N 1
ATOM 11851 C CA . GLY C 1 361 ? -59.136 10.482 48.615 1.00 50.41 361 GLY B CA 1
ATOM 11852 C C . GLY C 1 361 ? -59.693 9.219 49.259 1.00 52.53 361 GLY B C 1
ATOM 11853 O O . GLY C 1 361 ? -60.877 9.198 49.571 1.00 54.61 361 GLY B O 1
ATOM 11854 N N . ASN C 1 362 ? -58.857 8.175 49.426 1.00 53.40 362 ASN B N 1
ATOM 11855 C CA . ASN C 1 362 ? -59.217 7.007 50.232 1.00 55.87 362 ASN B CA 1
ATOM 11856 C C . ASN C 1 362 ? -58.912 7.345 51.715 1.00 56.49 362 ASN B C 1
ATOM 11857 O O . ASN C 1 362 ? -57.758 7.353 52.203 1.00 55.24 362 ASN B O 1
ATOM 11862 N N . PHE C 1 363 ? -60.000 7.706 52.425 1.00 56.94 363 PHE B N 1
ATOM 11863 C CA . PHE C 1 363 ? -59.948 8.073 53.817 1.00 56.65 363 PHE B CA 1
ATOM 11864 C C . PHE C 1 363 ? -59.625 6.826 54.628 1.00 57.57 363 PHE B C 1
ATOM 11865 O O . PHE C 1 363 ? -59.630 5.695 54.110 1.00 57.22 363 PHE B O 1
ATOM 11873 N N . PRO C 1 364 ? -59.285 7.020 55.922 1.00 58.57 364 PRO B N 1
ATOM 11874 C CA . PRO C 1 364 ? -58.842 5.911 56.764 1.00 59.53 364 PRO B CA 1
ATOM 11875 C C . PRO C 1 364 ? -59.876 4.795 56.838 1.00 60.49 364 PRO B C 1
ATOM 11876 O O . PRO C 1 364 ? -59.499 3.623 56.814 1.00 61.55 364 PRO B O 1
ATOM 11880 N N . PHE C 1 365 ? -61.163 5.191 56.861 1.00 60.19 365 PHE B N 1
ATOM 11881 C CA . PHE C 1 365 ? -62.294 4.294 57.099 1.00 61.42 365 PHE B CA 1
ATOM 11882 C C . PHE C 1 365 ? -62.879 3.696 55.828 1.00 62.10 365 PHE B C 1
ATOM 11883 O O . PHE C 1 365 ? -63.855 2.966 55.893 1.00 62.01 365 PHE B O 1
ATOM 11891 N N . LEU C 1 366 ? -62.247 4.008 54.684 1.00 63.10 366 LEU B N 1
ATOM 11892 C CA . LEU C 1 366 ? -62.805 3.753 53.360 1.00 64.23 366 LEU B CA 1
ATOM 11893 C C . LEU C 1 366 ? -62.076 2.543 52.784 1.00 64.61 366 LEU B C 1
ATOM 11894 O O . LEU C 1 366 ? -60.843 2.501 52.782 1.00 63.61 366 LEU B O 1
ATOM 11899 N N . LYS C 1 367 ? -62.861 1.539 52.368 1.00 66.69 367 LYS B N 1
ATOM 11900 C CA . LYS C 1 367 ? -62.349 0.336 51.751 1.00 68.70 367 LYS B CA 1
ATOM 11901 C C . LYS C 1 367 ? -61.688 0.732 50.435 1.00 69.63 367 LYS B C 1
ATOM 11902 O O . LYS C 1 367 ? -62.317 1.343 49.571 1.00 70.71 367 LYS B O 1
ATOM 11908 N N . VAL C 1 368 ? -60.404 0.384 50.294 1.00 70.95 368 VAL B N 1
ATOM 11909 C CA . VAL C 1 368 ? -59.595 0.844 49.183 1.00 69.99 368 VAL B CA 1
ATOM 11910 C C . VAL C 1 368 ? -59.848 -0.112 48.024 1.00 72.70 368 VAL B C 1
ATOM 11911 O O . VAL C 1 368 ? -59.762 -1.332 48.172 1.00 75.18 368 VAL B O 1
ATOM 11915 N N . LYS C 1 369 ? -60.206 0.462 46.868 1.00 72.48 369 LYS B N 1
ATOM 11916 C CA . LYS C 1 369 ? -60.223 -0.295 45.634 1.00 72.25 369 LYS B CA 1
ATOM 11917 C C . LYS C 1 369 ? -58.949 0.103 44.894 1.00 73.51 369 LYS B C 1
ATOM 11918 O O . LYS C 1 369 ? -58.768 1.302 44.645 1.00 72.92 369 LYS B O 1
ATOM 11924 N N . PRO C 1 370 ? -58.033 -0.845 44.542 1.00 75.48 370 PRO B N 1
ATOM 11925 C CA . PRO C 1 370 ? -56.748 -0.460 43.952 1.00 71.52 370 PRO B CA 1
ATOM 11926 C C . PRO C 1 370 ? -56.935 0.246 42.598 1.00 69.19 370 PRO B C 1
ATOM 11927 O O . PRO C 1 370 ? -57.862 -0.041 41.819 1.00 68.01 370 PRO B O 1
ATOM 11931 N N . GLY C 1 371 ? -56.063 1.246 42.385 1.00 66.07 371 GLY B N 1
ATOM 11932 C CA . GLY C 1 371 ? -56.131 2.119 41.226 1.00 63.18 371 GLY B CA 1
ATOM 11933 C C . GLY C 1 371 ? -57.305 3.110 41.280 1.00 61.35 371 GLY B C 1
ATOM 11934 O O . GLY C 1 371 ? -57.654 3.681 40.252 1.00 60.60 371 GLY B O 1
ATOM 11935 N N . SER C 1 372 ? -57.910 3.334 42.459 1.00 59.89 372 SER B N 1
ATOM 11936 C CA . SER C 1 372 ? -58.904 4.375 42.635 1.00 58.05 372 SER B CA 1
ATOM 11937 C C . SER C 1 372 ? -58.422 5.360 43.691 1.00 56.52 372 SER B C 1
ATOM 11938 O O . SER C 1 372 ? -57.954 4.932 44.730 1.00 58.32 372 SER B O 1
ATOM 11941 N N . MET C 1 373 ? -58.550 6.654 43.401 1.00 54.85 373 MET B N 1
ATOM 11942 C CA . MET C 1 373 ? -58.197 7.736 44.314 1.00 54.46 373 MET B CA 1
ATOM 11943 C C . MET C 1 373 ? -59.279 7.979 45.392 1.00 54.85 373 MET B C 1
ATOM 11944 O O . MET C 1 373 ? -59.215 8.919 46.193 1.00 51.90 373 MET B O 1
ATOM 11949 N N . GLY C 1 374 ? -60.301 7.122 45.371 1.00 57.42 374 GLY B N 1
ATOM 11950 C CA . GLY C 1 374 ? -61.340 7.124 46.381 1.00 59.87 374 GLY B CA 1
ATOM 11951 C C . GLY C 1 374 ? -62.553 7.957 45.979 1.00 61.15 374 GLY B C 1
ATOM 11952 O O . GLY C 1 374 ? -62.894 8.018 44.788 1.00 64.13 374 GLY B O 1
ATOM 11953 N N . LYS C 1 375 ? -63.157 8.600 46.989 1.00 60.23 375 LYS B N 1
ATOM 11954 C CA . LYS C 1 375 ? -64.360 9.372 46.800 1.00 60.68 375 LYS B CA 1
ATOM 11955 C C . LYS C 1 375 ? -64.152 10.838 47.131 1.00 57.74 375 LYS B C 1
ATOM 11956 O O . LYS C 1 375 ? -63.232 11.191 47.837 1.00 56.08 375 LYS B O 1
ATOM 11962 N N . PRO C 1 376 ? -65.012 11.723 46.604 1.00 57.90 376 PRO B N 1
ATOM 11963 C CA . PRO C 1 376 ? -64.879 13.157 46.847 1.00 57.33 376 PRO B CA 1
ATOM 11964 C C . PRO C 1 376 ? -65.080 13.576 48.296 1.00 58.26 376 PRO B C 1
ATOM 11965 O O . PRO C 1 376 ? -65.960 13.063 48.987 1.00 61.05 376 PRO B O 1
ATOM 11969 N N . HIS C 1 377 ? -64.260 14.531 48.749 1.00 57.08 377 HIS B N 1
ATOM 11970 C CA . HIS C 1 377 ? -64.412 15.108 50.079 1.00 56.09 377 HIS B CA 1
ATOM 11971 C C . HIS C 1 377 ? -65.648 16.002 50.083 1.00 56.80 377 HIS B C 1
ATOM 11972 O O . HIS C 1 377 ? -65.845 16.806 49.185 1.00 56.03 377 HIS B O 1
ATOM 11979 N N . PRO C 1 378 ? -66.548 15.862 51.075 1.00 58.60 378 PRO B N 1
ATOM 11980 C CA . PRO C 1 378 ? -67.801 16.596 51.061 1.00 60.09 378 PRO B CA 1
ATOM 11981 C C . PRO C 1 378 ? -67.696 18.108 51.153 1.00 60.87 378 PRO B C 1
ATOM 11982 O O . PRO C 1 378 ? -68.677 18.780 50.916 1.00 62.96 378 PRO B O 1
ATOM 11986 N N . LEU C 1 379 ? -66.516 18.644 51.394 1.00 62.22 379 LEU B N 1
ATOM 11987 C CA . LEU C 1 379 ? -66.342 20.091 51.402 1.00 64.75 379 LEU B CA 1
ATOM 11988 C C . LEU C 1 379 ? -66.044 20.663 49.999 1.00 62.63 379 LEU B C 1
ATOM 11989 O O . LEU C 1 379 ? -66.012 21.891 49.822 1.00 62.53 379 LEU B O 1
ATOM 11994 N N . TYR C 1 380 ? -65.831 19.783 48.987 1.00 59.66 380 TYR B N 1
ATOM 11995 C CA . TYR C 1 380 ? -65.809 20.144 47.561 1.00 57.59 380 TYR B CA 1
ATOM 11996 C C . TYR C 1 380 ? -67.017 19.522 46.832 1.00 58.22 380 TYR B C 1
ATOM 11997 O O . TYR C 1 380 ? -67.343 18.353 47.059 1.00 57.92 380 TYR B O 1
ATOM 12006 N N . ASP C 1 381 ? -67.719 20.282 45.969 1.00 58.44 381 ASP B N 1
ATOM 12007 C CA . ASP C 1 381 ? -68.795 19.696 45.169 1.00 59.84 381 ASP B CA 1
ATOM 12008 C C . ASP C 1 381 ? -68.250 19.173 43.821 1.00 59.09 381 ASP B C 1
ATOM 12009 O O . ASP C 1 381 ? -68.240 19.912 42.842 1.00 58.55 381 ASP B O 1
ATOM 12014 N N . ILE C 1 382 ? -67.781 17.912 43.776 1.00 59.07 382 ILE B N 1
ATOM 12015 C CA . ILE C 1 382 ? -67.007 17.372 42.657 1.00 59.22 382 ILE B CA 1
ATOM 12016 C C . ILE C 1 382 ? -67.939 16.750 41.609 1.00 61.53 382 ILE B C 1
ATOM 12017 O O . ILE C 1 382 ? -68.777 15.911 41.926 1.00 64.72 382 ILE B O 1
ATOM 12022 N N . ARG C 1 383 ? -67.798 17.167 40.348 1.00 61.51 383 ARG B N 1
ATOM 12023 C CA . ARG C 1 383 ? -68.647 16.689 39.264 1.00 63.46 383 ARG B CA 1
ATOM 12024 C C . ARG C 1 383 ? -67.848 16.334 38.011 1.00 61.05 383 ARG B C 1
ATOM 12025 O O . ARG C 1 383 ? -66.987 17.096 37.569 1.00 59.31 383 ARG B O 1
ATOM 12033 N N . LEU C 1 384 ? -68.165 15.176 37.428 1.00 60.97 384 LEU B N 1
ATOM 12034 C CA . LEU C 1 384 ? -67.667 14.846 36.107 1.00 60.64 384 LEU B CA 1
ATOM 12035 C C . LEU C 1 384 ? -68.563 15.503 35.080 1.00 60.48 384 LEU B C 1
ATOM 12036 O O . LEU C 1 384 ? -69.767 15.232 35.057 1.00 61.97 384 LEU B O 1
ATOM 12041 N N . LEU C 1 385 ? -67.952 16.355 34.254 1.00 58.89 385 LEU B N 1
ATOM 12042 C CA . LEU C 1 385 ? -68.648 16.955 33.130 1.00 59.82 385 LEU B CA 1
ATOM 12043 C C . LEU C 1 385 ? -68.057 16.433 31.812 1.00 59.11 385 LEU B C 1
ATOM 12044 O O . LEU C 1 385 ? -66.867 16.097 31.710 1.00 57.39 385 LEU B O 1
ATOM 12049 N N . ASP C 1 386 ? -68.911 16.353 30.785 1.00 60.52 386 ASP B N 1
ATOM 12050 C CA . ASP C 1 386 ? -68.471 15.982 29.450 1.00 60.15 386 ASP B CA 1
ATOM 12051 C C . ASP C 1 386 ? -68.032 17.261 28.729 1.00 61.02 386 ASP B C 1
ATOM 12052 O O . ASP C 1 386 ? -67.913 18.329 29.366 1.00 60.41 386 ASP B O 1
ATOM 12057 N N . ASP C 1 387 ? -67.713 17.105 27.413 1.00 62.35 387 ASP B N 1
ATOM 12058 C CA . ASP C 1 387 ? -67.040 18.139 26.622 1.00 61.69 387 ASP B CA 1
ATOM 12059 C C . ASP C 1 387 ? -67.969 19.350 26.428 1.00 61.61 387 ASP B C 1
ATOM 12060 O O . ASP C 1 387 ? -67.575 20.504 26.334 1.00 60.28 387 ASP B O 1
ATOM 12065 N N . GLU C 1 388 ? -69.267 19.057 26.383 1.00 62.98 388 GLU B N 1
ATOM 12066 C CA . GLU C 1 388 ? -70.318 20.026 26.179 1.00 64.27 388 GLU B CA 1
ATOM 12067 C C . GLU C 1 388 ? -70.666 20.684 27.511 1.00 64.67 388 GLU B C 1
ATOM 12068 O O . GLU C 1 388 ? -71.418 21.643 27.526 1.00 66.18 388 GLU B O 1
ATOM 12074 N N . GLY C 1 389 ? -70.153 20.164 28.633 1.00 64.02 389 GLY B N 1
ATOM 12075 C CA . GLY C 1 389 ? -70.291 20.821 29.921 1.00 63.78 389 GLY B CA 1
ATOM 12076 C C . GLY C 1 389 ? -71.489 20.325 30.723 1.00 66.07 389 GLY B C 1
ATOM 12077 O O . GLY C 1 389 ? -71.773 20.903 31.774 1.00 67.10 389 GLY B O 1
ATOM 12078 N N . LYS C 1 390 ? -72.172 19.266 30.251 1.00 67.83 390 LYS B N 1
ATOM 12079 C CA . LYS C 1 390 ? -73.291 18.640 30.951 1.00 69.03 390 LYS B CA 1
ATOM 12080 C C . LYS C 1 390 ? -72.765 17.606 31.941 1.00 68.45 390 LYS B C 1
ATOM 12081 O O . LYS C 1 390 ? -71.742 16.951 31.695 1.00 66.43 390 LYS B O 1
ATOM 12087 N N . GLU C 1 391 ? -73.488 17.448 33.055 1.00 69.33 391 GLU B N 1
ATOM 12088 C CA . GLU C 1 391 ? -73.030 16.570 34.119 1.00 68.46 391 GLU B CA 1
ATOM 12089 C C . GLU C 1 391 ? -73.195 15.091 33.761 1.00 68.18 391 GLU B C 1
ATOM 12090 O O . GLU C 1 391 ? -74.241 14.651 33.318 1.00 69.90 391 GLU B O 1
ATOM 12096 N N . ILE C 1 392 ? -72.145 14.308 33.981 1.00 66.39 392 ILE B N 1
ATOM 12097 C CA . ILE C 1 392 ? -72.150 12.877 33.716 1.00 67.51 392 ILE B CA 1
ATOM 12098 C C . ILE C 1 392 ? -72.712 12.170 34.939 1.00 69.80 392 ILE B C 1
ATOM 12099 O O . ILE C 1 392 ? -72.137 12.326 36.011 1.00 70.54 392 ILE B O 1
ATOM 12104 N N . THR C 1 393 ? -73.744 11.325 34.795 1.00 73.62 393 THR B N 1
ATOM 12105 C CA . THR C 1 393 ? -74.277 10.589 35.949 1.00 75.48 393 THR B CA 1
ATOM 12106 C C . THR C 1 393 ? -74.227 9.078 35.753 1.00 77.36 393 THR B C 1
ATOM 12107 O O . THR C 1 393 ? -74.809 8.393 36.574 1.00 79.22 393 THR B O 1
ATOM 12111 N N . LYS C 1 394 ? -73.369 8.592 34.846 1.00 77.38 394 LYS B N 1
ATOM 12112 C CA . LYS C 1 394 ? -73.316 7.203 34.472 1.00 80.31 394 LYS B CA 1
ATOM 12113 C C . LYS C 1 394 ? -71.928 6.615 34.741 1.00 79.86 394 LYS B C 1
ATOM 12114 O O . LYS C 1 394 ? -70.902 7.205 34.359 1.00 80.74 394 LYS B O 1
ATOM 12120 N N . PRO C 1 395 ? -71.858 5.453 35.437 1.00 79.50 395 PRO B N 1
ATOM 12121 C CA . PRO C 1 395 ? -70.591 4.746 35.652 1.00 77.63 395 PRO B CA 1
ATOM 12122 C C . PRO C 1 395 ? -69.794 4.466 34.379 1.00 76.61 395 PRO B C 1
ATOM 12123 O O . PRO C 1 395 ? -70.393 4.165 33.331 1.00 77.57 395 PRO B O 1
ATOM 12127 N N . TYR C 1 396 ? -68.453 4.573 34.511 1.00 73.12 396 TYR B N 1
ATOM 12128 C CA . TYR C 1 396 ? -67.484 4.129 33.514 1.00 70.97 396 TYR B CA 1
ATOM 12129 C C . TYR C 1 396 ? -67.481 5.094 32.327 1.00 68.94 396 TYR B C 1
ATOM 12130 O O . TYR C 1 396 ? -66.928 4.777 31.287 1.00 68.68 396 TYR B O 1
ATOM 12139 N N . GLU C 1 397 ? -68.052 6.286 32.502 1.00 67.05 397 GLU B N 1
ATOM 12140 C CA . GLU C 1 397 ? -67.958 7.324 31.500 1.00 65.13 397 GLU B CA 1
ATOM 12141 C C . GLU C 1 397 ? -66.997 8.384 32.002 1.00 62.45 397 GLU B C 1
ATOM 12142 O O . GLU C 1 397 ? -67.127 8.933 33.098 1.00 62.06 397 GLU B O 1
ATOM 12148 N N . VAL C 1 398 ? -66.015 8.640 31.154 1.00 61.07 398 VAL B N 1
ATOM 12149 C CA . VAL C 1 398 ? -64.924 9.551 31.438 1.00 58.78 398 VAL B CA 1
ATOM 12150 C C . VAL C 1 398 ? -65.367 11.001 31.230 1.00 58.74 398 VAL B C 1
ATOM 12151 O O . VAL C 1 398 ? -66.167 11.311 30.338 1.00 60.86 398 VAL B O 1
ATOM 12155 N N . GLY C 1 399 ? -64.786 11.910 32.008 1.00 56.77 399 GLY B N 1
ATOM 12156 C CA . GLY C 1 399 ? -65.118 13.313 31.867 1.00 56.91 399 GLY B CA 1
ATOM 12157 C C . GLY C 1 399 ? -64.112 14.162 32.624 1.00 56.05 399 GLY B C 1
ATOM 12158 O O . GLY C 1 399 ? -63.170 13.626 33.212 1.00 54.87 399 GLY B O 1
ATOM 12159 N N . HIS C 1 400 ? -64.354 15.478 32.611 1.00 57.24 400 HIS B N 1
ATOM 12160 C CA . HIS C 1 400 ? -63.525 16.441 33.314 1.00 57.93 400 HIS B CA 1
ATOM 12161 C C . HIS C 1 400 ? -63.920 16.498 34.799 1.00 56.68 400 HIS B C 1
ATOM 12162 O O . HIS C 1 400 ? -65.104 16.595 35.167 1.00 55.78 400 HIS B O 1
ATOM 12169 N N . ILE C 1 401 ? -62.900 16.421 35.658 1.00 55.23 401 ILE B N 1
ATOM 12170 C CA . ILE C 1 401 ? -63.112 16.677 37.072 1.00 55.08 401 ILE B CA 1
ATOM 12171 C C . ILE C 1 401 ? -63.286 18.187 37.271 1.00 55.33 401 ILE B C 1
ATOM 12172 O O . ILE C 1 401 ? -62.466 18.979 36.791 1.00 55.87 401 ILE B O 1
ATOM 12177 N N . THR C 1 402 ? -64.408 18.564 37.911 1.00 55.08 402 THR B N 1
ATOM 12178 C CA . THR C 1 402 ? -64.754 19.960 38.146 1.00 55.11 402 THR B CA 1
ATOM 12179 C C . THR C 1 402 ? -65.249 20.152 39.589 1.00 56.12 402 THR B C 1
ATOM 12180 O O . THR C 1 402 ? -65.617 19.226 40.296 1.00 55.72 402 THR B O 1
ATOM 12184 N N . VAL C 1 403 ? -65.214 21.408 40.028 1.00 55.89 403 VAL B N 1
ATOM 12185 C CA . VAL C 1 403 ? -65.586 21.826 41.354 1.00 55.88 403 VAL B CA 1
ATOM 12186 C C . VAL C 1 403 ? -66.693 22.845 41.157 1.00 58.55 403 VAL B C 1
ATOM 12187 O O . VAL C 1 403 ? -66.479 23.833 40.475 1.00 58.53 403 VAL B O 1
ATOM 12191 N N . LYS C 1 404 ? -67.863 22.603 41.750 1.00 62.06 404 LYS B N 1
ATOM 12192 C CA . LYS C 1 404 ? -68.975 23.528 41.650 1.00 65.71 404 LYS B CA 1
ATOM 12193 C C . LYS C 1 404 ? -68.747 24.712 42.595 1.00 68.91 404 LYS B C 1
ATOM 12194 O O . LYS C 1 404 ? -68.445 24.498 43.778 1.00 74.55 404 LYS B O 1
ATOM 12200 N N . LEU C 1 405 ? -68.974 25.934 42.078 1.00 69.72 405 LEU B N 1
ATOM 12201 C CA . LEU C 1 405 ? -68.445 27.178 42.632 1.00 69.18 405 LEU B CA 1
ATOM 12202 C C . LEU C 1 405 ? -69.476 27.993 43.408 1.00 70.26 405 LEU B C 1
ATOM 12203 O O . LEU C 1 405 ? -69.088 28.969 44.061 1.00 68.61 405 LEU B O 1
ATOM 12208 N N . ASN C 1 406 ? -70.772 27.690 43.252 1.00 72.01 406 ASN B N 1
ATOM 12209 C CA . ASN C 1 406 ? -71.767 28.295 44.113 1.00 73.79 406 ASN B CA 1
ATOM 12210 C C . ASN C 1 406 ? -72.380 27.204 44.980 1.00 74.61 406 ASN B C 1
ATOM 12211 O O . ASN C 1 406 ? -72.970 26.268 44.437 1.00 75.12 406 ASN B O 1
ATOM 12216 N N . PRO C 1 407 ? -72.214 27.217 46.331 1.00 74.19 407 PRO B N 1
ATOM 12217 C CA . PRO C 1 407 ? -71.231 28.050 47.041 1.00 72.56 407 PRO B CA 1
ATOM 12218 C C . PRO C 1 407 ? -69.784 27.640 46.832 1.00 70.94 407 PRO B C 1
ATOM 12219 O O . PRO C 1 407 ? -69.489 26.466 46.627 1.00 69.45 407 PRO B O 1
ATOM 12223 N N . ARG C 1 408 ? -68.894 28.617 46.975 1.00 71.66 408 ARG B N 1
ATOM 12224 C CA . ARG C 1 408 ? -67.489 28.429 46.640 1.00 71.53 408 ARG B CA 1
ATOM 12225 C C . ARG C 1 408 ? -66.753 27.665 47.747 1.00 72.49 408 ARG B C 1
ATOM 12226 O O . ARG C 1 408 ? -66.586 28.206 48.836 1.00 70.28 408 ARG B O 1
ATOM 12234 N N . PRO C 1 409 ? -66.257 26.417 47.508 1.00 74.67 409 PRO B N 1
ATOM 12235 C CA . PRO C 1 409 ? -65.456 25.669 48.480 1.00 74.12 409 PRO B CA 1
ATOM 12236 C C . PRO C 1 409 ? -64.273 26.455 49.022 1.00 75.65 409 PRO B C 1
ATOM 12237 O O . PRO C 1 409 ? -63.774 27.380 48.387 1.00 73.26 409 PRO B O 1
ATOM 12241 N N . ILE C 1 410 ? -63.810 26.041 50.203 1.00 77.84 410 ILE B N 1
ATOM 12242 C CA . ILE C 1 410 ? -63.022 26.944 51.024 1.00 75.56 410 ILE B CA 1
ATOM 12243 C C . ILE C 1 410 ? -61.549 26.837 50.685 1.00 67.91 410 ILE B C 1
ATOM 12244 O O . ILE C 1 410 ? -60.857 27.856 50.633 1.00 66.58 410 ILE B O 1
ATOM 12249 N N . GLY C 1 411 ? -61.096 25.603 50.425 1.00 63.06 411 GLY B N 1
ATOM 12250 C CA . GLY C 1 411 ? -59.700 25.345 50.086 1.00 59.76 411 GLY B CA 1
ATOM 12251 C C . GLY C 1 411 ? -59.288 25.733 48.653 1.00 57.81 411 GLY B C 1
ATOM 12252 O O . GLY C 1 411 ? -58.126 25.568 48.294 1.00 60.42 411 GLY B O 1
ATOM 12253 N N . LEU C 1 412 ? -60.224 26.235 47.833 1.00 55.13 412 LEU B N 1
ATOM 12254 C CA . LEU C 1 412 ? -60.004 26.594 46.436 1.00 52.72 412 LEU B CA 1
ATOM 12255 C C . LEU C 1 412 ? -59.300 27.941 46.312 1.00 51.44 412 LEU B C 1
ATOM 12256 O O . LEU C 1 412 ? -59.752 28.900 46.916 1.00 52.28 412 LEU B O 1
ATOM 12261 N N . PHE C 1 413 ? -58.233 28.012 45.498 1.00 49.32 413 PHE B N 1
ATOM 12262 C CA . PHE C 1 413 ? -57.462 29.232 45.298 1.00 48.93 413 PHE B CA 1
ATOM 12263 C C . PHE C 1 413 ? -58.371 30.345 44.803 1.00 49.99 413 PHE B C 1
ATOM 12264 O O . PHE C 1 413 ? -59.500 30.077 44.408 1.00 50.34 413 PHE B O 1
ATOM 12272 N N . LEU C 1 414 ? -57.856 31.576 44.867 1.00 50.65 414 LEU B N 1
ATOM 12273 C CA . LEU C 1 414 ? -58.637 32.759 44.558 1.00 52.70 414 LEU B CA 1
ATOM 12274 C C . LEU C 1 414 ? -58.835 32.838 43.069 1.00 53.63 414 LEU B C 1
ATOM 12275 O O . LEU C 1 414 ? -59.884 33.294 42.648 1.00 55.50 414 LEU B O 1
ATOM 12280 N N . GLY C 1 415 ? -57.800 32.398 42.326 1.00 53.31 415 GLY B N 1
ATOM 12281 C CA . GLY C 1 415 ? -57.733 32.342 40.872 1.00 52.66 415 GLY B CA 1
ATOM 12282 C C . GLY C 1 415 ? -56.256 32.404 40.492 1.00 51.97 415 GLY B C 1
ATOM 12283 O O . GLY C 1 415 ? -55.390 32.336 41.398 1.00 51.14 415 GLY B O 1
ATOM 12284 N N . TYR C 1 416 ? -55.973 32.523 39.182 1.00 52.10 416 TYR B N 1
ATOM 12285 C CA . TYR C 1 416 ? -54.615 32.762 38.722 1.00 51.23 416 TYR B CA 1
ATOM 12286 C C . TYR C 1 416 ? -54.376 34.263 38.639 1.00 53.74 416 TYR B C 1
ATOM 12287 O O . TYR C 1 416 ? -55.330 35.024 38.569 1.00 55.05 416 TYR B O 1
ATOM 12296 N N . SER C 1 417 ? -53.105 34.664 38.637 1.00 55.86 417 SER B N 1
ATOM 12297 C CA . SER C 1 417 ? -52.710 36.023 38.297 1.00 59.47 417 SER B CA 1
ATOM 12298 C C . SER C 1 417 ? -52.849 36.270 36.794 1.00 61.63 417 SER B C 1
ATOM 12299 O O . SER C 1 417 ? -52.476 37.335 36.332 1.00 63.38 417 SER B O 1
ATOM 12302 N N . ASP C 1 418 ? -53.377 35.298 36.043 1.00 63.08 418 ASP B N 1
ATOM 12303 C CA . ASP C 1 418 ? -53.519 35.396 34.595 1.00 65.50 418 ASP B CA 1
ATOM 12304 C C . ASP C 1 418 ? -54.986 35.309 34.193 1.00 67.21 418 ASP B C 1
ATOM 12305 O O . ASP C 1 418 ? -55.596 34.246 34.354 1.00 66.04 418 ASP B O 1
ATOM 12310 N N . GLU C 1 419 ? -55.497 36.391 33.587 1.00 70.96 419 GLU B N 1
ATOM 12311 C CA . GLU C 1 419 ? -56.917 36.510 33.298 1.00 77.03 419 GLU B CA 1
ATOM 12312 C C . GLU C 1 419 ? -57.368 35.569 32.175 1.00 77.55 419 GLU B C 1
ATOM 12313 O O . GLU C 1 419 ? -58.542 35.179 32.110 1.00 77.89 419 GLU B O 1
ATOM 12319 N N . LYS C 1 420 ? -56.443 35.214 31.284 1.00 77.54 420 LYS B N 1
ATOM 12320 C CA . LYS C 1 420 ? -56.764 34.292 30.209 1.00 80.50 420 LYS B CA 1
ATOM 12321 C C . LYS C 1 420 ? -56.979 32.907 30.814 1.00 73.95 420 LYS B C 1
ATOM 12322 O O . LYS C 1 420 ? -57.875 32.176 30.401 1.00 79.75 420 LYS B O 1
ATOM 12328 N N . LYS C 1 421 ? -56.150 32.552 31.790 1.00 68.86 421 LYS B N 1
ATOM 12329 C CA . LYS C 1 421 ? -56.144 31.206 32.334 1.00 67.38 421 LYS B CA 1
ATOM 12330 C C . LYS C 1 421 ? -57.342 31.003 33.260 1.00 69.39 421 LYS B C 1
ATOM 12331 O O . LYS C 1 421 ? -57.819 29.878 33.417 1.00 71.67 421 LYS B O 1
ATOM 12337 N N . ASN C 1 422 ? -57.820 32.112 33.853 1.00 67.97 422 ASN B N 1
ATOM 12338 C CA . ASN C 1 422 ? -59.058 32.126 34.619 1.00 66.94 422 ASN B CA 1
ATOM 12339 C C . ASN C 1 422 ? -60.242 31.895 33.673 1.00 68.18 422 ASN B C 1
ATOM 12340 O O . ASN C 1 422 ? -61.213 31.217 34.019 1.00 67.25 422 ASN B O 1
ATOM 12345 N N . MET C 1 423 ? -60.171 32.461 32.460 1.00 69.58 423 MET B N 1
ATOM 12346 C CA . MET C 1 423 ? -61.251 32.336 31.496 1.00 70.92 423 MET B CA 1
ATOM 12347 C C . MET C 1 423 ? -61.458 30.876 31.081 1.00 68.04 423 MET B C 1
ATOM 12348 O O . MET C 1 423 ? -62.564 30.472 30.766 1.00 66.95 423 MET B O 1
ATOM 12353 N N . GLU C 1 424 ? -60.404 30.081 31.159 1.00 68.88 424 GLU B N 1
ATOM 12354 C CA . GLU C 1 424 ? -60.412 28.728 30.648 1.00 71.79 424 GLU B CA 1
ATOM 12355 C C . GLU C 1 424 ? -60.767 27.779 31.778 1.00 68.57 424 GLU B C 1
ATOM 12356 O O . GLU C 1 424 ? -61.335 26.717 31.498 1.00 68.85 424 GLU B O 1
ATOM 12362 N N . SER C 1 425 ? -60.336 28.102 33.014 1.00 64.80 425 SER B N 1
ATOM 12363 C CA . SER C 1 425 ? -60.533 27.197 34.141 1.00 64.08 425 SER B CA 1
ATOM 12364 C C . SER C 1 425 ? -61.875 27.413 34.843 1.00 62.87 425 SER B C 1
ATOM 12365 O O . SER C 1 425 ? -62.501 26.447 35.273 1.00 60.10 425 SER B O 1
ATOM 12368 N N . PHE C 1 426 ? -62.324 28.676 34.935 1.00 64.37 426 PHE B N 1
ATOM 12369 C CA . PHE C 1 426 ? -63.562 29.044 35.622 1.00 66.88 426 PHE B CA 1
ATOM 12370 C C . PHE C 1 426 ? -64.688 29.308 34.620 1.00 66.05 426 PHE B C 1
ATOM 12371 O O . PHE C 1 426 ? -64.786 30.409 34.075 1.00 64.13 426 PHE B O 1
ATOM 12379 N N . ARG C 1 427 ? -65.563 28.311 34.395 1.00 66.64 427 ARG B N 1
ATOM 12380 C CA . ARG C 1 427 ? -66.550 28.399 33.321 1.00 69.50 427 ARG B CA 1
ATOM 12381 C C . ARG C 1 427 ? -67.927 27.888 33.770 1.00 72.85 427 ARG B C 1
ATOM 12382 O O . ARG C 1 427 ? -67.978 26.761 34.254 1.00 71.10 427 ARG B O 1
ATOM 12390 N N . GLU C 1 428 ? -68.990 28.692 33.524 1.00 76.54 428 GLU B N 1
ATOM 12391 C CA . GLU C 1 428 ? -70.386 28.358 33.767 1.00 80.75 428 GLU B CA 1
ATOM 12392 C C . GLU C 1 428 ? -70.593 27.800 35.177 1.00 76.08 428 GLU B C 1
ATOM 12393 O O . GLU C 1 428 ? -71.380 26.866 35.380 1.00 73.92 428 GLU B O 1
ATOM 12399 N N . GLY C 1 429 ? -69.883 28.389 36.150 1.00 71.58 429 GLY B N 1
ATOM 12400 C CA . GLY C 1 429 ? -70.068 28.051 37.555 1.00 69.44 429 GLY B CA 1
ATOM 12401 C C . GLY C 1 429 ? -69.395 26.725 37.903 1.00 65.99 429 GLY B C 1
ATOM 12402 O O . GLY C 1 429 ? -69.839 26.020 38.786 1.00 67.17 429 GLY B O 1
ATOM 12403 N N . TYR C 1 430 ? -68.308 26.394 37.219 1.00 62.62 430 TYR B N 1
ATOM 12404 C CA . TYR C 1 430 ? -67.469 25.278 37.619 1.00 59.40 430 TYR B CA 1
ATOM 12405 C C . TYR C 1 430 ? -66.008 25.624 37.343 1.00 57.36 430 TYR B C 1
ATOM 12406 O O . TYR C 1 430 ? -65.682 26.229 36.328 1.00 58.70 430 TYR B O 1
ATOM 12415 N N . TYR C 1 431 ? -65.136 25.213 38.256 1.00 55.19 431 TYR B N 1
ATOM 12416 C CA . TYR C 1 431 ? -63.714 25.267 38.034 1.00 53.24 431 TYR B CA 1
ATOM 12417 C C . TYR C 1 431 ? -63.308 23.906 37.488 1.00 52.97 431 TYR B C 1
ATOM 12418 O O . TYR C 1 431 ? -63.679 22.884 38.060 1.00 52.09 431 TYR B O 1
ATOM 12427 N N . TYR C 1 432 ? -62.597 23.937 36.346 1.00 52.84 432 TYR B N 1
ATOM 12428 C CA . TYR C 1 432 ? -62.131 22.739 35.684 1.00 52.52 432 TYR B CA 1
ATOM 12429 C C . TYR C 1 432 ? -60.725 22.484 36.177 1.00 52.00 432 TYR B C 1
ATOM 12430 O O . TYR C 1 432 ? -59.888 23.381 36.132 1.00 52.45 432 TYR B O 1
ATOM 12439 N N . THR C 1 433 ? -60.473 21.269 36.662 1.00 52.74 433 THR B N 1
ATOM 12440 C CA . THR C 1 433 ? -59.133 20.891 37.105 1.00 52.89 433 THR B CA 1
ATOM 12441 C C . THR C 1 433 ? -58.239 20.587 35.894 1.00 54.94 433 THR B C 1
ATOM 12442 O O . THR C 1 433 ? -57.017 20.545 36.005 1.00 54.68 433 THR B O 1
ATOM 12446 N N . GLY C 1 434 ? -58.849 20.323 34.735 1.00 57.08 434 GLY B N 1
ATOM 12447 C CA . GLY C 1 434 ? -58.107 19.784 33.607 1.00 57.15 434 GLY B CA 1
ATOM 12448 C C . GLY C 1 434 ? -57.617 18.349 33.832 1.00 56.68 434 GLY B C 1
ATOM 12449 O O . GLY C 1 434 ? -56.659 17.935 33.191 1.00 56.48 434 GLY B O 1
ATOM 12450 N N . ASP C 1 435 ? -58.284 17.592 34.711 1.00 57.60 435 ASP B N 1
ATOM 12451 C CA . ASP C 1 435 ? -58.024 16.170 34.916 1.00 55.84 435 ASP B CA 1
ATOM 12452 C C . ASP C 1 435 ? -59.262 15.405 34.467 1.00 57.53 435 ASP B C 1
ATOM 12453 O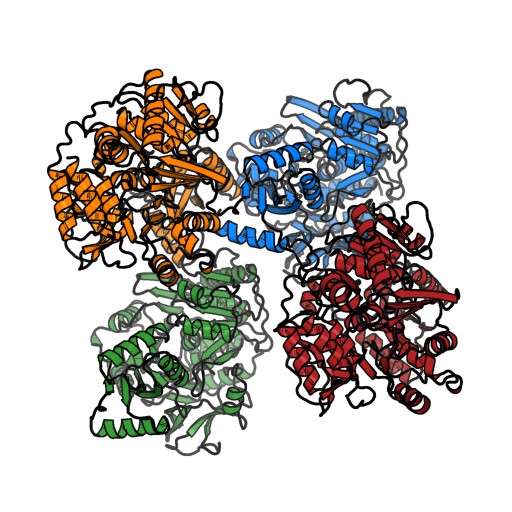 O . ASP C 1 435 ? -60.379 15.919 34.545 1.00 58.78 435 ASP B O 1
ATOM 12458 N N . LYS C 1 436 ? -59.034 14.197 33.957 1.00 57.98 436 LYS B N 1
ATOM 12459 C CA . LYS C 1 436 ? -60.115 13.367 33.469 1.00 58.76 436 LYS B CA 1
ATOM 12460 C C . LYS C 1 436 ? -60.158 12.096 34.306 1.00 57.55 436 LYS B C 1
ATOM 12461 O O . LYS C 1 436 ? -59.117 11.595 34.764 1.00 56.39 436 LYS B O 1
ATOM 12467 N N . ALA C 1 437 ? -61.383 11.597 34.477 1.00 57.31 437 ALA B N 1
ATOM 12468 C CA . ALA C 1 437 ? -61.639 10.468 35.354 1.00 57.23 437 ALA B CA 1
ATOM 12469 C C . ALA C 1 437 ? -62.948 9.815 34.955 1.00 58.21 437 ALA B C 1
ATOM 12470 O O . ALA C 1 437 ? -63.690 10.388 34.182 1.00 59.17 437 ALA B O 1
ATOM 12472 N N . TYR C 1 438 ? -63.186 8.602 35.460 1.00 58.77 438 TYR B N 1
ATOM 12473 C CA . TYR C 1 438 ? -64.523 8.026 35.516 1.00 60.63 438 TYR B CA 1
ATOM 12474 C C . TYR C 1 438 ? -64.819 7.588 36.960 1.00 62.28 438 TYR B C 1
ATOM 12475 O O . TYR C 1 438 ? -63.881 7.413 37.748 1.00 61.44 438 TYR B O 1
ATOM 12484 N N . PHE C 1 439 ? -66.115 7.465 37.316 1.00 64.01 439 PHE B N 1
ATOM 12485 C CA . PHE C 1 439 ? -66.502 6.895 38.600 1.00 64.11 439 PHE B CA 1
ATOM 12486 C C . PHE C 1 439 ? -67.183 5.560 38.337 1.00 67.55 439 PHE B C 1
ATOM 12487 O O . PHE C 1 439 ? -67.570 5.279 37.204 1.00 71.75 439 PHE B O 1
ATOM 12495 N N . ASP C 1 440 ? -67.319 4.758 39.395 1.00 69.83 440 ASP B N 1
ATOM 12496 C CA . ASP C 1 440 ? -67.917 3.435 39.310 1.00 74.10 440 ASP B CA 1
ATOM 12497 C C . ASP C 1 440 ? -69.264 3.443 40.039 1.00 78.22 440 ASP B C 1
ATOM 12498 O O . ASP C 1 440 ? -69.829 4.497 40.353 1.00 79.22 440 ASP B O 1
ATOM 12503 N N . GLU C 1 441 ? -69.764 2.232 40.314 1.00 82.22 441 GLU B N 1
ATOM 12504 C CA . GLU C 1 441 ? -71.124 2.027 40.791 1.00 83.92 441 GLU B CA 1
ATOM 12505 C C . GLU C 1 441 ? -71.230 2.408 42.268 1.00 79.16 441 GLU B C 1
ATOM 12506 O O . GLU C 1 441 ? -72.328 2.542 42.798 1.00 78.23 441 GLU B O 1
ATOM 12512 N N . GLU C 1 442 ? -70.076 2.532 42.934 1.00 76.21 442 GLU B N 1
ATOM 12513 C CA . GLU C 1 442 ? -70.005 2.923 44.341 1.00 74.81 442 GLU B CA 1
ATOM 12514 C C . GLU C 1 442 ? -69.447 4.347 44.481 1.00 71.30 442 GLU B C 1
ATOM 12515 O O . GLU C 1 442 ? -69.188 4.785 45.591 1.00 70.28 442 GLU B O 1
ATOM 12521 N N . GLY C 1 443 ? -69.264 5.083 43.373 1.00 69.65 443 GLY B N 1
ATOM 12522 C CA . GLY C 1 443 ? -68.867 6.483 43.450 1.00 67.06 443 GLY B CA 1
ATOM 12523 C C . GLY C 1 443 ? -67.368 6.651 43.681 1.00 64.92 443 GLY B C 1
ATOM 12524 O O . GLY C 1 443 ? -66.917 7.724 44.070 1.00 63.32 443 GLY B O 1
ATOM 12525 N N . TYR C 1 444 ? -66.596 5.594 43.407 1.00 64.24 444 TYR B N 1
ATOM 12526 C CA . TYR C 1 444 ? -65.149 5.674 43.470 1.00 61.72 444 TYR B CA 1
ATOM 12527 C C . TYR C 1 444 ? -64.599 6.218 42.157 1.00 60.03 444 TYR B C 1
ATOM 12528 O O . TYR C 1 444 ? -64.955 5.750 41.082 1.00 60.77 444 TYR B O 1
ATOM 12537 N N . PHE C 1 445 ? -63.668 7.167 42.276 1.00 58.06 445 PHE B N 1
ATOM 12538 C CA . PHE C 1 445 ? -63.086 7.842 41.131 1.00 56.94 445 PHE B CA 1
ATOM 12539 C C . PHE C 1 445 ? -61.801 7.139 40.676 1.00 56.84 445 PHE B C 1
ATOM 12540 O O . PHE C 1 445 ? -61.001 6.701 41.489 1.00 57.29 445 PHE B O 1
ATOM 12548 N N . TYR C 1 446 ? -61.642 7.050 39.351 1.00 57.09 446 TYR B N 1
ATOM 12549 C CA . TYR C 1 446 ? -60.470 6.489 38.691 1.00 56.98 446 TYR B CA 1
ATOM 12550 C C . TYR C 1 446 ? -59.854 7.492 37.696 1.00 56.01 446 TYR B C 1
ATOM 12551 O O . TYR C 1 446 ? -60.519 7.935 36.757 1.00 55.14 446 TYR B O 1
ATOM 12560 N N . PHE C 1 447 ? -58.565 7.807 37.902 1.00 55.11 447 PHE B N 1
ATOM 12561 C CA . PHE C 1 447 ? -57.811 8.719 37.051 1.00 53.95 447 PHE B CA 1
ATOM 12562 C C . PHE C 1 447 ? -57.607 8.154 35.659 1.00 54.25 447 PHE B C 1
ATOM 12563 O O . PHE C 1 447 ? -57.265 6.980 35.497 1.00 54.38 447 PHE B O 1
ATOM 12571 N N . VAL C 1 448 ? -57.823 9.020 34.666 1.00 54.32 448 VAL B N 1
ATOM 12572 C CA . VAL C 1 448 ? -57.633 8.646 33.278 1.00 55.41 448 VAL B CA 1
ATOM 12573 C C . VAL C 1 448 ? -56.377 9.339 32.741 1.00 54.88 448 VAL B C 1
ATOM 12574 O O . VAL C 1 448 ? -55.517 8.689 32.154 1.00 55.25 448 VAL B O 1
ATOM 12578 N N . GLY C 1 449 ? -56.300 10.663 32.915 1.00 53.68 449 GLY B N 1
ATOM 12579 C CA . GLY C 1 449 ? -55.110 11.452 32.619 1.00 52.11 449 GLY B CA 1
ATOM 12580 C C . GLY C 1 449 ? -55.466 12.935 32.461 1.00 51.87 449 GLY B C 1
ATOM 12581 O O . GLY C 1 449 ? -56.522 13.388 32.929 1.00 53.15 449 GLY B O 1
ATOM 12582 N N . ARG C 1 450 ? -54.587 13.695 31.797 1.00 50.51 450 ARG B N 1
ATOM 12583 C CA . ARG C 1 450 ? -54.845 15.107 31.568 1.00 50.32 450 ARG B CA 1
ATOM 12584 C C . ARG C 1 450 ? -55.690 15.309 30.306 1.00 51.75 450 ARG B C 1
ATOM 12585 O O . ARG C 1 450 ? -55.514 14.609 29.328 1.00 52.75 450 ARG B O 1
ATOM 12593 N N . GLY C 1 451 ? -56.624 16.263 30.311 1.00 52.67 451 GLY B N 1
ATOM 12594 C CA . GLY C 1 451 ? -57.247 16.692 29.061 1.00 53.67 451 GLY B CA 1
ATOM 12595 C C . GLY C 1 451 ? -56.440 17.837 28.464 1.00 53.89 451 GLY B C 1
ATOM 12596 O O . GLY C 1 451 ? -56.755 18.372 27.419 1.00 55.87 451 GLY B O 1
ATOM 12597 N N . ASP C 1 452 ? -55.456 18.292 29.233 1.00 53.47 452 ASP B N 1
ATOM 12598 C CA . ASP C 1 452 ? -54.462 19.276 28.858 1.00 52.06 452 ASP B CA 1
ATOM 12599 C C . ASP C 1 452 ? -53.337 18.589 28.114 1.00 50.90 452 ASP B C 1
ATOM 12600 O O . ASP C 1 452 ? -53.359 17.375 27.896 1.00 49.58 452 ASP B O 1
ATOM 12605 N N . ASP C 1 453 ? -52.316 19.409 27.848 1.00 50.17 453 ASP B N 1
ATOM 12606 C CA . ASP C 1 453 ? -51.003 18.958 27.438 1.00 50.27 453 ASP B CA 1
ATOM 12607 C C . ASP C 1 453 ? -50.013 19.127 28.584 1.00 50.53 453 ASP B C 1
ATOM 12608 O O . ASP C 1 453 ? -48.802 19.209 28.348 1.00 54.11 453 ASP B O 1
ATOM 12613 N N . VAL C 1 454 ? -50.485 19.117 29.819 1.00 49.27 454 VAL B N 1
ATOM 12614 C CA . VAL C 1 454 ? -49.548 19.299 30.907 1.00 47.53 454 VAL B CA 1
ATOM 12615 C C . VAL C 1 454 ? -48.916 17.947 31.184 1.00 46.32 454 VAL B C 1
ATOM 12616 O O . VAL C 1 454 ? -49.533 16.903 30.955 1.00 45.34 454 VAL B O 1
ATOM 12620 N N . ILE C 1 455 ? -47.660 18.018 31.626 1.00 46.10 455 ILE B N 1
ATOM 12621 C CA . ILE C 1 455 ? -46.824 16.845 31.787 1.00 45.79 455 ILE B CA 1
ATOM 12622 C C . ILE C 1 455 ? -46.494 16.657 33.272 1.00 44.87 455 ILE B C 1
ATOM 12623 O O . ILE C 1 455 ? -46.333 17.615 33.990 1.00 42.95 455 ILE B O 1
ATOM 12628 N N . LYS C 1 456 ? -46.369 15.401 33.685 1.00 45.99 456 LYS B N 1
ATOM 12629 C CA . LYS C 1 456 ? -46.027 15.046 35.033 1.00 48.68 456 LYS B CA 1
ATOM 12630 C C . LYS C 1 456 ? -44.898 14.028 35.025 1.00 51.86 456 LYS B C 1
ATOM 12631 O O . LYS C 1 456 ? -45.170 12.845 35.097 1.00 54.30 456 LYS B O 1
ATOM 12637 N N . THR C 1 457 ? -43.648 14.513 34.980 1.00 54.88 457 THR B N 1
ATOM 12638 C CA . THR C 1 457 ? -42.471 13.683 35.217 1.00 58.76 457 THR B CA 1
ATOM 12639 C C . THR C 1 457 ? -42.210 13.678 36.709 1.00 58.34 457 THR B C 1
ATOM 12640 O O . THR C 1 457 ? -42.071 14.765 37.254 1.00 59.20 457 THR B O 1
ATOM 12644 N N . SER C 1 458 ? -42.084 12.483 37.303 1.00 58.20 458 SER B N 1
ATOM 12645 C CA . SER C 1 458 ? -41.457 12.299 38.608 1.00 58.90 458 SER B CA 1
ATOM 12646 C C . SER C 1 458 ? -42.094 13.215 39.654 1.00 58.68 458 SER B C 1
ATOM 12647 O O . SER C 1 458 ? -41.421 13.805 40.506 1.00 60.07 458 SER B O 1
ATOM 12650 N N . ASP C 1 459 ? -43.422 13.284 39.574 1.00 58.77 459 ASP B N 1
ATOM 12651 C CA . ASP C 1 459 ? -44.239 14.083 40.471 1.00 60.53 459 ASP B CA 1
ATOM 12652 C C . ASP C 1 459 ? -43.866 15.568 40.394 1.00 56.29 459 ASP B C 1
ATOM 12653 O O . ASP C 1 459 ? -43.954 16.279 41.386 1.00 56.04 459 ASP B O 1
ATOM 12658 N N . TYR C 1 460 ? -43.585 16.050 39.187 1.00 53.64 460 TYR B N 1
ATOM 12659 C CA . TYR C 1 460 ? -43.460 17.469 38.925 1.00 52.40 460 TYR B CA 1
ATOM 12660 C C . TYR C 1 460 ? -44.301 17.831 37.691 1.00 50.46 460 TYR B C 1
ATOM 12661 O O . TYR C 1 460 ? -44.183 17.222 36.600 1.00 48.65 460 TYR B O 1
ATOM 12670 N N . ARG C 1 461 ? -45.105 18.880 37.886 1.00 47.84 461 ARG B N 1
ATOM 12671 C CA . ARG C 1 461 ? -45.975 19.393 36.845 1.00 47.87 461 ARG B CA 1
ATOM 12672 C C . ARG C 1 461 ? -45.139 20.297 35.958 1.00 46.68 461 ARG B C 1
ATOM 12673 O O . ARG C 1 461 ? -44.456 21.196 36.434 1.00 45.44 461 ARG B O 1
ATOM 12681 N N . VAL C 1 462 ? -45.239 20.049 34.641 1.00 47.57 462 VAL B N 1
ATOM 12682 C CA . VAL C 1 462 ? -44.402 20.676 33.622 1.00 46.69 462 VAL B CA 1
ATOM 12683 C C . VAL C 1 462 ? -45.264 21.237 32.496 1.00 45.94 462 VAL B C 1
ATOM 12684 O O . VAL C 1 462 ? -46.199 20.576 32.039 1.00 45.38 462 VAL B O 1
ATOM 12688 N N . GLY C 1 463 ? -44.955 22.482 32.114 1.00 46.50 463 GLY B N 1
ATOM 12689 C CA . GLY C 1 463 ? -45.647 23.183 31.032 1.00 48.15 463 GLY B CA 1
ATOM 12690 C C . GLY C 1 463 ? -44.960 23.023 29.671 1.00 48.52 463 GLY B C 1
ATOM 12691 O O . GLY C 1 463 ? -43.758 23.243 29.550 1.00 48.88 463 GLY B O 1
ATOM 12692 N N . PRO C 1 464 ? -45.647 22.634 28.570 1.00 48.85 464 PRO B N 1
ATOM 12693 C CA . PRO C 1 464 ? -44.992 22.530 27.261 1.00 48.67 464 PRO B CA 1
ATOM 12694 C C . PRO C 1 464 ? -44.303 23.807 26.785 1.00 48.91 464 PRO B C 1
ATOM 12695 O O . PRO C 1 464 ? -43.120 23.760 26.431 1.00 50.36 464 PRO B O 1
ATOM 12699 N N . PHE C 1 465 ? -45.043 24.921 26.779 1.00 49.21 465 PHE B N 1
ATOM 12700 C CA . PHE C 1 465 ? -44.559 26.168 26.207 1.00 50.54 465 PHE B CA 1
ATOM 12701 C C . PHE C 1 465 ? -43.298 26.644 26.901 1.00 51.98 465 PHE B C 1
ATOM 12702 O O . PHE C 1 465 ? -42.447 27.294 26.309 1.00 56.62 465 PHE B O 1
ATOM 12710 N N . GLU C 1 466 ? -43.182 26.322 28.165 1.00 52.44 466 GLU B N 1
ATOM 12711 C CA . GLU C 1 466 ? -42.021 26.727 28.927 1.00 53.63 466 GLU B CA 1
ATOM 12712 C C . GLU C 1 466 ? -40.751 26.077 28.363 1.00 50.52 466 GLU B C 1
ATOM 12713 O O . GLU C 1 466 ? -39.715 26.726 28.321 1.00 50.31 466 GLU B O 1
ATOM 12719 N N . VAL C 1 467 ? -40.833 24.795 27.981 1.00 47.89 467 VAL B N 1
ATOM 12720 C CA . VAL C 1 467 ? -39.709 24.044 27.436 1.00 47.97 467 VAL B CA 1
ATOM 12721 C C . VAL C 1 467 ? -39.513 24.384 25.938 1.00 50.16 467 VAL B C 1
ATOM 12722 O O . VAL C 1 467 ? -38.378 24.526 25.444 1.00 50.36 467 VAL B O 1
ATOM 12726 N N . GLU C 1 468 ? -40.622 24.499 25.186 1.00 48.68 468 GLU B N 1
ATOM 12727 C CA . GLU C 1 468 ? -40.603 25.003 23.826 1.00 47.65 468 GLU B CA 1
ATOM 12728 C C . GLU C 1 468 ? -39.934 26.373 23.752 1.00 48.78 468 GLU B C 1
ATOM 12729 O O . GLU C 1 468 ? -39.128 26.590 22.844 1.00 51.42 468 GLU B O 1
ATOM 12735 N N . SER C 1 469 ? -40.264 27.289 24.678 1.00 48.59 469 SER B N 1
ATOM 12736 C CA . SER C 1 469 ? -39.632 28.608 24.787 1.00 49.43 469 SER B CA 1
ATOM 12737 C C . SER C 1 469 ? -38.125 28.500 24.906 1.00 48.81 469 SER B C 1
ATOM 12738 O O . SER C 1 469 ? -37.393 29.138 24.158 1.00 49.13 469 SER B O 1
ATOM 12741 N N . ALA C 1 470 ? -37.693 27.742 25.914 1.00 48.09 470 ALA B N 1
ATOM 12742 C CA . ALA C 1 470 ? -36.282 27.581 26.205 1.00 48.11 470 ALA B CA 1
ATOM 12743 C C . ALA C 1 470 ? -35.575 26.966 24.999 1.00 47.76 470 ALA B C 1
ATOM 12744 O O . ALA C 1 470 ? -34.395 27.223 24.793 1.00 48.57 470 ALA B O 1
ATOM 12746 N N . LEU C 1 471 ? -36.276 26.119 24.251 1.00 46.46 471 LEU B N 1
ATOM 12747 C CA . LEU C 1 471 ? -35.688 25.480 23.087 1.00 46.44 471 LEU B CA 1
ATOM 12748 C C . LEU C 1 471 ? -35.432 26.515 21.983 1.00 47.82 471 LEU B C 1
ATOM 12749 O O . LEU C 1 471 ? -34.445 26.369 21.278 1.00 47.89 471 LEU B O 1
ATOM 12754 N N . LEU C 1 472 ? -36.319 27.524 21.787 1.00 48.76 472 LEU B N 1
ATOM 12755 C CA . LEU C 1 472 ? -36.144 28.574 20.779 1.00 49.99 472 LEU B CA 1
ATOM 12756 C C . LEU C 1 472 ? -34.892 29.398 21.058 1.00 50.11 472 LEU B C 1
ATOM 12757 O O . LEU C 1 472 ? -34.440 30.162 20.217 1.00 51.30 472 LEU B O 1
ATOM 12762 N N . GLU C 1 473 ? -34.383 29.312 22.280 1.00 49.26 473 GLU B N 1
ATOM 12763 C CA . GLU C 1 473 ? -33.183 30.018 22.672 1.00 49.96 473 GLU B CA 1
ATOM 12764 C C . GLU C 1 473 ? -31.963 29.443 21.959 1.00 49.49 473 GLU B C 1
ATOM 12765 O O . GLU C 1 473 ? -30.919 30.074 21.943 1.00 49.87 473 GLU B O 1
ATOM 12771 N N . HIS C 1 474 ? -32.061 28.205 21.469 1.00 48.67 474 HIS B N 1
ATOM 12772 C CA . HIS C 1 474 ? -30.956 27.625 20.718 1.00 48.93 474 HIS B CA 1
ATOM 12773 C C . HIS C 1 474 ? -31.047 28.108 19.277 1.00 49.93 474 HIS B C 1
ATOM 12774 O O . HIS C 1 474 ? -32.105 27.993 18.651 1.00 50.02 474 HIS B O 1
ATOM 12781 N N . PRO C 1 475 ? -29.963 28.715 18.727 1.00 51.01 475 PRO B N 1
ATOM 12782 C CA . PRO C 1 475 ? -30.024 29.272 17.372 1.00 52.46 475 PRO B CA 1
ATOM 12783 C C . PRO C 1 475 ? -30.559 28.327 16.292 1.00 53.24 475 PRO B C 1
ATOM 12784 O O . PRO C 1 475 ? -31.131 28.788 15.301 1.00 55.03 475 PRO B O 1
ATOM 12788 N N . ALA C 1 476 ? -30.418 27.010 16.508 1.00 52.42 476 ALA B N 1
ATOM 12789 C CA . ALA C 1 476 ? -30.737 25.986 15.523 1.00 52.41 476 ALA B CA 1
ATOM 12790 C C . ALA C 1 476 ? -32.224 25.703 15.401 1.00 51.21 476 ALA B C 1
ATOM 12791 O O . ALA C 1 476 ? -32.624 25.078 14.434 1.00 51.43 476 ALA B O 1
ATOM 12793 N N . VAL C 1 477 ? -32.990 26.106 16.421 1.00 50.29 477 VAL B N 1
ATOM 12794 C CA . VAL C 1 477 ? -34.374 25.697 16.621 1.00 49.52 477 VAL B CA 1
ATOM 12795 C C . VAL C 1 477 ? -35.299 26.727 15.974 1.00 49.74 477 VAL B C 1
ATOM 12796 O O . VAL C 1 477 ? -35.180 27.935 16.227 1.00 49.48 477 VAL B O 1
ATOM 12800 N N . ALA C 1 478 ? -36.153 26.186 15.096 1.00 50.11 478 ALA B N 1
ATOM 12801 C CA . ALA C 1 478 ? -37.131 26.926 14.332 1.00 51.30 478 ALA B CA 1
ATOM 12802 C C . ALA C 1 478 ? -38.502 26.809 14.977 1.00 50.92 478 ALA B C 1
ATOM 12803 O O . ALA C 1 478 ? -39.162 27.837 15.133 1.00 51.27 478 ALA B O 1
ATOM 12805 N N . GLU C 1 479 ? -38.910 25.572 15.299 1.00 50.72 479 GLU B N 1
ATOM 12806 C CA . GLU C 1 479 ? -40.012 25.340 16.226 1.00 49.74 479 GLU B CA 1
ATOM 12807 C C . GLU C 1 479 ? -39.784 24.042 17.005 1.00 48.24 479 GLU B C 1
ATOM 12808 O O . GLU C 1 479 ? -38.924 23.226 16.708 1.00 47.50 479 GLU B O 1
ATOM 12814 N N . ALA C 1 480 ? -40.657 23.853 18.005 1.00 47.77 480 ALA B N 1
ATOM 12815 C CA . ALA C 1 480 ? -40.542 22.813 19.020 1.00 47.16 480 ALA B CA 1
ATOM 12816 C C . ALA C 1 480 ? -41.922 22.447 19.541 1.00 47.58 480 ALA B C 1
ATOM 12817 O O . ALA C 1 480 ? -42.793 23.305 19.696 1.00 48.13 480 ALA B O 1
ATOM 12819 N N . ALA C 1 481 ? -42.115 21.155 19.810 1.00 47.90 481 ALA B N 1
ATOM 12820 C CA . ALA C 1 481 ? -43.348 20.693 20.420 1.00 48.04 481 ALA B CA 1
ATOM 12821 C C . ALA C 1 481 ? -42.983 19.672 21.481 1.00 47.79 481 ALA B C 1
ATOM 12822 O O . ALA C 1 481 ? -42.378 18.653 21.143 1.00 48.33 481 ALA B O 1
ATOM 12824 N N . VAL C 1 482 ? -43.351 19.974 22.745 1.00 47.32 482 VAL B N 1
ATOM 12825 C CA . VAL C 1 482 ? -42.960 19.154 23.884 1.00 46.36 482 VAL B CA 1
ATOM 12826 C C . VAL C 1 482 ? -44.176 18.401 24.409 1.00 45.69 482 VAL B C 1
ATOM 12827 O O . VAL C 1 482 ? -45.190 19.016 24.690 1.00 45.99 482 VAL B O 1
ATOM 12831 N N . VAL C 1 483 ? -44.084 17.065 24.452 1.00 45.57 483 VAL B N 1
ATOM 12832 C CA . VAL C 1 483 ? -45.139 16.212 24.980 1.00 45.61 483 VAL B CA 1
ATOM 12833 C C . VAL C 1 483 ? -44.517 15.223 25.957 1.00 46.05 483 VAL B C 1
ATOM 12834 O O . VAL C 1 483 ? -43.302 15.041 25.967 1.00 47.01 483 VAL B O 1
ATOM 12838 N N . GLY C 1 484 ? -45.368 14.583 26.774 1.00 45.90 484 GLY B N 1
ATOM 12839 C CA . GLY C 1 484 ? -44.959 13.522 27.662 1.00 45.70 484 GLY B CA 1
ATOM 12840 C C . GLY C 1 484 ? -45.188 12.147 27.043 1.00 47.32 484 GLY B C 1
ATOM 12841 O O . GLY C 1 484 ? -46.188 11.876 26.373 1.00 48.97 484 GLY B O 1
ATOM 12842 N N . VAL C 1 485 ? -44.253 11.260 27.314 1.00 48.42 485 VAL B N 1
ATOM 12843 C CA . VAL C 1 485 ? -44.383 9.895 26.857 1.00 51.97 485 VAL B CA 1
ATOM 12844 C C . VAL C 1 485 ? -44.414 8.979 28.058 1.00 55.82 485 VAL B C 1
ATOM 12845 O O . VAL C 1 485 ? -43.641 9.136 29.000 1.00 58.46 485 VAL B O 1
ATOM 12849 N N . PRO C 1 486 ? -45.319 7.989 28.047 1.00 61.17 486 PRO B N 1
ATOM 12850 C CA . PRO C 1 486 ? -45.363 6.979 29.109 1.00 64.99 486 PRO B CA 1
ATOM 12851 C C . PRO C 1 486 ? -44.016 6.438 29.582 1.00 70.73 486 PRO B C 1
ATOM 12852 O O . PRO C 1 486 ? -43.117 6.115 28.803 1.00 75.57 486 PRO B O 1
ATOM 12856 N N . ASP C 1 487 ? -43.876 6.398 30.905 1.00 73.72 487 ASP B N 1
ATOM 12857 C CA . ASP C 1 487 ? -42.700 5.851 31.559 1.00 71.85 487 ASP B CA 1
ATOM 12858 C C . ASP C 1 487 ? -43.133 5.330 32.930 1.00 71.09 487 ASP B C 1
ATOM 12859 O O . ASP C 1 487 ? -43.775 6.053 33.704 1.00 70.52 487 ASP B O 1
ATOM 12864 N N . THR C 1 488 ? -42.813 4.069 33.228 1.00 70.47 488 THR B N 1
ATOM 12865 C CA . THR C 1 488 ? -43.335 3.433 34.433 1.00 68.44 488 THR B CA 1
ATOM 12866 C C . THR C 1 488 ? -42.671 4.030 35.680 1.00 66.43 488 THR B C 1
ATOM 12867 O O . THR C 1 488 ? -43.347 4.236 36.676 1.00 66.03 488 THR B O 1
ATOM 12871 N N . VAL C 1 489 ? -41.389 4.413 35.599 1.00 65.97 489 VAL B N 1
ATOM 12872 C CA . VAL C 1 489 ? -40.646 4.997 36.712 1.00 63.41 489 VAL B CA 1
ATOM 12873 C C . VAL C 1 489 ? -41.117 6.423 36.994 1.00 61.46 489 VAL B C 1
ATOM 12874 O O . VAL C 1 489 ? -41.329 6.745 38.149 1.00 64.22 489 VAL B O 1
ATOM 12878 N N . ARG C 1 490 ? -41.279 7.275 35.969 1.00 59.86 490 ARG B N 1
ATOM 12879 C CA . ARG C 1 490 ? -41.528 8.691 36.181 1.00 59.44 490 ARG B CA 1
ATOM 12880 C C . ARG C 1 490 ? -42.891 9.136 35.661 1.00 56.13 490 ARG B C 1
ATOM 12881 O O . ARG C 1 490 ? -43.100 10.329 35.524 1.00 56.72 490 ARG B O 1
ATOM 12889 N N . TRP C 1 491 ? -43.824 8.209 35.442 1.00 54.72 491 TRP B N 1
ATOM 12890 C CA . TRP C 1 491 ? -45.138 8.520 34.879 1.00 53.94 491 TRP B CA 1
ATOM 12891 C C . TRP C 1 491 ? -45.036 8.967 33.411 1.00 53.46 491 TRP B C 1
ATOM 12892 O O . TRP C 1 491 ? -45.574 8.311 32.522 1.00 52.94 491 TRP B O 1
ATOM 12903 N N . GLN C 1 492 ? -44.378 10.107 33.173 1.00 52.79 492 GLN B N 1
ATOM 12904 C CA . GLN C 1 492 ? -44.123 10.605 31.826 1.00 53.72 492 GLN B CA 1
ATOM 12905 C C . GLN C 1 492 ? -42.651 11.042 31.696 1.00 54.00 492 GLN B C 1
ATOM 12906 O O . GLN C 1 492 ? -42.067 11.504 32.690 1.00 53.77 492 GLN B O 1
ATOM 12912 N N . LEU C 1 493 ? -42.093 10.891 30.475 1.00 53.62 493 LEU B N 1
ATOM 12913 C CA . LEU C 1 493 ? -40.859 11.521 30.014 1.00 54.11 493 LEU B CA 1
ATOM 12914 C C . LEU C 1 493 ? -41.168 12.733 29.132 1.00 52.05 493 LEU B C 1
ATOM 12915 O O . LEU C 1 493 ? -42.058 12.688 28.278 1.00 53.85 493 LEU B O 1
ATOM 12920 N N . VAL C 1 494 ? -40.343 13.774 29.251 1.00 48.43 494 VAL B N 1
ATOM 12921 C CA . VAL C 1 494 ? -40.442 14.943 28.400 1.00 46.26 494 VAL B CA 1
ATOM 12922 C C . VAL C 1 494 ? -39.720 14.619 27.109 1.00 46.08 494 VAL B C 1
ATOM 12923 O O . VAL C 1 494 ? -38.513 14.433 27.135 1.00 46.00 494 VAL B O 1
ATOM 12927 N N . LYS C 1 495 ? -40.465 14.587 25.986 1.00 46.44 495 LYS B N 1
ATOM 12928 C CA . LYS C 1 495 ? -39.879 14.499 24.647 1.00 46.11 495 LYS B CA 1
ATOM 12929 C C . LYS C 1 495 ? -40.105 15.816 23.902 1.00 45.35 495 LYS B C 1
ATOM 12930 O O . LYS C 1 495 ? -41.157 16.438 24.065 1.00 44.62 495 LYS B O 1
ATOM 12936 N N . ALA C 1 496 ? -39.114 16.232 23.097 1.00 45.08 496 ALA B N 1
ATOM 12937 C CA . ALA C 1 496 ? -39.272 17.376 22.207 1.00 45.03 496 ALA B CA 1
ATOM 12938 C C . ALA C 1 496 ? -39.171 16.936 20.749 1.00 45.65 496 ALA B C 1
ATOM 12939 O O . ALA C 1 496 ? -38.244 16.217 20.388 1.00 46.08 496 ALA B O 1
ATOM 12941 N N . TYR C 1 497 ? -40.161 17.351 19.939 1.00 45.61 497 TYR B N 1
ATOM 12942 C CA . TYR C 1 497 ? -40.060 17.359 18.491 1.00 46.95 497 TYR B CA 1
ATOM 12943 C C . TYR C 1 497 ? -39.518 18.734 18.090 1.00 46.97 497 TYR B C 1
ATOM 12944 O O . TYR C 1 497 ? -40.067 19.759 18.498 1.00 46.35 497 TYR B O 1
ATOM 12953 N N . ILE C 1 498 ? -38.410 18.732 17.325 1.00 47.35 498 ILE B N 1
ATOM 12954 C CA . ILE C 1 498 ? -37.805 19.953 16.818 1.00 47.83 498 ILE B CA 1
ATOM 12955 C C . ILE C 1 498 ? -37.663 19.936 15.274 1.00 49.16 498 ILE B C 1
ATOM 12956 O O . ILE C 1 498 ? -37.177 18.985 14.618 1.00 49.04 498 ILE B O 1
ATOM 12961 N N . VAL C 1 499 ? -38.184 21.038 14.715 1.00 49.68 499 VAL B N 1
ATOM 12962 C CA . VAL C 1 499 ? -37.930 21.453 13.359 1.00 51.32 499 VAL B CA 1
ATOM 12963 C C . VAL C 1 499 ? -36.715 22.376 13.387 1.00 51.84 499 VAL B C 1
ATOM 12964 O O . VAL C 1 499 ? -36.650 23.308 14.215 1.00 51.16 499 VAL B O 1
ATOM 12968 N N . LEU C 1 500 ? -35.776 22.114 12.448 1.00 52.42 500 LEU B N 1
ATOM 12969 C CA . LEU C 1 500 ? -34.518 22.826 12.453 1.00 52.37 500 LEU B CA 1
ATOM 12970 C C . LEU C 1 500 ? -34.568 23.969 11.467 1.00 53.69 500 LEU B C 1
ATOM 12971 O O . LEU C 1 500 ? -35.322 23.915 10.512 1.00 54.78 500 LEU B O 1
ATOM 12976 N N . LYS C 1 501 ? -33.799 25.018 11.752 1.00 54.51 501 LYS B N 1
ATOM 12977 C CA . LYS C 1 501 ? -33.607 26.086 10.795 1.00 56.73 501 LYS B CA 1
ATOM 12978 C C . LYS C 1 501 ? -32.779 25.568 9.629 1.00 58.16 501 LYS B C 1
ATOM 12979 O O . LYS C 1 501 ? -31.992 24.633 9.771 1.00 58.59 501 LYS B O 1
ATOM 12985 N N . LYS C 1 502 ? -32.980 26.190 8.474 1.00 59.64 502 LYS B N 1
ATOM 12986 C CA . LYS C 1 502 ? -32.204 25.899 7.281 1.00 60.55 502 LYS B CA 1
ATOM 12987 C C . LYS C 1 502 ? -30.733 26.170 7.577 1.00 59.80 502 LYS B C 1
ATOM 12988 O O . LYS C 1 502 ? -30.370 27.234 8.065 1.00 58.81 502 LYS B O 1
ATOM 12994 N N . GLY C 1 503 ? -29.889 25.171 7.323 1.00 59.97 503 GLY B N 1
ATOM 12995 C CA . GLY C 1 503 ? -28.474 25.329 7.602 1.00 60.14 503 GLY B CA 1
ATOM 12996 C C . GLY C 1 503 ? -27.974 24.274 8.578 1.00 58.95 503 GLY B C 1
ATOM 12997 O O . GLY C 1 503 ? -26.859 23.798 8.439 1.00 59.64 503 GLY B O 1
ATOM 12998 N N . TYR C 1 504 ? -28.784 23.947 9.580 1.00 57.36 504 TYR B N 1
ATOM 12999 C CA . TYR C 1 504 ? -28.418 22.914 10.517 1.00 56.74 504 TYR B CA 1
ATOM 13000 C C . TYR C 1 504 ? -29.045 21.614 10.048 1.00 57.80 504 TYR B C 1
ATOM 13001 O O . TYR C 1 504 ? -30.089 21.602 9.398 1.00 58.46 504 TYR B O 1
ATOM 13010 N N . MET C 1 505 ? -28.340 20.523 10.313 1.00 58.69 505 MET B N 1
ATOM 13011 C CA . MET C 1 505 ? -28.776 19.203 9.903 1.00 59.76 505 MET B CA 1
ATOM 13012 C C . MET C 1 505 ? -28.956 18.378 11.153 1.00 58.91 505 MET B C 1
ATOM 13013 O O . MET C 1 505 ? -28.258 18.581 12.150 1.00 58.64 505 MET B O 1
ATOM 13018 N N . PRO C 1 506 ? -29.858 17.383 11.110 1.00 59.50 506 PRO B N 1
ATOM 13019 C CA . PRO C 1 506 ? -30.126 16.524 12.260 1.00 59.30 506 PRO B CA 1
ATOM 13020 C C . PRO C 1 506 ? -28.929 15.616 12.551 1.00 60.11 506 PRO B C 1
ATOM 13021 O O . PRO C 1 506 ? -28.534 14.821 11.674 1.00 60.89 506 PRO B O 1
ATOM 13025 N N . SER C 1 507 ? -28.318 15.796 13.740 1.00 58.96 507 SER B N 1
ATOM 13026 C CA . SER C 1 507 ? -27.367 14.813 14.246 1.00 59.26 507 SER B CA 1
ATOM 13027 C C . SER C 1 507 ? -27.597 14.597 15.724 1.00 57.78 507 SER B C 1
ATOM 13028 O O . SER C 1 507 ? -28.069 15.472 16.443 1.00 56.78 507 SER B O 1
ATOM 13031 N N . LYS C 1 508 ? -27.157 13.442 16.190 1.00 57.95 508 LYS B N 1
ATOM 13032 C CA . LYS C 1 508 ? -27.056 13.213 17.617 1.00 56.56 508 LYS B CA 1
ATOM 13033 C C . LYS C 1 508 ? -26.265 14.330 18.316 1.00 55.04 508 LYS B C 1
ATOM 13034 O O . LYS C 1 508 ? -26.621 14.761 19.401 1.00 53.75 508 LYS B O 1
ATOM 13040 N N . GLU C 1 509 ? -25.172 14.799 17.723 1.00 55.44 509 GLU B N 1
ATOM 13041 C CA . GLU C 1 509 ? -24.292 15.761 18.353 1.00 55.05 509 GLU B CA 1
ATOM 13042 C C . GLU C 1 509 ? -25.020 17.091 18.514 1.00 54.60 509 GLU B C 1
ATOM 13043 O O . GLU C 1 509 ? -24.716 17.870 19.426 1.00 54.23 509 GLU B O 1
ATOM 13049 N N . LEU C 1 510 ? -25.972 17.362 17.612 1.00 55.05 510 LEU B N 1
ATOM 13050 C CA . LEU C 1 510 ? -26.742 18.600 17.688 1.00 54.65 510 LEU B CA 1
ATOM 13051 C C . LEU C 1 510 ? -27.775 18.487 18.797 1.00 53.26 510 LEU B C 1
ATOM 13052 O O . LEU C 1 510 ? -27.886 19.365 19.657 1.00 53.31 510 LEU B O 1
ATOM 13057 N N . ALA C 1 511 ? -28.528 17.387 18.749 1.00 53.16 511 ALA B N 1
ATOM 13058 C CA . ALA C 1 511 ? -29.473 17.055 19.808 1.00 52.58 511 ALA B CA 1
ATOM 13059 C C . ALA C 1 511 ? -28.862 17.284 21.202 1.00 51.82 511 ALA B C 1
ATOM 13060 O O . ALA C 1 511 ? -29.465 17.967 22.028 1.00 49.99 511 ALA B O 1
ATOM 13062 N N . GLU C 1 512 ? -27.662 16.715 21.442 1.00 53.25 512 GLU B N 1
ATOM 13063 C CA . GLU C 1 512 ? -26.912 16.850 22.684 1.00 53.80 512 GLU B CA 1
ATOM 13064 C C . GLU C 1 512 ? -26.567 18.304 22.979 1.00 52.65 512 GLU B C 1
ATOM 13065 O O . GLU C 1 512 ? -26.723 18.766 24.107 1.00 53.85 512 GLU B O 1
ATOM 13071 N N . GLU C 1 513 ? -26.047 19.001 21.979 1.00 52.25 513 GLU B N 1
ATOM 13072 C CA . GLU C 1 513 ? -25.631 20.358 22.196 1.00 51.53 513 GLU B CA 1
ATOM 13073 C C . GLU C 1 513 ? -26.792 21.187 22.717 1.00 49.88 513 GLU B C 1
ATOM 13074 O O . GLU C 1 513 ? -26.571 22.051 23.555 1.00 49.44 513 GLU B O 1
ATOM 13080 N N . ILE C 1 514 ? -27.993 20.932 22.167 1.00 49.99 514 ILE B N 1
ATOM 13081 C CA . ILE C 1 514 ? -29.225 21.643 22.491 1.00 49.22 514 ILE B CA 1
ATOM 13082 C C . ILE C 1 514 ? -29.691 21.271 23.909 1.00 48.77 514 ILE B C 1
ATOM 13083 O O . ILE C 1 514 ? -30.167 22.091 24.695 1.00 47.44 514 ILE B O 1
ATOM 13088 N N . ARG C 1 515 ? -29.595 19.986 24.223 1.00 49.99 515 ARG B N 1
ATOM 13089 C CA . ARG C 1 515 ? -29.978 19.472 25.525 1.00 50.05 515 ARG B CA 1
ATOM 13090 C C . ARG C 1 515 ? -29.102 20.071 26.624 1.00 48.61 515 ARG B C 1
ATOM 13091 O O . ARG C 1 515 ? -29.616 20.455 27.674 1.00 47.15 515 ARG B O 1
ATOM 13099 N N . GLU C 1 516 ? -27.779 20.126 26.394 1.00 48.54 516 GLU B N 1
ATOM 13100 C CA . GLU C 1 516 ? -26.867 20.692 27.375 1.00 48.44 516 GLU B CA 1
ATOM 13101 C C . GLU C 1 516 ? -27.169 22.169 27.611 1.00 47.20 516 GLU B C 1
ATOM 13102 O O . GLU C 1 516 ? -27.050 22.672 28.719 1.00 46.46 516 GLU B O 1
ATOM 13108 N N . LYS C 1 517 ? -27.507 22.884 26.553 1.00 47.29 517 LYS B N 1
ATOM 13109 C CA . LYS C 1 517 ? -27.998 24.240 26.690 1.00 47.13 517 LYS B CA 1
ATOM 13110 C C . LYS C 1 517 ? -29.237 24.261 27.580 1.00 46.93 517 LYS B C 1
ATOM 13111 O O . LYS C 1 517 ? -29.311 25.067 28.513 1.00 48.06 517 LYS B O 1
ATOM 13117 N N . MET C 1 518 ? -30.213 23.387 27.297 1.00 46.12 518 MET B N 1
ATOM 13118 C CA . MET C 1 518 ? -31.447 23.374 28.084 1.00 45.08 518 MET B CA 1
ATOM 13119 C C . MET C 1 518 ? -31.177 23.164 29.587 1.00 44.28 518 MET B C 1
ATOM 13120 O O . MET C 1 518 ? -31.912 23.670 30.442 1.00 43.20 518 MET B O 1
ATOM 13125 N N . LYS C 1 519 ? -30.101 22.427 29.909 1.00 44.34 519 LYS B N 1
ATOM 13126 C CA . LYS C 1 519 ? -29.729 22.155 31.286 1.00 43.95 519 LYS B CA 1
ATOM 13127 C C . LYS C 1 519 ? -29.397 23.429 32.073 1.00 43.98 519 LYS B C 1
ATOM 13128 O O . LYS C 1 519 ? -29.704 23.507 33.274 1.00 42.97 519 LYS B O 1
ATOM 13134 N N . THR C 1 520 ? -28.838 24.441 31.400 1.00 44.60 520 THR B N 1
ATOM 13135 C CA . THR C 1 520 ? -28.523 25.705 32.052 1.00 45.27 520 THR B CA 1
ATOM 13136 C C . THR C 1 520 ? -29.764 26.582 32.211 1.00 44.39 520 THR B C 1
ATOM 13137 O O . THR C 1 520 ? -29.761 27.470 33.061 1.00 44.38 520 THR B O 1
ATOM 13141 N N . LEU C 1 521 ? -30.838 26.333 31.429 1.00 43.72 521 LEU B N 1
ATOM 13142 C CA . LEU C 1 521 ? -32.037 27.177 31.450 1.00 43.02 521 LEU B CA 1
ATOM 13143 C C . LEU C 1 521 ? -33.195 26.590 32.265 1.00 41.71 521 LEU B C 1
ATOM 13144 O O . LEU C 1 521 ? -34.077 27.325 32.711 1.00 41.03 521 LEU B O 1
ATOM 13149 N N . LEU C 1 522 ? -33.257 25.253 32.332 1.00 41.27 522 LEU B N 1
ATOM 13150 C CA . LEU C 1 522 ? -34.430 24.551 32.839 1.00 40.78 522 LEU B CA 1
ATOM 13151 C C . LEU C 1 522 ? -34.048 23.691 34.032 1.00 40.90 522 LEU B C 1
ATOM 13152 O O . LEU C 1 522 ? -32.960 23.090 34.108 1.00 42.18 522 LEU B O 1
ATOM 13157 N N . SER C 1 523 ? -34.988 23.618 34.954 1.00 40.51 523 SER B N 1
ATOM 13158 C CA . SER C 1 523 ? -34.890 22.650 36.020 1.00 40.76 523 SER B CA 1
ATOM 13159 C C . SER C 1 523 ? -34.736 21.255 35.404 1.00 41.06 523 SER B C 1
ATOM 13160 O O . SER C 1 523 ? -35.390 20.905 34.423 1.00 41.18 523 SER B O 1
ATOM 13163 N N . PRO C 1 524 ? -33.864 20.399 35.959 1.00 42.04 524 PRO B N 1
ATOM 13164 C CA . PRO C 1 524 ? -33.603 19.088 35.362 1.00 43.09 524 PRO B CA 1
ATOM 13165 C C . PRO C 1 524 ? -34.820 18.265 34.948 1.00 43.56 524 PRO B C 1
ATOM 13166 O O . PRO C 1 524 ? -34.739 17.563 33.954 1.00 46.10 524 PRO B O 1
ATOM 13170 N N . TYR C 1 525 ? -35.937 18.343 35.670 1.00 43.30 525 TYR B N 1
ATOM 13171 C CA . TYR C 1 525 ? -37.076 17.481 35.401 1.00 43.55 525 TYR B CA 1
ATOM 13172 C C . TYR C 1 525 ? -37.674 17.914 34.072 1.00 42.95 525 TYR B C 1
ATOM 13173 O O . TYR C 1 525 ? -38.284 17.104 33.375 1.00 43.17 525 TYR B O 1
ATOM 13182 N N . LYS C 1 526 ? -37.452 19.178 33.707 1.00 42.34 526 LYS B N 1
ATOM 13183 C CA . LYS C 1 526 ? -37.992 19.720 32.474 1.00 42.55 526 LYS B CA 1
ATOM 13184 C C . LYS C 1 526 ? -37.154 19.436 31.226 1.00 43.88 526 LYS B C 1
ATOM 13185 O O . LYS C 1 526 ? -37.677 19.567 30.104 1.00 43.95 526 LYS B O 1
ATOM 13191 N N . VAL C 1 527 ? -35.865 19.095 31.404 1.00 44.70 527 VAL B N 1
ATOM 13192 C CA . VAL C 1 527 ? -34.930 18.939 30.288 1.00 46.27 527 VAL B CA 1
ATOM 13193 C C . VAL C 1 527 ? -35.290 17.681 29.491 1.00 46.12 527 VAL B C 1
ATOM 13194 O O . VAL C 1 527 ? -35.178 16.567 30.005 1.00 47.41 527 VAL B O 1
ATOM 13198 N N . PRO C 1 528 ? -35.715 17.803 28.221 1.00 45.04 528 PRO B N 1
ATOM 13199 C CA . PRO C 1 528 ? -36.179 16.642 27.471 1.00 45.49 528 PRO B CA 1
ATOM 13200 C C . PRO C 1 528 ? -35.215 15.477 27.550 1.00 46.25 528 PRO B C 1
ATOM 13201 O O . PRO C 1 528 ? -34.033 15.663 27.331 1.00 46.48 528 PRO B O 1
ATOM 13205 N N . ARG C 1 529 ? -35.743 14.299 27.866 1.00 47.94 529 ARG B N 1
ATOM 13206 C CA . ARG C 1 529 ? -35.000 13.052 27.866 1.00 51.21 529 ARG B CA 1
ATOM 13207 C C . ARG C 1 529 ? -34.890 12.510 26.447 1.00 51.04 529 ARG B C 1
ATOM 13208 O O . ARG C 1 529 ? -33.993 11.708 26.135 1.00 52.41 529 ARG B O 1
ATOM 13216 N N . ILE C 1 530 ? -35.828 12.939 25.595 1.00 49.82 530 ILE B N 1
ATOM 13217 C CA . ILE C 1 530 ? -35.770 12.551 24.199 1.00 50.32 530 ILE B CA 1
ATOM 13218 C C . ILE C 1 530 ? -35.858 13.792 23.323 1.00 49.65 530 ILE B C 1
ATOM 13219 O O . ILE C 1 530 ? -36.622 14.713 23.642 1.00 49.32 530 ILE B O 1
ATOM 13224 N N . ILE C 1 531 ? -35.080 13.769 22.219 1.00 49.42 531 ILE B N 1
ATOM 13225 C CA . ILE C 1 531 ? -35.137 14.826 21.220 1.00 49.28 531 ILE B CA 1
ATOM 13226 C C . ILE C 1 531 ? -35.285 14.186 19.844 1.00 50.61 531 ILE B C 1
ATOM 13227 O O . ILE C 1 531 ? -34.525 13.304 19.514 1.00 51.90 531 ILE B O 1
ATOM 13232 N N . GLU C 1 532 ? -36.314 14.592 19.088 1.00 50.29 532 GLU B N 1
ATOM 13233 C CA . GLU C 1 532 ? -36.578 14.056 17.761 1.00 51.33 532 GLU B CA 1
ATOM 13234 C C . GLU C 1 532 ? -36.647 15.243 16.798 1.00 50.79 532 GLU B C 1
ATOM 13235 O O . GLU C 1 532 ? -37.336 16.225 17.108 1.00 49.52 532 GLU B O 1
ATOM 13241 N N . PHE C 1 533 ? -35.871 15.158 15.698 1.00 50.99 533 PHE B N 1
ATOM 13242 C CA . PHE C 1 533 ? -35.909 16.182 14.676 1.00 50.38 533 PHE B CA 1
ATOM 13243 C C . PHE C 1 533 ? -36.911 15.729 13.639 1.00 49.56 533 PHE B C 1
ATOM 13244 O O . PHE C 1 533 ? -36.978 14.544 13.275 1.00 50.70 533 PHE B O 1
ATOM 13252 N N . VAL C 1 534 ? -37.741 16.676 13.239 1.00 46.76 534 VAL B N 1
ATOM 13253 C CA . VAL C 1 534 ? -38.722 16.375 12.226 1.00 47.86 534 VAL B CA 1
ATOM 13254 C C . VAL C 1 534 ? -38.774 17.514 11.218 1.00 51.10 534 VAL B C 1
ATOM 13255 O O . VAL C 1 534 ? -38.370 18.641 11.521 1.00 51.00 534 VAL B O 1
ATOM 13259 N N . ASP C 1 535 ? -39.289 17.190 10.026 1.00 52.59 535 ASP B N 1
ATOM 13260 C CA . ASP C 1 535 ? -39.432 18.195 8.988 1.00 54.69 535 ASP B CA 1
ATOM 13261 C C . ASP C 1 535 ? -40.556 19.180 9.314 1.00 54.86 535 ASP B C 1
ATOM 13262 O O . ASP C 1 535 ? -40.449 20.356 8.969 1.00 55.23 535 ASP B O 1
ATOM 13267 N N . GLU C 1 536 ? -41.623 18.693 9.959 1.00 54.98 536 GLU B N 1
ATOM 13268 C CA . GLU C 1 536 ? -42.715 19.544 10.398 1.00 55.21 536 GLU B CA 1
ATOM 13269 C C . GLU C 1 536 ? -43.478 18.918 11.557 1.00 54.52 536 GLU B C 1
ATOM 13270 O O . GLU C 1 536 ? -43.410 17.716 11.823 1.00 54.15 536 GLU B O 1
ATOM 13276 N N . LEU C 1 537 ? -44.234 19.793 12.219 1.00 54.36 537 LEU B N 1
ATOM 13277 C CA . LEU C 1 537 ? -45.103 19.441 13.330 1.00 53.51 537 LEU B CA 1
ATOM 13278 C C . LEU C 1 537 ? -46.544 19.402 12.857 1.00 54.12 537 LEU B C 1
ATOM 13279 O O . LEU C 1 537 ? -46.980 20.362 12.254 1.00 54.57 537 LEU B O 1
ATOM 13284 N N . PRO C 1 538 ? -47.320 18.343 13.174 1.00 54.33 538 PRO B N 1
ATOM 13285 C CA . PRO C 1 538 ? -48.686 18.205 12.699 1.00 55.51 538 PRO B CA 1
ATOM 13286 C C . PRO C 1 538 ? -49.484 19.397 13.195 1.00 55.58 538 PRO B C 1
ATOM 13287 O O . PRO C 1 538 ? -49.415 19.712 14.381 1.00 53.53 538 PRO B O 1
ATOM 13291 N N . LYS C 1 539 ? -50.204 20.029 12.247 1.00 57.50 539 LYS B N 1
ATOM 13292 C CA . LYS C 1 539 ? -50.935 21.253 12.517 1.00 58.72 539 LYS B CA 1
ATOM 13293 C C . LYS C 1 539 ? -52.395 21.108 12.086 1.00 61.22 539 LYS B C 1
ATOM 13294 O O . LYS C 1 539 ? -52.759 20.273 11.255 1.00 62.58 539 LYS B O 1
ATOM 13300 N N . THR C 1 540 ? -53.240 21.895 12.757 1.00 62.54 540 THR B N 1
ATOM 13301 C CA . THR C 1 540 ? -54.630 22.043 12.373 1.00 65.36 540 THR B CA 1
ATOM 13302 C C . THR C 1 540 ? -54.654 23.056 11.234 1.00 69.61 540 THR B C 1
ATOM 13303 O O . THR C 1 540 ? -53.616 23.606 10.873 1.00 69.22 540 THR B O 1
ATOM 13307 N N . ILE C 1 541 ? -55.840 23.267 10.643 1.00 74.48 541 ILE B N 1
ATOM 13308 C CA . ILE C 1 541 ? -56.055 24.223 9.557 1.00 76.22 541 ILE B CA 1
ATOM 13309 C C . ILE C 1 541 ? -55.582 25.637 9.928 1.00 76.05 541 ILE B C 1
ATOM 13310 O O . ILE C 1 541 ? -55.200 26.426 9.064 1.00 74.67 541 ILE B O 1
ATOM 13315 N N . SER C 1 542 ? -55.761 25.989 11.218 1.00 76.13 542 SER B N 1
ATOM 13316 C CA . SER C 1 542 ? -55.440 27.301 11.769 1.00 75.55 542 SER B CA 1
ATOM 13317 C C . SER C 1 542 ? -53.935 27.473 11.929 1.00 73.00 542 SER B C 1
ATOM 13318 O O . SER C 1 542 ? -53.486 28.598 12.097 1.00 74.11 542 SER B O 1
ATOM 13321 N N . GLY C 1 543 ? -53.196 26.363 12.022 1.00 70.93 543 GLY B N 1
ATOM 13322 C CA . GLY C 1 543 ? -51.757 26.389 12.264 1.00 69.56 543 GLY B CA 1
ATOM 13323 C C . GLY C 1 543 ? -51.377 26.017 13.696 1.00 67.04 543 GLY B C 1
ATOM 13324 O O . GLY C 1 543 ? -50.237 26.204 14.090 1.00 67.02 543 GLY B O 1
ATOM 13325 N N . LYS C 1 544 ? -52.321 25.451 14.446 1.00 65.90 544 LYS B N 1
ATOM 13326 C CA . LYS C 1 544 ? -52.115 25.130 15.841 1.00 63.82 544 LYS B CA 1
ATOM 13327 C C . LYS C 1 544 ? -51.569 23.717 15.976 1.00 60.07 544 LYS B C 1
ATOM 13328 O O . LYS C 1 544 ? -52.017 22.802 15.294 1.00 58.94 544 LYS B O 1
ATOM 13334 N N . ILE C 1 545 ? -50.602 23.560 16.887 1.00 57.57 545 ILE B N 1
ATOM 13335 C CA . ILE C 1 545 ? -49.876 22.305 16.983 1.00 56.12 545 ILE B CA 1
ATOM 13336 C C . ILE C 1 545 ? -50.806 21.266 17.582 1.00 54.40 545 ILE B C 1
ATOM 13337 O O . ILE C 1 545 ? -51.450 21.554 18.547 1.00 53.07 545 ILE B O 1
ATOM 13342 N N . ARG C 1 546 ? -50.851 20.086 16.974 1.00 54.30 546 ARG B N 1
ATOM 13343 C CA . ARG C 1 546 ? -51.613 18.954 17.456 1.00 53.71 546 ARG B CA 1
ATOM 13344 C C . ARG C 1 546 ? -50.734 18.074 18.330 1.00 52.44 546 ARG B C 1
ATOM 13345 O O . ARG C 1 546 ? -50.278 17.031 17.868 1.00 51.33 546 ARG B O 1
ATOM 13353 N N . ARG C 1 547 ? -50.538 18.498 19.593 1.00 52.34 547 ARG B N 1
ATOM 13354 C CA . ARG C 1 547 ? -49.728 17.753 20.554 1.00 52.08 547 ARG B CA 1
ATOM 13355 C C . ARG C 1 547 ? -50.379 16.414 20.833 1.00 51.72 547 ARG B C 1
ATOM 13356 O O . ARG C 1 547 ? -49.722 15.427 21.169 1.00 50.14 547 ARG B O 1
ATOM 13364 N N . VAL C 1 548 ? -51.699 16.437 20.697 1.00 53.23 548 VAL B N 1
ATOM 13365 C CA . VAL C 1 548 ? -52.495 15.229 20.743 1.00 55.26 548 VAL B CA 1
ATOM 13366 C C . VAL C 1 548 ? -51.936 14.188 19.777 1.00 57.02 548 VAL B C 1
ATOM 13367 O O . VAL C 1 548 ? -51.802 13.024 20.149 1.00 57.03 548 VAL B O 1
ATOM 13371 N N . GLU C 1 549 ? -51.699 14.592 18.515 1.00 58.94 549 GLU B N 1
ATOM 13372 C CA . GLU C 1 549 ? -51.413 13.611 17.492 1.00 61.44 549 GLU B CA 1
ATOM 13373 C C . GLU C 1 549 ? -49.949 13.190 17.564 1.00 61.04 549 GLU B C 1
ATOM 13374 O O . GLU C 1 549 ? -49.588 12.098 17.151 1.00 64.31 549 GLU B O 1
ATOM 13380 N N . LEU C 1 550 ? -49.084 14.054 18.083 1.00 58.75 550 LEU B N 1
ATOM 13381 C CA . LEU C 1 550 ? -47.709 13.663 18.371 1.00 57.28 550 LEU B CA 1
ATOM 13382 C C . LEU C 1 550 ? -47.700 12.490 19.353 1.00 57.96 550 LEU B C 1
ATOM 13383 O O . LEU C 1 550 ? -46.920 11.549 19.164 1.00 59.97 550 LEU B O 1
ATOM 13388 N N . ARG C 1 551 ? -48.580 12.555 20.381 1.00 56.78 551 ARG B N 1
ATOM 13389 C CA . ARG C 1 551 ? -48.773 11.483 21.345 1.00 56.65 551 ARG B CA 1
ATOM 13390 C C . ARG C 1 551 ? -49.325 10.214 20.684 1.00 59.01 551 ARG B C 1
ATOM 13391 O O . ARG C 1 551 ? -48.770 9.130 20.842 1.00 59.30 551 ARG B O 1
ATOM 13399 N N . LYS C 1 552 ? -50.415 10.340 19.916 1.00 61.19 552 LYS B N 1
ATOM 13400 C CA . LYS C 1 552 ? -51.003 9.187 19.263 1.00 64.08 552 LYS B CA 1
ATOM 13401 C C . LYS C 1 552 ? -49.966 8.457 18.424 1.00 64.67 552 LYS B C 1
ATOM 13402 O O . LYS C 1 552 ? -49.999 7.236 18.357 1.00 65.25 552 LYS B O 1
ATOM 13408 N N . ARG C 1 553 ? -49.077 9.222 17.772 1.00 64.80 553 ARG B N 1
ATOM 13409 C CA . ARG C 1 553 ? -48.105 8.678 16.832 1.00 65.99 553 ARG B CA 1
ATOM 13410 C C . ARG C 1 553 ? -47.070 7.862 17.589 1.00 65.22 553 ARG B C 1
ATOM 13411 O O . ARG C 1 553 ? -46.609 6.825 17.101 1.00 66.30 553 ARG B O 1
ATOM 13419 N N . GLU C 1 554 ? -46.702 8.379 18.767 1.00 63.20 554 GLU B N 1
ATOM 13420 C CA . GLU C 1 554 ? -45.756 7.727 19.654 1.00 63.32 554 GLU B CA 1
ATOM 13421 C C . GLU C 1 554 ? -46.297 6.361 20.061 1.00 62.30 554 GLU B C 1
ATOM 13422 O O . GLU C 1 554 ? -45.525 5.413 20.164 1.00 61.85 554 GLU B O 1
ATOM 13428 N N . GLU C 1 555 ? -47.617 6.300 20.305 1.00 61.53 555 GLU B N 1
ATOM 13429 C CA . GLU C 1 555 ? -48.305 5.110 20.782 1.00 61.98 555 GLU B CA 1
ATOM 13430 C C . GLU C 1 555 ? -48.257 4.015 19.730 1.00 64.09 555 GLU B C 1
ATOM 13431 O O . GLU C 1 555 ? -48.068 2.864 20.107 1.00 63.35 555 GLU B O 1
ATOM 13437 N N . GLU C 1 556 ? -48.473 4.384 18.451 1.00 66.10 556 GLU B N 1
ATOM 13438 C CA . GLU C 1 556 ? -48.530 3.430 17.364 1.00 68.61 556 GLU B CA 1
ATOM 13439 C C . GLU C 1 556 ? -47.132 2.879 17.150 1.00 67.41 556 GLU B C 1
ATOM 13440 O O . GLU C 1 556 ? -46.980 1.697 16.877 1.00 67.28 556 GLU B O 1
ATOM 13446 N N . LYS C 1 557 ? -46.126 3.730 17.349 1.00 66.81 557 LYS B N 1
ATOM 13447 C CA . LYS C 1 557 ? -44.741 3.315 17.247 1.00 68.99 557 LYS B CA 1
ATOM 13448 C C . LYS C 1 557 ? -44.351 2.384 18.389 1.00 67.73 557 LYS B C 1
ATOM 13449 O O . LYS C 1 557 ? -43.588 1.445 18.195 1.00 67.98 557 LYS B O 1
ATOM 13455 N N . ARG C 1 558 ? -44.847 2.662 19.592 1.00 67.80 558 ARG B N 1
ATOM 13456 C CA . ARG C 1 558 ? -44.563 1.810 20.731 1.00 69.76 558 ARG B CA 1
ATOM 13457 C C . ARG C 1 558 ? -45.071 0.389 20.512 1.00 71.39 558 ARG B C 1
ATOM 13458 O O . ARG C 1 558 ? -44.432 -0.565 20.919 1.00 71.59 558 ARG B O 1
ATOM 13466 N N . LYS C 1 559 ? -46.250 0.267 19.894 1.00 73.21 559 LYS B N 1
ATOM 13467 C CA . LYS C 1 559 ? -46.944 -0.995 19.727 1.00 75.33 559 LYS B CA 1
ATOM 13468 C C . LYS C 1 559 ? -46.303 -1.876 18.673 1.00 78.52 559 LYS B C 1
ATOM 13469 O O . LYS C 1 559 ? -46.790 -2.990 18.546 1.00 77.63 559 LYS B O 1
ATOM 13475 N N . LYS C 1 560 ? -45.302 -1.353 17.931 1.00 82.19 560 LYS B N 1
ATOM 13476 C CA . LYS C 1 560 ? -44.441 -2.144 17.054 1.00 84.65 560 LYS B CA 1
ATOM 13477 C C . LYS C 1 560 ? -42.968 -1.935 17.446 1.00 85.96 560 LYS B C 1
ATOM 13478 O O . LYS C 1 560 ? -42.060 -1.891 16.619 1.00 88.60 560 LYS B O 1
ATOM 13484 N N . GLY C 1 561 ? -42.766 -1.687 18.735 1.00 89.47 561 GLY B N 1
ATOM 13485 C CA . GLY C 1 561 ? -41.470 -1.523 19.382 1.00 91.90 561 GLY B CA 1
ATOM 13486 C C . GLY C 1 561 ? -40.398 -0.841 18.534 1.00 92.76 561 GLY B C 1
ATOM 13487 O O . GLY C 1 561 ? -39.265 -1.325 18.510 1.00 94.06 561 GLY B O 1
ATOM 13488 N N . GLU C 1 562 ? -40.721 0.300 17.908 1.00 90.32 562 GLU B N 1
ATOM 13489 C CA . GLU C 1 562 ? -39.718 1.061 17.175 1.00 90.53 562 GLU B CA 1
ATOM 13490 C C . GLU C 1 562 ? -39.464 2.426 17.825 1.00 90.88 562 GLU B C 1
ATOM 13491 O O . GLU C 1 562 ? -40.384 3.106 18.254 1.00 88.61 562 GLU B O 1
ATOM 13497 N N . VAL C 1 563 ? -38.171 2.775 17.957 1.00 94.89 563 VAL B N 1
ATOM 13498 C CA . VAL C 1 563 ? -37.686 4.148 18.096 1.00 91.03 563 VAL B CA 1
ATOM 13499 C C . VAL C 1 563 ? -37.554 4.795 16.706 1.00 85.76 563 VAL B C 1
ATOM 13500 O O . VAL C 1 563 ? -37.286 4.134 15.695 1.00 81.18 563 VAL B O 1
ATOM 13504 N N . GLY C 1 564 ? -37.691 6.122 16.724 1.00 82.85 564 GLY B N 1
ATOM 13505 C CA . GLY C 1 564 ? -37.745 6.938 15.533 1.00 85.28 564 GLY B CA 1
ATOM 13506 C C . GLY C 1 564 ? -36.402 7.154 14.846 1.00 83.43 564 GLY B C 1
ATOM 13507 O O . GLY C 1 564 ? -35.349 7.007 15.460 1.00 73.11 564 GLY B O 1
ATOM 13508 N N . GLN C 1 565 ? -36.563 7.559 13.581 1.00 88.80 565 GLN B N 1
ATOM 13509 C CA . GLN C 1 565 ? -35.495 7.690 12.600 1.00 97.89 565 GLN B CA 1
ATOM 13510 C C . GLN C 1 565 ? -34.547 8.844 12.945 1.00 101.69 565 GLN B C 1
ATOM 13511 O O . GLN C 1 565 ? -33.380 8.760 12.537 1.00 100.10 565 GLN B O 1
ATOM 13517 N N . ASN C 1 566 ? -35.043 9.890 13.649 1.00 97.69 566 ASN B N 1
ATOM 13518 C CA . ASN C 1 566 ? -34.185 10.943 14.172 1.00 90.71 566 ASN B CA 1
ATOM 13519 C C . ASN C 1 566 ? -34.526 11.209 15.621 1.00 83.53 566 ASN B C 1
ATOM 13520 O O . ASN C 1 566 ? -34.313 12.346 16.024 1.00 86.10 566 ASN B O 1
ATOM 13525 N N . GLU C 1 567 ? -35.047 10.187 16.346 1.00 78.02 567 GLU B N 1
ATOM 13526 C CA . GLU C 1 567 ? -35.258 10.227 17.795 1.00 71.15 567 GLU B CA 1
ATOM 13527 C C . GLU C 1 567 ? -33.963 9.804 18.522 1.00 66.39 567 GLU B C 1
ATOM 13528 O O . GLU C 1 567 ? -33.421 8.709 18.342 1.00 63.69 567 GLU B O 1
ATOM 13534 N N . TYR C 1 568 ? -33.475 10.714 19.375 1.00 63.98 568 TYR B N 1
ATOM 13535 C CA . TYR C 1 568 ? -32.249 10.546 20.147 1.00 62.12 568 TYR B CA 1
ATOM 13536 C C . TYR C 1 568 ? -32.616 10.496 21.637 1.00 60.21 568 TYR B C 1
ATOM 13537 O O . TYR C 1 568 ? -33.162 11.447 22.180 1.00 56.37 568 TYR B O 1
ATOM 13546 N N . VAL C 1 569 ? -32.307 9.343 22.254 1.00 63.81 569 VAL B N 1
ATOM 13547 C CA . VAL C 1 569 ? -32.647 8.991 23.629 1.00 65.95 569 VAL B CA 1
ATOM 13548 C C . VAL C 1 569 ? -31.430 9.255 24.507 1.00 66.79 569 VAL B C 1
ATOM 13549 O O . VAL C 1 569 ? -30.305 8.924 24.119 1.00 69.46 569 VAL B O 1
ATOM 13553 N N . PHE C 1 570 ? -31.648 9.846 25.682 1.00 64.95 570 PHE B N 1
ATOM 13554 C CA . PHE C 1 570 ? -30.537 10.084 26.573 1.00 67.96 570 PHE B CA 1
ATOM 13555 C C . PHE C 1 570 ? -30.633 9.233 27.836 1.00 76.60 570 PHE B C 1
ATOM 13556 O O . PHE C 1 570 ? -31.676 9.371 28.514 1.00 87.47 570 PHE B O 1
ATOM 13565 N N . VAL D 1 10 ? -30.669 -29.443 -3.260 1.00 91.84 10 VAL C N 1
ATOM 13566 C CA . VAL D 1 10 ? -31.831 -29.159 -4.152 1.00 90.98 10 VAL C CA 1
ATOM 13567 C C . VAL D 1 10 ? -32.740 -28.181 -3.393 1.00 90.59 10 VAL C C 1
ATOM 13568 O O . VAL D 1 10 ? -33.470 -28.588 -2.517 1.00 86.79 10 VAL C O 1
ATOM 13572 N N . GLN D 1 11 ? -32.608 -26.870 -3.600 1.00 95.64 11 GLN C N 1
ATOM 13573 C CA . GLN D 1 11 ? -33.650 -25.939 -3.174 1.00 98.23 11 GLN C CA 1
ATOM 13574 C C . GLN D 1 11 ? -34.753 -25.851 -4.234 1.00 96.71 11 GLN C C 1
ATOM 13575 O O . GLN D 1 11 ? -35.818 -25.244 -4.020 1.00 94.58 11 GLN C O 1
ATOM 13581 N N . ASP D 1 12 ? -34.482 -26.381 -5.434 1.00 94.96 12 ASP C N 1
ATOM 13582 C CA . ASP D 1 12 ? -35.472 -26.519 -6.495 1.00 92.95 12 ASP C CA 1
ATOM 13583 C C . ASP D 1 12 ? -36.650 -27.341 -5.996 1.00 88.55 12 ASP C C 1
ATOM 13584 O O . ASP D 1 12 ? -37.696 -27.296 -6.594 1.00 87.23 12 ASP C O 1
ATOM 13589 N N . PHE D 1 13 ? -36.444 -28.171 -4.968 1.00 86.27 13 PHE C N 1
ATOM 13590 C CA . PHE D 1 13 ? -37.506 -28.832 -4.227 1.00 83.58 13 PHE C CA 1
ATOM 13591 C C . PHE D 1 13 ? -38.673 -27.894 -3.931 1.00 82.62 13 PHE C C 1
ATOM 13592 O O . PHE D 1 13 ? -39.790 -28.260 -4.243 1.00 80.87 13 PHE C O 1
ATOM 13600 N N . PHE D 1 14 ? -38.426 -26.721 -3.323 1.00 84.52 14 PHE C N 1
ATOM 13601 C CA . PHE D 1 14 ? -39.499 -25.858 -2.840 1.00 86.83 14 PHE C CA 1
ATOM 13602 C C . PHE D 1 14 ? -40.261 -25.226 -3.994 1.00 88.38 14 PHE C C 1
ATOM 13603 O O . PHE D 1 14 ? -41.460 -24.965 -3.903 1.00 87.42 14 PHE C O 1
ATOM 13611 N N . ARG D 1 15 ? -39.534 -24.980 -5.072 1.00 91.61 15 ARG C N 1
ATOM 13612 C CA . ARG D 1 15 ? -40.127 -24.380 -6.249 1.00 94.42 15 ARG C CA 1
ATOM 13613 C C . ARG D 1 15 ? -41.057 -25.440 -6.865 1.00 88.84 15 ARG C C 1
ATOM 13614 O O . ARG D 1 15 ? -42.141 -25.100 -7.321 1.00 88.94 15 ARG C O 1
ATOM 13622 N N . LYS D 1 16 ? -40.662 -26.727 -6.835 1.00 84.13 16 LYS C N 1
ATOM 13623 C CA . LYS D 1 16 ? -41.510 -27.831 -7.283 1.00 81.25 16 LYS C CA 1
ATOM 13624 C C . LYS D 1 16 ? -42.670 -28.027 -6.311 1.00 77.15 16 LYS C C 1
ATOM 13625 O O . LYS D 1 16 ? -43.789 -28.335 -6.699 1.00 76.53 16 LYS C O 1
ATOM 13631 N N . PHE D 1 17 ? -42.383 -27.876 -5.028 1.00 73.21 17 PHE C N 1
ATOM 13632 C CA . PHE D 1 17 ? -43.395 -28.035 -4.012 1.00 70.16 17 PHE C CA 1
ATOM 13633 C C . PHE D 1 17 ? -44.476 -26.984 -4.202 1.00 68.11 17 PHE C C 1
ATOM 13634 O O . PHE D 1 17 ? -45.641 -27.344 -4.262 1.00 67.87 17 PHE C O 1
ATOM 13642 N N . ILE D 1 18 ? -44.072 -25.709 -4.335 1.00 66.99 18 ILE C N 1
ATOM 13643 C CA . ILE D 1 18 ? -44.988 -24.585 -4.488 1.00 65.85 18 ILE C CA 1
ATOM 13644 C C . ILE D 1 18 ? -45.955 -24.825 -5.643 1.00 66.67 18 ILE C C 1
ATOM 13645 O O . ILE D 1 18 ? -47.126 -24.453 -5.573 1.00 65.72 18 ILE C O 1
ATOM 13650 N N . GLU D 1 19 ? -45.461 -25.435 -6.716 1.00 68.62 19 GLU C N 1
ATOM 13651 C CA . GLU D 1 19 ? -46.312 -25.719 -7.854 1.00 69.97 19 GLU C CA 1
ATOM 13652 C C . GLU D 1 19 ? -47.260 -26.867 -7.536 1.00 69.11 19 GLU C C 1
ATOM 13653 O O . GLU D 1 19 ? -48.446 -26.770 -7.838 1.00 69.70 19 GLU C O 1
ATOM 13659 N N . PHE D 1 20 ? -46.729 -27.948 -6.962 1.00 68.20 20 PHE C N 1
ATOM 13660 C CA . PHE D 1 20 ? -47.561 -29.047 -6.519 1.00 67.44 20 PHE C CA 1
ATOM 13661 C C . PHE D 1 20 ? -48.814 -28.517 -5.816 1.00 65.79 20 PHE C C 1
ATOM 13662 O O . PHE D 1 20 ? -49.911 -29.028 -6.010 1.00 65.94 20 PHE C O 1
ATOM 13670 N N . GLN D 1 21 ? -48.635 -27.471 -5.003 1.00 64.36 21 GLN C N 1
ATOM 13671 C CA . GLN D 1 21 ? -49.709 -26.879 -4.212 1.00 62.99 21 GLN C CA 1
ATOM 13672 C C . GLN D 1 21 ? -50.810 -26.244 -5.071 1.00 63.79 21 GLN C C 1
ATOM 13673 O O . GLN D 1 21 ? -51.997 -26.345 -4.723 1.00 62.91 21 GLN C O 1
ATOM 13679 N N . ASN D 1 22 ? -50.447 -25.672 -6.230 1.00 65.11 22 ASN C N 1
ATOM 13680 C CA . ASN D 1 22 ? -51.379 -24.877 -7.018 1.00 65.65 22 ASN C CA 1
ATOM 13681 C C . ASN D 1 22 ? -52.394 -25.773 -7.713 1.00 66.44 22 ASN C C 1
ATOM 13682 O O . ASN D 1 22 ? -53.393 -25.298 -8.260 1.00 66.56 22 ASN C O 1
ATOM 13687 N N . SER D 1 23 ? -52.117 -27.072 -7.660 1.00 66.77 23 SER C N 1
ATOM 13688 C CA . SER D 1 23 ? -52.995 -28.080 -8.206 1.00 69.28 23 SER C CA 1
ATOM 13689 C C . SER D 1 23 ? -52.397 -29.426 -7.856 1.00 69.42 23 SER C C 1
ATOM 13690 O O . SER D 1 23 ? -51.581 -29.946 -8.598 1.00 71.78 23 SER C O 1
ATOM 13693 N N . PRO D 1 24 ? -52.695 -30.009 -6.686 1.00 68.21 24 PRO C N 1
ATOM 13694 C CA . PRO D 1 24 ? -52.077 -31.275 -6.307 1.00 68.37 24 PRO C CA 1
ATOM 13695 C C . PRO D 1 24 ? -52.863 -32.497 -6.759 1.00 70.56 24 PRO C C 1
ATOM 13696 O O . PRO D 1 24 ? -54.058 -32.421 -7.007 1.00 70.74 24 PRO C O 1
ATOM 13700 N N . ASN D 1 25 ? -52.161 -33.618 -6.829 1.00 72.80 25 ASN C N 1
ATOM 13701 C CA . ASN D 1 25 ? -52.803 -34.909 -6.953 1.00 75.85 25 ASN C CA 1
ATOM 13702 C C . ASN D 1 25 ? -51.885 -36.001 -6.414 1.00 79.18 25 ASN C C 1
ATOM 13703 O O . ASN D 1 25 ? -50.720 -35.773 -6.068 1.00 78.47 25 ASN C O 1
ATOM 13708 N N . GLU D 1 26 ? -52.505 -37.178 -6.311 1.00 84.85 26 GLU C N 1
ATOM 13709 C CA . GLU D 1 26 ? -51.901 -38.383 -5.784 1.00 91.44 26 GLU C CA 1
ATOM 13710 C C . GLU D 1 26 ? -50.478 -38.586 -6.314 1.00 92.75 26 GLU C C 1
ATOM 13711 O O . GLU D 1 26 ? -49.516 -38.701 -5.556 1.00 95.59 26 GLU C O 1
ATOM 13717 N N . LYS D 1 27 ? -50.377 -38.641 -7.636 1.00 93.30 27 LYS C N 1
ATOM 13718 C CA . LYS D 1 27 ? -49.159 -39.017 -8.335 1.00 93.97 27 LYS C CA 1
ATOM 13719 C C . LYS D 1 27 ? -48.045 -38.004 -8.048 1.00 90.23 27 LYS C C 1
ATOM 13720 O O . LYS D 1 27 ? -46.923 -38.387 -7.683 1.00 89.42 27 LYS C O 1
ATOM 13726 N N . SER D 1 28 ? -48.377 -36.707 -8.191 1.00 86.69 28 SER C N 1
ATOM 13727 C CA . SER D 1 28 ? -47.404 -35.638 -8.025 1.00 83.60 28 SER C CA 1
ATOM 13728 C C . SER D 1 28 ? -46.992 -35.536 -6.560 1.00 81.14 28 SER C C 1
ATOM 13729 O O . SER D 1 28 ? -45.892 -35.082 -6.262 1.00 80.49 28 SER C O 1
ATOM 13732 N N . LEU D 1 29 ? -47.875 -35.965 -5.647 1.00 79.49 29 LEU C N 1
ATOM 13733 C CA . LEU D 1 29 ? -47.536 -36.044 -4.237 1.00 76.13 29 LEU C CA 1
ATOM 13734 C C . LEU D 1 29 ? -46.343 -36.967 -4.027 1.00 77.26 29 LEU C C 1
ATOM 13735 O O . LEU D 1 29 ? -45.402 -36.623 -3.306 1.00 74.94 29 LEU C O 1
ATOM 13740 N N . GLN D 1 30 ? -46.433 -38.160 -4.631 1.00 80.78 30 GLN C N 1
ATOM 13741 C CA . GLN D 1 30 ? -45.425 -39.203 -4.499 1.00 83.44 30 GLN C CA 1
ATOM 13742 C C . GLN D 1 30 ? -44.041 -38.722 -4.927 1.00 82.90 30 GLN C C 1
ATOM 13743 O O . GLN D 1 30 ? -43.045 -39.117 -4.308 1.00 82.34 30 GLN C O 1
ATOM 13749 N N . GLU D 1 31 ? -44.000 -37.918 -6.008 1.00 81.65 31 GLU C N 1
ATOM 13750 C CA . GLU D 1 31 ? -42.780 -37.258 -6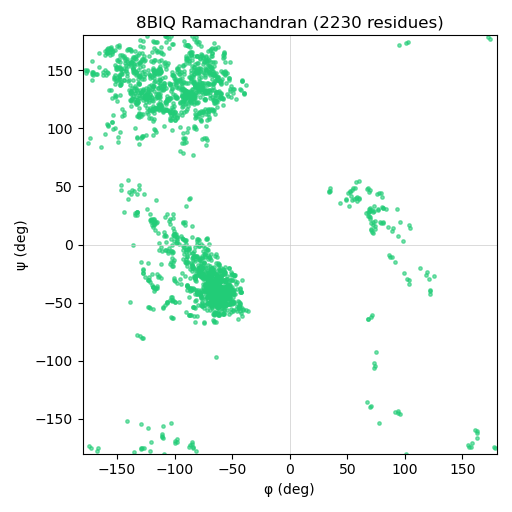.441 1.00 81.91 31 GLU C CA 1
ATOM 13751 C C . GLU D 1 31 ? -42.244 -36.353 -5.328 1.00 78.62 31 GLU C C 1
ATOM 13752 O O . GLU D 1 31 ? -41.063 -36.374 -5.036 1.00 78.73 31 GLU C O 1
ATOM 13758 N N . ILE D 1 32 ? -43.101 -35.521 -4.743 1.00 76.68 32 ILE C N 1
ATOM 13759 C CA . ILE D 1 32 ? -42.694 -34.623 -3.665 1.00 74.97 32 ILE C CA 1
ATOM 13760 C C . ILE D 1 32 ? -42.021 -35.418 -2.545 1.00 74.24 32 ILE C C 1
ATOM 13761 O O . ILE D 1 32 ? -40.911 -35.078 -2.126 1.00 73.13 32 ILE C O 1
ATOM 13766 N N . VAL D 1 33 ? -42.718 -36.480 -2.105 1.00 74.32 33 VAL C N 1
ATOM 13767 C CA . VAL D 1 33 ? -42.210 -37.457 -1.143 1.00 74.87 33 VAL C CA 1
ATOM 13768 C C . VAL D 1 33 ? -40.766 -37.891 -1.423 1.00 77.23 33 VAL C C 1
ATOM 13769 O O . VAL D 1 33 ? -39.893 -37.879 -0.550 1.00 75.44 33 VAL C O 1
ATOM 13773 N N . LYS D 1 34 ? -40.550 -38.365 -2.655 1.00 80.87 34 LYS C N 1
ATOM 13774 C CA . LYS D 1 34 ? -39.271 -38.929 -3.040 1.00 82.98 34 LYS C CA 1
ATOM 13775 C C . LYS D 1 34 ? -38.191 -37.851 -3.019 1.00 83.18 34 LYS C C 1
ATOM 13776 O O . LYS D 1 34 ? -37.060 -38.121 -2.616 1.00 84.77 34 LYS C O 1
ATOM 13782 N N . LEU D 1 35 ? -38.561 -36.624 -3.410 1.00 82.47 35 LEU C N 1
ATOM 13783 C CA . LEU D 1 35 ? -37.627 -35.509 -3.505 1.00 83.36 35 LEU C CA 1
ATOM 13784 C C . LEU D 1 35 ? -37.158 -35.049 -2.123 1.00 84.30 35 LEU C C 1
ATOM 13785 O O . LEU D 1 35 ? -36.056 -34.529 -1.952 1.00 85.70 35 LEU C O 1
ATOM 13790 N N . VAL D 1 36 ? -38.008 -35.179 -1.111 1.00 84.78 36 VAL C N 1
ATOM 13791 C CA . VAL D 1 36 ? -37.592 -34.814 0.229 1.00 84.39 36 VAL C CA 1
ATOM 13792 C C . VAL D 1 36 ? -36.472 -35.745 0.692 1.00 84.23 36 VAL C C 1
ATOM 13793 O O . VAL D 1 36 ? -35.550 -35.302 1.365 1.00 83.96 36 VAL C O 1
ATOM 13797 N N . GLY D 1 37 ? -36.579 -37.030 0.335 1.00 85.59 37 GLY C N 1
ATOM 13798 C CA . GLY D 1 37 ? -35.590 -38.033 0.703 1.00 88.27 37 GLY C CA 1
ATOM 13799 C C . GLY D 1 37 ? -34.196 -37.712 0.161 1.00 91.56 37 GLY C C 1
ATOM 13800 O O . GLY D 1 37 ? -33.196 -38.159 0.710 1.00 93.27 37 GLY C O 1
ATOM 13801 N N . GLN D 1 38 ? -34.141 -36.926 -0.918 1.00 92.24 38 GLN C N 1
ATOM 13802 C CA . GLN D 1 38 ? -32.898 -36.552 -1.574 1.00 94.30 38 GLN C CA 1
ATOM 13803 C C . GLN D 1 38 ? -32.418 -35.153 -1.150 1.00 91.44 38 GLN C C 1
ATOM 13804 O O . GLN D 1 38 ? -31.493 -34.606 -1.759 1.00 92.50 38 GLN C O 1
ATOM 13810 N N . LEU D 1 39 ? -33.045 -34.531 -0.146 1.00 86.57 39 LEU C N 1
ATOM 13811 C CA . LEU D 1 39 ? -32.538 -33.263 0.353 1.00 85.44 39 LEU C CA 1
ATOM 13812 C C . LEU D 1 39 ? -31.185 -33.460 1.055 1.00 85.71 39 LEU C C 1
ATOM 13813 O O . LEU D 1 39 ? -30.839 -34.535 1.538 1.00 84.82 39 LEU C O 1
ATOM 13818 N N . ASP D 1 40 ? -30.357 -32.414 0.985 1.00 85.73 40 ASP C N 1
ATOM 13819 C CA . ASP D 1 40 ? -29.176 -32.288 1.810 1.00 84.96 40 ASP C CA 1
ATOM 13820 C C . ASP D 1 40 ? -29.504 -31.397 2.997 1.00 81.80 40 ASP C C 1
ATOM 13821 O O . ASP D 1 40 ? -29.637 -30.179 2.850 1.00 79.89 40 ASP C O 1
ATOM 13826 N N . LEU D 1 41 ? -29.591 -32.020 4.170 1.00 81.07 41 LEU C N 1
ATOM 13827 C CA . LEU D 1 41 ? -30.057 -31.330 5.359 1.00 79.64 41 LEU C CA 1
ATOM 13828 C C . LEU D 1 41 ? -28.986 -31.353 6.446 1.00 80.55 41 LEU C C 1
ATOM 13829 O O . LEU D 1 41 ? -29.268 -31.117 7.613 1.00 80.49 41 LEU C O 1
ATOM 13834 N N . ARG D 1 42 ? -27.744 -31.567 6.034 1.00 83.09 42 ARG C N 1
ATOM 13835 C CA . ARG D 1 42 ? -26.593 -31.580 6.927 1.00 84.41 42 ARG C CA 1
ATOM 13836 C C . ARG D 1 42 ? -26.395 -30.212 7.594 1.00 82.47 42 ARG C C 1
ATOM 13837 O O . ARG D 1 42 ? -26.174 -30.151 8.800 1.00 82.09 42 ARG C O 1
ATOM 13845 N N . ARG D 1 43 ? -26.367 -29.149 6.787 1.00 81.76 43 ARG C N 1
ATOM 13846 C CA . ARG D 1 43 ? -26.313 -27.770 7.249 1.00 79.94 43 ARG C CA 1
ATOM 13847 C C . ARG D 1 43 ? -27.504 -27.027 6.648 1.00 77.14 43 ARG C C 1
ATOM 13848 O O . ARG D 1 43 ? -27.604 -26.859 5.437 1.00 78.17 43 ARG C O 1
ATOM 13856 N N . PHE D 1 44 ? -28.431 -26.586 7.482 1.00 74.33 44 PHE C N 1
ATOM 13857 C CA . PHE D 1 44 ? -29.672 -26.021 6.969 1.00 71.91 44 PHE C CA 1
ATOM 13858 C C . PHE D 1 44 ? -30.157 -24.931 7.926 1.00 69.96 44 PHE C C 1
ATOM 13859 O O . PHE D 1 44 ? -29.842 -24.933 9.114 1.00 69.22 44 PHE C O 1
ATOM 13867 N N . ASN D 1 45 ? -30.860 -23.964 7.342 1.00 68.74 45 ASN C N 1
ATOM 13868 C CA . ASN D 1 45 ? -31.351 -22.799 8.042 1.00 67.24 45 ASN C CA 1
ATOM 13869 C C . ASN D 1 45 ? -32.514 -22.284 7.213 1.00 66.46 45 ASN C C 1
ATOM 13870 O O . ASN D 1 45 ? -32.346 -21.694 6.166 1.00 68.11 45 ASN C O 1
ATOM 13875 N N . TRP D 1 46 ? -33.714 -22.568 7.667 1.00 64.51 46 TRP C N 1
ATOM 13876 C CA . TRP D 1 46 ? -34.889 -22.346 6.862 1.00 63.53 46 TRP C CA 1
ATOM 13877 C C . TRP D 1 46 ? -35.076 -20.872 6.499 1.00 63.13 46 TRP C C 1
ATOM 13878 O O . TRP D 1 46 ? -35.619 -20.584 5.440 1.00 63.45 46 TRP C O 1
ATOM 13889 N N . VAL D 1 47 ? -34.650 -19.942 7.358 1.00 62.38 47 VAL C N 1
ATOM 13890 C CA . VAL D 1 47 ? -34.817 -18.524 7.072 1.00 62.80 47 VAL C CA 1
ATOM 13891 C C . VAL D 1 47 ? -33.953 -18.117 5.877 1.00 65.53 47 VAL C C 1
ATOM 13892 O O . VAL D 1 47 ? -34.447 -17.613 4.866 1.00 66.49 47 VAL C O 1
ATOM 13896 N N . ARG D 1 48 ? -32.638 -18.307 6.013 1.00 67.11 48 ARG C N 1
ATOM 13897 C CA . ARG D 1 48 ? -31.690 -18.081 4.941 1.00 69.02 48 ARG C CA 1
ATOM 13898 C C . ARG D 1 48 ? -32.158 -18.820 3.697 1.00 69.41 48 ARG C C 1
ATOM 13899 O O . ARG D 1 48 ? -32.407 -18.189 2.687 1.00 71.04 48 ARG C O 1
ATOM 13907 N N . ASP D 1 49 ? -32.333 -20.140 3.795 1.00 68.77 49 ASP C N 1
ATOM 13908 C CA . ASP D 1 49 ? -32.422 -21.027 2.642 1.00 69.73 49 ASP C CA 1
ATOM 13909 C C . ASP D 1 49 ? -33.784 -20.990 1.951 1.00 69.66 49 ASP C C 1
ATOM 13910 O O . ASP D 1 49 ? -33.854 -21.288 0.749 1.00 71.53 49 ASP C O 1
ATOM 13915 N N . VAL D 1 50 ? -34.848 -20.653 2.693 1.00 67.92 50 VAL C N 1
ATOM 13916 C CA . VAL D 1 50 ? -36.185 -20.692 2.127 1.00 67.33 50 VAL C CA 1
ATOM 13917 C C . VAL D 1 50 ? -36.777 -19.287 2.179 1.00 67.12 50 VAL C C 1
ATOM 13918 O O . VAL D 1 50 ? -37.184 -18.774 1.149 1.00 67.86 50 VAL C O 1
ATOM 13922 N N . PHE D 1 51 ? -36.817 -18.689 3.373 1.00 65.72 51 PHE C N 1
ATOM 13923 C CA . PHE D 1 51 ? -37.499 -17.418 3.535 1.00 65.32 51 PHE C CA 1
ATOM 13924 C C . PHE D 1 51 ? -36.810 -16.391 2.642 1.00 67.26 51 PHE C C 1
ATOM 13925 O O . PHE D 1 51 ? -37.419 -15.849 1.723 1.00 67.86 51 PHE C O 1
ATOM 13933 N N . GLU D 1 52 ? -35.520 -16.175 2.902 1.00 68.68 52 GLU C N 1
ATOM 13934 C CA . GLU D 1 52 ? -34.751 -15.131 2.247 1.00 71.47 52 GLU C CA 1
ATOM 13935 C C . GLU D 1 52 ? -34.477 -15.503 0.778 1.00 73.44 52 GLU C C 1
ATOM 13936 O O . GLU D 1 52 ? -34.789 -14.736 -0.150 1.00 73.54 52 GLU C O 1
ATOM 13942 N N . ASP D 1 53 ? -33.976 -16.732 0.573 1.00 74.22 53 ASP C N 1
ATOM 13943 C CA . ASP D 1 53 ? -33.402 -17.139 -0.699 1.00 76.81 53 ASP C CA 1
ATOM 13944 C C . ASP D 1 53 ? -34.492 -17.429 -1.717 1.00 76.53 53 ASP C C 1
ATOM 13945 O O . ASP D 1 53 ? -34.247 -17.269 -2.922 1.00 79.57 53 ASP C O 1
ATOM 13950 N N . ILE D 1 54 ? -35.673 -17.839 -1.248 1.00 73.55 54 ILE C N 1
ATOM 13951 C CA . ILE D 1 54 ? -36.766 -18.021 -2.179 1.00 73.17 54 ILE C CA 1
ATOM 13952 C C . ILE D 1 54 ? -37.722 -16.836 -2.081 1.00 72.01 54 ILE C C 1
ATOM 13953 O O . ILE D 1 54 ? -37.881 -16.105 -3.060 1.00 73.78 54 ILE C O 1
ATOM 13958 N N . HIS D 1 55 ? -38.347 -16.646 -0.923 1.00 68.84 55 HIS C N 1
ATOM 13959 C CA . HIS D 1 55 ? -39.512 -15.796 -0.881 1.00 68.19 55 HIS C CA 1
ATOM 13960 C C . HIS D 1 55 ? -39.101 -14.331 -0.946 1.00 69.06 55 HIS C C 1
ATOM 13961 O O . HIS D 1 55 ? -39.705 -13.575 -1.701 1.00 70.00 55 HIS C O 1
ATOM 13968 N N . VAL D 1 56 ? -38.098 -13.920 -0.167 1.00 69.55 56 VAL C N 1
ATOM 13969 C CA . VAL D 1 56 ? -37.756 -12.506 -0.122 1.00 71.63 56 VAL C CA 1
ATOM 13970 C C . VAL D 1 56 ? -37.204 -12.099 -1.481 1.00 75.10 56 VAL C C 1
ATOM 13971 O O . VAL D 1 56 ? -37.398 -10.971 -1.936 1.00 76.34 56 VAL C O 1
ATOM 13975 N N . LYS D 1 57 ? -36.502 -13.054 -2.101 1.00 77.23 57 LYS C N 1
ATOM 13976 C CA . LYS D 1 57 ? -35.866 -12.850 -3.388 1.00 80.36 57 LYS C CA 1
ATOM 13977 C C . LYS D 1 57 ? -36.913 -12.837 -4.507 1.00 80.95 57 LYS C C 1
ATOM 13978 O O . LYS D 1 57 ? -36.978 -11.858 -5.239 1.00 82.52 57 LYS C O 1
ATOM 13984 N N . GLU D 1 58 ? -37.752 -13.881 -4.613 1.00 80.43 58 GLU C N 1
ATOM 13985 C CA . GLU D 1 58 ? -38.724 -14.017 -5.701 1.00 82.13 58 GLU C CA 1
ATOM 13986 C C . GLU D 1 58 ? -40.029 -13.223 -5.475 1.00 81.19 58 GLU C C 1
ATOM 13987 O O . GLU D 1 58 ? -40.687 -12.860 -6.447 1.00 82.78 58 GLU C O 1
ATOM 13993 N N . ARG D 1 59 ? -40.443 -12.960 -4.228 1.00 78.89 59 ARG C N 1
ATOM 13994 C CA . ARG D 1 59 ? -41.673 -12.215 -3.975 1.00 77.29 59 ARG C CA 1
ATOM 13995 C C . ARG D 1 59 ? -41.529 -11.358 -2.714 1.00 75.35 59 ARG C C 1
ATOM 13996 O O . ARG D 1 59 ? -42.357 -11.417 -1.808 1.00 71.99 59 ARG C O 1
ATOM 14004 N N . GLY D 1 60 ? -40.448 -10.581 -2.675 1.00 76.51 60 GLY C N 1
ATOM 14005 C CA . GLY D 1 60 ? -40.141 -9.706 -1.549 1.00 75.81 60 GLY C CA 1
ATOM 14006 C C . GLY D 1 60 ? -41.250 -8.701 -1.220 1.00 75.18 60 GLY C C 1
ATOM 14007 O O . GLY D 1 60 ? -41.333 -8.210 -0.105 1.00 74.55 60 GLY C O 1
ATOM 14008 N N . SER D 1 61 ? -42.080 -8.341 -2.191 1.00 76.22 61 SER C N 1
ATOM 14009 C CA . SER D 1 61 ? -43.027 -7.259 -2.014 1.00 75.88 61 SER C CA 1
ATOM 14010 C C . SER D 1 61 ? -44.455 -7.781 -2.114 1.00 74.72 61 SER C C 1
ATOM 14011 O O . SER D 1 61 ? -45.379 -6.993 -2.266 1.00 74.84 61 SER C O 1
ATOM 14014 N N . LYS D 1 62 ? -44.626 -9.112 -2.074 1.00 73.94 62 LYS C N 1
ATOM 14015 C CA . LYS D 1 62 ? -45.893 -9.743 -1.742 1.00 73.55 62 LYS C CA 1
ATOM 14016 C C . LYS D 1 62 ? -46.181 -9.522 -0.253 1.00 72.41 62 LYS C C 1
ATOM 14017 O O . LYS D 1 62 ? -45.258 -9.489 0.557 1.00 72.39 62 LYS C O 1
ATOM 14023 N N . THR D 1 63 ? -47.478 -9.427 0.110 1.00 71.38 63 THR C N 1
ATOM 14024 C CA . THR D 1 63 ? -47.877 -9.319 1.505 1.00 69.19 63 THR C CA 1
ATOM 14025 C C . THR D 1 63 ? -47.642 -10.667 2.192 1.00 68.07 63 THR C C 1
ATOM 14026 O O . THR D 1 63 ? -48.289 -11.661 1.852 1.00 66.53 63 THR C O 1
ATOM 14030 N N . ALA D 1 64 ? -46.707 -10.650 3.168 1.00 67.89 64 ALA C N 1
ATOM 14031 C CA . ALA D 1 64 ? -46.391 -11.786 4.023 1.00 65.98 64 ALA C CA 1
ATOM 14032 C C . ALA D 1 64 ? -47.406 -11.911 5.146 1.00 63.86 64 ALA C C 1
ATOM 14033 O O . ALA D 1 64 ? -47.802 -13.030 5.470 1.00 62.08 64 ALA C O 1
ATOM 14035 N N . LEU D 1 65 ? -47.803 -10.762 5.720 1.00 64.51 65 LEU C N 1
ATOM 14036 C CA . LEU D 1 65 ? -48.727 -10.734 6.846 1.00 62.68 65 LEU C CA 1
ATOM 14037 C C . LEU D 1 65 ? -49.761 -9.612 6.697 1.00 63.01 65 LEU C C 1
ATOM 14038 O O . LEU D 1 65 ? -49.422 -8.461 6.401 1.00 63.38 65 LEU C O 1
ATOM 14043 N N . ILE D 1 66 ? -51.030 -10.000 6.900 1.00 62.33 66 ILE C N 1
ATOM 14044 C CA . ILE D 1 66 ? -52.123 -9.102 7.255 1.00 62.80 66 ILE C CA 1
ATOM 14045 C C . ILE D 1 66 ? -52.577 -9.399 8.687 1.00 60.06 66 ILE C C 1
ATOM 14046 O O . ILE D 1 66 ? -53.006 -10.516 8.964 1.00 57.09 66 ILE C O 1
ATOM 14051 N N . TRP D 1 67 ? -52.479 -8.386 9.567 1.00 60.18 67 TRP C N 1
ATOM 14052 C CA . TRP D 1 67 ? -52.695 -8.550 11.007 1.00 58.95 67 TRP C CA 1
ATOM 14053 C C . TRP D 1 67 ? -53.829 -7.635 11.469 1.00 60.33 67 TRP C C 1
ATOM 14054 O O . TRP D 1 67 ? -54.013 -6.501 10.985 1.00 61.83 67 TRP C O 1
ATOM 14065 N N . ARG D 1 68 ? -54.632 -8.136 12.419 1.00 59.91 68 ARG C N 1
ATOM 14066 C CA . ARG D 1 68 ? -55.609 -7.285 13.076 1.00 61.63 68 ARG C CA 1
ATOM 14067 C C . ARG D 1 68 ? -55.855 -7.780 14.510 1.00 57.47 68 ARG C C 1
ATOM 14068 O O . ARG D 1 68 ? -55.882 -8.988 14.776 1.00 53.15 68 ARG C O 1
ATOM 14076 N N . ASP D 1 69 ? -56.018 -6.787 15.398 1.00 57.53 69 ASP C N 1
ATOM 14077 C CA . ASP D 1 69 ? -56.491 -6.948 16.763 1.00 57.49 69 ASP C CA 1
ATOM 14078 C C . ASP D 1 69 ? -57.951 -6.507 16.794 1.00 57.76 69 ASP C C 1
ATOM 14079 O O . ASP D 1 69 ? -58.235 -5.333 16.561 1.00 59.16 69 ASP C O 1
ATOM 14084 N N . ILE D 1 70 ? -58.877 -7.441 17.032 1.00 56.67 70 ILE C N 1
ATOM 14085 C CA . ILE D 1 70 ? -60.290 -7.105 16.888 1.00 57.70 70 ILE C CA 1
ATOM 14086 C C . ILE D 1 70 ? -60.769 -6.270 18.076 1.00 59.05 70 ILE C C 1
ATOM 14087 O O . ILE D 1 70 ? -61.886 -5.767 18.050 1.00 58.77 70 ILE C O 1
ATOM 14092 N N . ASN D 1 71 ? -59.944 -6.177 19.131 1.00 59.84 71 ASN C N 1
ATOM 14093 C CA . ASN D 1 71 ? -60.301 -5.456 20.336 1.00 61.66 71 ASN C CA 1
ATOM 14094 C C . ASN D 1 71 ? -59.828 -4.018 20.151 1.00 64.85 71 ASN C C 1
ATOM 14095 O O . ASN D 1 71 ? -60.629 -3.087 20.274 1.00 67.82 71 ASN C O 1
ATOM 14100 N N . THR D 1 72 ? -58.519 -3.817 19.921 1.00 64.29 72 THR C N 1
ATOM 14101 C CA . THR D 1 72 ? -57.972 -2.474 19.797 1.00 65.78 72 THR C CA 1
ATOM 14102 C C . THR D 1 72 ? -58.367 -1.839 18.462 1.00 66.68 72 THR C C 1
ATOM 14103 O O . THR D 1 72 ? -58.523 -0.625 18.370 1.00 67.29 72 THR C O 1
ATOM 14107 N N . GLY D 1 73 ? -58.473 -2.647 17.405 1.00 66.56 73 GLY C N 1
ATOM 14108 C CA . GLY D 1 73 ? -58.692 -2.094 16.076 1.00 68.92 73 GLY C CA 1
ATOM 14109 C C . GLY D 1 73 ? -57.417 -2.053 15.223 1.00 69.49 73 GLY C C 1
ATOM 14110 O O . GLY D 1 73 ? -57.490 -2.148 13.997 1.00 71.18 73 GLY C O 1
ATOM 14111 N N . GLU D 1 74 ? -56.263 -1.904 15.879 1.00 69.02 74 GLU C N 1
ATOM 14112 C CA . GLU D 1 74 ? -54.955 -1.877 15.243 1.00 69.66 74 GLU C CA 1
ATOM 14113 C C . GLU D 1 74 ? -54.843 -2.943 14.141 1.00 68.82 74 GLU C C 1
ATOM 14114 O O . GLU D 1 74 ? -55.295 -4.087 14.297 1.00 65.77 74 GLU C O 1
ATOM 14120 N N . GLU D 1 75 ? -54.191 -2.551 13.042 1.00 71.61 75 GLU C N 1
ATOM 14121 C CA . GLU D 1 75 ? -54.017 -3.372 11.852 1.00 71.66 75 GLU C CA 1
ATOM 14122 C C . GLU D 1 75 ? -52.621 -3.099 11.319 1.00 71.06 75 GLU C C 1
ATOM 14123 O O . GLU D 1 75 ? -52.087 -2.015 11.511 1.00 71.29 75 GLU C O 1
ATOM 14129 N N . ALA D 1 76 ? -52.029 -4.119 10.695 1.00 69.41 76 ALA C N 1
ATOM 14130 C CA . ALA D 1 76 ? -50.721 -4.018 10.083 1.00 70.54 76 ALA C CA 1
ATOM 14131 C C . ALA D 1 76 ? -50.676 -4.875 8.809 1.00 70.14 76 ALA C C 1
ATOM 14132 O O . ALA D 1 76 ? -51.349 -5.908 8.728 1.00 69.52 76 ALA C O 1
ATOM 14134 N N . LYS D 1 77 ? -49.875 -4.437 7.832 1.00 69.53 77 LYS C N 1
ATOM 14135 C CA . LYS D 1 77 ? -49.658 -5.177 6.604 1.00 69.57 77 LYS C CA 1
ATOM 14136 C C . LYS D 1 77 ? -48.157 -5.191 6.359 1.00 70.99 77 LYS C C 1
ATOM 14137 O O . LYS D 1 77 ? -47.551 -4.120 6.281 1.00 74.66 77 LYS C O 1
ATOM 14143 N N . LEU D 1 78 ? -47.562 -6.387 6.240 1.00 69.19 78 LEU C N 1
ATOM 14144 C CA . LEU D 1 78 ? -46.121 -6.494 6.036 1.00 68.72 78 LEU C CA 1
ATOM 14145 C C . LEU D 1 78 ? -45.821 -7.366 4.827 1.00 66.63 78 LEU C C 1
ATOM 14146 O O . LEU D 1 78 ? -46.372 -8.442 4.671 1.00 64.39 78 LEU C O 1
ATOM 14151 N N . SER D 1 79 ? -44.935 -6.868 3.982 1.00 67.76 79 SER C N 1
ATOM 14152 C CA . SER D 1 79 ? -44.398 -7.653 2.888 1.00 68.41 79 SER C CA 1
ATOM 14153 C C . SER D 1 79 ? -43.276 -8.563 3.395 1.00 67.37 79 SER C C 1
ATOM 14154 O O . SER D 1 79 ? -42.721 -8.335 4.471 1.00 68.41 79 SER C O 1
ATOM 14157 N N . TYR D 1 80 ? -42.959 -9.588 2.600 1.00 65.98 80 TYR C N 1
ATOM 14158 C CA . TYR D 1 80 ? -41.861 -10.494 2.880 1.00 65.00 80 TYR C CA 1
ATOM 14159 C C . TYR D 1 80 ? -40.566 -9.725 3.137 1.00 66.52 80 TYR C C 1
ATOM 14160 O O . TYR D 1 80 ? -39.754 -10.139 3.972 1.00 65.56 80 TYR C O 1
ATOM 14169 N N . HIS D 1 81 ? -40.384 -8.605 2.425 1.00 68.68 81 HIS C N 1
ATOM 14170 C CA . HIS D 1 81 ? -39.242 -7.720 2.632 1.00 70.69 81 HIS C CA 1
ATOM 14171 C C . HIS D 1 81 ? -39.304 -7.116 4.044 1.00 70.14 81 HIS C C 1
ATOM 14172 O O . HIS D 1 81 ? -38.464 -7.442 4.887 1.00 69.92 81 HIS C O 1
ATOM 14179 N N . GLU D 1 82 ? -40.313 -6.267 4.307 1.00 70.17 82 GLU C N 1
ATOM 14180 C CA . GLU D 1 82 ? -40.358 -5.495 5.543 1.00 70.05 82 GLU C CA 1
ATOM 14181 C C . GLU D 1 82 ? -40.185 -6.431 6.740 1.00 67.96 82 GLU C C 1
ATOM 14182 O O . GLU D 1 82 ? -39.536 -6.084 7.721 1.00 68.13 82 GLU C O 1
ATOM 14188 N N . LEU D 1 83 ? -40.775 -7.625 6.616 1.00 66.45 83 LEU C N 1
ATOM 14189 C CA . LEU D 1 83 ? -40.747 -8.656 7.642 1.00 64.65 83 LEU C CA 1
ATOM 14190 C C . LEU D 1 83 ? -39.333 -9.208 7.836 1.00 65.49 83 LEU C C 1
ATOM 14191 O O . LEU D 1 83 ? -38.886 -9.440 8.952 1.00 65.41 83 LEU C O 1
ATOM 14196 N N . SER D 1 84 ? -38.620 -9.434 6.731 1.00 67.46 84 SER C N 1
ATOM 14197 C CA . SER D 1 84 ? -37.251 -9.920 6.783 1.00 68.21 84 SER C CA 1
ATOM 14198 C C . SER D 1 84 ? -36.350 -8.893 7.455 1.00 69.57 84 SER C C 1
ATOM 14199 O O . SER D 1 84 ? -35.404 -9.282 8.148 1.00 69.98 84 SER C O 1
ATOM 14202 N N . LEU D 1 85 ? -36.626 -7.601 7.199 1.00 71.04 85 LEU C N 1
ATOM 14203 C CA . LEU D 1 85 ? -35.828 -6.523 7.748 1.00 73.72 85 LEU C CA 1
ATOM 14204 C C . LEU D 1 85 ? -36.067 -6.481 9.245 1.00 72.49 85 LEU C C 1
ATOM 14205 O O . LEU D 1 85 ? -35.148 -6.457 10.062 1.00 73.52 85 LEU C O 1
ATOM 14210 N N . MET D 1 86 ? -37.349 -6.429 9.565 1.00 71.04 86 MET C N 1
ATOM 14211 C CA . MET D 1 86 ? -37.809 -6.307 10.925 1.00 71.01 86 MET C CA 1
ATOM 14212 C C . MET D 1 86 ? -37.271 -7.439 11.808 1.00 69.37 86 MET C C 1
ATOM 14213 O O . MET D 1 86 ? -36.898 -7.199 12.962 1.00 69.85 86 MET C O 1
ATOM 14218 N N . SER D 1 87 ? -37.230 -8.659 11.252 1.00 67.27 87 SER C N 1
ATOM 14219 C CA . SER D 1 87 ? -36.656 -9.820 11.915 1.00 65.76 87 SER C CA 1
ATOM 14220 C C . SER D 1 87 ? -35.139 -9.656 12.132 1.00 67.94 87 SER C C 1
ATOM 14221 O O . SER D 1 87 ? -34.585 -10.082 13.150 1.00 67.83 87 SER C O 1
ATOM 14224 N N . ASN D 1 88 ? -34.443 -9.040 11.175 1.00 70.50 88 ASN C N 1
ATOM 14225 C CA . ASN D 1 88 ? -33.004 -8.858 11.312 1.00 73.01 88 ASN C CA 1
ATOM 14226 C C . ASN D 1 88 ? -32.681 -7.890 12.448 1.00 74.62 88 ASN C C 1
ATOM 14227 O O . ASN D 1 88 ? -31.658 -8.076 13.119 1.00 76.32 88 ASN C O 1
ATOM 14232 N N . ARG D 1 89 ? -33.544 -6.874 12.640 1.00 75.07 89 ARG C N 1
ATOM 14233 C CA . ARG D 1 89 ? -33.377 -5.908 13.718 1.00 77.04 89 ARG C CA 1
ATOM 14234 C C . ARG D 1 89 ? -33.464 -6.623 15.072 1.00 73.78 89 ARG C C 1
ATOM 14235 O O . ARG D 1 89 ? -32.713 -6.327 16.014 1.00 75.01 89 ARG C O 1
ATOM 14243 N N . VAL D 1 90 ? -34.400 -7.576 15.146 1.00 69.86 90 VAL C N 1
ATOM 14244 C CA . VAL D 1 90 ? -34.542 -8.436 16.307 1.00 67.50 90 VAL C CA 1
ATOM 14245 C C . VAL D 1 90 ? -33.223 -9.165 16.553 1.00 68.42 90 VAL C C 1
ATOM 14246 O O . VAL D 1 90 ? -32.608 -9.008 17.607 1.00 70.04 90 VAL C O 1
ATOM 14250 N N . LEU D 1 91 ? -32.788 -9.936 15.556 1.00 68.75 91 LEU C N 1
ATOM 14251 C CA . LEU D 1 91 ? -31.622 -10.795 15.682 1.00 69.71 91 LEU C CA 1
ATOM 14252 C C . LEU D 1 91 ? -30.357 -10.000 16.007 1.00 72.23 91 LEU C C 1
ATOM 14253 O O . LEU D 1 91 ? -29.514 -10.461 16.789 1.00 72.55 91 LEU C O 1
ATOM 14258 N N . SER D 1 92 ? -30.224 -8.818 15.388 1.00 74.31 92 SER C N 1
ATOM 14259 C CA . SER D 1 92 ? -29.136 -7.902 15.699 1.00 77.44 92 SER C CA 1
ATOM 14260 C C . SER D 1 92 ? -29.187 -7.490 17.172 1.00 77.41 92 SER C C 1
ATOM 14261 O O . SER D 1 92 ? -28.155 -7.509 17.844 1.00 79.22 92 SER C O 1
ATOM 14264 N N . THR D 1 93 ? -30.392 -7.107 17.649 1.00 75.50 93 THR C N 1
ATOM 14265 C CA . THR D 1 93 ? -30.584 -6.671 19.027 1.00 75.19 93 THR C CA 1
ATOM 14266 C C . THR D 1 93 ? -30.261 -7.813 20.002 1.00 74.27 93 THR C C 1
ATOM 14267 O O . THR D 1 93 ? -29.575 -7.577 21.002 1.00 76.71 93 THR C O 1
ATOM 14271 N N . LEU D 1 94 ? -30.680 -9.049 19.706 1.00 72.09 94 LEU C N 1
ATOM 14272 C CA . LEU D 1 94 ? -30.423 -10.188 20.583 1.00 71.76 94 LEU C CA 1
ATOM 14273 C C . LEU D 1 94 ? -28.924 -10.455 20.731 1.00 74.42 94 LEU C C 1
ATOM 14274 O O . LEU D 1 94 ? -28.417 -10.644 21.852 1.00 74.95 94 LEU C O 1
ATOM 14279 N N . ARG D 1 95 ? -28.253 -10.483 19.561 1.00 76.05 95 ARG C N 1
ATOM 14280 C CA . ARG D 1 95 ? -26.820 -10.719 19.440 1.00 78.56 95 ARG C CA 1
ATOM 14281 C C . ARG D 1 95 ? -26.034 -9.647 20.185 1.00 81.09 95 ARG C C 1
ATOM 14282 O O . ARG D 1 95 ? -24.980 -9.938 20.745 1.00 82.52 95 ARG C O 1
ATOM 14290 N N . LYS D 1 96 ? -26.565 -8.419 20.132 1.00 82.08 96 LYS C N 1
ATOM 14291 C CA . LYS D 1 96 ? -25.979 -7.246 20.763 1.00 85.17 96 LYS C CA 1
ATOM 14292 C C . LYS D 1 96 ? -26.004 -7.427 22.277 1.00 85.47 96 LYS C C 1
ATOM 14293 O O . LYS D 1 96 ? -25.124 -6.910 22.948 1.00 87.05 96 LYS C O 1
ATOM 14299 N N . HIS D 1 97 ? -27.017 -8.156 22.792 1.00 83.91 97 HIS C N 1
ATOM 14300 C CA . HIS D 1 97 ? -27.127 -8.491 24.208 1.00 84.53 97 HIS C CA 1
ATOM 14301 C C . HIS D 1 97 ? -26.442 -9.828 24.513 1.00 84.36 97 HIS C C 1
ATOM 14302 O O . HIS D 1 97 ? -26.684 -10.442 25.544 1.00 84.34 97 HIS C O 1
ATOM 14309 N N . GLY D 1 98 ? -25.588 -10.283 23.595 1.00 85.24 98 GLY C N 1
ATOM 14310 C CA . GLY D 1 98 ? -24.671 -11.384 23.830 1.00 85.76 98 GLY C CA 1
ATOM 14311 C C . GLY D 1 98 ? -25.369 -12.734 23.754 1.00 83.12 98 GLY C C 1
ATOM 14312 O O . GLY D 1 98 ? -25.125 -13.566 24.621 1.00 85.12 98 GLY C O 1
ATOM 14313 N N . LEU D 1 99 ? -26.233 -12.948 22.747 1.00 80.25 99 LEU C N 1
ATOM 14314 C CA . LEU D 1 99 ? -26.894 -14.232 22.600 1.00 78.49 99 LEU C CA 1
ATOM 14315 C C . LEU D 1 99 ? -26.204 -15.078 21.543 1.00 80.01 99 LEU C C 1
ATOM 14316 O O . LEU D 1 99 ? -26.183 -14.722 20.361 1.00 82.00 99 LEU C O 1
ATOM 14321 N N . LYS D 1 100 ? -25.616 -16.176 22.020 1.00 80.95 100 LYS C N 1
ATOM 14322 C CA . LYS D 1 100 ? -24.952 -17.151 21.180 1.00 83.20 100 LYS C CA 1
ATOM 14323 C C . LYS D 1 100 ? -25.990 -18.173 20.733 1.00 78.76 100 LYS C C 1
ATOM 14324 O O . LYS D 1 100 ? -27.095 -18.172 21.253 1.00 75.35 100 LYS C O 1
ATOM 14330 N N . LYS D 1 101 ? -25.577 -19.031 19.790 1.00 77.87 101 LYS C N 1
ATOM 14331 C CA . LYS D 1 101 ? -26.373 -20.140 19.289 1.00 75.12 101 LYS C CA 1
ATOM 14332 C C . LYS D 1 101 ? -26.694 -21.096 20.426 1.00 72.98 101 LYS C C 1
ATOM 14333 O O . LYS D 1 101 ? -25.851 -21.319 21.279 1.00 74.30 101 LYS C O 1
ATOM 14339 N N . GLY D 1 102 ? -27.921 -21.636 20.435 1.00 70.01 102 GLY C N 1
ATOM 14340 C CA . GLY D 1 102 ? -28.302 -22.633 21.431 1.00 68.57 102 GLY C CA 1
ATOM 14341 C C . GLY D 1 102 ? -28.840 -22.042 22.746 1.00 66.94 102 GLY C C 1
ATOM 14342 O O . GLY D 1 102 ? -29.408 -22.789 23.540 1.00 65.00 102 GLY C O 1
ATOM 14343 N N . ASP D 1 103 ? -28.703 -20.714 22.935 1.00 67.09 103 ASP C N 1
ATOM 14344 C CA . ASP D 1 103 ? -29.227 -19.990 24.085 1.00 66.86 103 ASP C CA 1
ATOM 14345 C C . ASP D 1 103 ? -30.762 -20.014 24.134 1.00 64.90 103 ASP C C 1
ATOM 14346 O O . ASP D 1 103 ? -31.447 -19.884 23.110 1.00 63.75 103 ASP C O 1
ATOM 14351 N N . VAL D 1 104 ? -31.292 -20.053 25.365 1.00 63.82 104 VAL C N 1
ATOM 14352 C CA . VAL D 1 104 ? -32.712 -20.233 25.568 1.00 61.21 104 VAL C CA 1
ATOM 14353 C C . VAL D 1 104 ? -33.446 -18.896 25.580 1.00 60.86 104 VAL C C 1
ATOM 14354 O O . VAL D 1 104 ? -33.088 -17.975 26.317 1.00 61.31 104 VAL C O 1
ATOM 14358 N N . VAL D 1 105 ? -34.524 -18.855 24.780 1.00 59.38 105 VAL C N 1
ATOM 14359 C CA . VAL D 1 105 ? -35.339 -17.666 24.630 1.00 58.78 105 VAL C CA 1
ATOM 14360 C C . VAL D 1 105 ? -36.806 -18.013 24.833 1.00 57.46 105 VAL C C 1
ATOM 14361 O O . VAL D 1 105 ? -37.433 -18.672 23.994 1.00 56.76 105 VAL C O 1
ATOM 14365 N N . TYR D 1 106 ? -37.347 -17.531 25.950 1.00 57.70 106 TYR C N 1
ATOM 14366 C CA . TYR D 1 106 ? -38.762 -17.683 26.215 1.00 56.22 106 TYR C CA 1
ATOM 14367 C C . TYR D 1 106 ? -39.497 -16.591 25.445 1.00 56.34 106 TYR C C 1
ATOM 14368 O O . TYR D 1 106 ? -39.057 -15.440 25.367 1.00 57.45 106 TYR C O 1
ATOM 14377 N N . LEU D 1 107 ? -40.611 -16.988 24.837 1.00 55.27 107 LEU C N 1
ATOM 14378 C CA . LEU D 1 107 ? -41.376 -16.069 24.018 1.00 55.03 107 LEU C CA 1
ATOM 14379 C C . LEU D 1 107 ? -42.841 -16.142 24.404 1.00 53.43 107 LEU C C 1
ATOM 14380 O O . LEU D 1 107 ? -43.539 -17.091 24.056 1.00 52.79 107 LEU C O 1
ATOM 14385 N N . MET D 1 108 ? -43.294 -15.051 25.015 1.00 53.52 108 MET C N 1
ATOM 14386 C CA . MET D 1 108 ? -44.647 -14.975 25.539 1.00 53.36 108 MET C CA 1
ATOM 14387 C C . MET D 1 108 ? -45.285 -13.699 25.001 1.00 53.16 108 MET C C 1
ATOM 14388 O O . MET D 1 108 ? -45.118 -12.622 25.580 1.00 53.54 108 MET C O 1
ATOM 14393 N N . THR D 1 109 ? -45.987 -13.820 23.866 1.00 52.37 109 THR C N 1
ATOM 14394 C CA . THR D 1 109 ? -46.673 -12.641 23.361 1.00 53.14 109 THR C CA 1
ATOM 14395 C C . THR D 1 109 ? -48.001 -13.028 22.721 1.00 52.46 109 THR C C 1
ATOM 14396 O O . THR D 1 109 ? -48.276 -14.185 22.404 1.00 51.28 109 THR C O 1
ATOM 14400 N N . LYS D 1 110 ? -48.821 -11.983 22.587 1.00 53.27 110 LYS C N 1
ATOM 14401 C CA . LYS D 1 110 ? -50.047 -12.021 21.812 1.00 52.63 110 LYS C CA 1
ATOM 14402 C C . LYS D 1 110 ? -49.722 -12.246 20.344 1.00 51.89 110 LYS C C 1
ATOM 14403 O O . LYS D 1 110 ? -48.556 -12.182 19.956 1.00 53.19 110 LYS C O 1
ATOM 14409 N N . VAL D 1 111 ? -50.774 -12.522 19.562 1.00 50.02 111 VAL C N 1
ATOM 14410 C CA . VAL D 1 111 ? -50.695 -12.516 18.118 1.00 49.16 111 VAL C CA 1
ATOM 14411 C C . VAL D 1 111 ? -50.396 -11.079 17.671 1.00 50.72 111 VAL C C 1
ATOM 14412 O O . VAL D 1 111 ? -51.114 -10.153 18.007 1.00 50.10 111 VAL C O 1
ATOM 14416 N N . HIS D 1 112 ? -49.283 -10.893 16.942 1.00 52.43 112 HIS C N 1
ATOM 14417 C CA . HIS D 1 112 ? -48.706 -9.590 16.622 1.00 54.44 112 HIS C CA 1
ATOM 14418 C C . HIS D 1 112 ? -47.602 -9.805 15.602 1.00 55.04 112 HIS C C 1
ATOM 14419 O O . HIS D 1 112 ? -46.922 -10.833 15.656 1.00 53.68 112 HIS C O 1
ATOM 14426 N N . PRO D 1 113 ? -47.365 -8.842 14.686 1.00 57.04 113 PRO C N 1
ATOM 14427 C CA . PRO D 1 113 ? -46.322 -8.985 13.676 1.00 59.19 113 PRO C CA 1
ATOM 14428 C C . PRO D 1 113 ? -44.990 -9.411 14.294 1.00 61.00 113 PRO C C 1
ATOM 14429 O O . PRO D 1 113 ? -44.293 -10.314 13.801 1.00 63.59 113 PRO C O 1
ATOM 14433 N N . MET D 1 114 ? -44.658 -8.742 15.407 1.00 60.52 114 MET C N 1
ATOM 14434 C CA . MET D 1 114 ? -43.360 -8.860 16.023 1.00 60.10 114 MET C CA 1
ATOM 14435 C C . MET D 1 114 ? -43.159 -10.286 16.521 1.00 57.53 114 MET C C 1
ATOM 14436 O O . MET D 1 114 ? -42.027 -10.699 16.724 1.00 58.35 114 MET C O 1
ATOM 14441 N N . HIS D 1 115 ? -44.243 -11.065 16.628 1.00 55.52 115 HIS C N 1
ATOM 14442 C CA . HIS D 1 115 ? -44.142 -12.472 16.991 1.00 54.75 115 HIS C CA 1
ATOM 14443 C C . HIS D 1 115 ? -43.460 -13.203 15.850 1.00 55.82 115 HIS C C 1
ATOM 14444 O O . HIS D 1 115 ? -42.461 -13.895 16.083 1.00 58.14 115 HIS C O 1
ATOM 14451 N N . TRP D 1 116 ? -43.988 -13.042 14.625 1.00 56.18 116 TRP C N 1
ATOM 14452 C CA . TRP D 1 116 ? -43.384 -13.659 13.448 1.00 55.66 116 TRP C CA 1
ATOM 14453 C C . TRP D 1 116 ? -41.943 -13.204 13.338 1.00 55.52 116 TRP C C 1
ATOM 14454 O O . TRP D 1 116 ? -41.031 -14.005 13.157 1.00 55.23 116 TRP C O 1
ATOM 14465 N N . ALA D 1 117 ? -41.762 -11.898 13.503 1.00 55.95 117 ALA C N 1
ATOM 14466 C CA . ALA D 1 117 ? -40.438 -11.317 13.482 1.00 58.10 117 ALA C CA 1
ATOM 14467 C C . ALA D 1 117 ? -39.465 -12.093 14.379 1.00 58.43 117 ALA C C 1
ATOM 14468 O O . ALA D 1 117 ? -38.337 -12.446 13.992 1.00 59.36 117 ALA C O 1
ATOM 14470 N N . VAL D 1 118 ? -39.892 -12.325 15.617 1.00 57.00 118 VAL C N 1
ATOM 14471 C CA . VAL D 1 118 ? -39.004 -12.947 16.568 1.00 56.96 118 VAL C CA 1
ATOM 14472 C C . VAL D 1 118 ? -38.767 -14.396 16.163 1.00 56.84 118 VAL C C 1
ATOM 14473 O O . VAL D 1 118 ? -37.634 -14.854 16.223 1.00 57.68 118 VAL C O 1
ATOM 14477 N N . PHE D 1 119 ? -39.827 -15.105 15.764 1.00 55.97 119 PHE C N 1
ATOM 14478 C CA . PHE D 1 119 ? -39.680 -16.445 15.229 1.00 56.57 119 PHE C CA 1
ATOM 14479 C C . PHE D 1 119 ? -38.528 -16.516 14.246 1.00 59.10 119 PHE C C 1
ATOM 14480 O O . PHE D 1 119 ? -37.630 -17.351 14.376 1.00 59.56 119 PHE C O 1
ATOM 14488 N N . LEU D 1 120 ? -38.577 -15.619 13.261 1.00 61.14 120 LEU C N 1
ATOM 14489 C CA . LEU D 1 120 ? -37.575 -15.585 12.211 1.00 64.59 120 LEU C CA 1
ATOM 14490 C C . LEU D 1 120 ? -36.196 -15.355 12.815 1.00 65.18 120 LEU C C 1
ATOM 14491 O O . LEU D 1 120 ? -35.241 -16.039 12.450 1.00 65.64 120 LEU C O 1
ATOM 14496 N N . ALA D 1 121 ? -36.107 -14.360 13.701 1.00 64.79 121 ALA C N 1
ATOM 14497 C CA . ALA D 1 121 ? -34.817 -13.961 14.233 1.00 66.55 121 ALA C CA 1
ATOM 14498 C C . ALA D 1 121 ? -34.160 -15.136 14.964 1.00 66.01 121 ALA C C 1
ATOM 14499 O O . ALA D 1 121 ? -32.962 -15.354 14.835 1.00 69.34 121 ALA C O 1
ATOM 14501 N N . VAL D 1 122 ? -34.974 -15.891 15.710 1.00 62.41 122 VAL C N 1
ATOM 14502 C CA . VAL D 1 122 ? -34.546 -17.055 16.472 1.00 60.91 122 VAL C CA 1
ATOM 14503 C C . VAL D 1 122 ? -34.071 -18.172 15.540 1.00 60.50 122 VAL C C 1
ATOM 14504 O O . VAL D 1 122 ? -33.015 -18.751 15.756 1.00 61.03 122 VAL C O 1
ATOM 14508 N N . ILE D 1 123 ? -34.876 -18.523 14.540 1.00 60.11 123 ILE C N 1
ATOM 14509 C CA . ILE D 1 123 ? -34.533 -19.616 13.632 1.00 61.28 123 ILE C CA 1
ATOM 14510 C C . ILE D 1 123 ? -33.228 -19.280 12.886 1.00 63.96 123 ILE C C 1
ATOM 14511 O O . ILE D 1 123 ? -32.362 -20.144 12.653 1.00 65.15 123 ILE C O 1
ATOM 14516 N N . LYS D 1 124 ? -33.094 -18.002 12.505 1.00 64.53 124 LYS C N 1
ATOM 14517 C CA . LYS D 1 124 ? -31.974 -17.526 11.712 1.00 66.94 124 LYS C CA 1
ATOM 14518 C C . LYS D 1 124 ? -30.722 -17.530 12.583 1.00 68.48 124 LYS C C 1
ATOM 14519 O O . LYS D 1 124 ? -29.629 -17.867 12.118 1.00 70.92 124 LYS C O 1
ATOM 14525 N N . GLY D 1 125 ? -30.912 -17.124 13.838 1.00 67.67 125 GLY C N 1
ATOM 14526 C CA . GLY D 1 125 ? -29.831 -16.956 14.785 1.00 69.02 125 GLY C CA 1
ATOM 14527 C C . GLY D 1 125 ? -29.513 -18.247 15.533 1.00 68.67 125 GLY C C 1
ATOM 14528 O O . GLY D 1 125 ? -28.609 -18.234 16.354 1.00 71.05 125 GLY C O 1
ATOM 14529 N N . GLY D 1 126 ? -30.250 -19.338 15.290 1.00 66.58 126 GLY C N 1
ATOM 14530 C CA . GLY D 1 126 ? -29.909 -20.641 15.854 1.00 66.54 126 GLY C CA 1
ATOM 14531 C C . GLY D 1 126 ? -30.108 -20.733 17.376 1.00 65.99 126 GLY C C 1
ATOM 14532 O O . GLY D 1 126 ? -29.434 -21.518 18.075 1.00 66.60 126 GLY C O 1
ATOM 14533 N N . PHE D 1 127 ? -31.073 -19.946 17.878 1.00 64.60 127 PHE C N 1
ATOM 14534 C CA . PHE D 1 127 ? -31.419 -19.956 19.290 1.00 63.65 127 PHE C CA 1
ATOM 14535 C C . PHE D 1 127 ? -32.436 -21.064 19.511 1.00 62.07 127 PHE C C 1
ATOM 14536 O O . PHE D 1 127 ? -33.005 -21.555 18.527 1.00 60.84 127 PHE C O 1
ATOM 14544 N N . VAL D 1 128 ? -32.579 -21.442 20.801 1.00 62.28 128 VAL C N 1
ATOM 14545 C CA . VAL D 1 128 ? -33.608 -22.343 21.296 1.00 61.33 128 VAL C CA 1
ATOM 14546 C C . VAL D 1 128 ? -34.730 -21.462 21.837 1.00 61.84 128 VAL C C 1
ATOM 14547 O O . VAL D 1 128 ? -34.583 -20.731 22.825 1.00 62.45 128 VAL C O 1
ATOM 14551 N N . MET D 1 129 ? -35.848 -21.503 21.126 1.00 61.71 129 MET C N 1
ATOM 14552 C CA . MET D 1 129 ? -37.006 -20.747 21.533 1.00 62.31 129 MET C CA 1
ATOM 14553 C C . MET D 1 129 ? -37.914 -21.698 22.279 1.00 60.36 129 MET C C 1
ATOM 14554 O O . MET D 1 129 ? -38.037 -22.865 21.887 1.00 58.24 129 MET C O 1
ATOM 14559 N N . VAL D 1 130 ? -38.494 -21.147 23.358 1.00 60.43 130 VAL C N 1
ATOM 14560 C CA . VAL D 1 130 ? -39.473 -21.826 24.187 1.00 60.01 130 VAL C CA 1
ATOM 14561 C C . VAL D 1 130 ? -40.763 -21.012 24.127 1.00 59.69 130 VAL C C 1
ATOM 14562 O O . VAL D 1 130 ? -40.947 -20.035 24.870 1.00 59.10 130 VAL C O 1
ATOM 14566 N N . PRO D 1 131 ? -41.680 -21.393 23.208 1.00 60.25 131 PRO C N 1
ATOM 14567 C CA . PRO D 1 131 ? -42.972 -20.726 23.088 1.00 59.06 131 PRO C CA 1
ATOM 14568 C C . PRO D 1 131 ? -43.713 -20.897 24.404 1.00 56.68 131 PRO C C 1
ATOM 14569 O O . PRO D 1 131 ? -43.838 -21.999 24.942 1.00 54.42 131 PRO C O 1
ATOM 14573 N N . SER D 1 132 ? -44.140 -19.750 24.923 1.00 56.77 132 SER C N 1
ATOM 14574 C CA . SER D 1 132 ? -44.916 -19.704 26.148 1.00 56.75 132 SER C CA 1
ATOM 14575 C C . SER D 1 132 ? -46.218 -18.969 25.866 1.00 54.92 132 SER C C 1
ATOM 14576 O O . SER D 1 132 ? -46.218 -17.944 25.185 1.00 60.86 132 SER C O 1
ATOM 14579 N N . ALA D 1 133 ? -47.344 -19.584 26.223 1.00 51.42 133 ALA C N 1
ATOM 14580 C CA . ALA D 1 133 ? -48.634 -18.970 25.975 1.00 49.80 133 ALA C CA 1
ATOM 14581 C C . ALA D 1 133 ? -48.873 -17.818 26.958 1.00 51.64 133 ALA C C 1
ATOM 14582 O O . ALA D 1 133 ? -48.273 -17.769 28.052 1.00 53.66 133 ALA C O 1
ATOM 14584 N N . THR D 1 134 ? -49.771 -16.894 26.569 1.00 51.37 134 THR C N 1
ATOM 14585 C CA . THR D 1 134 ? -49.999 -15.668 27.336 1.00 51.51 134 THR C CA 1
ATOM 14586 C C . THR D 1 134 ? -50.830 -15.863 28.605 1.00 50.92 134 THR C C 1
ATOM 14587 O O . THR D 1 134 ? -50.931 -14.935 29.379 1.00 52.16 134 THR C O 1
ATOM 14591 N N . ASN D 1 135 ? -51.472 -17.019 28.796 1.00 50.87 135 ASN C N 1
ATOM 14592 C CA . ASN D 1 135 ? -52.353 -17.267 29.925 1.00 51.22 135 ASN C CA 1
ATOM 14593 C C . ASN D 1 135 ? -51.628 -18.038 31.035 1.00 51.64 135 ASN C C 1
ATOM 14594 O O . ASN D 1 135 ? -52.247 -18.388 32.040 1.00 54.09 135 ASN C O 1
ATOM 14599 N N . LEU D 1 136 ? -50.320 -18.307 30.858 1.00 51.62 136 LEU C N 1
ATOM 14600 C CA . LEU D 1 136 ? -49.542 -19.076 31.819 1.00 51.63 136 LEU C CA 1
ATOM 14601 C C . LEU D 1 136 ? -49.295 -18.241 33.081 1.00 51.28 136 LEU C C 1
ATOM 14602 O O . LEU D 1 136 ? -48.950 -17.053 32.980 1.00 51.22 136 LEU C O 1
ATOM 14607 N N . THR D 1 137 ? -49.438 -18.905 34.249 1.00 50.29 137 THR C N 1
ATOM 14608 C CA . THR D 1 137 ? -49.402 -18.281 35.563 1.00 50.83 137 THR C CA 1
ATOM 14609 C C . THR D 1 137 ? -47.967 -18.159 36.062 1.00 51.54 137 THR C C 1
ATOM 14610 O O . THR D 1 137 ? -47.076 -18.836 35.546 1.00 50.92 137 THR C O 1
ATOM 14614 N N . VAL D 1 138 ? -47.781 -17.342 37.119 1.00 52.18 138 VAL C N 1
ATOM 14615 C CA . VAL D 1 138 ? -46.466 -17.129 37.700 1.00 52.77 138 VAL C CA 1
ATOM 14616 C C . VAL D 1 138 ? -45.860 -18.467 38.101 1.00 52.88 138 VAL C C 1
ATOM 14617 O O . VAL D 1 138 ? -44.678 -18.724 37.845 1.00 54.24 138 VAL C O 1
ATOM 14621 N N . ALA D 1 139 ? -46.711 -19.328 38.641 1.00 52.13 139 ALA C N 1
ATOM 14622 C CA . ALA D 1 139 ? -46.354 -20.666 39.090 1.00 52.65 139 ALA C CA 1
ATOM 14623 C C . ALA D 1 139 ? -45.874 -21.539 37.943 1.00 51.44 139 ALA C C 1
ATOM 14624 O O . ALA D 1 139 ? -44.824 -22.139 38.004 1.00 51.93 139 ALA C O 1
ATOM 14626 N N . GLU D 1 140 ? -46.681 -21.606 36.902 1.00 50.59 140 GLU C N 1
ATOM 14627 C CA . GLU D 1 140 ? -46.347 -22.405 35.737 1.00 50.18 140 GLU C CA 1
ATOM 14628 C C . GLU D 1 140 ? -45.046 -21.903 35.132 1.00 51.49 140 GLU C C 1
ATOM 14629 O O . GLU D 1 140 ? -44.212 -22.718 34.737 1.00 52.66 140 GLU C O 1
ATOM 14635 N N . MET D 1 141 ? -44.829 -20.580 35.113 1.00 52.35 141 MET C N 1
ATOM 14636 C CA . MET D 1 141 ? -43.615 -20.063 34.484 1.00 53.65 141 MET C CA 1
ATOM 14637 C C . MET D 1 141 ? -42.360 -20.379 35.306 1.00 56.33 141 MET C C 1
ATOM 14638 O O . MET D 1 141 ? -41.304 -20.659 34.713 1.00 56.39 141 MET C O 1
ATOM 14643 N N . LYS D 1 142 ? -42.482 -20.313 36.654 1.00 57.73 142 LYS C N 1
ATOM 14644 C CA . LYS D 1 142 ? -41.408 -20.703 37.552 1.00 59.78 142 LYS C CA 1
ATOM 14645 C C . LYS D 1 142 ? -41.054 -22.171 37.364 1.00 59.47 142 LYS C C 1
ATOM 14646 O O . LYS D 1 142 ? -39.878 -22.510 37.490 1.00 60.86 142 LYS C O 1
ATOM 14652 N N . TYR D 1 143 ? -42.062 -23.021 37.097 1.00 57.98 143 TYR C N 1
ATOM 14653 C CA . TYR D 1 143 ? -41.831 -24.441 36.861 1.00 58.08 143 TYR C CA 1
ATOM 14654 C C . TYR D 1 143 ? -40.892 -24.595 35.671 1.00 58.71 143 TYR C C 1
ATOM 14655 O O . TYR D 1 143 ? -39.921 -25.343 35.714 1.00 58.21 143 TYR C O 1
ATOM 14664 N N . ARG D 1 144 ? -41.242 -23.861 34.609 1.00 60.57 144 ARG C N 1
ATOM 14665 C CA . ARG D 1 144 ? -40.519 -23.863 33.355 1.00 62.97 144 ARG C CA 1
ATOM 14666 C C . ARG D 1 144 ? -39.064 -23.484 33.586 1.00 64.71 144 ARG C C 1
ATOM 14667 O O . ARG D 1 144 ? -38.168 -24.154 33.061 1.00 66.96 144 ARG C O 1
ATOM 14675 N N . PHE D 1 145 ? -38.842 -22.424 34.377 1.00 63.77 145 PHE C N 1
ATOM 14676 C CA . PHE D 1 145 ? -37.501 -21.925 34.628 1.00 63.29 145 PHE C CA 1
ATOM 14677 C C . PHE D 1 145 ? -36.684 -22.937 35.424 1.00 63.79 145 PHE C C 1
ATOM 14678 O O . PHE D 1 145 ? -35.480 -23.039 35.223 1.00 65.82 145 PHE C O 1
ATOM 14686 N N . SER D 1 146 ? -37.323 -23.651 36.351 1.00 63.05 146 SER C N 1
ATOM 14687 C CA . SER D 1 146 ? -36.638 -24.685 37.110 1.00 64.19 146 SER C CA 1
ATOM 14688 C C . SER D 1 146 ? -36.163 -25.762 36.146 1.00 62.98 146 SER C C 1
ATOM 14689 O O . SER D 1 146 ? -35.084 -26.316 36.340 1.00 65.81 146 SER C O 1
ATOM 14692 N N . ASP D 1 147 ? -36.965 -26.045 35.113 1.00 59.93 147 ASP C N 1
ATOM 14693 C CA . ASP D 1 147 ? -36.677 -27.152 34.210 1.00 59.44 147 ASP C CA 1
ATOM 14694 C C . ASP D 1 147 ? -35.683 -26.757 33.108 1.00 60.15 147 ASP C C 1
ATOM 14695 O O . ASP D 1 147 ? -34.822 -27.562 32.732 1.00 60.60 147 ASP C O 1
ATOM 14700 N N . LEU D 1 148 ? -35.797 -25.517 32.594 1.00 59.92 148 LEU C N 1
ATOM 14701 C CA . LEU D 1 148 ? -34.831 -24.957 31.650 1.00 60.71 148 LEU C CA 1
ATOM 14702 C C . LEU D 1 148 ? -34.631 -23.446 31.838 1.00 61.81 148 LEU C C 1
ATOM 14703 O O . LEU D 1 148 ? -35.559 -22.674 31.613 1.00 61.30 148 LEU C O 1
ATOM 14708 N N . LYS D 1 149 ? -33.398 -23.037 32.199 1.00 64.28 149 LYS C N 1
ATOM 14709 C CA . LYS D 1 149 ? -33.078 -21.666 32.564 1.00 65.58 149 LYS C CA 1
ATOM 14710 C C . LYS D 1 149 ? -33.026 -20.767 31.334 1.00 63.47 149 LYS C C 1
ATOM 14711 O O . LYS D 1 149 ? -32.401 -21.106 30.346 1.00 62.79 149 LYS C O 1
ATOM 14717 N N . PRO D 1 150 ? -33.649 -19.577 31.408 1.00 62.13 150 PRO C N 1
ATOM 14718 C CA . PRO D 1 150 ? -33.648 -18.621 30.305 1.00 61.48 150 PRO C CA 1
ATOM 14719 C C . PRO D 1 150 ? -32.404 -17.749 30.216 1.00 63.11 150 PRO C C 1
ATOM 14720 O O . PRO D 1 150 ? -31.941 -17.229 31.229 1.00 64.10 150 PRO C O 1
ATOM 14724 N N . SER D 1 151 ? -31.918 -17.573 28.973 1.00 63.19 151 SER C N 1
ATOM 14725 C CA . SER D 1 151 ? -30.853 -16.633 28.662 1.00 64.57 151 SER C CA 1
ATOM 14726 C C . SER D 1 151 ? -31.489 -15.286 28.330 1.00 63.77 151 SER C C 1
ATOM 14727 O O . SER D 1 151 ? -30.972 -14.223 28.653 1.00 64.99 151 SER C O 1
ATOM 14730 N N . ALA D 1 152 ? -32.652 -15.358 27.695 1.00 61.88 152 ALA C N 1
ATOM 14731 C CA . ALA D 1 152 ? -33.389 -14.159 27.360 1.00 61.74 152 ALA C CA 1
ATOM 14732 C C . ALA D 1 152 ? -34.869 -14.468 27.324 1.00 59.53 152 ALA C C 1
ATOM 14733 O O . ALA D 1 152 ? -35.265 -15.563 26.962 1.00 58.06 152 ALA C O 1
ATOM 14735 N N . ILE D 1 153 ? -35.667 -13.456 27.629 1.00 59.57 153 ILE C N 1
ATOM 14736 C CA . ILE D 1 153 ? -37.105 -13.605 27.561 1.00 58.05 153 ILE C CA 1
ATOM 14737 C C . ILE D 1 153 ? -37.691 -12.367 26.878 1.00 57.69 153 ILE C C 1
ATOM 14738 O O . ILE D 1 153 ? -37.175 -11.255 26.990 1.00 59.14 153 ILE C O 1
ATOM 14743 N N . ILE D 1 154 ? -38.811 -12.612 26.201 1.00 55.74 154 ILE C N 1
ATOM 14744 C CA . ILE D 1 154 ? -39.440 -11.671 25.307 1.00 55.92 154 ILE C CA 1
ATOM 14745 C C . ILE D 1 154 ? -40.942 -11.724 25.525 1.00 54.36 154 ILE C C 1
ATOM 14746 O O . ILE D 1 154 ? -41.569 -12.771 25.373 1.00 51.59 154 ILE C O 1
ATOM 14751 N N . SER D 1 155 ? -41.508 -10.558 25.815 1.00 55.84 155 SER C N 1
ATOM 14752 C CA . SER D 1 155 ? -42.917 -10.463 26.150 1.00 56.02 155 SER C CA 1
ATOM 14753 C C . SER D 1 155 ? -43.526 -9.215 25.508 1.00 57.76 155 SER C C 1
ATOM 14754 O O . SER D 1 155 ? -42.804 -8.362 24.997 1.00 59.71 155 SER C O 1
ATOM 14757 N N . ASP D 1 156 ? -44.865 -9.141 25.530 1.00 57.26 156 ASP C N 1
ATOM 14758 C CA . ASP D 1 156 ? -45.593 -7.890 25.340 1.00 58.02 156 ASP C CA 1
ATOM 14759 C C . ASP D 1 156 ? -45.764 -7.230 26.698 1.00 59.02 156 ASP C C 1
ATOM 14760 O O . ASP D 1 156 ? -45.382 -7.809 27.711 1.00 60.15 156 ASP C O 1
ATOM 14765 N N . SER D 1 157 ? -46.262 -5.991 26.725 1.00 60.42 157 SER C N 1
ATOM 14766 C CA . SER D 1 157 ? -46.283 -5.226 27.966 1.00 62.14 157 SER C CA 1
ATOM 14767 C C . SER D 1 157 ? -47.425 -5.719 28.851 1.00 60.62 157 SER C C 1
ATOM 14768 O O . SER D 1 157 ? -47.396 -5.562 30.071 1.00 61.76 157 SER C O 1
ATOM 14771 N N . LEU D 1 158 ? -48.380 -6.401 28.215 1.00 59.03 158 LEU C N 1
ATOM 14772 C CA . LEU D 1 158 ? -49.531 -6.980 28.880 1.00 58.57 158 LEU C CA 1
ATOM 14773 C C . LEU D 1 158 ? -49.143 -8.133 29.806 1.00 59.12 158 LEU C C 1
ATOM 14774 O O . LEU D 1 158 ? -49.929 -8.452 30.685 1.00 60.40 158 LEU C O 1
ATOM 14779 N N . ARG D 1 159 ? -47.968 -8.761 29.640 1.00 59.11 159 ARG C N 1
ATOM 14780 C CA . ARG D 1 159 ? -47.618 -9.948 30.412 1.00 58.16 159 ARG C CA 1
ATOM 14781 C C . ARG D 1 159 ? -46.196 -9.840 30.930 1.00 59.21 159 ARG C C 1
ATOM 14782 O O . ARG D 1 159 ? -45.544 -10.867 31.161 1.00 60.42 159 ARG C O 1
ATOM 14790 N N . ALA D 1 160 ? -45.736 -8.599 31.118 1.00 60.42 160 ALA C N 1
ATOM 14791 C CA . ALA D 1 160 ? -44.358 -8.356 31.508 1.00 61.68 160 ALA C CA 1
ATOM 14792 C C . ALA D 1 160 ? -44.209 -8.627 33.004 1.00 61.91 160 ALA C C 1
ATOM 14793 O O . ALA D 1 160 ? -43.244 -9.270 33.422 1.00 62.75 160 ALA C O 1
ATOM 14795 N N . SER D 1 161 ? -45.204 -8.175 33.779 1.00 62.67 161 SER C N 1
ATOM 14796 C CA . SER D 1 161 ? -45.162 -8.374 35.226 1.00 64.04 161 SER C CA 1
ATOM 14797 C C . SER D 1 161 ? -45.146 -9.867 35.595 1.00 63.56 161 SER C C 1
ATOM 14798 O O . SER D 1 161 ? -44.391 -10.256 36.493 1.00 64.66 161 SER C O 1
ATOM 14801 N N . VAL D 1 162 ? -45.881 -10.710 34.850 1.00 62.36 162 VAL C N 1
ATOM 14802 C CA . VAL D 1 162 ? -45.907 -12.149 35.103 1.00 62.03 162 VAL C CA 1
ATOM 14803 C C . VAL D 1 162 ? -44.520 -12.767 34.889 1.00 63.35 162 VAL C C 1
ATOM 14804 O O . VAL D 1 162 ? -44.060 -13.616 35.676 1.00 63.52 162 VAL C O 1
ATOM 14808 N N . MET D 1 163 ? -43.847 -12.351 33.814 1.00 64.08 163 MET C N 1
ATOM 14809 C CA . MET D 1 163 ? -42.482 -12.816 33.589 1.00 65.81 163 MET C CA 1
ATOM 14810 C C . MET D 1 163 ? -41.548 -12.290 34.693 1.00 66.47 163 MET C C 1
ATOM 14811 O O . MET D 1 163 ? -40.740 -13.035 35.262 1.00 66.20 163 MET C O 1
ATOM 14816 N N . GLU D 1 164 ? -41.694 -10.996 35.004 1.00 66.55 164 GLU C N 1
ATOM 14817 C CA . GLU D 1 164 ? -40.859 -10.320 35.972 1.00 68.79 164 GLU C CA 1
ATOM 14818 C C . GLU D 1 164 ? -40.929 -11.006 37.338 1.00 69.85 164 GLU C C 1
ATOM 14819 O O . GLU D 1 164 ? -39.905 -11.181 38.001 1.00 72.11 164 GLU C O 1
ATOM 14825 N N . GLU D 1 165 ? -42.153 -11.376 37.747 1.00 69.25 165 GLU C N 1
ATOM 14826 C CA . GLU D 1 165 ? -42.417 -12.036 39.026 1.00 70.22 165 GLU C CA 1
ATOM 14827 C C . GLU D 1 165 ? -41.956 -13.502 39.007 1.00 70.55 165 GLU C C 1
ATOM 14828 O O . GLU D 1 165 ? -41.454 -13.997 39.999 1.00 69.99 165 GLU C O 1
ATOM 14834 N N . ALA D 1 166 ? -42.145 -14.236 37.907 1.00 72.16 166 ALA C N 1
ATOM 14835 C CA . ALA D 1 166 ? -41.731 -15.640 37.844 1.00 72.79 166 ALA C CA 1
ATOM 14836 C C . ALA D 1 166 ? -40.204 -15.754 37.838 1.00 73.78 166 ALA C C 1
ATOM 14837 O O . ALA D 1 166 ? -39.624 -16.740 38.287 1.00 72.12 166 ALA C O 1
ATOM 14839 N N . LEU D 1 167 ? -39.554 -14.722 37.298 1.00 76.52 167 LEU C N 1
ATOM 14840 C CA . LEU D 1 167 ? -38.101 -14.627 37.273 1.00 79.63 167 LEU C CA 1
ATOM 14841 C C . LEU D 1 167 ? -37.580 -14.419 38.685 1.00 81.61 167 LEU C C 1
ATOM 14842 O O . LEU D 1 167 ? -36.629 -15.042 39.104 1.00 82.85 167 LEU C O 1
ATOM 14847 N N . GLY D 1 168 ? -38.202 -13.483 39.396 1.00 82.72 168 GLY C N 1
ATOM 14848 C CA . GLY D 1 168 ? -37.677 -12.998 40.653 1.00 87.71 168 GLY C CA 1
ATOM 14849 C C . GLY D 1 168 ? -36.482 -12.101 40.360 1.00 92.28 168 GLY C C 1
ATOM 14850 O O . GLY D 1 168 ? -36.660 -10.983 39.875 1.00 96.07 168 GLY C O 1
ATOM 14851 N N . SER D 1 169 ? -35.271 -12.623 40.596 1.00 93.62 169 SER C N 1
ATOM 14852 C CA . SER D 1 169 ? -34.052 -11.935 40.183 1.00 95.04 169 SER C CA 1
ATOM 14853 C C . SER D 1 169 ? -33.029 -12.938 39.651 1.00 93.85 169 SER C C 1
ATOM 14854 O O . SER D 1 169 ? -31.869 -13.000 40.067 1.00 94.26 169 SER C O 1
ATOM 14857 N N . LEU D 1 170 ? -33.469 -13.699 38.653 1.00 90.95 170 LEU C N 1
ATOM 14858 C CA . LEU D 1 170 ? -32.551 -14.420 37.777 1.00 92.40 170 LEU C CA 1
ATOM 14859 C C . LEU D 1 170 ? -32.067 -13.429 36.716 1.00 92.56 170 LEU C C 1
ATOM 14860 O O . LEU D 1 170 ? -32.859 -12.611 36.270 1.00 91.02 170 LEU C O 1
ATOM 14865 N N . LYS D 1 171 ? -30.755 -13.448 36.404 1.00 94.34 171 LYS C N 1
ATOM 14866 C CA . LYS D 1 171 ? -30.154 -12.637 35.347 1.00 94.51 171 LYS C CA 1
ATOM 14867 C C . LYS D 1 171 ? -30.674 -13.063 33.976 1.00 87.13 171 LYS C C 1
ATOM 14868 O O . LYS D 1 171 ? -30.412 -14.187 33.546 1.00 86.01 171 LYS C O 1
ATOM 14874 N N . VAL D 1 172 ? -31.392 -12.167 33.280 1.00 82.22 172 VAL C N 1
ATOM 14875 C CA . VAL D 1 172 ? -31.722 -12.392 31.880 1.00 77.15 172 VAL C CA 1
ATOM 14876 C C . VAL D 1 172 ? -31.824 -11.047 31.166 1.00 76.22 172 VAL C C 1
ATOM 14877 O O . VAL D 1 172 ? -32.094 -10.017 31.798 1.00 76.44 172 VAL C O 1
ATOM 14881 N N . GLU D 1 173 ? -31.665 -11.124 29.837 1.00 73.79 173 GLU C N 1
ATOM 14882 C CA . GLU D 1 173 ? -32.019 -10.045 28.941 1.00 72.95 173 GLU C CA 1
ATOM 14883 C C . GLU D 1 173 ? -33.508 -10.125 28.603 1.00 69.55 173 GLU C C 1
ATOM 14884 O O . GLU D 1 173 ? -34.012 -11.155 28.153 1.00 67.29 173 GLU C O 1
ATOM 14890 N N . LYS D 1 174 ? -34.216 -9.015 28.837 1.00 69.02 174 LYS C N 1
ATOM 14891 C CA . LYS D 1 174 ? -35.660 -8.983 28.671 1.00 67.11 174 LYS C CA 1
ATOM 14892 C C . LYS D 1 174 ? -36.032 -8.028 27.545 1.00 67.06 174 LYS C C 1
ATOM 14893 O O . LYS D 1 174 ? -35.337 -7.041 27.329 1.00 69.32 174 LYS C O 1
ATOM 14899 N N . PHE D 1 175 ? -37.140 -8.307 26.845 1.00 64.84 175 PHE C N 1
ATOM 14900 C CA . PHE D 1 175 ? -37.496 -7.511 25.682 1.00 65.07 175 PHE C CA 1
ATOM 14901 C C . PHE D 1 175 ? -39.008 -7.395 25.523 1.00 63.11 175 PHE C C 1
ATOM 14902 O O . PHE D 1 175 ? -39.729 -8.390 25.671 1.00 60.64 175 PHE C O 1
ATOM 14910 N N . LEU D 1 176 ? -39.434 -6.164 25.177 1.00 63.93 176 LEU C N 1
ATOM 14911 C CA . LEU D 1 176 ? -40.829 -5.814 24.936 1.00 62.98 176 LEU C CA 1
ATOM 14912 C C . LEU D 1 176 ? -41.092 -5.561 23.451 1.00 62.67 176 LEU C C 1
ATOM 14913 O O . LEU D 1 176 ? -40.386 -4.772 22.830 1.00 63.66 176 LEU C O 1
ATOM 14918 N N . ILE D 1 177 ? -42.186 -6.153 22.952 1.00 61.56 177 ILE C N 1
ATOM 14919 C CA . ILE D 1 177 ? -42.600 -6.055 21.558 1.00 61.77 177 ILE C CA 1
ATOM 14920 C C . ILE D 1 177 ? -43.510 -4.848 21.320 1.00 63.18 177 ILE C C 1
ATOM 14921 O O . ILE D 1 177 ? -43.661 -4.421 20.170 1.00 64.83 177 ILE C O 1
ATOM 14926 N N . ASP D 1 178 ? -44.093 -4.301 22.391 1.00 63.64 178 ASP C N 1
ATOM 14927 C CA . ASP D 1 178 ? -44.996 -3.173 22.286 1.00 65.60 178 ASP C CA 1
ATOM 14928 C C . ASP D 1 178 ? -44.866 -2.310 23.528 1.00 68.72 178 ASP C C 1
ATOM 14929 O O . ASP D 1 178 ? -45.444 -2.625 24.563 1.00 72.10 178 ASP C O 1
ATOM 14934 N N . GLY D 1 179 ? -44.068 -1.249 23.427 1.00 70.77 179 GLY C N 1
ATOM 14935 C CA . GLY D 1 179 ? -43.943 -0.306 24.524 1.00 71.91 179 GLY C CA 1
ATOM 14936 C C . GLY D 1 179 ? -42.653 -0.500 25.314 1.00 72.03 179 GLY C C 1
ATOM 14937 O O . GLY D 1 179 ? -41.873 -1.405 25.035 1.00 69.41 179 GLY C O 1
ATOM 14938 N N . LYS D 1 180 ? -42.473 0.440 26.257 1.00 74.25 180 LYS C N 1
ATOM 14939 C CA . LYS D 1 180 ? -41.363 0.552 27.182 1.00 75.51 180 LYS C CA 1
ATOM 14940 C C . LYS D 1 180 ? -41.747 0.147 28.609 1.00 74.90 180 LYS C C 1
ATOM 14941 O O . LYS D 1 180 ? -42.884 0.270 29.057 1.00 74.25 180 LYS C O 1
ATOM 14947 N N . ARG D 1 181 ? -40.724 -0.249 29.363 1.00 75.20 181 ARG C N 1
ATOM 14948 C CA . ARG D 1 181 ? -40.834 -0.594 30.763 1.00 74.96 181 ARG C CA 1
ATOM 14949 C C . ARG D 1 181 ? -39.419 -0.696 31.317 1.00 76.16 181 ARG C C 1
ATOM 14950 O O . ARG D 1 181 ? -38.506 -1.131 30.634 1.00 75.45 181 ARG C O 1
ATOM 14958 N N . GLU D 1 182 ? -39.241 -0.327 32.576 1.00 78.06 182 GLU C N 1
ATOM 14959 C CA . GLU D 1 182 ? -37.898 -0.194 33.110 1.00 80.02 182 GLU C CA 1
ATOM 14960 C C . GLU D 1 182 ? -37.208 -1.561 33.114 1.00 78.42 182 GLU C C 1
ATOM 14961 O O . GLU D 1 182 ? -37.801 -2.560 33.528 1.00 75.93 182 GLU C O 1
ATOM 14967 N N . THR D 1 183 ? -35.970 -1.574 32.581 1.00 79.76 183 THR C N 1
ATOM 14968 C CA . THR D 1 183 ? -35.081 -2.733 32.493 1.00 79.65 183 THR C CA 1
ATOM 14969 C C . THR D 1 183 ? -35.571 -3.746 31.452 1.00 77.02 183 THR C C 1
ATOM 14970 O O . THR D 1 183 ? -35.035 -4.855 31.381 1.00 76.35 183 THR C O 1
ATOM 14974 N N . TRP D 1 184 ? -36.571 -3.358 30.642 1.00 75.77 184 TRP C N 1
ATOM 14975 C CA . TRP D 1 184 ? -36.899 -4.047 29.407 1.00 73.01 184 TRP C CA 1
ATOM 14976 C C . TRP D 1 184 ? -36.335 -3.273 28.224 1.00 74.15 184 TRP C C 1
ATOM 14977 O O . TRP D 1 184 ? -36.302 -2.038 28.220 1.00 74.81 184 TRP C O 1
ATOM 14988 N N . ASN D 1 185 ? -35.920 -4.044 27.216 1.00 74.18 185 ASN C N 1
ATOM 14989 C CA . ASN D 1 185 ? -35.284 -3.486 26.043 1.00 76.32 185 ASN C CA 1
ATOM 14990 C C . ASN D 1 185 ? -36.251 -3.586 24.863 1.00 75.58 185 ASN C C 1
ATOM 14991 O O . ASN D 1 185 ? -37.176 -4.405 24.837 1.00 72.89 185 ASN C O 1
ATOM 14996 N N . SER D 1 186 ? -36.030 -2.656 23.923 1.00 78.34 186 SER C N 1
ATOM 14997 C CA . SER D 1 186 ? -36.619 -2.628 22.594 1.00 77.97 186 SER C CA 1
ATOM 14998 C C . SER D 1 186 ? -35.928 -3.644 21.677 1.00 76.32 186 SER C C 1
ATOM 14999 O O . SER D 1 186 ? -34.808 -4.079 21.953 1.00 76.41 186 SER C O 1
ATOM 15002 N N . LEU D 1 187 ? -36.585 -3.988 20.554 1.00 75.19 187 LEU C N 1
ATOM 15003 C CA . LEU D 1 187 ? -36.060 -4.969 19.607 1.00 75.19 187 LEU C CA 1
ATOM 15004 C C . LEU D 1 187 ? -35.628 -4.371 18.249 1.00 77.96 187 LEU C C 1
ATOM 15005 O O . LEU D 1 187 ? -35.084 -5.095 17.422 1.00 76.30 187 LEU C O 1
ATOM 15010 N N . GLU D 1 188 ? -35.870 -3.077 17.999 1.00 82.10 188 GLU C N 1
ATOM 15011 C CA . GLU D 1 188 ? -35.647 -2.512 16.672 1.00 87.02 188 GLU C CA 1
ATOM 15012 C C . GLU D 1 188 ? -34.647 -1.364 16.760 1.00 92.04 188 GLU C C 1
ATOM 15013 O O . GLU D 1 188 ? -34.688 -0.462 15.935 1.00 90.58 188 GLU C O 1
ATOM 15019 N N . ASP D 1 189 ? -33.756 -1.369 17.755 1.00 98.03 189 ASP C N 1
ATOM 15020 C CA . ASP D 1 189 ? -32.805 -0.272 17.890 1.00 104.46 189 ASP C CA 1
ATOM 15021 C C . ASP D 1 189 ? -31.480 -0.632 17.244 1.00 105.92 189 ASP C C 1
ATOM 15022 O O . ASP D 1 189 ? -30.581 0.183 17.213 1.00 108.45 189 ASP C O 1
ATOM 15027 N N . GLU D 1 190 ? -31.383 -1.839 16.672 1.00 107.13 190 GLU C N 1
ATOM 15028 C CA . GLU D 1 190 ? -30.138 -2.328 16.081 1.00 113.64 190 GLU C CA 1
ATOM 15029 C C . GLU D 1 190 ? -30.195 -2.244 14.552 1.00 116.85 190 GLU C C 1
ATOM 15030 O O . GLU D 1 190 ? -30.858 -1.349 14.034 1.00 119.08 190 GLU C O 1
ATOM 15036 N N . SER D 1 191 ? -29.424 -3.110 13.853 1.00 117.77 191 SER C N 1
ATOM 15037 C CA . SER D 1 191 ? -29.297 -3.033 12.404 1.00 117.24 191 SER C CA 1
ATOM 15038 C C . SER D 1 191 ? -30.371 -3.905 11.744 1.00 112.76 191 SER C C 1
ATOM 15039 O O . SER D 1 191 ? -30.844 -4.879 12.338 1.00 104.83 191 SER C O 1
ATOM 15042 N N . SER D 1 192 ? -30.723 -3.569 10.489 1.00 115.39 192 SER C N 1
ATOM 15043 C CA . SER D 1 192 ? -31.688 -4.285 9.664 1.00 112.46 192 SER C CA 1
ATOM 15044 C C . SER D 1 192 ? -31.029 -5.461 8.928 1.00 115.80 192 SER C C 1
ATOM 15045 O O . SER D 1 192 ? -31.631 -5.955 7.970 1.00 110.68 192 SER C O 1
ATOM 15048 N N . ASN D 1 193 ? -29.807 -5.884 9.353 1.00 122.28 193 ASN C N 1
ATOM 15049 C CA . ASN D 1 193 ? -29.110 -7.037 8.794 1.00 118.09 193 ASN C CA 1
ATOM 15050 C C . ASN D 1 193 ? -28.145 -7.670 9.814 1.00 113.70 193 ASN C C 1
ATOM 15051 O O . ASN D 1 193 ? -27.105 -7.091 10.162 1.00 112.14 193 ASN C O 1
ATOM 15056 N N . ALA D 1 194 ? -28.492 -8.890 10.257 1.00 105.28 194 ALA C N 1
ATOM 15057 C CA . ALA D 1 194 ? -27.546 -9.790 10.899 1.00 101.04 194 ALA C CA 1
ATOM 15058 C C . ALA D 1 194 ? -27.346 -11.006 9.997 1.00 97.30 194 ALA C C 1
ATOM 15059 O O . ALA D 1 194 ? -28.207 -11.315 9.159 1.00 92.85 194 ALA C O 1
ATOM 15061 N N . GLU D 1 195 ? -26.213 -11.692 10.174 1.00 95.48 195 GLU C N 1
ATOM 15062 C CA . GLU D 1 195 ? -25.821 -12.791 9.292 1.00 93.47 195 GLU C CA 1
ATOM 15063 C C . GLU D 1 195 ? -26.468 -14.099 9.764 1.00 88.07 195 GLU C C 1
ATOM 15064 O O . GLU D 1 195 ? -26.742 -14.237 10.951 1.00 86.55 195 GLU C O 1
ATOM 15070 N N . PRO D 1 196 ? -26.782 -15.085 8.880 1.00 85.10 196 PRO C N 1
ATOM 15071 C CA . PRO D 1 196 ? -27.276 -16.394 9.326 1.00 82.61 196 PRO C CA 1
ATOM 15072 C C . PRO D 1 196 ? -26.310 -17.100 10.277 1.00 83.66 196 PRO C C 1
ATOM 15073 O O . PRO D 1 196 ? -25.099 -16.887 10.190 1.00 86.68 196 PRO C O 1
ATOM 15077 N N . GLU D 1 197 ? -26.864 -17.890 11.218 1.00 81.75 197 GLU C N 1
ATOM 15078 C CA . GLU D 1 197 ? -26.125 -18.892 11.982 1.00 81.25 197 GLU C CA 1
ATOM 15079 C C . GLU D 1 197 ? -26.134 -20.187 11.169 1.00 81.58 197 GLU C C 1
ATOM 15080 O O . GLU D 1 197 ? -27.202 -20.670 10.799 1.00 79.64 197 GLU C O 1
ATOM 15086 N N . ASP D 1 198 ? -24.954 -20.732 10.847 1.00 83.95 198 ASP C N 1
ATOM 15087 C CA . ASP D 1 198 ? -24.927 -21.943 10.048 1.00 84.77 198 ASP C CA 1
ATOM 15088 C C . ASP D 1 198 ? -25.331 -23.126 10.920 1.00 83.39 198 ASP C C 1
ATOM 15089 O O . ASP D 1 198 ? -24.505 -23.740 11.588 1.00 84.12 198 ASP C O 1
ATOM 15094 N N . THR D 1 199 ? -26.635 -23.422 10.930 1.00 81.41 199 THR C N 1
ATOM 15095 C CA . THR D 1 199 ? -27.147 -24.472 11.790 1.00 79.24 199 THR C CA 1
ATOM 15096 C C . THR D 1 199 ? -26.995 -25.792 11.047 1.00 78.28 199 THR C C 1
ATOM 15097 O O . THR D 1 199 ? -27.087 -25.800 9.813 1.00 79.13 199 THR C O 1
ATOM 15101 N N . ARG D 1 200 ? -26.622 -26.840 11.804 1.00 76.65 200 ARG C N 1
ATOM 15102 C CA . ARG D 1 200 ? -26.837 -28.219 11.404 1.00 76.31 200 ARG C CA 1
ATOM 15103 C C . ARG D 1 200 ? -28.337 -28.480 11.397 1.00 73.62 200 ARG C C 1
ATOM 15104 O O . ARG D 1 200 ? -29.068 -27.889 12.183 1.00 72.24 200 ARG C O 1
ATOM 15112 N N . GLY D 1 201 ? -28.795 -29.371 10.518 1.00 73.46 201 GLY C N 1
ATOM 15113 C CA . GLY D 1 201 ? -30.213 -29.658 10.364 1.00 71.69 201 GLY C CA 1
ATOM 15114 C C . GLY D 1 201 ? -30.856 -30.254 11.620 1.00 70.05 201 GLY C C 1
ATOM 15115 O O . GLY D 1 201 ? -32.073 -30.062 11.856 1.00 67.53 201 GLY C O 1
ATOM 15116 N N . GLU D 1 202 ? -30.013 -30.964 12.393 1.00 71.15 202 GLU C N 1
ATOM 15117 C CA . GLU D 1 202 ? -30.388 -31.657 13.618 1.00 71.12 202 GLU C CA 1
ATOM 15118 C C . GLU D 1 202 ? -30.227 -30.744 14.847 1.00 71.06 202 GLU C C 1
ATOM 15119 O O . GLU D 1 202 ? -30.584 -31.148 15.970 1.00 70.18 202 GLU C O 1
ATOM 15125 N N . ASP D 1 203 ? -29.710 -29.509 14.646 1.00 71.00 203 ASP C N 1
ATOM 15126 C CA . ASP D 1 203 ? -29.597 -28.539 15.729 1.00 69.78 203 ASP C CA 1
ATOM 15127 C C . ASP D 1 203 ? -30.964 -28.154 16.308 1.00 67.15 203 ASP C C 1
ATOM 15128 O O . ASP D 1 203 ? -31.948 -27.947 15.604 1.00 65.26 203 ASP C O 1
ATOM 15133 N N . VAL D 1 204 ? -30.984 -27.944 17.622 1.00 67.57 204 VAL C N 1
ATOM 15134 C CA . VAL D 1 204 ? -32.225 -27.602 18.304 1.00 67.05 204 VAL C CA 1
ATOM 15135 C C . VAL D 1 204 ? -32.561 -26.117 18.148 1.00 67.48 204 VAL C C 1
ATOM 15136 O O . VAL D 1 204 ? -31.725 -25.246 18.380 1.00 69.28 204 VAL C O 1
ATOM 15140 N N . ILE D 1 205 ? -33.826 -25.845 17.805 1.00 65.84 205 ILE C N 1
ATOM 15141 C CA . ILE D 1 205 ? -34.306 -24.476 17.712 1.00 66.40 205 ILE C CA 1
ATOM 15142 C C . ILE D 1 205 ? -35.572 -24.268 18.543 1.00 63.35 205 ILE C C 1
ATOM 15143 O O . ILE D 1 205 ? -35.871 -23.127 18.888 1.00 63.02 205 ILE C O 1
ATOM 15148 N N . ILE D 1 206 ? -36.317 -25.340 18.865 1.00 60.88 206 ILE C N 1
ATOM 15149 C CA . ILE D 1 206 ? -37.572 -25.193 19.587 1.00 57.92 206 ILE C CA 1
ATOM 15150 C C . ILE D 1 206 ? -37.611 -26.188 20.748 1.00 56.86 206 ILE C C 1
ATOM 15151 O O . ILE D 1 206 ? -37.218 -27.343 20.576 1.00 56.58 206 ILE C O 1
ATOM 15156 N N . ASN D 1 207 ? -38.114 -25.723 21.909 1.00 55.65 207 ASN C N 1
ATOM 15157 C CA . ASN D 1 207 ? -38.572 -26.585 22.994 1.00 55.05 207 ASN C CA 1
ATOM 15158 C C . ASN D 1 207 ? -40.008 -26.227 23.390 1.00 52.86 207 ASN C C 1
ATOM 15159 O O . ASN D 1 207 ? -40.332 -25.068 23.657 1.00 51.37 207 ASN C O 1
ATOM 15164 N N . TYR D 1 208 ? -40.850 -27.268 23.413 1.00 52.03 208 TYR C N 1
ATOM 15165 C CA . TYR D 1 208 ? -42.260 -27.170 23.759 1.00 51.18 208 TYR C CA 1
ATOM 15166 C C . TYR D 1 208 ? -42.533 -27.958 25.046 1.00 51.59 208 TYR C C 1
ATOM 15167 O O . TYR D 1 208 ? -42.370 -29.187 25.058 1.00 52.36 208 TYR C O 1
ATOM 15176 N N . PHE D 1 209 ? -42.981 -27.245 26.118 1.00 50.34 209 PHE C N 1
ATOM 15177 C CA . PHE D 1 209 ? -43.446 -27.897 27.336 1.00 49.27 209 PHE C CA 1
ATOM 15178 C C . PHE D 1 209 ? -44.796 -28.536 27.047 1.00 46.86 209 PHE C C 1
ATOM 15179 O O . PHE D 1 209 ? -45.745 -27.829 26.757 1.00 45.37 209 PHE C O 1
ATOM 15187 N N . THR D 1 210 ? -44.865 -29.872 27.095 1.00 46.52 210 THR C N 1
ATOM 15188 C CA . THR D 1 210 ? -46.135 -30.541 26.906 1.00 46.00 210 THR C CA 1
ATOM 15189 C C . THR D 1 210 ? -46.480 -31.403 28.127 1.00 46.73 210 THR C C 1
ATOM 15190 O O . THR D 1 210 ? -45.646 -31.990 28.828 1.00 47.59 210 THR C O 1
ATOM 15194 N N . SER D 1 211 ? -47.789 -31.435 28.357 1.00 45.91 211 SER C N 1
ATOM 15195 C CA . SER D 1 211 ? -48.381 -32.180 29.433 1.00 46.50 211 SER C CA 1
ATOM 15196 C C . SER D 1 211 ? -48.345 -33.676 29.102 1.00 47.07 211 SER C C 1
ATOM 15197 O O . SER D 1 211 ? -48.476 -34.093 27.970 1.00 47.19 211 SER C O 1
ATOM 15200 N N . GLY D 1 212 ? -48.141 -34.501 30.112 1.00 48.57 212 GLY C N 1
ATOM 15201 C CA . GLY D 1 212 ? -48.166 -35.937 29.946 1.00 49.76 212 GLY C CA 1
ATOM 15202 C C . GLY D 1 212 ? -48.967 -36.518 31.090 1.00 50.34 212 GLY C C 1
ATOM 15203 O O . GLY D 1 212 ? -49.463 -35.773 31.939 1.00 49.78 212 GLY C O 1
ATOM 15204 N N . THR D 1 213 ? -49.065 -37.845 31.097 1.00 51.94 213 THR C N 1
ATOM 15205 C CA . THR D 1 213 ? -50.036 -38.503 31.941 1.00 53.64 213 THR C CA 1
ATOM 15206 C C . THR D 1 213 ? -49.466 -38.462 33.371 1.00 55.49 213 THR C C 1
ATOM 15207 O O . THR D 1 213 ? -50.052 -37.835 34.251 1.00 54.43 213 THR C O 1
ATOM 15211 N N . THR D 1 214 ? -48.196 -38.861 33.543 1.00 57.98 214 THR C N 1
ATOM 15212 C CA . THR D 1 214 ? -47.598 -39.043 34.859 1.00 60.31 214 THR C CA 1
ATOM 15213 C C . THR D 1 214 ? -47.286 -37.708 35.508 1.00 60.29 214 THR C C 1
ATOM 15214 O O . THR D 1 214 ? -47.875 -37.401 36.524 1.00 69.05 214 THR C O 1
ATOM 15218 N N . GLY D 1 215 ? -46.365 -36.900 35.007 1.00 57.89 215 GLY C N 1
ATOM 15219 C CA . GLY D 1 215 ? -45.731 -35.935 35.887 1.00 57.08 215 GLY C CA 1
ATOM 15220 C C . GLY D 1 215 ? -46.137 -34.503 35.587 1.00 55.02 215 GLY C C 1
ATOM 15221 O O . GLY D 1 215 ? -47.198 -34.259 35.077 1.00 53.64 215 GLY C O 1
ATOM 15222 N N . MET D 1 216 ? -45.289 -33.567 35.977 1.00 56.09 216 MET C N 1
ATOM 15223 C CA . MET D 1 216 ? -45.307 -32.209 35.465 1.00 56.14 216 MET C CA 1
ATOM 15224 C C . MET D 1 216 ? -44.774 -32.203 34.019 1.00 58.02 216 MET C C 1
ATOM 15225 O O . MET D 1 216 ? -44.076 -33.139 33.567 1.00 58.12 216 MET C O 1
ATOM 15230 N N . PRO D 1 217 ? -45.073 -31.123 33.245 1.00 59.76 217 PRO C N 1
ATOM 15231 C CA . PRO D 1 217 ? -44.755 -31.052 31.818 1.00 59.12 217 PRO C CA 1
ATOM 15232 C C . PRO D 1 217 ? -43.265 -31.098 31.500 1.00 60.51 217 PRO C C 1
ATOM 15233 O O . PRO D 1 217 ? -42.431 -30.531 32.227 1.00 60.89 217 PRO C O 1
ATOM 15237 N N . LYS D 1 218 ? -42.973 -31.798 30.385 1.00 59.51 218 LYS C N 1
ATOM 15238 C CA . LYS D 1 218 ? -41.622 -32.015 29.892 1.00 58.51 218 LYS C CA 1
ATOM 15239 C C . LYS D 1 218 ? -41.453 -31.301 28.564 1.00 56.93 218 LYS C C 1
ATOM 15240 O O . LYS D 1 218 ? -42.422 -30.883 27.958 1.00 56.04 218 LYS C O 1
ATOM 15246 N N . ARG D 1 219 ? -40.199 -31.177 28.123 1.00 57.24 219 ARG C N 1
ATOM 15247 C CA . ARG D 1 219 ? -39.922 -30.462 26.890 1.00 55.69 219 ARG C CA 1
ATOM 15248 C C . ARG D 1 219 ? -39.886 -31.481 25.760 1.00 55.90 219 ARG C C 1
ATOM 15249 O O . ARG D 1 219 ? -39.330 -32.573 25.915 1.00 57.25 219 ARG C O 1
ATOM 15257 N N . VAL D 1 220 ? -40.576 -31.115 24.663 1.00 55.00 220 VAL C N 1
ATOM 15258 C CA . VAL D 1 220 ? -40.467 -31.746 23.347 1.00 54.52 220 VAL C CA 1
ATOM 15259 C C . VAL D 1 220 ? -39.395 -30.983 22.579 1.00 54.68 220 VAL C C 1
ATOM 15260 O O . VAL D 1 220 ? -39.411 -29.756 22.577 1.00 53.18 220 VAL C O 1
ATOM 15264 N N . ILE D 1 221 ? -38.451 -31.700 21.948 1.00 56.51 221 ILE C N 1
ATOM 15265 C CA . ILE D 1 221 ? -37.298 -31.060 21.321 1.00 57.48 221 ILE C CA 1
ATOM 15266 C C . ILE D 1 221 ? -37.435 -31.118 19.797 1.00 57.48 221 ILE C C 1
ATOM 15267 O O . ILE D 1 221 ? -37.387 -32.216 19.240 1.00 58.78 221 ILE C O 1
ATOM 15272 N N . HIS D 1 222 ? -37.559 -29.941 19.140 1.00 56.88 222 HIS C N 1
ATOM 15273 C CA . HIS D 1 222 ? -37.578 -29.847 17.667 1.00 57.76 222 HIS C CA 1
ATOM 15274 C C . HIS D 1 222 ? -36.337 -29.153 17.062 1.00 58.99 222 HIS C C 1
ATOM 15275 O O . HIS D 1 222 ? -35.735 -28.247 17.677 1.00 59.75 222 HIS C O 1
ATOM 15282 N N . THR D 1 223 ? -35.968 -29.594 15.834 1.00 59.29 223 THR C N 1
ATOM 15283 C CA . THR D 1 223 ? -34.730 -29.193 15.152 1.00 59.80 223 THR C CA 1
ATOM 15284 C C . THR D 1 223 ? -34.999 -28.232 13.990 1.00 59.24 223 THR C C 1
ATOM 15285 O O . THR D 1 223 ? -36.141 -27.894 13.675 1.00 57.75 223 THR C O 1
ATOM 15289 N N . ALA D 1 224 ? -33.898 -27.810 13.354 1.00 60.86 224 ALA C N 1
ATOM 15290 C CA . ALA D 1 224 ? -33.894 -26.835 12.270 1.00 61.09 224 ALA C CA 1
ATOM 15291 C C . ALA D 1 224 ? -34.469 -27.414 10.983 1.00 60.83 224 ALA C C 1
ATOM 15292 O O . ALA D 1 224 ? -34.588 -26.635 10.052 1.00 60.55 224 ALA C O 1
ATOM 15294 N N . VAL D 1 225 ? -34.815 -28.725 10.975 1.00 61.26 225 VAL C N 1
ATOM 15295 C CA . VAL D 1 225 ? -35.501 -29.427 9.889 1.00 62.06 225 VAL C CA 1
ATOM 15296 C C . VAL D 1 225 ? -36.831 -30.068 10.314 1.00 60.85 225 VAL C C 1
ATOM 15297 O O . VAL D 1 225 ? -37.731 -30.220 9.491 1.00 60.77 225 VAL C O 1
ATOM 15301 N N . SER D 1 226 ? -36.954 -30.522 11.568 1.00 60.67 226 SER C N 1
ATOM 15302 C CA . SER D 1 226 ? -38.107 -31.311 11.949 1.00 60.06 226 SER C CA 1
ATOM 15303 C C . SER D 1 226 ? -39.373 -30.486 11.698 1.00 58.66 226 SER C C 1
ATOM 15304 O O . SER D 1 226 ? -40.245 -30.919 10.945 1.00 58.66 226 SER C O 1
ATOM 15307 N N . TYR D 1 227 ? -39.432 -29.250 12.206 1.00 57.46 227 TYR C N 1
ATOM 15308 C CA . TYR D 1 227 ? -40.588 -28.384 11.950 1.00 56.61 227 TYR C CA 1
ATOM 15309 C C . TYR D 1 227 ? -40.411 -27.666 10.596 1.00 57.53 227 TYR C C 1
ATOM 15310 O O . TYR D 1 227 ? -41.297 -27.682 9.714 1.00 57.11 227 TYR C O 1
ATOM 15319 N N . PRO D 1 228 ? -39.279 -26.963 10.381 1.00 57.89 228 PRO C N 1
ATOM 15320 C CA . PRO D 1 228 ? -39.118 -26.178 9.151 1.00 58.32 228 PRO C CA 1
ATOM 15321 C C . PRO D 1 228 ? -39.265 -26.984 7.854 1.00 58.97 228 PRO C C 1
ATOM 15322 O O . PRO D 1 228 ? -39.601 -26.427 6.800 1.00 59.13 228 PRO C O 1
ATOM 15326 N N . VAL D 1 229 ? -39.065 -28.312 7.927 1.00 59.02 229 VAL C N 1
ATOM 15327 C CA . VAL D 1 229 ? -39.179 -29.183 6.752 1.00 59.29 229 VAL C CA 1
ATOM 15328 C C . VAL D 1 229 ? -40.294 -30.227 6.961 1.00 58.17 229 VAL C C 1
ATOM 15329 O O . VAL D 1 229 ? -41.001 -30.542 6.011 1.00 58.56 229 VAL C O 1
ATOM 15333 N N . GLY D 1 230 ? -40.488 -30.762 8.182 1.00 56.63 230 GLY C N 1
ATOM 15334 C CA . GLY D 1 230 ? -41.656 -31.590 8.460 1.00 55.44 230 GLY C CA 1
ATOM 15335 C C . GLY D 1 230 ? -42.952 -30.946 7.966 1.00 53.89 230 GLY C C 1
ATOM 15336 O O . GLY D 1 230 ? -43.778 -31.646 7.346 1.00 53.44 230 GLY C O 1
ATOM 15337 N N . SER D 1 231 ? -43.083 -29.613 8.206 1.00 52.69 231 SER C N 1
ATOM 15338 C CA . SER D 1 231 ? -44.332 -28.872 7.967 1.00 51.75 231 SER C CA 1
ATOM 15339 C C . SER D 1 231 ? -44.883 -29.110 6.568 1.00 52.38 231 SER C C 1
ATOM 15340 O O . SER D 1 231 ? -46.064 -28.826 6.356 1.00 51.26 231 SER C O 1
ATOM 15343 N N . ILE D 1 232 ? -43.994 -29.497 5.629 1.00 54.02 232 ILE C N 1
ATOM 15344 C CA . ILE D 1 232 ? -44.396 -29.957 4.302 1.00 55.52 232 ILE C CA 1
ATOM 15345 C C . ILE D 1 232 ? -45.632 -30.854 4.402 1.00 54.74 232 ILE C C 1
ATOM 15346 O O . ILE D 1 232 ? -46.667 -30.582 3.766 1.00 54.35 232 ILE C O 1
ATOM 15351 N N . THR D 1 233 ? -45.515 -31.924 5.208 1.00 54.06 233 THR C N 1
ATOM 15352 C CA . THR D 1 233 ? -46.597 -32.880 5.315 1.00 53.61 233 THR C CA 1
ATOM 15353 C C . THR D 1 233 ? -47.878 -32.106 5.648 1.00 52.39 233 THR C C 1
ATOM 15354 O O . THR D 1 233 ? -48.948 -32.342 5.061 1.00 52.52 233 THR C O 1
ATOM 15358 N N . THR D 1 234 ? -47.761 -31.171 6.616 1.00 50.71 234 THR C N 1
ATOM 15359 C CA . THR D 1 234 ? -48.883 -30.354 7.053 1.00 49.22 234 THR C CA 1
ATOM 15360 C C . THR D 1 234 ? -49.402 -29.520 5.873 1.00 49.21 234 THR C C 1
ATOM 15361 O O . THR D 1 234 ? -50.515 -29.687 5.413 1.00 47.51 234 THR C O 1
ATOM 15365 N N . ALA D 1 235 ? -48.533 -28.676 5.333 1.00 50.09 235 ALA C N 1
ATOM 15366 C CA . ALA D 1 235 ? -48.833 -27.801 4.212 1.00 50.62 235 ALA C CA 1
ATOM 15367 C C . ALA D 1 235 ? -49.520 -28.557 3.054 1.00 51.21 235 ALA C C 1
ATOM 15368 O O . ALA D 1 235 ? -50.482 -28.054 2.452 1.00 48.57 235 ALA C O 1
ATOM 15370 N N . SER D 1 236 ? -49.054 -29.788 2.802 1.00 52.26 236 SER C N 1
ATOM 15371 C CA . SER D 1 236 ? -49.585 -30.653 1.747 1.00 54.31 236 SER C CA 1
ATOM 15372 C C . SER D 1 236 ? -50.994 -31.163 2.075 1.00 54.21 236 SER C C 1
ATOM 15373 O O . SER D 1 236 ? -51.900 -31.170 1.255 1.00 54.35 236 SER C O 1
ATOM 15376 N N . ILE D 1 237 ? -51.217 -31.587 3.313 1.00 53.88 237 ILE C N 1
ATOM 15377 C CA . ILE D 1 237 ? -52.568 -31.941 3.700 1.00 53.45 237 ILE C CA 1
ATOM 15378 C C . ILE D 1 237 ? -53.468 -30.707 3.682 1.00 53.29 237 ILE C C 1
ATOM 15379 O O . ILE D 1 237 ? -54.581 -30.753 3.162 1.00 53.80 237 ILE C O 1
ATOM 15384 N N . VAL D 1 238 ? -52.973 -29.608 4.257 1.00 52.54 238 VAL C N 1
ATOM 15385 C CA . VAL D 1 238 ? -53.763 -28.391 4.402 1.00 52.23 238 VAL C CA 1
ATOM 15386 C C . VAL D 1 238 ? -54.192 -27.878 3.028 1.00 53.94 238 VAL C C 1
ATOM 15387 O O . VAL D 1 238 ? -55.292 -27.338 2.883 1.00 54.10 238 VAL C O 1
ATOM 15391 N N . GLY D 1 239 ? -53.271 -27.959 2.055 1.00 55.12 239 GLY C N 1
ATOM 15392 C CA . GLY D 1 239 ? -53.532 -27.502 0.703 1.00 57.04 239 GLY C CA 1
ATOM 15393 C C . GLY D 1 239 ? -53.385 -25.988 0.574 1.00 56.96 239 GLY C C 1
ATOM 15394 O O . GLY D 1 239 ? -54.059 -25.362 -0.253 1.00 57.83 239 GLY C O 1
ATOM 15395 N N . VAL D 1 240 ? -52.472 -25.413 1.374 1.00 56.07 240 VAL C N 1
ATOM 15396 C CA . VAL D 1 240 ? -52.179 -23.983 1.330 1.00 56.27 240 VAL C CA 1
ATOM 15397 C C . VAL D 1 240 ? -51.266 -23.655 0.129 1.00 57.14 240 VAL C C 1
ATOM 15398 O O . VAL D 1 240 ? -50.274 -24.344 -0.110 1.00 56.71 240 VAL C O 1
ATOM 15402 N N . ARG D 1 241 ? -51.599 -22.570 -0.588 1.00 57.99 241 ARG C N 1
ATOM 15403 C CA . ARG D 1 241 ? -50.876 -22.161 -1.781 1.00 60.65 241 ARG C CA 1
ATOM 15404 C C . ARG D 1 241 ? -50.250 -20.788 -1.587 1.00 60.89 241 ARG C C 1
ATOM 15405 O O . ARG D 1 241 ? -50.525 -20.127 -0.597 1.00 58.31 241 ARG C O 1
ATOM 15413 N N . GLU D 1 242 ? -49.455 -20.381 -2.595 1.00 63.71 242 GLU C N 1
ATOM 15414 C CA . GLU D 1 242 ? -48.840 -19.066 -2.625 1.00 65.10 242 GLU C CA 1
ATOM 15415 C C . GLU D 1 242 ? -49.898 -17.983 -2.800 1.00 66.08 242 GLU C C 1
ATOM 15416 O O . GLU D 1 242 ? -49.778 -16.897 -2.233 1.00 66.19 242 GLU C O 1
ATOM 15422 N N . SER D 1 243 ? -50.921 -18.279 -3.615 1.00 67.29 243 SER C N 1
ATOM 15423 C CA . SER D 1 243 ? -51.975 -17.324 -3.926 1.00 67.15 243 SER C CA 1
ATOM 15424 C C . SER D 1 243 ? -52.813 -17.002 -2.687 1.00 64.36 243 SER C C 1
ATOM 15425 O O . SER D 1 243 ? -53.420 -15.939 -2.647 1.00 65.38 243 SER C O 1
ATOM 15428 N N . ASP D 1 244 ? -52.806 -17.892 -1.678 1.00 61.11 244 ASP C N 1
ATOM 15429 C CA . ASP D 1 244 ? -53.784 -17.874 -0.602 1.00 58.77 244 ASP C CA 1
ATOM 15430 C C . ASP D 1 244 ? -53.512 -16.788 0.441 1.00 57.95 244 ASP C C 1
ATOM 15431 O O . ASP D 1 244 ? -52.369 -16.389 0.666 1.00 58.29 244 ASP C O 1
ATOM 15436 N N . LEU D 1 245 ? -54.612 -16.332 1.059 1.00 57.55 245 LEU C N 1
ATOM 15437 C CA . LEU D 1 245 ? -54.630 -15.612 2.319 1.00 56.38 245 LEU C CA 1
ATOM 15438 C C . LEU D 1 245 ? -55.087 -16.588 3.389 1.00 55.94 245 LEU C C 1
ATOM 15439 O O . LEU D 1 245 ? -56.264 -16.909 3.454 1.00 55.55 245 LEU C O 1
ATOM 15444 N N . HIS D 1 246 ? -54.140 -17.008 4.237 1.00 56.35 246 HIS C N 1
ATOM 15445 C CA . HIS D 1 246 ? -54.291 -18.143 5.129 1.00 55.87 246 HIS C CA 1
ATOM 15446 C C . HIS D 1 246 ? -54.303 -17.699 6.588 1.00 54.71 246 HIS C C 1
ATOM 15447 O O . HIS D 1 246 ? -53.336 -17.141 7.129 1.00 54.06 246 HIS C O 1
ATOM 15454 N N . LEU D 1 247 ? -55.428 -18.014 7.238 1.00 54.62 247 LEU C N 1
ATOM 15455 C CA . LEU D 1 247 ? -55.692 -17.701 8.639 1.00 52.61 247 LEU C CA 1
ATOM 15456 C C . LEU D 1 247 ? -55.765 -18.998 9.430 1.00 51.31 247 LEU C C 1
ATOM 15457 O O . LEU D 1 247 ? -56.541 -19.892 9.102 1.00 50.25 247 LEU C O 1
ATOM 15462 N N . ASN D 1 248 ? -54.966 -19.046 10.498 1.00 50.89 248 ASN C N 1
ATOM 15463 C CA . ASN D 1 248 ? -55.027 -20.143 11.459 1.00 50.56 248 ASN C CA 1
ATOM 15464 C C . ASN D 1 248 ? -55.406 -19.568 12.822 1.00 49.87 248 ASN C C 1
ATOM 15465 O O . ASN D 1 248 ? -54.697 -18.711 13.355 1.00 50.41 248 ASN C O 1
ATOM 15470 N N . LEU D 1 249 ? -56.545 -20.037 13.347 1.00 49.20 249 LEU C N 1
ATOM 15471 C CA . LEU D 1 249 ? -57.098 -19.603 14.627 1.00 48.14 249 LEU C CA 1
ATOM 15472 C C . LEU D 1 249 ? -56.505 -20.492 15.711 1.00 47.31 249 LEU C C 1
ATOM 15473 O O . LEU D 1 249 ? -56.844 -21.669 15.854 1.00 47.14 249 LEU C O 1
ATOM 15478 N N . SER D 1 250 ? -55.515 -19.919 16.368 1.00 47.03 250 SER C N 1
ATOM 15479 C CA . SER D 1 250 ? -54.706 -20.634 17.324 1.00 46.52 250 SER C CA 1
ATOM 15480 C C . SER D 1 250 ? -53.930 -19.594 18.132 1.00 47.02 250 SER C C 1
ATOM 15481 O O . SER D 1 250 ? -53.899 -18.404 17.811 1.00 46.19 250 SER C O 1
ATOM 15484 N N . ALA D 1 251 ? -53.381 -20.051 19.254 1.00 48.60 251 ALA C N 1
ATOM 15485 C CA . ALA D 1 251 ? -52.770 -19.158 20.219 1.00 49.73 251 ALA C CA 1
ATOM 15486 C C . ALA D 1 251 ? -51.255 -19.414 20.217 1.00 51.58 251 ALA C C 1
ATOM 15487 O O . ALA D 1 251 ? -50.815 -20.438 19.707 1.00 49.22 251 ALA C O 1
ATOM 15489 N N . THR D 1 252 ? -50.500 -18.534 20.891 1.00 54.73 252 THR C N 1
ATOM 15490 C CA . THR D 1 252 ? -49.156 -18.168 20.478 1.00 57.33 252 THR C CA 1
ATOM 15491 C C . THR D 1 252 ? -48.097 -19.155 21.000 1.00 61.61 252 THR C C 1
ATOM 15492 O O . THR D 1 252 ? -46.968 -19.250 20.449 1.00 79.69 252 THR C O 1
ATOM 15496 N N . GLY D 1 253 ? -48.416 -19.920 22.036 1.00 55.04 253 GLY C N 1
ATOM 15497 C CA . GLY D 1 253 ? -47.358 -20.632 22.718 1.00 52.98 253 GLY C CA 1
ATOM 15498 C C . GLY D 1 253 ? -47.374 -22.135 22.464 1.00 51.87 253 GLY C C 1
ATOM 15499 O O . GLY D 1 253 ? -46.847 -22.919 23.258 1.00 50.52 253 GLY C O 1
ATOM 15500 N N . TRP D 1 254 ? -47.981 -22.542 21.344 1.00 52.25 254 TRP C N 1
ATOM 15501 C CA . TRP D 1 254 ? -48.205 -23.955 21.064 1.00 53.78 254 TRP C CA 1
ATOM 15502 C C . TRP D 1 254 ? -47.668 -24.337 19.689 1.00 54.98 254 TRP C C 1
ATOM 15503 O O . TRP D 1 254 ? -47.211 -23.478 18.909 1.00 55.59 254 TRP C O 1
ATOM 15514 N N . ALA D 1 255 ? -47.742 -25.649 19.408 1.00 55.95 255 ALA C N 1
ATOM 15515 C CA . ALA D 1 255 ? -47.304 -26.186 18.129 1.00 56.47 255 ALA C CA 1
ATOM 15516 C C . ALA D 1 255 ? -48.187 -25.667 16.998 1.00 58.39 255 ALA C C 1
ATOM 15517 O O . ALA D 1 255 ? -47.639 -25.188 16.002 1.00 62.32 255 ALA C O 1
ATOM 15519 N N . LYS D 1 256 ? -49.522 -25.666 17.177 1.00 57.46 256 LYS C N 1
ATOM 15520 C CA . LYS D 1 256 ? -50.395 -25.337 16.057 1.00 60.40 256 LYS C CA 1
ATOM 15521 C C . LYS D 1 256 ? -50.130 -23.933 15.503 1.00 55.74 256 LYS C C 1
ATOM 15522 O O . LYS D 1 256 ? -50.450 -23.671 14.341 1.00 58.18 256 LYS C O 1
ATOM 15528 N N . PHE D 1 257 ? -49.496 -23.047 16.286 1.00 50.93 257 PHE C N 1
ATOM 15529 C CA . PHE D 1 257 ? -49.134 -21.758 15.730 1.00 49.47 257 PHE C CA 1
ATOM 15530 C C . PHE D 1 257 ? -48.020 -21.971 14.710 1.00 49.57 257 PHE C C 1
ATOM 15531 O O . PHE D 1 257 ? -48.200 -21.660 13.538 1.00 50.29 257 PHE C O 1
ATOM 15539 N N . ALA D 1 258 ? -46.930 -22.576 15.141 1.00 49.78 258 ALA C N 1
ATOM 15540 C CA . ALA D 1 258 ? -45.867 -22.924 14.223 1.00 51.76 258 ALA C CA 1
ATOM 15541 C C . ALA D 1 258 ? -46.441 -23.698 13.040 1.00 52.05 258 ALA C C 1
ATOM 15542 O O . ALA D 1 258 ? -46.230 -23.312 11.883 1.00 53.23 258 ALA C O 1
ATOM 15544 N N . TRP D 1 259 ? -47.211 -24.750 13.347 1.00 50.85 259 TRP C N 1
ATOM 15545 C CA . TRP D 1 259 ? -47.759 -25.600 12.297 1.00 51.04 259 TRP C CA 1
ATOM 15546 C C . TRP D 1 259 ? -48.455 -24.807 11.193 1.00 50.69 259 TRP C C 1
ATOM 15547 O O . TRP D 1 259 ? -48.145 -25.058 10.031 1.00 52.28 259 TRP C O 1
ATOM 15558 N N . SER D 1 260 ? -49.346 -23.867 11.537 1.00 49.39 260 SER C N 1
ATOM 15559 C CA . SER D 1 260 ? -50.187 -23.295 10.505 1.00 50.90 260 SER C CA 1
ATOM 15560 C C . SER D 1 260 ? -50.215 -21.770 10.469 1.00 50.54 260 SER C C 1
ATOM 15561 O O . SER D 1 260 ? -50.680 -21.188 9.483 1.00 52.39 260 SER C O 1
ATOM 15564 N N . SER D 1 261 ? -49.754 -21.112 11.518 1.00 48.79 261 SER C N 1
ATOM 15565 C CA . SER D 1 261 ? -49.724 -19.655 11.513 1.00 48.29 261 SER C CA 1
ATOM 15566 C C . SER D 1 261 ? -48.380 -19.156 11.024 1.00 48.35 261 SER C C 1
ATOM 15567 O O . SER D 1 261 ? -48.232 -17.968 10.744 1.00 48.42 261 SER C O 1
ATOM 15570 N N . PHE D 1 262 ? -47.421 -20.088 10.944 1.00 48.52 262 PHE C N 1
ATOM 15571 C CA . PHE D 1 262 ? -46.052 -19.756 10.621 1.00 49.86 262 PHE C CA 1
ATOM 15572 C C . PHE D 1 262 ? -45.529 -20.605 9.454 1.00 51.29 262 PHE C C 1
ATOM 15573 O O . PHE D 1 262 ? -45.500 -20.126 8.346 1.00 51.39 262 PHE C O 1
ATOM 15581 N N . PHE D 1 263 ? -45.110 -21.849 9.709 1.00 52.44 263 PHE C N 1
ATOM 15582 C CA . PHE D 1 263 ? -44.341 -22.620 8.752 1.00 54.46 263 PHE C CA 1
ATOM 15583 C C . PHE D 1 263 ? -45.188 -22.939 7.521 1.00 56.67 263 PHE C C 1
ATOM 15584 O O . PHE D 1 263 ? -44.762 -22.583 6.403 1.00 58.96 263 PHE C O 1
ATOM 15592 N N . SER D 1 264 ? -46.349 -23.612 7.685 1.00 55.93 264 SER C N 1
ATOM 15593 C CA . SER D 1 264 ? -47.106 -24.084 6.519 1.00 56.30 264 SER C CA 1
ATOM 15594 C C . SER D 1 264 ? -47.376 -22.958 5.511 1.00 56.20 264 SER C C 1
ATOM 15595 O O . SER D 1 264 ? -47.224 -23.181 4.314 1.00 57.21 264 SER C O 1
ATOM 15598 N N . PRO D 1 265 ? -47.827 -21.746 5.921 1.00 54.86 265 PRO C N 1
ATOM 15599 C CA . PRO D 1 265 ? -47.999 -20.631 4.976 1.00 55.52 265 PRO C CA 1
ATOM 15600 C C . PRO D 1 265 ? -46.734 -20.036 4.347 1.00 56.15 265 PRO C C 1
ATOM 15601 O O . PRO D 1 265 ? -46.697 -19.704 3.156 1.00 56.93 265 PRO C O 1
ATOM 15605 N N . LEU D 1 266 ? -45.691 -19.879 5.163 1.00 55.55 266 LEU C N 1
ATOM 15606 C CA . LEU D 1 266 ? -44.480 -19.225 4.709 1.00 57.03 266 LEU C CA 1
ATOM 15607 C C . LEU D 1 266 ? -43.627 -20.183 3.883 1.00 58.82 266 LEU C C 1
ATOM 15608 O O . LEU D 1 266 ? -42.852 -19.719 3.049 1.00 60.27 266 LEU C O 1
ATOM 15613 N N . LEU D 1 267 ? -43.804 -21.502 4.056 1.00 58.75 267 LEU C N 1
ATOM 15614 C CA . LEU D 1 267 ? -43.223 -22.490 3.139 1.00 60.12 267 LEU C CA 1
ATOM 15615 C C . LEU D 1 267 ? -43.605 -22.219 1.687 1.00 59.83 267 LEU C C 1
ATOM 15616 O O . LEU D 1 267 ? -42.738 -22.296 0.835 1.00 60.10 267 LEU C O 1
ATOM 15621 N N . VAL D 1 268 ? -44.892 -21.950 1.433 1.00 58.86 268 VAL C N 1
ATOM 15622 C CA . VAL D 1 268 ? -45.429 -21.831 0.089 1.00 59.99 268 VAL C CA 1
ATOM 15623 C C . VAL D 1 268 ? -45.555 -20.366 -0.328 1.00 60.93 268 VAL C C 1
ATOM 15624 O O . VAL D 1 268 ? -46.100 -20.094 -1.389 1.00 63.25 268 VAL C O 1
ATOM 15628 N N . GLY D 1 269 ? -45.042 -19.422 0.466 1.00 60.53 269 GLY C N 1
ATOM 15629 C CA . GLY D 1 269 ? -44.994 -18.023 0.067 1.00 61.59 269 GLY C CA 1
ATOM 15630 C C . GLY D 1 269 ? -46.381 -17.359 0.058 1.00 61.19 269 GLY C C 1
ATOM 15631 O O . GLY D 1 269 ? -46.605 -16.401 -0.685 1.00 62.80 269 GLY C O 1
ATOM 15632 N N . ALA D 1 270 ? -47.287 -17.826 0.924 1.00 59.69 270 ALA C N 1
ATOM 15633 C CA . ALA D 1 270 ? -48.647 -17.295 0.990 1.00 59.73 270 ALA C CA 1
ATOM 15634 C C . ALA D 1 270 ? -48.681 -15.974 1.759 1.00 59.58 270 ALA C C 1
ATOM 15635 O O . ALA D 1 270 ? -47.650 -15.521 2.244 1.00 60.02 270 ALA C O 1
ATOM 15637 N N . THR D 1 271 ? -49.853 -15.316 1.795 1.00 59.37 271 THR C N 1
ATOM 15638 C CA . THR D 1 271 ? -50.110 -14.226 2.738 1.00 58.76 271 THR C CA 1
ATOM 15639 C C . THR D 1 271 ? -50.684 -14.828 4.028 1.00 56.74 271 THR C C 1
ATOM 15640 O O . THR D 1 271 ? -51.744 -15.455 4.001 1.00 54.87 271 THR C O 1
ATOM 15644 N N . VAL D 1 272 ? -49.955 -14.676 5.156 1.00 56.90 272 VAL C N 1
ATOM 15645 C CA . VAL D 1 272 ? -50.437 -15.087 6.471 1.00 55.26 272 VAL C CA 1
ATOM 15646 C C . VAL D 1 272 ? -51.470 -14.056 6.909 1.00 55.49 272 VAL C C 1
ATOM 15647 O O . VAL D 1 272 ? -51.283 -12.855 6.685 1.00 56.76 272 VAL C O 1
ATOM 15651 N N . VAL D 1 273 ? -52.578 -14.533 7.482 1.00 54.46 273 VAL C N 1
ATOM 15652 C CA . VAL D 1 273 ? -53.523 -13.636 8.107 1.00 55.14 273 VAL C CA 1
ATOM 15653 C C . VAL D 1 273 ? -53.538 -13.972 9.608 1.00 54.15 273 VAL C C 1
ATOM 15654 O O . VAL D 1 273 ? -53.666 -15.136 10.004 1.00 53.32 273 VAL C O 1
ATOM 15658 N N . GLY D 1 274 ? -53.350 -12.949 10.450 1.00 54.06 274 GLY C N 1
ATOM 15659 C CA . GLY D 1 274 ? -53.279 -13.154 11.887 1.00 53.00 274 GLY C CA 1
ATOM 15660 C C . GLY D 1 274 ? -54.276 -12.250 12.604 1.00 52.98 274 GLY C C 1
ATOM 15661 O O . GLY D 1 274 ? -54.327 -11.044 12.301 1.00 53.93 274 GLY C O 1
ATOM 15662 N N . ILE D 1 275 ? -55.065 -12.845 13.526 1.00 51.81 275 ILE C N 1
ATOM 15663 C CA . ILE D 1 275 ? -56.061 -12.120 14.306 1.00 51.68 275 ILE C CA 1
ATOM 15664 C C . ILE D 1 275 ? -55.815 -12.416 15.776 1.00 51.65 275 ILE C C 1
ATOM 15665 O O . ILE D 1 275 ? -55.819 -13.586 16.188 1.00 51.28 275 ILE C O 1
ATOM 15670 N N . ASN D 1 276 ? -55.641 -11.312 16.526 1.00 52.50 276 ASN C N 1
ATOM 15671 C CA . ASN D 1 276 ? -55.454 -11.265 17.968 1.00 50.98 276 ASN C CA 1
ATOM 15672 C C . ASN D 1 276 ? -56.740 -10.788 18.628 1.00 52.20 276 ASN C C 1
ATOM 15673 O O . ASN D 1 276 ? -57.418 -9.856 18.151 1.00 52.35 276 ASN C O 1
ATOM 15678 N N . TYR D 1 277 ? -57.063 -11.451 19.753 1.00 53.72 277 TYR C N 1
ATOM 15679 C CA . TYR D 1 277 ? -58.141 -11.059 20.647 1.00 53.73 277 TYR C CA 1
ATOM 15680 C C . TYR D 1 277 ? -57.712 -11.466 22.050 1.00 54.15 277 TYR C C 1
ATOM 15681 O O . TYR D 1 277 ? -57.060 -12.482 22.268 1.00 51.50 277 TYR C O 1
ATOM 15690 N N . GLU D 1 278 ? -58.107 -10.629 23.008 1.00 58.06 278 GLU C N 1
ATOM 15691 C CA . GLU D 1 278 ? -58.018 -10.975 24.411 1.00 58.69 278 GLU C CA 1
ATOM 15692 C C . GLU D 1 278 ? -59.363 -11.557 24.842 1.00 59.87 278 GLU C C 1
ATOM 15693 O O . GLU D 1 278 ? -60.438 -11.216 24.331 1.00 59.34 278 GLU C O 1
ATOM 15699 N N . GLY D 1 279 ? -59.267 -12.474 25.796 1.00 60.97 279 GLY C N 1
ATOM 15700 C CA . GLY D 1 279 ? -60.444 -13.014 26.443 1.00 60.08 279 GLY C CA 1
ATOM 15701 C C . GLY D 1 279 ? -61.117 -14.032 25.544 1.00 60.09 279 GLY C C 1
ATOM 15702 O O . GLY D 1 279 ? -60.485 -14.717 24.740 1.00 60.43 279 GLY C O 1
ATOM 15703 N N . LYS D 1 280 ? -62.411 -14.159 25.757 1.00 60.93 280 LYS C N 1
ATOM 15704 C CA . LYS D 1 280 ? -63.146 -15.279 25.210 1.00 62.45 280 LYS C CA 1
ATOM 15705 C C . LYS D 1 280 ? -63.428 -14.965 23.748 1.00 58.66 280 LYS C C 1
ATOM 15706 O O . LYS D 1 280 ? -63.606 -13.812 23.380 1.00 55.65 280 LYS C O 1
ATOM 15712 N N . LEU D 1 281 ? -63.441 -16.033 22.962 1.00 58.00 281 LEU C N 1
ATOM 15713 C CA . LEU D 1 281 ? -63.781 -15.966 21.548 1.00 60.68 281 LEU C CA 1
ATOM 15714 C C . LEU D 1 281 ? -65.244 -15.565 21.305 1.00 59.34 281 LEU C C 1
ATOM 15715 O O . LEU D 1 281 ? -66.166 -16.245 21.733 1.00 57.32 281 LEU C O 1
ATOM 15720 N N . ASP D 1 282 ? -65.378 -14.477 20.532 1.00 58.89 282 ASP C N 1
ATOM 15721 C CA . ASP D 1 282 ? -66.606 -13.950 19.985 1.00 58.92 282 ASP C CA 1
ATOM 15722 C C . ASP D 1 282 ? -66.839 -14.558 18.604 1.00 57.59 282 ASP C C 1
ATOM 15723 O O . ASP D 1 282 ? -66.413 -13.990 17.613 1.00 56.89 282 ASP C O 1
ATOM 15728 N N . THR D 1 283 ? -67.554 -15.672 18.519 1.00 57.63 283 THR C N 1
ATOM 15729 C CA . THR D 1 283 ? -67.596 -16.421 17.271 1.00 57.67 283 THR C CA 1
ATOM 15730 C C . THR D 1 283 ? -68.230 -15.648 16.117 1.00 60.33 283 THR C C 1
ATOM 15731 O O . THR D 1 283 ? -68.006 -16.106 14.992 1.00 62.07 283 THR C O 1
ATOM 15735 N N . ARG D 1 284 ? -69.113 -14.658 16.334 1.00 62.03 284 ARG C N 1
ATOM 15736 C CA . ARG D 1 284 ? -69.771 -14.050 15.179 1.00 66.04 284 ARG C CA 1
ATOM 15737 C C . ARG D 1 284 ? -68.969 -12.853 14.670 1.00 66.85 284 ARG C C 1
ATOM 15738 O O . ARG D 1 284 ? -69.070 -12.501 13.504 1.00 70.96 284 ARG C O 1
ATOM 15746 N N . ARG D 1 285 ? -68.201 -12.199 15.534 1.00 67.00 285 ARG C N 1
ATOM 15747 C CA . ARG D 1 285 ? -67.322 -11.121 15.088 1.00 68.40 285 ARG C CA 1
ATOM 15748 C C . ARG D 1 285 ? -66.077 -11.671 14.387 1.00 64.03 285 ARG C C 1
ATOM 15749 O O . ARG D 1 285 ? -65.638 -11.024 13.437 1.00 64.27 285 ARG C O 1
ATOM 15757 N N . TYR D 1 286 ? -65.477 -12.774 14.896 1.00 60.21 286 TYR C N 1
ATOM 15758 C CA . TYR D 1 286 ? -64.239 -13.353 14.354 1.00 57.75 286 TYR C CA 1
ATOM 15759 C C . TYR D 1 286 ? -64.496 -13.896 12.944 1.00 57.13 286 TYR C C 1
ATOM 15760 O O . TYR D 1 286 ? -63.728 -13.628 12.024 1.00 56.00 286 TYR C O 1
ATOM 15769 N N . LEU D 1 287 ? -65.582 -14.676 12.800 1.00 56.77 287 LEU C N 1
ATOM 15770 C CA . LEU D 1 287 ? -66.037 -15.165 11.524 1.00 57.47 287 LEU C CA 1
ATOM 15771 C C . LEU D 1 287 ? -66.295 -14.041 10.504 1.00 59.26 287 LEU C C 1
ATOM 15772 O O . LEU D 1 287 ? -66.011 -14.249 9.306 1.00 59.25 287 LEU C O 1
ATOM 15777 N N . GLY D 1 288 ? -66.857 -12.918 10.968 1.00 59.56 288 GLY C N 1
ATOM 15778 C CA . GLY D 1 288 ? -67.063 -11.745 10.131 1.00 61.31 288 GLY C CA 1
ATOM 15779 C C . GLY D 1 288 ? -65.751 -11.088 9.678 1.00 61.65 288 GLY C C 1
ATOM 15780 O O . GLY D 1 288 ? -65.638 -10.563 8.559 1.00 60.94 288 GLY C O 1
ATOM 15781 N N . GLU D 1 289 ? -64.740 -11.110 10.566 1.00 61.32 289 GLU C N 1
ATOM 15782 C CA . GLU D 1 289 ? -63.394 -10.628 10.243 1.00 61.88 289 GLU C CA 1
ATOM 15783 C C . GLU D 1 289 ? -62.669 -11.570 9.269 1.00 60.99 289 GLU C C 1
ATOM 15784 O O . GLU D 1 289 ? -61.799 -11.127 8.514 1.00 61.06 289 GLU C O 1
ATOM 15790 N N . VAL D 1 290 ? -63.006 -12.867 9.298 1.00 59.06 290 VAL C N 1
ATOM 15791 C CA . VAL D 1 290 ? -62.466 -13.813 8.331 1.00 57.96 290 VAL C CA 1
ATOM 15792 C C . VAL D 1 290 ? -62.926 -13.397 6.931 1.00 59.13 290 VAL C C 1
ATOM 15793 O O . VAL D 1 290 ? -62.103 -13.203 6.040 1.00 58.52 290 VAL C O 1
ATOM 15797 N N . GLU D 1 291 ? -64.249 -13.241 6.765 1.00 59.89 291 GLU C N 1
ATOM 15798 C CA . GLU D 1 291 ? -64.861 -12.773 5.526 1.00 61.68 291 GLU C CA 1
ATOM 15799 C C . GLU D 1 291 ? -64.336 -11.393 5.121 1.00 61.75 291 GLU C C 1
ATOM 15800 O O . GLU D 1 291 ? -63.990 -11.182 3.982 1.00 61.81 291 GLU C O 1
ATOM 15806 N N . ASN D 1 292 ? -64.273 -10.462 6.073 1.00 62.01 292 ASN C N 1
ATOM 15807 C CA . ASN D 1 292 ? -63.926 -9.070 5.816 1.00 62.97 292 ASN C CA 1
ATOM 15808 C C . ASN D 1 292 ? -62.468 -8.962 5.364 1.00 61.71 292 ASN C C 1
ATOM 15809 O O . ASN D 1 292 ? -62.111 -8.023 4.672 1.00 63.43 292 ASN C O 1
ATOM 15814 N N . LEU D 1 293 ? -61.613 -9.924 5.724 1.00 59.40 293 LEU C N 1
ATOM 15815 C CA . LEU D 1 293 ? -60.213 -9.894 5.321 1.00 59.02 293 LEU C CA 1
ATOM 15816 C C . LEU D 1 293 ? -59.961 -10.793 4.117 1.00 58.83 293 LEU C C 1
ATOM 15817 O O . LEU D 1 293 ? -58.815 -10.937 3.710 1.00 58.20 293 LEU C O 1
ATOM 15822 N N . GLY D 1 294 ? -61.027 -11.427 3.619 1.00 58.67 294 GLY C N 1
ATOM 15823 C CA . GLY D 1 294 ? -60.979 -12.342 2.495 1.00 58.77 294 GLY C CA 1
ATOM 15824 C C . GLY D 1 294 ? -59.936 -13.436 2.687 1.00 57.07 294 GLY C C 1
ATOM 15825 O O . GLY D 1 294 ? -59.195 -13.773 1.772 1.00 58.46 294 GLY C O 1
ATOM 15826 N N . VAL D 1 295 ? -59.899 -14.035 3.854 1.00 54.87 295 VAL C N 1
ATOM 15827 C CA . VAL D 1 295 ? -59.149 -15.262 3.972 1.00 53.77 295 VAL C CA 1
ATOM 15828 C C . VAL D 1 295 ? -59.681 -16.263 2.944 1.00 54.08 295 VAL C C 1
ATOM 15829 O O . VAL D 1 295 ? -60.894 -16.272 2.672 1.00 54.32 295 VAL C O 1
ATOM 15833 N N . THR D 1 296 ? -58.763 -17.101 2.428 1.00 53.81 296 THR C N 1
ATOM 15834 C CA . THR D 1 296 ? -59.084 -18.113 1.431 1.00 55.39 296 THR C CA 1
ATOM 15835 C C . THR D 1 296 ? -58.801 -19.516 1.988 1.00 54.45 296 THR C C 1
ATOM 15836 O O . THR D 1 296 ? -59.569 -20.439 1.736 1.00 54.86 296 THR C O 1
ATOM 15840 N N . SER D 1 297 ? -57.698 -19.691 2.742 1.00 53.74 297 SER C N 1
ATOM 15841 C CA . SER D 1 297 ? -57.466 -20.911 3.524 1.00 53.55 297 SER C CA 1
ATOM 15842 C C . SER D 1 297 ? -57.648 -20.638 5.022 1.00 52.05 297 SER C C 1
ATOM 15843 O O . SER D 1 297 ? -56.996 -19.721 5.502 1.00 51.01 297 SER C O 1
ATOM 15846 N N . PHE D 1 298 ? -58.565 -21.375 5.696 1.00 52.01 298 PHE C N 1
ATOM 15847 C CA . PHE D 1 298 ? -58.803 -21.235 7.141 1.00 51.89 298 PHE C CA 1
ATOM 15848 C C . PHE D 1 298 ? -58.629 -22.554 7.923 1.00 51.40 298 PHE C C 1
ATOM 15849 O O . PHE D 1 298 ? -59.412 -23.477 7.767 1.00 52.36 298 PHE C O 1
ATOM 15857 N N . CYS D 1 299 ? -57.596 -22.636 8.778 1.00 50.68 299 CYS C N 1
ATOM 15858 C CA . CYS D 1 299 ? -57.464 -23.652 9.821 1.00 50.58 299 CYS C CA 1
ATOM 15859 C C . CYS D 1 299 ? -58.089 -23.136 11.112 1.00 48.51 299 CYS C C 1
ATOM 15860 O O . CYS D 1 299 ? -57.887 -21.978 11.465 1.00 47.54 299 CYS C O 1
ATOM 15863 N N . ALA D 1 300 ? -58.961 -23.938 11.710 1.00 48.10 300 ALA C N 1
ATOM 15864 C CA . ALA D 1 300 ? -59.497 -23.642 13.032 1.00 47.60 300 ALA C CA 1
ATOM 15865 C C . ALA D 1 300 ? -59.729 -24.949 13.772 1.00 47.25 300 ALA C C 1
ATOM 15866 O O . ALA D 1 300 ? -60.015 -25.959 13.119 1.00 46.82 300 ALA C O 1
ATOM 15868 N N . PRO D 1 301 ? -59.650 -24.957 15.141 1.00 46.46 301 PRO C N 1
ATOM 15869 C CA . PRO D 1 301 ? -59.891 -26.176 15.924 1.00 46.30 301 PRO C CA 1
ATOM 15870 C C . PRO D 1 301 ? -61.376 -26.536 16.081 1.00 47.08 301 PRO C C 1
ATOM 15871 O O . PRO D 1 301 ? -62.253 -25.674 16.004 1.00 46.64 301 PRO C O 1
ATOM 15875 N N . PRO D 1 302 ? -61.727 -27.840 16.196 1.00 48.43 302 PRO C N 1
ATOM 15876 C CA . PRO D 1 302 ? -63.121 -28.271 16.224 1.00 50.74 302 PRO C CA 1
ATOM 15877 C C . PRO D 1 302 ? -63.935 -27.508 17.264 1.00 52.51 302 PRO C C 1
ATOM 15878 O O . PRO D 1 302 ? -65.119 -27.289 17.052 1.00 57.70 302 PRO C O 1
ATOM 15882 N N . THR D 1 303 ? -63.294 -27.086 18.361 1.00 50.47 303 THR C N 1
ATOM 15883 C CA . THR D 1 303 ? -63.936 -26.276 19.387 1.00 49.69 303 THR C CA 1
ATOM 15884 C C . THR D 1 303 ? -64.508 -25.004 18.770 1.00 49.74 303 THR C C 1
ATOM 15885 O O . THR D 1 303 ? -65.655 -24.648 19.048 1.00 50.86 303 THR C O 1
ATOM 15889 N N . ALA D 1 304 ? -63.677 -24.304 17.988 1.00 49.24 304 ALA C N 1
ATOM 15890 C CA . ALA D 1 304 ? -64.117 -23.148 17.228 1.00 49.77 304 ALA C CA 1
ATOM 15891 C C . ALA D 1 304 ? -65.233 -23.546 16.253 1.00 50.94 304 ALA C C 1
ATOM 15892 O O . ALA D 1 304 ? -66.294 -22.923 16.203 1.00 50.44 304 ALA C O 1
ATOM 15894 N N . TRP D 1 305 ? -65.001 -24.623 15.497 1.00 52.23 305 TRP C N 1
ATOM 15895 C CA . TRP D 1 305 ? -65.927 -25.006 14.451 1.00 56.20 305 TRP C CA 1
ATOM 15896 C C . TRP D 1 305 ? -67.301 -25.340 15.058 1.00 58.28 305 TRP C C 1
ATOM 15897 O O . TRP D 1 305 ? -68.348 -24.984 14.511 1.00 59.28 305 TRP C O 1
ATOM 15908 N N . ARG D 1 306 ? -67.291 -26.004 16.216 1.00 57.40 306 ARG C N 1
ATOM 15909 C CA . ARG D 1 306 ? -68.509 -26.375 16.906 1.00 57.56 306 ARG C CA 1
ATOM 15910 C C . ARG D 1 306 ? -69.284 -25.118 17.257 1.00 58.37 306 ARG C C 1
ATOM 15911 O O . ARG D 1 306 ? -70.497 -25.126 17.175 1.00 62.15 306 ARG C O 1
ATOM 15919 N N . GLN D 1 307 ? -68.594 -24.031 17.602 1.00 57.22 307 GLN C N 1
ATOM 15920 C CA . GLN D 1 307 ? -69.271 -22.783 17.947 1.00 57.84 307 GLN C CA 1
ATOM 15921 C C . GLN D 1 307 ? -69.801 -22.033 16.719 1.00 56.47 307 GLN C C 1
ATOM 15922 O O . GLN D 1 307 ? -70.751 -21.256 16.800 1.00 55.95 307 GLN C O 1
ATOM 15928 N N . PHE D 1 308 ? -69.144 -22.237 15.579 1.00 54.89 308 PHE C N 1
ATOM 15929 C CA . PHE D 1 308 ? -69.458 -21.466 14.390 1.00 54.53 308 PHE C CA 1
ATOM 15930 C C . PHE D 1 308 ? -70.777 -21.959 13.817 1.00 55.36 308 PHE C C 1
ATOM 15931 O O . PHE D 1 308 ? -71.586 -21.166 13.361 1.00 55.39 308 PHE C O 1
ATOM 15939 N N . ILE D 1 309 ? -70.996 -23.276 13.890 1.00 55.41 309 ILE C N 1
ATOM 15940 C CA . ILE D 1 309 ? -72.110 -23.909 13.193 1.00 56.96 309 ILE C CA 1
ATOM 15941 C C . ILE D 1 309 ? -73.423 -23.599 13.887 1.00 58.28 309 ILE C C 1
ATOM 15942 O O . ILE D 1 309 ? -74.485 -23.960 13.357 1.00 61.19 309 ILE C O 1
ATOM 15947 N N . THR D 1 310 ? -73.333 -23.011 15.093 1.00 56.99 310 THR C N 1
ATOM 15948 C CA . THR D 1 310 ? -74.537 -22.680 15.830 1.00 57.84 310 THR C CA 1
ATOM 15949 C C . THR D 1 310 ? -74.985 -21.285 15.426 1.00 57.95 310 THR C C 1
ATOM 15950 O O . THR D 1 310 ? -76.086 -20.894 15.732 1.00 58.31 310 THR C O 1
ATOM 15954 N N . LEU D 1 311 ? -74.152 -20.562 14.688 1.00 57.74 311 LEU C N 1
ATOM 15955 C CA . LEU D 1 311 ? -74.558 -19.260 14.184 1.00 58.91 311 LEU C CA 1
ATOM 15956 C C . LEU D 1 311 ? -75.668 -19.413 13.155 1.00 60.48 311 LEU C C 1
ATOM 15957 O O . LEU D 1 311 ? -75.934 -20.521 12.667 1.00 60.19 311 LEU C O 1
ATOM 15962 N N . ASP D 1 312 ? -76.316 -18.272 12.886 1.00 61.98 312 ASP C N 1
ATOM 15963 C CA . ASP D 1 312 ? -77.145 -18.087 11.702 1.00 64.24 312 ASP C CA 1
ATOM 15964 C C . ASP D 1 312 ? -76.178 -17.866 10.555 1.00 63.60 312 ASP C C 1
ATOM 15965 O O . ASP D 1 312 ? -75.508 -16.850 10.518 1.00 64.08 312 ASP C O 1
ATOM 15970 N N . LEU D 1 313 ? -76.027 -18.860 9.686 1.00 63.41 313 LEU C N 1
ATOM 15971 C CA . LEU D 1 313 ? -74.925 -18.877 8.736 1.00 62.79 313 LEU C CA 1
ATOM 15972 C C . LEU D 1 313 ? -75.283 -18.177 7.405 1.00 65.12 313 LEU C C 1
ATOM 15973 O O . LEU D 1 313 ? -74.453 -18.065 6.515 1.00 64.98 313 LEU C O 1
ATOM 15978 N N . ASP D 1 314 ? -76.514 -17.651 7.311 1.00 67.27 314 ASP C N 1
ATOM 15979 C CA . ASP D 1 314 ? -76.983 -16.829 6.217 1.00 69.09 314 ASP C CA 1
ATOM 15980 C C . ASP D 1 314 ? -76.583 -15.376 6.459 1.00 69.95 314 ASP C C 1
ATOM 15981 O O . ASP D 1 314 ? -77.054 -14.489 5.757 1.00 71.33 314 ASP C O 1
ATOM 15986 N N . GLN D 1 315 ? -75.794 -15.094 7.504 1.00 70.20 315 GLN C N 1
ATOM 15987 C CA . GLN D 1 315 ? -75.170 -13.790 7.645 1.00 71.43 315 GLN C CA 1
ATOM 15988 C C . GLN D 1 315 ? -74.004 -13.674 6.663 1.00 70.84 315 GLN C C 1
ATOM 15989 O O . GLN D 1 315 ? -73.619 -12.560 6.327 1.00 71.21 315 GLN C O 1
ATOM 15995 N N . PHE D 1 316 ? -73.402 -14.806 6.246 1.00 70.02 316 PHE C N 1
ATOM 15996 C CA . PHE D 1 316 ? -72.131 -14.795 5.534 1.00 69.95 316 PHE C CA 1
ATOM 15997 C C . PHE D 1 316 ? -72.219 -15.388 4.131 1.00 71.69 316 PHE C C 1
ATOM 15998 O O . PHE D 1 316 ? -72.990 -16.302 3.879 1.00 71.75 316 PHE C O 1
ATOM 16006 N N . ARG D 1 317 ? -71.354 -14.865 3.245 1.00 74.20 317 ARG C N 1
ATOM 16007 C CA . ARG D 1 317 ? -71.181 -15.365 1.881 1.00 77.25 317 ARG C CA 1
ATOM 16008 C C . ARG D 1 317 ? -69.928 -16.237 1.744 1.00 75.84 317 ARG C C 1
ATOM 16009 O O . ARG D 1 317 ? -70.005 -17.333 1.183 1.00 75.58 317 ARG C O 1
ATOM 16017 N N . PHE D 1 318 ? -68.797 -15.728 2.273 1.00 72.98 318 PHE C N 1
ATOM 16018 C CA . PHE D 1 318 ? -67.473 -16.327 2.159 1.00 70.04 318 PHE C CA 1
ATOM 16019 C C . PHE D 1 318 ? -67.111 -16.500 0.681 1.00 69.64 318 PHE C C 1
ATOM 16020 O O . PHE D 1 318 ? -66.673 -17.577 0.269 1.00 67.74 318 PHE C O 1
ATOM 16028 N N . GLU D 1 319 ? -67.203 -15.382 -0.056 1.00 69.90 319 GLU C N 1
ATOM 16029 C CA . GLU D 1 319 ? -67.005 -15.359 -1.494 1.00 72.18 319 GLU C CA 1
ATOM 16030 C C . GLU D 1 319 ? -65.595 -15.840 -1.828 1.00 71.82 319 GLU C C 1
ATOM 16031 O O . GLU D 1 319 ? -65.389 -16.384 -2.914 1.00 72.14 319 GLU C O 1
ATOM 16037 N N . ARG D 1 320 ? -64.643 -15.648 -0.892 1.00 69.74 320 ARG C N 1
ATOM 16038 C CA . ARG D 1 320 ? -63.223 -15.757 -1.202 1.00 68.53 320 ARG C CA 1
ATOM 16039 C C . ARG D 1 320 ? -62.657 -17.051 -0.627 1.00 65.47 320 ARG C C 1
ATOM 16040 O O . ARG D 1 320 ? -61.536 -17.424 -0.959 1.00 64.59 320 ARG C O 1
ATOM 16048 N N . LEU D 1 321 ? -63.472 -17.758 0.162 1.00 63.75 321 LEU C N 1
ATOM 16049 C CA . LEU D 1 321 ? -62.961 -18.813 1.017 1.00 62.05 321 LEU C CA 1
ATOM 16050 C C . LEU D 1 321 ? -63.004 -20.128 0.256 1.00 62.03 321 LEU C C 1
ATOM 16051 O O . LEU D 1 321 ? -64.071 -20.482 -0.220 1.00 64.43 321 LEU C O 1
ATOM 16056 N N . ARG D 1 322 ? -61.882 -20.851 0.184 1.00 60.30 322 ARG C N 1
ATOM 16057 C CA . ARG D 1 322 ? -61.810 -22.007 -0.698 1.00 60.83 322 ARG C CA 1
ATOM 16058 C C . ARG D 1 322 ? -61.379 -23.296 -0.008 1.00 59.60 322 ARG C C 1
ATOM 16059 O O . ARG D 1 322 ? -61.719 -24.366 -0.508 1.00 59.30 322 ARG C O 1
ATOM 16067 N N . SER D 1 323 ? -60.590 -23.189 1.083 1.00 58.90 323 SER C N 1
ATOM 16068 C CA . SER D 1 323 ? -60.005 -24.305 1.834 1.00 57.87 323 SER C CA 1
ATOM 16069 C C . SER D 1 323 ? -60.326 -24.111 3.314 1.00 55.46 323 SER C C 1
ATOM 16070 O O . SER D 1 323 ? -60.108 -23.020 3.833 1.00 54.69 323 SER C O 1
ATOM 16073 N N . VAL D 1 324 ? -60.830 -25.159 3.998 1.00 54.70 324 VAL C N 1
ATOM 16074 C CA . VAL D 1 324 ? -61.176 -25.103 5.427 1.00 52.60 324 VAL C CA 1
ATOM 16075 C C . VAL D 1 324 ? -60.746 -26.403 6.104 1.00 52.01 324 VAL C C 1
ATOM 16076 O O . VAL D 1 324 ? -61.058 -27.498 5.652 1.00 52.17 324 VAL C O 1
ATOM 16080 N N . VAL D 1 325 ? -60.082 -26.252 7.254 1.00 51.77 325 VAL C N 1
ATOM 16081 C CA . VAL D 1 325 ? -59.331 -27.320 7.883 1.00 51.63 325 VAL C CA 1
ATOM 16082 C C . VAL D 1 325 ? -59.422 -27.268 9.403 1.00 50.59 325 VAL C C 1
ATOM 16083 O O . VAL D 1 325 ? -59.522 -26.192 9.968 1.00 50.73 325 VAL C O 1
ATOM 16087 N N . SER D 1 326 ? -59.294 -28.441 10.050 1.00 50.26 326 SER C N 1
ATOM 16088 C CA . SER D 1 326 ? -59.395 -28.611 11.494 1.00 49.06 326 SER C CA 1
ATOM 16089 C C . SER D 1 326 ? -58.282 -29.523 11.987 1.00 49.53 326 SER C C 1
ATOM 16090 O O . SER D 1 326 ? -57.854 -30.415 11.276 1.00 50.10 326 SER C O 1
ATOM 16093 N N . ALA D 1 327 ? -57.844 -29.315 13.231 1.00 49.71 327 ALA C N 1
ATOM 16094 C CA . ALA D 1 327 ? -56.854 -30.179 13.864 1.00 49.97 327 ALA C CA 1
ATOM 16095 C C . ALA D 1 327 ? -56.883 -30.048 15.400 1.00 50.13 327 ALA C C 1
ATOM 16096 O O . ALA D 1 327 ? -57.089 -28.956 15.947 1.00 49.70 327 ALA C O 1
ATOM 16098 N N . GLY D 1 328 ? -56.612 -31.155 16.105 1.00 50.23 328 GLY C N 1
ATOM 16099 C CA . GLY D 1 328 ? -56.371 -31.081 17.540 1.00 49.64 328 GLY C CA 1
ATOM 16100 C C . GLY D 1 328 ? -57.293 -31.999 18.311 1.00 50.17 328 GLY C C 1
ATOM 16101 O O . GLY D 1 328 ? -56.943 -32.451 19.396 1.00 50.77 328 GLY C O 1
ATOM 16102 N N . GLU D 1 329 ? -58.468 -32.257 17.730 1.00 51.17 329 GLU C N 1
ATOM 16103 C CA . GLU D 1 329 ? -59.529 -33.051 18.337 1.00 52.05 329 GLU C CA 1
ATOM 16104 C C . GLU D 1 329 ? -60.369 -33.614 17.206 1.00 52.46 329 GLU C C 1
ATOM 16105 O O . GLU D 1 329 ? -60.236 -33.174 16.055 1.00 53.09 329 GLU C O 1
ATOM 16111 N N . PRO D 1 330 ? -61.272 -34.579 17.470 1.00 52.27 330 PRO C N 1
ATOM 16112 C CA . PRO D 1 330 ? -62.114 -35.094 16.399 1.00 53.93 330 PRO C CA 1
ATOM 16113 C C . PRO D 1 330 ? -63.141 -34.038 15.974 1.00 54.47 330 PRO C C 1
ATOM 16114 O O . PRO D 1 330 ? -63.425 -33.063 16.667 1.00 53.19 330 PRO C O 1
ATOM 16118 N N . LEU D 1 331 ? -63.631 -34.235 14.757 1.00 56.01 331 LEU C N 1
ATOM 16119 C CA . LEU D 1 331 ? -64.466 -33.272 14.082 1.00 57.07 331 LEU C CA 1
ATOM 16120 C C . LEU D 1 331 ? -65.740 -34.037 13.788 1.00 59.96 331 LEU C C 1
ATOM 16121 O O . LEU D 1 331 ? -65.764 -34.980 13.000 1.00 62.29 331 LEU C O 1
ATOM 16126 N N . ASN D 1 332 ? -66.754 -33.644 14.536 1.00 61.65 332 ASN C N 1
ATOM 16127 C CA . ASN D 1 332 ? -68.061 -34.275 14.549 1.00 63.76 332 ASN C CA 1
ATOM 16128 C C . ASN D 1 332 ? -68.525 -34.284 13.099 1.00 64.56 332 ASN C C 1
ATOM 16129 O O . ASN D 1 332 ? -68.408 -33.272 12.409 1.00 63.49 332 ASN C O 1
ATOM 16134 N N . PRO D 1 333 ? -68.980 -35.434 12.561 1.00 66.55 333 PRO C N 1
ATOM 16135 C CA . PRO D 1 333 ? -69.593 -35.479 11.231 1.00 68.37 333 PRO C CA 1
ATOM 16136 C C . PRO D 1 333 ? -70.668 -34.430 10.963 1.00 69.05 333 PRO C C 1
ATOM 16137 O O . PRO D 1 333 ? -70.921 -34.096 9.809 1.00 70.56 333 PRO C O 1
ATOM 16141 N N . GLU D 1 334 ? -71.325 -33.950 12.020 1.00 69.19 334 GLU C N 1
ATOM 16142 C CA . GLU D 1 334 ? -72.477 -33.081 11.854 1.00 71.04 334 GLU C CA 1
ATOM 16143 C C . GLU D 1 334 ? -71.984 -31.651 11.643 1.00 65.70 334 GLU C C 1
ATOM 16144 O O . GLU D 1 334 ? -72.628 -30.847 10.992 1.00 65.94 334 GLU C O 1
ATOM 16150 N N . VAL D 1 335 ? -70.816 -31.337 12.182 1.00 61.71 335 VAL C N 1
ATOM 16151 C CA . VAL D 1 335 ? -70.194 -30.043 11.968 1.00 60.03 335 VAL C CA 1
ATOM 16152 C C . VAL D 1 335 ? -69.785 -29.943 10.500 1.00 59.98 335 VAL C C 1
ATOM 16153 O O . VAL D 1 335 ? -70.044 -28.940 9.845 1.00 59.37 335 VAL C O 1
ATOM 16157 N N . ILE D 1 336 ? -69.139 -31.002 10.012 1.00 59.56 336 ILE C N 1
ATOM 16158 C CA . ILE D 1 336 ? -68.609 -31.038 8.665 1.00 60.98 336 ILE C CA 1
ATOM 16159 C C . ILE D 1 336 ? -69.734 -30.752 7.664 1.00 62.67 336 ILE C C 1
ATOM 16160 O O . ILE D 1 336 ? -69.556 -29.984 6.714 1.00 62.14 336 ILE C O 1
ATOM 16165 N N . LYS D 1 337 ? -70.867 -31.413 7.929 1.00 63.84 337 LYS C N 1
ATOM 16166 C CA . LYS D 1 337 ? -72.057 -31.420 7.105 1.00 66.12 337 LYS C CA 1
ATOM 16167 C C . LYS D 1 337 ? -72.735 -30.048 7.070 1.00 66.56 337 LYS C C 1
ATOM 16168 O O . LYS D 1 337 ? -73.148 -29.577 6.021 1.00 69.54 337 LYS C O 1
ATOM 16174 N N . ILE D 1 338 ? -72.881 -29.402 8.219 1.00 64.98 338 ILE C N 1
ATOM 16175 C CA . ILE D 1 338 ? -73.576 -28.132 8.270 1.00 64.56 338 ILE C CA 1
ATOM 16176 C C . ILE D 1 338 ? -72.799 -27.110 7.452 1.00 64.74 338 ILE C C 1
ATOM 16177 O O . ILE D 1 338 ? -73.390 -26.327 6.715 1.00 67.51 338 ILE C O 1
ATOM 16182 N N . TRP D 1 339 ? -71.473 -27.129 7.573 1.00 63.31 339 TRP C N 1
ATOM 16183 C CA . TRP D 1 339 ? -70.656 -26.113 6.935 1.00 63.19 339 TRP C CA 1
ATOM 16184 C C . TRP D 1 339 ? -70.619 -26.325 5.415 1.00 67.60 339 TRP C C 1
ATOM 16185 O O . TRP D 1 339 ? -70.601 -25.367 4.634 1.00 68.61 339 TRP C O 1
ATOM 16196 N N . LYS D 1 340 ? -70.590 -27.596 5.013 1.00 70.73 340 LYS C N 1
ATOM 16197 C CA . LYS D 1 340 ? -70.680 -27.976 3.622 1.00 74.32 340 LYS C CA 1
ATOM 16198 C C . LYS D 1 340 ? -72.018 -27.541 3.022 1.00 79.76 340 LYS C C 1
ATOM 16199 O O . LYS D 1 340 ? -72.048 -26.899 1.969 1.00 87.15 340 LYS C O 1
ATOM 16205 N N . ASP D 1 341 ? -73.131 -27.925 3.657 1.00 79.86 341 ASP C N 1
ATOM 16206 C CA . ASP D 1 341 ? -74.453 -27.672 3.104 1.00 81.17 341 ASP C CA 1
ATOM 16207 C C . ASP D 1 341 ? -74.643 -26.188 2.839 1.00 79.31 341 ASP C C 1
ATOM 16208 O O . ASP D 1 341 ? -75.366 -25.826 1.917 1.00 80.48 341 ASP C O 1
ATOM 16213 N N . LYS D 1 342 ? -73.999 -25.355 3.660 1.00 75.96 342 LYS C N 1
ATOM 16214 C CA . LYS D 1 342 ? -74.167 -23.920 3.561 1.00 76.53 342 LYS C CA 1
ATOM 16215 C C . LYS D 1 342 ? -73.190 -23.319 2.556 1.00 75.85 342 LYS C C 1
ATOM 16216 O O . LYS D 1 342 ? -73.651 -22.736 1.569 1.00 81.38 342 LYS C O 1
ATOM 16222 N N . PHE D 1 343 ? -71.873 -23.467 2.794 1.00 71.67 343 PHE C N 1
ATOM 16223 C CA . PHE D 1 343 ? -70.844 -22.732 2.048 1.00 70.04 343 PHE C CA 1
ATOM 16224 C C . PHE D 1 343 ? -70.158 -23.558 0.955 1.00 70.50 343 PHE C C 1
ATOM 16225 O O . PHE D 1 343 ? -69.343 -23.041 0.183 1.00 70.06 343 PHE C O 1
ATOM 16233 N N . ASN D 1 344 ? -70.483 -24.852 0.924 1.00 71.28 344 ASN C N 1
ATOM 16234 C CA . ASN D 1 344 ? -70.068 -25.773 -0.121 1.00 72.57 344 ASN C CA 1
ATOM 16235 C C . ASN D 1 344 ? -68.560 -26.007 -0.052 1.00 69.52 344 ASN C C 1
ATOM 16236 O O . ASN D 1 344 ? -67.868 -25.984 -1.062 1.00 69.72 344 ASN C O 1
ATOM 16241 N N . LEU D 1 345 ? -68.103 -26.302 1.164 1.00 66.62 345 LEU C N 1
ATOM 16242 C CA . LEU D 1 345 ? -66.713 -26.529 1.508 1.00 64.48 345 LEU C CA 1
ATOM 16243 C C . LEU D 1 345 ? -66.677 -27.687 2.500 1.00 64.61 345 LEU C C 1
ATOM 16244 O O . LEU D 1 345 ? -67.520 -27.755 3.401 1.00 67.63 345 LEU C O 1
ATOM 16249 N N . THR D 1 346 ? -65.680 -28.572 2.380 1.00 63.39 346 THR C N 1
ATOM 16250 C CA . THR D 1 346 ? -65.511 -29.650 3.342 1.00 61.80 346 THR C CA 1
ATOM 16251 C C . THR D 1 346 ? -64.429 -29.226 4.354 1.00 59.68 346 THR C C 1
ATOM 16252 O O . THR D 1 346 ? -63.355 -28.761 3.975 1.00 60.43 346 THR C O 1
ATOM 16256 N N . ILE D 1 347 ? -64.738 -29.292 5.664 1.00 57.70 347 ILE C N 1
ATOM 16257 C CA . ILE D 1 347 ? -63.751 -29.052 6.700 1.00 55.02 347 ILE C CA 1
ATOM 16258 C C . ILE D 1 347 ? -62.963 -30.347 6.877 1.00 55.26 347 ILE C C 1
ATOM 16259 O O . ILE D 1 347 ? -63.464 -31.398 7.334 1.00 55.15 347 ILE C O 1
ATOM 16264 N N . ARG D 1 348 ? -61.688 -30.227 6.464 1.00 54.96 348 ARG C N 1
ATOM 16265 C CA . ARG D 1 348 ? -60.826 -31.375 6.345 1.00 55.28 348 ARG C CA 1
ATOM 16266 C C . ARG D 1 348 ? -60.053 -31.470 7.641 1.00 53.37 348 ARG C C 1
ATOM 16267 O O . ARG D 1 348 ? -59.213 -30.646 7.978 1.00 51.44 348 ARG C O 1
ATOM 16275 N N . ASP D 1 349 ? -60.341 -32.546 8.349 1.00 54.41 349 ASP C N 1
ATOM 16276 C CA . ASP D 1 349 ? -59.690 -32.818 9.612 1.00 54.43 349 ASP C CA 1
ATOM 16277 C C . ASP D 1 349 ? -58.333 -33.453 9.318 1.00 54.38 349 ASP C C 1
ATOM 16278 O O . ASP D 1 349 ? -58.195 -34.156 8.335 1.00 55.58 349 ASP C O 1
ATOM 16283 N N . PHE D 1 350 ? -57.361 -33.215 10.199 1.00 53.47 350 PHE C N 1
ATOM 16284 C CA . PHE D 1 350 ? -56.083 -33.895 10.129 1.00 53.08 350 PHE C CA 1
ATOM 16285 C C . PHE D 1 350 ? -55.425 -33.950 11.518 1.00 53.63 350 PHE C C 1
ATOM 16286 O O . PHE D 1 350 ? -55.801 -33.208 12.429 1.00 52.44 350 PHE C O 1
ATOM 16294 N N . TYR D 1 351 ? -54.395 -34.814 11.633 1.00 54.24 351 TYR C N 1
ATOM 16295 C CA . TYR D 1 351 ? -53.948 -35.358 12.908 1.00 53.31 351 TYR C CA 1
ATOM 16296 C C . TYR D 1 351 ? -52.432 -35.189 13.038 1.00 53.37 351 TYR C C 1
ATOM 16297 O O . TYR D 1 351 ? -51.660 -35.286 12.088 1.00 55.45 351 TYR C O 1
ATOM 16306 N N . GLY D 1 352 ? -52.014 -34.952 14.277 1.00 52.82 352 GLY C N 1
ATOM 16307 C CA . GLY D 1 352 ? -50.624 -34.900 14.676 1.00 52.40 352 GLY C CA 1
ATOM 16308 C C . GLY D 1 352 ? -50.522 -34.554 16.157 1.00 51.21 352 GLY C C 1
ATOM 16309 O O . GLY D 1 352 ? -51.543 -34.476 16.832 1.00 50.81 352 GLY C O 1
ATOM 16310 N N . GLN D 1 353 ? -49.277 -34.372 16.637 1.00 51.12 353 GLN C N 1
ATOM 16311 C CA . GLN D 1 353 ? -48.962 -33.974 18.005 1.00 49.59 353 GLN C CA 1
ATOM 16312 C C . GLN D 1 353 ? -47.847 -32.929 18.005 1.00 49.30 353 GLN C C 1
ATOM 16313 O O . GLN D 1 353 ? -47.151 -32.737 16.989 1.00 49.78 353 GLN C O 1
ATOM 16319 N N . THR D 1 354 ? -47.639 -32.291 19.171 1.00 48.49 354 THR C N 1
ATOM 16320 C CA . THR D 1 354 ? -46.507 -31.395 19.346 1.00 48.00 354 THR C CA 1
ATOM 16321 C C . THR D 1 354 ? -45.235 -32.136 18.940 1.00 48.71 354 THR C C 1
ATOM 16322 O O . THR D 1 354 ? -44.407 -31.567 18.235 1.00 49.84 354 THR C O 1
ATOM 16326 N N . GLU D 1 355 ? -45.136 -33.416 19.318 1.00 49.10 355 GLU C N 1
ATOM 16327 C CA . GLU D 1 355 ? -44.000 -34.273 18.983 1.00 50.92 355 GLU C CA 1
ATOM 16328 C C . GLU D 1 355 ? -43.740 -34.398 17.468 1.00 51.33 355 GLU C C 1
ATOM 16329 O O . GLU D 1 355 ? -42.636 -34.742 17.047 1.00 52.19 355 GLU C O 1
ATOM 16335 N N . THR D 1 356 ? -44.769 -34.175 16.643 1.00 51.02 356 THR C N 1
ATOM 16336 C CA . THR D 1 356 ? -44.658 -34.395 15.204 1.00 52.26 356 THR C CA 1
ATOM 16337 C C . THR D 1 356 ? -45.130 -33.173 14.411 1.00 52.09 356 THR C C 1
ATOM 16338 O O . THR D 1 356 ? -45.398 -32.097 14.967 1.00 51.42 356 THR C O 1
ATOM 16342 N N . THR D 1 357 ? -45.144 -33.349 13.079 1.00 53.09 357 THR C N 1
ATOM 16343 C CA . THR D 1 357 ? -45.999 -32.571 12.187 1.00 52.91 357 THR C CA 1
ATOM 16344 C C . THR D 1 357 ? -47.256 -33.391 11.868 1.00 52.37 357 THR C C 1
ATOM 16345 O O . THR D 1 357 ? -47.526 -34.430 12.469 1.00 52.34 357 THR C O 1
ATOM 16349 N N . ALA D 1 358 ? -48.028 -32.915 10.907 1.00 52.07 358 ALA C N 1
ATOM 16350 C CA . ALA D 1 358 ? -49.193 -33.648 10.479 1.00 52.68 358 ALA C CA 1
ATOM 16351 C C . ALA D 1 358 ? -48.781 -35.014 9.938 1.00 53.78 358 ALA C C 1
ATOM 16352 O O . ALA D 1 358 ? -47.917 -35.112 9.075 1.00 54.24 358 ALA C O 1
ATOM 16354 N N . MET D 1 359 ? -49.448 -36.054 10.436 1.00 53.69 359 MET C N 1
ATOM 16355 C CA . MET D 1 359 ? -49.081 -37.420 10.133 1.00 55.44 359 MET C CA 1
ATOM 16356 C C . MET D 1 359 ? -50.176 -38.138 9.354 1.00 56.82 359 MET C C 1
ATOM 16357 O O . MET D 1 359 ? -49.899 -39.097 8.655 1.00 58.81 359 MET C O 1
ATOM 16362 N N . VAL D 1 360 ? -51.422 -37.702 9.502 1.00 56.52 360 VAL C N 1
ATOM 16363 C CA . VAL D 1 360 ? -52.582 -38.318 8.874 1.00 57.64 360 VAL C CA 1
ATOM 16364 C C . VAL D 1 360 ? -53.558 -37.178 8.607 1.00 57.21 360 VAL C C 1
ATOM 16365 O O . VAL D 1 360 ? -53.632 -36.235 9.411 1.00 55.59 360 VAL C O 1
ATOM 16369 N N . GLY D 1 361 ? -54.312 -37.265 7.504 1.00 58.77 361 GLY C N 1
ATOM 16370 C CA . GLY D 1 361 ? -55.057 -36.091 7.082 1.00 58.38 361 GLY C CA 1
ATOM 16371 C C . GLY D 1 361 ? -55.911 -36.349 5.841 1.00 60.21 361 GLY C C 1
ATOM 16372 O O . GLY D 1 361 ? -55.557 -37.190 5.001 1.00 62.05 361 GLY C O 1
ATOM 16373 N N . ASN D 1 362 ? -57.040 -35.607 5.761 1.00 59.73 362 ASN C N 1
ATOM 16374 C CA . ASN D 1 362 ? -57.837 -35.497 4.537 1.00 61.54 362 ASN C CA 1
ATOM 16375 C C . ASN D 1 362 ? -57.213 -34.419 3.612 1.00 62.26 362 ASN C C 1
ATOM 16376 O O . ASN D 1 362 ? -57.347 -33.208 3.849 1.00 61.08 362 ASN C O 1
ATOM 16381 N N . PHE D 1 363 ? -56.474 -34.862 2.571 1.00 63.37 363 PHE C N 1
ATOM 16382 C CA . PHE D 1 363 ? -55.854 -33.960 1.612 1.00 63.64 363 PHE C CA 1
ATOM 16383 C C . PHE D 1 363 ? -56.926 -33.325 0.739 1.00 65.49 363 PHE C C 1
ATOM 16384 O O . PHE D 1 363 ? -58.063 -33.799 0.755 1.00 66.17 363 PHE C O 1
ATOM 16392 N N . PRO D 1 364 ? -56.592 -32.252 -0.028 1.00 66.24 364 PRO C N 1
ATOM 16393 C CA . PRO D 1 364 ? -57.605 -31.520 -0.783 1.00 67.72 364 PRO C CA 1
ATOM 16394 C C . PRO D 1 364 ? -58.337 -32.403 -1.792 1.00 71.80 364 PRO C C 1
ATOM 16395 O O . PRO D 1 364 ? -59.550 -32.293 -1.929 1.00 72.24 364 PRO C O 1
ATOM 16399 N N . PHE D 1 365 ? -57.596 -33.320 -2.421 1.00 75.94 365 PHE C N 1
ATOM 16400 C CA . PHE D 1 365 ? -58.068 -34.156 -3.531 1.00 81.08 365 PHE C CA 1
ATOM 16401 C C . PHE D 1 365 ? -58.602 -35.511 -3.057 1.00 82.98 365 PHE C C 1
ATOM 16402 O O . PHE D 1 365 ? -58.936 -36.366 -3.875 1.00 84.02 365 PHE C O 1
ATOM 16410 N N . LEU D 1 366 ? -58.677 -35.706 -1.735 1.00 84.98 366 LEU C N 1
ATOM 16411 C CA . LEU D 1 366 ? -59.079 -36.968 -1.119 1.00 87.06 366 LEU C CA 1
ATOM 16412 C C . LEU D 1 366 ? -60.551 -36.862 -0.713 1.00 88.22 366 LEU C C 1
ATOM 16413 O O . LEU D 1 366 ? -60.946 -35.880 -0.086 1.00 91.64 366 LEU C O 1
ATOM 16418 N N . LYS D 1 367 ? -61.353 -37.855 -1.124 1.00 90.45 367 LYS C N 1
ATOM 16419 C CA . LYS D 1 367 ? -62.749 -38.003 -0.731 1.00 93.33 367 LYS C CA 1
ATOM 16420 C C . LYS D 1 367 ? -62.855 -38.095 0.791 1.00 95.52 367 LYS C C 1
ATOM 16421 O O . LYS D 1 367 ? -62.279 -38.985 1.416 1.00 98.36 367 LYS C O 1
ATOM 16427 N N . VAL D 1 368 ? -63.586 -37.159 1.406 1.00 90.94 368 VAL C N 1
ATOM 16428 C CA . VAL D 1 368 ? -63.627 -37.064 2.855 1.00 86.29 368 VAL C CA 1
ATOM 16429 C C . VAL D 1 368 ? -64.705 -38.023 3.344 1.00 85.96 368 VAL C C 1
ATOM 16430 O O . VAL D 1 368 ? -65.812 -38.034 2.815 1.00 88.65 368 VAL C O 1
ATOM 16434 N N . LYS D 1 369 ? -64.370 -38.857 4.322 1.00 83.93 369 LYS C N 1
ATOM 16435 C CA . LYS D 1 369 ? -65.391 -39.563 5.079 1.00 84.50 369 LYS C CA 1
ATOM 16436 C C . LYS D 1 369 ? -65.604 -38.842 6.406 1.00 81.99 369 LYS C C 1
ATOM 16437 O O . LYS D 1 369 ? -64.626 -38.710 7.145 1.00 82.54 369 LYS C O 1
ATOM 16443 N N . PRO D 1 370 ? -66.827 -38.319 6.731 1.00 78.40 370 PRO C N 1
ATOM 16444 C CA . PRO D 1 370 ? -67.015 -37.490 7.926 1.00 74.36 370 PRO C CA 1
ATOM 16445 C C . PRO D 1 370 ? -66.646 -38.220 9.216 1.00 72.22 370 PRO C C 1
ATOM 16446 O O . PRO D 1 370 ? -66.931 -39.413 9.361 1.00 72.84 370 PRO C O 1
ATOM 16450 N N . GLY D 1 371 ? -65.958 -37.483 10.108 1.00 68.93 371 GLY C N 1
ATOM 16451 C CA . GLY D 1 371 ? -65.433 -38.001 11.364 1.00 66.43 371 GLY C CA 1
ATOM 16452 C C . GLY D 1 371 ? -64.292 -39.002 11.205 1.00 65.25 371 GLY C C 1
ATOM 16453 O O . GLY D 1 371 ? -64.059 -39.835 12.086 1.00 64.80 371 GLY C O 1
ATOM 16454 N N . SER D 1 372 ? -63.579 -38.909 10.071 1.00 64.36 372 SER C N 1
ATOM 16455 C CA . SER D 1 372 ? -62.314 -39.602 9.878 1.00 63.23 372 SER C CA 1
ATOM 16456 C C . SER D 1 372 ? -61.220 -38.574 9.598 1.00 60.44 372 SER C C 1
ATOM 16457 O O . SER D 1 372 ? -61.448 -37.625 8.856 1.00 58.55 372 SER C O 1
ATOM 16460 N N . MET D 1 373 ? -60.046 -38.762 10.219 1.00 59.76 373 MET C N 1
ATOM 16461 C CA . MET D 1 373 ? -58.891 -37.880 10.059 1.00 59.16 373 MET C CA 1
ATOM 16462 C C . MET D 1 373 ? -58.132 -38.192 8.755 1.00 60.19 373 MET C C 1
ATOM 16463 O O . MET D 1 373 ? -57.069 -37.629 8.461 1.00 58.24 373 MET C O 1
ATOM 16468 N N . GLY D 1 374 ? -58.690 -39.143 7.999 1.00 62.52 374 GLY C N 1
ATOM 16469 C CA . GLY D 1 374 ? -58.173 -39.473 6.685 1.00 65.68 374 GLY C CA 1
ATOM 16470 C C . GLY D 1 374 ? -57.223 -40.658 6.764 1.00 67.30 374 GLY C C 1
ATOM 16471 O O . GLY D 1 374 ? -57.402 -41.570 7.582 1.00 68.67 374 GLY C O 1
ATOM 16472 N N . LYS D 1 375 ? -56.216 -40.599 5.889 1.00 67.00 375 LYS C N 1
ATOM 16473 C CA . LYS D 1 375 ? -55.248 -41.673 5.761 1.00 68.70 375 LYS C CA 1
ATOM 16474 C C . LYS D 1 375 ? -53.860 -41.098 6.010 1.00 66.34 375 LYS C C 1
ATOM 16475 O O . LYS D 1 375 ? -53.670 -39.884 5.911 1.00 64.55 375 LYS C O 1
ATOM 16481 N N . PRO D 1 376 ? -52.857 -41.957 6.305 1.00 65.94 376 PRO C N 1
ATOM 16482 C CA . PRO D 1 376 ? -51.492 -41.507 6.589 1.00 65.06 376 PRO C CA 1
ATOM 16483 C C . PRO D 1 376 ? -50.820 -40.724 5.467 1.00 65.99 376 PRO C C 1
ATOM 16484 O O . PRO D 1 376 ? -50.934 -41.088 4.289 1.00 69.61 376 PRO C O 1
ATOM 16488 N N . HIS D 1 377 ? -50.089 -39.658 5.843 1.00 63.96 377 HIS C N 1
ATOM 16489 C CA . HIS D 1 377 ? -49.206 -38.957 4.914 1.00 64.03 377 HIS C CA 1
ATOM 16490 C C . HIS D 1 377 ? -48.033 -39.885 4.596 1.00 66.39 377 HIS C C 1
ATOM 16491 O O . HIS D 1 377 ? -47.445 -40.510 5.480 1.00 66.63 377 HIS C O 1
ATOM 16498 N N . PRO D 1 378 ? -47.694 -40.071 3.309 1.00 68.75 378 PRO C N 1
ATOM 16499 C CA . PRO D 1 378 ? -46.705 -41.072 2.934 1.00 71.30 378 PRO C CA 1
ATOM 16500 C C . PRO D 1 378 ? -45.300 -40.843 3.469 1.00 72.03 378 PRO C C 1
ATOM 16501 O O . PRO D 1 378 ? -44.470 -41.735 3.385 1.00 72.50 378 PRO C O 1
ATOM 16505 N N . LEU D 1 379 ? -45.043 -39.657 4.041 1.00 72.18 379 LEU C N 1
ATOM 16506 C CA . LEU D 1 379 ? -43.740 -39.345 4.616 1.00 73.08 379 LEU C CA 1
ATOM 16507 C C . LEU D 1 379 ? -43.580 -39.899 6.045 1.00 71.70 379 LEU C C 1
ATOM 16508 O O . LEU D 1 379 ? -42.456 -39.919 6.568 1.00 71.86 379 LEU C O 1
ATOM 16513 N N . TYR D 1 380 ? -44.703 -40.310 6.675 1.00 69.63 380 TYR C N 1
ATOM 16514 C CA . TYR D 1 380 ? -44.713 -41.007 7.963 1.00 68.31 380 TYR C CA 1
ATOM 16515 C C . TYR D 1 380 ? -45.160 -42.459 7.733 1.00 70.05 380 TYR C C 1
ATOM 16516 O O . TYR D 1 380 ? -46.128 -42.713 7.013 1.00 72.06 380 TYR C O 1
ATOM 16525 N N . ASP D 1 381 ? -44.442 -43.423 8.322 1.00 70.49 381 ASP C N 1
ATOM 16526 C CA . ASP D 1 381 ? -44.843 -44.821 8.250 1.00 71.65 381 ASP C CA 1
ATOM 16527 C C . ASP D 1 381 ? -45.722 -45.142 9.462 1.00 71.74 381 ASP C C 1
ATOM 16528 O O . ASP D 1 381 ? -45.238 -45.583 10.515 1.00 73.98 381 ASP C O 1
ATOM 16533 N N . ILE D 1 382 ? -47.040 -44.902 9.319 1.00 70.83 382 ILE C N 1
ATOM 16534 C CA . ILE D 1 382 ? -47.993 -44.966 10.425 1.00 68.59 382 ILE C CA 1
ATOM 16535 C C . ILE D 1 382 ? -48.548 -46.386 10.503 1.00 70.42 382 ILE C C 1
ATOM 16536 O O . ILE D 1 382 ? -49.017 -46.936 9.511 1.00 72.61 382 ILE C O 1
ATOM 16541 N N . ARG D 1 383 ? -48.486 -46.985 11.698 1.00 70.80 383 ARG C N 1
ATOM 16542 C CA . ARG D 1 383 ? -49.009 -48.325 11.917 1.00 72.46 383 ARG C CA 1
ATOM 16543 C C . ARG D 1 383 ? -49.864 -48.394 13.188 1.00 71.19 383 ARG C C 1
ATOM 16544 O O . ARG D 1 383 ? -49.472 -47.919 14.256 1.00 70.28 383 ARG C O 1
ATOM 16552 N N . LEU D 1 384 ? -51.025 -49.046 13.077 1.00 70.94 384 LEU C N 1
ATOM 16553 C CA . LEU D 1 384 ? -51.753 -49.478 14.251 1.00 69.94 384 LEU C CA 1
ATOM 16554 C C . LEU D 1 384 ? -51.136 -50.768 14.760 1.00 71.27 384 LEU C C 1
ATOM 16555 O O . LEU D 1 384 ? -51.103 -51.763 14.042 1.00 72.68 384 LEU C O 1
ATOM 16560 N N . LEU D 1 385 ? -50.690 -50.730 16.013 1.00 70.54 385 LEU C N 1
ATOM 16561 C CA . LEU D 1 385 ? -50.198 -51.914 16.683 1.00 72.32 385 LEU C CA 1
ATOM 16562 C C . LEU D 1 385 ? -51.134 -52.259 17.841 1.00 72.18 385 LEU C C 1
ATOM 16563 O O . LEU D 1 385 ? -51.762 -51.381 18.432 1.00 69.94 385 LEU C O 1
ATOM 16568 N N . ASP D 1 386 ? -51.225 -53.563 18.142 1.00 74.48 386 ASP C N 1
ATOM 16569 C CA . ASP D 1 386 ? -51.976 -54.048 19.289 1.00 74.84 386 ASP C CA 1
ATOM 16570 C C . ASP D 1 386 ? -51.075 -53.986 20.520 1.00 75.27 386 ASP C C 1
ATOM 16571 O O . ASP D 1 386 ? -50.020 -53.369 20.501 1.00 73.78 386 ASP C O 1
ATOM 16576 N N . ASP D 1 387 ? -51.557 -54.597 21.608 1.00 77.67 387 ASP C N 1
ATOM 16577 C CA . ASP D 1 387 ? -50.933 -54.639 22.918 1.00 78.26 387 ASP C CA 1
ATOM 16578 C C . ASP D 1 387 ? -49.586 -55.373 22.874 1.00 80.03 387 ASP C C 1
ATOM 16579 O O . ASP D 1 387 ? -48.685 -54.987 23.620 1.00 79.71 387 ASP C O 1
ATOM 16584 N N . GLU D 1 388 ? -49.406 -56.361 21.991 1.00 82.53 388 GLU C N 1
ATOM 16585 C CA . GLU D 1 388 ? -48.111 -57.033 21.866 1.00 85.03 388 GLU C CA 1
ATOM 16586 C C . GLU D 1 388 ? -47.161 -56.214 20.982 1.00 83.06 388 GLU C C 1
ATOM 16587 O O . GLU D 1 388 ? -45.951 -56.465 20.918 1.00 84.01 388 GLU C O 1
ATOM 16593 N N . GLY D 1 389 ? -47.705 -55.211 20.289 1.00 80.41 389 GLY C N 1
ATOM 16594 C CA . GLY D 1 389 ? -46.913 -54.439 19.340 1.00 79.21 389 GLY C CA 1
ATOM 16595 C C . GLY D 1 389 ? -46.834 -55.080 17.947 1.00 80.07 389 GLY C C 1
ATOM 16596 O O . GLY D 1 389 ? -45.961 -54.736 17.169 1.00 79.79 389 GLY C O 1
ATOM 16597 N N . LYS D 1 390 ? -47.713 -56.055 17.679 1.00 81.46 390 LYS C N 1
ATOM 16598 C CA . LYS D 1 390 ? -47.883 -56.671 16.372 1.00 82.88 390 LYS C CA 1
ATOM 16599 C C . LYS D 1 390 ? -48.843 -55.829 15.539 1.00 80.98 390 LYS C C 1
ATOM 16600 O O . LYS D 1 390 ? -49.775 -55.229 16.056 1.00 78.87 390 LYS C O 1
ATOM 16606 N N . GLU D 1 391 ? -48.589 -55.768 14.235 1.00 81.53 391 GLU C N 1
ATOM 16607 C CA . GLU D 1 391 ? -49.275 -54.817 13.382 1.00 79.93 391 GLU C CA 1
ATOM 16608 C C . GLU D 1 391 ? -50.707 -55.265 13.073 1.00 80.64 391 GLU C C 1
ATOM 16609 O O . GLU D 1 391 ? -50.937 -56.419 12.714 1.00 83.47 391 GLU C O 1
ATOM 16615 N N . ILE D 1 392 ? -51.655 -54.324 13.186 1.00 77.94 392 ILE C N 1
ATOM 16616 C CA . ILE D 1 392 ? -53.073 -54.592 13.005 1.00 78.31 392 ILE C CA 1
ATOM 16617 C C . ILE D 1 392 ? -53.422 -54.581 11.521 1.00 78.50 392 ILE C C 1
ATOM 16618 O O . ILE D 1 392 ? -53.148 -53.614 10.829 1.00 76.77 392 ILE C O 1
ATOM 16623 N N . THR D 1 393 ? -54.049 -55.669 11.055 1.00 80.66 393 THR C N 1
ATOM 16624 C CA . THR D 1 393 ? -54.471 -55.832 9.671 1.00 81.73 393 THR C CA 1
ATOM 16625 C C . THR D 1 393 ? -55.929 -56.292 9.661 1.00 83.30 393 THR C C 1
ATOM 16626 O O . THR D 1 393 ? -56.270 -57.308 9.047 1.00 85.68 393 THR C O 1
ATOM 16630 N N . LYS D 1 394 ? -56.776 -55.569 10.395 1.00 82.12 394 LYS C N 1
ATOM 16631 C CA . LYS D 1 394 ? -58.210 -55.839 10.418 1.00 83.69 394 LYS C CA 1
ATOM 16632 C C . LYS D 1 394 ? -58.983 -54.537 10.615 1.00 81.73 394 LYS C C 1
ATOM 16633 O O . LYS D 1 394 ? -58.703 -53.765 11.543 1.00 78.73 394 LYS C O 1
ATOM 16639 N N . PRO D 1 395 ? -59.991 -54.232 9.753 1.00 83.16 395 PRO C N 1
ATOM 16640 C CA . PRO D 1 395 ? -60.947 -53.158 10.029 1.00 81.97 395 PRO C CA 1
ATOM 16641 C C . PRO D 1 395 ? -61.622 -53.248 11.394 1.00 82.55 395 PRO C C 1
ATOM 16642 O O . PRO D 1 395 ? -61.948 -54.349 11.841 1.00 84.52 395 PRO C O 1
ATOM 16646 N N . TYR D 1 396 ? -61.811 -52.069 12.026 1.00 81.39 396 TYR C N 1
ATOM 16647 C CA . TYR D 1 396 ? -62.618 -51.889 13.234 1.00 81.30 396 TYR C CA 1
ATOM 16648 C C . TYR D 1 396 ? -61.921 -52.518 14.441 1.00 79.90 396 TYR C C 1
ATOM 16649 O O . TYR D 1 396 ? -62.543 -52.788 15.467 1.00 80.66 396 TYR C O 1
ATOM 16658 N N . GLU D 1 397 ? -60.613 -52.747 14.312 1.00 78.08 397 GLU C N 1
ATOM 16659 C CA . GLU D 1 397 ? -59.789 -53.175 15.422 1.00 76.57 397 GLU C CA 1
ATOM 16660 C C . GLU D 1 397 ? -58.974 -51.963 15.845 1.00 73.41 397 GLU C C 1
ATOM 16661 O O . GLU D 1 397 ? -58.243 -51.349 15.078 1.00 73.03 397 GLU C O 1
ATOM 16667 N N . VAL D 1 398 ? -59.122 -51.648 17.116 1.00 72.32 398 VAL C N 1
ATOM 16668 C CA . VAL D 1 398 ? -58.489 -50.502 17.728 1.00 69.75 398 VAL C CA 1
ATOM 16669 C C . VAL D 1 398 ? -57.054 -50.869 18.114 1.00 69.22 398 VAL C C 1
ATOM 16670 O O . VAL D 1 398 ? -56.719 -52.023 18.395 1.00 70.56 398 VAL C O 1
ATOM 16674 N N . GLY D 1 399 ? -56.195 -49.857 18.146 1.00 66.99 399 GLY C N 1
ATOM 16675 C CA . GLY D 1 399 ? -54.824 -50.095 18.540 1.00 67.22 399 GLY C CA 1
ATOM 16676 C C . GLY D 1 399 ? -54.083 -48.780 18.668 1.00 65.03 399 GLY C C 1
ATOM 16677 O O . GLY D 1 399 ? -54.700 -47.724 18.538 1.00 62.74 399 GLY C O 1
ATOM 16678 N N . HIS D 1 400 ? -52.766 -48.887 18.925 1.00 65.39 400 HIS C N 1
ATOM 16679 C CA . HIS D 1 400 ? -51.920 -47.737 19.183 1.00 63.76 400 HIS C CA 1
ATOM 16680 C C . HIS D 1 400 ? -51.468 -47.178 17.837 1.00 62.98 400 HIS C C 1
ATOM 16681 O O . HIS D 1 400 ? -50.992 -47.895 16.947 1.00 64.24 400 HIS C O 1
ATOM 16688 N N . ILE D 1 401 ? -51.614 -45.862 17.689 1.00 60.50 401 ILE C N 1
ATOM 16689 C CA . ILE D 1 401 ? -50.988 -45.171 16.587 1.00 59.28 401 ILE C CA 1
ATOM 16690 C C . ILE D 1 401 ? -49.484 -45.094 16.890 1.00 59.62 401 ILE C C 1
ATOM 16691 O O . ILE D 1 401 ? -49.056 -44.641 17.957 1.00 58.21 401 ILE C O 1
ATOM 16696 N N . THR D 1 402 ? -48.682 -45.596 15.936 1.00 61.73 402 THR C N 1
ATOM 16697 C CA . THR D 1 402 ? -47.232 -45.618 16.038 1.00 62.75 402 THR C CA 1
ATOM 16698 C C . THR D 1 402 ? -46.604 -45.128 14.736 1.00 63.94 402 THR C C 1
ATOM 16699 O O . THR D 1 402 ? -47.227 -45.102 13.678 1.00 64.38 402 THR C O 1
ATOM 16703 N N . VAL D 1 403 ? -45.342 -44.717 14.863 1.00 65.18 403 VAL C N 1
ATOM 16704 C CA . VAL D 1 403 ? -44.557 -44.177 13.767 1.00 65.63 403 VAL C CA 1
ATOM 16705 C C . VAL D 1 403 ? -43.331 -45.071 13.667 1.00 68.31 403 VAL C C 1
ATOM 16706 O O . VAL D 1 403 ? -42.611 -45.232 14.651 1.00 68.61 403 VAL C O 1
ATOM 16710 N N . LYS D 1 404 ? -43.095 -45.650 12.486 1.00 71.06 404 LYS C N 1
ATOM 16711 C CA . LYS D 1 404 ? -41.929 -46.495 12.297 1.00 73.49 404 LYS C CA 1
ATOM 16712 C C . LYS D 1 404 ? -40.688 -45.623 12.095 1.00 73.63 404 LYS C C 1
ATOM 16713 O O . LYS D 1 404 ? -40.730 -44.658 11.325 1.00 72.34 404 LYS C O 1
ATOM 16719 N N . LEU D 1 405 ? -39.585 -46.028 12.761 1.00 75.53 405 LEU C N 1
ATOM 16720 C CA . LEU D 1 405 ? -38.422 -45.186 13.017 1.00 76.62 405 LEU C CA 1
ATOM 16721 C C . LEU D 1 405 ? -37.251 -45.452 12.072 1.00 79.72 405 LEU C C 1
ATOM 16722 O O . LEU D 1 405 ? -36.319 -44.656 12.046 1.00 80.63 405 LEU C O 1
ATOM 16727 N N . ASN D 1 406 ? -37.236 -46.612 11.405 1.00 81.52 406 ASN C N 1
ATOM 16728 C CA . ASN D 1 406 ? -36.271 -46.878 10.354 1.00 83.10 406 ASN C CA 1
ATOM 16729 C C . ASN D 1 406 ? -37.013 -46.934 9.017 1.00 83.08 406 ASN C C 1
ATOM 16730 O O . ASN D 1 406 ? -37.940 -47.742 8.852 1.00 83.78 406 ASN C O 1
ATOM 16735 N N . PRO D 1 407 ? -36.706 -46.036 8.042 1.00 81.74 407 PRO C N 1
ATOM 16736 C CA . PRO D 1 407 ? -36.032 -44.750 8.260 1.00 80.05 407 PRO C CA 1
ATOM 16737 C C . PRO D 1 407 ? -36.823 -43.744 9.078 1.00 77.92 407 PRO C C 1
ATOM 16738 O O . PRO D 1 407 ? -38.050 -43.722 9.025 1.00 75.66 407 PRO C O 1
ATOM 16742 N N . ARG D 1 408 ? -36.080 -42.859 9.742 1.00 78.02 408 ARG C N 1
ATOM 16743 C CA . ARG D 1 408 ? -36.651 -41.928 10.700 1.00 76.96 408 ARG C CA 1
ATOM 16744 C C . ARG D 1 408 ? -37.364 -40.779 9.986 1.00 74.93 408 ARG C C 1
ATOM 16745 O O . ARG D 1 408 ? -36.701 -39.972 9.358 1.00 75.89 408 ARG C O 1
ATOM 16753 N N . PRO D 1 409 ? -38.715 -40.631 10.084 1.00 73.11 409 PRO C N 1
ATOM 16754 C CA . PRO D 1 409 ? -39.424 -39.508 9.465 1.00 71.23 409 PRO C CA 1
ATOM 16755 C C . PRO D 1 409 ? -38.898 -38.155 9.917 1.00 70.29 409 PRO C C 1
ATOM 16756 O O . PRO D 1 409 ? -38.304 -38.034 10.976 1.00 70.78 409 PRO C O 1
ATOM 16760 N N . ILE D 1 410 ? -39.129 -37.139 9.090 1.00 69.99 410 ILE C N 1
ATOM 16761 C CA . ILE D 1 410 ? -38.308 -35.936 9.141 1.00 68.85 410 ILE C CA 1
ATOM 16762 C C . ILE D 1 410 ? -38.868 -34.970 10.181 1.00 65.46 410 ILE C C 1
ATOM 16763 O O . ILE D 1 410 ? -38.113 -34.310 10.886 1.00 65.16 410 ILE C O 1
ATOM 16768 N N . GLY D 1 411 ? -40.195 -34.900 10.253 1.00 62.89 411 GLY C N 1
ATOM 16769 C CA . GLY D 1 411 ? -40.883 -33.956 11.106 1.00 61.43 411 GLY C CA 1
ATOM 16770 C C . GLY D 1 411 ? -40.974 -34.393 12.570 1.00 61.44 411 GLY C C 1
ATOM 16771 O O . GLY D 1 411 ? -41.524 -33.644 13.384 1.00 59.52 411 GLY C O 1
ATOM 16772 N N . LEU D 1 412 ? -40.409 -35.570 12.908 1.00 62.86 412 LEU C N 1
ATOM 16773 C CA . LEU D 1 412 ? -40.448 -36.143 14.252 1.00 61.60 412 LEU C CA 1
ATOM 16774 C C . LEU D 1 412 ? -39.426 -35.474 15.169 1.00 60.90 412 LEU C C 1
ATOM 16775 O O . LEU D 1 412 ? -38.260 -35.354 14.787 1.00 60.61 412 LEU C O 1
ATOM 16780 N N . PHE D 1 413 ? -39.872 -35.081 16.382 1.00 60.12 413 PHE C N 1
ATOM 16781 C CA . PHE D 1 413 ? -39.015 -34.451 17.380 1.00 59.73 413 PHE C CA 1
ATOM 16782 C C . PHE D 1 413 ? -37.841 -35.361 17.685 1.00 62.66 413 PHE C C 1
ATOM 16783 O O . PHE D 1 413 ? -37.871 -36.535 17.324 1.00 64.22 413 PHE C O 1
ATOM 16791 N N . LEU D 1 414 ? -36.814 -34.795 18.330 1.00 65.30 414 LEU C N 1
ATOM 16792 C CA . LEU D 1 414 ? -35.597 -35.526 18.667 1.00 67.93 414 LEU C CA 1
ATOM 16793 C C . LEU D 1 414 ? -35.897 -36.570 19.728 1.00 69.13 414 LEU C C 1
ATOM 16794 O O . LEU D 1 414 ? -35.347 -37.675 19.682 1.00 71.73 414 LEU C O 1
ATOM 16799 N N . GLY D 1 415 ? -36.732 -36.118 20.672 1.00 66.91 415 GLY C N 1
ATOM 16800 C CA . GLY D 1 415 ? -37.114 -36.837 21.864 1.00 67.44 415 GLY C CA 1
ATOM 16801 C C . GLY D 1 415 ? -37.550 -35.824 22.915 1.00 66.62 415 GLY C C 1
ATOM 16802 O O . GLY D 1 415 ? -37.639 -34.627 22.601 1.00 67.17 415 GLY C O 1
ATOM 16803 N N . TYR D 1 416 ? -37.825 -36.330 24.127 1.00 65.20 416 TYR C N 1
ATOM 16804 C CA . TYR D 1 416 ? -38.147 -35.489 25.258 1.00 64.57 416 TYR C CA 1
ATOM 16805 C C . TYR D 1 416 ? -36.856 -35.131 25.984 1.00 68.10 416 TYR C C 1
ATOM 16806 O O . TYR D 1 416 ? -35.847 -35.809 25.806 1.00 72.06 416 TYR C O 1
ATOM 16815 N N . SER D 1 417 ? -36.906 -34.082 26.816 1.00 68.03 417 SER C N 1
ATOM 16816 C CA . SER D 1 417 ? -35.874 -33.794 27.804 1.00 68.75 417 SER C CA 1
ATOM 16817 C C . SER D 1 417 ? -35.906 -34.784 28.972 1.00 69.61 417 SER C C 1
ATOM 16818 O O . SER D 1 417 ? -35.194 -34.597 29.959 1.00 71.14 417 SER C O 1
ATOM 16821 N N . ASP D 1 418 ? -36.758 -35.810 28.881 1.00 68.76 418 ASP C N 1
ATOM 16822 C CA . ASP D 1 418 ? -36.971 -36.752 29.965 1.00 69.46 418 ASP C CA 1
ATOM 16823 C C . ASP D 1 418 ? -36.641 -38.159 29.491 1.00 72.31 418 ASP C C 1
ATOM 16824 O O . ASP D 1 418 ? -37.374 -38.693 28.664 1.00 72.65 418 ASP C O 1
ATOM 16829 N N . GLU D 1 419 ? -35.615 -38.773 30.095 1.00 76.86 419 GLU C N 1
ATOM 16830 C CA . GLU D 1 419 ? -35.080 -40.035 29.612 1.00 81.76 419 GLU C CA 1
ATOM 16831 C C . GLU D 1 419 ? -36.022 -41.210 29.894 1.00 83.66 419 GLU C C 1
ATOM 16832 O O . GLU D 1 419 ? -36.013 -42.212 29.155 1.00 85.34 419 GLU C O 1
ATOM 16838 N N . LYS D 1 420 ? -36.836 -41.083 30.951 1.00 83.50 420 LYS C N 1
ATOM 16839 C CA . LYS D 1 420 ? -37.798 -42.122 31.262 1.00 83.90 420 LYS C CA 1
ATOM 16840 C C . LYS D 1 420 ? -38.883 -42.111 30.189 1.00 79.99 420 LYS C C 1
ATOM 16841 O O . LYS D 1 420 ? -39.352 -43.162 29.781 1.00 80.75 420 LYS C O 1
ATOM 16847 N N . LYS D 1 421 ? -39.278 -40.910 29.748 1.00 76.48 421 LYS C N 1
ATOM 16848 C CA . LYS D 1 421 ? -40.409 -40.741 28.846 1.00 74.42 421 LYS C CA 1
ATOM 16849 C C . LYS D 1 421 ? -40.028 -41.181 27.436 1.00 71.18 421 LYS C C 1
ATOM 16850 O O . LYS D 1 421 ? -40.882 -41.612 26.660 1.00 68.18 421 LYS C O 1
ATOM 16856 N N . ASN D 1 422 ? -38.733 -41.071 27.127 1.00 71.04 422 ASN C N 1
ATOM 16857 C CA . ASN D 1 422 ? -38.175 -41.575 25.880 1.00 71.72 422 ASN C CA 1
ATOM 16858 C C . ASN D 1 422 ? -38.238 -43.108 25.885 1.00 73.12 422 ASN C C 1
ATOM 16859 O O . ASN D 1 422 ? -38.488 -43.745 24.855 1.00 71.53 422 ASN C O 1
ATOM 16864 N N . MET D 1 423 ? -38.004 -43.706 27.061 1.00 75.29 423 MET C N 1
ATOM 16865 C CA . MET D 1 423 ? -37.923 -45.157 27.156 1.00 77.97 423 MET C CA 1
ATOM 16866 C C . MET D 1 423 ? -39.297 -45.791 26.973 1.00 77.49 423 MET C C 1
ATOM 16867 O O . MET D 1 423 ? -39.411 -46.879 26.405 1.00 77.91 423 MET C O 1
ATOM 16872 N N . GLU D 1 424 ? -40.332 -45.064 27.409 1.00 77.03 424 GLU C N 1
ATOM 16873 C CA . GLU D 1 424 ? -41.712 -45.489 27.241 1.00 77.64 424 GLU C CA 1
ATOM 16874 C C . GLU D 1 424 ? -42.191 -45.296 25.809 1.00 73.34 424 GLU C C 1
ATOM 16875 O O . GLU D 1 424 ? -42.830 -46.217 25.314 1.00 74.09 424 GLU C O 1
ATOM 16881 N N . SER D 1 425 ? -41.854 -44.154 25.173 1.00 69.25 425 SER C N 1
ATOM 16882 C CA . SER D 1 425 ? -42.422 -43.778 23.886 1.00 66.56 425 SER C CA 1
ATOM 16883 C C . SER D 1 425 ? -41.719 -44.465 22.713 1.00 68.34 425 SER C C 1
ATOM 16884 O O . SER D 1 425 ? -42.409 -44.852 21.768 1.00 70.72 425 SER C O 1
ATOM 16887 N N . PHE D 1 426 ? -40.371 -44.555 22.725 1.00 68.74 426 PHE C N 1
ATOM 16888 C CA . PHE D 1 426 ? -39.627 -45.086 21.587 1.00 69.38 426 PHE C CA 1
ATOM 16889 C C . PHE D 1 426 ? -39.186 -46.497 21.948 1.00 72.78 426 PHE C C 1
ATOM 16890 O O . PHE D 1 426 ? -38.436 -46.641 22.906 1.00 75.69 426 PHE C O 1
ATOM 16898 N N . ARG D 1 427 ? -39.683 -47.506 21.221 1.00 74.47 427 ARG C N 1
ATOM 16899 C CA . ARG D 1 427 ? -39.381 -48.883 21.577 1.00 77.81 427 ARG C CA 1
ATOM 16900 C C . ARG D 1 427 ? -39.846 -49.885 20.521 1.00 79.80 427 ARG C C 1
ATOM 16901 O O . ARG D 1 427 ? -40.873 -49.699 19.881 1.00 78.35 427 ARG C O 1
ATOM 16909 N N . GLU D 1 428 ? -39.084 -50.994 20.416 1.00 84.29 428 GLU C N 1
ATOM 16910 C CA . GLU D 1 428 ? -39.230 -52.043 19.409 1.00 87.48 428 GLU C CA 1
ATOM 16911 C C . GLU D 1 428 ? -39.263 -51.397 18.022 1.00 84.06 428 GLU C C 1
ATOM 16912 O O . GLU D 1 428 ? -39.931 -51.904 17.133 1.00 83.27 428 GLU C O 1
ATOM 16918 N N . GLY D 1 429 ? -38.534 -50.285 17.854 1.00 81.02 429 GLY C N 1
ATOM 16919 C CA . GLY D 1 429 ? -38.383 -49.618 16.576 1.00 80.00 429 GLY C CA 1
ATOM 16920 C C . GLY D 1 429 ? -39.606 -48.796 16.180 1.00 77.46 429 GLY C C 1
ATOM 16921 O O . GLY D 1 429 ? -39.895 -48.664 14.992 1.00 78.93 429 GLY C O 1
ATOM 16922 N N . TYR D 1 430 ? -40.342 -48.283 17.168 1.00 74.42 430 TYR C N 1
ATOM 16923 C CA . TYR D 1 430 ? -41.472 -47.411 16.892 1.00 71.26 430 TYR C CA 1
ATOM 16924 C C . TYR D 1 430 ? -41.533 -46.300 17.938 1.00 69.43 430 TYR C C 1
ATOM 16925 O O . TYR D 1 430 ? -41.103 -46.469 19.084 1.00 70.38 430 TYR C O 1
ATOM 16934 N N . TYR D 1 431 ? -42.067 -45.150 17.532 1.00 66.75 431 TYR C N 1
ATOM 16935 C CA . TYR D 1 431 ? -42.452 -44.115 18.469 1.00 64.03 431 TYR C CA 1
ATOM 16936 C C . TYR D 1 431 ? -43.954 -44.285 18.658 1.00 63.00 431 TYR C C 1
ATOM 16937 O O . TYR D 1 431 ? -44.702 -44.328 17.674 1.00 62.31 431 TYR C O 1
ATOM 16946 N N . TYR D 1 432 ? -44.381 -44.423 19.922 1.00 62.11 432 TYR C N 1
ATOM 16947 C CA . TYR D 1 432 ? -45.793 -44.526 20.266 1.00 60.63 432 TYR C CA 1
ATOM 16948 C C . TYR D 1 432 ? -46.308 -43.118 20.524 1.00 58.49 432 TYR C C 1
ATOM 16949 O O . TYR D 1 432 ? -45.725 -42.365 21.297 1.00 56.98 432 TYR C O 1
ATOM 16958 N N . THR D 1 433 ? -47.396 -42.775 19.830 1.00 58.35 433 THR C N 1
ATOM 16959 C CA . THR D 1 433 ? -48.044 -41.486 19.994 1.00 56.98 433 THR C CA 1
ATOM 16960 C C . THR D 1 433 ? -48.852 -41.467 21.295 1.00 56.90 433 THR C C 1
ATOM 16961 O O . THR D 1 433 ? -49.224 -40.398 21.793 1.00 55.25 433 THR C O 1
ATOM 16965 N N . GLY D 1 434 ? -49.172 -42.671 21.813 1.00 58.50 434 GLY C N 1
ATOM 16966 C CA . GLY D 1 434 ? -50.087 -42.826 22.932 1.00 58.45 434 GLY C CA 1
ATOM 16967 C C . GLY D 1 434 ? -51.511 -42.409 22.559 1.00 57.57 434 GLY C C 1
ATOM 16968 O O . GLY D 1 434 ? -52.271 -41.997 23.430 1.00 57.65 434 GLY C O 1
ATOM 16969 N N . ASP D 1 435 ? -51.849 -42.522 21.265 1.00 57.07 435 ASP C N 1
ATOM 16970 C CA . ASP D 1 435 ? -53.194 -42.350 20.772 1.00 56.49 435 ASP C CA 1
ATOM 16971 C C . ASP D 1 435 ? -53.659 -43.708 20.265 1.00 58.29 435 ASP C C 1
ATOM 16972 O O . ASP D 1 435 ? -52.856 -44.546 19.838 1.00 59.65 435 ASP C O 1
ATOM 16977 N N . LYS D 1 436 ? -54.978 -43.893 20.294 1.00 58.40 436 LYS C N 1
ATOM 16978 C CA . LYS D 1 436 ? -55.616 -45.093 19.803 1.00 60.22 436 LYS C CA 1
ATOM 16979 C C . LYS D 1 436 ? -56.537 -44.731 18.642 1.00 60.24 436 LYS C C 1
ATOM 16980 O O . LYS D 1 436 ? -57.129 -43.646 18.622 1.00 58.52 436 LYS C O 1
ATOM 16986 N N . ALA D 1 437 ? -56.698 -45.690 17.720 1.00 62.25 437 ALA C N 1
ATOM 16987 C CA . ALA D 1 437 ? -57.516 -45.517 16.528 1.00 62.92 437 ALA C CA 1
ATOM 16988 C C . ALA D 1 437 ? -57.927 -46.874 15.977 1.00 65.61 437 ALA C C 1
ATOM 16989 O O . ALA D 1 437 ? -57.404 -47.882 16.425 1.00 66.28 437 ALA C O 1
ATOM 16991 N N . TYR D 1 438 ? -58.880 -46.867 15.033 1.00 67.40 438 TYR C N 1
ATOM 16992 C CA . TYR D 1 438 ? -59.122 -47.999 14.150 1.00 70.63 438 TYR C CA 1
ATOM 16993 C C . TYR D 1 438 ? -59.145 -47.476 12.703 1.00 70.75 438 TYR C C 1
ATOM 16994 O O . TYR D 1 438 ? -59.380 -46.278 12.470 1.00 68.56 438 TYR C O 1
ATOM 17003 N N . PHE D 1 439 ? -58.892 -48.380 11.725 1.00 72.61 439 PHE C N 1
ATOM 17004 C CA . PHE D 1 439 ? -59.146 -48.051 10.325 1.00 73.38 439 PHE C CA 1
ATOM 17005 C C . PHE D 1 439 ? -60.341 -48.871 9.836 1.00 76.23 439 PHE C C 1
ATOM 17006 O O . PHE D 1 439 ? -60.735 -49.827 10.515 1.00 77.20 439 PHE C O 1
ATOM 17014 N N . ASP D 1 440 ? -60.913 -48.457 8.689 1.00 76.54 440 ASP C N 1
ATOM 17015 C CA . ASP D 1 440 ? -62.121 -49.069 8.159 1.00 78.80 440 ASP C CA 1
ATOM 17016 C C . ASP D 1 440 ? -61.804 -49.845 6.884 1.00 81.11 440 ASP C C 1
ATOM 17017 O O . ASP D 1 440 ? -60.647 -50.157 6.607 1.00 81.32 440 ASP C O 1
ATOM 17022 N N . GLU D 1 441 ? -62.848 -50.165 6.110 1.00 83.28 441 GLU C N 1
ATOM 17023 C CA . GLU D 1 441 ? -62.726 -51.050 4.966 1.00 86.69 441 GLU C CA 1
ATOM 17024 C C . GLU D 1 441 ? -62.043 -50.353 3.792 1.00 85.45 441 GLU C C 1
ATOM 17025 O O . GLU D 1 441 ? -61.659 -51.007 2.829 1.00 87.48 441 GLU C O 1
ATOM 17031 N N . GLU D 1 442 ? -61.954 -49.015 3.860 1.00 82.28 442 GLU C N 1
ATOM 17032 C CA . GLU D 1 442 ? -61.292 -48.202 2.849 1.00 80.88 442 GLU C CA 1
ATOM 17033 C C . GLU D 1 442 ? -59.977 -47.617 3.402 1.00 78.25 442 GLU C C 1
ATOM 17034 O O . GLU D 1 442 ? -59.352 -46.783 2.747 1.00 77.08 442 GLU C O 1
ATOM 17040 N N . GLY D 1 443 ? -59.546 -48.020 4.610 1.00 76.90 443 GLY C N 1
ATOM 17041 C CA . GLY D 1 443 ? -58.263 -47.595 5.156 1.00 75.02 443 GLY C CA 1
ATOM 17042 C C . GLY D 1 443 ? -58.288 -46.172 5.721 1.00 72.48 443 GLY C C 1
ATOM 17043 O O . GLY D 1 443 ? -57.250 -45.539 5.917 1.00 70.57 443 GLY C O 1
ATOM 17044 N N . TYR D 1 444 ? -59.487 -45.677 6.009 1.00 72.72 444 TYR C N 1
ATOM 17045 C CA . TYR D 1 444 ? -59.657 -44.402 6.678 1.00 71.26 444 TYR C CA 1
ATOM 17046 C C . TYR D 1 444 ? -59.496 -44.580 8.182 1.00 71.44 444 TYR C C 1
ATOM 17047 O O . TYR D 1 444 ? -60.107 -45.486 8.773 1.00 72.97 444 TYR C O 1
ATOM 17056 N N . PHE D 1 445 ? -58.741 -43.656 8.801 1.00 69.27 445 PHE C N 1
ATOM 17057 C CA . PHE D 1 445 ? -58.441 -43.732 10.223 1.00 67.90 445 PHE C CA 1
ATOM 17058 C C . PHE D 1 445 ? -59.492 -42.954 11.029 1.00 65.61 445 PHE C C 1
ATOM 17059 O O . PHE D 1 445 ? -59.920 -41.852 10.649 1.00 63.54 445 PHE C O 1
ATOM 17067 N N . TYR D 1 446 ? -59.868 -43.559 12.163 1.00 66.04 446 TYR C N 1
ATOM 17068 C CA . TYR D 1 446 ? -60.797 -42.978 13.130 1.00 65.70 446 TYR C CA 1
ATOM 17069 C C . TYR D 1 446 ? -60.173 -42.943 14.527 1.00 62.99 446 TYR C C 1
ATOM 17070 O O . TYR D 1 446 ? -59.834 -43.987 15.084 1.00 63.49 446 TYR C O 1
ATOM 17079 N N . PHE D 1 447 ? -60.047 -41.734 15.089 1.00 60.33 447 PHE C N 1
ATOM 17080 C CA . PHE D 1 447 ? -59.540 -41.514 16.437 1.00 59.10 447 PHE C CA 1
ATOM 17081 C C . PHE D 1 447 ? -60.472 -42.093 17.492 1.00 58.96 447 PHE C C 1
ATOM 17082 O O . PHE D 1 447 ? -61.671 -41.856 17.435 1.00 59.27 447 PHE C O 1
ATOM 17090 N N . VAL D 1 448 ? -59.890 -42.815 18.448 1.00 58.56 448 VAL C N 1
ATOM 17091 C CA . VAL D 1 448 ? -60.644 -43.468 19.503 1.00 59.28 448 VAL C CA 1
ATOM 17092 C C . VAL D 1 448 ? -60.441 -42.713 20.817 1.00 58.44 448 VAL C C 1
ATOM 17093 O O . VAL D 1 448 ? -61.405 -42.404 21.499 1.00 58.70 448 VAL C O 1
ATOM 17097 N N . GLY D 1 449 ? -59.183 -42.429 21.159 1.00 58.08 449 GLY C N 1
ATOM 17098 C CA . GLY D 1 449 ? -58.835 -41.535 22.245 1.00 57.24 449 GLY C CA 1
ATOM 17099 C C . GLY D 1 449 ? -57.389 -41.735 22.681 1.00 58.06 449 GLY C C 1
ATOM 17100 O O . GLY D 1 449 ? -56.566 -42.310 21.975 1.00 59.74 449 GLY C O 1
ATOM 17101 N N . ARG D 1 450 ? -57.100 -41.277 23.892 1.00 58.02 450 ARG C N 1
ATOM 17102 C CA . ARG D 1 450 ? -55.810 -41.492 24.508 1.00 58.86 450 ARG C CA 1
ATOM 17103 C C . ARG D 1 450 ? -55.777 -42.865 25.196 1.00 62.46 450 ARG C C 1
ATOM 17104 O O . ARG D 1 450 ? -56.776 -43.310 25.774 1.00 64.58 450 ARG C O 1
ATOM 17112 N N . GLY D 1 451 ? -54.621 -43.553 25.160 1.00 63.92 451 GLY C N 1
ATOM 17113 C CA . GLY D 1 451 ? -54.379 -44.694 26.041 1.00 65.67 451 GLY C CA 1
ATOM 17114 C C . GLY D 1 451 ? -53.876 -44.208 27.404 1.00 66.46 451 GLY C C 1
ATOM 17115 O O . GLY D 1 451 ? -53.748 -44.967 28.357 1.00 66.56 451 GLY C O 1
ATOM 17116 N N . ASP D 1 452 ? -53.546 -42.916 27.446 1.00 66.24 452 ASP C N 1
ATOM 17117 C CA . ASP D 1 452 ? -53.173 -42.160 28.621 1.00 66.25 452 ASP C CA 1
ATOM 17118 C C . ASP D 1 452 ? -54.392 -41.704 29.414 1.00 65.05 452 ASP C C 1
ATOM 17119 O O . ASP D 1 452 ? -55.546 -41.924 29.015 1.00 63.73 452 ASP C O 1
ATOM 17124 N N . ASP D 1 453 ? -54.069 -40.964 30.487 1.00 63.61 453 ASP C N 1
ATOM 17125 C CA . ASP D 1 453 ? -55.023 -40.145 31.211 1.00 62.58 453 ASP C CA 1
ATOM 17126 C C . ASP D 1 453 ? -54.885 -38.679 30.836 1.00 60.12 453 ASP C C 1
ATOM 17127 O O . ASP D 1 453 ? -55.322 -37.818 31.590 1.00 61.50 453 ASP C O 1
ATOM 17132 N N . VAL D 1 454 ? -54.333 -38.393 29.673 1.00 58.26 454 VAL C N 1
ATOM 17133 C CA . VAL D 1 454 ? -54.174 -37.018 29.284 1.00 57.51 454 VAL C CA 1
ATOM 17134 C C . VAL D 1 454 ? -55.510 -36.544 28.738 1.00 57.46 454 VAL C C 1
ATOM 17135 O O . VAL D 1 454 ? -56.307 -37.318 28.188 1.00 60.16 454 VAL C O 1
ATOM 17139 N N . ILE D 1 455 ? -55.735 -35.249 28.953 1.00 54.92 455 ILE C N 1
ATOM 17140 C CA . ILE D 1 455 ? -57.027 -34.641 28.734 1.00 52.97 455 ILE C CA 1
ATOM 17141 C C . ILE D 1 455 ? -56.865 -33.593 27.638 1.00 50.48 455 ILE C C 1
ATOM 17142 O O . ILE D 1 455 ? -55.822 -32.966 27.540 1.00 49.46 455 ILE C O 1
ATOM 17147 N N . LYS D 1 456 ? -57.921 -33.392 26.848 1.00 49.43 456 LYS C N 1
ATOM 17148 C CA . LYS D 1 456 ? -57.946 -32.296 25.903 1.00 48.63 456 LYS C CA 1
ATOM 17149 C C . LYS D 1 456 ? -59.282 -31.564 26.014 1.00 48.05 456 LYS C C 1
ATOM 17150 O O . LYS D 1 456 ? -60.250 -31.894 25.365 1.00 48.21 456 LYS C O 1
ATOM 17156 N N . THR D 1 457 ? -59.299 -30.534 26.842 1.00 48.51 457 THR C N 1
ATOM 17157 C CA . THR D 1 457 ? -60.363 -29.538 26.875 1.00 49.21 457 THR C CA 1
ATOM 17158 C C . THR D 1 457 ? -59.983 -28.459 25.875 1.00 48.41 457 THR C C 1
ATOM 17159 O O . THR D 1 457 ? -58.886 -27.893 25.987 1.00 46.22 457 THR C O 1
ATOM 17163 N N . SER D 1 458 ? -60.938 -28.128 25.007 1.00 49.67 458 SER C N 1
ATOM 17164 C CA . SER D 1 458 ? -60.918 -26.875 24.260 1.00 50.93 458 SER C CA 1
ATOM 17165 C C . SER D 1 458 ? -59.615 -26.728 23.468 1.00 51.71 458 SER C C 1
ATOM 17166 O O . SER D 1 458 ? -59.049 -25.638 23.350 1.00 52.87 458 SER C O 1
ATOM 17169 N N . ASP D 1 459 ? -59.169 -27.864 22.909 1.00 51.67 459 ASP C N 1
ATOM 17170 C CA . ASP D 1 459 ? -57.940 -27.957 22.142 1.00 51.75 459 ASP C CA 1
ATOM 17171 C C . ASP D 1 459 ? -56.734 -27.569 22.991 1.00 51.35 459 ASP C C 1
ATOM 17172 O O . ASP D 1 459 ? -55.789 -26.946 22.499 1.00 51.51 459 ASP C O 1
ATOM 17177 N N . TYR D 1 460 ? -56.739 -27.998 24.260 1.00 52.48 460 TYR C N 1
ATOM 17178 C CA . TYR D 1 460 ? -55.580 -27.873 25.121 1.00 51.90 460 TYR C CA 1
ATOM 17179 C C . TYR D 1 460 ? -55.349 -29.170 25.873 1.00 51.75 460 TYR C C 1
ATOM 17180 O O . TYR D 1 460 ? -56.223 -29.678 26.603 1.00 49.96 460 TYR C O 1
ATOM 17189 N N . ARG D 1 461 ? -54.125 -29.670 25.644 1.00 52.07 461 ARG C N 1
ATOM 17190 C CA . ARG D 1 461 ? -53.607 -30.871 26.273 1.00 53.47 461 ARG C CA 1
ATOM 17191 C C . ARG D 1 461 ? -53.332 -30.550 27.738 1.00 52.22 461 ARG C C 1
ATOM 17192 O O . ARG D 1 461 ? -52.739 -29.512 28.017 1.00 51.20 461 ARG C O 1
ATOM 17200 N N . VAL D 1 462 ? -53.830 -31.415 28.633 1.00 52.58 462 VAL C N 1
ATOM 17201 C CA . VAL D 1 462 ? -53.811 -31.179 30.076 1.00 53.12 462 VAL C CA 1
ATOM 17202 C C . VAL D 1 462 ? -53.347 -32.436 30.808 1.00 53.69 462 VAL C C 1
ATOM 17203 O O . VAL D 1 462 ? -53.854 -33.532 30.523 1.00 53.26 462 VAL C O 1
ATOM 17207 N N . GLY D 1 463 ? -52.375 -32.248 31.723 1.00 54.15 463 GLY C N 1
ATOM 17208 C CA . GLY D 1 463 ? -51.844 -33.317 32.571 1.00 56.16 463 GLY C CA 1
ATOM 17209 C C . GLY D 1 463 ? -52.575 -33.472 33.931 1.00 56.96 463 GLY C C 1
ATOM 17210 O O . GLY D 1 463 ? -52.724 -32.516 34.686 1.00 56.98 463 GLY C O 1
ATOM 17211 N N . PRO D 1 464 ? -53.082 -34.672 34.318 1.00 56.71 464 PRO C N 1
ATOM 17212 C CA . PRO D 1 464 ? -53.799 -34.790 35.587 1.00 58.13 464 PRO C CA 1
ATOM 17213 C C . PRO D 1 464 ? -53.015 -34.433 36.862 1.00 60.02 464 PRO C C 1
ATOM 17214 O O . PRO D 1 464 ? -53.462 -33.658 37.690 1.00 59.51 464 PRO C O 1
ATOM 17218 N N . PHE D 1 465 ? -51.814 -34.977 36.998 1.00 62.60 465 PHE C N 1
ATOM 17219 C CA . PHE D 1 465 ? -50.984 -34.808 38.181 1.00 66.66 465 PHE C CA 1
ATOM 17220 C C . PHE D 1 465 ? -50.645 -33.337 38.417 1.00 65.79 465 PHE C C 1
ATOM 17221 O O . PHE D 1 465 ? -50.446 -32.874 39.534 1.00 67.78 465 PHE C O 1
ATOM 17229 N N . GLU D 1 466 ? -50.549 -32.593 37.341 1.00 64.23 466 GLU C N 1
ATOM 17230 C CA . GLU D 1 466 ? -50.272 -31.176 37.452 1.00 63.93 466 GLU C CA 1
ATOM 17231 C C . GLU D 1 466 ? -51.414 -30.440 38.162 1.00 60.31 466 GLU C C 1
ATOM 17232 O O . GLU D 1 466 ? -51.151 -29.516 38.941 1.00 60.12 466 GLU C O 1
ATOM 17238 N N . VAL D 1 467 ? -52.671 -30.817 37.846 1.00 56.92 467 VAL C N 1
ATOM 17239 C CA . VAL D 1 467 ? -53.869 -30.229 38.431 1.00 55.78 467 VAL C CA 1
ATOM 17240 C C . VAL D 1 467 ? -54.137 -30.793 39.847 1.00 56.22 467 VAL C C 1
ATOM 17241 O O . VAL D 1 467 ? -54.524 -30.062 40.770 1.00 55.34 467 VAL C O 1
ATOM 17245 N N . GLU D 1 468 ? -53.938 -32.105 40.024 1.00 56.24 468 GLU C N 1
ATOM 17246 C CA . GLU D 1 468 ? -53.974 -32.742 41.333 1.00 57.75 468 GLU C CA 1
ATOM 17247 C C . GLU D 1 468 ? -53.000 -32.066 42.292 1.00 58.61 468 GLU C C 1
ATOM 17248 O O . GLU D 1 468 ? -53.355 -31.831 43.453 1.00 60.73 468 GLU C O 1
ATOM 17254 N N . SER D 1 469 ? -51.781 -31.766 41.811 1.00 58.08 469 SER C N 1
ATOM 17255 C CA . SER D 1 469 ? -50.757 -31.079 42.592 1.00 58.90 469 SER C CA 1
ATOM 17256 C C . SER D 1 469 ? -51.260 -29.734 43.107 1.00 59.17 469 SER C C 1
ATOM 17257 O O . SER D 1 469 ? -51.205 -29.469 44.323 1.00 61.71 469 SER C O 1
ATOM 17260 N N . ALA D 1 470 ? -51.708 -28.897 42.164 1.00 56.59 470 ALA C N 1
ATOM 17261 C CA . ALA D 1 470 ? -52.187 -27.565 42.485 1.00 55.99 470 ALA C CA 1
ATOM 17262 C C . ALA D 1 470 ? -53.363 -27.635 43.452 1.00 56.95 470 ALA C C 1
ATOM 17263 O O . ALA D 1 470 ? -53.562 -26.719 44.238 1.00 57.85 470 ALA C O 1
ATOM 17265 N N . LEU D 1 471 ? -54.161 -28.706 43.352 1.00 56.75 471 LEU C N 1
ATOM 17266 C CA . LEU D 1 471 ? -55.319 -28.877 44.205 1.00 57.04 471 LEU C CA 1
ATOM 17267 C C . LEU D 1 471 ? -54.899 -29.117 45.644 1.00 58.96 471 LEU C C 1
ATOM 17268 O O . LEU D 1 471 ? -55.587 -28.595 46.535 1.00 61.21 471 LEU C O 1
ATOM 17273 N N . LEU D 1 472 ? -53.802 -29.877 45.884 1.00 59.12 472 LEU C N 1
ATOM 17274 C CA . LEU D 1 472 ? -53.378 -30.158 47.260 1.00 60.59 472 LEU C CA 1
ATOM 17275 C C . LEU D 1 472 ? -52.840 -28.899 47.934 1.00 60.73 472 LEU C C 1
ATOM 17276 O O . LEU D 1 472 ? -52.649 -28.857 49.130 1.00 63.11 472 LEU C O 1
ATOM 17281 N N . GLU D 1 473 ? -52.605 -27.862 47.162 1.00 59.40 473 GLU C N 1
ATOM 17282 C CA . GLU D 1 473 ? -52.193 -26.576 47.681 1.00 60.03 473 GLU C CA 1
ATOM 17283 C C . GLU D 1 473 ? -53.326 -25.884 48.423 1.00 60.63 473 GLU C C 1
ATOM 17284 O O . GLU D 1 473 ? -53.067 -24.910 49.120 1.00 62.17 473 GLU C O 1
ATOM 17290 N N . HIS D 1 474 ? -54.576 -26.313 48.222 1.00 59.76 474 HIS C N 1
ATOM 17291 C CA . HIS D 1 474 ? -55.670 -25.728 48.981 1.00 60.59 474 HIS C CA 1
ATOM 17292 C C . HIS D 1 474 ? -55.747 -26.439 50.335 1.00 62.83 474 HIS C C 1
ATOM 17293 O O . HIS D 1 474 ? -55.763 -27.668 50.383 1.00 63.43 474 HIS C O 1
ATOM 17300 N N . PRO D 1 475 ? -55.738 -25.691 51.468 1.00 64.19 475 PRO C N 1
ATOM 17301 C CA . PRO D 1 475 ? -55.781 -26.306 52.801 1.00 66.41 475 PRO C CA 1
ATOM 17302 C C . PRO D 1 475 ? -56.849 -27.378 53.014 1.00 66.35 475 PRO C C 1
ATOM 17303 O O . PRO D 1 475 ? -56.633 -28.283 53.800 1.00 68.94 475 PRO C O 1
ATOM 17307 N N . ALA D 1 476 ? -57.957 -27.314 52.270 1.00 61.06 476 ALA C N 1
ATOM 17308 C CA . ALA D 1 476 ? -59.118 -28.175 52.464 1.00 61.74 476 ALA C CA 1
ATOM 17309 C C . ALA D 1 476 ? -58.930 -29.573 51.895 1.00 61.25 476 ALA C C 1
ATOM 17310 O O . ALA D 1 476 ? -59.689 -30.479 52.224 1.00 62.29 476 ALA C O 1
ATOM 17312 N N . VAL D 1 477 ? -57.964 -29.677 50.971 1.00 69.13 477 VAL C N 1
ATOM 17313 C CA . VAL D 1 477 ? -57.823 -30.795 50.043 1.00 68.85 477 VAL C CA 1
ATOM 17314 C C . VAL D 1 477 ? -56.823 -31.786 50.633 1.00 70.04 477 VAL C C 1
ATOM 17315 O O . VAL D 1 477 ? -55.682 -31.448 50.976 1.00 71.27 477 VAL C O 1
ATOM 17319 N N . ALA D 1 478 ? -57.344 -33.006 50.792 1.00 70.38 478 ALA C N 1
ATOM 17320 C CA . ALA D 1 478 ? -56.689 -34.122 51.443 1.00 71.45 478 ALA C CA 1
ATOM 17321 C C . ALA D 1 478 ? -56.192 -35.071 50.373 1.00 70.43 478 ALA C C 1
ATOM 17322 O O . ALA D 1 478 ? -55.082 -35.555 50.454 1.00 71.38 478 ALA C O 1
ATOM 17324 N N . GLU D 1 479 ? -57.058 -35.335 49.390 1.00 69.07 479 GLU C N 1
ATOM 17325 C CA . GLU D 1 479 ? -56.747 -36.096 48.192 1.00 67.22 479 GLU C CA 1
ATOM 17326 C C . GLU D 1 479 ? -57.478 -35.491 46.991 1.00 65.09 479 GLU C C 1
ATOM 17327 O O . GLU D 1 479 ? -58.519 -34.831 47.148 1.00 64.05 479 GLU C O 1
ATOM 17333 N N . ALA D 1 480 ? -56.955 -35.792 45.782 1.00 64.36 480 ALA C N 1
ATOM 17334 C CA . ALA D 1 480 ? -57.481 -35.306 44.516 1.00 62.33 480 ALA C CA 1
ATOM 17335 C C . ALA D 1 480 ? -57.196 -36.296 43.385 1.00 62.75 480 ALA C C 1
ATOM 17336 O O . ALA D 1 480 ? -56.118 -36.883 43.309 1.00 63.72 480 ALA C O 1
ATOM 17338 N N . ALA D 1 481 ? -58.177 -36.474 42.483 1.00 62.62 481 ALA C N 1
ATOM 17339 C CA . ALA D 1 481 ? -57.974 -37.199 41.237 1.00 60.97 481 ALA C CA 1
ATOM 17340 C C . ALA D 1 481 ? -58.661 -36.423 40.123 1.00 59.32 481 ALA C C 1
ATOM 17341 O O . ALA D 1 481 ? -59.864 -36.194 40.216 1.00 59.38 481 ALA C O 1
ATOM 17343 N N . VAL D 1 482 ? -57.914 -36.086 39.058 1.00 58.49 482 VAL C N 1
ATOM 17344 C CA . VAL D 1 482 ? -58.427 -35.310 37.938 1.00 57.18 482 VAL C CA 1
ATOM 17345 C C . VAL D 1 482 ? -58.597 -36.209 36.708 1.00 57.46 482 VAL C C 1
ATOM 17346 O O . VAL D 1 482 ? -57.652 -36.851 36.270 1.00 58.80 482 VAL C O 1
ATOM 17350 N N . VAL D 1 483 ? -59.825 -36.259 36.165 1.00 57.17 483 VAL C N 1
ATOM 17351 C CA . VAL D 1 483 ? -60.122 -36.987 34.928 1.00 56.46 483 VAL C CA 1
ATOM 17352 C C . VAL D 1 483 ? -60.845 -36.065 33.949 1.00 54.93 483 VAL C C 1
ATOM 17353 O O . VAL D 1 483 ? -61.274 -34.978 34.332 1.00 53.61 483 VAL C O 1
ATOM 17357 N N . GLY D 1 484 ? -60.905 -36.485 32.674 1.00 54.37 484 GLY C N 1
ATOM 17358 C CA . GLY D 1 484 ? -61.674 -35.790 31.654 1.00 53.32 484 GLY C CA 1
ATOM 17359 C C . GLY D 1 484 ? -63.058 -36.401 31.462 1.00 54.27 484 GLY C C 1
ATOM 17360 O O . GLY D 1 484 ? -63.208 -37.621 31.374 1.00 55.37 484 GLY C O 1
ATOM 17361 N N . VAL D 1 485 ? -64.056 -35.534 31.368 1.00 53.78 485 VAL C N 1
ATOM 17362 C CA . VAL D 1 485 ? -65.399 -36.012 31.174 1.00 55.49 485 VAL C CA 1
ATOM 17363 C C . VAL D 1 485 ? -65.940 -35.475 29.865 1.00 54.43 485 VAL C C 1
ATOM 17364 O O . VAL D 1 485 ? -65.800 -34.299 29.550 1.00 52.55 485 VAL C O 1
ATOM 17368 N N . PRO D 1 486 ? -66.612 -36.349 29.091 1.00 55.34 486 PRO C N 1
ATOM 17369 C CA . PRO D 1 486 ? -67.293 -35.930 27.868 1.00 54.93 486 PRO C CA 1
ATOM 17370 C C . PRO D 1 486 ? -68.019 -34.582 27.925 1.00 54.75 486 PRO C C 1
ATOM 17371 O O . PRO D 1 486 ? -68.769 -34.278 28.856 1.00 54.67 486 PRO C O 1
ATOM 17375 N N . ASP D 1 487 ? -67.743 -33.751 26.913 1.00 54.57 487 ASP C N 1
ATOM 17376 C CA . ASP D 1 487 ? -68.417 -32.475 26.729 1.00 54.96 487 ASP C CA 1
ATOM 17377 C C . ASP D 1 487 ? -68.424 -32.165 25.236 1.00 54.66 487 ASP C C 1
ATOM 17378 O O . ASP D 1 487 ? -67.383 -32.231 24.590 1.00 54.26 487 ASP C O 1
ATOM 17383 N N . THR D 1 488 ? -69.608 -31.863 24.686 1.00 56.01 488 THR C N 1
ATOM 17384 C CA . THR D 1 488 ? -69.770 -31.698 23.242 1.00 56.64 488 THR C CA 1
ATOM 17385 C C . THR D 1 488 ? -69.020 -30.437 22.784 1.00 55.82 488 THR C C 1
ATOM 17386 O O . THR D 1 488 ? -68.358 -30.471 21.748 1.00 54.93 488 THR C O 1
ATOM 17390 N N . VAL D 1 489 ? -69.021 -29.376 23.593 1.00 56.23 489 VAL C N 1
ATOM 17391 C CA . VAL D 1 489 ? -68.428 -28.089 23.257 1.00 56.36 489 VAL C CA 1
ATOM 17392 C C . VAL D 1 489 ? -66.899 -28.163 23.288 1.00 55.58 489 VAL C C 1
ATOM 17393 O O . VAL D 1 489 ? -66.274 -27.664 22.373 1.00 56.01 489 VAL C O 1
ATOM 17397 N N . ARG D 1 490 ? -66.292 -28.781 24.317 1.00 55.55 490 ARG C N 1
ATOM 17398 C CA . ARG D 1 490 ? -64.849 -28.750 24.538 1.00 54.62 490 ARG C CA 1
ATOM 17399 C C . ARG D 1 490 ? -64.205 -30.147 24.485 1.00 51.48 490 ARG C C 1
ATOM 17400 O O . ARG D 1 490 ? -63.069 -30.300 24.916 1.00 49.24 490 ARG C O 1
ATOM 17408 N N . TRP D 1 491 ? -64.894 -31.147 23.922 1.00 50.95 491 TRP C N 1
ATOM 17409 C CA . TRP D 1 491 ? -64.427 -32.531 23.809 1.00 50.55 491 TRP C CA 1
ATOM 17410 C C . TRP D 1 491 ? -64.407 -33.186 25.191 1.00 51.09 491 TRP C C 1
ATOM 17411 O O . TRP D 1 491 ? -65.122 -34.173 25.432 1.00 52.68 491 TRP C O 1
ATOM 17422 N N . GLN D 1 492 ? -63.582 -32.651 26.101 1.00 49.92 492 GLN C N 1
ATOM 17423 C CA . GLN D 1 492 ? -63.553 -33.102 27.494 1.00 50.17 492 GLN C CA 1
ATOM 17424 C C . GLN D 1 492 ? -63.604 -31.901 28.453 1.00 49.14 492 GLN C C 1
ATOM 17425 O O . GLN D 1 492 ? -63.135 -30.827 28.119 1.00 47.14 492 GLN C O 1
ATOM 17431 N N . LEU D 1 493 ? -64.195 -32.099 29.651 1.00 50.17 493 LEU C N 1
ATOM 17432 C CA . LEU D 1 493 ? -64.056 -31.221 30.818 1.00 49.75 493 LEU C CA 1
ATOM 17433 C C . LEU D 1 493 ? -63.058 -31.817 31.796 1.00 49.04 493 LEU C C 1
ATOM 17434 O O . LEU D 1 493 ? -63.025 -33.031 32.015 1.00 48.94 493 LEU C O 1
ATOM 17439 N N . VAL D 1 494 ? -62.314 -30.918 32.445 1.00 48.54 494 VAL C N 1
ATOM 17440 C CA . VAL D 1 494 ? -61.469 -31.268 33.589 1.00 48.84 494 VAL C CA 1
ATOM 17441 C C . VAL D 1 494 ? -62.372 -31.376 34.804 1.00 49.66 494 VAL C C 1
ATOM 17442 O O . VAL D 1 494 ? -62.924 -30.362 35.242 1.00 50.06 494 VAL C O 1
ATOM 17446 N N . LYS D 1 495 ? -62.514 -32.592 35.340 1.00 50.61 495 LYS C N 1
ATOM 17447 C CA . LYS D 1 495 ? -63.256 -32.807 36.579 1.00 51.82 495 LYS C CA 1
ATOM 17448 C C . LYS D 1 495 ? -62.269 -33.247 37.656 1.00 52.89 495 LYS C C 1
ATOM 17449 O O . LYS D 1 495 ? -61.372 -34.028 37.393 1.00 52.78 495 LYS C O 1
ATOM 17455 N N . ALA D 1 496 ? -62.448 -32.724 38.875 1.00 54.31 496 ALA C N 1
ATOM 17456 C CA . ALA D 1 496 ? -61.695 -33.170 40.033 1.00 55.11 496 ALA C CA 1
ATOM 17457 C C . ALA D 1 496 ? -62.628 -33.867 41.017 1.00 56.87 496 ALA C C 1
ATOM 17458 O O . ALA D 1 496 ? -63.664 -33.304 41.380 1.00 57.58 496 ALA C O 1
ATOM 17460 N N . TYR D 1 497 ? -62.211 -35.078 41.433 1.00 57.96 497 TYR C N 1
ATOM 17461 C CA . TYR D 1 497 ? -62.679 -35.716 42.659 1.00 59.59 497 TYR C CA 1
ATOM 17462 C C . TYR D 1 497 ? -61.777 -35.225 43.783 1.00 59.22 497 TYR C C 1
ATOM 17463 O O . TYR D 1 497 ? -60.544 -35.285 43.694 1.00 58.30 497 TYR C O 1
ATOM 17472 N N . ILE D 1 498 ? -62.429 -34.693 44.827 1.00 60.18 498 ILE C N 1
ATOM 17473 C CA . ILE D 1 498 ? -61.751 -34.246 46.038 1.00 60.60 498 ILE C CA 1
ATOM 17474 C C . ILE D 1 498 ? -62.304 -34.989 47.270 1.00 62.86 498 ILE C C 1
ATOM 17475 O O . ILE D 1 498 ? -63.515 -35.084 47.534 1.00 64.01 498 ILE C O 1
ATOM 17480 N N . VAL D 1 499 ? -61.357 -35.577 48.009 1.00 64.07 499 VAL C N 1
ATOM 17481 C CA . VAL D 1 499 ? -61.540 -35.955 49.398 1.00 65.93 499 VAL C CA 1
ATOM 17482 C C . VAL D 1 499 ? -61.150 -34.764 50.267 1.00 64.90 499 VAL C C 1
ATOM 17483 O O . VAL D 1 499 ? -60.092 -34.173 50.104 1.00 61.13 499 VAL C O 1
ATOM 17487 N N . LEU D 1 500 ? -62.044 -34.429 51.194 1.00 69.08 500 LEU C N 1
ATOM 17488 C CA . LEU D 1 500 ? -61.877 -33.267 52.036 1.00 69.88 500 LEU C CA 1
ATOM 17489 C C . LEU D 1 500 ? -61.250 -33.662 53.374 1.00 72.65 500 LEU C C 1
ATOM 17490 O O . LEU D 1 500 ? -61.337 -34.803 53.842 1.00 73.64 500 LEU C O 1
ATOM 17495 N N . LYS D 1 501 ? -60.559 -32.690 53.965 1.00 73.56 501 LYS C N 1
ATOM 17496 C CA . LYS D 1 501 ? -60.151 -32.811 55.343 1.00 76.42 501 LYS C CA 1
ATOM 17497 C C . LYS D 1 501 ? -61.381 -32.744 56.235 1.00 79.51 501 LYS C C 1
ATOM 17498 O O . LYS D 1 501 ? -62.404 -32.148 55.900 1.00 79.07 501 LYS C O 1
ATOM 17504 N N . LYS D 1 502 ? -61.264 -33.398 57.396 1.00 83.05 502 LYS C N 1
ATOM 17505 C CA . LYS D 1 502 ? -62.240 -33.251 58.454 1.00 85.85 502 LYS C CA 1
ATOM 17506 C C . LYS D 1 502 ? -62.289 -31.783 58.859 1.00 84.14 502 LYS C C 1
ATOM 17507 O O . LYS D 1 502 ? -61.265 -31.152 59.060 1.00 83.33 502 LYS C O 1
ATOM 17513 N N . GLY D 1 503 ? -63.493 -31.217 58.908 1.00 83.31 503 GLY C N 1
ATOM 17514 C CA . GLY D 1 503 ? -63.657 -29.813 59.222 1.00 81.65 503 GLY C CA 1
ATOM 17515 C C . GLY D 1 503 ? -64.362 -29.090 58.086 1.00 73.71 503 GLY C C 1
ATOM 17516 O O . GLY D 1 503 ? -64.944 -28.041 58.259 1.00 73.97 503 GLY C O 1
ATOM 17517 N N . TYR D 1 504 ? -64.178 -29.575 56.867 1.00 84.58 504 TYR C N 1
ATOM 17518 C CA . TYR D 1 504 ? -64.821 -28.973 55.708 1.00 83.55 504 TYR C CA 1
ATOM 17519 C C . TYR D 1 504 ? -66.038 -29.840 55.435 1.00 85.20 504 TYR C C 1
ATOM 17520 O O . TYR D 1 504 ? -65.929 -31.067 55.447 1.00 84.94 504 TYR C O 1
ATOM 17529 N N . MET D 1 505 ? -67.166 -29.170 55.177 1.00 83.34 505 MET C N 1
ATOM 17530 C CA . MET D 1 505 ? -68.379 -29.827 54.749 1.00 82.09 505 MET C CA 1
ATOM 17531 C C . MET D 1 505 ? -68.577 -29.453 53.282 1.00 78.62 505 MET C C 1
ATOM 17532 O O . MET D 1 505 ? -68.294 -28.319 52.865 1.00 75.89 505 MET C O 1
ATOM 17537 N N . PRO D 1 506 ? -69.004 -30.435 52.462 1.00 77.68 506 PRO C N 1
ATOM 17538 C CA . PRO D 1 506 ? -68.970 -30.294 51.008 1.00 76.01 506 PRO C CA 1
ATOM 17539 C C . PRO D 1 506 ? -70.020 -29.270 50.588 1.00 76.99 506 PRO C C 1
ATOM 17540 O O . PRO D 1 506 ? -71.203 -29.562 50.720 1.00 82.17 506 PRO C O 1
ATOM 17544 N N . SER D 1 507 ? -69.611 -28.074 50.133 1.00 74.79 507 SER C N 1
ATOM 17545 C CA . SER D 1 507 ? -70.564 -27.048 49.756 1.00 74.45 507 SER C CA 1
ATOM 17546 C C . SER D 1 507 ? -70.206 -26.490 48.403 1.00 73.55 507 SER C C 1
ATOM 17547 O O . SER D 1 507 ? -69.043 -26.473 48.005 1.00 72.21 507 SER C O 1
ATOM 17550 N N . LYS D 1 508 ? -71.230 -25.951 47.756 1.00 74.84 508 LYS C N 1
ATOM 17551 C CA . LYS D 1 508 ? -71.007 -25.194 46.557 1.00 74.55 508 LYS C CA 1
ATOM 17552 C C . LYS D 1 508 ? -69.955 -24.097 46.793 1.00 74.01 508 LYS C C 1
ATOM 17553 O O . LYS D 1 508 ? -69.067 -23.871 45.960 1.00 76.33 508 LYS C O 1
ATOM 17559 N N . GLU D 1 509 ? -70.058 -23.388 47.918 1.00 74.21 509 GLU C N 1
ATOM 17560 C CA . GLU D 1 509 ? -69.235 -22.208 48.136 1.00 73.65 509 GLU C CA 1
ATOM 17561 C C . GLU D 1 509 ? -67.796 -22.645 48.364 1.00 70.86 509 GLU C C 1
ATOM 17562 O O . GLU D 1 509 ? -66.887 -21.852 48.174 1.00 67.94 509 GLU C O 1
ATOM 17568 N N . LEU D 1 510 ? -67.600 -23.891 48.810 1.00 70.40 510 LEU C N 1
ATOM 17569 C CA . LEU D 1 510 ? -66.261 -24.412 49.028 1.00 69.06 510 LEU C CA 1
ATOM 17570 C C . LEU D 1 510 ? -65.650 -24.770 47.688 1.00 66.53 510 LEU C C 1
ATOM 17571 O O . LEU D 1 510 ? -64.526 -24.375 47.371 1.00 66.11 510 LEU C O 1
ATOM 17576 N N . ALA D 1 511 ? -66.393 -25.563 46.919 1.00 65.99 511 ALA C N 1
ATOM 17577 C CA . ALA D 1 511 ? -65.993 -25.881 45.561 1.00 64.49 511 ALA C CA 1
ATOM 17578 C C . ALA D 1 511 ? -65.505 -24.619 44.824 1.00 64.23 511 ALA C C 1
ATOM 17579 O O . ALA D 1 511 ? -64.417 -24.649 44.234 1.00 64.40 511 ALA C O 1
ATOM 17581 N N . GLU D 1 512 ? -66.282 -23.523 44.872 1.00 65.58 512 GLU C N 1
ATOM 17582 C CA . GLU D 1 512 ? -65.935 -22.237 44.275 1.00 67.01 512 GLU C CA 1
ATOM 17583 C C . GLU D 1 512 ? -64.660 -21.652 44.867 1.00 66.25 512 GLU C C 1
ATOM 17584 O O . GLU D 1 512 ? -63.779 -21.185 44.160 1.00 69.92 512 GLU C O 1
ATOM 17590 N N . GLU D 1 513 ? -64.568 -21.635 46.175 1.00 66.19 513 GLU C N 1
ATOM 17591 C CA . GLU D 1 513 ? -63.403 -21.068 46.819 1.00 65.53 513 GLU C CA 1
ATOM 17592 C C . GLU D 1 513 ? -62.128 -21.762 46.346 1.00 62.37 513 GLU C C 1
ATOM 17593 O O . GLU D 1 513 ? -61.118 -21.092 46.204 1.00 61.24 513 GLU C O 1
ATOM 17599 N N . ILE D 1 514 ? -62.191 -23.092 46.160 1.00 60.95 514 ILE C N 1
ATOM 17600 C CA . ILE D 1 514 ? -61.071 -23.932 45.727 1.00 59.81 514 ILE C CA 1
ATOM 17601 C C . ILE D 1 514 ? -60.735 -23.638 44.266 1.00 58.68 514 ILE C C 1
ATOM 17602 O O . ILE D 1 514 ? -59.569 -23.591 43.867 1.00 57.28 514 ILE C O 1
ATOM 17607 N N . ARG D 1 515 ? -61.793 -23.492 43.463 1.00 59.36 515 ARG C N 1
ATOM 17608 C CA . ARG D 1 515 ? -61.648 -23.167 42.066 1.00 59.36 515 ARG C CA 1
ATOM 17609 C C . ARG D 1 515 ? -60.961 -21.813 41.894 1.00 58.88 515 ARG C C 1
ATOM 17610 O O . ARG D 1 515 ? -60.067 -21.690 41.041 1.00 57.44 515 ARG C O 1
ATOM 17618 N N . GLU D 1 516 ? -61.370 -20.813 42.692 1.00 58.88 516 GLU C N 1
ATOM 17619 C CA . GLU D 1 516 ? -60.800 -19.482 42.556 1.00 59.15 516 GLU C CA 1
ATOM 17620 C C . GLU D 1 516 ? -59.321 -19.482 42.925 1.00 59.13 516 GLU C C 1
ATOM 17621 O O . GLU D 1 516 ? -58.526 -18.774 42.289 1.00 58.56 516 GLU C O 1
ATOM 17627 N N . LYS D 1 517 ? -58.973 -20.258 43.957 1.00 59.47 517 LYS C N 1
ATOM 17628 C CA . LYS D 1 517 ? -57.576 -20.503 44.266 1.00 59.11 517 LYS C CA 1
ATOM 17629 C C . LYS D 1 517 ? -56.863 -21.107 43.051 1.00 57.56 517 LYS C C 1
ATOM 17630 O O . LYS D 1 517 ? -55.796 -20.642 42.648 1.00 56.60 517 LYS C O 1
ATOM 17636 N N . MET D 1 518 ? -57.438 -22.169 42.471 1.00 56.38 518 MET C N 1
ATOM 17637 C CA . MET D 1 518 ? -56.800 -22.846 41.350 1.00 54.67 518 MET C CA 1
ATOM 17638 C C . MET D 1 518 ? -56.544 -21.878 40.187 1.00 53.86 518 MET C C 1
ATOM 17639 O O . MET D 1 518 ? -55.591 -22.055 39.430 1.00 52.75 518 MET C O 1
ATOM 17644 N N . LYS D 1 519 ? -57.396 -20.856 40.023 1.00 54.46 519 LYS C N 1
ATOM 17645 C CA . LYS D 1 519 ? -57.230 -19.885 38.948 1.00 53.90 519 LYS C CA 1
ATOM 17646 C C . LYS D 1 519 ? -55.952 -19.063 39.100 1.00 55.02 519 LYS C C 1
ATOM 17647 O O . LYS D 1 519 ? -55.382 -18.686 38.087 1.00 57.27 519 LYS C O 1
ATOM 17653 N N . THR D 1 520 ? -55.469 -18.825 40.320 1.00 56.19 520 THR C N 1
ATOM 17654 C CA . THR D 1 520 ? -54.204 -18.123 40.520 1.00 56.77 520 THR C CA 1
ATOM 17655 C C . THR D 1 520 ? -53.005 -19.042 40.258 1.00 56.02 520 THR C C 1
ATOM 17656 O O . THR D 1 520 ? -51.915 -18.536 40.016 1.00 56.15 520 THR C O 1
ATOM 17660 N N . LEU D 1 521 ? -53.188 -20.376 40.294 1.00 55.71 521 LEU C N 1
ATOM 17661 C CA . LEU D 1 521 ? -52.099 -21.336 40.098 1.00 55.24 521 LEU C CA 1
ATOM 17662 C C . LEU D 1 521 ? -52.036 -21.938 38.681 1.00 54.13 521 LEU C C 1
ATOM 17663 O O . LEU D 1 521 ? -50.948 -22.333 38.231 1.00 55.08 521 LEU C O 1
ATOM 17668 N N . LEU D 1 522 ? -53.202 -22.078 38.023 1.00 52.01 522 LEU C N 1
ATOM 17669 C CA . LEU D 1 522 ? -53.333 -22.830 36.790 1.00 50.24 522 LEU C CA 1
ATOM 17670 C C . LEU D 1 522 ? -53.831 -21.943 35.640 1.00 49.63 522 LEU C C 1
ATOM 17671 O O . LEU D 1 522 ? -54.671 -21.036 35.787 1.00 48.92 522 LEU C O 1
ATOM 17676 N N . SER D 1 523 ? -53.285 -22.258 34.458 1.00 48.82 523 SER C N 1
ATOM 17677 C CA . SER D 1 523 ? -53.830 -21.762 33.222 1.00 48.53 523 SER C CA 1
ATOM 17678 C C . SER D 1 523 ? -55.334 -22.051 33.171 1.00 48.56 523 SER C C 1
ATOM 17679 O O . SER D 1 523 ? -55.792 -23.143 33.537 1.00 48.74 523 SER C O 1
ATOM 17682 N N . PRO D 1 524 ? -56.169 -21.080 32.731 1.00 47.83 524 PRO C N 1
ATOM 17683 C CA . PRO D 1 524 ? -57.615 -21.256 32.755 1.00 48.00 524 PRO C CA 1
ATOM 17684 C C . PRO D 1 524 ? -58.135 -22.595 32.237 1.00 48.93 524 PRO C C 1
ATOM 17685 O O . PRO D 1 524 ? -59.079 -23.122 32.789 1.00 50.77 524 PRO C O 1
ATOM 17689 N N . TYR D 1 525 ? -57.535 -23.149 31.192 1.00 49.26 525 TYR C N 1
ATOM 17690 C CA . TYR D 1 525 ? -58.066 -24.347 30.562 1.00 50.30 525 TYR C CA 1
ATOM 17691 C C . TYR D 1 525 ? -57.897 -25.519 31.525 1.00 51.18 525 TYR C C 1
ATOM 17692 O O . TYR D 1 525 ? -58.636 -26.498 31.439 1.00 50.76 525 TYR C O 1
ATOM 17701 N N . LYS D 1 526 ? -56.950 -25.401 32.466 1.00 51.96 526 LYS C N 1
ATOM 17702 C CA . LYS D 1 526 ? -56.689 -26.467 33.413 1.00 52.80 526 LYS C CA 1
ATOM 17703 C C . LYS D 1 526 ? -57.607 -26.443 34.641 1.00 55.55 526 LYS C C 1
ATOM 17704 O O . LYS D 1 526 ? -57.686 -27.447 35.359 1.00 58.50 526 LYS C O 1
ATOM 17710 N N . VAL D 1 527 ? -58.262 -25.302 34.913 1.00 54.51 527 VAL C N 1
ATOM 17711 C CA . VAL D 1 527 ? -59.026 -25.119 36.149 1.00 54.62 527 VAL C CA 1
ATOM 17712 C C . VAL D 1 527 ? -60.316 -25.935 36.070 1.00 55.05 527 VAL C C 1
ATOM 17713 O O . VAL D 1 527 ? -61.173 -25.682 35.207 1.00 57.80 527 VAL C O 1
ATOM 17717 N N . PRO D 1 528 ? -60.502 -26.948 36.948 1.00 53.29 528 PRO C N 1
ATOM 17718 C CA . PRO D 1 528 ? -61.620 -27.874 36.817 1.00 53.04 528 PRO C CA 1
ATOM 17719 C C . PRO D 1 528 ? -62.936 -27.144 36.637 1.00 53.20 528 PRO C C 1
ATOM 17720 O O . PRO D 1 528 ? -63.178 -26.146 37.285 1.00 54.19 528 PRO C O 1
ATOM 17724 N N . ARG D 1 529 ? -63.701 -27.618 35.663 1.00 53.38 529 ARG C N 1
ATOM 17725 C CA . ARG D 1 529 ? -65.046 -27.136 35.402 1.00 54.17 529 ARG C CA 1
ATOM 17726 C C . ARG D 1 529 ? -66.028 -27.910 36.274 1.00 54.57 529 ARG C C 1
ATOM 17727 O O . ARG D 1 529 ? -67.128 -27.456 36.505 1.00 55.11 529 ARG C O 1
ATOM 17735 N N . ILE D 1 530 ? -65.629 -29.093 36.740 1.00 54.24 530 ILE C N 1
ATOM 17736 C CA . ILE D 1 530 ? -66.439 -29.794 37.721 1.00 55.85 530 ILE C CA 1
ATOM 17737 C C . ILE D 1 530 ? -65.587 -30.150 38.937 1.00 56.78 530 ILE C C 1
ATOM 17738 O O . ILE D 1 530 ? -64.420 -30.514 38.778 1.00 56.56 530 ILE C O 1
ATOM 17743 N N . ILE D 1 531 ? -66.213 -30.052 40.124 1.00 57.68 531 ILE C N 1
ATOM 17744 C CA . ILE D 1 531 ? -65.602 -30.483 41.372 1.00 58.21 531 ILE C CA 1
ATOM 17745 C C . ILE D 1 531 ? -66.618 -31.340 42.118 1.00 59.02 531 ILE C C 1
ATOM 17746 O O . ILE D 1 531 ? -67.742 -30.908 42.344 1.00 60.02 531 ILE C O 1
ATOM 17751 N N . GLU D 1 532 ? -66.222 -32.578 42.416 1.00 59.15 532 GLU C N 1
ATOM 17752 C CA . GLU D 1 532 ? -67.062 -33.508 43.148 1.00 61.36 532 GLU C CA 1
ATOM 17753 C C . GLU D 1 532 ? -66.285 -33.942 44.388 1.00 62.65 532 GLU C C 1
ATOM 17754 O O . GLU D 1 532 ? -65.114 -34.313 44.289 1.00 62.34 532 GLU C O 1
ATOM 17760 N N . PHE D 1 533 ? -66.932 -33.783 45.544 1.00 64.39 533 PHE C N 1
ATOM 17761 C CA . PHE D 1 533 ? -66.362 -34.166 46.807 1.00 66.28 533 PHE C CA 1
ATOM 17762 C C . PHE D 1 533 ? -66.848 -35.576 47.057 1.00 69.05 533 PHE C C 1
ATOM 17763 O O . PHE D 1 533 ? -68.013 -35.885 46.803 1.00 70.22 533 PHE C O 1
ATOM 17771 N N . VAL D 1 534 ? -65.913 -36.426 47.468 1.00 70.53 534 VAL C N 1
ATOM 17772 C CA . VAL D 1 534 ? -66.253 -37.803 47.753 1.00 73.36 534 VAL C CA 1
ATOM 17773 C C . VAL D 1 534 ? -65.552 -38.213 49.039 1.00 77.40 534 VAL C C 1
ATOM 17774 O O . VAL D 1 534 ? -64.553 -37.583 49.435 1.00 79.53 534 VAL C O 1
ATOM 17778 N N . ASP D 1 535 ? -66.084 -39.281 49.655 1.00 80.48 535 ASP C N 1
ATOM 17779 C CA . ASP D 1 535 ? -65.555 -39.783 50.903 1.00 83.80 535 ASP C CA 1
ATOM 17780 C C . ASP D 1 535 ? -64.174 -40.407 50.710 1.00 83.96 535 ASP C C 1
ATOM 17781 O O . ASP D 1 535 ? -63.313 -40.258 51.577 1.00 84.23 535 ASP C O 1
ATOM 17786 N N . GLU D 1 536 ? -63.976 -41.110 49.582 1.00 84.92 536 GLU C N 1
ATOM 17787 C CA . GLU D 1 536 ? -62.695 -41.740 49.270 1.00 85.40 536 GLU C CA 1
ATOM 17788 C C . GLU D 1 536 ? -62.569 -41.986 47.779 1.00 82.16 536 GLU C C 1
ATOM 17789 O O . GLU D 1 536 ? -63.558 -41.911 47.073 1.00 82.14 536 GLU C O 1
ATOM 17795 N N . LEU D 1 537 ? -61.335 -42.280 47.351 1.00 81.32 537 LEU C N 1
ATOM 17796 C CA . LEU D 1 537 ? -60.965 -42.482 45.963 1.00 78.08 537 LEU C CA 1
ATOM 17797 C C . LEU D 1 537 ? -60.674 -43.960 45.698 1.00 82.01 537 LEU C C 1
ATOM 17798 O O . LEU D 1 537 ? -60.108 -44.671 46.534 1.00 82.92 537 LEU C O 1
ATOM 17803 N N . PRO D 1 538 ? -61.028 -44.469 44.491 1.00 85.24 538 PRO C N 1
ATOM 17804 C CA . PRO D 1 538 ? -60.844 -45.890 44.189 1.00 88.42 538 PRO C CA 1
ATOM 17805 C C . PRO D 1 538 ? -59.359 -46.233 44.204 1.00 89.28 538 PRO C C 1
ATOM 17806 O O . PRO D 1 538 ? -58.591 -45.675 43.381 1.00 87.35 538 PRO C O 1
ATOM 17810 N N . ARG D 1 546 ? -56.423 -46.235 38.447 1.00 106.10 546 ARG C N 1
ATOM 17811 C CA . ARG D 1 546 ? -57.914 -46.318 38.408 1.00 105.13 546 ARG C CA 1
ATOM 17812 C C . ARG D 1 546 ? -58.575 -44.938 38.267 1.00 103.86 546 ARG C C 1
ATOM 17813 O O . ARG D 1 546 ? -59.769 -44.836 38.549 1.00 97.94 546 ARG C O 1
ATOM 17821 N N . ARG D 1 547 ? -57.911 -43.966 37.589 1.00 103.53 547 ARG C N 1
ATOM 17822 C CA . ARG D 1 547 ? -58.582 -42.881 36.867 1.00 95.93 547 ARG C CA 1
ATOM 17823 C C . ARG D 1 547 ? -59.509 -43.477 35.808 1.00 96.40 547 ARG C C 1
ATOM 17824 O O . ARG D 1 547 ? -60.494 -42.873 35.379 1.00 92.76 547 ARG C O 1
ATOM 17832 N N . VAL D 1 548 ? -59.140 -44.680 35.383 1.00 100.36 548 VAL C N 1
ATOM 17833 C CA . VAL D 1 548 ? -59.990 -45.489 34.538 1.00 104.68 548 VAL C CA 1
ATOM 17834 C C . VAL D 1 548 ? -61.347 -45.705 35.187 1.00 109.27 548 VAL C C 1
ATOM 17835 O O . VAL D 1 548 ? -62.349 -45.547 34.503 1.00 106.58 548 VAL C O 1
ATOM 17839 N N . GLU D 1 549 ? -61.398 -46.115 36.461 1.00 119.27 549 GLU C N 1
ATOM 17840 C CA . GLU D 1 549 ? -62.656 -46.510 37.082 1.00 120.43 549 GLU C CA 1
ATOM 17841 C C . GLU D 1 549 ? -63.462 -45.268 37.490 1.00 118.38 549 GLU C C 1
ATOM 17842 O O . GLU D 1 549 ? -64.690 -45.331 37.565 1.00 123.32 549 GLU C O 1
ATOM 17848 N N . LEU D 1 550 ? -62.773 -44.138 37.731 1.00 108.31 550 LEU C N 1
ATOM 17849 C CA . LEU D 1 550 ? -63.452 -42.865 37.912 1.00 102.22 550 LEU C CA 1
ATOM 17850 C C . LEU D 1 550 ? -64.292 -42.542 36.669 1.00 102.57 550 LEU C C 1
ATOM 17851 O O . LEU D 1 550 ? -65.454 -42.124 36.801 1.00 102.80 550 LEU C O 1
ATOM 17856 N N . ARG D 1 551 ? -63.690 -42.753 35.480 1.00 100.41 551 ARG C N 1
ATOM 17857 C CA . ARG D 1 551 ? -64.354 -42.586 34.191 1.00 99.34 551 ARG C CA 1
ATOM 17858 C C . ARG D 1 551 ? -65.501 -43.588 34.013 1.00 103.78 551 ARG C C 1
ATOM 17859 O O . ARG D 1 551 ? -66.606 -43.190 33.688 1.00 105.53 551 ARG C O 1
ATOM 17867 N N . LYS D 1 552 ? -65.259 -44.883 34.224 1.00 107.40 552 LYS C N 1
ATOM 17868 C CA . LYS D 1 552 ? -66.303 -45.885 34.057 1.00 114.28 552 LYS C CA 1
ATOM 17869 C C . LYS D 1 552 ? -67.526 -45.529 34.892 1.00 123.93 552 LYS C C 1
ATOM 17870 O O . LYS D 1 552 ? -68.653 -45.737 34.434 1.00 130.30 552 LYS C O 1
ATOM 17876 N N . ARG D 1 553 ? -67.286 -45.011 36.108 1.00 129.95 553 ARG C N 1
ATOM 17877 C CA . ARG D 1 553 ? -68.357 -44.719 37.049 1.00 136.24 553 ARG C CA 1
ATOM 17878 C C . ARG D 1 553 ? -69.209 -43.559 36.528 1.00 135.55 553 ARG C C 1
ATOM 17879 O O . ARG D 1 553 ? -70.441 -43.564 36.661 1.00 138.35 553 ARG C O 1
ATOM 17887 N N . GLU D 1 554 ? -68.513 -42.570 35.943 1.00 126.06 554 GLU C N 1
ATOM 17888 C CA . GLU D 1 554 ? -69.137 -41.399 35.351 1.00 114.33 554 GLU C CA 1
ATOM 17889 C C . GLU D 1 554 ? -70.077 -41.831 34.224 1.00 117.86 554 GLU C C 1
ATOM 17890 O O . GLU D 1 554 ? -71.136 -41.231 34.059 1.00 114.85 554 GLU C O 1
ATOM 17896 N N . GLU D 1 555 ? -69.659 -42.857 33.460 1.00 123.73 555 GLU C N 1
ATOM 17897 C CA . GLU D 1 555 ? -70.385 -43.359 32.301 1.00 126.59 555 GLU C CA 1
ATOM 17898 C C . GLU D 1 555 ? -71.716 -43.969 32.718 1.00 129.35 555 GLU C C 1
ATOM 17899 O O . GLU D 1 555 ? -72.707 -43.738 32.026 1.00 132.27 555 GLU C O 1
ATOM 17905 N N . GLU D 1 556 ? -71.709 -44.758 33.808 1.00 127.69 556 GLU C N 1
ATOM 17906 C CA . GLU D 1 556 ? -72.919 -45.444 34.239 1.00 127.83 556 GLU C CA 1
ATOM 17907 C C . GLU D 1 556 ? -73.883 -44.398 34.786 1.00 123.57 556 GLU C C 1
ATOM 17908 O O . GLU D 1 556 ? -75.085 -44.526 34.620 1.00 125.01 556 GLU C O 1
ATOM 17914 N N . LYS D 1 557 ? -73.329 -43.345 35.388 1.00 124.26 557 LYS C N 1
ATOM 17915 C CA . LYS D 1 557 ? -74.122 -42.245 35.908 1.00 132.15 557 LYS C CA 1
ATOM 17916 C C . LYS D 1 557 ? -74.733 -41.421 34.770 1.00 132.28 557 LYS C C 1
ATOM 17917 O O . LYS D 1 557 ? -75.855 -40.918 34.909 1.00 135.98 557 LYS C O 1
ATOM 17923 N N . ARG D 1 558 ? -74.000 -41.271 33.654 1.00 127.38 558 ARG C N 1
ATOM 17924 C CA . ARG D 1 558 ? -74.525 -40.562 32.494 1.00 119.64 558 ARG C CA 1
ATOM 17925 C C . ARG D 1 558 ? -75.785 -41.239 31.946 1.00 119.80 558 ARG C C 1
ATOM 17926 O O . ARG D 1 558 ? -76.732 -40.542 31.569 1.00 113.12 558 ARG C O 1
ATOM 17934 N N . LYS D 1 559 ? -75.767 -42.581 31.890 1.00 123.47 559 LYS C N 1
ATOM 17935 C CA . LYS D 1 559 ? -76.837 -43.389 31.302 1.00 129.21 559 LYS C CA 1
ATOM 17936 C C . LYS D 1 559 ? -78.135 -43.347 32.126 1.00 128.88 559 LYS C C 1
ATOM 17937 O O . LYS D 1 559 ? -79.187 -43.810 31.674 1.00 121.78 559 LYS C O 1
ATOM 17943 N N . LYS D 1 560 ? -78.052 -42.831 33.360 1.00 127.67 560 LYS C N 1
ATOM 17944 C CA . LYS D 1 560 ? -79.204 -42.678 34.228 1.00 126.33 560 LYS C CA 1
ATOM 17945 C C . LYS D 1 560 ? -79.417 -41.199 34.538 1.00 124.05 560 LYS C C 1
ATOM 17946 O O . LYS D 1 560 ? -80.097 -40.882 35.511 1.00 126.04 560 LYS C O 1
ATOM 17952 N N . GLY D 1 561 ? -78.834 -40.309 33.711 1.00 120.48 561 GLY C N 1
ATOM 17953 C CA . GLY D 1 561 ? -78.880 -38.864 33.893 1.00 118.81 561 GLY C CA 1
ATOM 17954 C C . GLY D 1 561 ? -78.885 -38.414 35.358 1.00 120.67 561 GLY C C 1
ATOM 17955 O O . GLY D 1 561 ? -79.668 -37.533 35.728 1.00 120.39 561 GLY C O 1
ATOM 17956 N N . GLU D 1 562 ? -77.991 -38.995 36.177 1.00 122.26 562 GLU C N 1
ATOM 17957 C CA . GLU D 1 562 ? -77.895 -38.652 37.590 1.00 114.11 562 GLU C CA 1
ATOM 17958 C C . GLU D 1 562 ? -76.570 -37.934 37.881 1.00 109.75 562 GLU C C 1
ATOM 17959 O O . GLU D 1 562 ? -75.500 -38.333 37.388 1.00 106.87 562 GLU C O 1
ATOM 17965 N N . VAL D 1 563 ? -76.690 -36.867 38.698 1.00 105.10 563 VAL C N 1
ATOM 17966 C CA . VAL D 1 563 ? -75.568 -36.102 39.228 1.00 99.29 563 VAL C CA 1
ATOM 17967 C C . VAL D 1 563 ? -74.986 -36.879 40.415 1.00 94.20 563 VAL C C 1
ATOM 17968 O O . VAL D 1 563 ? -75.675 -37.718 41.004 1.00 92.22 563 VAL C O 1
ATOM 17972 N N . GLY D 1 564 ? -73.702 -36.628 40.735 1.00 89.04 564 GLY C N 1
ATOM 17973 C CA . GLY D 1 564 ? -73.122 -37.086 41.996 1.00 84.27 564 GLY C CA 1
ATOM 17974 C C . GLY D 1 564 ? -73.671 -36.278 43.171 1.00 80.06 564 GLY C C 1
ATOM 17975 O O . GLY D 1 564 ? -74.122 -35.135 43.001 1.00 77.79 564 GLY C O 1
ATOM 17976 N N . GLN D 1 565 ? -73.606 -36.844 44.383 1.00 77.51 565 GLN C N 1
ATOM 17977 C CA . GLN D 1 565 ? -74.309 -36.234 45.497 1.00 77.66 565 GLN C CA 1
ATOM 17978 C C . GLN D 1 565 ? -73.793 -34.820 45.794 1.00 74.90 565 GLN C C 1
ATOM 17979 O O . GLN D 1 565 ? -74.569 -33.960 46.241 1.00 75.20 565 GLN C O 1
ATOM 17985 N N . ASN D 1 566 ? -72.473 -34.601 45.596 1.00 71.83 566 ASN C N 1
ATOM 17986 C CA . ASN D 1 566 ? -71.827 -33.320 45.849 1.00 69.72 566 ASN C CA 1
ATOM 17987 C C . ASN D 1 566 ? -70.909 -32.981 44.694 1.00 66.90 566 ASN C C 1
ATOM 17988 O O . ASN D 1 566 ? -69.797 -32.523 44.901 1.00 65.35 566 ASN C O 1
ATOM 17993 N N . GLU D 1 567 ? -71.459 -33.168 43.492 1.00 66.89 567 GLU C N 1
ATOM 17994 C CA . GLU D 1 567 ? -70.878 -32.732 42.228 1.00 65.18 567 GLU C CA 1
ATOM 17995 C C . GLU D 1 567 ? -71.380 -31.320 41.911 1.00 64.54 567 GLU C C 1
ATOM 17996 O O . GLU D 1 567 ? -72.597 -31.098 41.807 1.00 65.99 567 GLU C O 1
ATOM 18002 N N . TYR D 1 568 ? -70.433 -30.387 41.757 1.00 62.36 568 TYR C N 1
ATOM 18003 C CA . TYR D 1 568 ? -70.734 -28.992 41.474 1.00 61.81 568 TYR C CA 1
ATOM 18004 C C . TYR D 1 568 ? -70.158 -28.607 40.111 1.00 61.00 568 TYR C C 1
ATOM 18005 O O . TYR D 1 568 ? -68.928 -28.658 39.903 1.00 60.83 568 TYR C O 1
ATOM 18014 N N . VAL D 1 569 ? -71.063 -28.238 39.183 1.00 61.45 569 VAL C N 1
ATOM 18015 C CA . VAL D 1 569 ? -70.707 -27.895 37.808 1.00 60.28 569 VAL C CA 1
ATOM 18016 C C . VAL D 1 569 ? -70.585 -26.378 37.634 1.00 60.13 569 VAL C C 1
ATOM 18017 O O . VAL D 1 569 ? -71.472 -25.639 38.006 1.00 61.46 569 VAL C O 1
ATOM 18021 N N . PHE D 1 570 ? -69.535 -25.926 36.960 1.00 60.10 570 PHE C N 1
ATOM 18022 C CA . PHE D 1 570 ? -69.324 -24.509 36.680 1.00 61.63 570 PHE C CA 1
ATOM 18023 C C . PHE D 1 570 ? -69.480 -24.252 35.160 1.00 62.54 570 PHE C C 1
ATOM 18024 O O . PHE D 1 570 ? -69.177 -25.135 34.327 1.00 61.81 570 PHE C O 1
#

Solvent-accessible surface area: 88216 Å² total; per-residue (Å²): 79,43,87,9,2,98,107,0,17,119,14,2,75,86,20,70,90,166,30,2,90,117,10,34,142,56,6,69,120,25,74,34,177,110,2,0,0,1,56,18,2,0,28,35,0,0,30,140,97,39,12,107,61,42,0,0,10,6,46,3,22,87,92,28,84,80,34,113,24,16,0,86,80,0,5,50,25,1,12,69,0,0,15,3,0,74,139,56,59,10,163,86,37,36,16,0,0,0,0,0,25,13,26,4,5,0,2,0,0,1,0,0,0,2,8,0,2,1,14,0,0,2,0,3,40,54,7,19,35,41,18,0,73,46,12,7,58,35,32,120,11,42,0,0,0,0,0,50,112,17,0,58,39,0,60,106,6,15,62,112,82,201,20,64,29,0,7,10,40,58,198,84,153,100,19,60,43,1,79,111,62,75,29,119,18,126,40,52,70,1,113,1,107,31,37,0,0,6,2,6,6,8,4,36,99,20,48,8,42,2,0,2,0,6,2,17,2,0,0,1,0,0,1,0,0,0,1,0,0,2,0,65,53,80,1,41,1,1,8,11,30,42,8,1,62,9,34,2,0,10,0,6,0,0,0,0,0,0,0,0,0,6,1,1,5,8,5,68,68,67,192,21,82,22,94,78,1,0,9,1,1,47,100,26,6,2,26,0,0,2,0,22,0,20,4,0,28,61,0,31,111,39,86,15,109,79,5,180,9,138,164,12,80,0,0,0,0,7,30,14,38,4,54,73,106,5,16,110,70,0,87,104,84,22,112,22,35,0,24,16,2,22,18,15,21,1,0,0,0,0,0,0,0,8,47,70,24,178,45,60,81,35,3,8,0,68,41,2,48,28,5,61,16,68,1,1,42,117,144,29,154,78,10,114,129,48,134,71,60,1,37,0,0,0,61,29,121,115,110,14,36,0,7,0,50,0,11,29,19,93,142,31,13,134,98,16,36,117,171,38,31,1,32,5,21,9,59,0,61,30,8,136,104,29,10,11,38,56,76,15,72,59,37,26,9,2,58,4,28,35,58,50,0,0,0,55,10,0,12,34,10,0,71,105,13,83,0,3,41,58,7,0,0,0,3,4,72,33,121,80,69,94,37,23,2,0,0,12,0,15,30,93,210,69,90,132,58,43,99,134,15,0,61,103,0,27,79,80,0,94,95,32,5,0,84,19,9,9,0,71,19,0,14,12,36,133,116,8,12,84,62,188,60,33,101,44,89,30,94,29,8,67,105,113,16,95,98,40,120,174,140,72,89,107,13,178,38,25,38,92,69,95,44,46,66,3,4,100,127,0,16,126,12,3,69,81,27,67,100,150,34,5,78,101,10,32,143,43,7,70,102,20,59,31,183,112,3,0,0,0,55,21,1,0,37,52,0,0,33,154,85,47,13,108,49,30,0,1,24,8,55,3,11,77,90,41,79,116,32,138,31,15,0,86,80,0,6,52,23,1,12,69,0,0,12,0,0,74,135,54,52,5,154,83,37,36,17,0,0,0,0,0,24,10,26,7,10,0,1,0,0,1,0,0,0,1,10,0,2,1,12,0,0,1,0,4,40,48,9,19,36,40,15,0,109,47,18,9,92,52,36,160,9,44,0,0,0,0,0,52,113,17,0,56,39,0,56,112,5,12,59,115,79,206,19,64,28,0,9,17,41,63,207,85,150,101,22,50,54,2,69,98,70,77,25,123,24,128,40,50,75,0,109,3,110,30,45,0,0,8,4,8,8,9,6,40,84,18,56,9,50,27,0,31,0,6,0,19,1,0,0,1,0,1,0,0,0,0,3,1,0,4,0,62,51,80,4,42,0,0,9,9,28,43,7,3,55,8,33,2,0,1,0,4,0,0,0,0,0,0,0,0,0,6,1,0,2,7,7,62,69,67,183,30,74,22,151,127,2,0,25,26,0,48,103,23,13,3,21,0,1,4,1,25,0,19,4,0,4,48,0,1,14,24,36,2,74,63,11,186,13,134,168,15,86,4,1,0,0,3,21,17,44,2,48,74,75,0,10,110,5,0,102,95,81,25,122,26,37,0,18,12,4,22,15,14,19,1,0,0,0,0,0,0,0,7,50,72,28,176,32,54,77,28,2,11,0,66,40,2,53,27,6,56,17,65,3,0,40,115,102,28,35,85,11,118,130,60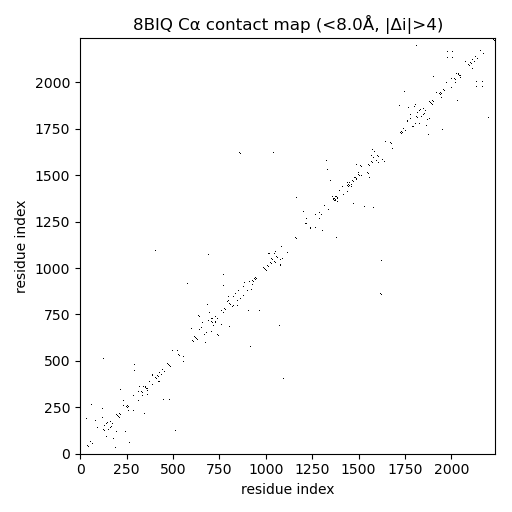,102,77,63,3,31,0,0,0,61,34,119,115,108,14,34,0,8,0,88,6,17,44,31,120,94,30,17,114,88,14,43,98,108,42,33,1,24,5,22,10,61,0,59,34,7,133,105,29,10,11,43,61,72,16,74,52,47,47,12,2,55,5,31,26,53,44,0,0,0,90,6,0,22,42,9,0,93,103,8,73,0,3,40,58,10,0,0,0,0,3,71,32,43,45,76,97,36,18,1,0,0,10,0,20,28,93,209,76,92,104,56,39,109,106,18,0,75,96,0,24,84,69,0,92,98,38,8,0,91,24,10,7,0,76,14,0,12,8,41,132,133,6,14,75,34,65,30,41,131,40,85,33,99,51,4,74,106,118,17,81,82,38,87,109,38,21,70,65,6,63,35,18,41,83,75,97,63,88,9,5,86,120,0,13,124,13,2,66,84,23,70,99,167,23,4,80,107,5,33,143,48,4,70,118,24,68,25,168,107,6,0,0,0,61,30,1,0,33,51,1,0,30,151,98,30,14,106,63,42,0,1,15,6,46,3,17,61,73,22,85,82,39,119,26,17,0,86,82,1,5,54,28,1,14,71,0,0,13,2,0,73,137,55,54,10,165,83,37,37,15,0,0,0,1,0,26,14,24,7,5,0,2,0,0,1,0,0,0,1,10,0,3,1,13,0,0,1,0,4,44,58,8,20,32,39,17,0,108,47,11,5,81,47,35,135,9,41,0,0,0,0,0,49,91,19,0,57,41,0,60,108,5,13,62,115,70,205,22,64,29,0,8,9,39,64,194,76,149,99,22,56,49,0,75,111,57,75,26,131,24,134,41,53,73,0,115,1,92,32,49,0,0,7,4,6,10,7,4,37,83,18,56,10,44,28,0,31,0,5,1,18,2,0,0,0,0,0,1,0,0,0,1,0,0,4,0,63,60,86,2,42,0,0,8,10,27,41,6,2,62,8,35,2,0,10,0,5,0,0,0,0,0,0,0,0,0,5,1,1,4,7,6,65,64,68,62,23,30,18,110,90,1,0,25,5,0,54,104,28,12,2,28,0,0,2,0,22,0,21,3,0,28,55,0,32,111,43,98,15,94,92,6,136,10,152,185,13,87,6,1,0,0,5,31,14,36,3,61,69,98,4,12,111,66,0,103,104,72,24,127,28,38,0,20,14,2,22,21,17,23,2,0,0,0,0,0,0,0,7,51,76,24,173,34,50,78,34,3,9,0,68,40,0,51,32,7,62,18,66,2,1,45,110,136,22,147,80,8,113,130,46,131,69,63,3,34,0,0,0,64,29,122,118,104,14,40,1,6,0,89,7,19,46,18,135,146,25,21,135,89,15,44,101,161,38,32,2,22,6,20,9,64,0,56,29,9,140,104,29,8,10,42,59,73,15,70,48,39,25,10,0,54,8,28,37,58,49,0,0,0,88,8,0,16,36,9,0,102,103,12,81,0,4,41,58,6,0,0,0,3,2,73,23,67,36,48,91,31,9,2,0,0,13,0,22,28,98,187,2,35,67,50,0,58,14,0,0,25,81,0,24,74,76,0,94,95,35,6,0,96,25,10,10,0,55,7,0,20,7,38,134,115,4,14,89,62,191,80,39,131,48,91,32,98,24,6,66,100,107,16,88,107,43,31,78,61,7,86,61,16,174,35,16,34,72,39,95,64,78,0,6,91,114,0,16,122,14,2,71,83,29,73,96,165,34,4,80,104,9,36,142,43,9,71,104,32,75,37,172,104,13,0,0,1,56,20,0,0,34,64,0,0,33,159,86,41,14,106,48,29,0,2,32,4,56,4,49,89,93,42,50,111,11,147,17,17,0,88,79,1,7,49,14,2,7,60,0,0,6,4,0,74,142,46,39,10,143,79,38,35,16,0,0,0,0,0,17,11,0,0,0,0,3,0,0,1,1,0,0,2,5,0,2,1,13,0,0,1,0,4,40,50,8,18,35,46,14,0,104,46,12,5,76,49,38,131,11,43,0,0,0,0,0,51,117,18,0,52,41,0,58,112,5,12,58,114,81,189,19,50,28,0,2,0,12,18,91,62,69,58,20,22,31,1,20,87,63,56,43,115,11,91,46,52,73,1,111,1,96,30,45,1,0,8,4,7,9,11,6,40,107,23,63,11,47,26,0,31,0,6,1,18,2,1,0,0,0,2,0,0,0,0,3,1,0,5,0,64,45,74,2,42,0,0,8,10,29,39,7,2,59,8,29,1,0,8,0,5,0,0,0,0,0,0,0,0,0,4,1,1,4,8,7,63,73,66,175,26,58,19,115,162,1,0,20,25,0,58,100,23,10,3,19,0,0,1,1,18,0,20,3,0,20,39,0,28,112,37,93,17,115,75,7,181,12,152,170,14,82,7,0,1,0,2,24,14,35,2,54,73,104,4,8,112,59,0,80,105,80,24,109,22,39,0,17,12,2,20,22,13,23,1,0,0,0,0,0,0,0,11,53,76,33,167,24,51,72,25,2,8,0,68,40,2,58,28,5,60,15,64,3,0,43,123,119,20,133,84,9,118,133,51,138,68,58,2,40,0,0,0,62,32,122,119,112,12,32,0,8,0,87,6,16,44,16,128,140,39,20,136,104,13,39,110,143,42,28,1,22,5,25,9,63,0,55,33,8,139,103,29,10,14,42,58,69,14,67,60,37,28,8,0,53,6,26,24,54,47,0,0,0,95,8,0,22,43,9,0,94,105,17,84,0,4,42,80,17,12,0,0,3,8,86,38,113,73,79,93,33,18,1,0,0,12,0,17,29,97,213,80,90,159,58,40,113,121,16,0,70,103,0,26,87,76,0,88,95,40,5,0,89,24,10,5,0,67,13,0,14,11,41,140,137,45,40,179,55,88,54,7,63,130,123,31,84,111,54,166,150,133,74,123,105,12,174,36,24,45,98,73